Protein AF-0000000076656670 (afdb_homodimer)

Radius of gyration: 54.12 Å; Cα contacts (8 Å, |Δi|>4): 2626; chains: 2; bounding box: 106×154×127 Å

Solvent-accessible surface area (backbone atoms only — not comparable to full-atom values): 91288 Å² total; per-residue (Å²): 109,78,60,58,70,47,73,79,69,74,78,83,65,72,78,76,66,79,72,78,71,82,76,88,89,68,90,75,76,78,75,81,83,74,85,72,78,78,73,69,76,76,74,78,78,77,80,76,82,75,85,66,84,89,87,85,87,86,84,87,80,88,86,82,84,81,83,92,85,87,80,88,79,81,88,78,91,72,61,84,52,82,77,78,80,82,72,80,81,73,81,75,74,87,77,79,82,75,78,82,70,85,63,48,58,87,38,84,69,76,68,73,81,74,75,76,78,82,72,83,74,75,82,86,67,84,79,63,83,79,72,70,70,75,77,62,76,78,70,55,59,67,58,50,42,54,71,76,63,58,52,78,68,51,57,39,52,54,23,46,52,47,16,50,49,28,47,52,49,40,51,53,54,43,59,67,41,40,72,32,71,58,62,65,55,48,61,57,45,33,52,41,32,51,31,34,47,51,16,43,52,23,36,47,51,20,32,52,55,14,43,53,36,41,51,56,46,45,38,36,65,39,73,38,33,41,51,45,50,34,25,64,73,35,36,90,80,34,75,68,33,77,69,43,64,69,40,52,74,77,35,50,70,58,49,53,52,43,51,49,62,75,50,43,63,53,56,35,44,57,43,38,46,31,59,44,78,40,79,39,80,48,75,45,83,48,67,24,39,60,44,65,34,52,26,48,72,44,44,36,66,65,34,76,93,62,62,52,62,45,93,86,39,65,49,38,59,48,47,25,59,23,27,48,29,60,89,98,50,75,52,44,88,87,39,88,77,28,43,59,32,76,61,45,51,17,69,70,43,49,47,44,44,51,36,19,34,53,66,57,41,56,44,70,35,85,64,42,40,42,60,30,45,31,82,84,34,23,30,35,37,70,48,68,35,55,42,70,39,60,52,65,43,83,32,30,66,33,83,80,35,70,70,48,61,59,85,90,38,70,70,93,69,65,39,59,54,20,18,44,78,23,46,25,40,31,39,30,53,34,59,60,63,46,79,45,76,64,43,38,69,31,40,68,37,49,23,53,70,65,70,78,82,67,63,89,68,61,71,36,46,51,48,57,44,47,36,38,39,35,34,32,43,60,90,59,81,89,50,87,62,78,63,49,76,83,40,86,65,22,66,74,49,34,36,14,34,31,34,38,26,44,54,22,34,21,40,38,32,36,38,39,36,28,53,71,77,39,79,46,75,45,79,78,44,80,46,74,72,45,54,68,42,67,35,42,68,39,89,93,48,60,45,85,58,76,71,39,67,38,36,58,36,35,43,54,66,88,52,40,40,40,49,86,47,44,47,63,29,33,34,46,40,36,45,48,24,58,50,50,52,52,31,62,34,53,28,31,37,25,35,55,55,82,70,45,66,55,38,52,36,74,51,26,72,56,36,37,83,83,72,66,29,63,40,85,64,45,66,61,48,52,43,49,50,54,46,26,36,57,56,20,46,62,39,40,33,38,33,42,37,20,8,23,55,61,45,54,88,38,72,42,30,84,60,80,56,57,83,87,38,40,27,71,28,40,36,35,36,78,40,53,14,28,42,58,45,63,69,59,35,49,53,53,50,49,54,52,49,53,53,35,52,52,34,38,54,49,14,50,54,32,37,62,73,60,75,54,84,79,66,89,39,58,65,46,49,56,64,31,52,70,40,68,58,51,68,72,56,62,73,82,44,63,70,64,48,35,65,36,40,36,29,38,21,43,28,73,41,94,85,69,54,69,44,73,18,38,20,36,76,86,54,38,54,45,66,68,71,75,77,70,70,67,72,85,61,84,73,77,61,64,73,56,51,58,59,45,45,58,50,45,54,59,52,54,63,57,57,62,60,66,74,110,109,78,58,58,69,46,73,79,70,77,75,85,68,77,75,79,69,81,72,77,72,84,74,85,85,79,80,77,78,78,81,76,84,73,83,84,70,81,68,80,73,78,74,83,80,79,82,78,87,77,91,85,74,92,80,79,76,71,77,70,77,66,72,77,73,81,66,81,88,73,87,73,86,89,75,88,79,79,85,74,82,71,83,76,77,82,87,84,87,85,83,82,76,87,79,78,84,76,78,81,70,82,57,45,60,82,36,84,68,76,69,72,82,75,75,76,79,84,74,82,79,73,84,84,68,85,79,64,84,78,73,70,74,76,78,64,76,80,72,56,58,66,58,49,42,54,70,74,62,58,51,76,70,52,57,39,52,54,23,45,52,49,14,51,49,29,47,52,49,38,50,53,54,42,59,69,41,40,73,31,72,58,61,64,54,49,61,57,45,35,54,41,31,49,30,32,47,52,16,45,52,23,37,47,53,22,32,51,55,15,44,54,35,41,51,55,45,45,39,35,66,39,71,35,33,42,51,44,51,35,25,64,75,34,35,90,81,34,76,68,32,75,69,44,64,68,40,50,73,77,35,49,69,59,48,54,51,42,52,51,61,73,50,44,66,54,55,37,42,56,41,39,46,29,58,42,80,41,78,38,80,46,75,45,82,47,66,26,39,60,44,64,36,52,26,47,70,44,43,36,64,66,34,78,93,62,60,51,61,47,97,82,38,66,48,39,59,48,48,26,57,23,29,49,31,61,90,96,52,74,53,44,88,88,38,88,78,28,42,59,32,77,62,44,51,16,69,71,44,48,47,44,46,50,35,18,34,52,65,56,41,57,44,70,36,85,66,41,40,43,60,30,46,31,82,83,34,22,29,35,39,72,47,69,34,53,42,70,39,61,52,67,43,83,33,29,67,32,83,80,34,70,69,49,61,58,85,90,40,70,71,94,69,64,39,60,57,20,18,44,78,24,44,24,39,30,40,30,54,33,60,60,61,47,79,45,76,65,43,39,69,29,40,68,35,48,22,52,70,66,69,79,82,68,64,90,67,63,70,36,47,48,47,57,44,48,36,38,39,35,33,32,41,61,90,58,82,90,50,87,61,76,63,51,78,82,40,84,64,22,67,74,48,33,37,14,32,32,34,39,28,43,53,21,36,21,41,37,33,38,37,38,37,27,53,70,80,38,81,43,76,45,80,76,41,79,45,76,72,44,53,67,43,67,35,40,68,39,89,92,47,61,45,85,59,76,70,40,69,39,35,58,37,35,43,56,65,87,52,42,40,42,49,85,47,46,47,63,29,34,35,46,40,37,45,48,24,56,50,49,54,54,32,63,36,52,29,32,37,25,35,54,57,84,69,46,66,55,39,54,35,73,51,26,71,55,36,36,79,84,71,66,30,65,39,84,66,46,66,58,49,50,41,49,51,53,47,26,37,57,54,20,46,65,39,40,34,39,33,42,37,19,8,24,53,62,46,54,89,40,73,41,32,84,62,81,57,59,83,88,38,40,28,74,28,40,35,36,35,76,41,53,15,28,40,58,45,62,68,58,35,48,53,53,50,50,55,52,48,52,53,33,51,52,35,38,52,50,15,51,52,31,35,62,73,60,77,49,86,77,65,90,40,56,65,46,50,56,62,31,51,68,40,67,57,52,70,71,59,62,72,78,44,62,70,64,48,34,64,36,40,37,29,38,22,42,28,72,39,95,84,68,54,70,42,69,18,40,20,36,77,87,55,38,54,46,66,69,70,75,78,70,72,67,72,85,60,84,73,76,62,64,72,57,50,57,58,43,44,57,50,44,52,57,50,52,62,55,54,62,62,64,75,110

Sequence (1608 aa):
MELRDYPDHDPSSQHAQSNWEPTSPSIARKPIGSVKNTSPYTSPDYSTSSFAQRATHQPYLQRQTTTDTAYYGASTPLGIWEPAYPHTPGTGRPQNYREDSNASLLMASELPRNSPPDVPQGPPGMPGPPGVPPNGPPRNRLINWWIHEWKPSWSMYVLVFSGIAFAVGHHFYYRGLHGQLANDQQGKFRYGALLAFLSKACFLNAVVLAFRQRVLMMIRRKMLTLSTLDSLFAASEDLTALLNWEAWVNAKFAMALTIFIWTSPLIVIFTSYTLTVVPQRKEEITRCQNVRTLNFTHEETVYWRDPVRVDGYFESSVSLWNSTAPAGETPDKNKPEEFDYFTASSRQFNTIALKTAYTQQAIMRPKAPAEICGKGWNCSYTIEFVGPGYKCTDLASGVKAKVKKLGDAECPFDTSVLAPMGNLTYYAMLDRGDYENPQMVAEAGGRPKAKPPYPRNFAAFRTEPILWFGYADVEDRTKPQPDKPQEGDWFKAYTPTIFGCEHYQTKYKVQFNHSGGVQYHDVQERKFLKKVIDTTFIPDKKDPDKRLKDRTLATPEDNYVFPNDTKNYRLTAAYHAVGSQLRAILNGTTTMPNFNVNSEILQTRLLDRLNYLPVANFPLEVQKFYEEILISFLSDPQMSAVSWAADPSKYSGRFDSGPDLDYPCVRWQNRNCFFYNYAQLWAVYALSMGITILAVASGVNAMEEDAMMRSLSFSAILAATRASSLDKLRWEREADVKSSKIGFGIVSDRTGERTYSFGVEGDVRQEKAMATGRSPGLSVMNWGDRAARRMSYAMVNRRDRQENMELRDYPDHDPSSQHAQSNWEPTSPSIARKPIGSVKNTSPYTSPDYSTSSFAQRATHQPYLQRQTTTDTAYYGASTPLGIWEPAYPHTPGTGRPQNYREDSNASLLMASELPRNSPPDVPQGPPGMPGPPGVPPNGPPRNRLINWWIHEWKPSWSMYVLVFSGIAFAVGHHFYYRGLHGQLANDQQGKFRYGALLAFLSKACFLNAVVLAFRQRVLMMIRRKMLTLSTLDSLFAASEDLTALLNWEAWVNAKFAMALTIFIWTSPLIVIFTSYTLTVVPQRKEEITRCQNVRTLNFTHEETVYWRDPVRVDGYFESSVSLWNSTAPAGETPDKNKPEEFDYFTASSRQFNTIALKTAYTQQAIMRPKAPAEICGKGWNCSYTIEFVGPGYKCTDLASGVKAKVKKLGDAECPFDTSVLAPMGNLTYYAMLDRGDYENPQMVAEAGGRPKAKPPYPRNFAAFRTEPILWFGYADVEDRTKPQPDKPQEGDWFKAYTPTIFGCEHYQTKYKVQFNHSGGVQYHDVQERKFLKKVIDTTFIPDKKDPDKRLKDRTLATPEDNYVFPNDTKNYRLTAAYHAVGSQLRAILNGTTTMPNFNVNSEILQTRLLDRLNYLPVANFPLEVQKFYEEILISFLSDPQMSAVSWAADPSKYSGRFDSGPDLDYPCVRWQNRNCFFYNYAQLWAVYALSMGITILAVASGVNAMEEDAMMRSLSFSAILAATRASSLDKLRWEREADVKSSKIGFGIVSDRTGERTYSFGVEGDVRQEKAMATGRSPGLSVMNWGDRAARRMSYAMVNRRDRQEN

Foldseek 3Di:
DPFDFPPQPDPPPPPPPPPVPPPDDDPDPDDPDDDDPCPVPPPPPPPPPDPDDDDDDDDDDDDDDDDDDDDDDDDDDPPPVPDDDPDDDPPDDDPDPPDPDDLCVVPPPPPDPPPPDDPPDDDDPDCPDPPPPPPPDPPPVVVVCCVPPDAPLVLLVVLLVQLVVLLVVLLVLQVVQAPPFCPPVVVSLVVSLVSLVSSLVSLLVSLVLLLVLLLQLLLLADWDFLLLNVLSVCLLPDVCSLVDPVCCVSPVVSSVSSVCSVCSVVSSVQQSPLKDKDKDKDKDWDWWWPAKDFELLLLLDADPVDFDDDPRHTFDEQFDKFWQDPPPDQFDLVDPQTFIFTFATDPVLLVLLLVCFQVQFFDAAPCVQCRTQNVQKKWKDKFKYKAKFKDKDWFFKFDPTDGHDDVPHDDPDDQCCAPQNHFFQKAKDFQVLHADRLQFSDGRRNHHPDDDPDDPCHRKAADHTKIKIKHWDFDDPVDADDQAHPDDCRRVGTMITIMIIFMFTWMWMKMWIQDPNDIDMDTDDIDGDGGLQPWYWDRVDFQPDVSGPSRTHTPPRVRIGHCSSVSSNSSSSRNSNLSVSLCQQAHFTFGGRPGDTPGNSVSHPQADPNHRHGDPPNRVVSRVSSVSSVSNVSNALSHSRMAQRQDRVHRSPDDIDDPSRIRTMMMIHIGMGMRRDSVSNVVSVVVSSVSSVVSSVSSVVSCVVVVGDQDPDPVRLVVQAPACQCVPDPVVDVVVSSRWTKHWAWAQHPVRDTHTHIHTPPRHDRDHDPCPVPDVPVCVPDVPVVVVVVVVVVVVVVPPVPPD/DPFDFPPQPDPPDPPPPPPPPPDDDDPDPDDPDDDDPPPPPDDPDPDPDDDDDDDDDPPDPDPPPPDDDDDDDDDDDDDDPPPDDDDDDDDDDDPDPPPPDDLCVLPPPPPPCPPPDDPDDPDDPDCPPPPDPPPDPPPPPVVVCCVPPDAPLVLLVVLLVQLVVLLVVLLVLQVVQAPPFCPPVVVSLVVSLVSLVSSLVSLLVSLVLLLVLLLQLLLLADWDFLQLVVLSVCLLPDVCSLVDPSCCVSPVVSSVSSVCSVCSVVSSVQQSPLKDKDKDKDKDWDWWWPAKDFELLLLLDADPVDFDDDPRHTFDEQFDKFWQDPPPDQFDLVDPQTFIFTFATDPVLLVLLVVCFQVQFFDAAPCVQCRTQNPQKKWKDKFKYKAKFKDKDWFFKFDPTDGHADVPHDDPDDQCCAPQNHFFQKAKDFQVLHADRLQFSDGRRNHHPDDDPDPPCHRKAADHTKIKIKHWDFDDPVDADDQAHPDDCRRVGTMITIMIIFMFTWMWMKMWIQDPNDIDMDTDDIDGDGGLQPWYWDRVDFQPDVSGPSRTHTPPRVRMGDCSSVSSNSSSSRNSNLSVSLCQQAHFTFGGRPGDTDGNSVSHPQADPNHRHGDPPNRVVSRVSSVSSVSNVSNALSHSRMAQRQDRVHRSPDDIDDPSRIRTMMMIHIGIGMRRDSVSSVVSVVVSSVSSVVSSVSSVVSCVVVVGSQDPDPVRLVVQAPACQCVVQPVVDVVVSSRWIKHWAWAQHPVRDTHTHIHTPPRHDRPHPPCPVDDPPVCPPDVPVVVVVVVVVVVVVVVVVPPD

Secondary structure (DSSP, 8-state):
----------S------------------------------------------------------------------------------------------SGGGGS---------------------------------HHHHHHHHH--HHHHHHHHHHHHHHHHHHHHHHHHHHTTSB--SHHHHHHHHHHHHHHHHHHHHHHHHHHHHHHHHHHHHHS-EEHHHHHHHHHTTT-GGGGG-HHHHHH-HHHHHHHHHHHHTHHHHHHHHTTEEEEEEEEEEEEEESS-EEE-GGGGGT-BTTB--EETTEE-B-SEEEEESSPTT-PPPTT-TT--EEEEEE-HHHHHHHHHHHHHTSPPPPTTHHHHHH-TT-EEEEEEEEEEEEEEEEEEEESTTPPPPPBTTB--SS-GGGBTTTSSEEEEEE--TTPPPSSSSSB-TTS-BSSPSSPPTTTT-B-----EEEEEEE-S-TTS----STTSTTHHHH-EEEEEEEEEEEEEEEEEEEEETTEEEEEEEEEEEEEESS--EEEEEEE-S-TT-SS-EEEE-GGG-B-TTSHHHHHHHHHHHHHHHHHHHHH-EEEETTTTEEEEGGGGSTTEETTTTEEPSSHHHHHHHHHHHHHHHGGG-TTBTTEEESS-TTSB--SSPPPGGG-EEEEEEEEEEEEEE-HHHHHHHHHHHHHHHHHHHHHHHHHHHHHSS-----HHHHHHHT--GGGGGS-TTSHHHHHTSEEEEEEEE-TTS-EEEEEEETTTEE--------S------STHHHHHHHHHHHHHHHHHGGGT-/-----------------------------------------------------------------------------------------------------SGGGSS---------------------------------HHHHHHHHH--HHHHHHHHHHHHHHHHHHHHHHHHHHTTSB--SHHHHHHHHHHHHHHHHHHHHHHHHHHHHHHHHHHHHHS-EEHHHHHHHHHTTT-GGGGG-HHHHHH-HHHHHHHHHHHHTHHHHHHHHTTEEEEEEEEEEEEEESS-EEE-GGGGGT-BTTB--EETTEE-B-SEEEEESSPTT-PPPTT-TT--EEEEEE-HHHHHHHHHHHHHTSPPPPTTHHHHHH-TT-EEEEEEEEEEEEEEEEEEEESTTPPPPPBTTB--SS-GGGBTTTSSEEEEEE--TTPPPSSSSSB-TTS-BSSPSSPPTTTT-B-----EEEEEEE-S-TTSPPP-STTSTTHHHH-EEEEEEEEEEEEEEEEEEEEETTEEEEEEEEEEEEEESS--EEEEEEE-S-TT-SS-EEEE-GGG-B-TTSHHHHHHHHHHHHHHHHHHHHH-EEEETTTTEEEEGGGGSTTEETTTTEEPSSHHHHHHHHHHHHHHHGGG-TTBTTEEESS-TTSB--SSPPPGGG-EEEEEEEEEEEEEE-HHHHHHHHHHHHHHHHHHHHHHHHHHHHHSS----SHHHHHHHT--GGGGGS-TT-HHHHHTSEEEEEEEE-TTS-EEEEEEETTTEE--------S------STHHHHHHHHHHHHHHHHHGGGT-

Organism: Fusarium proliferatum (strain ET1) (NCBI:txid1227346)

pLDDT: mean 74.68, std 28.55, range [14.88, 98.62]

Structure (mmCIF, N/CA/C/O backbone):
data_AF-0000000076656670-model_v1
#
loop_
_entity.id
_entity.type
_entity.pdbx_description
1 polymer 'Uncharacterized protein'
#
loop_
_atom_site.group_PDB
_atom_site.id
_atom_site.type_symbol
_atom_site.label_atom_id
_atom_site.label_alt_id
_atom_site.label_comp_id
_atom_site.label_asym_id
_atom_site.label_entity_id
_atom_site.label_seq_id
_atom_site.pdbx_PDB_ins_code
_atom_site.Cartn_x
_atom_site.Cartn_y
_atom_site.Cartn_z
_atom_site.occupancy
_atom_site.B_iso_or_equiv
_atom_site.auth_seq_id
_atom_site.auth_comp_id
_atom_site.auth_asym_id
_atom_site.auth_atom_id
_atom_site.pdbx_PDB_model_num
ATOM 1 N N . MET A 1 1 ? 18.719 -28.766 -4.355 1 19.25 1 MET A N 1
ATOM 2 C CA . MET A 1 1 ? 18.688 -29.438 -5.652 1 19.25 1 MET A CA 1
ATOM 3 C C . MET A 1 1 ? 17.484 -30.375 -5.75 1 19.25 1 MET A C 1
ATOM 5 O O . MET A 1 1 ? 17.297 -31.234 -4.891 1 19.25 1 MET A O 1
ATOM 9 N N . GLU A 1 2 ? 16.391 -29.734 -6.098 1 25.73 2 GLU A N 1
ATOM 10 C CA . GLU A 1 2 ? 15.156 -30.5 -6.156 1 25.73 2 GLU A CA 1
ATOM 11 C C . GLU A 1 2 ? 15.258 -31.625 -7.176 1 25.73 2 GLU A C 1
ATOM 13 O O . GLU A 1 2 ? 15.453 -31.391 -8.367 1 25.73 2 GLU A O 1
ATOM 18 N N . LEU A 1 3 ? 15.93 -32.688 -6.809 1 25.88 3 LEU A N 1
ATOM 19 C CA . LEU A 1 3 ? 16.078 -33.812 -7.73 1 25.88 3 LEU A CA 1
ATOM 20 C C . LEU A 1 3 ? 14.711 -34.312 -8.188 1 25.88 3 LEU A C 1
ATOM 22 O O . LEU A 1 3 ? 13.82 -34.562 -7.367 1 25.88 3 LEU A O 1
ATOM 26 N N . ARG A 1 4 ? 14.398 -33.938 -9.375 1 29.66 4 ARG A N 1
ATOM 27 C CA . ARG A 1 4 ? 13.172 -34.406 -10.023 1 29.66 4 ARG A CA 1
ATOM 28 C C . ARG A 1 4 ? 13.266 -35.875 -10.383 1 29.66 4 ARG A C 1
ATOM 30 O O . ARG A 1 4 ? 14.25 -36.312 -10.969 1 29.66 4 ARG A O 1
ATOM 37 N N . ASP A 1 5 ? 12.797 -36.688 -9.648 1 28.72 5 ASP A N 1
ATOM 38 C CA . ASP A 1 5 ? 12.703 -38.094 -10 1 28.72 5 ASP A CA 1
ATOM 39 C C . ASP A 1 5 ? 12 -38.281 -11.344 1 28.72 5 ASP A C 1
ATOM 41 O O . ASP A 1 5 ? 10.922 -37.75 -11.562 1 28.72 5 ASP A O 1
ATOM 45 N N . TYR A 1 6 ? 12.836 -38.406 -12.5 1 27.19 6 TYR A N 1
ATOM 46 C CA . TYR A 1 6 ? 12.281 -38.656 -13.828 1 27.19 6 TYR A CA 1
ATOM 47 C C . TYR A 1 6 ? 11.594 -40.031 -13.883 1 27.19 6 TYR A C 1
ATOM 49 O O . TYR A 1 6 ? 12.188 -41.031 -13.516 1 27.19 6 TYR A O 1
ATOM 57 N N . PRO A 1 7 ? 10.414 -40.156 -13.75 1 29.44 7 PRO A N 1
ATOM 58 C CA . PRO A 1 7 ? 9.82 -41.469 -13.922 1 29.44 7 PRO A CA 1
ATOM 59 C C . PRO A 1 7 ? 10.328 -42.188 -15.18 1 29.44 7 PRO A C 1
ATOM 61 O O . PRO A 1 7 ? 10.734 -41.531 -16.141 1 29.44 7 PRO A O 1
ATOM 64 N N . ASP A 1 8 ? 10.953 -43.375 -15.094 1 26.06 8 ASP A N 1
ATOM 65 C CA . ASP A 1 8 ? 11.398 -44.219 -16.172 1 26.06 8 ASP A CA 1
ATOM 66 C C . ASP A 1 8 ? 10.352 -44.312 -17.281 1 26.06 8 ASP A C 1
ATOM 68 O O . ASP A 1 8 ? 9.25 -44.844 -17.062 1 26.06 8 ASP A O 1
ATOM 72 N N . HIS A 1 9 ? 10.25 -43.406 -18.188 1 25.41 9 HIS A N 1
ATOM 73 C CA . HIS A 1 9 ? 9.43 -43.562 -19.375 1 25.41 9 HIS A CA 1
ATOM 74 C C . HIS A 1 9 ? 9.859 -44.812 -20.188 1 25.41 9 HIS A C 1
ATOM 76 O O . HIS A 1 9 ? 11.055 -45.031 -20.375 1 25.41 9 HIS A O 1
ATOM 82 N N . ASP A 1 10 ? 9.219 -45.938 -20.078 1 26.64 10 ASP A N 1
ATOM 83 C CA . ASP A 1 10 ? 9.375 -46.938 -21.141 1 26.64 10 ASP A CA 1
ATOM 84 C C . ASP A 1 10 ? 9.508 -46.25 -22.5 1 26.64 10 ASP A C 1
ATOM 86 O O . ASP A 1 10 ? 8.859 -45.219 -22.766 1 26.64 10 ASP A O 1
ATOM 90 N N . PRO A 1 11 ? 10.523 -46.594 -23.344 1 24.27 11 PRO A N 1
ATOM 91 C CA . PRO A 1 11 ? 10.969 -46.031 -24.609 1 24.27 11 PRO A CA 1
ATOM 92 C C . PRO A 1 11 ? 9.844 -45.875 -25.625 1 24.27 11 PRO A C 1
ATOM 94 O O . PRO A 1 11 ? 10.062 -45.375 -26.734 1 24.27 11 PRO A O 1
ATOM 97 N N . SER A 1 12 ? 8.953 -46.844 -25.672 1 24.73 12 SER A N 1
ATOM 98 C CA . SER A 1 12 ? 8.211 -46.906 -26.922 1 24.73 12 SER A CA 1
ATOM 99 C C . SER A 1 12 ? 7.395 -45.625 -27.141 1 24.73 12 SER A C 1
ATOM 101 O O . SER A 1 12 ? 6.164 -45.656 -27.078 1 24.73 12 SER A O 1
ATOM 103 N N . SER A 1 13 ? 7.828 -44.594 -26.547 1 22.73 13 SER A N 1
ATOM 104 C CA . SER A 1 13 ? 7.082 -43.375 -26.703 1 22.73 13 SER A CA 1
ATOM 105 C C . SER A 1 13 ? 7.012 -42.938 -28.156 1 22.73 13 SER A C 1
ATOM 107 O O . SER A 1 13 ? 8.039 -42.688 -28.797 1 22.73 13 SER A O 1
ATOM 109 N N . GLN A 1 14 ? 5.949 -43.531 -28.844 1 22.34 14 GLN A N 1
ATOM 110 C CA . GLN A 1 14 ? 5.547 -43.062 -30.156 1 22.34 14 GLN A CA 1
ATOM 111 C C . GLN A 1 14 ? 5.578 -41.531 -30.219 1 22.34 14 GLN A C 1
ATOM 113 O O . GLN A 1 14 ? 5.34 -40.844 -29.203 1 22.34 14 GLN A O 1
ATOM 118 N N . HIS A 1 15 ? 6.297 -41 -31.125 1 21.22 15 HIS A N 1
ATOM 119 C CA . HIS A 1 15 ? 6.348 -39.625 -31.625 1 21.22 15 HIS A CA 1
ATOM 120 C C . HIS A 1 15 ? 4.945 -39.062 -31.797 1 21.22 15 HIS A C 1
ATOM 122 O O . HIS A 1 15 ? 4.188 -39.531 -32.656 1 21.22 15 HIS A O 1
ATOM 128 N N . ALA A 1 16 ? 4.266 -38.844 -30.734 1 24.59 16 ALA A N 1
ATOM 129 C CA . ALA A 1 16 ? 2.988 -38.156 -30.922 1 24.59 16 ALA A CA 1
ATOM 130 C C . ALA A 1 16 ? 3.127 -37 -31.922 1 24.59 16 ALA A C 1
ATOM 132 O O . ALA A 1 16 ? 3.779 -36 -31.641 1 24.59 16 ALA A O 1
ATOM 133 N N . GLN A 1 17 ? 3.219 -37.375 -33.156 1 19.83 17 GLN A N 1
ATOM 134 C CA . GLN A 1 17 ? 2.984 -36.375 -34.188 1 19.83 17 GLN A CA 1
ATOM 135 C C . GLN A 1 17 ? 1.703 -35.594 -33.938 1 19.83 17 GLN A C 1
ATOM 137 O O . GLN A 1 17 ? 0.662 -36.156 -33.625 1 19.83 17 GLN A O 1
ATOM 142 N N . SER A 1 18 ? 1.858 -34.469 -33.531 1 21.72 18 SER A N 1
ATOM 143 C CA . SER A 1 18 ? 0.857 -33.406 -33.375 1 21.72 18 SER A CA 1
ATOM 144 C C . SER A 1 18 ? -0.097 -33.375 -34.562 1 21.72 18 SER A C 1
ATOM 146 O O . SER A 1 18 ? 0.208 -32.781 -35.594 1 21.72 18 SER A O 1
ATOM 148 N N . ASN A 1 19 ? -0.489 -34.656 -35 1 19.77 19 ASN A N 1
ATOM 149 C CA . ASN A 1 19 ? -1.417 -34.438 -36.094 1 19.77 19 ASN A CA 1
ATOM 150 C C . ASN A 1 19 ? -2.643 -33.656 -35.656 1 19.77 19 ASN A C 1
ATOM 152 O O . ASN A 1 19 ? -3.383 -34.094 -34.75 1 19.77 19 ASN A O 1
ATOM 156 N N . TRP A 1 20 ? -2.561 -32.375 -35.781 1 20 20 TRP A N 1
ATOM 157 C CA . TRP A 1 20 ? -3.572 -31.312 -35.688 1 20 20 TRP A CA 1
ATOM 158 C C . TRP A 1 20 ? -4.77 -31.656 -36.562 1 20 20 TRP A C 1
ATOM 160 O O . TRP A 1 20 ? -4.703 -31.531 -37.812 1 20 20 TRP A O 1
ATOM 170 N N . GLU A 1 21 ? -5.25 -32.906 -36.438 1 19.36 21 GLU A N 1
ATOM 171 C CA . GLU A 1 21 ? -6.32 -33.031 -37.406 1 19.36 21 GLU A CA 1
ATOM 172 C C . GLU A 1 21 ? -7.445 -32.031 -37.125 1 19.36 21 GLU A C 1
ATOM 174 O O . GLU A 1 21 ? -7.836 -31.844 -35.969 1 19.36 21 GLU A O 1
ATOM 179 N N . PRO A 1 22 ? -7.957 -31.219 -38.188 1 20.09 22 PRO A N 1
ATOM 180 C CA . PRO A 1 22 ? -8.938 -30.125 -38.344 1 20.09 22 PRO A CA 1
ATOM 181 C C . PRO A 1 22 ? -10.359 -30.562 -38.031 1 20.09 22 PRO A C 1
ATOM 183 O O . PRO A 1 22 ? -10.883 -31.5 -38.625 1 20.09 22 PRO A O 1
ATOM 186 N N . THR A 1 23 ? -10.633 -30.953 -36.875 1 19.12 23 THR A N 1
ATOM 187 C CA . THR A 1 23 ? -11.992 -31.438 -36.656 1 19.12 23 THR A CA 1
ATOM 188 C C . THR A 1 23 ? -13.008 -30.453 -37.219 1 19.12 23 THR A C 1
ATOM 190 O O . THR A 1 23 ? -12.797 -29.234 -37.188 1 19.12 23 THR A O 1
ATOM 193 N N . SER A 1 24 ? -14.125 -30.984 -37.844 1 17.5 24 SER A N 1
ATOM 194 C CA . SER A 1 24 ? -15.133 -30.562 -38.812 1 17.5 24 SER A CA 1
ATOM 195 C C . SER A 1 24 ? -16 -29.438 -38.25 1 17.5 24 SER A C 1
ATOM 197 O O . SER A 1 24 ? -16.094 -29.25 -37.031 1 17.5 24 SER A O 1
ATOM 199 N N . PRO A 1 25 ? -17 -28.812 -39.219 1 18.19 25 PRO A N 1
ATOM 200 C CA . PRO A 1 25 ? -17.547 -27.516 -39.656 1 18.19 25 PRO A CA 1
ATOM 201 C C . PRO A 1 25 ? -18.625 -26.984 -38.719 1 18.19 25 PRO A C 1
ATOM 203 O O . PRO A 1 25 ? -18.391 -26.016 -38 1 18.19 25 PRO A O 1
ATOM 206 N N . SER A 1 26 ? -20.016 -26.891 -39.25 1 17.75 26 SER A N 1
ATOM 207 C CA . SER A 1 26 ? -20.797 -25.797 -39.781 1 17.75 26 SER A CA 1
ATOM 208 C C . SER A 1 26 ? -22 -25.484 -38.906 1 17.75 26 SER A C 1
ATOM 210 O O . SER A 1 26 ? -22.859 -24.672 -39.281 1 17.75 26 SER A O 1
ATOM 212 N N . ILE A 1 27 ? -22.172 -25.828 -37.656 1 17.86 27 ILE A N 1
ATOM 213 C CA . ILE A 1 27 ? -23.625 -25.797 -37.469 1 17.86 27 ILE A CA 1
ATOM 214 C C . ILE A 1 27 ? -24.125 -24.375 -37.688 1 17.86 27 ILE A C 1
ATOM 216 O O . ILE A 1 27 ? -23.609 -23.422 -37.094 1 17.86 27 ILE A O 1
ATOM 220 N N . ALA A 1 28 ? -24.984 -24.094 -38.75 1 17.61 28 ALA A N 1
ATOM 221 C CA . ALA A 1 28 ? -25.625 -22.984 -39.438 1 17.61 28 ALA A CA 1
ATOM 222 C C . ALA A 1 28 ? -26.594 -22.234 -38.531 1 17.61 28 ALA A C 1
ATOM 224 O O . ALA A 1 28 ? -27.609 -22.766 -38.094 1 17.61 28 ALA A O 1
ATOM 225 N N . ARG A 1 29 ? -26.062 -21.609 -37.469 1 18.08 29 ARG A N 1
ATOM 226 C CA . ARG A 1 29 ? -27.062 -20.891 -36.688 1 18.08 29 ARG A CA 1
ATOM 227 C C . ARG A 1 29 ? -27.828 -19.891 -37.531 1 18.08 29 ARG A C 1
ATOM 229 O O . ARG A 1 29 ? -27.234 -19.219 -38.375 1 18.08 29 ARG A O 1
ATOM 236 N N . LYS A 1 30 ? -29.109 -20.141 -37.75 1 18.5 30 LYS A N 1
ATOM 237 C CA . LYS A 1 30 ? -30.047 -19.375 -38.562 1 18.5 30 LYS A CA 1
ATOM 238 C C . LYS A 1 30 ? -30.031 -17.906 -38.156 1 18.5 30 LYS A C 1
ATOM 240 O O . LYS A 1 30 ? -29.781 -17.562 -37 1 18.5 30 LYS A O 1
ATOM 245 N N . PRO A 1 31 ? -30.172 -16.891 -39.188 1 17.5 31 PRO A N 1
ATOM 246 C CA . PRO A 1 31 ? -30 -15.453 -39.438 1 17.5 31 PRO A CA 1
ATOM 247 C C . PRO A 1 31 ? -31.016 -14.609 -38.656 1 17.5 31 PRO A C 1
ATOM 249 O O . PRO A 1 31 ? -31.062 -13.391 -38.812 1 17.5 31 PRO A O 1
ATOM 252 N N . ILE A 1 32 ? -31.312 -14.797 -37.375 1 19.05 32 ILE A N 1
ATOM 253 C CA . ILE A 1 32 ? -32.531 -14.039 -37.094 1 19.05 32 ILE A CA 1
ATOM 254 C C . ILE A 1 32 ? -32.312 -12.57 -37.469 1 19.05 32 ILE A C 1
ATOM 256 O O . ILE A 1 32 ? -31.203 -12.039 -37.312 1 19.05 32 ILE A O 1
ATOM 260 N N . GLY A 1 33 ? -33.312 -11.844 -38.031 1 17.58 33 GLY A N 1
ATOM 261 C CA . GLY A 1 33 ? -33.625 -10.617 -38.75 1 17.58 33 GLY A CA 1
ATOM 262 C C . GLY A 1 33 ? -33.188 -9.367 -38.031 1 17.58 33 GLY A C 1
ATOM 263 O O . GLY A 1 33 ? -32.938 -9.398 -36.812 1 17.58 33 GLY A O 1
ATOM 264 N N . SER A 1 34 ? -32.844 -8.211 -38.781 1 18.02 34 SER A N 1
ATOM 265 C CA . SER A 1 34 ? -32.094 -6.957 -38.906 1 18.02 34 SER A CA 1
ATOM 266 C C . SER A 1 34 ? -32.781 -5.836 -38.125 1 18.02 34 SER A C 1
ATOM 268 O O . SER A 1 34 ? -32.344 -4.676 -38.219 1 18.02 34 SER A O 1
ATOM 270 N N . VAL A 1 35 ? -33.594 -6.008 -37.094 1 19.98 35 VAL A N 1
ATOM 271 C CA . VAL A 1 35 ? -34.344 -4.762 -37.094 1 19.98 35 VAL A CA 1
ATOM 272 C C . VAL A 1 35 ? -33.406 -3.586 -36.812 1 19.98 35 VAL A C 1
ATOM 274 O O . VAL A 1 35 ? -32.469 -3.699 -36.031 1 19.98 35 VAL A O 1
ATOM 277 N N . LYS A 1 36 ? -33.5 -2.385 -37.531 1 19.06 36 LYS A N 1
ATOM 278 C CA . LYS A 1 36 ? -32.812 -1.171 -37.969 1 19.06 36 LYS A CA 1
ATOM 279 C C . LYS A 1 36 ? -32.656 -0.189 -36.812 1 19.06 36 LYS A C 1
ATOM 281 O O . LYS A 1 36 ? -32.094 0.896 -36.969 1 19.06 36 LYS A O 1
ATOM 286 N N . ASN A 1 37 ? -32.938 -0.5 -35.531 1 19.28 37 ASN A N 1
ATOM 287 C CA . ASN A 1 37 ? -33.312 0.759 -34.906 1 19.28 37 ASN A CA 1
ATOM 288 C C . ASN A 1 37 ? -32.156 1.729 -34.812 1 19.28 37 ASN A C 1
ATOM 290 O O . ASN A 1 37 ? -31 1.309 -34.688 1 19.28 37 ASN A O 1
ATOM 294 N N . THR A 1 38 ? -32.281 2.975 -35.219 1 19.11 38 THR A N 1
ATOM 295 C CA . THR A 1 38 ? -31.562 4.207 -35.531 1 19.11 38 THR A CA 1
ATOM 296 C C . THR A 1 38 ? -30.828 4.73 -34.312 1 19.11 38 THR A C 1
ATOM 298 O O . THR A 1 38 ? -31.453 5.07 -33.281 1 19.11 38 THR A O 1
ATOM 301 N N . SER A 1 39 ? -29.703 4.043 -34 1 18.09 39 SER A N 1
ATOM 302 C CA . SER A 1 39 ? -28.953 4.328 -32.781 1 18.09 39 SER A CA 1
ATOM 303 C C . SER A 1 39 ? -28.453 5.77 -32.781 1 18.09 39 SER A C 1
ATOM 305 O O . SER A 1 39 ? -27.578 6.137 -33.562 1 18.09 39 SER A O 1
ATOM 307 N N . PRO A 1 40 ? -29.25 6.703 -32.625 1 19.41 40 PRO A N 1
ATOM 308 C CA . PRO A 1 40 ? -28.734 8.039 -32.938 1 19.41 40 PRO A CA 1
ATOM 309 C C . PRO A 1 40 ? -27.547 8.438 -32.094 1 19.41 40 PRO A C 1
ATOM 311 O O . PRO A 1 40 ? -27.094 9.586 -32.125 1 19.41 40 PRO A O 1
ATOM 314 N N . TYR A 1 41 ? -27.016 7.473 -31.281 1 18.42 41 TYR A N 1
ATOM 315 C CA . TYR A 1 41 ? -26.391 8.148 -30.156 1 18.42 41 TYR A CA 1
ATOM 316 C C . TYR A 1 41 ? -25.141 8.898 -30.578 1 18.42 41 TYR A C 1
ATOM 318 O O . TYR A 1 41 ? -24.266 8.32 -31.234 1 18.42 41 TYR A O 1
ATOM 326 N N . THR A 1 42 ? -25.141 10.156 -30.828 1 18.41 42 THR A N 1
ATOM 327 C CA . THR A 1 42 ? -24.125 11.102 -31.25 1 18.41 42 THR A CA 1
ATOM 328 C C . THR A 1 42 ? -22.906 11.023 -30.344 1 18.41 42 THR A C 1
ATOM 330 O O . THR A 1 42 ? -23.031 10.922 -29.125 1 18.41 42 THR A O 1
ATOM 333 N N . SER A 1 43 ? -21.781 10.359 -30.781 1 18.52 43 SER A N 1
ATOM 334 C CA . SER A 1 43 ? -20.453 10.078 -30.25 1 18.52 43 SER A CA 1
ATOM 335 C C . SER A 1 43 ? -19.766 11.352 -29.766 1 18.52 43 SER A C 1
ATOM 337 O O . SER A 1 43 ? -19.5 12.266 -30.562 1 18.52 43 SER A O 1
ATOM 339 N N . PRO A 1 44 ? -20.125 11.852 -28.625 1 18.78 44 PRO A N 1
ATOM 340 C CA . PRO A 1 44 ? -19.469 13.148 -28.453 1 18.78 44 PRO A CA 1
ATOM 341 C C . PRO A 1 44 ? -17.938 13.055 -28.531 1 18.78 44 PRO A C 1
ATOM 343 O O . PRO A 1 44 ? -17.375 11.992 -28.25 1 18.78 44 PRO A O 1
ATOM 346 N N . ASP A 1 45 ? -17.219 13.836 -29.281 1 17.75 45 ASP A N 1
ATOM 347 C CA . ASP A 1 45 ? -15.898 14.07 -29.844 1 17.75 45 ASP A CA 1
ATOM 348 C C . ASP A 1 45 ? -14.852 14.211 -28.734 1 17.75 45 ASP A C 1
ATOM 350 O O . ASP A 1 45 ? -14.805 15.234 -28.047 1 17.75 45 ASP A O 1
ATOM 354 N N . TYR A 1 46 ? -14.742 13.266 -27.797 1 18.48 46 TYR A N 1
ATOM 355 C CA . TYR A 1 46 ? -13.844 13.68 -26.719 1 18.48 46 TYR A CA 1
ATOM 356 C C . TYR A 1 46 ? -12.422 13.844 -27.234 1 18.48 46 TYR A C 1
ATOM 358 O O . TYR A 1 46 ? -11.891 12.961 -27.906 1 18.48 46 TYR A O 1
ATOM 366 N N . SER A 1 47 ? -11.891 15.062 -27.422 1 18.03 47 SER A N 1
ATOM 367 C CA . SER A 1 47 ? -10.633 15.594 -27.938 1 18.03 47 SER A CA 1
ATOM 368 C C . SER A 1 47 ? -9.445 15.031 -27.156 1 18.03 47 SER A C 1
ATOM 370 O O . SER A 1 47 ? -9.406 15.094 -25.938 1 18.03 47 SER A O 1
ATOM 372 N N . THR A 1 48 ? -8.812 14.008 -27.594 1 17.7 48 THR A N 1
ATOM 373 C CA . THR A 1 48 ? -7.652 13.273 -27.109 1 17.7 48 THR A CA 1
ATOM 374 C C . THR A 1 48 ? -6.422 14.172 -27.062 1 17.7 48 THR A C 1
ATOM 376 O O . THR A 1 48 ? -5.676 14.258 -28.047 1 17.7 48 THR A O 1
ATOM 379 N N . SER A 1 49 ? -6.398 15.32 -26.344 1 17.92 49 SER A N 1
ATOM 380 C CA . SER A 1 49 ? -5.219 16.156 -26.562 1 17.92 49 SER A CA 1
ATOM 381 C C . SER A 1 49 ? -3.939 15.406 -26.203 1 17.92 49 SER A C 1
ATOM 383 O O . SER A 1 49 ? -3.832 14.836 -25.109 1 17.92 49 SER A O 1
ATOM 385 N N . SER A 1 50 ? -3.125 14.969 -27.141 1 16.97 50 SER A N 1
ATOM 386 C CA . SER A 1 50 ? -1.835 14.289 -27.203 1 16.97 50 SER A CA 1
ATOM 387 C C . SER A 1 50 ? -0.736 15.133 -26.562 1 16.97 50 SER A C 1
ATOM 389 O O . SER A 1 50 ? -0.466 16.25 -27 1 16.97 50 SER A O 1
ATOM 391 N N . PHE A 1 51 ? -0.46 15.102 -25.234 1 18.3 51 PHE A N 1
ATOM 392 C CA . PHE A 1 51 ? 0.628 15.922 -24.719 1 18.3 51 PHE A CA 1
ATOM 393 C C . PHE A 1 51 ? 1.975 15.414 -25.219 1 18.3 51 PHE A C 1
ATOM 395 O O . PHE A 1 51 ? 2.723 14.789 -24.469 1 18.3 51 PHE A O 1
ATOM 402 N N . ALA A 1 52 ? 2.174 15.062 -26.375 1 15.37 52 ALA A N 1
ATOM 403 C CA . ALA A 1 52 ? 3.436 14.445 -26.766 1 15.37 52 ALA A CA 1
ATOM 404 C C . ALA A 1 52 ? 4.609 15.391 -26.531 1 15.37 52 ALA A C 1
ATOM 406 O O . ALA A 1 52 ? 5.73 14.945 -26.281 1 15.37 52 ALA A O 1
ATOM 407 N N . GLN A 1 53 ? 4.609 16.703 -26.938 1 15.85 53 GLN A N 1
ATOM 408 C CA . GLN A 1 53 ? 5.656 16.984 -27.922 1 15.85 53 GLN A CA 1
ATOM 409 C C . GLN A 1 53 ? 7.043 16.766 -27.328 1 15.85 53 GLN A C 1
ATOM 411 O O . GLN A 1 53 ? 7.195 16.719 -26.094 1 15.85 53 GLN A O 1
ATOM 416 N N . ARG A 1 54 ? 8.062 17.75 -27.812 1 15.7 54 ARG A N 1
ATOM 417 C CA . ARG A 1 54 ? 9.344 17.766 -28.5 1 15.7 54 ARG A CA 1
ATOM 418 C C . ARG A 1 54 ? 10.508 17.688 -27.516 1 15.7 54 ARG A C 1
ATOM 420 O O . ARG A 1 54 ? 10.375 18.125 -26.375 1 15.7 54 ARG A O 1
ATOM 427 N N . ALA A 1 55 ? 11.734 17.328 -28.094 1 17.31 55 ALA A N 1
ATOM 428 C CA . ALA A 1 55 ? 13.094 16.859 -27.844 1 17.31 55 ALA A CA 1
ATOM 429 C C . ALA A 1 55 ? 13.938 17.969 -27.203 1 17.31 55 ALA A C 1
ATOM 431 O O . ALA A 1 55 ? 14.625 17.734 -26.203 1 17.31 55 ALA A O 1
ATOM 432 N N . THR A 1 56 ? 14.359 19.094 -28.078 1 15.84 56 THR A N 1
ATOM 433 C CA . THR A 1 56 ? 15.719 19.156 -28.594 1 15.84 56 THR A CA 1
ATOM 434 C C . THR A 1 56 ? 16.672 19.766 -27.562 1 15.84 56 THR A C 1
ATOM 436 O O . THR A 1 56 ? 17.719 19.203 -27.266 1 15.84 56 THR A O 1
ATOM 439 N N . HIS A 1 57 ? 17.094 21.156 -27.875 1 16.38 57 HIS A N 1
ATOM 440 C CA . HIS A 1 57 ? 18.375 21.766 -28.188 1 16.38 57 HIS A CA 1
ATOM 441 C C . HIS A 1 57 ? 19.172 22.094 -26.938 1 16.38 57 HIS A C 1
ATOM 443 O O . HIS A 1 57 ? 18.594 22.469 -25.906 1 16.38 57 HIS A O 1
ATOM 449 N N . GLN A 1 58 ? 20.5 21.984 -27.109 1 16.78 58 GLN A N 1
ATOM 450 C CA . GLN A 1 58 ? 21.781 21.781 -26.453 1 16.78 58 GLN A CA 1
ATOM 451 C C . GLN A 1 58 ? 22.203 23.016 -25.672 1 16.78 58 GLN A C 1
ATOM 453 O O . GLN A 1 58 ? 21.594 24.078 -25.812 1 16.78 58 GLN A O 1
ATOM 458 N N . PRO A 1 59 ? 23.594 23.375 -25.938 1 16.95 59 PRO A N 1
ATOM 459 C CA . PRO A 1 59 ? 24.797 23.703 -25.172 1 16.95 59 PRO A CA 1
ATOM 460 C C . PRO A 1 59 ? 24.984 25.203 -24.984 1 16.95 59 PRO A C 1
ATOM 462 O O . PRO A 1 59 ? 25.375 25.641 -23.891 1 16.95 59 PRO A O 1
ATOM 465 N N . TYR A 1 60 ? 25.047 26.016 -26.156 1 16.19 60 TYR A N 1
ATOM 466 C CA . TYR A 1 60 ? 26.328 26.656 -26.5 1 16.19 60 TYR A CA 1
ATOM 467 C C . TYR A 1 60 ? 26.672 27.734 -25.484 1 16.19 60 TYR A C 1
ATOM 469 O O . TYR A 1 60 ? 25.797 28.297 -24.828 1 16.19 60 TYR A O 1
ATOM 477 N N . LEU A 1 61 ? 28.031 28.25 -25.719 1 16.05 61 LEU A N 1
ATOM 478 C CA . LEU A 1 61 ? 29.25 28.844 -25.156 1 16.05 61 LEU A CA 1
ATOM 479 C C . LEU A 1 61 ? 29.125 30.359 -25.062 1 16.05 61 LEU A C 1
ATOM 481 O O . LEU A 1 61 ? 29.547 30.953 -24.062 1 16.05 61 LEU A O 1
ATOM 485 N N . GLN A 1 62 ? 28.875 31.031 -26.25 1 15.3 62 GLN A N 1
ATOM 486 C CA . GLN A 1 62 ? 29.922 31.984 -26.625 1 15.3 62 GLN A CA 1
ATOM 487 C C . GLN A 1 62 ? 30.109 33.031 -25.531 1 15.3 62 GLN A C 1
ATOM 489 O O . GLN A 1 62 ? 29.219 33.25 -24.703 1 15.3 62 GLN A O 1
ATOM 494 N N . ARG A 1 63 ? 30.75 34.156 -26.141 1 15.73 63 ARG A N 1
ATOM 495 C CA . ARG A 1 63 ? 31.859 35.125 -26.047 1 15.73 63 ARG A CA 1
ATOM 496 C C . ARG A 1 63 ? 31.516 36.281 -25.156 1 15.73 63 ARG A C 1
ATOM 498 O O . ARG A 1 63 ? 30.328 36.594 -24.969 1 15.73 63 ARG A O 1
ATOM 505 N N . GLN A 1 64 ? 32.594 37.25 -24.906 1 15.69 64 GLN A N 1
ATOM 506 C CA . GLN A 1 64 ? 33.125 38.156 -23.906 1 15.69 64 GLN A CA 1
ATOM 507 C C . GLN A 1 64 ? 32.438 39.531 -23.984 1 15.69 64 GLN A C 1
ATOM 509 O O . GLN A 1 64 ? 32.125 40.125 -22.953 1 15.69 64 GLN A O 1
ATOM 514 N N . THR A 1 65 ? 32.156 39.969 -25.219 1 15.3 65 THR A N 1
ATOM 515 C CA . THR A 1 65 ? 32.75 41.281 -25.5 1 15.3 65 THR A CA 1
ATOM 516 C C . THR A 1 65 ? 32.156 42.344 -24.594 1 15.3 65 THR A C 1
ATOM 518 O O . THR A 1 65 ? 30.969 42.312 -24.281 1 15.3 65 THR A O 1
ATOM 521 N N . THR A 1 66 ? 33 43.5 -24.25 1 15.98 66 THR A N 1
ATOM 522 C CA . THR A 1 66 ? 33.344 44.562 -23.328 1 15.98 66 THR A CA 1
ATOM 523 C C . THR A 1 66 ? 32.469 45.781 -23.562 1 15.98 66 THR A C 1
ATOM 525 O O . THR A 1 66 ? 32.25 46.562 -22.641 1 15.98 66 THR A O 1
ATOM 528 N N . THR A 1 67 ? 31.891 45.969 -24.75 1 14.95 67 THR A N 1
ATOM 529 C CA . THR A 1 67 ? 32.219 47.312 -25.266 1 14.95 67 THR A CA 1
ATOM 530 C C . THR A 1 67 ? 31.656 48.375 -24.359 1 14.95 67 THR A C 1
ATOM 532 O O . THR A 1 67 ? 30.719 48.125 -23.594 1 14.95 67 THR A O 1
ATOM 535 N N . ASP A 1 68 ? 31.844 49.781 -24.828 1 15.55 68 ASP A N 1
ATOM 536 C CA . ASP A 1 68 ? 32.312 51.156 -24.562 1 15.55 68 ASP A CA 1
ATOM 537 C C . ASP A 1 68 ? 31.188 52 -24 1 15.55 68 ASP A C 1
ATOM 539 O O . ASP A 1 68 ? 30 51.656 -24.109 1 15.55 68 ASP A O 1
ATOM 543 N N . THR A 1 69 ? 31.484 53.5 -23.641 1 15.66 69 THR A N 1
ATOM 544 C CA . THR A 1 69 ? 31.5 54.594 -22.672 1 15.66 69 THR A CA 1
ATOM 545 C C . THR A 1 69 ? 30.281 55.5 -22.859 1 15.66 69 THR A C 1
ATOM 547 O O . THR A 1 69 ? 29.688 55.969 -21.891 1 15.66 69 THR A O 1
ATOM 550 N N . ALA A 1 70 ? 29.75 55.812 -24.078 1 15.75 70 ALA A N 1
ATOM 551 C CA . ALA A 1 70 ? 29.75 57.25 -24.422 1 15.75 70 ALA A CA 1
ATOM 552 C C . ALA A 1 70 ? 28.531 57.938 -23.812 1 15.75 70 ALA A C 1
ATOM 554 O O . ALA A 1 70 ? 27.453 57.375 -23.719 1 15.75 70 ALA A O 1
ATOM 555 N N . TYR A 1 71 ? 28.672 59.312 -23.266 1 15.4 71 TYR A N 1
ATOM 556 C CA . TYR A 1 71 ? 28.312 60.438 -22.391 1 15.4 71 TYR A CA 1
ATOM 557 C C . TYR A 1 71 ? 27.094 61.156 -22.922 1 15.4 71 TYR A C 1
ATOM 559 O O . TYR A 1 71 ? 26.375 61.812 -22.156 1 15.4 71 TYR A O 1
ATOM 567 N N . TYR A 1 72 ? 26.594 60.969 -24.188 1 15.38 72 TYR A N 1
ATOM 568 C CA . TYR A 1 72 ? 26.391 62.25 -24.844 1 15.38 72 TYR A CA 1
ATOM 569 C C . TYR A 1 72 ? 25.234 63.031 -24.219 1 15.38 72 TYR A C 1
ATOM 571 O O . TYR A 1 72 ? 24.312 62.406 -23.672 1 15.38 72 TYR A O 1
ATOM 579 N N . GLY A 1 73 ? 25.156 64.438 -24.297 1 15.57 73 GLY A N 1
ATOM 580 C CA . GLY A 1 73 ? 25 65.812 -23.797 1 15.57 73 GLY A CA 1
ATOM 581 C C . GLY A 1 73 ? 23.594 66.312 -23.953 1 15.57 73 GLY A C 1
ATOM 582 O O . GLY A 1 73 ? 23.062 67 -23.062 1 15.57 73 GLY A O 1
ATOM 583 N N . ALA A 1 74 ? 22.828 66.125 -25.094 1 15.13 74 ALA A N 1
ATOM 584 C CA . ALA A 1 74 ? 22.547 67.438 -25.609 1 15.13 74 ALA A CA 1
ATOM 585 C C . ALA A 1 74 ? 21.422 68.125 -24.828 1 15.13 74 ALA A C 1
ATOM 587 O O . ALA A 1 74 ? 21.609 69.188 -24.266 1 15.13 74 ALA A O 1
ATOM 588 N N . SER A 1 75 ? 20.156 68.438 -25.531 1 16.12 75 SER A N 1
ATOM 589 C CA . SER A 1 75 ? 19.703 69.75 -25.891 1 16.12 75 SER A CA 1
ATOM 590 C C . SER A 1 75 ? 18.75 70.312 -24.828 1 16.12 75 SER A C 1
ATOM 592 O O . SER A 1 75 ? 18.188 69.562 -24.031 1 16.12 75 SER A O 1
ATOM 594 N N . THR A 1 76 ? 18.234 71.562 -25.062 1 16.28 76 THR A N 1
ATOM 595 C CA . THR A 1 76 ? 18.172 72.875 -24.469 1 16.28 76 THR A CA 1
ATOM 596 C C . THR A 1 76 ? 16.891 73.062 -23.656 1 16.28 76 THR A C 1
ATOM 598 O O . THR A 1 76 ? 16.922 73.438 -22.484 1 16.28 76 THR A O 1
ATOM 601 N N . PRO A 1 77 ? 15.625 73.375 -24.281 1 17.66 77 PRO A N 1
ATOM 602 C CA . PRO A 1 77 ? 15.164 74.75 -24.078 1 17.66 77 PRO A CA 1
ATOM 603 C C . PRO A 1 77 ? 14.078 74.875 -23.016 1 17.66 77 PRO A C 1
ATOM 605 O O . PRO A 1 77 ? 13 74.312 -23.172 1 17.66 77 PRO A O 1
ATOM 608 N N . LEU A 1 78 ? 14.406 74.625 -21.766 1 17.84 78 LEU A N 1
ATOM 609 C CA . LEU A 1 78 ? 13.711 74.562 -20.484 1 17.84 78 LEU A CA 1
ATOM 610 C C . LEU A 1 78 ? 12.75 75.75 -20.297 1 17.84 78 LEU A C 1
ATOM 612 O O . LEU A 1 78 ? 11.742 75.625 -19.594 1 17.84 78 LEU A O 1
ATOM 616 N N . GLY A 1 79 ? 13.109 76.875 -20.906 1 18.69 79 GLY A N 1
ATOM 617 C CA . GLY A 1 79 ? 13.102 78 -19.984 1 18.69 79 GLY A CA 1
ATOM 618 C C . GLY A 1 79 ? 11.711 78.562 -19.719 1 18.69 79 GLY A C 1
ATOM 619 O O . GLY A 1 79 ? 11.562 79.688 -19.188 1 18.69 79 GLY A O 1
ATOM 620 N N . ILE A 1 80 ? 10.641 77.812 -19.875 1 18.69 80 ILE A N 1
ATOM 621 C CA . ILE A 1 80 ? 9.57 78.75 -20.203 1 18.69 80 ILE A CA 1
ATOM 622 C C . ILE A 1 80 ? 9.391 79.75 -19.047 1 18.69 80 ILE A C 1
ATOM 624 O O . ILE A 1 80 ? 8.672 79.5 -18.094 1 18.69 80 ILE A O 1
ATOM 628 N N . TRP A 1 81 ? 10.703 80.062 -18.438 1 19.06 81 TRP A N 1
ATOM 629 C CA . TRP A 1 81 ? 10.562 80.875 -17.219 1 19.06 81 TRP A CA 1
ATOM 630 C C . TRP A 1 81 ? 9.938 82.25 -17.5 1 19.06 81 TRP A C 1
ATOM 632 O O . TRP A 1 81 ? 9.797 83.062 -16.609 1 19.06 81 TRP A O 1
ATOM 642 N N . GLU A 1 82 ? 9 82.375 -18.344 1 17.88 82 GLU A N 1
ATOM 643 C CA . GLU A 1 82 ? 9.039 83.812 -18.625 1 17.88 82 GLU A CA 1
ATOM 644 C C . GLU A 1 82 ? 9.07 84.625 -17.328 1 17.88 82 GLU A C 1
ATOM 646 O O . GLU A 1 82 ? 8.32 84.375 -16.391 1 17.88 82 GLU A O 1
ATOM 651 N N . PRO A 1 83 ? 10.125 85.625 -17.094 1 17.05 83 PRO A N 1
ATOM 652 C CA . PRO A 1 83 ? 10.742 86.375 -16.016 1 17.05 83 PRO A CA 1
ATOM 653 C C . PRO A 1 83 ? 9.789 87.375 -15.398 1 17.05 83 PRO A C 1
ATOM 655 O O . PRO A 1 83 ? 10.039 87.938 -14.305 1 17.05 83 PRO A O 1
ATOM 658 N N . ALA A 1 84 ? 8.656 87.75 -15.984 1 17.78 84 ALA A N 1
ATOM 659 C CA . ALA A 1 84 ? 8.766 89.188 -16.031 1 17.78 84 ALA A CA 1
ATOM 660 C C . ALA A 1 84 ? 8.914 89.75 -14.641 1 17.78 84 ALA A C 1
ATOM 662 O O . ALA A 1 84 ? 8.625 89.125 -13.641 1 17.78 84 ALA A O 1
ATOM 663 N N . TYR A 1 85 ? 8.852 91.188 -14.578 1 17.48 85 TYR A N 1
ATOM 664 C CA . TYR A 1 85 ? 9.438 92.438 -14.047 1 17.48 85 TYR A CA 1
ATOM 665 C C . TYR A 1 85 ? 8.875 92.75 -12.664 1 17.48 85 TYR A C 1
ATOM 667 O O . TYR A 1 85 ? 7.656 92.812 -12.484 1 17.48 85 TYR A O 1
ATOM 675 N N . PRO A 1 86 ? 9.688 92.312 -11.672 1 19.39 86 PRO A N 1
ATOM 676 C CA . PRO A 1 86 ? 9.422 92.438 -10.242 1 19.39 86 PRO A CA 1
ATOM 677 C C . PRO A 1 86 ? 9.023 93.875 -9.859 1 19.39 86 PRO A C 1
ATOM 679 O O . PRO A 1 86 ? 9.781 94.812 -10.094 1 19.39 86 PRO A O 1
ATOM 682 N N . HIS A 1 87 ? 7.816 94.25 -10.156 1 19.08 87 HIS A N 1
ATOM 683 C CA . HIS A 1 87 ? 7.531 95.688 -9.922 1 19.08 87 HIS A CA 1
ATOM 684 C C . HIS A 1 87 ? 8.062 96.125 -8.562 1 19.08 87 HIS A C 1
ATOM 686 O O . HIS A 1 87 ? 8.32 95.312 -7.688 1 19.08 87 HIS A O 1
ATOM 692 N N . THR A 1 88 ? 7.992 97.375 -8.375 1 19.5 88 THR A N 1
ATOM 693 C CA . THR A 1 88 ? 8.648 98.5 -7.66 1 19.5 88 THR A CA 1
ATOM 694 C C . THR A 1 88 ? 8.453 98.375 -6.152 1 19.5 88 THR A C 1
ATOM 696 O O . THR A 1 88 ? 7.344 98.062 -5.688 1 19.5 88 THR A O 1
ATOM 699 N N . PRO A 1 89 ? 9.625 98.125 -5.457 1 20.25 89 PRO A N 1
ATOM 700 C CA . PRO A 1 89 ? 9.938 97.75 -4.066 1 20.25 89 PRO A CA 1
ATOM 701 C C . PRO A 1 89 ? 9.391 98.812 -3.072 1 20.25 89 PRO A C 1
ATOM 703 O O . PRO A 1 89 ? 9.734 100 -3.146 1 20.25 89 PRO A O 1
ATOM 706 N N . GLY A 1 90 ? 8.055 98.812 -2.875 1 19.66 90 GLY A N 1
ATOM 707 C CA . GLY A 1 90 ? 7.555 99.875 -2.012 1 19.66 90 GLY A CA 1
ATOM 708 C C . GLY A 1 90 ? 8.297 99.938 -0.692 1 19.66 90 GLY A C 1
ATOM 709 O O . GLY A 1 90 ? 8.984 99 -0.29 1 19.66 90 GLY A O 1
ATOM 710 N N . THR A 1 91 ? 8.758 101.125 -0.245 1 20.27 91 THR A N 1
ATOM 711 C CA . THR A 1 91 ? 9.625 101.75 0.756 1 20.27 91 THR A CA 1
ATOM 712 C C . THR A 1 91 ? 9.234 101.312 2.16 1 20.27 91 THR A C 1
ATOM 714 O O . THR A 1 91 ? 8.18 101.688 2.666 1 20.27 91 THR A O 1
ATOM 717 N N . GLY A 1 92 ? 9.352 99.938 2.389 1 18.64 92 GLY A N 1
ATOM 718 C CA . GLY A 1 92 ? 8.82 99.5 3.656 1 18.64 92 GLY A CA 1
ATOM 719 C C . GLY A 1 92 ? 9.414 100.188 4.855 1 18.64 92 GLY A C 1
ATOM 720 O O . GLY A 1 92 ? 10.547 100.688 4.793 1 18.64 92 GLY A O 1
ATOM 721 N N . ARG A 1 93 ? 8.617 100.75 5.734 1 22.72 93 ARG A N 1
ATOM 722 C CA . ARG A 1 93 ? 8.742 101.625 6.914 1 22.72 93 ARG A CA 1
ATOM 723 C C . ARG A 1 93 ? 9.562 100.938 8 1 22.72 93 ARG A C 1
ATOM 725 O O . ARG A 1 93 ? 9.547 99.688 8.102 1 22.72 93 ARG A O 1
ATOM 732 N N . PRO A 1 94 ? 10.547 101.562 8.648 1 20.3 94 PRO A N 1
ATOM 733 C CA . PRO A 1 94 ? 11.586 101.188 9.617 1 20.3 94 PRO A CA 1
ATOM 734 C C . PRO A 1 94 ? 11.039 100.438 10.82 1 20.3 94 PRO A C 1
ATOM 736 O O . PRO A 1 94 ? 10.078 100.875 11.445 1 20.3 94 PRO A O 1
ATOM 739 N N . GLN A 1 95 ? 10.93 99.062 10.719 1 18.88 95 GLN A N 1
ATOM 740 C CA . GLN A 1 95 ? 10.305 98.25 11.75 1 18.88 95 GLN A CA 1
ATOM 741 C C . GLN A 1 95 ? 11.031 98.375 13.086 1 18.88 95 GLN A C 1
ATOM 743 O O . GLN A 1 95 ? 12.258 98.375 13.141 1 18.88 95 GLN A O 1
ATOM 748 N N . ASN A 1 96 ? 10.43 99.062 14.102 1 20.25 96 ASN A N 1
ATOM 749 C CA . ASN A 1 96 ? 10.805 99.375 15.469 1 20.25 96 ASN A CA 1
ATOM 750 C C . ASN A 1 96 ? 11.227 98.125 16.25 1 20.25 96 ASN A C 1
ATOM 752 O O . ASN A 1 96 ? 10.609 97.062 16.125 1 20.25 96 ASN A O 1
ATOM 756 N N . TYR A 1 97 ? 12.516 98 16.641 1 20.97 97 TYR A N 1
ATOM 757 C CA . TYR A 1 97 ? 13.305 97 17.344 1 20.97 97 TYR A CA 1
ATOM 758 C C . TYR A 1 97 ? 12.672 96.625 18.672 1 20.97 97 TYR A C 1
ATOM 760 O O . TYR A 1 97 ? 12.602 97.438 19.578 1 20.97 97 TYR A O 1
ATOM 768 N N . ARG A 1 98 ? 11.586 95.875 18.703 1 22.53 98 ARG A N 1
ATOM 769 C CA . ARG A 1 98 ? 10.906 95.5 19.953 1 22.53 98 ARG A CA 1
ATOM 770 C C . ARG A 1 98 ? 11.82 94.688 20.859 1 22.53 98 ARG A C 1
ATOM 772 O O . ARG A 1 98 ? 12.445 93.688 20.422 1 22.53 98 ARG A O 1
ATOM 779 N N . GLU A 1 99 ? 12.438 95.375 21.891 1 21.38 99 GLU A N 1
ATOM 780 C CA . GLU A 1 99 ? 13.281 94.875 22.984 1 21.38 99 GLU A CA 1
ATOM 781 C C . GLU A 1 99 ? 12.672 93.625 23.625 1 21.38 99 GLU A C 1
ATOM 783 O O . GLU A 1 99 ? 11.5 93.625 24.016 1 21.38 99 GLU A O 1
ATOM 788 N N . ASP A 1 100 ? 13.156 92.438 23.25 1 23.7 100 ASP A N 1
ATOM 789 C CA . ASP A 1 100 ? 12.773 91.125 23.625 1 23.7 100 ASP A CA 1
ATOM 790 C C . ASP A 1 100 ? 12.859 90.875 25.141 1 23.7 100 ASP A C 1
ATOM 792 O O . ASP A 1 100 ? 13.93 91.062 25.734 1 23.7 100 ASP A O 1
ATOM 796 N N . SER A 1 101 ? 11.828 91.375 25.891 1 21.69 101 SER A N 1
ATOM 797 C CA . SER A 1 101 ? 11.656 91.312 27.344 1 21.69 101 SER A CA 1
ATOM 798 C C . SER A 1 101 ? 11.953 89.938 27.891 1 21.69 101 SER A C 1
ATOM 800 O O . SER A 1 101 ? 11.992 88.938 27.141 1 21.69 101 SER A O 1
ATOM 802 N N . ASN A 1 102 ? 11.852 89.688 29.359 1 21.83 102 ASN A N 1
ATOM 803 C CA . ASN A 1 102 ? 12.305 88.75 30.391 1 21.83 102 ASN A CA 1
ATOM 804 C C . ASN A 1 102 ? 11.617 87.375 30.25 1 21.83 102 ASN A C 1
ATOM 806 O O . ASN A 1 102 ? 11.641 86.562 31.188 1 21.83 102 ASN A O 1
ATOM 810 N N . ALA A 1 103 ? 10.789 87.188 29.203 1 26.14 103 ALA A N 1
ATOM 811 C CA . ALA A 1 103 ? 10.062 85.938 29.188 1 26.14 103 ALA A CA 1
ATOM 812 C C . ALA A 1 103 ? 11.023 84.75 29.078 1 26.14 103 ALA A C 1
ATOM 814 O O . ALA A 1 103 ? 10.617 83.625 28.734 1 26.14 103 ALA A O 1
ATOM 815 N N . SER A 1 104 ? 12.297 85 29.375 1 27.92 104 SER A N 1
ATOM 816 C CA . SER A 1 104 ? 13.273 83.938 29.094 1 27.92 104 SER A CA 1
ATOM 817 C C . SER A 1 104 ? 12.977 82.688 29.891 1 27.92 104 SER A C 1
ATOM 819 O O . SER A 1 104 ? 13.703 81.688 29.781 1 27.92 104 SER A O 1
ATOM 821 N N . LEU A 1 105 ? 12.141 82.812 30.953 1 26.03 105 LEU A N 1
ATOM 822 C CA . LEU A 1 105 ? 12.188 81.688 31.875 1 26.03 105 LEU A CA 1
ATOM 823 C C . LEU A 1 105 ? 11.461 80.438 31.281 1 26.03 105 LEU A C 1
ATOM 825 O O . LEU A 1 105 ? 11.516 79.375 31.844 1 26.03 105 LEU A O 1
ATOM 829 N N . LEU A 1 106 ? 10.344 80.75 30.594 1 27.75 106 LEU A N 1
ATOM 830 C CA . LEU A 1 106 ? 9.859 79.5 29.969 1 27.75 106 LEU A CA 1
ATOM 831 C C . LEU A 1 106 ? 10.906 78.938 29.016 1 27.75 106 LEU A C 1
ATOM 833 O O . LEU A 1 106 ? 10.641 77.938 28.312 1 27.75 106 LEU A O 1
ATOM 837 N N . MET A 1 107 ? 11.938 79.875 28.641 1 29.09 107 MET A N 1
ATOM 838 C CA . MET A 1 107 ? 13.016 79.5 27.75 1 29.09 107 MET A CA 1
ATOM 839 C C . MET A 1 107 ? 14.047 78.625 28.469 1 29.09 107 MET A C 1
ATOM 841 O O . MET A 1 107 ? 14.383 78.938 29.625 1 29.09 107 MET A O 1
ATOM 845 N N . ALA A 1 108 ? 14.18 77.438 28.25 1 29.61 108 ALA A N 1
ATOM 846 C CA . ALA A 1 108 ? 15.328 76.75 28.781 1 29.61 108 ALA A CA 1
ATOM 847 C C . ALA A 1 108 ? 16.594 77.562 28.688 1 29.61 108 ALA A C 1
ATOM 849 O O . ALA A 1 108 ? 16.969 78 27.609 1 29.61 108 ALA A O 1
ATOM 850 N N . SER A 1 109 ? 16.812 78.625 29.703 1 28.11 109 SER A N 1
ATOM 851 C CA . SER A 1 109 ? 17.859 79.625 29.859 1 28.11 109 SER A CA 1
ATOM 852 C C . SER A 1 109 ? 19.219 79.062 29.406 1 28.11 109 SER A C 1
ATOM 854 O O . SER A 1 109 ? 19.734 78.125 29.984 1 28.11 109 SER A O 1
ATOM 856 N N . GLU A 1 110 ? 19.469 78.938 28.141 1 28.67 110 GLU A N 1
ATOM 857 C CA . GLU A 1 110 ? 20.906 78.938 27.859 1 28.67 110 GLU A CA 1
ATOM 858 C C . GLU A 1 110 ? 21.625 80.188 28.344 1 28.67 110 GLU A C 1
ATOM 860 O O . GLU A 1 110 ? 21.547 81.188 27.703 1 28.67 110 GLU A O 1
ATOM 865 N N . LEU A 1 111 ? 21.5 80.562 29.688 1 26.69 111 LEU A N 1
ATOM 866 C CA . LEU A 1 111 ? 22.219 81.75 30.125 1 26.69 111 LEU A CA 1
ATOM 867 C C . LEU A 1 111 ? 23.688 81.688 29.75 1 26.69 111 LEU A C 1
ATOM 869 O O . LEU A 1 111 ? 24.359 80.688 30.031 1 26.69 111 LEU A O 1
ATOM 873 N N . PRO A 1 112 ? 24.094 82.375 28.75 1 24.83 112 PRO A N 1
ATOM 874 C CA . PRO A 1 112 ? 25.547 82.5 28.688 1 24.83 112 PRO A CA 1
ATOM 875 C C . PRO A 1 112 ? 26.156 83.062 29.969 1 24.83 112 PRO A C 1
ATOM 877 O O . PRO A 1 112 ? 25.531 83.938 30.625 1 24.83 112 PRO A O 1
ATOM 880 N N . ARG A 1 113 ? 26.922 82.25 30.688 1 29.91 113 ARG A N 1
ATOM 881 C CA . ARG A 1 113 ? 27.703 82.625 31.875 1 29.91 113 ARG A CA 1
ATOM 882 C C . ARG A 1 113 ? 28.328 84 31.734 1 29.91 113 ARG A C 1
ATOM 884 O O . ARG A 1 113 ? 29.312 84.188 31.031 1 29.91 113 ARG A O 1
ATOM 891 N N . ASN A 1 114 ? 27.656 85.125 31.422 1 23.89 114 ASN A N 1
ATOM 892 C CA . ASN A 1 114 ? 28.516 86.312 31.547 1 23.89 114 ASN A CA 1
ATOM 893 C C . ASN A 1 114 ? 29.062 86.438 32.969 1 23.89 114 ASN A C 1
ATOM 895 O O . ASN A 1 114 ? 28.312 86.438 33.938 1 23.89 114 ASN A O 1
ATOM 899 N N . SER A 1 115 ? 30.328 86 33.219 1 25.41 115 SER A N 1
ATOM 900 C CA . SER A 1 115 ? 31.188 86.062 34.406 1 25.41 115 SER A CA 1
ATOM 901 C C . SER A 1 115 ? 31.234 87.5 34.969 1 25.41 115 SER A C 1
ATOM 903 O O . SER A 1 115 ? 31.438 88.438 34.219 1 25.41 115 SER A O 1
ATOM 905 N N . PRO A 1 116 ? 30.391 87.812 36 1 26.92 116 PRO A N 1
ATOM 906 C CA . PRO A 1 116 ? 30.547 89.125 36.625 1 26.92 116 PRO A CA 1
ATOM 907 C C . PRO A 1 116 ? 32.031 89.5 36.812 1 26.92 116 PRO A C 1
ATOM 909 O O . PRO A 1 116 ? 32.906 88.625 36.875 1 26.92 116 PRO A O 1
ATOM 912 N N . PRO A 1 117 ? 32.406 90.75 36.344 1 25.22 117 PRO A N 1
ATOM 913 C CA . PRO A 1 117 ? 33.812 91.125 36.469 1 25.22 117 PRO A CA 1
ATOM 914 C C . PRO A 1 117 ? 34.344 90.938 37.875 1 25.22 117 PRO A C 1
ATOM 916 O O . PRO A 1 117 ? 33.562 90.875 38.844 1 25.22 117 PRO A O 1
ATOM 919 N N . ASP A 1 118 ? 35.688 90.688 38.094 1 25.45 118 ASP A N 1
ATOM 920 C CA . ASP A 1 118 ? 36.625 90.375 39.125 1 25.45 118 ASP A CA 1
ATOM 921 C C . ASP A 1 118 ? 36.625 91.375 40.25 1 25.45 118 ASP A C 1
ATOM 923 O O . ASP A 1 118 ? 36.906 92.562 40 1 25.45 118 ASP A O 1
ATOM 927 N N . VAL A 1 119 ? 35.531 91.562 41.031 1 27.06 119 VAL A N 1
ATOM 928 C CA . VAL A 1 119 ? 35.75 92.438 42.188 1 27.06 119 VAL A CA 1
ATOM 929 C C . VAL A 1 119 ? 37.094 92.125 42.844 1 27.06 119 VAL A C 1
ATOM 931 O O . VAL A 1 119 ? 37.469 90.938 42.969 1 27.06 119 VAL A O 1
ATOM 934 N N . PRO A 1 120 ? 37.969 93.125 42.969 1 26.58 120 PRO A N 1
ATOM 935 C CA . PRO A 1 120 ? 39.375 93 43.406 1 26.58 120 PRO A CA 1
ATOM 936 C C . PRO A 1 120 ? 39.5 92.312 44.781 1 26.58 120 PRO A C 1
ATOM 938 O O . PRO A 1 120 ? 38.781 92.75 45.719 1 26.58 120 PRO A O 1
ATOM 941 N N . GLN A 1 121 ? 39.656 91 44.844 1 25.28 121 GLN A N 1
ATOM 942 C CA . GLN A 1 121 ? 39.906 90.188 46.031 1 25.28 121 GLN A CA 1
ATOM 943 C C . GLN A 1 121 ? 41.062 90.75 46.844 1 25.28 121 GLN A C 1
ATOM 945 O O . GLN A 1 121 ? 42.031 91.25 46.281 1 25.28 121 GLN A O 1
ATOM 950 N N . GLY A 1 122 ? 40.781 91.375 48.094 1 27.58 122 GLY A N 1
ATOM 951 C CA . GLY A 1 122 ? 41.719 91.875 49.062 1 27.58 122 GLY A CA 1
ATOM 952 C C . GLY A 1 122 ? 42.969 91 49.188 1 27.58 122 GLY A C 1
ATOM 953 O O . GLY A 1 122 ? 43.094 90 48.5 1 27.58 122 GLY A O 1
ATOM 954 N N . PRO A 1 123 ? 43.906 91.312 50.156 1 29.05 123 PRO A N 1
ATOM 955 C CA . PRO A 1 123 ? 45.344 91 50.188 1 29.05 123 PRO A CA 1
ATOM 956 C C . PRO A 1 123 ? 45.625 89.5 50.156 1 29.05 123 PRO A C 1
ATOM 958 O O . PRO A 1 123 ? 44.75 88.688 50.5 1 29.05 123 PRO A O 1
ATOM 961 N N . PRO A 1 124 ? 46.812 89 49.531 1 28.77 124 PRO A N 1
ATOM 962 C CA . PRO A 1 124 ? 47.312 87.688 49.125 1 28.77 124 PRO A CA 1
ATOM 963 C C . PRO A 1 124 ? 47.531 86.688 50.281 1 28.77 124 PRO A C 1
ATOM 965 O O . PRO A 1 124 ? 48.469 86.875 51.062 1 28.77 124 PRO A O 1
ATOM 968 N N . GLY A 1 125 ? 46.688 86.625 51.312 1 26.55 125 GLY A N 1
ATOM 969 C CA . GLY A 1 125 ? 47.25 85.812 52.375 1 26.55 125 GLY A CA 1
ATOM 970 C C . GLY A 1 125 ? 47.812 84.5 51.875 1 26.55 125 GLY A C 1
ATOM 971 O O . GLY A 1 125 ? 47.594 84.062 50.75 1 26.55 125 GLY A O 1
ATOM 972 N N . MET A 1 126 ? 48.656 83.625 52.781 1 29.31 126 MET A N 1
ATOM 973 C CA . MET A 1 126 ? 49.625 82.562 52.5 1 29.31 126 MET A CA 1
ATOM 974 C C . MET A 1 126 ? 48.969 81.438 51.75 1 29.31 126 MET A C 1
ATOM 976 O O . MET A 1 126 ? 47.844 81 52.094 1 29.31 126 MET A O 1
ATOM 980 N N . PRO A 1 127 ? 49.344 81.125 50.469 1 29.45 127 PRO A N 1
ATOM 981 C CA . PRO A 1 127 ? 48.688 80.312 49.469 1 29.45 127 PRO A CA 1
ATOM 982 C C . PRO A 1 127 ? 48.469 78.812 49.906 1 29.45 127 PRO A C 1
ATOM 984 O O . PRO A 1 127 ? 49.469 78.125 50.125 1 29.45 127 PRO A O 1
ATOM 987 N N . GLY A 1 128 ? 47.906 78.5 51.094 1 28.86 128 GLY A N 1
ATOM 988 C CA . GLY A 1 128 ? 48 77.125 51.438 1 28.86 128 GLY A CA 1
ATOM 989 C C . GLY A 1 128 ? 47.625 76.188 50.312 1 28.86 128 GLY A C 1
ATOM 990 O O . GLY A 1 128 ? 47.031 76.625 49.312 1 28.86 128 GLY A O 1
ATOM 991 N N . PRO A 1 129 ? 48.281 74.938 50.219 1 31.16 129 PRO A N 1
ATOM 992 C CA . PRO A 1 129 ? 48.25 74.062 49.031 1 31.16 129 PRO A CA 1
ATOM 993 C C . PRO A 1 129 ? 46.812 73.875 48.5 1 31.16 129 PRO A C 1
ATOM 995 O O . PRO A 1 129 ? 45.844 73.875 49.281 1 31.16 129 PRO A O 1
ATOM 998 N N . PRO A 1 130 ? 46.5 74.375 47.25 1 31.03 130 PRO A N 1
ATOM 999 C CA . PRO A 1 130 ? 45.188 74.375 46.594 1 31.03 130 PRO A CA 1
ATOM 1000 C C . PRO A 1 130 ? 44.5 73 46.656 1 31.03 130 PRO A C 1
ATOM 1002 O O . PRO A 1 130 ? 45.062 72 46.219 1 31.03 130 PRO A O 1
ATOM 1005 N N . GLY A 1 131 ? 44.031 72.625 47.812 1 28.66 131 GLY A N 1
ATOM 1006 C CA . GLY A 1 131 ? 43.344 71.312 47.875 1 28.66 131 GLY A CA 1
ATOM 1007 C C . GLY A 1 131 ? 42.438 71.062 46.688 1 28.66 131 GLY A C 1
ATOM 1008 O O . GLY A 1 131 ? 41.75 72 46.219 1 28.66 131 GLY A O 1
ATOM 1009 N N . VAL A 1 132 ? 42.969 70.188 45.781 1 32.62 132 VAL A N 1
ATOM 1010 C CA . VAL A 1 132 ? 42.344 69.688 44.531 1 32.62 132 VAL A CA 1
ATOM 1011 C C . VAL A 1 132 ? 40.875 69.438 44.812 1 32.62 132 VAL A C 1
ATOM 1013 O O . VAL A 1 132 ? 40.531 68.812 45.781 1 32.62 132 VAL A O 1
ATOM 1016 N N . PRO A 1 133 ? 40.062 70.438 44.438 1 34.25 133 PRO A N 1
ATOM 1017 C CA . PRO A 1 133 ? 38.656 70.125 44.594 1 34.25 133 PRO A CA 1
ATOM 1018 C C . PRO A 1 133 ? 38.312 68.688 44.188 1 34.25 133 PRO A C 1
ATOM 1020 O O . PRO A 1 133 ? 38.969 68.125 43.312 1 34.25 133 PRO A O 1
ATOM 1023 N N . PRO A 1 134 ? 38.062 67.812 45.188 1 33.12 134 PRO A N 1
ATOM 1024 C CA . PRO A 1 134 ? 37.812 66.438 44.844 1 33.12 134 PRO A CA 1
ATOM 1025 C C . PRO A 1 134 ? 37.031 66.25 43.531 1 33.12 134 PRO A C 1
ATOM 1027 O O . PRO A 1 134 ? 36.219 67.125 43.188 1 33.12 134 PRO A O 1
ATOM 1030 N N . ASN A 1 135 ? 37.781 65.688 42.469 1 31.98 135 ASN A N 1
ATOM 1031 C CA . ASN A 1 135 ? 37.219 65.25 41.219 1 31.98 135 ASN A CA 1
ATOM 1032 C C . ASN A 1 135 ? 35.844 64.625 41.375 1 31.98 135 ASN A C 1
ATOM 1034 O O . ASN A 1 135 ? 35.719 63.594 42.062 1 31.98 135 ASN A O 1
ATOM 1038 N N . GLY A 1 136 ? 34.906 65.375 41.719 1 35.69 136 GLY A N 1
ATOM 1039 C CA . GLY A 1 136 ? 33.594 64.688 41.75 1 35.69 136 GLY A CA 1
ATOM 1040 C C . GLY A 1 136 ? 33.406 63.688 40.625 1 35.69 136 GLY A C 1
ATOM 1041 O O . GLY A 1 136 ? 34.188 63.656 39.688 1 35.69 136 GLY A O 1
ATOM 1042 N N . PRO A 1 137 ? 33.062 62.469 41 1 41.41 137 PRO A N 1
ATOM 1043 C CA . PRO A 1 137 ? 33 61.375 40.031 1 41.41 137 PRO A CA 1
ATOM 1044 C C . PRO A 1 137 ? 32.531 61.875 38.656 1 41.41 137 PRO A C 1
ATOM 1046 O O . PRO A 1 137 ? 31.828 62.875 38.562 1 41.41 137 PRO A O 1
ATOM 1049 N N . PRO A 1 138 ? 33.375 61.656 37.562 1 40.06 138 PRO A N 1
ATOM 1050 C CA . PRO A 1 138 ? 33.031 62.031 36.188 1 40.06 138 PRO A CA 1
ATOM 1051 C C . PRO A 1 138 ? 31.562 61.812 35.875 1 40.06 138 PRO A C 1
ATOM 1053 O O . PRO A 1 138 ? 31.062 60.688 36.062 1 40.06 138 PRO A O 1
ATOM 1056 N N . ARG A 1 139 ? 30.781 62.781 36.156 1 46.22 139 ARG A N 1
ATOM 1057 C CA . ARG A 1 139 ? 29.406 62.656 35.688 1 46.22 139 ARG A CA 1
ATOM 1058 C C . ARG A 1 139 ? 29.328 62.031 34.312 1 46.22 139 ARG A C 1
ATOM 1060 O O . ARG A 1 139 ? 30.078 62.438 33.406 1 46.22 139 ARG A O 1
ATOM 1067 N N . ASN A 1 140 ? 29.016 60.75 34.219 1 48.25 140 ASN A N 1
ATOM 1068 C CA . ASN A 1 140 ? 28.891 60 32.969 1 48.25 140 ASN A CA 1
ATOM 1069 C C . ASN A 1 140 ? 28.422 60.906 31.812 1 48.25 140 ASN A C 1
ATOM 1071 O O . ASN A 1 140 ? 27.406 61.594 31.922 1 48.25 140 ASN A O 1
ATOM 1075 N N . ARG A 1 141 ? 29.188 61.344 30.938 1 52.91 141 ARG A N 1
ATOM 1076 C CA . ARG A 1 141 ? 29.031 62.156 29.719 1 52.91 141 ARG A CA 1
ATOM 1077 C C . ARG A 1 141 ? 27.688 61.844 29.047 1 52.91 141 ARG A C 1
ATOM 1079 O O . ARG A 1 141 ? 27.062 62.75 28.5 1 52.91 141 ARG A O 1
ATOM 1086 N N . LEU A 1 142 ? 27.531 60.594 29.031 1 56.44 142 LEU A N 1
ATOM 1087 C CA . LEU A 1 142 ? 26.312 60.219 28.344 1 56.44 142 LEU A CA 1
ATOM 1088 C C . LEU A 1 142 ? 25.078 60.75 29.078 1 56.44 142 LEU A C 1
ATOM 1090 O O . LEU A 1 142 ? 24.141 61.219 28.438 1 56.44 142 LEU A O 1
ATOM 1094 N N . ILE A 1 143 ? 25.125 60.625 30.328 1 56.97 143 ILE A N 1
ATOM 1095 C CA . ILE A 1 143 ? 24.016 61.125 31.125 1 56.97 143 ILE A CA 1
ATOM 1096 C C . ILE A 1 143 ? 23.984 62.656 31.031 1 56.97 143 ILE A C 1
ATOM 1098 O O . ILE A 1 143 ? 22.906 63.25 30.922 1 56.97 143 ILE A O 1
ATOM 1102 N N . ASN A 1 144 ? 25.188 63.281 31.141 1 54.94 144 ASN A N 1
ATOM 1103 C CA . ASN A 1 144 ? 25.234 64.75 31 1 54.94 144 ASN A CA 1
ATOM 1104 C C . ASN A 1 144 ? 24.766 65.188 29.609 1 54.94 144 ASN A C 1
ATOM 1106 O O . ASN A 1 144 ? 24.062 66.188 29.484 1 54.94 144 ASN A O 1
ATOM 1110 N N . TRP A 1 145 ? 25.203 64.5 28.609 1 57.03 145 TRP A N 1
ATOM 1111 C CA . TRP A 1 145 ? 24.734 64.812 27.266 1 57.03 145 TRP A CA 1
ATOM 1112 C C . TRP A 1 145 ? 23.219 64.688 27.172 1 57.03 145 TRP A C 1
ATOM 1114 O O . TRP A 1 145 ? 22.531 65.5 26.562 1 57.03 145 TRP A O 1
ATOM 1124 N N . TRP A 1 146 ? 22.719 63.562 27.734 1 56.41 146 TRP A N 1
ATOM 1125 C CA . TRP A 1 146 ? 21.281 63.281 27.734 1 56.41 146 TRP A CA 1
ATOM 1126 C C . TRP A 1 146 ? 20.516 64.375 28.453 1 56.41 146 TRP A C 1
ATOM 1128 O O . TRP A 1 146 ? 19.453 64.812 28.016 1 56.41 146 TRP A O 1
ATOM 1138 N N . ILE A 1 147 ? 21.078 64.938 29.516 1 53.94 147 ILE A N 1
ATOM 1139 C CA . ILE A 1 147 ? 20.391 65.938 30.344 1 53.94 147 ILE A CA 1
ATOM 1140 C C . ILE A 1 147 ? 20.516 67.312 29.672 1 53.94 147 ILE A C 1
ATOM 1142 O O . ILE A 1 147 ? 19.562 68.062 29.672 1 53.94 147 ILE A O 1
ATOM 1146 N N . HIS A 1 148 ? 21.688 67.625 29.109 1 54.44 148 HIS A N 1
ATOM 1147 C CA . HIS A 1 148 ? 21.891 69 28.703 1 54.44 148 HIS A CA 1
ATOM 1148 C C . HIS A 1 148 ? 21.656 69.125 27.203 1 54.44 148 HIS A C 1
ATOM 1150 O O . HIS A 1 148 ? 21.281 70.25 26.75 1 54.44 148 HIS A O 1
ATOM 1156 N N . GLU A 1 149 ? 21.828 68.062 26.438 1 56.56 149 GLU A N 1
ATOM 1157 C CA . GLU A 1 149 ? 21.828 68.25 25 1 56.56 149 GLU A CA 1
ATOM 1158 C C . GLU A 1 149 ? 20.625 67.562 24.359 1 56.56 149 GLU A C 1
ATOM 1160 O O . GLU A 1 149 ? 20.359 67.75 23.172 1 56.56 149 GLU A O 1
ATOM 1165 N N . TRP A 1 150 ? 19.859 66.875 25.062 1 61.72 150 TRP A N 1
ATOM 1166 C CA . TRP A 1 150 ? 18.781 66.062 24.453 1 61.72 150 TRP A CA 1
ATOM 1167 C C . TRP A 1 150 ? 17.594 67 24.125 1 61.72 150 TRP A C 1
ATOM 1169 O O . TRP A 1 150 ? 17 67.625 25.016 1 61.72 150 TRP A O 1
ATOM 1179 N N . LYS A 1 151 ? 17.516 67.25 22.812 1 63.41 151 LYS A N 1
ATOM 1180 C CA . LYS A 1 151 ? 16.344 68 22.359 1 63.41 151 LYS A CA 1
ATOM 1181 C C . LYS A 1 151 ? 15.109 67.062 22.312 1 63.41 151 LYS A C 1
ATOM 1183 O O . LYS A 1 151 ? 15.203 65.875 21.969 1 63.41 151 LYS A O 1
ATOM 1188 N N . PRO A 1 152 ? 14.047 67.5 22.844 1 68.19 152 PRO A N 1
ATOM 1189 C CA . PRO A 1 152 ? 12.812 66.688 22.875 1 68.19 152 PRO A CA 1
ATOM 1190 C C . PRO A 1 152 ? 12.422 66.188 21.484 1 68.19 152 PRO A C 1
ATOM 1192 O O . PRO A 1 152 ? 11.789 65.125 21.375 1 68.19 152 PRO A O 1
ATOM 1195 N N . SER A 1 153 ? 12.82 66.812 20.406 1 78.12 153 SER A N 1
ATOM 1196 C CA . SER A 1 153 ? 12.508 66.375 19.062 1 78.12 153 SER A CA 1
ATOM 1197 C C . SER A 1 153 ? 13.219 65.062 18.766 1 78.12 153 SER A C 1
ATOM 1199 O O . SER A 1 153 ? 12.742 64.25 17.969 1 78.12 153 SER A O 1
ATOM 1201 N N . TRP A 1 154 ? 14.312 64.812 19.438 1 83.56 154 TRP A N 1
ATOM 1202 C CA . TRP A 1 154 ? 15.094 63.625 19.203 1 83.56 154 TRP A CA 1
ATOM 1203 C C . TRP A 1 154 ? 14.359 62.406 19.734 1 83.56 154 TRP A C 1
ATOM 1205 O O . TRP A 1 154 ? 14.523 61.281 19.203 1 83.56 154 TRP A O 1
ATOM 1215 N N . SER A 1 155 ? 13.562 62.562 20.719 1 83.94 155 SER A N 1
ATOM 1216 C CA . SER A 1 155 ? 12.812 61.438 21.25 1 83.94 155 SER A CA 1
ATOM 1217 C C . SER A 1 155 ? 11.828 60.906 20.219 1 83.94 155 SER A C 1
ATOM 1219 O O . SER A 1 155 ? 11.617 59.688 20.125 1 83.94 155 SER A O 1
ATOM 1221 N N . MET A 1 156 ? 11.305 61.719 19.359 1 89.88 156 MET A N 1
ATOM 1222 C CA . MET A 1 156 ? 10.367 61.281 18.328 1 89.88 156 MET A CA 1
ATOM 1223 C C . MET A 1 156 ? 11.094 60.5 17.234 1 89.88 156 MET A C 1
ATOM 1225 O O . MET A 1 156 ? 10.609 59.469 16.781 1 89.88 156 MET A O 1
ATOM 1229 N N . TYR A 1 157 ? 12.32 61.031 16.906 1 91.94 157 TYR A N 1
ATOM 1230 C CA . TYR A 1 157 ? 13.078 60.344 15.859 1 91.94 157 TYR A CA 1
ATOM 1231 C C . TYR A 1 157 ? 13.57 58.969 16.344 1 91.94 157 TYR A C 1
ATOM 1233 O O . TYR A 1 157 ? 13.516 58 15.594 1 91.94 157 TYR A O 1
ATOM 1241 N N . VAL A 1 158 ? 14.039 58.938 17.531 1 92.25 158 VAL A N 1
ATOM 1242 C CA . VAL A 1 158 ? 14.547 57.688 18.078 1 92.25 158 VAL A CA 1
ATOM 1243 C C . VAL A 1 158 ? 13.414 56.656 18.156 1 92.25 158 VAL A C 1
ATOM 1245 O O . VAL A 1 158 ? 13.625 55.469 17.875 1 92.25 158 VAL A O 1
ATOM 1248 N N . LEU A 1 159 ? 12.25 57.062 18.453 1 93.88 159 LEU A N 1
ATOM 1249 C CA . LEU A 1 159 ? 11.102 56.156 18.531 1 93.88 159 LEU A CA 1
ATOM 1250 C C . LEU A 1 159 ? 10.719 55.625 17.156 1 93.88 159 LEU A C 1
ATOM 1252 O O . LEU A 1 159 ? 10.414 54.438 17 1 93.88 159 LEU A O 1
ATOM 1256 N N . VAL A 1 160 ? 10.773 56.5 16.172 1 95.38 160 VAL A N 1
ATOM 1257 C CA . VAL A 1 160 ? 10.445 56.062 14.812 1 95.38 160 VAL A CA 1
ATOM 1258 C C . VAL A 1 160 ? 11.484 55.062 14.328 1 95.38 160 VAL A C 1
ATOM 1260 O O . VAL A 1 160 ? 11.133 54 13.781 1 95.38 160 VAL A O 1
ATOM 1263 N N . PHE A 1 161 ? 12.719 55.344 14.594 1 95.94 161 PHE A N 1
ATOM 1264 C CA . PHE A 1 161 ? 13.781 54.438 14.148 1 95.94 161 PHE A CA 1
ATOM 1265 C C . PHE A 1 161 ? 13.711 53.094 14.891 1 95.94 161 PHE A C 1
ATOM 1267 O O . PHE A 1 161 ? 13.953 52.062 14.305 1 95.94 161 PHE A O 1
ATOM 1274 N N . SER A 1 162 ? 13.391 53.156 16.125 1 95.94 162 SER A N 1
ATOM 1275 C CA . SER A 1 162 ? 13.234 51.938 16.891 1 95.94 162 SER A CA 1
ATOM 1276 C C . SER A 1 162 ? 12.055 51.094 16.391 1 95.94 162 SER A C 1
ATOM 1278 O O . SER A 1 162 ? 12.125 49.875 16.328 1 95.94 162 SER A O 1
ATOM 1280 N N . GLY A 1 163 ? 10.984 51.781 16.125 1 96.69 163 GLY A N 1
ATOM 1281 C CA . GLY A 1 163 ? 9.836 51.062 15.555 1 96.69 163 GLY A CA 1
ATOM 1282 C C . GLY A 1 163 ? 10.148 50.375 14.25 1 96.69 163 GLY A C 1
ATOM 1283 O O . GLY A 1 163 ? 9.742 49.219 14.047 1 96.69 163 GLY A O 1
ATOM 1284 N N . ILE A 1 164 ? 10.859 51.031 13.43 1 96.88 164 ILE A N 1
ATOM 1285 C CA . ILE A 1 164 ? 11.266 50.438 12.156 1 96.88 164 ILE A CA 1
ATOM 1286 C C . ILE A 1 164 ? 12.219 49.281 12.406 1 96.88 164 ILE A C 1
ATOM 1288 O O . ILE A 1 164 ? 12.117 48.25 11.75 1 96.88 164 ILE A O 1
ATOM 1292 N N . ALA A 1 165 ? 13.102 49.469 13.336 1 97.38 165 ALA A N 1
ATOM 1293 C CA . ALA A 1 165 ? 14.047 48.406 13.664 1 97.38 165 ALA A CA 1
ATOM 1294 C C . ALA A 1 165 ? 13.32 47.125 14.148 1 97.38 165 ALA A C 1
ATOM 1296 O O . ALA A 1 165 ? 13.68 46.031 13.773 1 97.38 165 ALA A O 1
ATOM 1297 N N . PHE A 1 166 ? 12.32 47.25 14.938 1 97.75 166 PHE A N 1
ATOM 1298 C CA . PHE A 1 166 ? 11.555 46.125 15.414 1 97.75 166 PHE A CA 1
ATOM 1299 C C . PHE A 1 166 ? 10.742 45.5 14.289 1 97.75 166 PHE A C 1
ATOM 1301 O O . PHE A 1 166 ? 10.562 44.281 14.25 1 97.75 166 PHE A O 1
ATOM 1308 N N . ALA A 1 167 ? 10.258 46.312 13.445 1 97.5 167 ALA A N 1
ATOM 1309 C CA . ALA A 1 167 ? 9.531 45.781 12.289 1 97.5 167 ALA A CA 1
ATOM 1310 C C . ALA A 1 167 ? 10.445 44.969 11.398 1 97.5 167 ALA A C 1
ATOM 1312 O O . ALA A 1 167 ? 10.055 43.875 10.93 1 97.5 167 ALA A O 1
ATOM 1313 N N . VAL A 1 168 ? 11.625 45.438 11.172 1 97.38 168 VAL A N 1
ATOM 1314 C CA . VAL A 1 168 ? 12.602 44.719 10.375 1 97.38 168 VAL A CA 1
ATOM 1315 C C . VAL A 1 168 ? 13.016 43.438 11.109 1 97.38 168 VAL A C 1
ATOM 1317 O O . VAL A 1 168 ? 13.18 42.406 10.492 1 97.38 168 VAL A O 1
ATOM 1320 N N . GLY A 1 169 ? 13.211 43.594 12.398 1 97.12 169 GLY A N 1
ATOM 1321 C CA . GLY A 1 169 ? 13.477 42.406 13.195 1 97.12 169 GLY A CA 1
ATOM 1322 C C . GLY A 1 169 ? 12.375 41.375 13.109 1 97.12 169 GLY A C 1
ATOM 1323 O O . GLY A 1 169 ? 12.648 40.156 13.055 1 97.12 169 GLY A O 1
ATOM 1324 N N . HIS A 1 170 ? 11.195 41.812 13.125 1 97.5 170 HIS A N 1
ATOM 1325 C CA . HIS A 1 170 ? 10.039 40.938 12.969 1 97.5 170 HIS A CA 1
ATOM 1326 C C . HIS A 1 170 ? 10.078 40.219 11.625 1 97.5 170 HIS A C 1
ATOM 1328 O O . HIS A 1 170 ? 9.82 39 11.562 1 97.5 170 HIS A O 1
ATOM 1334 N N . HIS A 1 171 ? 10.367 40.875 10.562 1 97 171 HIS A N 1
ATOM 1335 C CA . HIS A 1 171 ? 10.484 40.312 9.227 1 97 171 HIS A CA 1
ATOM 1336 C C . HIS A 1 171 ? 11.555 39.219 9.18 1 97 171 HIS A C 1
ATOM 1338 O O . HIS A 1 171 ? 11.297 38.125 8.695 1 97 171 HIS A O 1
ATOM 1344 N N . PHE A 1 172 ? 12.672 39.5 9.758 1 97.31 172 PHE A N 1
ATOM 1345 C CA . PHE A 1 172 ? 13.766 38.531 9.68 1 97.31 172 PHE A CA 1
ATOM 1346 C C . PHE A 1 172 ? 13.492 37.344 10.586 1 97.31 172 PHE A C 1
ATOM 1348 O O . PHE A 1 172 ? 13.875 36.219 10.258 1 97.31 172 PHE A O 1
ATOM 1355 N N . TYR A 1 173 ? 12.852 37.562 11.625 1 96.94 173 TYR A N 1
ATOM 1356 C CA . TYR A 1 173 ? 12.477 36.469 12.492 1 96.94 173 TYR A CA 1
ATOM 1357 C C . TYR A 1 173 ? 11.523 35.5 11.773 1 96.94 173 TYR A C 1
ATOM 1359 O O . TYR A 1 173 ? 11.742 34.281 11.773 1 96.94 173 TYR A O 1
ATOM 1367 N N . TYR A 1 174 ? 10.492 36 11.117 1 97.5 174 TYR A N 1
ATOM 1368 C CA . TYR A 1 174 ? 9.516 35.156 10.406 1 97.5 174 TYR A CA 1
ATOM 1369 C C . TYR A 1 174 ? 10.133 34.562 9.164 1 97.5 174 TYR A C 1
ATOM 1371 O O . TYR A 1 174 ? 9.805 33.406 8.805 1 97.5 174 TYR A O 1
ATOM 1379 N N . ARG A 1 175 ? 10.992 35.281 8.547 1 96 175 ARG A N 1
ATOM 1380 C CA . ARG A 1 175 ? 11.672 34.719 7.379 1 96 175 ARG A CA 1
ATOM 1381 C C . ARG A 1 175 ? 12.539 33.531 7.766 1 96 175 ARG A C 1
ATOM 1383 O O . ARG A 1 175 ? 12.633 32.562 7.012 1 96 175 ARG A O 1
ATOM 1390 N N . GLY A 1 176 ? 13.117 33.594 8.875 1 95.19 176 GLY A N 1
ATOM 1391 C CA . GLY A 1 176 ? 13.906 32.5 9.375 1 95.19 176 GLY A CA 1
ATOM 1392 C C . GLY A 1 176 ? 13.07 31.266 9.719 1 95.19 176 GLY A C 1
ATOM 1393 O O . GLY A 1 176 ? 13.547 30.141 9.625 1 95.19 176 GLY A O 1
ATOM 1394 N N . LEU A 1 177 ? 11.836 31.453 10.078 1 95.88 177 LEU A N 1
ATOM 1395 C CA . LEU A 1 177 ? 10.953 30.359 10.477 1 95.88 177 LEU A CA 1
ATOM 1396 C C . LEU A 1 177 ? 10.25 29.766 9.266 1 95.88 177 LEU A C 1
ATOM 1398 O O . LEU A 1 177 ? 9.766 28.625 9.32 1 95.88 177 LEU A O 1
ATOM 1402 N N . HIS A 1 178 ? 10.266 30.516 8.211 1 94.19 178 HIS A N 1
ATOM 1403 C CA . HIS A 1 178 ? 9.594 30.047 7.004 1 94.19 178 HIS A CA 1
ATOM 1404 C C . HIS A 1 178 ? 10.203 28.734 6.512 1 94.19 178 HIS A C 1
ATOM 1406 O O . HIS A 1 178 ? 11.414 28.641 6.312 1 94.19 178 HIS A O 1
ATOM 1412 N N . GLY A 1 179 ? 9.359 27.719 6.43 1 90.69 179 GLY A N 1
ATOM 1413 C CA . GLY A 1 179 ? 9.805 26.422 5.922 1 90.69 179 GLY A CA 1
ATOM 1414 C C . GLY A 1 179 ? 10.305 25.5 7.012 1 90.69 179 GLY A C 1
ATOM 1415 O O . GLY A 1 179 ? 10.531 24.312 6.77 1 90.69 179 GLY A O 1
ATOM 1416 N N . GLN A 1 180 ? 10.367 26.016 8.188 1 91.56 180 GLN A N 1
ATOM 1417 C CA . GLN A 1 180 ? 10.812 25.188 9.305 1 91.56 180 GLN A CA 1
ATOM 1418 C C . GLN A 1 180 ? 9.648 24.406 9.906 1 91.56 180 GLN A C 1
ATOM 1420 O O . GLN A 1 180 ? 8.484 24.781 9.742 1 91.56 180 GLN A O 1
ATOM 1425 N N . LEU A 1 181 ? 10.055 23.344 10.617 1 90.5 181 LEU A N 1
ATOM 1426 C CA . LEU A 1 181 ? 9.047 22.531 11.281 1 90.5 181 LEU A CA 1
ATOM 1427 C C . LEU A 1 181 ? 8.297 23.344 12.336 1 90.5 181 LEU A C 1
ATOM 1429 O O . LEU A 1 181 ? 8.898 24.141 13.062 1 90.5 181 LEU A O 1
ATOM 1433 N N . ALA A 1 182 ? 6.984 23.141 12.266 1 92.19 182 ALA A N 1
ATOM 1434 C CA . ALA A 1 182 ? 6.137 23.906 13.18 1 92.19 182 ALA A CA 1
ATOM 1435 C C . ALA A 1 182 ? 6.176 23.312 14.586 1 92.19 182 ALA A C 1
ATOM 1437 O O . ALA A 1 182 ? 5.141 22.922 15.133 1 92.19 182 ALA A O 1
ATOM 1438 N N . ASN A 1 183 ? 7.348 23.344 15.148 1 90 183 ASN A N 1
ATOM 1439 C CA . ASN A 1 183 ? 7.504 22.953 16.547 1 90 183 ASN A CA 1
ATOM 1440 C C . ASN A 1 183 ? 7.363 24.156 17.484 1 90 183 ASN A C 1
ATOM 1442 O O . ASN A 1 183 ? 7.625 25.281 17.094 1 90 183 ASN A O 1
ATOM 1446 N N . ASP A 1 184 ? 6.871 23.953 18.656 1 91.94 184 ASP A N 1
ATOM 1447 C CA . ASP A 1 184 ? 6.711 25.031 19.641 1 91.94 184 ASP A CA 1
ATOM 1448 C C . ASP A 1 184 ? 5.977 26.234 19.016 1 91.94 184 ASP A C 1
ATOM 1450 O O . ASP A 1 184 ? 6.477 27.359 19.062 1 91.94 184 ASP A O 1
ATOM 1454 N N . GLN A 1 185 ? 4.855 26.016 18.484 1 92.81 185 GLN A N 1
ATOM 1455 C CA . GLN A 1 185 ? 4.078 27.031 17.781 1 92.81 185 GLN A CA 1
ATOM 1456 C C . GLN A 1 185 ? 3.775 28.219 18.703 1 92.81 185 GLN A C 1
ATOM 1458 O O . GLN A 1 185 ? 3.969 29.375 18.328 1 92.81 185 GLN A O 1
ATOM 1463 N N . GLN A 1 186 ? 3.398 27.875 19.922 1 92.06 186 GLN A N 1
ATOM 1464 C CA . GLN A 1 186 ? 3 28.938 20.844 1 92.06 186 GLN A CA 1
ATOM 1465 C C . GLN A 1 186 ? 4.156 29.875 21.125 1 92.06 186 GLN A C 1
ATOM 1467 O O . GLN A 1 186 ? 3.998 31.109 21.062 1 92.06 186 GLN A O 1
ATOM 1472 N N . GLY A 1 187 ? 5.281 29.25 21.422 1 93.19 187 GLY A N 1
ATOM 1473 C CA . GLY A 1 187 ? 6.441 30.078 21.719 1 93.19 187 GLY A CA 1
ATOM 1474 C C . GLY A 1 187 ? 6.875 30.938 20.562 1 93.19 187 GLY A C 1
ATOM 1475 O O . GLY A 1 187 ? 7.145 32.125 20.734 1 93.19 187 GLY A O 1
ATOM 1476 N N . LYS A 1 188 ? 6.91 30.531 19.453 1 95.38 188 LYS A N 1
ATOM 1477 C CA . LYS A 1 188 ? 7.371 31.25 18.281 1 95.38 188 LYS A CA 1
ATOM 1478 C C . LYS A 1 188 ? 6.375 32.344 17.875 1 95.38 188 LYS A C 1
ATOM 1480 O O . LYS A 1 188 ? 6.77 33.438 17.469 1 95.38 188 LYS A O 1
ATOM 1485 N N . PHE A 1 189 ? 5.078 32.031 18.031 1 94.44 189 PHE A N 1
ATOM 1486 C CA . PHE A 1 189 ? 4.062 33.031 17.75 1 94.44 189 PHE A CA 1
ATOM 1487 C C . PHE A 1 189 ? 4.145 34.188 18.766 1 94.44 189 PHE A C 1
ATOM 1489 O O . PHE A 1 189 ? 4.008 35.344 18.391 1 94.44 189 PHE A O 1
ATOM 1496 N N . ARG A 1 190 ? 4.359 33.781 19.984 1 94.94 190 ARG A N 1
ATOM 1497 C CA . ARG A 1 190 ? 4.43 34.781 21.047 1 94.94 190 ARG A CA 1
ATOM 1498 C C . ARG A 1 190 ? 5.633 35.719 20.844 1 94.94 190 ARG A C 1
ATOM 1500 O O . ARG A 1 190 ? 5.551 36.906 21.094 1 94.94 190 ARG A O 1
ATOM 1507 N N . TYR A 1 191 ? 6.703 35.188 20.422 1 95.75 191 TYR A N 1
ATOM 1508 C CA . TYR A 1 191 ? 7.871 36.031 20.141 1 95.75 191 TYR A CA 1
ATOM 1509 C C . TYR A 1 191 ? 7.598 36.969 18.984 1 95.75 191 TYR A C 1
ATOM 1511 O O . TYR A 1 191 ? 8.023 38.125 19 1 95.75 191 TYR A O 1
ATOM 1519 N N . GLY A 1 192 ? 6.973 36.5 17.984 1 95.06 192 GLY A N 1
ATOM 1520 C CA . GLY A 1 192 ? 6.57 37.375 16.906 1 95.06 192 GLY A CA 1
ATOM 1521 C C . GLY A 1 192 ? 5.621 38.469 17.344 1 95.06 192 GLY A C 1
ATOM 1522 O O . GLY A 1 192 ? 5.758 39.625 16.938 1 95.06 192 GLY A O 1
ATOM 1523 N N . ALA A 1 193 ? 4.703 38.062 18.172 1 95.12 193 ALA A N 1
ATOM 1524 C CA . ALA A 1 193 ? 3.762 39.062 18.719 1 95.12 193 ALA A CA 1
ATOM 1525 C C . ALA A 1 193 ? 4.488 40.094 19.547 1 95.12 193 ALA A C 1
ATOM 1527 O O . ALA A 1 193 ? 4.133 41.281 19.516 1 95.12 193 ALA A O 1
ATOM 1528 N N . LEU A 1 194 ? 5.473 39.688 20.312 1 95.69 194 LEU A N 1
ATOM 1529 C CA . LEU A 1 194 ? 6.258 40.625 21.109 1 95.69 194 LEU A CA 1
ATOM 1530 C C . LEU A 1 194 ? 6.938 41.656 20.234 1 95.69 194 LEU A C 1
ATOM 1532 O O . LEU A 1 194 ? 6.93 42.844 20.562 1 95.69 194 LEU A O 1
ATOM 1536 N N . LEU A 1 195 ? 7.465 41.25 19.188 1 96.5 195 LEU A N 1
ATOM 1537 C CA . LEU A 1 195 ? 8.109 42.188 18.266 1 96.5 195 LEU A CA 1
ATOM 1538 C C . LEU A 1 195 ? 7.098 43.156 17.656 1 96.5 195 LEU A C 1
ATOM 1540 O O . LEU A 1 195 ? 7.391 44.344 17.484 1 96.5 195 LEU A O 1
ATOM 1544 N N . ALA A 1 196 ? 6 42.625 17.344 1 96.56 196 ALA A N 1
ATOM 1545 C CA . ALA A 1 196 ? 4.941 43.469 16.812 1 96.56 196 ALA A CA 1
ATOM 1546 C C . ALA A 1 196 ? 4.492 44.5 17.844 1 96.56 196 ALA A C 1
ATOM 1548 O O . ALA A 1 196 ? 4.266 45.656 17.5 1 96.56 196 ALA A O 1
ATOM 1549 N N . PHE A 1 197 ? 4.379 44.062 19.062 1 96 197 PHE A N 1
ATOM 1550 C CA . PHE A 1 197 ? 3.969 44.969 20.141 1 96 197 PHE A CA 1
ATOM 1551 C C . PHE A 1 197 ? 5.016 46.062 20.359 1 96 197 PHE A C 1
ATOM 1553 O O . PHE A 1 197 ? 4.672 47.219 20.594 1 96 197 PHE A O 1
ATOM 1560 N N . LEU A 1 198 ? 6.207 45.75 20.312 1 95.69 198 LEU A N 1
ATOM 1561 C CA . LEU A 1 198 ? 7.281 46.719 20.5 1 95.69 198 LEU A CA 1
ATOM 1562 C C . LEU A 1 198 ? 7.309 47.719 19.359 1 95.69 198 LEU A C 1
ATOM 1564 O O . LEU A 1 198 ? 7.5 48.906 19.578 1 95.69 198 LEU A O 1
ATOM 1568 N N . SER A 1 199 ? 7.133 47.25 18.188 1 96.69 199 SER A N 1
ATOM 1569 C CA . SER A 1 199 ? 7.066 48.156 17.047 1 96.69 199 SER A CA 1
ATOM 1570 C C . SER A 1 199 ? 5.883 49.094 17.172 1 96.69 199 SER A C 1
ATOM 1572 O O . SER A 1 199 ? 6.039 50.312 17.016 1 96.69 199 SER A O 1
ATOM 1574 N N . LYS A 1 200 ? 4.797 48.594 17.484 1 95.25 200 LYS A N 1
ATOM 1575 C CA . LYS A 1 200 ? 3.598 49.406 17.656 1 95.25 200 LYS A CA 1
ATOM 1576 C C . LYS A 1 200 ? 3.787 50.438 18.75 1 95.25 200 LYS A C 1
ATOM 1578 O O . LYS A 1 200 ? 3.396 51.594 18.609 1 95.25 200 LYS A O 1
ATOM 1583 N N . ALA A 1 201 ? 4.332 49.969 19.875 1 92.81 201 ALA A N 1
ATOM 1584 C CA . ALA A 1 201 ? 4.539 50.844 21.016 1 92.81 201 ALA A CA 1
ATOM 1585 C C . ALA A 1 201 ? 5.434 52.031 20.641 1 92.81 201 ALA A C 1
ATOM 1587 O O . ALA A 1 201 ? 5.176 53.156 21.031 1 92.81 201 ALA A O 1
ATOM 1588 N N . CYS A 1 202 ? 6.383 51.812 19.859 1 94.44 202 CYS A N 1
ATOM 1589 C CA . CYS A 1 202 ? 7.281 52.875 19.422 1 94.44 202 CYS A CA 1
ATOM 1590 C C . CYS A 1 202 ? 6.57 53.812 18.469 1 94.44 202 CYS A C 1
ATOM 1592 O O . CYS A 1 202 ? 6.656 55.031 18.625 1 94.44 202 CYS A O 1
ATOM 1594 N N . PHE A 1 203 ? 5.887 53.312 17.547 1 95.62 203 PHE A N 1
ATOM 1595 C CA . PHE A 1 203 ? 5.145 54.156 16.609 1 95.62 203 PHE A CA 1
ATOM 1596 C C . PHE A 1 203 ? 4.086 54.969 17.344 1 95.62 203 PHE A C 1
ATOM 1598 O O . PHE A 1 203 ? 3.943 56.188 17.094 1 95.62 203 PHE A O 1
ATOM 1605 N N . LEU A 1 204 ? 3.418 54.281 18.25 1 93.06 204 LEU A N 1
ATOM 1606 C CA . LEU A 1 204 ? 2.354 54.969 19 1 93.06 204 LEU A CA 1
ATOM 1607 C C . LEU A 1 204 ? 2.912 56.094 19.844 1 93.06 204 LEU A C 1
ATOM 1609 O O . LEU A 1 204 ? 2.361 57.188 19.844 1 93.06 204 LEU A O 1
ATOM 1613 N N . ASN A 1 205 ? 3.949 55.812 20.562 1 90.94 205 ASN A N 1
ATOM 1614 C CA . ASN A 1 205 ? 4.543 56.844 21.406 1 90.94 205 ASN A CA 1
ATOM 1615 C C . ASN A 1 205 ? 5.082 58 20.594 1 90.94 205 ASN A C 1
ATOM 1617 O O . ASN A 1 205 ? 5.031 59.156 21.031 1 90.94 205 ASN A O 1
ATOM 1621 N N . ALA A 1 206 ? 5.602 57.719 19.453 1 92.38 206 ALA A N 1
ATOM 1622 C CA . ALA A 1 206 ? 6.051 58.781 18.562 1 92.38 206 ALA A CA 1
ATOM 1623 C C . ALA A 1 206 ? 4.883 59.656 18.125 1 92.38 206 ALA A C 1
ATOM 1625 O O . ALA A 1 206 ? 4.984 60.906 18.125 1 92.38 206 ALA A O 1
ATOM 1626 N N . VAL A 1 207 ? 3.811 59.062 17.828 1 92.44 207 VAL A N 1
ATOM 1627 C CA . VAL A 1 207 ? 2.633 59.781 17.359 1 92.44 207 VAL A CA 1
ATOM 1628 C C . VAL A 1 207 ? 2.031 60.594 18.516 1 92.44 207 VAL A C 1
ATOM 1630 O O . VAL A 1 207 ? 1.573 61.719 18.312 1 92.44 207 VAL A O 1
ATOM 1633 N N . VAL A 1 208 ? 2.002 59.969 19.703 1 89 208 VAL A N 1
ATOM 1634 C CA . VAL A 1 208 ? 1.455 60.688 20.875 1 89 208 VAL A CA 1
ATOM 1635 C C . VAL A 1 208 ? 2.293 61.938 21.172 1 89 208 VAL A C 1
ATOM 1637 O O . VAL A 1 208 ? 1.748 63 21.453 1 89 208 VAL A O 1
ATOM 1640 N N . LEU A 1 209 ? 3.604 61.844 21.109 1 86.94 209 LEU A N 1
ATOM 1641 C CA . LEU A 1 209 ? 4.473 63 21.328 1 86.94 209 LEU A CA 1
ATOM 1642 C C . LEU A 1 209 ? 4.242 64.062 20.25 1 86.94 209 LEU A C 1
ATOM 1644 O O . LEU A 1 209 ? 4.203 65.25 20.562 1 86.94 209 LEU A O 1
ATOM 1648 N N . ALA A 1 210 ? 4.125 63.594 19.062 1 89.25 210 ALA A N 1
ATOM 1649 C CA . ALA A 1 210 ? 3.852 64.5 17.969 1 89.25 210 ALA A CA 1
ATOM 1650 C C . ALA A 1 210 ? 2.488 65.188 18.141 1 89.25 210 ALA A C 1
ATOM 1652 O O . ALA A 1 210 ? 2.332 66.375 17.875 1 89.25 210 ALA A O 1
ATOM 1653 N N . PHE A 1 211 ? 1.539 64.438 18.578 1 89.44 211 PHE A N 1
ATOM 1654 C CA . PHE A 1 211 ? 0.19 64.938 18.828 1 89.44 211 PHE A CA 1
ATOM 1655 C C . PHE A 1 211 ? 0.204 66 19.891 1 89.44 211 PHE A C 1
ATOM 1657 O O . PHE A 1 211 ? -0.443 67.062 19.734 1 89.44 211 PHE A O 1
ATOM 1664 N N . ARG A 1 212 ? 0.897 65.812 20.953 1 85.38 212 ARG A N 1
ATOM 1665 C CA . ARG A 1 212 ? 0.983 66.812 22.016 1 85.38 212 ARG A CA 1
ATOM 1666 C C . ARG A 1 212 ? 1.583 68.125 21.516 1 85.38 212 ARG A C 1
ATOM 1668 O O . ARG A 1 212 ? 1.117 69.188 21.875 1 85.38 212 ARG A O 1
ATOM 1675 N N . GLN A 1 213 ? 2.533 68 20.688 1 85.38 213 GLN A N 1
ATOM 1676 C CA . GLN A 1 213 ? 3.156 69.188 20.141 1 85.38 213 GLN A CA 1
ATOM 1677 C C . GLN A 1 213 ? 2.201 69.938 19.219 1 85.38 213 GLN A C 1
ATOM 1679 O O . GLN A 1 213 ? 2.156 71.188 19.219 1 85.38 213 GLN A O 1
ATOM 1684 N N . ARG A 1 214 ? 1.467 69.25 18.547 1 86.06 214 ARG A N 1
ATOM 1685 C CA . ARG A 1 214 ? 0.514 69.812 17.625 1 86.06 214 ARG A CA 1
ATOM 1686 C C . ARG A 1 214 ? -0.608 70.562 18.391 1 86.06 214 ARG A C 1
ATOM 1688 O O . ARG A 1 214 ? -1.086 71.625 17.969 1 86.06 214 ARG A O 1
ATOM 1695 N N . VAL A 1 215 ? -1.055 69.938 19.422 1 84.88 215 VAL A N 1
ATOM 1696 C CA . VAL A 1 215 ? -2.123 70.5 20.234 1 84.88 215 VAL A CA 1
ATOM 1697 C C . VAL A 1 215 ? -1.637 71.812 20.875 1 84.88 215 VAL A C 1
ATOM 1699 O O . VAL A 1 215 ? -2.365 72.812 20.906 1 84.88 215 VAL A O 1
ATOM 1702 N N . LEU A 1 216 ? -0.434 71.812 21.344 1 82.12 216 LEU A N 1
ATOM 1703 C CA . LEU A 1 216 ? 0.131 73 21.969 1 82.12 216 LEU A CA 1
ATOM 1704 C C . LEU A 1 216 ? 0.267 74.125 20.953 1 82.12 216 LEU A C 1
ATOM 1706 O O . LEU A 1 216 ? 0.047 75.312 21.297 1 82.12 216 LEU A O 1
ATOM 1710 N N . MET A 1 217 ? 0.599 73.812 19.797 1 83.06 217 MET A N 1
ATOM 1711 C CA . MET A 1 217 ? 0.692 74.812 18.75 1 83.06 217 MET A CA 1
ATOM 1712 C C . MET A 1 217 ? -0.682 75.375 18.422 1 83.06 217 MET A C 1
ATOM 1714 O O . MET A 1 217 ? -0.819 76.562 18.219 1 83.06 217 MET A O 1
ATOM 1718 N N . MET A 1 218 ? -1.651 74.625 18.453 1 82.94 218 MET A N 1
ATOM 1719 C CA . MET A 1 218 ? -3.004 75.062 18.109 1 82.94 218 MET A CA 1
ATOM 1720 C C . MET A 1 218 ? -3.557 76 19.188 1 82.94 218 MET A C 1
ATOM 1722 O O . MET A 1 218 ? -4.254 76.938 18.859 1 82.94 218 MET A O 1
ATOM 1726 N N . ILE A 1 219 ? -3.27 75.688 20.438 1 81 219 ILE A N 1
ATOM 1727 C CA . ILE A 1 219 ? -3.771 76.5 21.531 1 81 219 ILE A CA 1
ATOM 1728 C C . ILE A 1 219 ? -3.137 77.875 21.5 1 81 219 ILE A C 1
ATOM 1730 O O . ILE A 1 219 ? -3.725 78.875 21.969 1 81 219 ILE A O 1
ATOM 1734 N N . ARG A 1 220 ? -2.07 78.062 20.906 1 81.56 220 ARG A N 1
ATOM 1735 C CA . ARG A 1 220 ? -1.385 79.312 20.797 1 81.56 220 ARG A CA 1
ATOM 1736 C C . ARG A 1 220 ? -1.947 80.125 19.641 1 81.56 220 ARG A C 1
ATOM 1738 O O . ARG A 1 220 ? -1.814 81.375 19.625 1 81.56 220 ARG A O 1
ATOM 1745 N N . ARG A 1 221 ? -2.586 79.5 18.797 1 79.25 221 ARG A N 1
ATOM 1746 C CA . ARG A 1 221 ? -3.031 80.188 17.594 1 79.25 221 ARG A CA 1
ATOM 1747 C C . ARG A 1 221 ? -4.527 80.5 17.656 1 79.25 221 ARG A C 1
ATOM 1749 O O . ARG A 1 221 ? -5.004 81.438 17.062 1 79.25 221 ARG A O 1
ATOM 1756 N N . LYS A 1 222 ? -5.168 79.562 18.266 1 82.75 222 LYS A N 1
ATOM 1757 C CA . LYS A 1 222 ? -6.621 79.688 18.266 1 82.75 222 LYS A CA 1
ATOM 1758 C C . LYS A 1 222 ? -7.18 79.75 19.672 1 82.75 222 LYS A C 1
ATOM 1760 O O . LYS A 1 222 ? -6.641 79.062 20.562 1 82.75 222 LYS A O 1
ATOM 1765 N N . MET A 1 223 ? -8.195 80.5 19.844 1 86.31 223 MET A N 1
ATOM 1766 C CA . MET A 1 223 ? -8.945 80.5 21.094 1 86.31 223 MET A CA 1
ATOM 1767 C C . MET A 1 223 ? -9.992 79.375 21.094 1 86.31 223 MET A C 1
ATOM 1769 O O . MET A 1 223 ? -10.766 79.25 20.141 1 86.31 223 MET A O 1
ATOM 1773 N N . LEU A 1 224 ? -9.828 78.5 22.062 1 87.56 224 LEU A N 1
ATOM 1774 C CA . LEU A 1 224 ? -10.734 77.375 22.141 1 87.56 224 LEU A CA 1
ATOM 1775 C C . LEU A 1 224 ? -11.531 77.375 23.438 1 87.56 224 LEU A C 1
ATOM 1777 O O . LEU A 1 224 ? -11.133 78.062 24.406 1 87.56 224 LEU A O 1
ATOM 1781 N N . THR A 1 225 ? -12.641 76.75 23.359 1 87.88 225 THR A N 1
ATOM 1782 C CA . THR A 1 225 ? -13.438 76.625 24.578 1 87.88 225 THR A CA 1
ATOM 1783 C C . THR A 1 225 ? -12.734 75.75 25.594 1 87.88 225 THR A C 1
ATOM 1785 O O . THR A 1 225 ? -11.93 74.875 25.234 1 87.88 225 THR A O 1
ATOM 1788 N N . LEU A 1 226 ? -13 76 26.812 1 86 226 LEU A N 1
ATOM 1789 C CA . LEU A 1 226 ? -12.383 75.188 27.875 1 86 226 LEU A CA 1
ATOM 1790 C C . LEU A 1 226 ? -12.742 73.75 27.719 1 86 226 LEU A C 1
ATOM 1792 O O . LEU A 1 226 ? -11.922 72.875 28.031 1 86 226 LEU A O 1
ATOM 1796 N N . SER A 1 227 ? -13.938 73.375 27.281 1 83.88 227 SER A N 1
ATOM 1797 C CA . SER A 1 227 ? -14.336 72 27.031 1 83.88 227 SER A CA 1
ATOM 1798 C C . SER A 1 227 ? -13.516 71.375 25.922 1 83.88 227 SER A C 1
ATOM 1800 O O . SER A 1 227 ? -13.164 70.188 25.984 1 83.88 227 SER A O 1
ATOM 1802 N N . THR A 1 228 ? -13.266 72.062 24.891 1 87.31 228 THR A N 1
ATOM 1803 C CA . THR A 1 228 ? -12.453 71.625 23.781 1 87.31 228 THR A CA 1
ATOM 1804 C C . THR A 1 228 ? -11.008 71.375 24.219 1 87.31 228 THR A C 1
ATOM 1806 O O . THR A 1 228 ? -10.359 70.438 23.781 1 87.31 228 THR A O 1
ATOM 1809 N N . LEU A 1 229 ? -10.562 72.25 25.078 1 84.75 229 LEU A N 1
ATOM 1810 C CA . LEU A 1 229 ? -9.211 72.062 25.594 1 84.75 229 LEU A CA 1
ATOM 1811 C C . LEU A 1 229 ? -9.117 70.812 26.469 1 84.75 229 LEU A C 1
ATOM 1813 O O . LEU A 1 229 ? -8.133 70.062 26.391 1 84.75 229 LEU A O 1
ATOM 1817 N N . ASP A 1 230 ? -10.102 70.625 27.25 1 83.94 230 ASP A N 1
ATOM 1818 C CA . ASP A 1 230 ? -10.148 69.375 28.047 1 83.94 230 ASP A CA 1
ATOM 1819 C C . ASP A 1 230 ? -10.125 68.125 27.156 1 83.94 230 ASP A C 1
ATOM 1821 O O . ASP A 1 230 ? -9.43 67.188 27.453 1 83.94 230 ASP A O 1
ATOM 1825 N N . SER A 1 231 ? -10.836 68.188 26.094 1 84.06 231 SER A N 1
ATOM 1826 C CA . SER A 1 231 ? -10.914 67.062 25.188 1 84.06 231 SER A CA 1
ATOM 1827 C C . SER A 1 231 ? -9.594 66.875 24.453 1 84.06 231 SER A C 1
ATOM 1829 O O . SER A 1 231 ? -9.148 65.75 24.297 1 84.06 231 SER A O 1
ATOM 1831 N N . LEU A 1 232 ? -8.977 67.812 24 1 85.12 232 LEU A N 1
ATOM 1832 C CA . LEU A 1 232 ? -7.727 67.688 23.266 1 85.12 232 LEU A CA 1
ATOM 1833 C C . LEU A 1 232 ? -6.602 67.188 24.156 1 85.12 232 LEU A C 1
ATOM 1835 O O . LEU A 1 232 ? -5.785 66.375 23.734 1 85.12 232 LEU A O 1
ATOM 1839 N N . PHE A 1 233 ? -6.625 67.625 25.391 1 80.62 233 PHE A N 1
ATOM 1840 C CA . PHE A 1 233 ? -5.582 67.188 26.312 1 80.62 233 PHE A CA 1
ATOM 1841 C C . PHE A 1 233 ? -5.828 65.75 26.75 1 80.62 233 PHE A C 1
ATOM 1843 O O . PHE A 1 233 ? -4.887 65.062 27.094 1 80.62 233 PHE A O 1
ATOM 1850 N N . ALA A 1 234 ? -7.055 65.375 26.719 1 79.19 234 ALA A N 1
ATOM 1851 C CA . ALA A 1 234 ? -7.395 64 27.156 1 79.19 234 ALA A CA 1
ATOM 1852 C C . ALA A 1 234 ? -7.547 63.062 25.969 1 79.19 234 ALA A C 1
ATOM 1854 O O . ALA A 1 234 ? -7.844 61.875 26.141 1 79.19 234 ALA A O 1
ATOM 1855 N N . ALA A 1 235 ? -7.402 63.469 24.781 1 82.5 235 ALA A N 1
ATOM 1856 C CA . ALA A 1 235 ? -7.723 62.75 23.562 1 82.5 235 ALA A CA 1
ATOM 1857 C C . ALA A 1 235 ? -6.945 61.438 23.516 1 82.5 235 ALA A C 1
ATOM 1859 O O . ALA A 1 235 ? -7.434 60.438 22.969 1 82.5 235 ALA A O 1
ATOM 1860 N N . SER A 1 236 ? -5.75 61.281 24.062 1 78.62 236 SER A N 1
ATOM 1861 C CA . SER A 1 236 ? -4.945 60.062 24 1 78.62 236 SER A CA 1
ATOM 1862 C C . SER A 1 236 ? -5.422 59.031 25.047 1 78.62 236 SER A C 1
ATOM 1864 O O . SER A 1 236 ? -5.152 57.844 24.906 1 78.62 236 SER A O 1
ATOM 1866 N N . GLU A 1 237 ? -6.23 59.469 26.031 1 75.06 237 GLU A N 1
ATOM 1867 C CA . GLU A 1 237 ? -6.594 58.594 27.125 1 75.06 237 GLU A CA 1
ATOM 1868 C C . GLU A 1 237 ? -8.102 58.344 27.172 1 75.06 237 GLU A C 1
ATOM 1870 O O . GLU A 1 237 ? -8.562 57.375 27.75 1 75.06 237 GLU A O 1
ATOM 1875 N N . ASP A 1 238 ? -8.766 59.312 26.641 1 77.56 238 ASP A N 1
ATOM 1876 C CA . ASP A 1 238 ? -10.219 59.219 26.703 1 77.56 238 ASP A CA 1
ATOM 1877 C C . ASP A 1 238 ? -10.828 59.219 25.297 1 77.56 238 ASP A C 1
ATOM 1879 O O . ASP A 1 238 ? -10.719 60.188 24.562 1 77.56 238 ASP A O 1
ATOM 1883 N N . LEU A 1 239 ? -11.531 58.156 25.047 1 78.75 239 LEU A N 1
ATOM 1884 C CA . LEU A 1 239 ? -12.125 57.969 23.734 1 78.75 239 LEU A CA 1
ATOM 1885 C C . LEU A 1 239 ? -13.258 58.938 23.5 1 78.75 239 LEU A C 1
ATOM 1887 O O . LEU A 1 239 ? -13.539 59.312 22.344 1 78.75 239 LEU A O 1
ATOM 1891 N N . THR A 1 240 ? -13.812 59.469 24.562 1 77 240 THR A N 1
ATOM 1892 C CA . THR A 1 240 ? -14.953 60.375 24.422 1 77 240 THR A CA 1
ATOM 1893 C C . THR A 1 240 ? -14.516 61.719 23.875 1 77 240 THR A C 1
ATOM 1895 O O . THR A 1 240 ? -15.344 62.5 23.406 1 77 240 THR A O 1
ATOM 1898 N N . ALA A 1 241 ? -13.242 61.938 23.938 1 80.88 241 ALA A N 1
ATOM 1899 C CA . ALA A 1 241 ? -12.703 63.156 23.375 1 80.88 241 ALA A CA 1
ATOM 1900 C C . ALA A 1 241 ? -12.992 63.25 21.875 1 80.88 241 ALA A C 1
ATOM 1902 O O . ALA A 1 241 ? -13.047 64.375 21.328 1 80.88 241 ALA A O 1
ATOM 1903 N N . LEU A 1 242 ? -13.266 62.094 21.25 1 84.31 242 LEU A N 1
ATOM 1904 C CA . LEU A 1 242 ? -13.508 62.062 19.812 1 84.31 242 LEU A CA 1
ATOM 1905 C C . LEU A 1 242 ? -14.914 62.562 19.484 1 84.31 242 LEU A C 1
ATOM 1907 O O . LEU A 1 242 ? -15.211 62.875 18.328 1 84.31 242 LEU A O 1
ATOM 1911 N N . LEU A 1 243 ? -15.688 62.781 20.5 1 83.56 243 LEU A N 1
ATOM 1912 C CA . LEU A 1 243 ? -17.062 63.188 20.266 1 83.56 243 LEU A CA 1
ATOM 1913 C C . LEU A 1 243 ? -17.188 64.688 20.297 1 83.56 243 LEU A C 1
ATOM 1915 O O . LEU A 1 243 ? -18.266 65.25 20.047 1 83.56 243 LEU A O 1
ATOM 1919 N N . ASN A 1 244 ? -16.125 65.5 20.641 1 86.44 244 ASN A N 1
ATOM 1920 C CA . ASN A 1 244 ? -16.156 66.938 20.672 1 86.44 244 ASN A CA 1
ATOM 1921 C C . ASN A 1 244 ? -16.125 67.562 19.266 1 86.44 244 ASN A C 1
ATOM 1923 O O . ASN A 1 244 ? -15.109 67.5 18.578 1 86.44 244 ASN A O 1
ATOM 1927 N N . TRP A 1 245 ? -17.234 68.188 18.828 1 86.56 245 TRP A N 1
ATOM 1928 C CA . TRP A 1 245 ? -17.406 68.688 17.469 1 86.56 245 TRP A CA 1
ATOM 1929 C C . TRP A 1 245 ? -16.516 69.875 17.203 1 86.56 245 TRP A C 1
ATOM 1931 O O . TRP A 1 245 ? -15.961 70 16.109 1 86.56 245 TRP A O 1
ATOM 1941 N N . GLU A 1 246 ? -16.359 70.75 18.234 1 87.56 246 GLU A N 1
ATOM 1942 C CA . GLU A 1 246 ? -15.492 71.938 18.047 1 87.56 246 GLU A CA 1
ATOM 1943 C C . GLU A 1 246 ? -14.047 71.5 17.781 1 87.56 246 GLU A C 1
ATOM 1945 O O . GLU A 1 246 ? -13.344 72.125 17.016 1 87.56 246 GLU A O 1
ATOM 1950 N N . ALA A 1 247 ? -13.719 70.438 18.391 1 87.31 247 ALA A N 1
ATOM 1951 C CA . ALA A 1 247 ? -12.359 69.938 18.188 1 87.31 247 ALA A CA 1
ATOM 1952 C C . ALA A 1 247 ? -12.164 69.438 16.75 1 87.31 247 ALA A C 1
ATOM 1954 O O . ALA A 1 247 ? -11.102 69.625 16.172 1 87.31 247 ALA A O 1
ATOM 1955 N N . TRP A 1 248 ? -13.156 68.875 16.094 1 88.75 248 TRP A N 1
ATOM 1956 C CA . TRP A 1 248 ? -13.078 68.375 14.734 1 88.75 248 TRP A CA 1
ATOM 1957 C C . TRP A 1 248 ? -12.984 69.5 13.734 1 88.75 248 TRP A C 1
ATOM 1959 O O . TRP A 1 248 ? -12.352 69.375 12.688 1 88.75 248 TRP A O 1
ATOM 1969 N N . VAL A 1 249 ? -13.586 70.562 14.094 1 86.75 249 VAL A N 1
ATOM 1970 C CA . VAL A 1 249 ? -13.633 71.688 13.164 1 86.75 249 VAL A CA 1
ATOM 1971 C C . VAL A 1 249 ? -12.328 72.5 13.25 1 86.75 249 VAL A C 1
ATOM 1973 O O . VAL A 1 249 ? -11.789 72.938 12.227 1 86.75 249 VAL A O 1
ATOM 1976 N N . ASN A 1 250 ? -11.797 72.625 14.453 1 84.56 250 ASN A N 1
ATOM 1977 C CA . ASN A 1 250 ? -10.656 73.5 14.648 1 84.56 250 ASN A CA 1
ATOM 1978 C C . ASN A 1 250 ? -9.344 72.75 14.617 1 84.56 250 ASN A C 1
ATOM 1980 O O . ASN A 1 250 ? -8.289 73.312 14.352 1 84.56 250 ASN A O 1
ATOM 1984 N N . ALA A 1 251 ? -9.391 71.438 14.906 1 87.75 251 ALA A N 1
ATOM 1985 C CA . ALA A 1 251 ? -8.172 70.625 14.984 1 87.75 251 ALA A CA 1
ATOM 1986 C C . ALA A 1 251 ? -8.328 69.312 14.242 1 87.75 251 ALA A C 1
ATOM 1988 O O . ALA A 1 251 ? -8.133 68.25 14.812 1 87.75 251 ALA A O 1
ATOM 1989 N N . LYS A 1 252 ? -8.508 69.312 12.906 1 87 252 LYS A N 1
ATOM 1990 C CA . LYS A 1 252 ? -8.781 68.125 12.094 1 87 252 LYS A CA 1
ATOM 1991 C C . LYS A 1 252 ? -7.598 67.188 12.094 1 87 252 LYS A C 1
ATOM 1993 O O . LYS A 1 252 ? -7.777 66 12.211 1 87 252 LYS A O 1
ATOM 1998 N N . PHE A 1 253 ? -6.414 67.688 11.914 1 87.88 253 PHE A N 1
ATOM 1999 C CA . PHE A 1 253 ? -5.23 66.812 11.867 1 87.88 253 PHE A CA 1
ATOM 2000 C C . PHE A 1 253 ? -4.992 66.125 13.211 1 87.88 253 PHE A C 1
ATOM 2002 O O . PHE A 1 253 ? -4.637 65 13.273 1 87.88 253 PHE A O 1
ATOM 2009 N N . ALA A 1 254 ? -5.207 66.875 14.273 1 87.5 254 ALA A N 1
ATOM 2010 C CA . ALA A 1 254 ? -5.051 66.25 15.609 1 87.5 254 ALA A CA 1
ATOM 2011 C C . ALA A 1 254 ? -6.086 65.188 15.859 1 87.5 254 ALA A C 1
ATOM 2013 O O . ALA A 1 254 ? -5.781 64.188 16.484 1 87.5 254 ALA A O 1
ATOM 2014 N N . MET A 1 255 ? -7.211 65.375 15.32 1 89.62 255 MET A N 1
ATOM 2015 C CA . MET A 1 255 ? -8.258 64.375 15.492 1 89.62 255 MET A CA 1
ATOM 2016 C C . MET A 1 255 ? -7.953 63.125 14.664 1 89.62 255 MET A C 1
ATOM 2018 O O . MET A 1 255 ? -8.258 62 15.086 1 89.62 255 MET A O 1
ATOM 2022 N N . ALA A 1 256 ? -7.43 63.281 13.516 1 90.75 256 ALA A N 1
ATOM 2023 C CA . ALA A 1 256 ? -7.012 62.125 12.719 1 90.75 256 ALA A CA 1
ATOM 2024 C C . ALA A 1 256 ? -5.93 61.344 13.43 1 90.75 256 ALA A C 1
ATOM 2026 O O . ALA A 1 256 ? -5.934 60.094 13.383 1 90.75 256 ALA A O 1
ATOM 2027 N N . LEU A 1 257 ? -5.031 62 14.055 1 90.81 257 LEU A N 1
ATOM 2028 C CA . LEU A 1 257 ? -3.98 61.312 14.805 1 90.81 257 LEU A CA 1
ATOM 2029 C C . LEU A 1 257 ? -4.562 60.562 15.992 1 90.81 257 LEU A C 1
ATOM 2031 O O . LEU A 1 257 ? -4.066 59.5 16.344 1 90.81 257 LEU A O 1
ATOM 2035 N N . THR A 1 258 ? -5.621 61.156 16.547 1 90.75 258 THR A N 1
ATOM 2036 C CA . THR A 1 258 ? -6.289 60.469 17.641 1 90.75 258 THR A CA 1
ATOM 2037 C C . THR A 1 258 ? -6.91 59.156 17.172 1 90.75 258 THR A C 1
ATOM 2039 O O . THR A 1 258 ? -6.902 58.156 17.906 1 90.75 258 THR A O 1
ATOM 2042 N N . ILE A 1 259 ? -7.414 59.125 16.047 1 90.81 259 ILE A N 1
ATOM 2043 C CA . ILE A 1 259 ? -7.961 57.875 15.492 1 90.81 259 ILE A CA 1
ATOM 2044 C C . ILE A 1 259 ? -6.855 56.844 15.359 1 90.81 259 ILE A C 1
ATOM 2046 O O . ILE A 1 259 ? -7.059 55.656 15.672 1 90.81 259 ILE A O 1
ATOM 2050 N N . PHE A 1 260 ? -5.734 57.25 14.859 1 91.38 260 PHE A N 1
ATOM 2051 C CA . PHE A 1 260 ? -4.602 56.344 14.719 1 91.38 260 PHE A CA 1
ATOM 2052 C C . PHE A 1 260 ? -4.176 55.812 16.078 1 91.38 260 PHE A C 1
ATOM 2054 O O . PHE A 1 260 ? -3.824 54.625 16.203 1 91.38 260 PHE A O 1
ATOM 2061 N N . ILE A 1 261 ? -4.238 56.625 17.062 1 90.44 261 ILE A N 1
ATOM 2062 C CA . ILE A 1 261 ? -3.832 56.219 18.406 1 90.44 261 ILE A CA 1
ATOM 2063 C C . ILE A 1 261 ? -4.758 55.094 18.906 1 90.44 261 ILE A C 1
ATOM 2065 O O . ILE A 1 261 ? -4.293 54.062 19.406 1 90.44 261 ILE A O 1
ATOM 2069 N N . TRP A 1 262 ? -5.984 55.188 18.625 1 90.12 262 TRP A N 1
ATOM 2070 C CA . TRP A 1 262 ? -6.941 54.219 19.156 1 90.12 262 TRP A CA 1
ATOM 2071 C C . TRP A 1 262 ? -7.027 53 18.25 1 90.12 262 TRP A C 1
ATOM 2073 O O . TRP A 1 262 ? -7.48 51.938 18.688 1 90.12 262 TRP A O 1
ATOM 2083 N N . THR A 1 263 ? -6.562 53 17.016 1 91.75 263 THR A N 1
ATOM 2084 C CA . THR A 1 263 ? -6.59 51.844 16.109 1 91.75 263 THR A CA 1
ATOM 2085 C C . THR A 1 263 ? -5.211 51.188 16.031 1 91.75 263 THR A C 1
ATOM 2087 O O . THR A 1 263 ? -5.004 50.281 15.25 1 91.75 263 THR A O 1
ATOM 2090 N N . SER A 1 264 ? -4.336 51.594 16.812 1 92.12 264 SER A N 1
ATOM 2091 C CA . SER A 1 264 ? -2.965 51.125 16.766 1 92.12 264 SER A CA 1
ATOM 2092 C C . SER A 1 264 ? -2.906 49.625 17.062 1 92.12 264 SER A C 1
ATOM 2094 O O . SER A 1 264 ? -1.99 48.938 16.625 1 92.12 264 SER A O 1
ATOM 2096 N N . PRO A 1 265 ? -3.852 49.062 17.859 1 92.94 265 PRO A N 1
ATOM 2097 C CA . PRO A 1 265 ? -3.809 47.625 18.094 1 92.94 265 PRO A CA 1
ATOM 2098 C C . PRO A 1 265 ? -3.959 46.812 16.812 1 92.94 265 PRO A C 1
ATOM 2100 O O . PRO A 1 265 ? -3.547 45.625 16.766 1 92.94 265 PRO A O 1
ATOM 2103 N N . LEU A 1 266 ? -4.516 47.375 15.828 1 93.81 266 LEU A N 1
ATOM 2104 C CA . LEU A 1 266 ? -4.691 46.688 14.555 1 93.81 266 LEU A CA 1
ATOM 2105 C C . LEU A 1 266 ? -3.342 46.344 13.93 1 93.81 266 LEU A C 1
ATOM 2107 O O . LEU A 1 266 ? -3.232 45.406 13.156 1 93.81 266 LEU A O 1
ATOM 2111 N N . ILE A 1 267 ? -2.344 47.125 14.297 1 94.94 267 ILE A N 1
ATOM 2112 C CA . ILE A 1 267 ? -1.006 46.844 13.789 1 94.94 267 ILE A CA 1
ATOM 2113 C C . ILE A 1 267 ? -0.541 45.469 14.297 1 94.94 267 ILE A C 1
ATOM 2115 O O . ILE A 1 267 ? -0.059 44.656 13.516 1 94.94 267 ILE A O 1
ATOM 2119 N N . VAL A 1 268 ? -0.774 45.188 15.523 1 94.88 268 VAL A N 1
ATOM 2120 C CA . VAL A 1 268 ? -0.34 43.938 16.125 1 94.88 268 VAL A CA 1
ATOM 2121 C C . VAL A 1 268 ? -1.221 42.781 15.625 1 94.88 268 VAL A C 1
ATOM 2123 O O . VAL A 1 268 ? -0.724 41.688 15.32 1 94.88 268 VAL A O 1
ATOM 2126 N N . ILE A 1 269 ? -2.492 43 15.469 1 94.75 269 ILE A N 1
ATOM 2127 C CA . ILE A 1 269 ? -3.443 41.969 15.078 1 94.75 269 ILE A CA 1
ATOM 2128 C C . ILE A 1 269 ? -3.141 41.469 13.664 1 94.75 269 ILE A C 1
ATOM 2130 O O . ILE A 1 269 ? -3.168 40.281 13.383 1 94.75 269 ILE A O 1
ATOM 2134 N N . PHE A 1 270 ? -2.758 42.375 12.812 1 94.94 270 PHE A N 1
ATOM 2135 C CA . PHE A 1 270 ? -2.566 42 11.414 1 94.94 270 PHE A CA 1
ATOM 2136 C C . PHE A 1 270 ? -1.141 41.531 11.18 1 94.94 270 PHE A C 1
ATOM 2138 O O . PHE A 1 270 ? -0.899 40.688 10.305 1 94.94 270 PHE A O 1
ATOM 2145 N N . THR A 1 271 ? -0.218 41.906 11.914 1 94.75 271 THR A N 1
ATOM 2146 C CA . THR A 1 271 ? 1.17 41.562 11.641 1 94.75 271 THR A CA 1
ATOM 2147 C C . THR A 1 271 ? 1.554 40.25 12.344 1 94.75 271 THR A C 1
ATOM 2149 O O . THR A 1 271 ? 2.332 39.469 11.812 1 94.75 271 THR A O 1
ATOM 2152 N N . SER A 1 272 ? 1.021 40.031 13.484 1 93.19 272 SER A N 1
ATOM 2153 C CA . SER A 1 272 ? 1.445 38.906 14.273 1 93.19 272 SER A CA 1
ATOM 2154 C C . SER A 1 272 ? 0.966 37.594 13.656 1 93.19 272 SER A C 1
ATOM 2156 O O . SER A 1 272 ? 1.59 36.531 13.844 1 93.19 272 SER A O 1
ATOM 2158 N N . TYR A 1 273 ? -0.087 37.656 12.891 1 93.62 273 TYR A N 1
ATOM 2159 C CA . TYR A 1 273 ? -0.675 36.406 12.383 1 93.62 273 TYR A CA 1
ATOM 2160 C C . TYR A 1 273 ? -0.385 36.25 10.898 1 93.62 273 TYR A C 1
ATOM 2162 O O . TYR A 1 273 ? -1.197 35.688 10.164 1 93.62 273 TYR A O 1
ATOM 2170 N N . THR A 1 274 ? 0.737 36.656 10.461 1 94.88 274 THR A N 1
ATOM 2171 C CA . THR A 1 274 ? 1.188 36.438 9.086 1 94.88 274 THR A CA 1
ATOM 2172 C C . THR A 1 274 ? 1.991 35.156 8.992 1 94.88 274 THR A C 1
ATOM 2174 O O . THR A 1 274 ? 2.359 34.719 7.891 1 94.88 274 THR A O 1
ATOM 2177 N N . LEU A 1 275 ? 2.184 34.562 10.086 1 94.19 275 LEU A N 1
ATOM 2178 C CA . LEU A 1 275 ? 2.801 33.25 10.156 1 94.19 275 LEU A CA 1
ATOM 2179 C C . LEU A 1 275 ? 1.749 32.156 10.375 1 94.19 275 LEU A C 1
ATOM 2181 O O . LEU A 1 275 ? 0.969 32.25 11.328 1 94.19 275 LEU A O 1
ATOM 2185 N N . THR A 1 276 ? 1.673 31.219 9.477 1 93.06 276 THR A N 1
ATOM 2186 C CA . THR A 1 276 ? 0.697 30.141 9.586 1 93.06 276 THR A CA 1
ATOM 2187 C C . THR A 1 276 ? 1.382 28.781 9.492 1 93.06 276 THR A C 1
ATOM 2189 O O . THR A 1 276 ? 2.598 28.703 9.297 1 93.06 276 THR A O 1
ATOM 2192 N N . VAL A 1 277 ? 0.592 27.781 9.766 1 93.25 277 VAL A N 1
ATOM 2193 C CA . VAL A 1 277 ? 1.105 26.406 9.695 1 93.25 277 VAL A CA 1
ATOM 2194 C C . VAL A 1 277 ? 0.448 25.672 8.539 1 93.25 277 VAL A C 1
ATOM 2196 O O . VAL A 1 277 ? -0.781 25.625 8.438 1 93.25 277 VAL A O 1
ATOM 2199 N N . VAL A 1 278 ? 1.32 25.156 7.625 1 90.19 278 VAL A N 1
ATOM 2200 C CA . VAL A 1 278 ? 0.821 24.438 6.457 1 90.19 278 VAL A CA 1
ATOM 2201 C C . VAL A 1 278 ? 1.597 23.141 6.277 1 90.19 278 VAL A C 1
ATOM 2203 O O . VAL A 1 278 ? 2.777 23.062 6.629 1 90.19 278 VAL A O 1
ATOM 2206 N N . PRO A 1 279 ? 0.862 22.203 5.758 1 88.06 279 PRO A N 1
ATOM 2207 C CA . PRO A 1 279 ? 1.598 20.984 5.422 1 88.06 279 PRO A CA 1
ATOM 2208 C C . PRO A 1 279 ? 2.498 21.156 4.199 1 88.06 279 PRO A C 1
ATOM 2210 O O . PRO A 1 279 ? 2.057 21.688 3.172 1 88.06 279 PRO A O 1
ATOM 2213 N N . GLN A 1 280 ? 3.734 20.797 4.371 1 87.19 280 GLN A N 1
ATOM 2214 C CA . GLN A 1 280 ? 4.688 20.906 3.273 1 87.19 280 GLN A CA 1
ATOM 2215 C C . GLN A 1 280 ? 5.566 19.672 3.172 1 87.19 280 GLN A C 1
ATOM 2217 O O . GLN A 1 280 ? 5.844 19.016 4.18 1 87.19 280 GLN A O 1
ATOM 2222 N N . ARG A 1 281 ? 5.949 19.453 1.879 1 87.12 281 ARG A N 1
ATOM 2223 C CA . ARG A 1 281 ? 6.844 18.328 1.605 1 87.12 281 ARG A CA 1
ATOM 2224 C C . ARG A 1 281 ? 8.289 18.688 1.947 1 87.12 281 ARG A C 1
ATOM 2226 O O . ARG A 1 281 ? 8.836 19.656 1.411 1 87.12 281 ARG A O 1
ATOM 2233 N N . LYS A 1 282 ? 8.805 18.047 2.912 1 86.62 282 LYS A N 1
ATOM 2234 C CA . LYS A 1 282 ? 10.219 18.203 3.252 1 86.62 282 LYS A CA 1
ATOM 2235 C C . LYS A 1 282 ? 11.062 17.094 2.629 1 86.62 282 LYS A C 1
ATOM 2237 O O . LYS A 1 282 ? 10.797 15.906 2.846 1 86.62 282 LYS A O 1
ATOM 2242 N N . GLU A 1 283 ? 12.094 17.5 1.802 1 89.94 283 GLU A N 1
ATOM 2243 C CA . GLU A 1 283 ? 12.953 16.547 1.11 1 89.94 283 GLU A CA 1
ATOM 2244 C C . GLU A 1 283 ? 14.375 16.578 1.667 1 89.94 283 GLU A C 1
ATOM 2246 O O . GLU A 1 283 ? 14.891 17.641 2.006 1 89.94 283 GLU A O 1
ATOM 2251 N N . GLU A 1 284 ? 14.93 15.484 1.893 1 89.69 284 GLU A N 1
ATOM 2252 C CA . GLU A 1 284 ? 16.312 15.336 2.355 1 89.69 284 GLU A CA 1
ATOM 2253 C C . GLU A 1 284 ? 17.094 14.375 1.47 1 89.69 284 GLU A C 1
ATOM 2255 O O . GLU A 1 284 ? 16.594 13.289 1.136 1 89.69 284 GLU A O 1
ATOM 2260 N N . ILE A 1 285 ? 18.25 14.766 0.981 1 92.62 285 ILE A N 1
ATOM 2261 C CA . ILE A 1 285 ? 19.172 13.875 0.279 1 92.62 285 ILE A CA 1
ATOM 2262 C C . ILE A 1 285 ? 20.016 13.102 1.29 1 92.62 285 ILE A C 1
ATOM 2264 O O . ILE A 1 285 ? 20.797 13.703 2.039 1 92.62 285 ILE A O 1
ATOM 2268 N N . THR A 1 286 ? 19.812 11.883 1.396 1 93.75 286 THR A N 1
ATOM 2269 C CA . THR A 1 286 ? 20.484 11.078 2.412 1 93.75 286 THR A CA 1
ATOM 2270 C C . THR A 1 286 ? 20.859 9.711 1.856 1 93.75 286 THR A C 1
ATOM 2272 O O . THR A 1 286 ? 21.031 9.547 0.645 1 93.75 286 THR A O 1
ATOM 2275 N N . ARG A 1 287 ? 21.203 8.82 2.756 1 95 287 ARG A N 1
ATOM 2276 C CA . ARG A 1 287 ? 21.469 7.418 2.438 1 95 287 ARG A CA 1
ATOM 2277 C C . ARG A 1 287 ? 20.453 6.5 3.119 1 95 287 ARG A C 1
ATOM 2279 O O . ARG A 1 287 ? 20.062 6.742 4.262 1 95 287 ARG A O 1
ATOM 2286 N N . CYS A 1 288 ? 19.953 5.586 2.352 1 95.69 288 CYS A N 1
ATOM 2287 C CA . CYS A 1 288 ? 18.922 4.684 2.857 1 95.69 288 CYS A CA 1
ATOM 2288 C C . CYS A 1 288 ? 19.484 3.289 3.096 1 95.69 288 CYS A C 1
ATOM 2290 O O . CYS A 1 288 ? 20.406 2.855 2.389 1 95.69 288 CYS A O 1
ATOM 2292 N N . GLN A 1 289 ? 18.875 2.684 4.059 1 94.62 289 GLN A N 1
ATOM 2293 C CA . GLN A 1 289 ? 19.281 1.33 4.422 1 94.62 289 GLN A CA 1
ATOM 2294 C C . GLN A 1 289 ? 18.516 0.289 3.615 1 94.62 289 GLN A C 1
ATOM 2296 O O . GLN A 1 289 ? 17.422 0.572 3.098 1 94.62 289 GLN A O 1
ATOM 2301 N N . ASN A 1 290 ? 19.109 -0.927 3.434 1 95.62 290 ASN A N 1
ATOM 2302 C CA . ASN A 1 290 ? 18.453 -2.139 2.941 1 95.62 290 ASN A CA 1
ATOM 2303 C C . ASN A 1 290 ? 18.078 -2.012 1.469 1 95.62 290 ASN A C 1
ATOM 2305 O O . ASN A 1 290 ? 17.062 -2.572 1.032 1 95.62 290 ASN A O 1
ATOM 2309 N N . VAL A 1 291 ? 18.797 -1.153 0.752 1 96.94 291 VAL A N 1
ATOM 2310 C CA . VAL A 1 291 ? 18.562 -1.067 -0.686 1 96.94 291 VAL A CA 1
ATOM 2311 C C . VAL A 1 291 ? 19.25 -2.23 -1.392 1 96.94 291 VAL A C 1
ATOM 2313 O O . VAL A 1 291 ? 20.453 -2.453 -1.2 1 96.94 291 VAL A O 1
ATOM 2316 N N . ARG A 1 292 ? 18.469 -2.904 -2.133 1 97.06 292 ARG A N 1
ATOM 2317 C CA . ARG A 1 292 ? 19 -4.09 -2.809 1 97.06 292 ARG A CA 1
ATOM 2318 C C . ARG A 1 292 ? 19 -3.9 -4.32 1 97.06 292 ARG A C 1
ATOM 2320 O O . ARG A 1 292 ? 18.328 -3 -4.84 1 97.06 292 ARG A O 1
ATOM 2327 N N . THR A 1 293 ? 19.812 -4.668 -5.004 1 97.62 293 THR A N 1
ATOM 2328 C CA . THR A 1 293 ? 19.922 -4.727 -6.457 1 97.62 293 THR A CA 1
ATOM 2329 C C . THR A 1 293 ? 20.047 -6.172 -6.93 1 97.62 293 THR A C 1
ATOM 2331 O O . THR A 1 293 ? 19.859 -7.109 -6.148 1 97.62 293 THR A O 1
ATOM 2334 N N . LEU A 1 294 ? 20.156 -6.324 -8.219 1 98.25 294 LEU A N 1
ATOM 2335 C CA . LEU A 1 294 ? 20.344 -7.656 -8.781 1 98.25 294 LEU A CA 1
ATOM 2336 C C . LEU A 1 294 ? 21.766 -7.836 -9.297 1 98.25 294 LEU A C 1
ATOM 2338 O O . LEU A 1 294 ? 22.359 -6.906 -9.852 1 98.25 294 LEU A O 1
ATOM 2342 N N . ASN A 1 295 ? 22.344 -8.953 -9.023 1 98.19 295 ASN A N 1
ATOM 2343 C CA . ASN A 1 295 ? 23.625 -9.367 -9.57 1 98.19 295 ASN A CA 1
ATOM 2344 C C . ASN A 1 295 ? 23.625 -10.852 -9.945 1 98.19 295 ASN A C 1
ATOM 2346 O O . ASN A 1 295 ? 23.953 -11.703 -9.125 1 98.19 295 ASN A O 1
ATOM 2350 N N . PHE A 1 296 ? 23.484 -11.125 -11.172 1 98.06 296 PHE A N 1
ATOM 2351 C CA . PHE A 1 296 ? 23.344 -12.5 -11.648 1 98.06 296 PHE A CA 1
ATOM 2352 C C . PHE A 1 296 ? 24.703 -13.195 -11.719 1 98.06 296 PHE A C 1
ATOM 2354 O O . PHE A 1 296 ? 24.766 -14.406 -11.922 1 98.06 296 PHE A O 1
ATOM 2361 N N . THR A 1 297 ? 25.781 -12.484 -11.484 1 96.75 297 THR A N 1
ATOM 2362 C CA . THR A 1 297 ? 27.094 -13.102 -11.492 1 96.75 297 THR A CA 1
ATOM 2363 C C . THR A 1 297 ? 27.234 -14.094 -10.336 1 96.75 297 THR A C 1
ATOM 2365 O O . THR A 1 297 ? 28.062 -15.008 -10.391 1 96.75 297 THR A O 1
ATOM 2368 N N . HIS A 1 298 ? 26.438 -13.914 -9.352 1 96.62 298 HIS A N 1
ATOM 2369 C CA . HIS A 1 298 ? 26.422 -14.859 -8.242 1 96.62 298 HIS A CA 1
ATOM 2370 C C . HIS A 1 298 ? 26.047 -16.266 -8.711 1 96.62 298 HIS A C 1
ATOM 2372 O O . HIS A 1 298 ? 26.438 -17.25 -8.102 1 96.62 298 HIS A O 1
ATOM 2378 N N . GLU A 1 299 ? 25.281 -16.375 -9.75 1 96.75 299 GLU A N 1
ATOM 2379 C CA . GLU A 1 299 ? 24.812 -17.656 -10.273 1 96.75 299 GLU A CA 1
ATOM 2380 C C . GLU A 1 299 ? 25.969 -18.469 -10.836 1 96.75 299 GLU A C 1
ATOM 2382 O O . GLU A 1 299 ? 25.859 -19.688 -10.992 1 96.75 299 GLU A O 1
ATOM 2387 N N . GLU A 1 300 ? 27.109 -17.844 -11.078 1 95.62 300 GLU A N 1
ATOM 2388 C CA . GLU A 1 300 ? 28.281 -18.547 -11.602 1 95.62 300 GLU A CA 1
ATOM 2389 C C . GLU A 1 300 ? 28.875 -19.484 -10.555 1 95.62 300 GLU A C 1
ATOM 2391 O O . GLU A 1 300 ? 29.484 -20.5 -10.906 1 95.62 300 GLU A O 1
ATOM 2396 N N . THR A 1 301 ? 28.594 -19.141 -9.305 1 91.81 301 THR A N 1
ATOM 2397 C CA . THR A 1 301 ? 29.344 -19.859 -8.281 1 91.81 301 THR A CA 1
ATOM 2398 C C . THR A 1 301 ? 28.406 -20.516 -7.285 1 91.81 301 THR A C 1
ATOM 2400 O O . THR A 1 301 ? 28.812 -21.438 -6.562 1 91.81 301 THR A O 1
ATOM 2403 N N . VAL A 1 302 ? 27.25 -20.094 -7.246 1 88.12 302 VAL A N 1
ATOM 2404 C CA . VAL A 1 302 ? 26.328 -20.672 -6.281 1 88.12 302 VAL A CA 1
ATOM 2405 C C . VAL A 1 302 ? 26.156 -22.172 -6.562 1 88.12 302 VAL A C 1
ATOM 2407 O O . VAL A 1 302 ? 25.984 -22.578 -7.715 1 88.12 302 VAL A O 1
ATOM 2410 N N . TYR A 1 303 ? 26.375 -22.922 -5.484 1 81.31 303 TYR A N 1
ATOM 2411 C CA . TYR A 1 303 ? 26.438 -24.375 -5.641 1 81.31 303 TYR A CA 1
ATOM 2412 C C . TYR A 1 303 ? 25.625 -25.078 -4.551 1 81.31 303 TYR A C 1
ATOM 2414 O O . TYR A 1 303 ? 25.859 -24.844 -3.359 1 81.31 303 TYR A O 1
ATOM 2422 N N . TRP A 1 304 ? 24.734 -25.953 -4.918 1 76.94 304 TRP A N 1
ATOM 2423 C CA . TRP A 1 304 ? 23.812 -26.562 -3.961 1 76.94 304 TRP A CA 1
ATOM 2424 C C . TRP A 1 304 ? 24.547 -27.547 -3.055 1 76.94 304 TRP A C 1
ATOM 2426 O O . TRP A 1 304 ? 24.094 -27.828 -1.941 1 76.94 304 TRP A O 1
ATOM 2436 N N . ARG A 1 305 ? 25.641 -28.156 -3.643 1 77 305 ARG A N 1
ATOM 2437 C CA . ARG A 1 305 ? 26.375 -29.094 -2.816 1 77 305 ARG A CA 1
ATOM 2438 C C . ARG A 1 305 ? 27.203 -28.359 -1.765 1 77 305 ARG A C 1
ATOM 2440 O O . ARG A 1 305 ? 27.594 -28.953 -0.75 1 77 305 ARG A O 1
ATOM 2447 N N . ASP A 1 306 ? 27.547 -27.125 -2.047 1 79.56 306 ASP A N 1
ATOM 2448 C CA . ASP A 1 306 ? 28.188 -26.203 -1.107 1 79.56 306 ASP A CA 1
ATOM 2449 C C . ASP A 1 306 ? 27.406 -24.891 -1.005 1 79.56 306 ASP A C 1
ATOM 2451 O O . ASP A 1 306 ? 27.844 -23.859 -1.509 1 79.56 306 ASP A O 1
ATOM 2455 N N . PRO A 1 307 ? 26.312 -25.062 -0.294 1 81.5 307 PRO A N 1
ATOM 2456 C CA . PRO A 1 307 ? 25.375 -23.938 -0.315 1 81.5 307 PRO A CA 1
ATOM 2457 C C . PRO A 1 307 ? 25.891 -22.719 0.457 1 81.5 307 PRO A C 1
ATOM 2459 O O . PRO A 1 307 ? 26.562 -22.875 1.485 1 81.5 307 PRO A O 1
ATOM 2462 N N . VAL A 1 308 ? 25.672 -21.625 -0.149 1 86.38 308 VAL A N 1
ATOM 2463 C CA . VAL A 1 308 ? 25.984 -20.359 0.515 1 86.38 308 VAL A CA 1
ATOM 2464 C C . VAL A 1 308 ? 24.891 -20.016 1.516 1 86.38 308 VAL A C 1
ATOM 2466 O O . VAL A 1 308 ? 23.703 -20.141 1.21 1 86.38 308 VAL A O 1
ATOM 2469 N N . ARG A 1 309 ? 25.359 -19.75 2.727 1 84.81 309 ARG A N 1
ATOM 2470 C CA . ARG A 1 309 ? 24.422 -19.344 3.77 1 84.81 309 ARG A CA 1
ATOM 2471 C C . ARG A 1 309 ? 24.672 -17.922 4.227 1 84.81 309 ARG A C 1
ATOM 2473 O O . ARG A 1 309 ? 25.828 -17.531 4.434 1 84.81 309 ARG A O 1
ATOM 2480 N N . VAL A 1 310 ? 23.703 -17.172 4.234 1 87.75 310 VAL A N 1
ATOM 2481 C CA . VAL A 1 310 ? 23.75 -15.82 4.797 1 87.75 310 VAL A CA 1
ATOM 2482 C C . VAL A 1 310 ? 22.891 -15.742 6.051 1 87.75 310 VAL A C 1
ATOM 2484 O O . VAL A 1 310 ? 21.672 -15.945 5.984 1 87.75 310 VAL A O 1
ATOM 2487 N N . ASP A 1 311 ? 23.5 -15.539 7.172 1 81 311 ASP A N 1
ATOM 2488 C CA . ASP A 1 311 ? 22.828 -15.461 8.461 1 81 311 ASP A CA 1
ATOM 2489 C C . ASP A 1 311 ? 22 -16.719 8.727 1 81 311 ASP A C 1
ATOM 2491 O O . ASP A 1 311 ? 20.844 -16.625 9.141 1 81 311 ASP A O 1
ATOM 2495 N N . GLY A 1 312 ? 22.484 -17.797 8.281 1 75.75 312 GLY A N 1
ATOM 2496 C CA . GLY A 1 312 ? 21.859 -19.078 8.586 1 75.75 312 GLY A CA 1
ATOM 2497 C C . GLY A 1 312 ? 20.875 -19.531 7.527 1 75.75 312 GLY A C 1
ATOM 2498 O O . GLY A 1 312 ? 20.406 -20.672 7.566 1 75.75 312 GLY A O 1
ATOM 2499 N N . TYR A 1 313 ? 20.594 -18.688 6.57 1 82.06 313 TYR A N 1
ATOM 2500 C CA . TYR A 1 313 ? 19.625 -19.031 5.535 1 82.06 313 TYR A CA 1
ATOM 2501 C C . TYR A 1 313 ? 20.312 -19.359 4.219 1 82.06 313 TYR A C 1
ATOM 2503 O O . TYR A 1 313 ? 21.281 -18.688 3.844 1 82.06 313 TYR A O 1
ATOM 2511 N N . PHE A 1 314 ? 19.781 -20.312 3.562 1 81.19 314 PHE A N 1
ATOM 2512 C CA . PHE A 1 314 ? 20.359 -20.719 2.291 1 81.19 314 PHE A CA 1
ATOM 2513 C C . PHE A 1 314 ? 19.984 -19.75 1.178 1 81.19 314 PHE A C 1
ATOM 2515 O O . PHE A 1 314 ? 18.828 -19.312 1.102 1 81.19 314 PHE A O 1
ATOM 2522 N N . GLU A 1 315 ? 20.953 -19.484 0.385 1 88.56 315 GLU A N 1
ATOM 2523 C CA . GLU A 1 315 ? 20.672 -18.75 -0.847 1 88.56 315 GLU A CA 1
ATOM 2524 C C . GLU A 1 315 ? 20.203 -19.688 -1.951 1 88.56 315 GLU A C 1
ATOM 2526 O O . GLU A 1 315 ? 20.719 -20.812 -2.084 1 88.56 315 GLU A O 1
ATOM 2531 N N . SER A 1 316 ? 19.172 -19.25 -2.648 1 87.69 316 SER A N 1
ATOM 2532 C CA . SER A 1 316 ? 18.578 -20.109 -3.662 1 87.69 316 SER A CA 1
ATOM 2533 C C . SER A 1 316 ? 18.969 -19.672 -5.066 1 87.69 316 SER A C 1
ATOM 2535 O O . SER A 1 316 ? 18.984 -18.469 -5.367 1 87.69 316 SER A O 1
ATOM 2537 N N . SER A 1 317 ? 19.281 -20.609 -5.887 1 93.06 317 SER A N 1
ATOM 2538 C CA . SER A 1 317 ? 19.609 -20.359 -7.289 1 93.06 317 SER A CA 1
ATOM 2539 C C . SER A 1 317 ? 18.344 -20.297 -8.141 1 93.06 317 SER A C 1
ATOM 2541 O O . SER A 1 317 ? 17.297 -20.812 -7.738 1 93.06 317 SER A O 1
ATOM 2543 N N . VAL A 1 318 ? 18.469 -19.688 -9.273 1 94.81 318 VAL A N 1
ATOM 2544 C CA . VAL A 1 318 ? 17.375 -19.594 -10.227 1 94.81 318 VAL A CA 1
ATOM 2545 C C . VAL A 1 318 ? 17.234 -20.906 -11 1 94.81 318 VAL A C 1
ATOM 2547 O O . VAL A 1 318 ? 16.172 -21.203 -11.539 1 94.81 318 VAL A O 1
ATOM 2550 N N . SER A 1 319 ? 18.297 -21.703 -10.961 1 94.19 319 SER A N 1
ATOM 2551 C CA . SER A 1 319 ? 18.359 -22.875 -11.812 1 94.19 319 SER A CA 1
ATOM 2552 C C . SER A 1 319 ? 18.297 -24.156 -10.977 1 94.19 319 SER A C 1
ATOM 2554 O O . SER A 1 319 ? 18.75 -24.172 -9.836 1 94.19 319 SER A O 1
ATOM 2556 N N . LEU A 1 320 ? 17.75 -25.125 -11.586 1 88.75 320 LEU A N 1
ATOM 2557 C CA . LEU A 1 320 ? 17.781 -26.5 -11.078 1 88.75 320 LEU A CA 1
ATOM 2558 C C . LEU A 1 320 ? 18.75 -27.359 -11.898 1 88.75 320 LEU A C 1
ATOM 2560 O O . LEU A 1 320 ? 18.812 -27.219 -13.125 1 88.75 320 LEU A O 1
ATOM 2564 N N . TRP A 1 321 ? 19.406 -28.328 -11.219 1 89.38 321 TRP A N 1
ATOM 2565 C CA . TRP A 1 321 ? 20.516 -29.016 -11.891 1 89.38 321 TRP A CA 1
ATOM 2566 C C . TRP A 1 321 ? 20.312 -30.531 -11.852 1 89.38 321 TRP A C 1
ATOM 2568 O O . TRP A 1 321 ? 19.797 -31.062 -10.867 1 89.38 321 TRP A O 1
ATOM 2578 N N . ASN A 1 322 ? 20.719 -31.125 -12.984 1 89.44 322 ASN A N 1
ATOM 2579 C CA . ASN A 1 322 ? 20.984 -32.562 -13.062 1 89.44 322 ASN A CA 1
ATOM 2580 C C . ASN A 1 322 ? 22.469 -32.844 -13.031 1 89.44 322 ASN A C 1
ATOM 2582 O O . ASN A 1 322 ? 23.297 -31.938 -13.172 1 89.44 322 ASN A O 1
ATOM 2586 N N . SER A 1 323 ? 22.812 -34.125 -12.758 1 89.06 323 SER A N 1
ATOM 2587 C CA . SER A 1 323 ? 24.219 -34.469 -12.711 1 89.06 323 SER A CA 1
ATOM 2588 C C . SER A 1 323 ? 24.484 -35.812 -13.406 1 89.06 323 SER A C 1
ATOM 2590 O O . SER A 1 323 ? 23.672 -36.719 -13.32 1 89.06 323 SER A O 1
ATOM 2592 N N . THR A 1 324 ? 25.625 -35.875 -14.078 1 92 324 THR A N 1
ATOM 2593 C CA . THR A 1 324 ? 26.047 -37.125 -14.672 1 92 324 THR A CA 1
ATOM 2594 C C . THR A 1 324 ? 26.891 -37.938 -13.68 1 92 324 THR A C 1
ATOM 2596 O O . THR A 1 324 ? 27.203 -39.094 -13.93 1 92 324 THR A O 1
ATOM 2599 N N . ALA A 1 325 ? 27.203 -37.312 -12.594 1 88.06 325 ALA A N 1
ATOM 2600 C CA . ALA A 1 325 ? 27.984 -38 -11.562 1 88.06 325 ALA A CA 1
ATOM 2601 C C . ALA A 1 325 ? 27.109 -38.969 -10.797 1 88.06 325 ALA A C 1
ATOM 2603 O O . ALA A 1 325 ? 25.891 -38.844 -10.758 1 88.06 325 ALA A O 1
ATOM 2604 N N . PRO A 1 326 ? 27.797 -40.031 -10.266 1 82.69 326 PRO A N 1
ATOM 2605 C CA . PRO A 1 326 ? 27.031 -40.969 -9.445 1 82.69 326 PRO A CA 1
ATOM 2606 C C . PRO A 1 326 ? 26.328 -40.25 -8.281 1 82.69 326 PRO A C 1
ATOM 2608 O O . PRO A 1 326 ? 26.766 -39.219 -7.82 1 82.69 326 PRO A O 1
ATOM 2611 N N . ALA A 1 327 ? 25.188 -40.938 -7.902 1 73.56 327 ALA A N 1
ATOM 2612 C CA . ALA A 1 327 ? 24.328 -40.344 -6.875 1 73.56 327 ALA A CA 1
ATOM 2613 C C . ALA A 1 327 ? 25.125 -40 -5.625 1 73.56 327 ALA A C 1
ATOM 2615 O O . ALA A 1 327 ? 25.875 -40.812 -5.109 1 73.56 327 ALA A O 1
ATOM 2616 N N . GLY A 1 328 ? 25.016 -38.812 -5.148 1 67.88 328 GLY A N 1
ATOM 2617 C CA . GLY A 1 328 ? 25.641 -38.406 -3.904 1 67.88 328 GLY A CA 1
ATOM 2618 C C . GLY A 1 328 ? 27.062 -37.938 -4.082 1 67.88 328 GLY A C 1
ATOM 2619 O O . GLY A 1 328 ? 27.688 -37.438 -3.137 1 67.88 328 GLY A O 1
ATOM 2620 N N . GLU A 1 329 ? 27.641 -38.062 -5.328 1 77.81 329 GLU A N 1
ATOM 2621 C CA . GLU A 1 329 ? 29.047 -37.688 -5.543 1 77.81 329 GLU A CA 1
ATOM 2622 C C . GLU A 1 329 ? 29.156 -36.375 -6.309 1 77.81 329 GLU A C 1
ATOM 2624 O O . GLU A 1 329 ? 28.234 -36 -7.043 1 77.81 329 GLU A O 1
ATOM 2629 N N . THR A 1 330 ? 30.172 -35.594 -5.977 1 83.19 330 THR A N 1
ATOM 2630 C CA . THR A 1 330 ? 30.5 -34.406 -6.738 1 83.19 330 THR A CA 1
ATOM 2631 C C . THR A 1 330 ? 31.219 -34.781 -8.039 1 83.19 330 THR A C 1
ATOM 2633 O O . THR A 1 330 ? 32.062 -35.656 -8.055 1 83.19 330 THR A O 1
ATOM 2636 N N . PRO A 1 331 ? 30.781 -34.094 -9.039 1 87.75 331 PRO A N 1
ATOM 2637 C CA . PRO A 1 331 ? 31.469 -34.375 -10.305 1 87.75 331 PRO A CA 1
ATOM 2638 C C . PRO A 1 331 ? 32.969 -34.219 -10.203 1 87.75 331 PRO A C 1
ATOM 2640 O O . PRO A 1 331 ? 33.469 -33.25 -9.594 1 87.75 331 PRO A O 1
ATOM 2643 N N . ASP A 1 332 ? 33.625 -35.219 -10.695 1 86.5 332 ASP A N 1
ATOM 2644 C CA . ASP A 1 332 ? 35.094 -35.219 -10.719 1 86.5 332 ASP A CA 1
ATOM 2645 C C . ASP A 1 332 ? 35.625 -34.344 -11.852 1 86.5 332 ASP A C 1
ATOM 2647 O O . ASP A 1 332 ? 35.375 -34.594 -13.023 1 86.5 332 ASP A O 1
ATOM 2651 N N . LYS A 1 333 ? 36.406 -33.312 -11.523 1 82.12 333 LYS A N 1
ATOM 2652 C CA . LYS A 1 333 ? 36.938 -32.375 -12.508 1 82.12 333 LYS A CA 1
ATOM 2653 C C . LYS A 1 333 ? 37.875 -33.094 -13.492 1 82.12 333 LYS A C 1
ATOM 2655 O O . LYS A 1 333 ? 38.062 -32.625 -14.617 1 82.12 333 LYS A O 1
ATOM 2660 N N . ASN A 1 334 ? 38.344 -34.25 -13.094 1 84.94 334 ASN A N 1
ATOM 2661 C CA . ASN A 1 334 ? 39.281 -35 -13.938 1 84.94 334 ASN A CA 1
ATOM 2662 C C . ASN A 1 334 ? 38.562 -35.938 -14.898 1 84.94 334 ASN A C 1
ATOM 2664 O O . ASN A 1 334 ? 39.188 -36.5 -15.789 1 84.94 334 ASN A O 1
ATOM 2668 N N . LYS A 1 335 ? 37.312 -36.094 -14.75 1 87.88 335 LYS A N 1
ATOM 2669 C CA . LYS A 1 335 ? 36.5 -36.875 -15.648 1 87.88 335 LYS A CA 1
ATOM 2670 C C . LYS A 1 335 ? 35.562 -36 -16.469 1 87.88 335 LYS A C 1
ATOM 2672 O O . LYS A 1 335 ? 34.531 -35.531 -15.961 1 87.88 335 LYS A O 1
ATOM 2677 N N . PRO A 1 336 ? 35.875 -35.812 -17.688 1 86.5 336 PRO A N 1
ATOM 2678 C CA . PRO A 1 336 ? 35.094 -34.906 -18.516 1 86.5 336 PRO A CA 1
ATOM 2679 C C . PRO A 1 336 ? 33.625 -35.344 -18.641 1 86.5 336 PRO A C 1
ATOM 2681 O O . PRO A 1 336 ? 32.781 -34.531 -18.984 1 86.5 336 PRO A O 1
ATOM 2684 N N . GLU A 1 337 ? 33.312 -36.594 -18.344 1 89.56 337 GLU A N 1
ATOM 2685 C CA . GLU A 1 337 ? 31.953 -37.125 -18.484 1 89.56 337 GLU A CA 1
ATOM 2686 C C . GLU A 1 337 ? 31.109 -36.781 -17.266 1 89.56 337 GLU A C 1
ATOM 2688 O O . GLU A 1 337 ? 29.891 -36.969 -17.281 1 89.56 337 GLU A O 1
ATOM 2693 N N . GLU A 1 338 ? 31.75 -36.312 -16.25 1 92.06 338 GLU A N 1
ATOM 2694 C CA . GLU A 1 338 ? 31.016 -35.969 -15.039 1 92.06 338 GLU A CA 1
ATOM 2695 C C . GLU A 1 338 ? 30.828 -34.469 -14.898 1 92.06 338 GLU A C 1
ATOM 2697 O O . GLU A 1 338 ? 31.797 -33.75 -14.75 1 92.06 338 GLU A O 1
ATOM 2702 N N . PHE A 1 339 ? 29.656 -34.031 -14.992 1 92.56 339 PHE A N 1
ATOM 2703 C CA . PHE A 1 339 ? 29.328 -32.625 -14.875 1 92.56 339 PHE A CA 1
ATOM 2704 C C . PHE A 1 339 ? 27.891 -32.406 -14.445 1 92.56 339 PHE A C 1
ATOM 2706 O O . PHE A 1 339 ? 27.062 -33.344 -14.547 1 92.56 339 PHE A O 1
ATOM 2713 N N . ASP A 1 340 ? 27.578 -31.297 -13.914 1 91.5 340 ASP A N 1
ATOM 2714 C CA . ASP A 1 340 ? 26.219 -30.844 -13.641 1 91.5 340 ASP A CA 1
ATOM 2715 C C . ASP A 1 340 ? 25.625 -30.125 -14.852 1 91.5 340 ASP A C 1
ATOM 2717 O O . ASP A 1 340 ? 26.328 -29.391 -15.539 1 91.5 340 ASP A O 1
ATOM 2721 N N . TYR A 1 341 ? 24.375 -30.375 -15.133 1 93.44 341 TYR A N 1
ATOM 2722 C CA . TYR A 1 341 ? 23.797 -29.703 -16.281 1 93.44 341 TYR A CA 1
ATOM 2723 C C . TYR A 1 341 ? 22.375 -29.219 -15.969 1 93.44 341 TYR A C 1
ATOM 2725 O O . TYR A 1 341 ? 21.734 -29.734 -15.047 1 93.44 341 TYR A O 1
ATOM 2733 N N . PHE A 1 342 ? 21.938 -28.297 -16.734 1 93.81 342 PHE A N 1
ATOM 2734 C CA . PHE A 1 342 ? 20.688 -27.578 -16.516 1 93.81 342 PHE A CA 1
ATOM 2735 C C . PHE A 1 342 ? 19.484 -28.5 -16.734 1 93.81 342 PHE A C 1
ATOM 2737 O O . PHE A 1 342 ? 19.484 -29.297 -17.672 1 93.81 342 PHE A O 1
ATOM 2744 N N . THR A 1 343 ? 18.484 -28.391 -15.898 1 90.06 343 THR A N 1
ATOM 2745 C CA . THR A 1 343 ? 17.25 -29.141 -16.078 1 90.06 343 THR A CA 1
ATOM 2746 C C . THR A 1 343 ? 16.047 -28.203 -16.188 1 90.06 343 THR A C 1
ATOM 2748 O O . THR A 1 343 ? 15.273 -28.266 -17.141 1 90.06 343 THR A O 1
ATOM 2751 N N . ALA A 1 344 ? 15.914 -27.328 -15.156 1 91.62 344 ALA A N 1
ATOM 2752 C CA . ALA A 1 344 ? 14.758 -26.438 -15.133 1 91.62 344 ALA A CA 1
ATOM 2753 C C . ALA A 1 344 ? 15.016 -25.234 -14.219 1 91.62 344 ALA A C 1
ATOM 2755 O O . ALA A 1 344 ? 16.078 -25.141 -13.609 1 91.62 344 ALA A O 1
ATOM 2756 N N . SER A 1 345 ? 14.078 -24.297 -14.32 1 92.75 345 SER A N 1
ATOM 2757 C CA . SER A 1 345 ? 14.125 -23.203 -13.367 1 92.75 345 SER A CA 1
ATOM 2758 C C . SER A 1 345 ? 13.766 -23.672 -11.961 1 92.75 345 SER A C 1
ATOM 2760 O O . SER A 1 345 ? 13.023 -24.641 -11.797 1 92.75 345 SER A O 1
ATOM 2762 N N . SER A 1 346 ? 14.289 -23.016 -10.984 1 88.75 346 SER A N 1
ATOM 2763 C CA . SER A 1 346 ? 14.031 -23.391 -9.594 1 88.75 346 SER A CA 1
ATOM 2764 C C . SER A 1 346 ? 12.586 -23.078 -9.203 1 88.75 346 SER A C 1
ATOM 2766 O O . SER A 1 346 ? 11.945 -22.203 -9.789 1 88.75 346 SER A O 1
ATOM 2768 N N . ARG A 1 347 ? 12.102 -23.828 -8.273 1 79.62 347 ARG A N 1
ATOM 2769 C CA . ARG A 1 347 ? 10.742 -23.625 -7.793 1 79.62 347 ARG A CA 1
ATOM 2770 C C . ARG A 1 347 ? 10.594 -22.266 -7.125 1 79.62 347 ARG A C 1
ATOM 2772 O O . ARG A 1 347 ? 9.531 -21.641 -7.215 1 79.62 347 ARG A O 1
ATOM 2779 N N . GLN A 1 348 ? 11.633 -21.875 -6.457 1 83.12 348 GLN A N 1
ATOM 2780 C CA . GLN A 1 348 ? 11.609 -20.562 -5.801 1 83.12 348 GLN A CA 1
ATOM 2781 C C . GLN A 1 348 ? 11.422 -19.438 -6.812 1 83.12 348 GLN A C 1
ATOM 2783 O O . GLN A 1 348 ? 10.602 -18.547 -6.605 1 83.12 348 GLN A O 1
ATOM 2788 N N . PHE A 1 349 ? 12.164 -19.594 -7.844 1 92.19 349 PHE A N 1
ATOM 2789 C CA . PHE A 1 349 ? 12.031 -18.562 -8.875 1 92.19 349 PHE A CA 1
ATOM 2790 C C . PHE A 1 349 ? 10.672 -18.672 -9.562 1 92.19 349 PHE A C 1
ATOM 2792 O O . PHE A 1 349 ? 10.055 -17.656 -9.883 1 92.19 349 PHE A O 1
ATOM 2799 N N . ASN A 1 350 ? 10.242 -19.875 -9.82 1 89.12 350 ASN A N 1
ATOM 2800 C CA . ASN A 1 350 ? 8.938 -20.062 -10.453 1 89.12 350 ASN A CA 1
ATOM 2801 C C . ASN A 1 350 ? 7.836 -19.359 -9.664 1 89.12 350 ASN A C 1
ATOM 2803 O O . ASN A 1 350 ? 6.93 -18.766 -10.25 1 89.12 350 ASN A O 1
ATOM 2807 N N . THR A 1 351 ? 7.984 -19.422 -8.422 1 83.31 351 THR A N 1
ATOM 2808 C CA . THR A 1 351 ? 7.004 -18.781 -7.562 1 83.31 351 THR A CA 1
ATOM 2809 C C . THR A 1 351 ? 7.035 -17.266 -7.75 1 83.31 351 THR A C 1
ATOM 2811 O O . THR A 1 351 ? 5.988 -16.609 -7.812 1 83.31 351 THR A O 1
ATOM 2814 N N . ILE A 1 352 ? 8.188 -16.734 -7.879 1 90.44 352 ILE A N 1
ATOM 2815 C CA . ILE A 1 352 ? 8.344 -15.297 -8.07 1 90.44 352 ILE A CA 1
ATOM 2816 C C . ILE A 1 352 ? 7.73 -14.891 -9.406 1 90.44 352 ILE A C 1
ATOM 2818 O O . ILE A 1 352 ? 6.984 -13.914 -9.484 1 90.44 352 ILE A O 1
ATOM 2822 N N . ALA A 1 353 ? 8.031 -15.641 -10.422 1 92.69 353 ALA A N 1
ATOM 2823 C CA . ALA A 1 353 ? 7.547 -15.328 -11.758 1 92.69 353 ALA A CA 1
ATOM 2824 C C . ALA A 1 353 ? 6.027 -15.422 -11.828 1 92.69 353 ALA A C 1
ATOM 2826 O O . ALA A 1 353 ? 5.367 -14.531 -12.367 1 92.69 353 ALA A O 1
ATOM 2827 N N . LEU A 1 354 ? 5.52 -16.422 -11.25 1 85.94 354 LEU A N 1
ATOM 2828 C CA . LEU A 1 354 ? 4.074 -16.609 -11.273 1 85.94 354 LEU A CA 1
ATOM 2829 C C . LEU A 1 354 ? 3.369 -15.578 -10.406 1 85.94 354 LEU A C 1
ATOM 2831 O O . LEU A 1 354 ? 2.303 -15.078 -10.773 1 85.94 354 LEU A O 1
ATOM 2835 N N . LYS A 1 355 ? 4.008 -15.289 -9.312 1 84.56 355 LYS A N 1
ATOM 2836 C CA . LYS A 1 355 ? 3.459 -14.227 -8.469 1 84.56 355 LYS A CA 1
ATOM 2837 C C . LYS A 1 355 ? 3.377 -12.906 -9.234 1 84.56 355 LYS A C 1
ATOM 2839 O O . LYS A 1 355 ? 2.398 -12.172 -9.109 1 84.56 355 LYS A O 1
ATOM 2844 N N . THR A 1 356 ? 4.344 -12.641 -9.945 1 90.62 356 THR A N 1
ATOM 2845 C CA . THR A 1 356 ? 4.387 -11.414 -10.734 1 90.62 356 THR A CA 1
ATOM 2846 C C . THR A 1 356 ? 3.275 -11.398 -11.773 1 90.62 356 THR A C 1
ATOM 2848 O O . THR A 1 356 ? 2.604 -10.383 -11.961 1 90.62 356 THR A O 1
ATOM 2851 N N . ALA A 1 357 ? 3.115 -12.531 -12.43 1 88.94 357 ALA A N 1
ATOM 2852 C CA . ALA A 1 357 ? 2.082 -12.648 -13.453 1 88.94 357 ALA A CA 1
ATOM 2853 C C . ALA A 1 357 ? 0.69 -12.461 -12.852 1 88.94 357 ALA A C 1
ATOM 2855 O O . ALA A 1 357 ? -0.132 -11.719 -13.398 1 88.94 357 ALA A O 1
ATOM 2856 N N . TYR A 1 358 ? 0.535 -12.969 -11.719 1 79.31 358 TYR A N 1
ATOM 2857 C CA . TYR A 1 358 ? -0.796 -12.992 -11.117 1 79.31 358 TYR A CA 1
ATOM 2858 C C . TYR A 1 358 ? -1.123 -11.648 -10.469 1 79.31 358 TYR A C 1
ATOM 2860 O O . TYR A 1 358 ? -2.275 -11.211 -10.484 1 79.31 358 TYR A O 1
ATOM 2868 N N . THR A 1 359 ? -0.111 -11.023 -9.922 1 79.25 359 THR A N 1
ATOM 2869 C CA . THR A 1 359 ? -0.327 -9.734 -9.281 1 79.25 359 THR A CA 1
ATOM 2870 C C . THR A 1 359 ? -0.334 -8.609 -10.312 1 79.25 359 THR A C 1
ATOM 2872 O O . THR A 1 359 ? -0.765 -7.492 -10.023 1 79.25 359 THR A O 1
ATOM 2875 N N . GLN A 1 360 ? 0.119 -8.93 -11.484 1 81.81 360 GLN A N 1
ATOM 2876 C CA . GLN A 1 360 ? 0.111 -8.016 -12.625 1 81.81 360 GLN A CA 1
ATOM 2877 C C . GLN A 1 360 ? 0.961 -6.781 -12.352 1 81.81 360 GLN A C 1
ATOM 2879 O O . GLN A 1 360 ? 0.627 -5.68 -12.797 1 81.81 360 GLN A O 1
ATOM 2884 N N . GLN A 1 361 ? 1.874 -6.941 -11.445 1 85.69 361 GLN A N 1
ATOM 2885 C CA . GLN A 1 361 ? 2.881 -5.934 -11.125 1 85.69 361 GLN A CA 1
ATOM 2886 C C . GLN A 1 361 ? 4.078 -6.559 -10.414 1 85.69 361 GLN A C 1
ATOM 2888 O O . GLN A 1 361 ? 4.023 -7.719 -10 1 85.69 361 GLN A O 1
ATOM 2893 N N . ALA A 1 362 ? 5.125 -5.75 -10.406 1 91.81 362 ALA A N 1
ATOM 2894 C CA . ALA A 1 362 ? 6.285 -6.242 -9.664 1 91.81 362 ALA A CA 1
ATOM 2895 C C . ALA A 1 362 ? 5.953 -6.438 -8.188 1 91.81 362 ALA A C 1
ATOM 2897 O O . ALA A 1 362 ? 5.254 -5.621 -7.59 1 91.81 362 ALA A O 1
ATOM 2898 N N . ILE A 1 363 ? 6.527 -7.484 -7.707 1 89 363 ILE A N 1
ATOM 2899 C CA . ILE A 1 363 ? 6.238 -7.832 -6.32 1 89 363 ILE A CA 1
ATOM 2900 C C . ILE A 1 363 ? 7.148 -7.043 -5.387 1 89 363 ILE A C 1
ATOM 2902 O O . ILE A 1 363 ? 8.367 -6.984 -5.602 1 89 363 ILE A O 1
ATOM 2906 N N . MET A 1 364 ? 6.477 -6.449 -4.383 1 87.94 364 MET A N 1
ATOM 2907 C CA . MET A 1 364 ? 7.23 -5.719 -3.365 1 87.94 364 MET A CA 1
ATOM 2908 C C . MET A 1 364 ? 7.516 -6.605 -2.16 1 87.94 364 MET A C 1
ATOM 2910 O O . MET A 1 364 ? 6.672 -7.41 -1.759 1 87.94 364 MET A O 1
ATOM 2914 N N . ARG A 1 365 ? 8.672 -6.48 -1.663 1 87.38 365 ARG A N 1
ATOM 2915 C CA . ARG A 1 365 ? 8.961 -7.145 -0.396 1 87.38 365 ARG A CA 1
ATOM 2916 C C . ARG A 1 365 ? 8.109 -6.562 0.732 1 87.38 365 ARG A C 1
ATOM 2918 O O . ARG A 1 365 ? 7.945 -5.344 0.823 1 87.38 365 ARG A O 1
ATOM 2925 N N . PRO A 1 366 ? 7.633 -7.438 1.564 1 77.69 366 PRO A N 1
ATOM 2926 C CA . PRO A 1 366 ? 6.824 -6.91 2.666 1 77.69 366 PRO A CA 1
ATOM 2927 C C . PRO A 1 366 ? 7.594 -5.938 3.553 1 77.69 366 PRO A C 1
ATOM 2929 O O . PRO A 1 366 ? 8.766 -6.176 3.871 1 77.69 366 PRO A O 1
ATOM 2932 N N . LYS A 1 367 ? 7.094 -4.746 3.91 1 82.56 367 LYS A N 1
ATOM 2933 C CA . LYS A 1 367 ? 7.609 -3.717 4.805 1 82.56 367 LYS A CA 1
ATOM 2934 C C . LYS A 1 367 ? 8.828 -3.025 4.203 1 82.56 367 LYS A C 1
ATOM 2936 O O . LYS A 1 367 ? 9.578 -2.344 4.906 1 82.56 367 LYS A O 1
ATOM 2941 N N . ALA A 1 368 ? 9.062 -3.285 2.914 1 89.62 368 ALA A N 1
ATOM 2942 C CA . ALA A 1 368 ? 10.242 -2.719 2.266 1 89.62 368 ALA A CA 1
ATOM 2943 C C . ALA A 1 368 ? 10.242 -1.196 2.357 1 89.62 368 ALA A C 1
ATOM 2945 O O . ALA A 1 368 ? 11.25 -0.589 2.717 1 89.62 368 ALA A O 1
ATOM 2946 N N . PRO A 1 369 ? 9.141 -0.563 2.131 1 90.25 369 PRO A N 1
ATOM 2947 C CA . PRO A 1 369 ? 9.18 0.9 2.188 1 90.25 369 PRO A CA 1
ATOM 2948 C C . PRO A 1 369 ? 9.578 1.427 3.564 1 90.25 369 PRO A C 1
ATOM 2950 O O . PRO A 1 369 ? 10.375 2.361 3.662 1 90.25 369 PRO A O 1
ATOM 2953 N N . ALA A 1 370 ? 9.109 0.86 4.629 1 90 370 ALA A N 1
ATOM 2954 C CA . ALA A 1 370 ? 9.438 1.292 5.984 1 90 370 ALA A CA 1
ATOM 2955 C C . ALA A 1 370 ? 10.891 0.979 6.32 1 90 370 ALA A C 1
ATOM 2957 O O . ALA A 1 370 ? 11.555 1.753 7.016 1 90 370 ALA A O 1
ATOM 2958 N N . GLU A 1 371 ? 11.375 -0.126 5.816 1 92.69 371 GLU A N 1
ATOM 2959 C CA . GLU A 1 371 ? 12.742 -0.554 6.113 1 92.69 371 GLU A CA 1
ATOM 2960 C C . GLU A 1 371 ? 13.758 0.262 5.32 1 92.69 371 GLU A C 1
ATOM 2962 O O . GLU A 1 371 ? 14.875 0.501 5.793 1 92.69 371 GLU A O 1
ATOM 2967 N N . ILE A 1 372 ? 13.398 0.649 4.137 1 95.5 372 ILE A N 1
ATOM 2968 C CA . ILE A 1 372 ? 14.336 1.359 3.273 1 95.5 372 ILE A CA 1
ATOM 2969 C C . ILE A 1 372 ? 14.25 2.859 3.543 1 95.5 372 ILE A C 1
ATOM 2971 O O . ILE A 1 372 ? 15.266 3.52 3.752 1 95.5 372 ILE A O 1
ATOM 2975 N N . CYS A 1 373 ? 13.078 3.406 3.604 1 94.12 373 CYS A N 1
ATOM 2976 C CA . CYS A 1 373 ? 12.883 4.848 3.719 1 94.12 373 CYS A CA 1
ATOM 2977 C C . CYS A 1 373 ? 12.805 5.273 5.18 1 94.12 373 CYS A C 1
ATOM 2979 O O . CYS A 1 373 ? 13.047 6.438 5.504 1 94.12 373 CYS A O 1
ATOM 2981 N N . GLY A 1 374 ? 12.484 4.398 6.039 1 89.75 374 GLY A N 1
ATOM 2982 C CA . GLY A 1 374 ? 12.141 4.738 7.41 1 89.75 374 GLY A CA 1
ATOM 2983 C C . GLY A 1 374 ? 10.648 4.906 7.629 1 89.75 374 GLY A C 1
ATOM 2984 O O . GLY A 1 374 ? 9.93 5.328 6.723 1 89.75 374 GLY A O 1
ATOM 2985 N N . LYS A 1 375 ? 10.203 4.598 8.812 1 85.69 375 LYS A N 1
ATOM 2986 C CA . LYS A 1 375 ? 8.773 4.668 9.125 1 85.69 375 LYS A CA 1
ATOM 2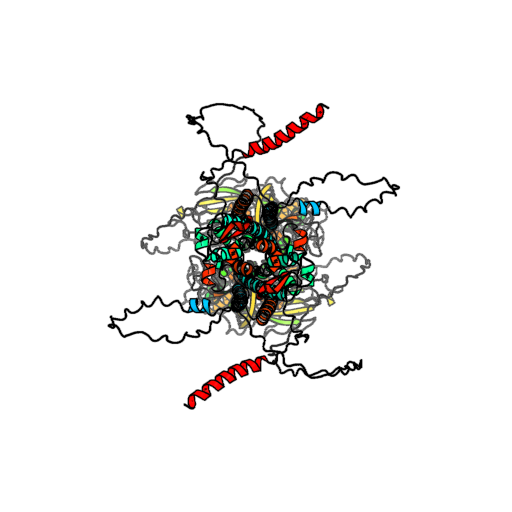987 C C . LYS A 1 375 ? 8.234 6.078 8.898 1 85.69 375 LYS A C 1
ATOM 2989 O O . LYS A 1 375 ? 8.781 7.051 9.422 1 85.69 375 LYS A O 1
ATOM 2994 N N . GLY A 1 376 ? 7.316 6.242 8.055 1 82.88 376 GLY A N 1
ATOM 2995 C CA . GLY A 1 376 ? 6.664 7.516 7.805 1 82.88 376 GLY A CA 1
ATOM 2996 C C . GLY A 1 376 ? 7.309 8.312 6.684 1 82.88 376 GLY A C 1
ATOM 2997 O O . GLY A 1 376 ? 6.82 9.383 6.316 1 82.88 376 GLY A O 1
ATOM 2998 N N . TRP A 1 377 ? 8.344 7.785 6.18 1 90.44 377 TRP A N 1
ATOM 2999 C CA . TRP A 1 377 ? 9.055 8.477 5.109 1 90.44 377 TRP A CA 1
ATOM 3000 C C . TRP A 1 377 ? 8.805 7.801 3.764 1 90.44 377 TRP A C 1
ATOM 3002 O O . TRP A 1 377 ? 8.586 6.59 3.705 1 90.44 377 TRP A O 1
ATOM 3012 N N . ASN A 1 378 ? 8.758 8.594 2.719 1 93.06 378 ASN A N 1
ATOM 3013 C CA . ASN A 1 378 ? 8.859 8.133 1.335 1 93.06 378 ASN A CA 1
ATOM 3014 C C . ASN A 1 378 ? 10.281 8.281 0.803 1 93.06 378 ASN A C 1
ATOM 3016 O O . ASN A 1 378 ? 11.078 9.047 1.345 1 93.06 378 ASN A O 1
ATOM 3020 N N . CYS A 1 379 ? 10.594 7.559 -0.17 1 96.06 379 CYS A N 1
ATOM 3021 C CA . CYS A 1 379 ? 11.938 7.715 -0.706 1 96.06 379 CYS A CA 1
ATOM 3022 C C . CYS A 1 379 ? 12 7.273 -2.164 1 96.06 379 CYS A C 1
ATOM 3024 O O . CYS A 1 379 ? 11.078 6.629 -2.66 1 96.06 379 CYS A O 1
ATOM 3026 N N . SER A 1 380 ? 13.055 7.707 -2.811 1 96.44 380 SER A N 1
ATOM 3027 C CA . SER A 1 380 ? 13.352 7.316 -4.184 1 96.44 380 SER A CA 1
ATOM 3028 C C . SER A 1 380 ? 14.844 7.07 -4.375 1 96.44 380 SER A C 1
ATOM 3030 O O . SER A 1 380 ? 15.672 7.719 -3.74 1 96.44 380 SER A O 1
ATOM 3032 N N . TYR A 1 381 ? 15.172 6.164 -5.137 1 97.31 381 TYR A N 1
ATOM 3033 C CA . TYR A 1 381 ? 16.562 5.848 -5.465 1 97.31 381 TYR A CA 1
ATOM 3034 C C . TYR A 1 381 ? 16.656 5.16 -6.82 1 97.31 381 TYR A C 1
ATOM 3036 O O . TYR A 1 381 ? 15.641 4.738 -7.383 1 97.31 381 TYR A O 1
ATOM 3044 N N . THR A 1 382 ? 17.844 5.109 -7.367 1 97.56 382 THR A N 1
ATOM 3045 C CA . THR A 1 382 ? 18.094 4.48 -8.664 1 97.56 382 THR A CA 1
ATOM 3046 C C . THR A 1 382 ? 19.156 3.393 -8.539 1 97.56 382 THR A C 1
ATOM 3048 O O . THR A 1 382 ? 20.203 3.607 -7.926 1 97.56 382 THR A O 1
ATOM 3051 N N . ILE A 1 383 ? 18.859 2.287 -9.062 1 97.62 383 ILE A N 1
ATOM 3052 C CA . ILE A 1 383 ? 19.828 1.208 -9.047 1 97.62 383 ILE A CA 1
ATOM 3053 C C . ILE A 1 383 ? 20.203 0.819 -10.477 1 97.62 383 ILE A C 1
ATOM 3055 O O . ILE A 1 383 ? 19.438 1.091 -11.414 1 97.62 383 ILE A O 1
ATOM 3059 N N . GLU A 1 384 ? 21.391 0.183 -10.594 1 97.12 384 GLU A N 1
ATOM 3060 C CA . GLU A 1 384 ? 21.875 -0.351 -11.859 1 97.12 384 GLU A CA 1
ATOM 3061 C C . GLU A 1 384 ? 22.312 -1.808 -11.719 1 97.12 384 GLU A C 1
ATOM 3063 O O . GLU A 1 384 ? 22.875 -2.195 -10.695 1 97.12 384 GLU A O 1
ATOM 3068 N N . PHE A 1 385 ? 21.984 -2.586 -12.695 1 98.12 385 PHE A N 1
ATOM 3069 C CA . PHE A 1 385 ? 22.422 -3.977 -12.68 1 98.12 385 PHE A CA 1
ATOM 3070 C C . PHE A 1 385 ? 22.422 -4.559 -14.086 1 98.12 385 PHE A C 1
ATOM 3072 O O . PHE A 1 385 ? 21.875 -3.955 -15.016 1 98.12 385 PHE A O 1
ATOM 3079 N N . VAL A 1 386 ? 23.078 -5.68 -14.234 1 98.19 386 VAL A N 1
ATOM 3080 C CA . VAL A 1 386 ? 23.109 -6.43 -15.484 1 98.19 386 VAL A CA 1
ATOM 3081 C C . VAL A 1 386 ? 22.297 -7.719 -15.336 1 98.19 386 VAL A C 1
ATOM 3083 O O . VAL A 1 386 ? 22.5 -8.469 -14.383 1 98.19 386 VAL A O 1
ATOM 3086 N N . GLY A 1 387 ? 21.359 -7.91 -16.172 1 98 387 GLY A N 1
ATOM 3087 C CA . GLY A 1 387 ? 20.516 -9.094 -16.172 1 98 387 GLY A CA 1
ATOM 3088 C C . GLY A 1 387 ? 19.984 -9.453 -17.547 1 98 387 GLY A C 1
ATOM 3089 O O . GLY A 1 387 ? 20.406 -8.875 -18.547 1 98 387 GLY A O 1
ATOM 3090 N N . PRO A 1 388 ? 19.188 -10.508 -17.594 1 98.38 388 PRO A N 1
ATOM 3091 C CA . PRO A 1 388 ? 18.641 -10.891 -18.891 1 98.38 388 PRO A CA 1
ATOM 3092 C C . PRO A 1 388 ? 17.531 -9.938 -19.359 1 98.38 388 PRO A C 1
ATOM 3094 O O . PRO A 1 388 ? 16.906 -9.266 -18.547 1 98.38 388 PRO A O 1
ATOM 3097 N N . GLY A 1 389 ? 17.391 -9.805 -20.656 1 98.12 389 GLY A N 1
ATOM 3098 C CA . GLY A 1 389 ? 16.375 -8.961 -21.25 1 98.12 389 GLY A CA 1
ATOM 3099 C C . GLY A 1 389 ? 16.016 -9.367 -22.672 1 98.12 389 GLY A C 1
ATOM 3100 O O . GLY A 1 389 ? 16.828 -10 -23.359 1 98.12 389 GLY A O 1
ATOM 3101 N N . TYR A 1 390 ? 14.82 -9.094 -23.031 1 98.31 390 TYR A N 1
ATOM 3102 C CA . TYR A 1 390 ? 14.391 -9.375 -24.391 1 98.31 390 TYR A CA 1
ATOM 3103 C C . TYR A 1 390 ? 14.336 -8.102 -25.234 1 98.31 390 TYR A C 1
ATOM 3105 O O . TYR A 1 390 ? 13.836 -7.07 -24.766 1 98.31 390 TYR A O 1
ATOM 3113 N N . LYS A 1 391 ? 14.867 -8.164 -26.375 1 97.56 391 LYS A N 1
ATOM 3114 C CA . LYS A 1 391 ? 14.75 -7.113 -27.375 1 97.56 391 LYS A CA 1
ATOM 3115 C C . LYS A 1 391 ? 13.75 -7.496 -28.453 1 97.56 391 LYS A C 1
ATOM 3117 O O . LYS A 1 391 ? 13.969 -8.453 -29.203 1 97.56 391 LYS A O 1
ATOM 3122 N N . CYS A 1 392 ? 12.648 -6.762 -28.516 1 98 392 CYS A N 1
ATOM 3123 C CA . CYS A 1 392 ? 11.578 -7.102 -29.438 1 98 392 CYS A CA 1
ATOM 3124 C C . CYS A 1 392 ? 11.641 -6.215 -30.688 1 98 392 CYS A C 1
ATOM 3126 O O . CYS A 1 392 ? 11.945 -5.023 -30.578 1 98 392 CYS A O 1
ATOM 3128 N N . THR A 1 393 ? 11.398 -6.812 -31.859 1 97.44 393 THR A N 1
ATOM 3129 C CA . THR A 1 393 ? 11.43 -6.121 -33.156 1 97.44 393 THR A CA 1
ATOM 3130 C C . THR A 1 393 ? 10.172 -6.422 -33.969 1 97.44 393 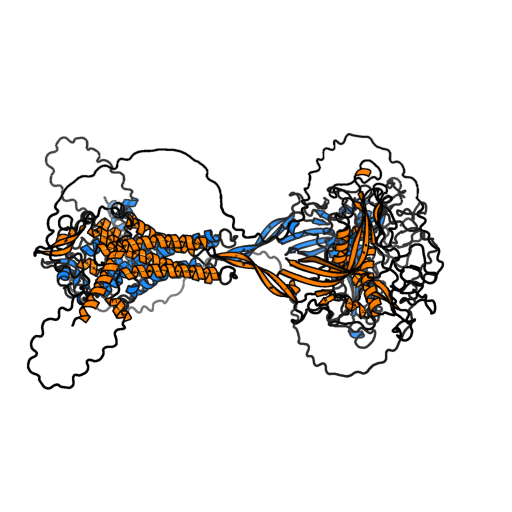THR A C 1
ATOM 3132 O O . THR A 1 393 ? 9.773 -7.578 -34.094 1 97.44 393 THR A O 1
ATOM 3135 N N . ASP A 1 394 ? 9.578 -5.367 -34.469 1 97.12 394 ASP A N 1
ATOM 3136 C CA . ASP A 1 394 ? 8.414 -5.539 -35.344 1 97.12 394 ASP A CA 1
ATOM 3137 C C . ASP A 1 394 ? 8.812 -6.145 -36.688 1 97.12 394 ASP A C 1
ATOM 3139 O O . ASP A 1 394 ? 9.766 -5.695 -37.312 1 97.12 394 ASP A O 1
ATOM 3143 N N . LEU A 1 395 ? 8.039 -7.102 -37.125 1 98.31 395 LEU A N 1
ATOM 3144 C CA . LEU A 1 395 ? 8.438 -7.84 -38.312 1 98.31 395 LEU A CA 1
ATOM 3145 C C . LEU A 1 395 ? 7.395 -7.684 -39.406 1 98.31 395 LEU A C 1
ATOM 3147 O O . LEU A 1 395 ? 7.719 -7.793 -40.594 1 98.31 395 LEU A O 1
ATOM 3151 N N . ALA A 1 396 ? 6.117 -7.574 -39 1 98 396 ALA A N 1
ATOM 3152 C CA . ALA A 1 396 ? 5.047 -7.422 -40 1 98 396 ALA A CA 1
ATOM 3153 C C . ALA A 1 396 ? 3.803 -6.805 -39.344 1 98 396 ALA A C 1
ATOM 3155 O O . ALA A 1 396 ? 3.518 -7.039 -38.188 1 98 396 ALA A O 1
ATOM 3156 N N . SER A 1 397 ? 3.145 -5.977 -40.125 1 96.75 397 SER A N 1
ATOM 3157 C CA . SER A 1 397 ? 1.853 -5.426 -39.75 1 96.75 397 SER A CA 1
ATOM 3158 C C . SER A 1 397 ? 0.95 -5.223 -40.938 1 96.75 397 SER A C 1
ATOM 3160 O O . SER A 1 397 ? 1.353 -4.594 -41.938 1 96.75 397 SER A O 1
ATOM 3162 N N . GLY A 1 398 ? -0.192 -5.816 -40.875 1 95.75 398 GLY A N 1
ATOM 3163 C CA . GLY A 1 398 ? -1.129 -5.672 -42 1 95.75 398 GLY A CA 1
ATOM 3164 C C . GLY A 1 398 ? -1.514 -6.996 -42.625 1 95.75 398 GLY A C 1
ATOM 3165 O O . GLY A 1 398 ? -0.787 -7.984 -42.5 1 95.75 398 GLY A O 1
ATOM 3166 N N . VAL A 1 399 ? -2.592 -6.977 -43.312 1 94.56 399 VAL A N 1
ATOM 3167 C CA . VAL A 1 399 ? -3.078 -8.164 -44 1 94.56 399 VAL A CA 1
ATOM 3168 C C . VAL A 1 399 ? -2.145 -8.5 -45.156 1 94.56 399 VAL A C 1
ATOM 3170 O O . VAL A 1 399 ? -1.798 -7.633 -45.969 1 94.56 399 VAL A O 1
ATOM 3173 N N . LYS A 1 400 ? -1.627 -9.703 -45.25 1 91.69 400 LYS A N 1
ATOM 3174 C CA . LYS A 1 400 ? -0.762 -10.242 -46.312 1 91.69 400 LYS A CA 1
ATOM 3175 C C . LYS A 1 400 ? 0.609 -9.578 -46.281 1 91.69 400 LYS A C 1
ATOM 3177 O O . LYS A 1 400 ? 1.329 -9.594 -47.281 1 91.69 400 LYS A O 1
ATOM 3182 N N . ALA A 1 401 ? 0.895 -8.969 -45.188 1 96.31 401 ALA A N 1
ATOM 3183 C CA . ALA A 1 401 ? 2.221 -8.375 -45.062 1 96.31 401 ALA A CA 1
ATOM 3184 C C . ALA A 1 401 ? 3.303 -9.445 -45 1 96.31 401 ALA A C 1
ATOM 3186 O O . ALA A 1 401 ? 3.113 -10.492 -44.375 1 96.31 401 ALA A O 1
ATOM 3187 N N . LYS A 1 402 ? 4.375 -9.18 -45.656 1 95.94 402 LYS A N 1
ATOM 3188 C CA . LYS A 1 402 ? 5.508 -10.109 -45.625 1 95.94 402 LYS A CA 1
ATOM 3189 C C . LYS A 1 402 ? 6.242 -10.008 -44.281 1 95.94 402 LYS A C 1
ATOM 3191 O O . LYS A 1 402 ? 6.504 -8.906 -43.781 1 95.94 402 LYS A O 1
ATOM 3196 N N . VAL A 1 403 ? 6.52 -11.086 -43.75 1 97.56 403 VAL A N 1
ATOM 3197 C CA . VAL A 1 403 ? 7.184 -11.141 -42.438 1 97.56 403 VAL A CA 1
ATOM 3198 C C . VAL A 1 403 ? 8.695 -11.016 -42.625 1 97.56 403 VAL A C 1
ATOM 3200 O O . VAL A 1 403 ? 9.305 -11.836 -43.312 1 97.56 403 VAL A O 1
ATOM 3203 N N . LYS A 1 404 ? 9.312 -10.047 -42.094 1 97.06 404 LYS A N 1
ATOM 3204 C CA . LYS A 1 404 ? 10.758 -9.836 -42.125 1 97.06 404 LYS A CA 1
ATOM 3205 C C . LYS A 1 404 ? 11.492 -10.867 -41.281 1 97.06 404 LYS A C 1
ATOM 3207 O O . LYS A 1 404 ? 10.93 -11.406 -40.344 1 97.06 404 LYS A O 1
ATOM 3212 N N . LYS A 1 405 ? 12.672 -11.125 -41.688 1 95.62 405 LYS A N 1
ATOM 3213 C CA . LYS A 1 405 ? 13.523 -12 -40.875 1 95.62 405 LYS A CA 1
ATOM 3214 C C . LYS A 1 405 ? 14.055 -11.273 -39.656 1 95.62 405 LYS A C 1
ATOM 3216 O O . LYS A 1 405 ? 14.141 -10.047 -39.625 1 95.62 405 LYS A O 1
ATOM 3221 N N . LEU A 1 406 ? 14.234 -12.008 -38.719 1 96.25 406 LEU A N 1
ATOM 3222 C CA . LEU A 1 406 ? 14.938 -11.516 -37.531 1 96.25 406 LEU A CA 1
ATOM 3223 C C . LEU A 1 406 ? 16.359 -12.047 -37.5 1 96.25 406 LEU A C 1
ATOM 3225 O O . LEU A 1 406 ? 16.609 -13.172 -37.062 1 96.25 406 LEU A O 1
ATOM 3229 N N . GLY A 1 407 ? 17.266 -11.141 -37.906 1 90.75 407 GLY A N 1
ATOM 3230 C CA . GLY A 1 407 ? 18.562 -11.703 -38.219 1 90.75 407 GLY A CA 1
ATOM 3231 C C . GLY A 1 407 ? 18.531 -12.758 -39.312 1 90.75 407 GLY A C 1
ATOM 3232 O O . GLY A 1 407 ? 18.078 -12.5 -40.406 1 90.75 407 GLY A O 1
ATOM 3233 N N . ASP A 1 408 ? 18.891 -14 -38.938 1 91 408 ASP A N 1
ATOM 3234 C CA . ASP A 1 408 ? 18.859 -15.102 -39.875 1 91 408 ASP A CA 1
ATOM 3235 C C . ASP A 1 408 ? 17.688 -16.047 -39.594 1 91 408 ASP A C 1
ATOM 3237 O O . ASP A 1 408 ? 17.484 -17.016 -40.344 1 91 408 ASP A O 1
ATOM 3241 N N . ALA A 1 409 ? 16.953 -15.695 -38.656 1 95.12 409 ALA A N 1
ATOM 3242 C CA . ALA A 1 409 ? 15.836 -16.562 -38.25 1 95.12 409 ALA A CA 1
ATOM 3243 C C . ALA A 1 409 ? 14.555 -16.156 -38.969 1 95.12 409 ALA A C 1
ATOM 3245 O O . ALA A 1 409 ? 14.289 -14.961 -39.188 1 95.12 409 ALA A O 1
ATOM 3246 N N . GLU A 1 410 ? 13.836 -17.125 -39.344 1 95.12 410 GLU A N 1
ATOM 3247 C CA . GLU A 1 410 ? 12.555 -16.906 -40.031 1 95.12 410 GLU A CA 1
ATOM 3248 C C . GLU A 1 410 ? 11.391 -17.266 -39.094 1 95.12 410 GLU A C 1
ATOM 3250 O O . GLU A 1 410 ? 11.438 -18.266 -38.406 1 95.12 410 GLU A O 1
ATOM 3255 N N . CYS A 1 411 ? 10.43 -16.453 -39.156 1 96.94 411 CYS A N 1
ATOM 3256 C CA . CYS A 1 411 ? 9.234 -16.703 -38.344 1 96.94 411 CYS A CA 1
ATOM 3257 C C . CYS A 1 411 ? 8.492 -17.938 -38.875 1 96.94 411 CYS A C 1
ATOM 3259 O O . CYS A 1 411 ? 8.328 -18.109 -40.062 1 96.94 411 CYS A O 1
ATOM 3261 N N . PRO A 1 412 ? 8.023 -18.781 -38 1 96.25 412 PRO A N 1
ATOM 3262 C CA . PRO A 1 412 ? 7.418 -20.062 -38.406 1 96.25 412 PRO A CA 1
ATOM 3263 C C . PRO A 1 412 ? 5.98 -19.891 -38.906 1 96.25 412 PRO A C 1
ATOM 3265 O O . PRO A 1 412 ? 5.379 -20.859 -39.406 1 96.25 412 PRO A O 1
ATOM 3268 N N . PHE A 1 413 ? 5.383 -18.766 -38.812 1 96.69 413 PHE A N 1
ATOM 3269 C CA . PHE A 1 413 ? 4.027 -18.531 -39.281 1 96.69 413 PHE A CA 1
ATOM 3270 C C . PHE A 1 413 ? 3.918 -17.156 -39.938 1 96.69 413 PHE A C 1
ATOM 3272 O O . PHE A 1 413 ? 4.824 -16.328 -39.812 1 96.69 413 PHE A O 1
ATOM 3279 N N . ASP A 1 414 ? 2.875 -16.969 -40.625 1 96.19 414 ASP A N 1
ATOM 3280 C CA . ASP A 1 414 ? 2.67 -15.695 -41.344 1 96.19 414 ASP A CA 1
ATOM 3281 C C . ASP A 1 414 ? 1.357 -15.047 -40.906 1 96.19 414 ASP A C 1
ATOM 3283 O O . ASP A 1 414 ? 0.702 -15.508 -39.969 1 96.19 414 ASP A O 1
ATOM 3287 N N . THR A 1 415 ? 1.048 -13.961 -41.5 1 97.06 415 THR A N 1
ATOM 3288 C CA . THR A 1 415 ? -0.099 -13.172 -41.094 1 97.06 415 THR A CA 1
ATOM 3289 C C . THR A 1 415 ? -1.406 -13.859 -41.469 1 97.06 415 THR A C 1
ATOM 3291 O O . THR A 1 415 ? -2.473 -13.508 -40.969 1 97.06 415 THR A O 1
ATOM 3294 N N . SER A 1 416 ? -1.415 -14.828 -42.312 1 95.5 416 SER A N 1
ATOM 3295 C CA . SER A 1 416 ? -2.621 -15.477 -42.844 1 95.5 416 SER A CA 1
ATOM 3296 C C . SER A 1 416 ? -3.318 -16.281 -41.75 1 95.5 416 SER A C 1
ATOM 3298 O O . SER A 1 416 ? -4.52 -16.547 -41.844 1 95.5 416 SER A O 1
ATOM 3300 N N . VAL A 1 417 ? -2.574 -16.672 -40.719 1 96.25 417 VAL A N 1
ATOM 3301 C CA . VAL A 1 417 ? -3.148 -17.5 -39.656 1 96.25 417 VAL A CA 1
ATOM 3302 C C . VAL A 1 417 ? -3.855 -16.609 -38.625 1 96.25 417 VAL A C 1
ATOM 3304 O O . VAL A 1 417 ? -4.68 -17.094 -37.844 1 96.25 417 VAL A O 1
ATOM 3307 N N . LEU A 1 418 ? -3.588 -15.344 -38.75 1 97.62 418 LEU A N 1
ATOM 3308 C CA . LEU A 1 418 ? -4.145 -14.398 -37.781 1 97.62 418 LEU A CA 1
ATOM 3309 C C . LEU A 1 418 ? -5.406 -13.75 -38.312 1 97.62 418 LEU A C 1
ATOM 3311 O O . LEU A 1 418 ? -5.602 -13.688 -39.531 1 97.62 418 LEU A O 1
ATOM 3315 N N . ALA A 1 419 ? -6.273 -13.352 -37.438 1 96.62 419 ALA A N 1
ATOM 3316 C CA . ALA A 1 419 ? -7.418 -12.547 -37.844 1 96.62 419 ALA A CA 1
ATOM 3317 C C . ALA A 1 419 ? -6.961 -11.273 -38.562 1 96.62 419 ALA A C 1
ATOM 3319 O O . ALA A 1 419 ? -6.004 -10.625 -38.125 1 96.62 419 ALA A O 1
ATOM 3320 N N . PRO A 1 420 ? -7.586 -11.039 -39.719 1 95.5 420 PRO A N 1
ATOM 3321 C CA . PRO A 1 420 ? -8.93 -11.461 -40.125 1 95.5 420 PRO A CA 1
ATOM 3322 C C . PRO A 1 420 ? -8.922 -12.617 -41.125 1 95.5 420 PRO A C 1
ATOM 3324 O O . PRO A 1 420 ? -9.969 -13.195 -41.406 1 95.5 420 PRO A O 1
ATOM 3327 N N . MET A 1 421 ? -7.809 -12.898 -41.688 1 95 421 MET A N 1
ATOM 3328 C CA . MET A 1 421 ? -7.77 -13.984 -42.688 1 95 421 MET A CA 1
ATOM 3329 C C . MET A 1 421 ? -7.863 -15.344 -42 1 95 421 MET A C 1
ATOM 3331 O O . MET A 1 421 ? -8.484 -16.266 -42.5 1 95 421 MET A O 1
ATOM 3335 N N . GLY A 1 422 ? -7.172 -15.398 -40.812 1 94.94 422 GLY A N 1
ATOM 3336 C CA . GLY A 1 422 ? -7.293 -16.562 -39.969 1 94.94 422 GLY A CA 1
ATOM 3337 C C . GLY A 1 422 ? -8.18 -16.328 -38.75 1 94.94 422 GLY A C 1
ATOM 3338 O O . GLY A 1 422 ? -8.852 -15.305 -38.656 1 94.94 422 GLY A O 1
ATOM 3339 N N . ASN A 1 423 ? -8.172 -17.312 -37.844 1 94.12 423 ASN A N 1
ATOM 3340 C CA . ASN A 1 423 ? -9.062 -17.203 -36.688 1 94.12 423 ASN A CA 1
ATOM 3341 C C . ASN A 1 423 ? -8.289 -17.016 -35.406 1 94.12 423 ASN A C 1
ATOM 3343 O O . ASN A 1 423 ? -8.875 -17.016 -34.312 1 94.12 423 ASN A O 1
ATOM 3347 N N . LEU A 1 424 ? -6.977 -16.859 -35.469 1 96.56 424 LEU A N 1
ATOM 3348 C CA . LEU A 1 424 ? -6.172 -16.641 -34.281 1 96.56 424 LEU A CA 1
ATOM 3349 C C . LEU A 1 424 ? -6.059 -15.141 -33.969 1 96.56 424 LEU A C 1
ATOM 3351 O O . LEU A 1 424 ? -5.762 -14.344 -34.875 1 96.56 424 LEU A O 1
ATOM 3355 N N . THR A 1 425 ? -6.352 -14.734 -32.781 1 96.81 425 THR A N 1
ATOM 3356 C CA . THR A 1 425 ? -6.176 -13.344 -32.375 1 96.81 425 THR A CA 1
ATOM 3357 C C . THR A 1 425 ? -4.906 -13.18 -31.547 1 96.81 425 THR A C 1
ATOM 3359 O O . THR A 1 425 ? -4.441 -12.055 -31.328 1 96.81 425 THR A O 1
ATOM 3362 N N . TYR A 1 426 ? -4.406 -14.25 -31.078 1 97.62 426 TYR A N 1
ATOM 3363 C CA . TYR A 1 426 ? -3.141 -14.344 -30.359 1 97.62 426 TYR A CA 1
ATOM 3364 C C . TYR A 1 426 ? -2.43 -15.648 -30.688 1 97.62 426 TYR A C 1
ATOM 3366 O O . TYR A 1 426 ? -3.045 -16.719 -30.656 1 97.62 426 TYR A O 1
ATOM 3374 N N . TYR A 1 427 ? -1.229 -15.562 -31.047 1 98.31 427 TYR A N 1
ATOM 3375 C CA . TYR A 1 427 ? -0.409 -16.719 -31.375 1 98.31 427 TYR A CA 1
ATOM 3376 C C . TYR A 1 427 ? 1.031 -16.516 -30.906 1 98.31 427 TYR A C 1
ATOM 3378 O O . TYR A 1 427 ? 1.764 -15.711 -31.484 1 98.31 427 TYR A O 1
ATOM 3386 N N . ALA A 1 428 ? 1.397 -17.281 -29.922 1 98.5 428 ALA A N 1
ATOM 3387 C CA . ALA A 1 428 ? 2.758 -17.219 -29.391 1 98.5 428 ALA A CA 1
ATOM 3388 C C . ALA A 1 428 ? 3.461 -18.562 -29.516 1 98.5 428 ALA A C 1
ATOM 3390 O O . ALA A 1 428 ? 2.979 -19.562 -28.984 1 98.5 428 ALA A O 1
ATOM 3391 N N . MET A 1 429 ? 4.461 -18.625 -30.25 1 97.75 429 MET A N 1
ATOM 3392 C CA . MET A 1 429 ? 5.355 -19.781 -30.344 1 97.75 429 MET A CA 1
ATOM 3393 C C . MET A 1 429 ? 6.719 -19.469 -29.734 1 97.75 429 MET A C 1
ATOM 3395 O O . MET A 1 429 ? 7.586 -18.906 -30.406 1 97.75 429 MET A O 1
ATOM 3399 N N . LEU A 1 430 ? 6.867 -19.938 -28.594 1 98 430 LEU A N 1
ATOM 3400 C CA . LEU A 1 430 ? 7.98 -19.375 -27.828 1 98 430 LEU A CA 1
ATOM 3401 C C . LEU A 1 430 ? 8.953 -20.484 -27.422 1 98 430 LEU A C 1
ATOM 3403 O O . LEU A 1 430 ? 9.906 -20.219 -26.672 1 98 430 LEU A O 1
ATOM 3407 N N . ASP A 1 431 ? 8.812 -21.719 -27.859 1 93.44 431 ASP A N 1
ATOM 3408 C CA . ASP A 1 431 ? 9.617 -22.812 -27.328 1 93.44 431 ASP A CA 1
ATOM 3409 C C . ASP A 1 431 ? 10.344 -23.547 -28.453 1 93.44 431 ASP A C 1
ATOM 3411 O O . ASP A 1 431 ? 10.836 -24.656 -28.266 1 93.44 431 ASP A O 1
ATOM 3415 N N . ARG A 1 432 ? 10.398 -22.922 -29.625 1 93.88 432 ARG A N 1
ATOM 3416 C CA . ARG A 1 432 ? 11.086 -23.578 -30.719 1 93.88 432 ARG A CA 1
ATOM 3417 C C . ARG A 1 432 ? 12.578 -23.734 -30.422 1 93.88 432 ARG A C 1
ATOM 3419 O O . ARG A 1 432 ? 13.25 -22.75 -30.078 1 93.88 432 ARG A O 1
ATOM 3426 N N . GLY A 1 433 ? 13.016 -24.953 -30.531 1 92.69 433 GLY A N 1
ATOM 3427 C CA . GLY A 1 433 ? 14.43 -25.219 -30.297 1 92.69 433 GLY A CA 1
ATOM 3428 C C . GLY A 1 433 ? 14.773 -25.375 -28.828 1 92.69 433 GLY A C 1
ATOM 3429 O O . GLY A 1 433 ? 15.953 -25.453 -28.469 1 92.69 433 GLY A O 1
ATOM 3430 N N . ASP A 1 434 ? 13.789 -25.375 -27.969 1 93.69 434 ASP A N 1
ATOM 3431 C CA . ASP A 1 434 ? 14.031 -25.484 -26.531 1 93.69 434 ASP A CA 1
ATOM 3432 C C . ASP A 1 434 ? 14.469 -26.906 -26.156 1 93.69 434 ASP A C 1
ATOM 3434 O O . ASP A 1 434 ? 14.523 -27.797 -27.016 1 93.69 434 ASP A O 1
ATOM 3438 N N . TYR A 1 435 ? 14.82 -27.078 -24.969 1 92.44 435 TYR A N 1
ATOM 3439 C CA . TYR A 1 435 ? 15.43 -28.328 -24.516 1 92.44 435 TYR A CA 1
ATOM 3440 C C . TYR A 1 435 ? 14.398 -29.203 -23.812 1 92.44 435 TYR A C 1
ATOM 3442 O O . TYR A 1 435 ? 13.492 -28.688 -23.141 1 92.44 435 TYR A O 1
ATOM 3450 N N . GLU A 1 436 ? 14.547 -30.5 -23.984 1 90.12 436 GLU A N 1
ATOM 3451 C CA . GLU A 1 436 ? 13.672 -31.453 -23.297 1 90.12 436 GLU A CA 1
ATOM 3452 C C . GLU A 1 436 ? 14.172 -31.75 -21.891 1 90.12 436 GLU A C 1
ATOM 3454 O O . GLU A 1 436 ? 15.359 -31.609 -21.609 1 90.12 436 GLU A O 1
ATOM 3459 N N . ASN A 1 437 ? 13.336 -32.031 -21.031 1 85.88 437 ASN A N 1
ATOM 3460 C CA . ASN A 1 437 ? 13.648 -32.406 -19.656 1 85.88 437 ASN A CA 1
ATOM 3461 C C . ASN A 1 437 ? 13.062 -33.781 -19.297 1 85.88 437 ASN A C 1
ATOM 3463 O O . ASN A 1 437 ? 11.844 -33.906 -19.172 1 85.88 437 ASN A O 1
ATOM 3467 N N . PRO A 1 438 ? 13.836 -34.844 -19.188 1 87.31 438 PRO A N 1
ATOM 3468 C CA . PRO A 1 438 ? 15.289 -34.812 -19.344 1 87.31 438 PRO A CA 1
ATOM 3469 C C . PRO A 1 438 ? 15.719 -34.875 -20.812 1 87.31 438 PRO A C 1
ATOM 3471 O O . PRO A 1 438 ? 14.938 -35.25 -21.672 1 87.31 438 PRO A O 1
ATOM 3474 N N . GLN A 1 439 ? 16.969 -34.469 -21.031 1 91 439 GLN A N 1
ATOM 3475 C CA . GLN A 1 439 ? 17.484 -34.406 -22.391 1 91 439 GLN A CA 1
ATOM 3476 C C . GLN A 1 439 ? 17.781 -35.812 -22.922 1 91 439 GLN A C 1
ATOM 3478 O O . GLN A 1 439 ? 17.859 -36 -24.141 1 91 439 GLN A O 1
ATOM 3483 N N . MET A 1 440 ? 18.094 -36.719 -22.016 1 93.06 440 MET A N 1
ATOM 3484 C CA . MET A 1 440 ? 18.281 -38.125 -22.297 1 93.06 440 MET A CA 1
ATOM 3485 C C . MET A 1 440 ? 17.5 -39 -21.312 1 93.06 440 MET A C 1
ATOM 3487 O O . MET A 1 440 ? 17.078 -38.5 -20.25 1 93.06 440 MET A O 1
ATOM 3491 N N . VAL A 1 441 ? 17.281 -40.25 -21.719 1 92.38 441 VAL A N 1
ATOM 3492 C CA . VAL A 1 441 ? 16.688 -41.156 -20.75 1 92.38 441 VAL A CA 1
ATOM 3493 C C . VAL A 1 441 ? 17.609 -41.25 -19.531 1 92.38 441 VAL A C 1
ATOM 3495 O O . VAL A 1 441 ? 18.781 -41.594 -19.656 1 92.38 441 VAL A O 1
ATOM 3498 N N . ALA A 1 442 ? 17.062 -40.844 -18.406 1 89.19 442 ALA A N 1
ATOM 3499 C CA . ALA A 1 442 ? 17.938 -40.688 -17.25 1 89.19 442 ALA A CA 1
ATOM 3500 C C . ALA A 1 442 ? 17.297 -41.281 -15.992 1 89.19 442 ALA A C 1
ATOM 3502 O O . ALA A 1 442 ? 16.094 -41.5 -15.961 1 89.19 442 ALA A O 1
ATOM 3503 N N . GLU A 1 443 ? 18.062 -41.594 -15.039 1 84.56 443 GLU A N 1
ATOM 3504 C CA . GLU A 1 443 ? 17.641 -41.969 -13.695 1 84.56 443 GLU A CA 1
ATOM 3505 C C . GLU A 1 443 ? 17.344 -40.75 -12.844 1 84.56 443 GLU A C 1
ATOM 3507 O O . GLU A 1 443 ? 17.438 -39.625 -13.312 1 84.56 443 GLU A O 1
ATOM 3512 N N . ALA A 1 444 ? 16.953 -41.156 -11.578 1 75.19 444 ALA A N 1
ATOM 3513 C CA . ALA A 1 444 ? 16.719 -40.062 -10.641 1 75.19 444 ALA A CA 1
ATOM 3514 C C . ALA A 1 444 ? 17.969 -39.219 -10.445 1 75.19 444 ALA A C 1
ATOM 3516 O O . ALA A 1 444 ? 19.078 -39.75 -10.328 1 75.19 444 ALA A O 1
ATOM 3517 N N . GLY A 1 445 ? 17.859 -37.969 -10.602 1 78.62 445 GLY A N 1
ATOM 3518 C CA . GLY A 1 445 ? 18.984 -37.062 -10.508 1 78.62 445 GLY A CA 1
ATOM 3519 C C . GLY A 1 445 ? 19.516 -36.625 -11.852 1 78.62 445 GLY A C 1
ATOM 3520 O O . GLY A 1 445 ? 20.391 -35.781 -11.93 1 78.62 445 GLY A O 1
ATOM 3521 N N . GLY A 1 446 ? 19.062 -37.219 -12.891 1 86.12 446 GLY A N 1
ATOM 3522 C CA . GLY A 1 446 ? 19.359 -36.75 -14.242 1 86.12 446 GLY A CA 1
ATOM 3523 C C . GLY A 1 446 ? 20.531 -37.5 -14.875 1 86.12 446 GLY A C 1
ATOM 3524 O O . GLY A 1 446 ? 20.984 -37.156 -15.969 1 86.12 446 GLY A O 1
ATOM 3525 N N . ARG A 1 447 ? 21.062 -38.531 -14.195 1 89.62 447 ARG A N 1
ATOM 3526 C CA . ARG A 1 447 ? 22.156 -39.312 -14.781 1 89.62 447 ARG A CA 1
ATOM 3527 C C . ARG A 1 447 ? 21.656 -40.188 -15.922 1 89.62 447 ARG A C 1
ATOM 3529 O O . ARG A 1 447 ? 20.781 -41 -15.734 1 89.62 447 ARG A O 1
ATOM 3536 N N . PRO A 1 448 ? 22.297 -40 -17.078 1 92.69 448 PRO A N 1
ATOM 3537 C CA . PRO A 1 448 ? 21.828 -40.781 -18.203 1 92.69 448 PRO A CA 1
ATOM 3538 C C . PRO A 1 448 ? 22.016 -42.281 -17.969 1 92.69 448 PRO A C 1
ATOM 3540 O O . PRO A 1 448 ? 23.016 -42.719 -17.391 1 92.69 448 PRO A O 1
ATOM 3543 N N . LYS A 1 449 ? 21.094 -43.094 -18.406 1 92.5 449 LYS A N 1
ATOM 3544 C CA . LYS A 1 449 ? 21.188 -44.531 -18.312 1 92.5 449 LYS A CA 1
ATOM 3545 C C . LYS A 1 449 ? 22.25 -45.094 -19.266 1 92.5 449 LYS A C 1
ATOM 3547 O O . LYS A 1 449 ? 22.875 -46.094 -18.984 1 92.5 449 LYS A O 1
ATOM 3552 N N . ALA A 1 450 ? 22.391 -44.375 -20.344 1 92.06 450 ALA A N 1
ATOM 3553 C CA . ALA A 1 450 ? 23.406 -44.75 -21.312 1 92.06 450 ALA A CA 1
ATOM 3554 C C . ALA A 1 450 ? 24.812 -44.5 -20.766 1 92.06 450 ALA A C 1
ATOM 3556 O O . ALA A 1 450 ? 25.031 -43.562 -20.016 1 92.06 450 ALA A O 1
ATOM 3557 N N . LYS A 1 451 ? 25.656 -45.406 -21.078 1 88.44 451 LYS A N 1
ATOM 3558 C CA . LYS A 1 451 ? 27.031 -45.25 -20.625 1 88.44 451 LYS A CA 1
ATOM 3559 C C . LYS A 1 451 ? 27.781 -44.25 -21.469 1 88.44 451 LYS A C 1
ATOM 3561 O O . LYS A 1 451 ? 27.469 -44.031 -22.656 1 88.44 451 LYS A O 1
ATOM 3566 N N . PRO A 1 452 ? 28.797 -43.531 -20.875 1 89.5 452 PRO A N 1
ATOM 3567 C CA . PRO A 1 452 ? 29.625 -42.625 -21.656 1 89.5 452 PRO A CA 1
ATOM 3568 C C . PRO A 1 452 ? 30.359 -43.344 -22.781 1 89.5 452 PRO A C 1
ATOM 3570 O O . PRO A 1 452 ? 30.547 -44.562 -22.734 1 89.5 452 PRO A O 1
ATOM 3573 N N . PRO A 1 453 ? 30.906 -42.719 -23.734 1 91 453 PRO A N 1
ATOM 3574 C CA . PRO A 1 453 ? 30.844 -41.281 -23.922 1 91 453 PRO A CA 1
ATOM 3575 C C . PRO A 1 453 ? 29.438 -40.781 -24.312 1 91 453 PRO A C 1
ATOM 3577 O O . PRO A 1 453 ? 28.766 -41.406 -25.141 1 91 453 PRO A O 1
ATOM 3580 N N . TYR A 1 454 ? 29.016 -39.656 -23.781 1 93.75 454 TYR A N 1
ATOM 3581 C CA . TYR A 1 454 ? 27.719 -39.062 -24.094 1 93.75 454 TYR A CA 1
ATOM 3582 C C . TYR A 1 454 ? 27.75 -38.344 -25.438 1 93.75 454 TYR A C 1
ATOM 3584 O O . TYR A 1 454 ? 28.828 -38.062 -25.969 1 93.75 454 TYR A O 1
ATOM 3592 N N . PRO A 1 455 ? 26.531 -38.156 -25.969 1 94.44 455 PRO A N 1
ATOM 3593 C CA . PRO A 1 455 ? 26.516 -37.375 -27.203 1 94.44 455 PRO A CA 1
ATOM 3594 C C . PRO A 1 455 ? 27.25 -36.031 -27.078 1 94.44 455 PRO A C 1
ATOM 3596 O O . PRO A 1 455 ? 27.203 -35.406 -26.031 1 94.44 455 PRO A O 1
ATOM 3599 N N . ARG A 1 456 ? 27.859 -35.656 -28.125 1 91.5 456 ARG A N 1
ATOM 3600 C CA . ARG A 1 456 ? 28.703 -34.469 -28.156 1 91.5 456 ARG A CA 1
ATOM 3601 C C . ARG A 1 456 ? 27.953 -33.25 -27.656 1 91.5 456 ARG A C 1
ATOM 3603 O O . ARG A 1 456 ? 28.5 -32.406 -26.922 1 91.5 456 ARG A O 1
ATOM 3610 N N . ASN A 1 457 ? 26.719 -33.125 -28.062 1 93.56 457 ASN A N 1
ATOM 3611 C CA . ASN A 1 457 ? 25.969 -31.922 -27.75 1 93.56 457 ASN A CA 1
ATOM 3612 C C . ASN A 1 457 ? 25.094 -32.094 -26.516 1 93.56 457 ASN A C 1
ATOM 3614 O O . ASN A 1 457 ? 24.25 -31.25 -26.234 1 93.56 457 ASN A O 1
ATOM 3618 N N . PHE A 1 458 ? 25.281 -33.219 -25.797 1 94.19 458 PHE A N 1
ATOM 3619 C CA . PHE A 1 458 ? 24.531 -33.438 -24.578 1 94.19 458 PHE A CA 1
ATOM 3620 C C . PHE A 1 458 ? 24.797 -32.344 -23.547 1 94.19 458 PHE A C 1
ATOM 3622 O O . PHE A 1 458 ? 25.938 -31.969 -23.328 1 94.19 458 PHE A O 1
ATOM 3629 N N . ALA A 1 459 ? 23.688 -31.781 -23.047 1 94.5 459 ALA A N 1
ATOM 3630 C CA . ALA A 1 459 ? 23.719 -30.844 -21.922 1 94.5 459 ALA A CA 1
ATOM 3631 C C . ALA A 1 459 ? 24.156 -29.453 -22.391 1 94.5 459 ALA A C 1
ATOM 3633 O O . ALA A 1 459 ? 24.078 -28.484 -21.625 1 94.5 459 ALA A O 1
ATOM 3634 N N . ALA A 1 460 ? 24.578 -29.281 -23.656 1 95.75 460 ALA A N 1
ATOM 3635 C CA . ALA A 1 460 ? 25.047 -27.984 -24.141 1 95.75 460 ALA A CA 1
ATOM 3636 C C . ALA A 1 460 ? 23.859 -27.062 -24.422 1 95.75 460 ALA A C 1
ATOM 3638 O O . ALA A 1 460 ? 22.812 -27.5 -24.875 1 95.75 460 ALA A O 1
ATOM 3639 N N . PHE A 1 461 ? 24.094 -25.844 -24.078 1 97.38 461 PHE A N 1
ATOM 3640 C CA . PHE A 1 461 ? 23.172 -24.828 -24.594 1 97.38 461 PHE A CA 1
ATOM 3641 C C . PHE A 1 461 ? 23.484 -24.5 -26.047 1 97.38 461 PHE A C 1
ATOM 3643 O O . PHE A 1 461 ? 24.484 -23.844 -26.344 1 97.38 461 PHE A O 1
ATOM 3650 N N . ARG A 1 462 ? 22.594 -24.906 -26.859 1 96.69 462 ARG A N 1
ATOM 3651 C CA . ARG A 1 462 ? 22.828 -24.812 -28.297 1 96.69 462 ARG A CA 1
ATOM 3652 C C . ARG A 1 462 ? 22.125 -23.609 -28.891 1 96.69 462 ARG A C 1
ATOM 3654 O O . ARG A 1 462 ? 22.594 -23.047 -29.891 1 96.69 462 ARG A O 1
ATOM 3661 N N . THR A 1 463 ? 20.969 -23.25 -28.312 1 95.62 463 THR A N 1
ATOM 3662 C CA . THR A 1 463 ? 20.219 -22.109 -28.828 1 95.62 463 THR A CA 1
ATOM 3663 C C . THR A 1 463 ? 19.328 -21.516 -27.734 1 95.62 463 THR A C 1
ATOM 3665 O O . THR A 1 463 ? 19.109 -22.141 -26.703 1 95.62 463 THR A O 1
ATOM 3668 N N . GLU A 1 464 ? 19.047 -20.281 -27.906 1 96.56 464 GLU A N 1
ATOM 3669 C CA . GLU A 1 464 ? 18 -19.609 -27.125 1 96.56 464 GLU A CA 1
ATOM 3670 C C . GLU A 1 464 ? 16.75 -19.359 -27.969 1 96.56 464 GLU A C 1
ATOM 3672 O O . GLU A 1 464 ? 16.844 -18.75 -29.031 1 96.56 464 GLU A O 1
ATOM 3677 N N . PRO A 1 465 ? 15.617 -19.859 -27.5 1 97 465 PRO A N 1
ATOM 3678 C CA . PRO A 1 465 ? 14.406 -19.672 -28.297 1 97 465 PRO A CA 1
ATOM 3679 C C . PRO A 1 465 ? 14.07 -18.203 -28.547 1 97 465 PRO A C 1
ATOM 3681 O O . PRO A 1 465 ? 14.133 -17.391 -27.625 1 97 465 PRO A O 1
ATOM 3684 N N . ILE A 1 466 ? 13.773 -17.938 -29.766 1 97.62 466 ILE A N 1
ATOM 3685 C CA . ILE A 1 466 ? 13.219 -16.641 -30.125 1 97.62 466 ILE A CA 1
ATOM 3686 C C . ILE A 1 466 ? 11.727 -16.609 -29.797 1 97.62 466 ILE A C 1
ATOM 3688 O O . ILE A 1 466 ? 11.016 -17.578 -30.031 1 97.62 466 ILE A O 1
ATOM 3692 N N . LEU A 1 467 ? 11.297 -15.492 -29.25 1 98.5 467 LEU A N 1
ATOM 3693 C CA . LEU A 1 467 ? 9.867 -15.352 -28.984 1 98.5 467 LEU A CA 1
ATOM 3694 C C . LEU A 1 467 ? 9.133 -14.836 -30.219 1 98.5 467 LEU A C 1
ATOM 3696 O O . LEU A 1 467 ? 9.242 -13.656 -30.562 1 98.5 467 LEU A O 1
ATOM 3700 N N . TRP A 1 468 ? 8.391 -15.711 -30.828 1 98.56 468 TRP A N 1
ATOM 3701 C CA . TRP A 1 468 ? 7.582 -15.312 -31.969 1 98.56 468 TRP A CA 1
ATOM 3702 C C . TRP A 1 468 ? 6.145 -15.023 -31.547 1 98.56 468 TRP A C 1
ATOM 3704 O O . TRP A 1 468 ? 5.445 -15.914 -31.062 1 98.56 468 TRP A O 1
ATOM 3714 N N . PHE A 1 469 ? 5.758 -13.766 -31.75 1 98.62 469 PHE A N 1
ATOM 3715 C CA . PHE A 1 469 ? 4.402 -13.367 -31.375 1 98.62 469 PHE A CA 1
ATOM 3716 C C . PHE A 1 469 ? 3.621 -12.922 -32.594 1 98.62 469 PHE A C 1
ATOM 3718 O O . PHE A 1 469 ? 4.152 -12.203 -33.469 1 98.62 469 PHE A O 1
ATOM 3725 N N . GLY A 1 470 ? 2.445 -13.406 -32.719 1 98.56 470 GLY A N 1
ATOM 3726 C CA . GLY A 1 470 ? 1.43 -12.891 -33.625 1 98.56 470 GLY A CA 1
ATOM 3727 C C . GLY A 1 470 ? 0.134 -12.531 -32.938 1 98.56 470 GLY A C 1
ATOM 3728 O O . GLY A 1 470 ? -0.296 -13.234 -32 1 98.56 470 GLY A O 1
ATOM 3729 N N . TYR A 1 471 ? -0.411 -11.375 -33.281 1 98.06 471 TYR A N 1
ATOM 3730 C CA . TYR A 1 471 ? -1.682 -11.008 -32.656 1 98.06 471 TYR A CA 1
ATOM 3731 C C . TYR A 1 471 ? -2.494 -10.102 -33.562 1 98.06 471 TYR A C 1
ATOM 3733 O O . TYR A 1 471 ? -1.955 -9.523 -34.531 1 98.06 471 TYR A O 1
ATOM 3741 N N . ALA A 1 472 ? -3.748 -10.078 -33.344 1 96.81 472 ALA A N 1
ATOM 3742 C CA . ALA A 1 472 ? -4.652 -9.211 -34.094 1 96.81 472 ALA A CA 1
ATOM 3743 C C . ALA A 1 472 ? -4.863 -7.883 -33.344 1 96.81 472 ALA A C 1
ATOM 3745 O O . ALA A 1 472 ? -5.461 -7.852 -32.281 1 96.81 472 ALA A O 1
ATOM 3746 N N . ASP A 1 473 ? -4.375 -6.828 -33.969 1 95.75 473 ASP A N 1
ATOM 3747 C CA . ASP A 1 473 ? -4.531 -5.5 -33.375 1 95.75 473 ASP A CA 1
ATOM 3748 C C . ASP A 1 473 ? -5.852 -4.863 -33.812 1 95.75 473 ASP A C 1
ATOM 3750 O O . ASP A 1 473 ? -6.438 -5.258 -34.812 1 95.75 473 ASP A O 1
ATOM 3754 N N . VAL A 1 474 ? -6.344 -3.994 -32.969 1 95.69 474 VAL A N 1
ATOM 3755 C CA . VAL A 1 474 ? -7.594 -3.307 -33.25 1 95.69 474 VAL A CA 1
ATOM 3756 C C . VAL A 1 474 ? -7.43 -1.807 -33.031 1 95.69 474 VAL A C 1
ATOM 3758 O O . VAL A 1 474 ? -6.496 -1.375 -32.344 1 95.69 474 VAL A O 1
ATOM 3761 N N . GLU A 1 475 ? -8.32 -1.081 -33.594 1 90.75 475 GLU A N 1
ATOM 3762 C CA . GLU A 1 475 ? -8.242 0.372 -33.5 1 90.75 475 GLU A CA 1
ATOM 3763 C C . GLU A 1 475 ? -8.672 0.848 -32.125 1 90.75 475 GLU A C 1
ATOM 3765 O O . GLU A 1 475 ? -8.023 1.722 -31.531 1 90.75 475 GLU A O 1
ATOM 3770 N N . ASP A 1 476 ? -9.742 0.268 -31.641 1 90.25 476 ASP A N 1
ATOM 3771 C CA . ASP A 1 476 ? -10.258 0.673 -30.344 1 90.25 476 ASP A CA 1
ATOM 3772 C C . ASP A 1 476 ? -10.484 -0.538 -29.438 1 90.25 476 ASP A C 1
ATOM 3774 O O . ASP A 1 476 ? -11.469 -1.258 -29.578 1 90.25 476 ASP A O 1
ATOM 3778 N N . ARG A 1 477 ? -9.695 -0.653 -28.453 1 89.81 477 ARG A N 1
ATOM 3779 C CA . ARG A 1 477 ? -9.727 -1.814 -27.578 1 89.81 477 ARG A CA 1
ATOM 3780 C C . ARG A 1 477 ? -10.805 -1.664 -26.5 1 89.81 477 ARG A C 1
ATOM 3782 O O . ARG A 1 477 ? -11.18 -2.641 -25.859 1 89.81 477 ARG A O 1
ATOM 3789 N N . THR A 1 478 ? -11.336 -0.523 -26.375 1 85.5 478 THR A N 1
ATOM 3790 C CA . THR A 1 478 ? -12.32 -0.266 -25.328 1 85.5 478 THR A CA 1
ATOM 3791 C C . THR A 1 478 ? -13.719 -0.675 -25.781 1 85.5 478 THR A C 1
ATOM 3793 O O . THR A 1 478 ? -14.656 -0.707 -24.984 1 85.5 478 THR A O 1
ATOM 3796 N N . LYS A 1 479 ? -13.859 -1.041 -27 1 87.5 479 LYS A N 1
ATOM 3797 C CA . LYS A 1 479 ? -15.148 -1.456 -27.547 1 87.5 479 LYS A CA 1
ATOM 3798 C C . LYS A 1 479 ? -15.156 -2.947 -27.875 1 87.5 479 LYS A C 1
ATOM 3800 O O . LYS A 1 479 ? -14.109 -3.521 -28.188 1 87.5 479 LYS A O 1
ATOM 3805 N N . PRO A 1 480 ? -16.344 -3.539 -27.75 1 87.06 480 PRO A N 1
ATOM 3806 C CA . PRO A 1 480 ? -16.422 -4.938 -28.172 1 87.06 480 PRO A CA 1
ATOM 3807 C C . PRO A 1 480 ? -16.125 -5.121 -29.656 1 87.06 480 PRO A C 1
ATOM 3809 O O . PRO A 1 480 ? -16.547 -4.297 -30.484 1 87.06 480 PRO A O 1
ATOM 3812 N N . GLN A 1 481 ? -15.406 -6.137 -29.984 1 90.31 481 GLN A N 1
ATOM 3813 C CA . GLN A 1 481 ? -15.023 -6.453 -31.359 1 90.31 481 GLN A CA 1
ATOM 3814 C C . GLN A 1 481 ? -15.844 -7.617 -31.906 1 90.31 481 GLN A C 1
ATOM 3816 O O . GLN A 1 481 ? -16.422 -8.391 -31.125 1 90.31 481 GLN A O 1
ATOM 3821 N N . PRO A 1 482 ? -15.914 -7.652 -33.25 1 89.81 482 PRO A N 1
ATOM 3822 C CA . PRO A 1 482 ? -16.656 -8.781 -33.812 1 89.81 482 PRO A CA 1
ATOM 3823 C C . PRO A 1 482 ? -16.125 -10.133 -33.344 1 89.81 482 PRO A C 1
ATOM 3825 O O . PRO A 1 482 ? -14.914 -10.367 -33.344 1 89.81 482 PRO A O 1
ATOM 3828 N N . ASP A 1 483 ? -17 -10.992 -32.906 1 84.44 483 ASP A N 1
ATOM 3829 C CA . ASP A 1 483 ? -16.578 -12.242 -32.281 1 84.44 483 ASP A CA 1
ATOM 3830 C C . ASP A 1 483 ? -16.859 -13.438 -33.219 1 84.44 483 ASP A C 1
ATOM 3832 O O . ASP A 1 483 ? -16.562 -14.578 -32.844 1 84.44 483 ASP A O 1
ATOM 3836 N N . LYS A 1 484 ? -17.438 -13.211 -34.375 1 86.62 484 LYS A N 1
ATOM 3837 C CA . LYS A 1 484 ? -17.688 -14.273 -35.344 1 86.62 484 LYS A CA 1
ATOM 3838 C C . LYS A 1 484 ? -16.766 -14.141 -36.562 1 86.62 484 LYS A C 1
ATOM 3840 O O . LYS A 1 484 ? -16.859 -13.18 -37.312 1 86.62 484 LYS A O 1
ATOM 3845 N N . PRO A 1 485 ? -15.953 -15.133 -36.719 1 90.38 485 PRO A N 1
ATOM 3846 C CA . PRO A 1 485 ? -14.969 -15.047 -37.812 1 90.38 485 PRO A CA 1
ATOM 3847 C C . PRO A 1 485 ? -15.617 -14.922 -39.188 1 90.38 485 PRO A C 1
ATOM 3849 O O . PRO A 1 485 ? -16.641 -15.562 -39.438 1 90.38 485 PRO A O 1
ATOM 3852 N N . GLN A 1 486 ? -15.117 -14.078 -40.094 1 85.44 486 GLN A N 1
ATOM 3853 C CA . GLN A 1 486 ? -15.398 -13.922 -41.5 1 85.44 486 GLN A CA 1
ATOM 3854 C C . GLN A 1 486 ? -16.828 -13.445 -41.75 1 85.44 486 GLN A C 1
ATOM 3856 O O . GLN A 1 486 ? -17.422 -13.734 -42.781 1 85.44 486 GLN A O 1
ATOM 3861 N N . GLU A 1 487 ? -17.328 -12.891 -40.75 1 87.06 487 GLU A N 1
ATOM 3862 C CA . GLU A 1 487 ? -18.672 -12.328 -40.906 1 87.06 487 GLU A CA 1
ATOM 3863 C C . GLU A 1 487 ? -18.688 -10.836 -40.594 1 87.06 487 GLU A C 1
ATOM 3865 O O . GLU A 1 487 ? -18 -10.398 -39.656 1 87.06 487 GLU A O 1
ATOM 3870 N N . GLY A 1 488 ? -19.328 -10.156 -41.438 1 84.62 488 GLY A N 1
ATOM 3871 C CA . GLY A 1 488 ? -19.609 -8.758 -41.156 1 84.62 488 GLY A CA 1
ATOM 3872 C C . GLY A 1 488 ? -18.359 -7.902 -41.062 1 84.62 488 GLY A C 1
ATOM 3873 O O . GLY A 1 488 ? -17.531 -7.914 -42 1 84.62 488 GLY A O 1
ATOM 3874 N N . ASP A 1 489 ? -18.203 -7.211 -39.906 1 89.62 489 ASP A N 1
ATOM 3875 C CA . ASP A 1 489 ? -17.156 -6.223 -39.688 1 89.62 489 ASP A CA 1
ATOM 3876 C C . ASP A 1 489 ? -15.844 -6.891 -39.281 1 89.62 489 ASP A C 1
ATOM 3878 O O . ASP A 1 489 ? -14.875 -6.211 -38.938 1 89.62 489 ASP A O 1
ATOM 3882 N N . TRP A 1 490 ? -15.781 -8.172 -39.375 1 93.44 490 TRP A N 1
ATOM 3883 C CA . TRP A 1 490 ? -14.609 -8.953 -38.969 1 93.44 490 TRP A CA 1
ATOM 3884 C C . TRP A 1 490 ? -13.391 -8.555 -39.781 1 93.44 490 TRP A C 1
ATOM 3886 O O . TRP A 1 490 ? -12.305 -8.336 -39.25 1 93.44 490 TRP A O 1
ATOM 3896 N N . PHE A 1 491 ? -13.586 -8.328 -41.094 1 91.88 491 PHE A N 1
ATOM 3897 C CA . PHE A 1 491 ? -12.469 -8.086 -42 1 91.88 491 PHE A CA 1
ATOM 3898 C C . PHE A 1 491 ? -11.906 -6.684 -41.812 1 91.88 491 PHE A C 1
ATOM 3900 O O . PHE A 1 491 ? -10.734 -6.438 -42.094 1 91.88 491 PHE A O 1
ATOM 3907 N N . LYS A 1 492 ? -12.656 -5.84 -41.188 1 91.62 492 LYS A N 1
ATOM 3908 C CA . LYS A 1 492 ? -12.227 -4.457 -41 1 91.62 492 LYS A CA 1
ATOM 3909 C C . LYS A 1 492 ? -11.703 -4.242 -39.594 1 91.62 492 LYS A C 1
ATOM 3911 O O . LYS A 1 492 ? -10.906 -3.326 -39.344 1 91.62 492 LYS A O 1
ATOM 3916 N N . ALA A 1 493 ? -12.023 -5.051 -38.719 1 94.38 493 ALA A N 1
ATOM 3917 C CA . ALA A 1 493 ? -11.789 -4.789 -37.312 1 94.38 493 ALA A CA 1
ATOM 3918 C C . ALA A 1 493 ? -10.359 -5.168 -36.906 1 94.38 493 ALA A C 1
ATOM 3920 O O . ALA A 1 493 ? -9.766 -4.531 -36.031 1 94.38 493 ALA A O 1
ATOM 3921 N N . TYR A 1 494 ? -9.852 -6.156 -37.594 1 96.38 494 TYR A N 1
ATOM 3922 C CA . TYR A 1 494 ? -8.609 -6.738 -37.094 1 96.38 494 TYR A CA 1
ATOM 3923 C C . TYR A 1 494 ? -7.457 -6.457 -38.062 1 96.38 494 TYR A C 1
ATOM 3925 O O . TYR A 1 494 ? -7.633 -6.492 -39.281 1 96.38 494 TYR A O 1
ATOM 3933 N N . THR A 1 495 ? -6.285 -6.102 -37.531 1 97 495 THR A N 1
ATOM 3934 C CA . THR A 1 495 ? -5.023 -5.945 -38.25 1 97 495 THR A CA 1
ATOM 3935 C C . THR A 1 495 ? -3.977 -6.922 -37.719 1 97 495 THR A C 1
ATOM 3937 O O . THR A 1 495 ? -3.467 -6.754 -36.594 1 97 495 THR A O 1
ATOM 3940 N N . PRO A 1 496 ? -3.633 -7.93 -38.5 1 97.69 496 PRO A N 1
ATOM 3941 C CA . PRO A 1 496 ? -2.631 -8.891 -38.031 1 97.69 496 PRO A CA 1
ATOM 3942 C C . PRO A 1 496 ? -1.244 -8.273 -37.875 1 97.69 496 PRO A C 1
ATOM 3944 O O . PRO A 1 496 ? -0.789 -7.547 -38.781 1 97.69 496 PRO A O 1
ATOM 3947 N N . THR A 1 497 ? -0.575 -8.516 -36.781 1 98.06 497 THR A N 1
ATOM 3948 C CA . THR A 1 497 ? 0.748 -7.988 -36.469 1 98.06 497 THR A CA 1
ATOM 3949 C C . THR A 1 497 ? 1.65 -9.086 -35.906 1 98.06 497 THR A C 1
ATOM 3951 O O . THR A 1 497 ? 1.2 -9.93 -35.125 1 98.06 497 THR A O 1
ATOM 3954 N N . ILE A 1 498 ? 2.904 -9.148 -36.375 1 98.56 498 ILE A N 1
ATOM 3955 C CA . ILE A 1 498 ? 3.879 -10.141 -35.938 1 98.56 498 ILE A CA 1
ATOM 3956 C C . ILE A 1 498 ? 5.148 -9.445 -35.469 1 98.56 498 ILE A C 1
ATOM 3958 O O . ILE A 1 498 ? 5.617 -8.492 -36.094 1 98.56 498 ILE A O 1
ATOM 3962 N N . PHE A 1 499 ? 5.684 -9.805 -34.344 1 98.38 499 PHE A N 1
ATOM 3963 C CA . PHE A 1 499 ? 6.98 -9.336 -33.875 1 98.38 499 PHE A CA 1
ATOM 3964 C C . PHE A 1 499 ? 7.773 -10.469 -33.25 1 98.38 499 PHE A C 1
ATOM 3966 O O . PHE A 1 499 ? 7.219 -11.531 -32.938 1 98.38 499 PHE A O 1
ATOM 3973 N N . GLY A 1 500 ? 9.039 -10.352 -33.188 1 98.38 500 GLY A N 1
ATOM 3974 C CA . GLY A 1 500 ? 9.945 -11.312 -32.562 1 98.38 500 GLY A CA 1
ATOM 3975 C C . GLY A 1 500 ? 10.859 -10.688 -31.531 1 98.38 500 GLY A C 1
ATOM 3976 O O . GLY A 1 500 ? 11.195 -9.508 -31.625 1 98.38 500 GLY A O 1
ATOM 3977 N N . CYS A 1 501 ? 11.203 -11.461 -30.484 1 98.44 501 CYS A N 1
ATOM 3978 C CA . CYS A 1 501 ? 12.062 -10.977 -29.406 1 98.44 501 CYS A CA 1
ATOM 3979 C C . CYS A 1 501 ? 13.266 -11.891 -29.219 1 98.44 501 CYS A C 1
ATOM 3981 O O . CYS A 1 501 ? 13.125 -13.117 -29.188 1 98.44 501 CYS A O 1
ATOM 3983 N N . GLU A 1 502 ? 14.43 -11.312 -29.141 1 97.88 502 GLU A N 1
ATOM 3984 C CA . GLU A 1 502 ? 15.664 -12.047 -28.875 1 97.88 502 GLU A CA 1
ATOM 3985 C C . GLU A 1 502 ? 16.125 -11.82 -27.438 1 97.88 502 GLU A C 1
ATOM 3987 O O . GLU A 1 502 ? 15.922 -10.742 -26.875 1 97.88 502 GLU A O 1
ATOM 3992 N N . HIS A 1 503 ? 16.75 -12.836 -26.922 1 98.12 503 HIS A N 1
ATOM 3993 C CA . HIS A 1 503 ? 17.188 -12.82 -25.516 1 98.12 503 HIS A CA 1
ATOM 3994 C C . HIS A 1 503 ? 18.594 -12.273 -25.391 1 98.12 503 HIS A C 1
ATOM 3996 O O . HIS A 1 503 ? 19.531 -12.805 -25.984 1 98.12 503 HIS A O 1
ATOM 4002 N N . TYR A 1 504 ? 18.781 -11.195 -24.562 1 98.25 504 TYR A N 1
ATOM 4003 C CA . TYR A 1 504 ? 20.062 -10.492 -24.422 1 98.25 504 TYR A CA 1
ATOM 4004 C C . TYR A 1 504 ? 20.453 -10.367 -22.969 1 98.25 504 TYR A C 1
ATOM 4006 O O . TYR A 1 504 ? 19.609 -10.414 -22.078 1 98.25 504 TYR A O 1
ATOM 4014 N N . GLN A 1 505 ? 21.797 -10.352 -22.781 1 98.19 505 GLN A N 1
ATOM 4015 C CA . GLN A 1 505 ? 22.312 -9.734 -21.562 1 98.19 505 GLN A CA 1
ATOM 4016 C C . GLN A 1 505 ? 22.172 -8.211 -21.609 1 98.19 505 GLN A C 1
ATOM 4018 O O . GLN A 1 505 ? 22.609 -7.578 -22.578 1 98.19 505 GLN A O 1
ATOM 4023 N N . THR A 1 506 ? 21.531 -7.645 -20.625 1 98.44 506 THR A N 1
ATOM 4024 C CA . THR A 1 506 ? 21.125 -6.246 -20.688 1 98.44 506 THR A CA 1
ATOM 4025 C C . THR A 1 506 ? 21.516 -5.5 -19.422 1 98.44 506 THR A C 1
ATOM 4027 O O . THR A 1 506 ? 21.391 -6.027 -18.312 1 98.44 506 THR A O 1
ATOM 4030 N N . LYS A 1 507 ? 22.047 -4.352 -19.609 1 98.38 507 LYS A N 1
ATOM 4031 C CA . LYS A 1 507 ? 22.312 -3.453 -18.484 1 98.38 507 LYS A CA 1
ATOM 4032 C C . LYS A 1 507 ? 21.094 -2.559 -18.219 1 98.38 507 LYS A C 1
ATOM 4034 O O . LYS A 1 507 ? 20.625 -1.854 -19.109 1 98.38 507 LYS A O 1
ATOM 4039 N N . TYR A 1 508 ? 20.609 -2.604 -17.016 1 98.25 508 TYR A N 1
ATOM 4040 C CA . TYR A 1 508 ? 19.406 -1.871 -16.641 1 98.25 508 TYR A CA 1
ATOM 4041 C C . TYR A 1 508 ? 19.734 -0.731 -15.68 1 98.25 508 TYR A C 1
ATOM 4043 O O . TYR A 1 508 ? 20.625 -0.858 -14.836 1 98.25 508 TYR A O 1
ATOM 4051 N N . LYS A 1 509 ? 19.062 0.345 -15.875 1 98.19 509 LYS A N 1
ATOM 4052 C CA . LYS A 1 509 ? 18.938 1.413 -14.891 1 98.19 509 LYS A CA 1
ATOM 4053 C C . LYS A 1 509 ? 17.484 1.595 -14.461 1 98.19 509 LYS A C 1
ATOM 4055 O O . LYS A 1 509 ? 16.641 1.943 -15.273 1 98.19 509 LYS A O 1
ATOM 4060 N N . VAL A 1 510 ? 17.219 1.376 -13.164 1 98 510 VAL A N 1
ATOM 4061 C CA . VAL A 1 510 ? 15.836 1.355 -12.703 1 98 510 VAL A CA 1
ATOM 4062 C C . VAL A 1 510 ? 15.664 2.344 -11.555 1 98 510 VAL A C 1
ATOM 4064 O O . VAL A 1 510 ? 16.438 2.334 -10.594 1 98 510 VAL A O 1
ATOM 4067 N N . GLN A 1 511 ? 14.672 3.156 -11.648 1 97.75 511 GLN A N 1
ATOM 4068 C CA . GLN A 1 511 ? 14.312 4.086 -10.586 1 97.75 511 GLN A CA 1
ATOM 4069 C C . GLN A 1 511 ? 13.188 3.523 -9.727 1 97.75 511 GLN A C 1
ATOM 4071 O O . GLN A 1 511 ? 12.164 3.07 -10.242 1 97.75 511 GLN A O 1
ATOM 4076 N N . PHE A 1 512 ? 13.406 3.537 -8.414 1 97.19 512 PHE A N 1
ATOM 4077 C CA . PHE A 1 512 ? 12.406 3.086 -7.457 1 97.19 512 PHE A CA 1
ATOM 4078 C C . PHE A 1 512 ? 11.805 4.266 -6.699 1 97.19 512 PHE A C 1
ATOM 4080 O O . PHE A 1 512 ? 12.516 5.215 -6.359 1 97.19 512 PHE A O 1
ATOM 4087 N N . ASN A 1 513 ? 10.523 4.18 -6.555 1 95 513 ASN A N 1
ATOM 4088 C CA . ASN A 1 513 ? 9.781 5.141 -5.746 1 95 513 ASN A CA 1
ATOM 4089 C C . ASN A 1 513 ? 8.875 4.441 -4.73 1 95 513 ASN A C 1
ATOM 4091 O O . ASN A 1 513 ? 8.023 3.641 -5.105 1 95 513 ASN A O 1
ATOM 4095 N N . HIS A 1 514 ? 9.148 4.688 -3.49 1 93.06 514 HIS A N 1
ATOM 4096 C CA . HIS A 1 514 ? 8.289 4.203 -2.418 1 93.06 514 HIS A CA 1
ATOM 4097 C C . HIS A 1 514 ? 7.43 5.328 -1.853 1 93.06 514 HIS A C 1
ATOM 4099 O O . HIS A 1 514 ? 7.93 6.195 -1.137 1 93.06 514 HIS A O 1
ATOM 4105 N N . SER A 1 515 ? 6.168 5.301 -2.188 1 86.44 515 SER A N 1
ATOM 4106 C CA . SER A 1 515 ? 5.254 6.344 -1.733 1 86.44 515 SER A CA 1
ATOM 4107 C C . SER A 1 515 ? 3.998 5.746 -1.107 1 86.44 515 SER A C 1
ATOM 4109 O O . SER A 1 515 ? 3.348 4.887 -1.709 1 86.44 515 SER A O 1
ATOM 4111 N N . GLY A 1 516 ? 3.637 6.188 0.065 1 77.31 516 GLY A N 1
ATOM 4112 C CA . GLY A 1 516 ? 2.43 5.707 0.718 1 77.31 516 GLY A CA 1
ATOM 4113 C C . GLY A 1 516 ? 2.465 4.223 1.018 1 77.31 516 GLY A C 1
ATOM 4114 O O . GLY A 1 516 ? 1.457 3.529 0.869 1 77.31 516 GLY A O 1
ATOM 4115 N N . GLY A 1 517 ? 3.604 3.746 1.194 1 78.81 517 GLY A N 1
ATOM 4116 C CA . GLY A 1 517 ? 3.734 2.34 1.544 1 78.81 517 GLY A CA 1
ATOM 4117 C C . GLY A 1 517 ? 3.74 1.423 0.337 1 78.81 517 GLY A C 1
ATOM 4118 O O . GLY A 1 517 ? 3.797 0.199 0.48 1 78.81 517 GLY A O 1
ATOM 4119 N N . VAL A 1 518 ? 3.676 1.952 -0.812 1 81.19 518 VAL A N 1
ATOM 4120 C CA . VAL A 1 518 ? 3.635 1.148 -2.029 1 81.19 518 VAL A CA 1
ATOM 4121 C C . VAL A 1 518 ? 4.887 1.408 -2.861 1 81.19 518 VAL A C 1
ATOM 4123 O O . VAL A 1 518 ? 5.426 2.518 -2.855 1 81.19 518 VAL A O 1
ATOM 4126 N N . GLN A 1 519 ? 5.297 0.379 -3.557 1 90.19 519 GLN A N 1
ATOM 4127 C CA . GLN A 1 519 ? 6.5 0.451 -4.379 1 90.19 519 GLN A CA 1
ATOM 4128 C C . GLN A 1 519 ? 6.148 0.631 -5.852 1 90.19 519 GLN A C 1
ATOM 4130 O O . GLN A 1 519 ? 5.27 -0.059 -6.375 1 90.19 519 GLN A O 1
ATOM 4135 N N . TYR A 1 520 ? 6.828 1.606 -6.469 1 89.75 520 TYR A N 1
ATOM 4136 C CA . TYR A 1 520 ? 6.781 1.802 -7.914 1 89.75 520 TYR A CA 1
ATOM 4137 C C . TYR A 1 520 ? 8.18 1.759 -8.516 1 89.75 520 TYR A C 1
ATOM 4139 O O . TYR A 1 520 ? 9.164 2.041 -7.832 1 89.75 520 TYR A O 1
ATOM 4147 N N . HIS A 1 521 ? 8.18 1.274 -9.742 1 95.44 521 HIS A N 1
ATOM 4148 C CA . HIS A 1 521 ? 9.477 1.278 -10.422 1 95.44 521 HIS A CA 1
ATOM 4149 C C . HIS A 1 521 ? 9.336 1.734 -11.867 1 95.44 521 HIS A C 1
ATOM 4151 O O . HIS A 1 521 ? 8.266 1.606 -12.469 1 95.44 521 HIS A O 1
ATOM 4157 N N . ASP A 1 522 ? 10.414 2.342 -12.336 1 95.06 522 ASP A N 1
ATOM 4158 C CA . ASP A 1 522 ? 10.5 2.779 -13.727 1 95.06 522 ASP A CA 1
ATOM 4159 C C . ASP A 1 522 ? 11.859 2.443 -14.32 1 95.06 522 ASP A C 1
ATOM 4161 O O . ASP A 1 522 ? 12.898 2.875 -13.812 1 95.06 522 ASP A O 1
ATOM 4165 N N . VAL A 1 523 ? 11.805 1.688 -15.406 1 96.69 523 VAL A N 1
ATOM 4166 C CA . VAL A 1 523 ? 13.047 1.37 -16.109 1 96.69 523 VAL A CA 1
ATOM 4167 C C . VAL A 1 523 ? 13.445 2.539 -17 1 96.69 523 VAL A C 1
ATOM 4169 O O . VAL A 1 523 ? 12.812 2.791 -18.031 1 96.69 523 VAL A O 1
ATOM 4172 N N . GLN A 1 524 ? 14.578 3.143 -16.688 1 95.38 524 GLN A N 1
ATOM 4173 C CA . GLN A 1 524 ? 15 4.355 -17.391 1 95.38 524 GLN A CA 1
ATOM 4174 C C . GLN A 1 524 ? 15.852 4.023 -18.609 1 95.38 524 GLN A C 1
ATOM 4176 O O . GLN A 1 524 ? 15.805 4.73 -19.609 1 95.38 524 GLN A O 1
ATOM 4181 N N . GLU A 1 525 ? 16.641 2.99 -18.406 1 96.06 525 GLU A N 1
ATOM 4182 C CA . GLU A 1 525 ? 17.562 2.646 -19.484 1 96.06 525 GLU A CA 1
ATOM 4183 C C . GLU A 1 525 ? 17.688 1.135 -19.641 1 96.06 525 GLU A C 1
ATOM 4185 O O . GLU A 1 525 ? 17.703 0.398 -18.656 1 96.06 525 GLU A O 1
ATOM 4190 N N . ARG A 1 526 ? 17.734 0.699 -20.953 1 95.94 526 ARG A N 1
ATOM 4191 C CA . ARG A 1 526 ? 18.016 -0.668 -21.375 1 95.94 526 ARG A CA 1
ATOM 4192 C C . ARG A 1 526 ? 19.141 -0.702 -22.391 1 95.94 526 ARG A C 1
ATOM 4194 O O . ARG A 1 526 ? 18.953 -0.334 -23.562 1 95.94 526 ARG A O 1
ATOM 4201 N N . LYS A 1 527 ? 20.25 -1.117 -21.953 1 97.69 527 LYS A N 1
ATOM 4202 C CA . LYS A 1 527 ? 21.359 -1.279 -22.906 1 97.69 527 LYS A CA 1
ATOM 4203 C C . LYS A 1 527 ? 21.609 -2.754 -23.203 1 97.69 527 LYS A C 1
ATOM 4205 O O . LYS A 1 527 ? 22.172 -3.471 -22.359 1 97.69 527 LYS A O 1
ATOM 4210 N N . PHE A 1 528 ? 21.281 -3.18 -24.375 1 97.75 528 PHE A N 1
ATOM 4211 C CA . PHE A 1 528 ? 21.484 -4.566 -24.766 1 97.75 528 PHE A CA 1
ATOM 4212 C C . PHE A 1 528 ? 22.953 -4.82 -25.094 1 97.75 528 PHE A C 1
ATOM 4214 O O . PHE A 1 528 ? 23.516 -4.191 -26 1 97.75 528 PHE A O 1
ATOM 4221 N N . LEU A 1 529 ? 23.578 -5.68 -24.422 1 97.19 529 LEU A N 1
ATOM 4222 C CA . LEU A 1 529 ? 25 -5.914 -24.531 1 97.19 529 LEU A CA 1
ATOM 4223 C C . LEU A 1 529 ? 25.297 -7.035 -25.531 1 97.19 529 LEU A C 1
ATOM 4225 O O . LEU A 1 529 ? 25.812 -6.781 -26.609 1 97.19 529 LEU A O 1
ATOM 4229 N N . LYS A 1 530 ? 24.938 -8.258 -25.172 1 96.75 530 LYS A N 1
ATOM 4230 C CA . LYS A 1 530 ? 25.141 -9.422 -26.031 1 96.75 530 LYS A CA 1
ATOM 4231 C C . LYS A 1 530 ? 24.016 -10.43 -25.891 1 96.75 530 LYS A C 1
ATOM 4233 O O . LYS A 1 530 ? 23.328 -10.453 -24.859 1 96.75 530 LYS A O 1
ATOM 4238 N N . LYS A 1 531 ? 23.859 -11.234 -26.953 1 97.19 531 LYS A N 1
ATOM 4239 C CA . LYS A 1 531 ? 22.859 -12.289 -26.891 1 97.19 531 LYS A CA 1
ATOM 4240 C C . LYS A 1 531 ? 23.234 -13.352 -25.875 1 97.19 531 LYS A C 1
ATOM 4242 O O . LYS A 1 531 ? 24.406 -13.672 -25.688 1 97.19 531 LYS A O 1
ATOM 4247 N N . VAL A 1 532 ? 22.281 -13.883 -25.172 1 97.62 532 VAL A N 1
ATOM 4248 C CA . VAL A 1 532 ? 22.531 -14.914 -24.188 1 97.62 532 VAL A CA 1
ATOM 4249 C C . VAL A 1 532 ? 23.219 -16.109 -24.844 1 97.62 532 VAL A C 1
ATOM 4251 O O . VAL A 1 532 ? 24.203 -16.641 -24.312 1 97.62 532 VAL A O 1
ATOM 4254 N N . ILE A 1 533 ? 22.656 -16.578 -25.891 1 97.25 533 ILE A N 1
ATOM 4255 C CA . ILE A 1 533 ? 23.297 -17.547 -26.781 1 97.25 533 ILE A CA 1
ATOM 4256 C C . ILE A 1 533 ? 23.25 -17.016 -28.219 1 97.25 533 ILE A C 1
ATOM 4258 O O . ILE A 1 533 ? 22.172 -16.875 -28.797 1 97.25 533 ILE A O 1
ATOM 4262 N N . ASP A 1 534 ? 24.391 -16.766 -28.766 1 95.25 534 ASP A N 1
ATOM 4263 C CA . ASP A 1 534 ? 24.453 -16.141 -30.078 1 95.25 534 ASP A CA 1
ATOM 4264 C C . ASP A 1 534 ? 24.484 -17.203 -31.188 1 95.25 534 ASP A C 1
ATOM 4266 O O . ASP A 1 534 ? 25.5 -17.391 -31.844 1 95.25 534 ASP A O 1
ATOM 4270 N N . THR A 1 535 ? 23.391 -17.859 -31.328 1 96.81 535 THR A N 1
ATOM 4271 C CA . THR A 1 535 ? 23.219 -18.844 -32.375 1 96.81 535 THR A CA 1
ATOM 4272 C C . THR A 1 535 ? 21.859 -18.688 -33.062 1 96.81 535 THR A C 1
ATOM 4274 O O . THR A 1 535 ? 21 -17.938 -32.562 1 96.81 535 THR A O 1
ATOM 4277 N N . THR A 1 536 ? 21.75 -19.266 -34.188 1 94.94 536 THR A N 1
ATOM 4278 C CA . THR A 1 536 ? 20.469 -19.312 -34.906 1 94.94 536 THR A CA 1
ATOM 4279 C C . THR A 1 536 ? 19.969 -20.75 -35.031 1 94.94 536 THR A C 1
ATOM 4281 O O . THR A 1 536 ? 20.656 -21.609 -35.562 1 94.94 536 THR A O 1
ATOM 4284 N N . PHE A 1 537 ? 18.828 -21.016 -34.562 1 95.44 537 PHE A N 1
ATOM 4285 C CA . PHE A 1 537 ? 18.203 -22.328 -34.594 1 95.44 537 PHE A CA 1
ATOM 4286 C C . PHE A 1 537 ? 17.969 -22.766 -36.062 1 95.44 537 PHE A C 1
ATOM 4288 O O . PHE A 1 537 ? 17.531 -21.969 -36.875 1 95.44 537 PHE A O 1
ATOM 4295 N N . ILE A 1 538 ? 18.266 -24 -36.375 1 94 538 ILE A N 1
ATOM 4296 C CA . ILE A 1 538 ? 18.016 -24.594 -37.688 1 94 538 ILE A CA 1
ATOM 4297 C C . ILE A 1 538 ? 16.859 -25.578 -37.594 1 94 538 ILE A C 1
ATOM 4299 O O . ILE A 1 538 ? 17.047 -26.75 -37.25 1 94 538 ILE A O 1
ATOM 4303 N N . PRO A 1 539 ? 15.648 -25.203 -37.969 1 91.19 539 PRO A N 1
ATOM 4304 C CA . PRO A 1 539 ? 14.461 -26.016 -37.75 1 91.19 539 PRO A CA 1
ATOM 4305 C C . PRO A 1 539 ? 14.461 -27.312 -38.594 1 91.19 539 PRO A C 1
ATOM 4307 O O . PRO A 1 539 ? 13.883 -28.312 -38.156 1 91.19 539 PRO A O 1
ATOM 4310 N N . ASP A 1 540 ? 15.109 -27.438 -39.75 1 88.06 540 ASP A N 1
ATOM 4311 C CA . ASP A 1 540 ? 14.992 -28.562 -40.688 1 88.06 540 ASP A CA 1
ATOM 4312 C C . ASP A 1 540 ? 16.078 -29.609 -40.406 1 88.06 540 ASP A C 1
ATOM 4314 O O . ASP A 1 540 ? 16.094 -30.672 -41.062 1 88.06 540 ASP A O 1
ATOM 4318 N N . LYS A 1 541 ? 16.953 -29.312 -39.5 1 91.5 541 LYS A N 1
ATOM 4319 C CA . LYS A 1 541 ? 18.031 -30.25 -39.219 1 91.5 541 LYS A CA 1
ATOM 4320 C C . LYS A 1 541 ? 17.984 -30.688 -37.75 1 91.5 541 LYS A C 1
ATOM 4322 O O . LYS A 1 541 ? 17.719 -29.875 -36.844 1 91.5 541 LYS A O 1
ATOM 4327 N N . LYS A 1 542 ? 18.188 -31.969 -37.594 1 93.31 542 LYS A N 1
ATOM 4328 C CA . LYS A 1 542 ? 18.219 -32.531 -36.25 1 93.31 542 LYS A CA 1
ATOM 4329 C C . LYS A 1 542 ? 19.578 -33.156 -35.938 1 93.31 542 LYS A C 1
ATOM 4331 O O . LYS A 1 542 ? 20.281 -33.594 -36.844 1 93.31 542 LYS A O 1
ATOM 4336 N N . ASP A 1 543 ? 19.922 -33.031 -34.719 1 93.38 543 ASP A N 1
ATOM 4337 C CA . ASP A 1 543 ? 21.156 -33.688 -34.281 1 93.38 543 ASP A CA 1
ATOM 4338 C C . ASP A 1 543 ? 21.172 -35.156 -34.656 1 93.38 543 ASP A C 1
ATOM 4340 O O . ASP A 1 543 ? 20.172 -35.875 -34.438 1 93.38 543 ASP A O 1
ATOM 4344 N N . PRO A 1 544 ? 22.234 -35.719 -35.188 1 91.12 544 PRO A N 1
ATOM 4345 C CA . PRO A 1 544 ? 22.266 -37.094 -35.688 1 91.12 544 PRO A CA 1
ATOM 4346 C C . PRO A 1 544 ? 22.234 -38.125 -34.562 1 91.12 544 PRO A C 1
ATOM 4348 O O . PRO A 1 544 ? 21.875 -39.281 -34.781 1 91.12 544 PRO A O 1
ATOM 4351 N N . ASP A 1 545 ? 22.656 -37.781 -33.312 1 93.44 545 ASP A N 1
ATOM 4352 C CA . ASP A 1 545 ? 22.625 -38.688 -32.219 1 93.44 545 ASP A CA 1
ATOM 4353 C C . ASP A 1 545 ? 21.219 -38.844 -31.625 1 93.44 545 ASP A C 1
ATOM 4355 O O . ASP A 1 545 ? 20.75 -37.938 -30.922 1 93.44 545 ASP A O 1
ATOM 4359 N N . LYS A 1 546 ? 20.578 -39.938 -31.734 1 91.5 546 LYS A N 1
ATOM 4360 C CA . LYS A 1 546 ? 19.172 -40.156 -31.391 1 91.5 546 LYS A CA 1
ATOM 4361 C C . LYS A 1 546 ? 19.016 -40.375 -29.891 1 91.5 546 LYS A C 1
ATOM 4363 O O . LYS A 1 546 ? 17.891 -40.438 -29.391 1 91.5 546 LYS A O 1
ATOM 4368 N N . ARG A 1 547 ? 20.125 -40.5 -29.172 1 92.5 547 ARG A N 1
ATOM 4369 C CA . ARG A 1 547 ? 20.016 -40.656 -27.719 1 92.5 547 ARG A CA 1
ATOM 4370 C C . ARG A 1 547 ? 19.531 -39.375 -27.062 1 92.5 547 ARG A C 1
ATOM 4372 O O . ARG A 1 547 ? 19.062 -39.375 -25.938 1 92.5 547 ARG A O 1
ATOM 4379 N N . LEU A 1 548 ? 19.734 -38.281 -27.844 1 93.38 548 LEU A N 1
ATOM 4380 C CA . LEU A 1 548 ? 19.234 -37 -27.391 1 93.38 548 LEU A CA 1
ATOM 4381 C C . LEU A 1 548 ? 17.75 -36.844 -27.703 1 93.38 548 LEU A C 1
ATOM 4383 O O . LEU A 1 548 ? 17.328 -37 -28.859 1 93.38 548 LEU A O 1
ATOM 4387 N N . LYS A 1 549 ? 16.953 -36.5 -26.75 1 91.12 549 LYS A N 1
ATOM 4388 C CA . LYS A 1 549 ? 15.523 -36.312 -26.953 1 91.12 549 LYS A CA 1
ATOM 4389 C C . LYS A 1 549 ? 15.242 -35 -27.688 1 91.12 549 LYS A C 1
ATOM 4391 O O . LYS A 1 549 ? 14.312 -34.906 -28.484 1 91.12 549 LYS A O 1
ATOM 4396 N N . ASP A 1 550 ? 15.922 -33.812 -27.391 1 88.19 550 ASP A N 1
ATOM 4397 C CA . ASP A 1 550 ? 15.711 -32.5 -28 1 88.19 550 ASP A CA 1
ATOM 4398 C C . ASP A 1 550 ? 16.594 -32.344 -29.234 1 88.19 550 ASP A C 1
ATOM 4400 O O . ASP A 1 550 ? 16.75 -31.219 -29.734 1 88.19 550 ASP A O 1
ATOM 4404 N N . ARG A 1 551 ? 16.969 -33.094 -30.016 1 92.44 551 ARG A N 1
ATOM 4405 C CA . ARG A 1 551 ? 17.859 -33.156 -31.172 1 92.44 551 ARG A CA 1
ATOM 4406 C C . ARG A 1 551 ? 17.922 -31.797 -31.875 1 92.44 551 ARG A C 1
ATOM 4408 O O . ARG A 1 551 ? 17.797 -31.719 -33.094 1 92.44 551 ARG A O 1
ATOM 4415 N N . THR A 1 552 ? 18.016 -30.656 -31.156 1 93.12 552 THR A N 1
ATOM 4416 C CA . THR A 1 552 ? 18.078 -29.281 -31.656 1 93.12 552 THR A CA 1
ATOM 4417 C C . THR A 1 552 ? 19.469 -28.953 -32.188 1 93.12 552 THR A C 1
ATOM 4419 O O . THR A 1 552 ? 20.469 -29.297 -31.547 1 93.12 552 THR A O 1
ATOM 4422 N N . LEU A 1 553 ? 19.516 -28.328 -33.344 1 95 553 LEU A N 1
ATOM 4423 C CA . LEU A 1 553 ? 20.766 -27.859 -33.906 1 95 553 LEU A CA 1
ATOM 4424 C C . LEU A 1 553 ? 20.703 -26.359 -34.219 1 95 553 LEU A C 1
ATOM 4426 O O . LEU A 1 553 ? 19.641 -25.844 -34.562 1 95 553 LEU A O 1
ATOM 4430 N N . ALA A 1 554 ? 21.812 -25.734 -33.969 1 96.25 554 ALA A N 1
ATOM 4431 C CA . ALA A 1 554 ? 21.938 -24.297 -34.219 1 96.25 554 ALA A CA 1
ATOM 4432 C C . ALA A 1 554 ? 23.312 -23.969 -34.781 1 96.25 554 ALA A C 1
ATOM 4434 O O . ALA A 1 554 ? 24.219 -24.781 -34.719 1 96.25 554 ALA A O 1
ATOM 4435 N N . THR A 1 555 ? 23.391 -22.859 -35.406 1 95 555 THR A N 1
ATOM 4436 C CA . THR A 1 555 ? 24.656 -22.406 -35.969 1 95 555 THR A CA 1
ATOM 4437 C C . THR A 1 555 ? 24.969 -20.984 -35.531 1 95 555 THR A C 1
ATOM 4439 O O . THR A 1 555 ? 24.062 -20.172 -35.375 1 95 555 THR A O 1
ATOM 4442 N N . PRO A 1 556 ? 26.203 -20.641 -35.281 1 95.56 556 PRO A N 1
ATOM 4443 C CA . PRO A 1 556 ? 27.375 -21.516 -35.344 1 95.56 556 PRO A CA 1
ATOM 4444 C C . PRO A 1 556 ? 27.547 -22.391 -34.125 1 95.56 556 PRO A C 1
ATOM 4446 O O . PRO A 1 556 ? 27.25 -21.953 -33 1 95.56 556 PRO A O 1
ATOM 4449 N N . GLU A 1 557 ? 28.141 -23.484 -34.219 1 94.81 557 GLU A N 1
ATOM 4450 C CA . GLU A 1 557 ? 28.312 -24.438 -33.125 1 94.81 557 GLU A CA 1
ATOM 4451 C C . GLU A 1 557 ? 29.375 -23.938 -32.125 1 94.81 557 GLU A C 1
ATOM 4453 O O . GLU A 1 557 ? 29.375 -24.344 -30.969 1 94.81 557 GLU A O 1
ATOM 4458 N N . ASP A 1 558 ? 30.281 -23.078 -32.625 1 94.19 558 ASP A N 1
ATOM 4459 C CA . ASP A 1 558 ? 31.344 -22.531 -31.766 1 94.19 558 ASP A CA 1
ATOM 4460 C C . ASP A 1 558 ? 30.766 -21.719 -30.609 1 94.19 558 ASP A C 1
ATOM 4462 O O . ASP A 1 558 ? 31.438 -21.484 -29.609 1 94.19 558 ASP A O 1
ATOM 4466 N N . ASN A 1 559 ? 29.516 -21.312 -30.766 1 96.62 559 ASN A N 1
ATOM 4467 C CA . ASN A 1 559 ? 28.922 -20.438 -29.766 1 96.62 559 ASN A CA 1
ATOM 4468 C C . ASN A 1 559 ? 28.078 -21.25 -28.766 1 96.62 559 ASN A C 1
ATOM 4470 O O . ASN A 1 559 ? 27.422 -20.672 -27.906 1 96.62 559 ASN A O 1
ATOM 4474 N N . TYR A 1 560 ? 28.156 -22.594 -28.891 1 97.12 560 TYR A N 1
ATOM 4475 C CA . TYR A 1 560 ? 27.5 -23.422 -27.891 1 97.12 560 TYR A CA 1
ATOM 4476 C C . TYR A 1 560 ? 28.156 -23.25 -26.516 1 97.12 560 TYR A C 1
ATOM 4478 O O . TYR A 1 560 ? 29.344 -22.953 -26.438 1 97.12 560 TYR A O 1
ATOM 4486 N N . VAL A 1 561 ? 27.391 -23.359 -25.5 1 97.38 561 VAL A N 1
ATOM 4487 C CA . VAL A 1 561 ? 27.922 -23.266 -24.156 1 97.38 561 VAL A CA 1
ATOM 4488 C C . VAL A 1 561 ? 27.875 -24.641 -23.484 1 97.38 561 VAL A C 1
ATOM 4490 O O . VAL A 1 561 ? 26.797 -25.172 -23.219 1 97.38 561 VAL A O 1
ATOM 4493 N N . PHE A 1 562 ? 29 -25.172 -23.203 1 96.06 562 PHE A N 1
ATOM 4494 C CA . PHE A 1 562 ? 29.094 -26.531 -22.656 1 96.06 562 PHE A CA 1
ATOM 4495 C C . PHE A 1 562 ? 29.25 -26.484 -21.141 1 96.06 562 PHE A C 1
ATOM 4497 O O . PHE A 1 562 ? 29.719 -25.5 -20.578 1 96.06 562 PHE A O 1
ATOM 4504 N N . PRO A 1 563 ? 28.844 -27.562 -20.484 1 94.38 563 PRO A N 1
ATOM 4505 C CA . PRO A 1 563 ? 28.875 -27.594 -19.016 1 94.38 563 PRO A CA 1
ATOM 4506 C C . PRO A 1 563 ? 30.297 -27.531 -18.453 1 94.38 563 PRO A C 1
ATOM 4508 O O . PRO A 1 563 ? 30.5 -27.141 -17.297 1 94.38 563 PRO A O 1
ATOM 4511 N N . ASN A 1 564 ? 31.266 -27.859 -19.219 1 89.94 564 ASN A N 1
ATOM 4512 C CA . ASN A 1 564 ? 32.656 -27.844 -18.75 1 89.94 564 ASN A CA 1
ATOM 4513 C C . ASN A 1 564 ? 33.156 -26.422 -18.531 1 89.94 564 ASN A C 1
ATOM 4515 O O . ASN A 1 564 ? 34.094 -26.203 -17.781 1 89.94 564 ASN A O 1
ATOM 4519 N N . ASP A 1 565 ? 32.562 -25.5 -19.281 1 91.94 565 ASP A N 1
ATOM 4520 C CA . ASP A 1 565 ? 32.719 -24.094 -18.953 1 91.94 565 ASP A CA 1
ATOM 4521 C C . ASP A 1 565 ? 31.766 -23.672 -17.844 1 91.94 565 ASP A C 1
ATOM 4523 O O . ASP A 1 565 ? 30.781 -22.953 -18.094 1 91.94 565 ASP A O 1
ATOM 4527 N N . THR A 1 566 ? 32.094 -24.109 -16.703 1 92.44 566 THR A N 1
ATOM 4528 C CA . THR A 1 566 ? 31.172 -24.172 -15.578 1 92.44 566 THR A CA 1
ATOM 4529 C C . THR A 1 566 ? 30.594 -22.797 -15.273 1 92.44 566 THR A C 1
ATOM 4531 O O . THR A 1 566 ? 29.375 -22.641 -15.18 1 92.44 566 THR A O 1
ATOM 4534 N N . LYS A 1 567 ? 31.422 -21.703 -15.094 1 94.56 567 LYS A N 1
ATOM 4535 C CA . LYS A 1 567 ? 30.953 -20.375 -14.719 1 94.56 567 LYS A CA 1
ATOM 4536 C C . LYS A 1 567 ? 30.031 -19.797 -15.789 1 94.56 567 LYS A C 1
ATOM 4538 O O . LYS A 1 567 ? 28.922 -19.328 -15.492 1 94.56 567 LYS A O 1
ATOM 4543 N N . ASN A 1 568 ? 30.5 -19.891 -17.031 1 96.19 568 ASN A N 1
ATOM 4544 C CA . ASN A 1 568 ? 29.703 -19.375 -18.141 1 96.19 568 ASN A CA 1
ATOM 4545 C C . ASN A 1 568 ? 28.422 -20.188 -18.312 1 96.19 568 ASN A C 1
ATOM 4547 O O . ASN A 1 568 ? 27.375 -19.609 -18.625 1 96.19 568 ASN A O 1
ATOM 4551 N N . TYR A 1 569 ? 28.547 -21.469 -18.141 1 96.81 569 TYR A N 1
ATOM 4552 C CA . TYR A 1 569 ? 27.391 -22.359 -18.281 1 96.81 569 TYR A CA 1
ATOM 4553 C C . TYR A 1 569 ? 26.328 -22.031 -17.234 1 96.81 569 TYR A C 1
ATOM 4555 O O . TYR A 1 569 ? 25.141 -21.969 -17.547 1 96.81 569 TYR A O 1
ATOM 4563 N N . ARG A 1 570 ? 26.734 -21.812 -16.062 1 96.62 570 ARG A N 1
ATOM 4564 C CA . ARG A 1 570 ? 25.812 -21.547 -14.969 1 96.62 570 ARG A CA 1
ATOM 4565 C C . ARG A 1 570 ? 25.125 -20.188 -15.148 1 96.62 570 ARG A C 1
ATOM 4567 O O . ARG A 1 570 ? 23.938 -20.047 -14.859 1 96.62 570 ARG A O 1
ATOM 4574 N N . LEU A 1 571 ? 25.859 -19.25 -15.594 1 97.5 571 LEU A N 1
ATOM 4575 C CA . LEU A 1 571 ? 25.25 -17.938 -15.859 1 97.5 571 LEU A CA 1
ATOM 4576 C C . LEU A 1 571 ? 24.25 -18.031 -17 1 97.5 571 LEU A C 1
ATOM 4578 O O . LEU A 1 571 ? 23.156 -17.469 -16.922 1 97.5 571 LEU A O 1
ATOM 4582 N N . THR A 1 572 ? 24.625 -18.734 -18.047 1 98 572 THR A N 1
ATOM 4583 C CA . THR A 1 572 ? 23.734 -18.922 -19.172 1 98 572 THR A CA 1
ATOM 4584 C C . THR A 1 572 ? 22.469 -19.656 -18.734 1 98 572 THR A C 1
ATOM 4586 O O . THR A 1 572 ? 21.359 -19.312 -19.172 1 98 572 THR A O 1
ATOM 4589 N N . ALA A 1 573 ? 22.672 -20.625 -17.859 1 97.44 573 ALA A N 1
ATOM 4590 C CA . ALA A 1 573 ? 21.547 -21.391 -17.328 1 97.44 573 ALA A CA 1
ATOM 4591 C C . ALA A 1 573 ? 20.594 -20.469 -16.562 1 97.44 573 ALA A C 1
ATOM 4593 O O . ALA A 1 573 ? 19.359 -20.609 -16.672 1 97.44 573 ALA A O 1
ATOM 4594 N N . ALA A 1 574 ? 21.141 -19.578 -15.828 1 97.88 574 ALA A N 1
ATOM 4595 C CA . ALA A 1 574 ? 20.312 -18.641 -15.062 1 97.88 574 ALA A CA 1
ATOM 4596 C C . ALA A 1 574 ? 19.484 -17.766 -15.984 1 97.88 574 ALA A C 1
ATOM 4598 O O . ALA A 1 574 ? 18.281 -17.609 -15.773 1 97.88 574 ALA A O 1
ATOM 4599 N N . TYR A 1 575 ? 20.094 -17.203 -17.016 1 98.44 575 TYR A N 1
ATOM 4600 C CA . TYR A 1 575 ? 19.359 -16.375 -17.969 1 98.44 575 TYR A CA 1
ATOM 4601 C C . TYR A 1 575 ? 18.297 -17.188 -18.688 1 98.44 575 TYR A C 1
ATOM 4603 O O . TYR A 1 575 ? 17.172 -16.719 -18.859 1 98.44 575 TYR A O 1
ATOM 4611 N N . HIS A 1 576 ? 18.703 -18.359 -19.062 1 97.88 576 HIS A N 1
ATOM 4612 C CA . HIS A 1 576 ? 17.75 -19.234 -19.75 1 97.88 576 HIS A CA 1
ATOM 4613 C C . HIS A 1 576 ? 16.578 -19.578 -18.859 1 97.88 576 HIS A C 1
ATOM 4615 O O . HIS A 1 576 ? 15.438 -19.641 -19.312 1 97.88 576 HIS A O 1
ATOM 4621 N N . ALA A 1 577 ? 16.875 -19.844 -17.625 1 97.25 577 ALA A N 1
ATOM 4622 C CA . ALA A 1 577 ? 15.82 -20.188 -16.656 1 97.25 577 ALA A CA 1
ATOM 4623 C C . ALA A 1 577 ? 14.812 -19.062 -16.516 1 97.25 577 ALA A C 1
ATOM 4625 O O . ALA A 1 577 ? 13.602 -19.297 -16.516 1 97.25 577 ALA A O 1
ATOM 4626 N N . VAL A 1 578 ? 15.266 -17.859 -16.453 1 97.75 578 VAL A N 1
ATOM 4627 C CA . VAL A 1 578 ? 14.367 -16.719 -16.328 1 97.75 578 VAL A CA 1
ATOM 4628 C C . VAL A 1 578 ? 13.508 -16.594 -17.594 1 97.75 578 VAL A C 1
ATOM 4630 O O . VAL A 1 578 ? 12.297 -16.406 -17.5 1 97.75 578 VAL A O 1
ATOM 4633 N N . GLY A 1 579 ? 14.141 -16.75 -18.688 1 97.75 579 GLY A N 1
ATOM 4634 C CA . GLY A 1 579 ? 13.406 -16.688 -19.938 1 97.75 579 GLY A CA 1
ATOM 4635 C C . GLY A 1 579 ? 12.414 -17.812 -20.109 1 97.75 579 GLY A C 1
ATOM 4636 O O . GLY A 1 579 ? 11.344 -17.609 -20.688 1 97.75 579 GLY A O 1
ATOM 4637 N N . SER A 1 580 ? 12.758 -18.969 -19.625 1 96.75 580 SER A N 1
ATOM 4638 C CA . SER A 1 580 ? 11.898 -20.141 -19.781 1 96.75 580 SER A CA 1
ATOM 4639 C C . SER A 1 580 ? 10.562 -19.938 -19.078 1 96.75 580 SER A C 1
ATOM 4641 O O . SER A 1 580 ? 9.523 -20.406 -19.562 1 96.75 580 SER A O 1
ATOM 4643 N N . GLN A 1 581 ? 10.594 -19.281 -18 1 94.62 581 GLN A N 1
ATOM 4644 C CA . GLN A 1 581 ? 9.344 -19.062 -17.281 1 94.62 581 GLN A CA 1
ATOM 4645 C C . GLN A 1 581 ? 8.461 -18.062 -18.031 1 94.62 581 GLN A C 1
ATOM 4647 O O . GLN A 1 581 ? 7.238 -18.188 -18.031 1 94.62 581 GLN A O 1
ATOM 4652 N N . LEU A 1 582 ? 9.078 -17.094 -18.562 1 96.38 582 LEU A N 1
ATOM 4653 C CA . LEU A 1 582 ? 8.312 -16.172 -19.391 1 96.38 582 LEU A CA 1
ATOM 4654 C C . LEU A 1 582 ? 7.633 -16.906 -20.547 1 96.38 582 LEU A C 1
ATOM 4656 O O . LEU A 1 582 ? 6.453 -16.688 -20.828 1 96.38 582 LEU A O 1
ATOM 4660 N N . ARG A 1 583 ? 8.375 -17.734 -21.172 1 97.44 583 ARG A N 1
ATOM 4661 C CA . ARG A 1 583 ? 7.852 -18.5 -22.297 1 97.44 583 ARG A CA 1
ATOM 4662 C C . ARG A 1 583 ? 6.711 -19.422 -21.859 1 97.44 583 ARG A C 1
ATOM 4664 O O . ARG A 1 583 ? 5.703 -19.531 -22.547 1 97.44 583 ARG A O 1
ATOM 4671 N N . ALA A 1 584 ? 6.879 -19.984 -20.719 1 94.12 584 ALA A N 1
ATOM 4672 C CA . ALA A 1 584 ? 5.84 -20.875 -20.203 1 94.12 584 ALA A CA 1
ATOM 4673 C C . ALA A 1 584 ? 4.539 -20.109 -19.953 1 94.12 584 ALA A C 1
ATOM 4675 O O . ALA A 1 584 ? 3.451 -20.641 -20.188 1 94.12 584 ALA A O 1
ATOM 4676 N N . ILE A 1 585 ? 4.629 -18.938 -19.594 1 93.81 585 ILE A N 1
ATOM 4677 C CA . ILE A 1 585 ? 3.459 -18.141 -19.25 1 93.81 585 ILE A CA 1
ATOM 4678 C C . ILE A 1 585 ? 2.783 -17.625 -20.516 1 93.81 585 ILE A C 1
ATOM 4680 O O . ILE A 1 585 ? 1.555 -17.625 -20.609 1 93.81 585 ILE A O 1
ATOM 4684 N N . LEU A 1 586 ? 3.566 -17.266 -21.469 1 97.06 586 LEU A N 1
ATOM 4685 C CA . LEU A 1 586 ? 3.01 -16.516 -22.594 1 97.06 586 LEU A CA 1
ATOM 4686 C C . LEU A 1 586 ? 2.742 -17.438 -23.781 1 97.06 586 LEU A C 1
ATOM 4688 O O . LEU A 1 586 ? 2 -17.078 -24.703 1 97.06 586 LEU A O 1
ATOM 4692 N N . ASN A 1 587 ? 3.295 -18.609 -23.797 1 97.12 587 ASN A N 1
ATOM 4693 C CA . ASN A 1 587 ? 3.125 -19.516 -24.922 1 97.12 587 ASN A CA 1
ATOM 4694 C C . ASN A 1 587 ? 1.669 -19.938 -25.078 1 97.12 587 ASN A C 1
ATOM 4696 O O . ASN A 1 587 ? 0.961 -20.125 -24.078 1 97.12 587 ASN A O 1
ATOM 4700 N N . GLY A 1 588 ? 1.191 -19.938 -26.391 1 95.25 588 GLY A N 1
ATOM 4701 C CA . GLY A 1 588 ? -0.155 -20.438 -26.609 1 95.25 588 GLY A CA 1
ATOM 4702 C C . GLY A 1 588 ? -0.917 -19.672 -27.672 1 95.25 588 GLY A C 1
ATOM 4703 O O . GLY A 1 588 ? -0.314 -19.047 -28.547 1 95.25 588 GLY A O 1
ATOM 4704 N N . THR A 1 589 ? -2.277 -19.859 -27.656 1 94.75 589 THR A N 1
ATOM 4705 C CA . THR A 1 589 ? -3.113 -19.266 -28.688 1 94.75 589 THR A CA 1
ATOM 4706 C C . THR A 1 589 ? -4.449 -18.812 -28.109 1 94.75 589 THR A C 1
ATOM 4708 O O . THR A 1 589 ? -4.832 -19.219 -27.016 1 94.75 589 THR A O 1
ATOM 4711 N N . THR A 1 590 ? -4.969 -17.859 -28.781 1 92.94 590 THR A N 1
ATOM 4712 C CA . THR A 1 590 ? -6.379 -17.516 -28.656 1 92.94 590 THR A CA 1
ATOM 4713 C C . THR A 1 590 ? -7.113 -17.703 -29.969 1 92.94 590 THR A C 1
ATOM 4715 O O . THR A 1 590 ? -6.762 -17.094 -30.984 1 92.94 590 THR A O 1
ATOM 4718 N N . THR A 1 591 ? -8.133 -18.547 -29.969 1 89.25 591 THR A N 1
ATOM 4719 C CA . THR A 1 591 ? -8.836 -18.891 -31.203 1 89.25 591 THR A CA 1
ATOM 4720 C C . THR A 1 591 ? -10.289 -18.406 -31.141 1 89.25 591 THR A C 1
ATOM 4722 O O . THR A 1 591 ? -10.945 -18.531 -30.109 1 89.25 591 THR A O 1
ATOM 4725 N N . MET A 1 592 ? -10.656 -17.812 -32.344 1 89 592 MET A N 1
ATOM 4726 C CA . MET A 1 592 ? -12.039 -17.391 -32.5 1 89 592 MET A CA 1
ATOM 4727 C C . MET A 1 592 ? -12.82 -18.422 -33.344 1 89 592 MET A C 1
ATOM 4729 O O . MET A 1 592 ? -12.234 -19.125 -34.156 1 89 592 MET A O 1
ATOM 4733 N N . PRO A 1 593 ? -14.102 -18.719 -33.125 1 81.69 593 PRO A N 1
ATOM 4734 C CA . PRO A 1 593 ? -14.977 -17.953 -32.219 1 81.69 593 PRO A CA 1
ATOM 4735 C C . PRO A 1 593 ? -14.922 -18.438 -30.781 1 81.69 593 PRO A C 1
ATOM 4737 O O . PRO A 1 593 ? -14.211 -19.391 -30.484 1 81.69 593 PRO A O 1
ATOM 4740 N N . ASN A 1 594 ? -15.484 -17.781 -29.844 1 69.06 594 ASN A N 1
ATOM 4741 C CA . ASN A 1 594 ? -15.719 -18.141 -28.453 1 69.06 594 ASN A CA 1
ATOM 4742 C C . ASN A 1 594 ? -14.508 -17.828 -27.578 1 69.06 594 ASN A C 1
ATOM 4744 O O . ASN A 1 594 ? -14.406 -18.312 -26.453 1 69.06 594 ASN A O 1
ATOM 4748 N N . PHE A 1 595 ? -13.609 -17.172 -28.078 1 78.25 595 PHE A N 1
ATOM 4749 C CA . PHE A 1 595 ? -12.469 -16.688 -27.312 1 78.25 595 PHE A CA 1
ATOM 4750 C C . PHE A 1 595 ? -11.766 -17.828 -26.594 1 78.25 595 PHE A C 1
ATOM 4752 O O . PHE A 1 595 ? -11.539 -17.75 -25.375 1 78.25 595 PHE A O 1
ATOM 4759 N N . ASN A 1 596 ? -11.391 -18.875 -27.266 1 75.94 596 ASN A N 1
ATOM 4760 C CA . ASN A 1 596 ? -10.688 -20.016 -26.672 1 75.94 596 ASN A CA 1
ATOM 4761 C C . ASN A 1 596 ? -9.227 -19.672 -26.406 1 75.94 596 ASN A C 1
ATOM 4763 O O . ASN A 1 596 ? -8.391 -19.75 -27.297 1 75.94 596 ASN A O 1
ATOM 4767 N N . VAL A 1 597 ? -8.961 -19.391 -25.188 1 81 597 VAL A N 1
ATOM 4768 C CA . VAL A 1 597 ? -7.602 -19.016 -24.797 1 81 597 VAL A CA 1
ATOM 4769 C C . VAL A 1 597 ? -6.863 -20.234 -24.25 1 81 597 VAL A C 1
ATOM 4771 O O . VAL A 1 597 ? -7.234 -20.781 -23.203 1 81 597 VAL A O 1
ATOM 4774 N N . ASN A 1 598 ? -5.883 -20.672 -24.938 1 82.19 598 ASN A N 1
ATOM 4775 C CA . ASN A 1 598 ? -4.992 -21.75 -24.516 1 82.19 598 ASN A CA 1
ATOM 4776 C C . ASN A 1 598 ? -3.615 -21.219 -24.125 1 82.19 598 ASN A C 1
ATOM 4778 O O . ASN A 1 598 ? -2.625 -21.5 -24.812 1 82.19 598 ASN A O 1
ATOM 4782 N N . SER A 1 599 ? -3.553 -20.438 -23.172 1 87.81 599 SER A N 1
ATOM 4783 C CA . SER A 1 599 ? -2.334 -19.781 -22.703 1 87.81 599 SER A CA 1
ATOM 4784 C C . SER A 1 599 ? -2.512 -19.234 -21.297 1 87.81 599 SER A C 1
ATOM 4786 O O . SER A 1 599 ? -3.619 -18.859 -20.906 1 87.81 599 SER A O 1
ATOM 4788 N N . GLU A 1 600 ? -1.455 -19.234 -20.547 1 86.44 600 GLU A N 1
ATOM 4789 C CA . GLU A 1 600 ? -1.503 -18.672 -19.203 1 86.44 600 GLU A CA 1
ATOM 4790 C C . GLU A 1 600 ? -1.433 -17.141 -19.234 1 86.44 600 GLU A C 1
ATOM 4792 O O . GLU A 1 600 ? -1.441 -16.5 -18.188 1 86.44 600 GLU A O 1
ATOM 4797 N N . ILE A 1 601 ? -1.449 -16.594 -20.438 1 91.81 601 ILE A N 1
ATOM 4798 C CA . ILE A 1 601 ? -1.421 -15.148 -20.578 1 91.81 601 ILE A CA 1
ATOM 4799 C C . ILE A 1 601 ? -2.678 -14.547 -19.953 1 91.81 601 ILE A C 1
ATOM 4801 O O . ILE A 1 601 ? -2.693 -13.367 -19.578 1 91.81 601 ILE A O 1
ATOM 4805 N N . LEU A 1 602 ? -3.674 -15.352 -19.859 1 82.31 602 LEU A N 1
ATOM 4806 C CA . LEU A 1 602 ? -4.949 -14.93 -19.281 1 82.31 602 LEU A CA 1
ATOM 4807 C C . LEU A 1 602 ? -4.77 -14.445 -17.844 1 82.31 602 LEU A C 1
ATOM 4809 O O . LEU A 1 602 ? -5.57 -13.648 -17.344 1 82.31 602 LEU A O 1
ATOM 4813 N N . GLN A 1 603 ? -3.689 -14.898 -17.297 1 78.88 603 GLN A N 1
ATOM 4814 C CA . GLN A 1 603 ? -3.455 -14.594 -15.891 1 78.88 603 GLN A CA 1
ATOM 4815 C C . GLN A 1 603 ? -2.59 -13.344 -15.742 1 78.88 603 GLN A C 1
ATOM 4817 O O . GLN A 1 603 ? -2.344 -12.891 -14.625 1 78.88 603 GLN A O 1
ATOM 4822 N N . THR A 1 604 ? -2.225 -12.789 -16.828 1 89.56 604 THR A N 1
ATOM 4823 C CA . THR A 1 604 ? -1.356 -11.617 -16.812 1 89.56 604 THR A CA 1
ATOM 4824 C C . THR A 1 604 ? -2.131 -10.367 -17.203 1 89.56 604 THR A C 1
ATOM 4826 O O . THR A 1 604 ? -3.303 -10.445 -17.578 1 89.56 604 THR A O 1
ATOM 4829 N N . ARG A 1 605 ? -1.528 -9.266 -17.016 1 89.5 605 ARG A N 1
ATOM 4830 C CA . ARG A 1 605 ? -2.135 -8 -17.438 1 89.5 605 ARG A CA 1
ATOM 4831 C C . ARG A 1 605 ? -2.006 -7.793 -18.938 1 89.5 605 ARG A C 1
ATOM 4833 O O . ARG A 1 605 ? -2.496 -6.801 -19.469 1 89.5 605 ARG A O 1
ATOM 4840 N N . LEU A 1 606 ? -1.384 -8.727 -19.594 1 95.75 606 LEU A N 1
ATOM 4841 C CA . LEU A 1 606 ? -1.039 -8.539 -21 1 95.75 606 LEU A CA 1
ATOM 4842 C C . LEU A 1 606 ? -2.238 -8.82 -21.906 1 95.75 606 LEU A C 1
ATOM 4844 O O . LEU A 1 606 ? -2.219 -8.5 -23.094 1 95.75 606 LEU A O 1
ATOM 4848 N N . LEU A 1 607 ? -3.252 -9.406 -21.328 1 91.75 607 LEU A N 1
ATOM 4849 C CA . LEU A 1 607 ? -4.453 -9.711 -22.094 1 91.75 607 LEU A CA 1
ATOM 4850 C C . LEU A 1 607 ? -5.672 -9.008 -21.5 1 91.75 607 LEU A C 1
ATOM 4852 O O . LEU A 1 607 ? -5.949 -9.133 -20.312 1 91.75 607 LEU A O 1
ATOM 4856 N N . ASP A 1 608 ? -6.316 -8.305 -22.391 1 86.12 608 ASP A N 1
ATOM 4857 C CA . ASP A 1 608 ? -7.547 -7.637 -21.953 1 86.12 608 ASP A CA 1
ATOM 4858 C C . ASP A 1 608 ? -8.727 -8.609 -21.969 1 86.12 608 ASP A C 1
ATOM 4860 O O . ASP A 1 608 ? -8.906 -9.367 -22.922 1 86.12 608 ASP A O 1
ATOM 4864 N N . ARG A 1 609 ? -9.594 -8.508 -21.031 1 79.25 609 ARG A N 1
ATOM 4865 C CA . ARG A 1 609 ? -10.633 -9.516 -20.859 1 79.25 609 ARG A CA 1
ATOM 4866 C C . ARG A 1 609 ? -11.898 -9.133 -21.625 1 79.25 609 ARG A C 1
ATOM 4868 O O . ARG A 1 609 ? -12.805 -9.953 -21.781 1 79.25 609 ARG A O 1
ATOM 4875 N N . LEU A 1 610 ? -11.961 -7.941 -22.172 1 83 610 LEU A N 1
ATOM 4876 C CA . LEU A 1 610 ? -13.141 -7.535 -22.922 1 83 610 LEU A CA 1
ATOM 4877 C C . LEU A 1 610 ? -13.25 -8.32 -24.219 1 83 610 LEU A C 1
ATOM 4879 O O . LEU A 1 610 ? -14.305 -8.883 -24.531 1 83 610 LEU A O 1
ATOM 4883 N N . ASN A 1 611 ? -12.148 -8.297 -24.953 1 86.62 611 ASN A N 1
ATOM 4884 C CA . ASN A 1 611 ? -12.117 -8.969 -26.25 1 86.62 611 ASN A CA 1
ATOM 4885 C C . ASN A 1 611 ? -11.062 -10.07 -26.266 1 86.62 611 ASN A C 1
ATOM 4887 O O . ASN A 1 611 ? -10.828 -10.688 -27.312 1 86.62 611 ASN A O 1
ATOM 4891 N N . TYR A 1 612 ? -10.391 -10.273 -25.078 1 86.94 612 TYR A N 1
ATOM 4892 C CA . TYR A 1 612 ? -9.32 -11.258 -24.953 1 86.94 612 TYR A CA 1
ATOM 4893 C C . TYR A 1 612 ? -8.227 -11 -25.984 1 86.94 612 TYR A C 1
ATOM 4895 O O . TYR A 1 612 ? -7.781 -11.922 -26.672 1 86.94 612 TYR A O 1
ATOM 4903 N N . LEU A 1 613 ? -7.93 -9.727 -26.172 1 94.5 613 LEU A N 1
ATOM 4904 C CA . LEU A 1 613 ? -6.855 -9.273 -27.062 1 94.5 613 LEU A CA 1
ATOM 4905 C C . LEU A 1 613 ? -5.668 -8.766 -26.25 1 94.5 613 LEU A C 1
ATOM 4907 O O . LEU A 1 613 ? -5.836 -8.305 -25.109 1 94.5 613 LEU A O 1
ATOM 4911 N N . PRO A 1 614 ? -4.496 -8.969 -26.844 1 95.94 614 PRO A N 1
ATOM 4912 C CA . PRO A 1 614 ? -3.338 -8.367 -26.172 1 95.94 614 PRO A CA 1
ATOM 4913 C C . PRO A 1 614 ? -3.484 -6.863 -25.984 1 95.94 614 PRO A C 1
ATOM 4915 O O . PRO A 1 614 ? -4.152 -6.195 -26.766 1 95.94 614 PRO A O 1
ATOM 4918 N N . VAL A 1 615 ? -2.871 -6.336 -25.031 1 95.62 615 VAL A N 1
ATOM 4919 C CA . VAL A 1 615 ? -2.967 -4.926 -24.672 1 95.62 615 VAL A CA 1
ATOM 4920 C C . VAL A 1 615 ? -2.279 -4.074 -25.75 1 95.62 615 VAL A C 1
ATOM 4922 O O . VAL A 1 615 ? -1.572 -4.598 -26.609 1 95.62 615 VAL A O 1
ATOM 4925 N N . ALA A 1 616 ? -2.553 -2.732 -25.625 1 94.81 616 ALA A N 1
ATOM 4926 C CA . ALA A 1 616 ? -1.916 -1.806 -26.547 1 94.81 616 ALA A CA 1
ATOM 4927 C C . ALA A 1 616 ? -0.402 -1.791 -26.359 1 94.81 616 ALA A C 1
ATOM 4929 O O . ALA A 1 616 ? 0.093 -2.01 -25.25 1 94.81 616 ALA A O 1
ATOM 4930 N N . ASN A 1 617 ? 0.365 -1.568 -27.484 1 95.06 617 ASN A N 1
ATOM 4931 C CA . ASN A 1 617 ? 1.823 -1.568 -27.438 1 95.06 617 ASN A CA 1
ATOM 4932 C C . ASN A 1 617 ? 2.365 -2.883 -26.891 1 95.06 617 ASN A C 1
ATOM 4934 O O . ASN A 1 617 ? 3.189 -2.881 -25.969 1 95.06 617 ASN A O 1
ATOM 4938 N N . PHE A 1 618 ? 1.848 -3.938 -27.422 1 97.12 618 PHE A N 1
ATOM 4939 C CA . PHE A 1 618 ? 2.059 -5.281 -26.891 1 97.12 618 PHE A CA 1
ATOM 4940 C C . PHE A 1 618 ? 3.545 -5.609 -26.828 1 97.12 618 PHE A C 1
ATOM 4942 O O . PHE A 1 618 ? 4.023 -6.148 -25.828 1 97.12 618 PHE A O 1
ATOM 4949 N N . PRO A 1 619 ? 4.418 -5.328 -27.828 1 97.38 619 PRO A N 1
ATOM 4950 C CA . PRO A 1 619 ? 5.844 -5.66 -27.75 1 97.38 619 PRO A CA 1
ATOM 4951 C C . PRO A 1 619 ? 6.527 -5 -26.547 1 97.38 619 PRO A C 1
ATOM 4953 O O . PRO A 1 619 ? 7.297 -5.652 -25.844 1 97.38 619 PRO A O 1
ATOM 4956 N N . LEU A 1 620 ? 6.23 -3.801 -26.375 1 96.19 620 LEU A N 1
ATOM 4957 C CA . LEU A 1 620 ? 6.824 -3.092 -25.234 1 96.19 620 LEU A CA 1
ATOM 4958 C C . LEU A 1 620 ? 6.305 -3.65 -23.922 1 96.19 620 LEU A C 1
ATOM 4960 O O . LEU A 1 620 ? 7.059 -3.75 -22.938 1 96.19 620 LEU A O 1
ATOM 4964 N N . GLU A 1 621 ? 5.016 -3.977 -23.891 1 97 621 GLU A N 1
ATOM 4965 C CA . GLU A 1 621 ? 4.418 -4.496 -22.672 1 97 621 GLU A CA 1
ATOM 4966 C C . GLU A 1 621 ? 4.98 -5.871 -22.312 1 97 621 GLU A C 1
ATOM 4968 O O . GLU A 1 621 ? 5.113 -6.215 -21.141 1 97 621 GLU A O 1
ATOM 4973 N N . VAL A 1 622 ? 5.344 -6.602 -23.312 1 97.75 622 VAL A N 1
ATOM 4974 C CA . VAL A 1 622 ? 5.98 -7.895 -23.062 1 97.75 622 VAL A CA 1
ATOM 4975 C C . VAL A 1 622 ? 7.344 -7.684 -22.406 1 97.75 622 VAL A C 1
ATOM 4977 O O . VAL A 1 622 ? 7.695 -8.375 -21.453 1 97.75 622 VAL A O 1
ATOM 4980 N N . GLN A 1 623 ? 8.078 -6.758 -22.938 1 97.12 623 GLN A N 1
ATOM 4981 C CA . GLN A 1 623 ? 9.375 -6.438 -22.359 1 97.12 623 GLN A CA 1
ATOM 4982 C C . GLN A 1 623 ? 9.234 -5.953 -20.922 1 97.12 623 GLN A C 1
ATOM 4984 O O . GLN A 1 623 ? 9.992 -6.371 -20.047 1 97.12 623 GLN A O 1
ATOM 4989 N N . LYS A 1 624 ? 8.281 -5.137 -20.734 1 96.25 624 LYS A N 1
ATOM 4990 C CA . LYS A 1 624 ? 8.047 -4.605 -19.391 1 96.25 624 LYS A CA 1
ATOM 4991 C C . LYS A 1 624 ? 7.633 -5.711 -18.422 1 96.25 624 LYS A C 1
ATOM 4993 O O . LYS A 1 624 ? 8 -5.688 -17.25 1 96.25 624 LYS A O 1
ATOM 4998 N N . PHE A 1 625 ? 6.844 -6.574 -18.922 1 96.75 625 PHE A N 1
ATOM 4999 C CA . PHE A 1 625 ? 6.414 -7.695 -18.094 1 96.75 625 PHE A CA 1
ATOM 5000 C C . PHE A 1 625 ? 7.609 -8.531 -17.656 1 96.75 625 PHE A C 1
ATOM 5002 O O . PHE A 1 625 ? 7.695 -8.938 -16.5 1 96.75 625 PHE A O 1
ATOM 5009 N N . TYR A 1 626 ? 8.508 -8.789 -18.578 1 97.88 626 TYR A N 1
ATOM 5010 C CA . TYR A 1 626 ? 9.734 -9.508 -18.25 1 97.88 626 TYR A CA 1
ATOM 5011 C C . TYR A 1 626 ? 10.539 -8.766 -17.188 1 97.88 626 TYR A C 1
ATOM 5013 O O . TYR A 1 626 ? 11.086 -9.383 -16.281 1 97.88 626 TYR A O 1
ATOM 5021 N N . GLU A 1 627 ? 10.609 -7.52 -17.328 1 97.62 627 GLU A N 1
ATOM 5022 C CA . GLU A 1 627 ? 11.328 -6.688 -16.375 1 97.62 627 GLU A CA 1
ATOM 5023 C C . GLU A 1 627 ? 10.648 -6.699 -15.008 1 97.62 627 GLU A C 1
ATOM 5025 O O . GLU A 1 627 ? 11.32 -6.633 -13.969 1 97.62 627 GLU A O 1
ATOM 5030 N N . GLU A 1 628 ? 9.352 -6.754 -15.008 1 96.69 628 GLU A N 1
ATOM 5031 C CA . GLU A 1 628 ? 8.625 -6.887 -13.75 1 96.69 628 GLU A CA 1
ATOM 5032 C C . GLU A 1 628 ? 9.008 -8.18 -13.031 1 96.69 628 GLU A C 1
ATOM 5034 O O . GLU A 1 628 ? 9.109 -8.203 -11.805 1 96.69 628 GLU A O 1
ATOM 5039 N N . ILE A 1 629 ? 9.211 -9.172 -13.789 1 96.75 629 ILE A N 1
ATOM 5040 C CA . ILE A 1 629 ? 9.664 -10.43 -13.203 1 96.75 629 ILE A CA 1
ATOM 5041 C C . ILE A 1 629 ? 11.062 -10.25 -12.617 1 96.75 629 ILE A C 1
ATOM 5043 O O . ILE A 1 629 ? 11.336 -10.711 -11.508 1 96.75 629 ILE A O 1
ATOM 5047 N N . LEU A 1 630 ? 11.906 -9.555 -13.328 1 97.81 630 LEU A N 1
ATOM 5048 C CA . LEU A 1 630 ? 13.258 -9.297 -12.836 1 97.81 630 LEU A CA 1
ATOM 5049 C C . LEU A 1 630 ? 13.227 -8.5 -11.547 1 97.81 630 LEU A C 1
ATOM 5051 O O . LEU A 1 630 ? 13.891 -8.859 -10.57 1 97.81 630 LEU A O 1
ATOM 5055 N N . ILE A 1 631 ? 12.453 -7.48 -11.531 1 97.12 631 ILE A N 1
ATOM 5056 C CA . ILE A 1 631 ? 12.375 -6.613 -10.367 1 97.12 631 ILE A CA 1
ATOM 5057 C C . ILE A 1 631 ? 11.781 -7.383 -9.188 1 97.12 631 ILE A C 1
ATOM 5059 O O . ILE A 1 631 ? 12.133 -7.141 -8.031 1 97.12 631 ILE A O 1
ATOM 5063 N N . SER A 1 632 ? 10.969 -8.336 -9.484 1 95.88 632 SER A N 1
ATOM 5064 C CA . SER A 1 632 ? 10.297 -9.109 -8.445 1 95.88 632 SER A CA 1
ATOM 5065 C C . SER A 1 632 ? 11.281 -10.016 -7.711 1 95.88 632 SER A C 1
ATOM 5067 O O . SER A 1 632 ? 10.977 -10.531 -6.629 1 95.88 632 SER A O 1
ATOM 5069 N N . PHE A 1 633 ? 12.469 -10.227 -8.273 1 96.5 633 PHE A N 1
ATOM 5070 C CA . PHE A 1 633 ? 13.516 -10.945 -7.555 1 96.5 633 PHE A CA 1
ATOM 5071 C C . PHE A 1 633 ? 13.797 -10.289 -6.207 1 96.5 633 PHE A C 1
ATOM 5073 O O . PHE A 1 633 ? 14.109 -10.977 -5.23 1 96.5 633 PHE A O 1
ATOM 5080 N N . LEU A 1 634 ? 13.609 -9.008 -6.168 1 95.62 634 LEU A N 1
ATOM 5081 C CA . LEU A 1 634 ? 13.953 -8.234 -4.98 1 95.62 634 LEU A CA 1
ATOM 5082 C C . LEU A 1 634 ? 12.992 -8.539 -3.836 1 95.62 634 LEU A C 1
ATOM 5084 O O . LEU A 1 634 ? 13.273 -8.211 -2.682 1 95.62 634 LEU A O 1
ATOM 5088 N N . SER A 1 635 ? 11.906 -9.117 -4.164 1 91.38 635 SER A N 1
ATOM 5089 C CA . SER A 1 635 ? 10.938 -9.461 -3.135 1 91.38 635 SER A CA 1
ATOM 5090 C C . SER A 1 635 ? 11.422 -10.633 -2.289 1 91.38 635 SER A C 1
ATOM 5092 O O . SER A 1 635 ? 10.922 -10.859 -1.184 1 91.38 635 SER A O 1
ATOM 5094 N N . ASP A 1 636 ? 12.359 -11.391 -2.82 1 90.5 636 ASP A N 1
ATOM 5095 C CA . ASP A 1 636 ? 12.93 -12.523 -2.104 1 90.5 636 ASP A CA 1
ATOM 5096 C C . ASP A 1 636 ? 14.438 -12.383 -1.953 1 90.5 636 ASP A C 1
ATOM 5098 O O . ASP A 1 636 ? 15.203 -12.898 -2.77 1 90.5 636 ASP A O 1
ATOM 5102 N N . PRO A 1 637 ? 14.828 -11.883 -0.851 1 92.19 637 PRO A N 1
ATOM 5103 C CA . PRO A 1 637 ? 16.25 -11.602 -0.659 1 92.19 637 PRO A CA 1
ATOM 5104 C C . PRO A 1 637 ? 17.109 -12.867 -0.602 1 92.19 637 PRO A C 1
ATOM 5106 O O . PRO A 1 637 ? 18.328 -12.797 -0.667 1 92.19 637 PRO A O 1
ATOM 5109 N N . GLN A 1 638 ? 16.531 -14.023 -0.535 1 89.75 638 GLN A N 1
ATOM 5110 C CA . GLN A 1 638 ? 17.281 -15.266 -0.448 1 89.75 638 GLN A CA 1
ATOM 5111 C C . GLN A 1 638 ? 17.672 -15.766 -1.835 1 89.75 638 GLN A C 1
ATOM 5113 O O . GLN A 1 638 ? 18.453 -16.719 -1.96 1 89.75 638 GLN A O 1
ATOM 5118 N N . MET A 1 639 ? 17.141 -15.148 -2.834 1 93.88 639 MET A N 1
ATOM 5119 C CA . MET A 1 639 ? 17.609 -15.492 -4.172 1 93.88 639 MET A CA 1
ATOM 5120 C C . MET A 1 639 ? 19.062 -15.078 -4.367 1 93.88 639 MET A C 1
ATOM 5122 O O . MET A 1 639 ? 19.453 -13.969 -3.986 1 93.88 639 MET A O 1
ATOM 5126 N N . SER A 1 640 ? 19.828 -15.891 -4.977 1 95.31 640 SER A N 1
ATOM 5127 C CA . SER A 1 640 ? 21.25 -15.641 -5.137 1 95.31 640 SER A CA 1
ATOM 5128 C C . SER A 1 640 ? 21.516 -14.398 -5.984 1 95.31 640 SER A C 1
ATOM 5130 O O . SER A 1 640 ? 22.516 -13.719 -5.805 1 95.31 640 SER A O 1
ATOM 5132 N N . ALA A 1 641 ? 20.578 -14.102 -6.852 1 97.06 641 ALA A N 1
ATOM 5133 C CA . ALA A 1 641 ? 20.75 -12.969 -7.754 1 97.06 641 ALA A CA 1
ATOM 5134 C C . ALA A 1 641 ? 20.531 -11.648 -7.02 1 97.06 641 ALA A C 1
ATOM 5136 O O . ALA A 1 641 ? 20.875 -10.578 -7.535 1 97.06 641 ALA A O 1
ATOM 5137 N N . VAL A 1 642 ? 20 -11.656 -5.82 1 97.19 642 VAL A N 1
ATOM 5138 C CA . VAL A 1 642 ? 19.719 -10.438 -5.07 1 97.19 642 VAL A CA 1
ATOM 5139 C C . VAL A 1 642 ? 20.922 -10.062 -4.215 1 97.19 642 VAL A C 1
ATOM 5141 O O . VAL A 1 642 ? 21.453 -10.891 -3.471 1 97.19 642 VAL A O 1
ATOM 5144 N N . SER A 1 643 ? 21.359 -8.82 -4.391 1 96.94 643 SER A N 1
ATOM 5145 C CA . SER A 1 643 ? 22.547 -8.312 -3.691 1 96.94 643 SER A CA 1
ATOM 5146 C C . SER A 1 643 ? 22.297 -6.914 -3.135 1 96.94 643 SER A C 1
ATOM 5148 O O . SER A 1 643 ? 21.25 -6.305 -3.418 1 96.94 643 SER A O 1
ATOM 5150 N N . TRP A 1 644 ? 23.281 -6.539 -2.322 1 96.94 644 TRP A N 1
ATOM 5151 C CA . TRP A 1 644 ? 23.203 -5.164 -1.833 1 96.94 644 TRP A CA 1
ATOM 5152 C C . TRP A 1 644 ? 23.531 -4.172 -2.945 1 96.94 644 TRP A C 1
ATOM 5154 O O . TRP A 1 644 ? 24.453 -4.398 -3.736 1 96.94 644 TRP A O 1
ATOM 5164 N N . ALA A 1 645 ? 22.812 -3.113 -3.045 1 97.44 645 ALA A N 1
ATOM 5165 C CA . ALA A 1 645 ? 23.062 -2.107 -4.074 1 97.44 645 ALA A CA 1
ATOM 5166 C C . ALA A 1 645 ? 24.391 -1.406 -3.842 1 97.44 645 ALA A C 1
ATOM 5168 O O . ALA A 1 645 ? 25.109 -1.076 -4.793 1 97.44 645 ALA A O 1
ATOM 5169 N N . ALA A 1 646 ? 24.734 -1.171 -2.604 1 96.25 646 ALA A N 1
ATOM 5170 C CA . ALA A 1 646 ? 25.984 -0.49 -2.26 1 96.25 646 ALA A CA 1
ATOM 5171 C C . ALA A 1 646 ? 27.188 -1.353 -2.605 1 96.25 646 ALA A C 1
ATOM 5173 O O . ALA A 1 646 ? 28.266 -0.831 -2.939 1 96.25 646 ALA A O 1
ATOM 5174 N N . ASP A 1 647 ? 27.047 -2.643 -2.486 1 96.19 647 ASP A N 1
ATOM 5175 C CA . ASP A 1 647 ? 28.062 -3.615 -2.838 1 96.19 647 ASP A CA 1
ATOM 5176 C C . ASP A 1 647 ? 27.453 -4.863 -3.469 1 96.19 647 ASP A C 1
ATOM 5178 O O . ASP A 1 647 ? 27.266 -5.875 -2.793 1 96.19 647 ASP A O 1
ATOM 5182 N N . PRO A 1 648 ? 27.359 -4.871 -4.727 1 96.19 648 PRO A N 1
ATOM 5183 C CA . PRO A 1 648 ? 26.641 -5.949 -5.41 1 96.19 648 PRO A CA 1
ATOM 5184 C C . PRO A 1 648 ? 27.375 -7.289 -5.332 1 96.19 648 PRO A C 1
ATOM 5186 O O . PRO A 1 648 ? 26.812 -8.32 -5.711 1 96.19 648 PRO A O 1
ATOM 5189 N N . SER A 1 649 ? 28.562 -7.305 -4.832 1 94.88 649 SER A N 1
ATOM 5190 C CA . SER A 1 649 ? 29.297 -8.562 -4.719 1 94.88 649 SER A CA 1
ATOM 5191 C C . SER A 1 649 ? 28.828 -9.367 -3.516 1 94.88 649 SER A C 1
ATOM 5193 O O . SER A 1 649 ? 29.078 -10.57 -3.436 1 94.88 649 SER A O 1
ATOM 5195 N N . LYS A 1 650 ? 28.125 -8.742 -2.654 1 94.19 650 LYS A N 1
ATOM 5196 C CA . LYS A 1 650 ? 27.672 -9.414 -1.438 1 94.19 650 LYS A CA 1
ATOM 5197 C C . LYS A 1 650 ? 26.203 -9.812 -1.537 1 94.19 650 LYS A C 1
ATOM 5199 O O . LYS A 1 650 ? 25.375 -9.031 -1.996 1 94.19 650 LYS A O 1
ATOM 5204 N N . TYR A 1 651 ? 25.969 -11.039 -1.115 1 94.62 651 TYR A N 1
ATOM 5205 C CA . TYR A 1 651 ? 24.578 -11.484 -0.987 1 94.62 651 TYR A CA 1
ATOM 5206 C C . TYR A 1 651 ? 23.828 -10.648 0.044 1 94.62 651 TYR A C 1
ATOM 5208 O O . TYR A 1 651 ? 24.391 -10.289 1.086 1 94.62 651 TYR A O 1
ATOM 5216 N N . SER A 1 652 ? 22.609 -10.281 -0.195 1 92.25 652 SER A N 1
ATOM 5217 C CA . SER A 1 652 ? 21.875 -9.422 0.721 1 92.25 652 SER A CA 1
ATOM 5218 C C . SER A 1 652 ? 21.297 -10.219 1.881 1 92.25 652 SER A C 1
ATOM 5220 O O . SER A 1 652 ? 21.312 -9.758 3.025 1 92.25 652 SER A O 1
ATOM 5222 N N . GLY A 1 653 ? 20.797 -11.461 1.578 1 88 653 GLY A N 1
ATOM 5223 C CA . GLY A 1 653 ? 20.141 -12.219 2.625 1 88 653 GLY A CA 1
ATOM 5224 C C . GLY A 1 653 ? 18.844 -11.578 3.1 1 88 653 GLY A C 1
ATOM 5225 O O . GLY A 1 653 ? 18.422 -10.555 2.561 1 88 653 GLY A O 1
ATOM 5226 N N . ARG A 1 654 ? 18.281 -12.102 4.215 1 84.75 654 ARG A N 1
ATOM 5227 C CA . ARG A 1 654 ? 16.953 -11.711 4.668 1 84.75 654 ARG A CA 1
ATOM 5228 C C . ARG A 1 654 ? 17.031 -10.578 5.684 1 84.75 654 ARG A C 1
ATOM 5230 O O . ARG A 1 654 ? 16.047 -9.867 5.898 1 84.75 654 ARG A O 1
ATOM 5237 N N . PHE A 1 655 ? 18.25 -10.344 6.215 1 82.31 655 PHE A N 1
ATOM 5238 C CA . PHE A 1 655 ? 18.312 -9.422 7.344 1 82.31 655 PHE A CA 1
ATOM 5239 C C . PHE A 1 655 ? 18.766 -8.039 6.891 1 82.31 655 PHE A C 1
ATOM 5241 O O . PHE A 1 655 ? 19.141 -7.852 5.73 1 82.31 655 PHE A O 1
ATOM 5248 N N . ASP A 1 656 ? 18.719 -7.082 7.809 1 87.88 656 ASP A N 1
ATOM 5249 C CA . ASP A 1 656 ? 19 -5.676 7.535 1 87.88 656 ASP A CA 1
ATOM 5250 C C . ASP A 1 656 ? 20.484 -5.445 7.289 1 87.88 656 ASP A C 1
ATOM 5252 O O . ASP A 1 656 ? 21.328 -6.152 7.848 1 87.88 656 ASP A O 1
ATOM 5256 N N . SER A 1 657 ? 20.656 -4.473 6.473 1 88.75 657 SER A N 1
ATOM 5257 C CA . SER A 1 657 ? 22.031 -4.105 6.164 1 88.75 657 SER A CA 1
ATOM 5258 C C . SER A 1 657 ? 22.672 -3.322 7.312 1 88.75 657 SER A C 1
ATOM 5260 O O . SER A 1 657 ? 21.969 -2.666 8.086 1 88.75 657 SER A O 1
ATOM 5262 N N . GLY A 1 658 ? 23.984 -3.488 7.395 1 86.38 658 GLY A N 1
ATOM 5263 C CA . GLY A 1 658 ? 24.734 -2.605 8.281 1 86.38 658 GLY A CA 1
ATOM 5264 C C . GLY A 1 658 ? 24.859 -1.193 7.75 1 86.38 658 GLY A C 1
ATOM 5265 O O . GLY A 1 658 ? 24.547 -0.933 6.586 1 86.38 658 GLY A O 1
ATOM 5266 N N . PRO A 1 659 ? 25.297 -0.265 8.516 1 88.5 659 PRO A N 1
ATOM 5267 C CA . PRO A 1 659 ? 25.422 1.134 8.102 1 88.5 659 PRO A CA 1
ATOM 5268 C C . PRO A 1 659 ? 26.422 1.316 6.953 1 88.5 659 PRO A C 1
ATOM 5270 O O . PRO A 1 659 ? 26.297 2.271 6.18 1 88.5 659 PRO A O 1
ATOM 5273 N N . ASP A 1 660 ? 27.25 0.408 6.762 1 91 660 ASP A N 1
ATOM 5274 C CA . ASP A 1 660 ? 28.25 0.503 5.703 1 91 660 ASP A CA 1
ATOM 5275 C C . ASP A 1 660 ? 27.641 0.229 4.336 1 91 660 ASP A C 1
ATOM 5277 O O . ASP A 1 660 ? 28.219 0.564 3.303 1 91 660 ASP A O 1
ATOM 5281 N N . LEU A 1 661 ? 26.453 -0.247 4.387 1 94.5 661 LEU A N 1
ATOM 5282 C CA . LEU A 1 661 ? 25.812 -0.626 3.133 1 94.5 661 LEU A CA 1
ATOM 5283 C C . LEU A 1 661 ? 24.641 0.305 2.816 1 94.5 661 LEU A C 1
ATOM 5285 O O . LEU A 1 661 ? 23.766 -0.042 2.025 1 94.5 661 LEU A O 1
ATOM 5289 N N . ASP A 1 662 ? 24.734 1.481 3.359 1 95.19 662 ASP A N 1
ATOM 5290 C CA . ASP A 1 662 ? 23.719 2.479 3.037 1 95.19 662 ASP A CA 1
ATOM 5291 C C . ASP A 1 662 ? 23.859 2.969 1.599 1 95.19 662 ASP A C 1
ATOM 5293 O O . ASP A 1 662 ? 24.984 3.104 1.096 1 95.19 662 ASP A O 1
ATOM 5297 N N . TYR A 1 663 ? 22.797 3.273 0.968 1 97.06 663 TYR A N 1
ATOM 5298 C CA . TYR A 1 663 ? 22.766 3.646 -0.442 1 97.06 663 TYR A CA 1
ATOM 5299 C C . TYR A 1 663 ? 22.156 5.027 -0.629 1 97.06 663 TYR A C 1
ATOM 5301 O O . TYR A 1 663 ? 21.203 5.391 0.067 1 97.06 663 TYR A O 1
ATOM 5309 N N . PRO A 1 664 ? 22.688 5.812 -1.544 1 95.88 664 PRO A N 1
ATOM 5310 C CA . PRO A 1 664 ? 22.156 7.164 -1.743 1 95.88 664 PRO A CA 1
ATOM 5311 C C . PRO A 1 664 ? 20.672 7.16 -2.141 1 95.88 664 PRO A C 1
ATOM 5313 O O . PRO A 1 664 ? 20.266 6.375 -3.002 1 95.88 664 PRO A O 1
ATOM 5316 N N . CYS A 1 665 ? 19.875 7.973 -1.505 1 96.94 665 CYS A N 1
ATOM 5317 C CA . CYS A 1 665 ? 18.453 8.086 -1.811 1 96.94 665 CYS A CA 1
ATOM 5318 C C . CYS A 1 665 ? 17.922 9.461 -1.429 1 96.94 665 CYS A C 1
ATOM 5320 O O . CYS A 1 665 ? 18.625 10.25 -0.798 1 96.94 665 CYS A O 1
ATOM 5322 N N . VAL A 1 666 ? 16.812 9.789 -2.006 1 96.19 666 VAL A N 1
ATOM 5323 C CA . VAL A 1 666 ? 16.094 11.008 -1.646 1 96.19 666 VAL A CA 1
ATOM 5324 C C . VAL A 1 666 ? 14.859 10.648 -0.825 1 96.19 666 VAL A C 1
ATOM 5326 O O . VAL A 1 666 ? 14.016 9.867 -1.271 1 96.19 666 VAL A O 1
ATOM 5329 N N . ARG A 1 667 ? 14.797 11.148 0.376 1 94.62 667 ARG A N 1
ATOM 5330 C CA . ARG A 1 667 ? 13.648 10.883 1.233 1 94.62 667 ARG A CA 1
ATOM 5331 C C . ARG A 1 667 ? 12.805 12.141 1.427 1 94.62 667 ARG A C 1
ATOM 5333 O O . ARG A 1 667 ? 13.328 13.25 1.397 1 94.62 667 ARG A O 1
ATOM 5340 N N . TRP A 1 668 ? 11.477 11.984 1.519 1 93.38 668 TRP A N 1
ATOM 5341 C CA . TRP A 1 668 ? 10.602 13.133 1.754 1 93.38 668 TRP A CA 1
ATOM 5342 C C . TRP A 1 668 ? 9.406 12.742 2.617 1 93.38 668 TRP A C 1
ATOM 5344 O O . TRP A 1 668 ? 9.07 11.562 2.723 1 93.38 668 TRP A O 1
ATOM 5354 N N . GLN A 1 669 ? 8.859 13.586 3.361 1 89.25 669 GLN A N 1
ATOM 5355 C CA . GLN A 1 669 ? 7.672 13.422 4.191 1 89.25 669 GLN A CA 1
ATOM 5356 C C . GLN A 1 669 ? 6.859 14.719 4.25 1 89.25 669 GLN A C 1
ATOM 5358 O O . GLN A 1 669 ? 7.391 15.797 3.996 1 89.25 669 GLN A O 1
ATOM 5363 N N . ASN A 1 670 ? 5.609 14.602 4.426 1 83.81 670 ASN A N 1
ATOM 5364 C CA . ASN A 1 670 ? 4.754 15.766 4.637 1 83.81 670 ASN A CA 1
ATOM 5365 C C . ASN A 1 670 ? 4.652 16.125 6.117 1 83.81 670 ASN A C 1
ATOM 5367 O O . ASN A 1 670 ? 4.23 15.305 6.93 1 83.81 670 ASN A O 1
ATOM 5371 N N . ARG A 1 671 ? 5.16 17.266 6.43 1 85.62 671 ARG A N 1
ATOM 5372 C CA . ARG A 1 671 ? 5.105 17.75 7.801 1 85.62 671 ARG A CA 1
ATOM 5373 C C . ARG A 1 671 ? 4.555 19.172 7.859 1 85.62 671 ARG A C 1
ATOM 5375 O O . ARG A 1 671 ? 4.555 19.891 6.852 1 85.62 671 ARG A O 1
ATOM 5382 N N . ASN A 1 672 ? 4.09 19.516 9.039 1 89.62 672 ASN A N 1
ATOM 5383 C CA . ASN A 1 672 ? 3.617 20.875 9.25 1 89.62 672 ASN A CA 1
ATOM 5384 C C . ASN A 1 672 ? 4.777 21.859 9.391 1 89.62 672 ASN A C 1
ATOM 5386 O O . ASN A 1 672 ? 5.633 21.688 10.266 1 89.62 672 ASN A O 1
ATOM 5390 N N . CYS A 1 673 ? 4.734 22.812 8.531 1 92.06 673 CYS A N 1
ATOM 5391 C CA . CYS A 1 673 ? 5.766 23.844 8.547 1 92.06 673 CYS A CA 1
ATOM 5392 C C . CYS A 1 673 ? 5.148 25.234 8.633 1 92.06 673 CYS A C 1
ATOM 5394 O O . CYS A 1 673 ? 3.963 25.406 8.336 1 92.06 673 CYS A O 1
ATOM 5396 N N . PHE A 1 674 ? 5.977 26.141 9.133 1 94.75 674 PHE A N 1
ATOM 5397 C CA . PHE A 1 674 ? 5.531 27.531 9.188 1 94.75 674 PHE A CA 1
ATOM 5398 C C . PHE A 1 674 ? 5.52 28.156 7.797 1 94.75 674 PHE A C 1
ATOM 5400 O O . PHE A 1 674 ? 6.414 27.891 6.988 1 94.75 674 PHE A O 1
ATOM 5407 N N . PHE A 1 675 ? 4.543 28.922 7.52 1 94.56 675 PHE A N 1
ATOM 5408 C CA . PHE A 1 675 ? 4.438 29.688 6.285 1 94.56 675 PHE A CA 1
ATOM 5409 C C . PHE A 1 675 ? 4.312 31.172 6.586 1 94.56 675 PHE A C 1
ATOM 5411 O O . PHE A 1 675 ? 3.393 31.594 7.289 1 94.56 675 PHE A O 1
ATOM 5418 N N . TYR A 1 676 ? 5.297 31.906 6.047 1 95.81 676 TYR A N 1
ATOM 5419 C CA . TYR A 1 676 ? 5.383 33.344 6.285 1 95.81 676 TYR A CA 1
ATOM 5420 C C . TYR A 1 676 ? 4.859 34.125 5.09 1 95.81 676 TYR A C 1
ATOM 5422 O O . TYR A 1 676 ? 5.418 34.031 3.992 1 95.81 676 TYR A O 1
ATOM 5430 N N . ASN A 1 677 ? 3.77 34.906 5.352 1 95.19 677 ASN A N 1
ATOM 5431 C CA . ASN A 1 677 ? 3.242 35.844 4.355 1 95.19 677 ASN A CA 1
ATOM 5432 C C . ASN A 1 677 ? 3.896 37.219 4.465 1 95.19 677 ASN A C 1
ATOM 5434 O O . ASN A 1 677 ? 3.375 38.094 5.141 1 95.19 677 ASN A O 1
ATOM 5438 N N . TYR A 1 678 ? 4.949 37.531 3.717 1 94.88 678 TYR A N 1
ATOM 5439 C CA . TYR A 1 678 ? 5.754 38.719 3.854 1 94.88 678 TYR A CA 1
ATOM 5440 C C . TYR A 1 678 ? 5.027 39.938 3.277 1 94.88 678 TYR A C 1
ATOM 5442 O O . TYR A 1 678 ? 5.188 41.062 3.77 1 94.88 678 TYR A O 1
ATOM 5450 N N . ALA A 1 679 ? 4.188 39.719 2.289 1 95.19 679 ALA A N 1
ATOM 5451 C CA . ALA A 1 679 ? 3.482 40.844 1.658 1 95.19 679 ALA A CA 1
ATOM 5452 C C . ALA A 1 679 ? 2.496 41.5 2.627 1 95.19 679 ALA A C 1
ATOM 5454 O O . ALA A 1 679 ? 2.389 42.719 2.688 1 95.19 679 ALA A O 1
ATOM 5455 N N . GLN A 1 680 ? 1.876 40.75 3.379 1 94.94 680 GLN A N 1
ATOM 5456 C CA . GLN A 1 680 ? 0.89 41.281 4.316 1 94.94 680 GLN A CA 1
ATOM 5457 C C . GLN A 1 680 ? 1.567 42 5.484 1 94.94 680 GLN A C 1
ATOM 5459 O O . GLN A 1 680 ? 1.077 43.031 5.965 1 94.94 680 GLN A O 1
ATOM 5464 N N . LEU A 1 681 ? 2.652 41.406 6.023 1 96.44 681 LEU A N 1
ATOM 5465 C CA . LEU A 1 681 ? 3.375 42.031 7.125 1 96.44 681 LEU A CA 1
ATOM 5466 C C . LEU A 1 681 ? 3.865 43.406 6.738 1 96.44 681 LEU A C 1
ATOM 5468 O O . LEU A 1 681 ? 3.639 44.375 7.465 1 96.44 681 LEU A O 1
ATOM 5472 N N . TRP A 1 682 ? 4.426 43.562 5.562 1 95.81 682 TRP A N 1
ATOM 5473 C CA . TRP A 1 682 ? 5.02 44.812 5.148 1 95.81 682 TRP A CA 1
ATOM 5474 C C . TRP A 1 682 ? 3.945 45.812 4.715 1 95.81 682 TRP A C 1
ATOM 5476 O O . TRP A 1 682 ? 4.125 47.031 4.836 1 95.81 682 TRP A O 1
ATOM 5486 N N . ALA A 1 683 ? 2.822 45.344 4.258 1 96.56 683 ALA A N 1
ATOM 5487 C CA . ALA A 1 683 ? 1.723 46.25 3.949 1 96.56 683 ALA A CA 1
ATOM 5488 C C . ALA A 1 683 ? 1.269 47 5.195 1 96.56 683 ALA A C 1
ATOM 5490 O O . ALA A 1 683 ? 1.063 48.219 5.148 1 96.56 683 ALA A O 1
ATOM 5491 N N . VAL A 1 684 ? 1.153 46.281 6.305 1 96.06 684 VAL A N 1
ATOM 5492 C CA . VAL A 1 684 ? 0.681 46.906 7.547 1 96.06 684 VAL A CA 1
ATOM 5493 C C . VAL A 1 684 ? 1.765 47.812 8.117 1 96.06 684 VAL A C 1
ATOM 5495 O O . VAL A 1 684 ? 1.479 48.938 8.539 1 96.06 684 VAL A O 1
ATOM 5498 N N . TYR A 1 685 ? 3.027 47.406 8.07 1 96.81 685 TYR A N 1
ATOM 5499 C CA . TYR A 1 685 ? 4.109 48.219 8.609 1 96.81 685 TYR A CA 1
ATOM 5500 C C . TYR A 1 685 ? 4.352 49.438 7.738 1 96.81 685 TYR A C 1
ATOM 5502 O O . TYR A 1 685 ? 4.66 50.531 8.25 1 96.81 685 TYR A O 1
ATOM 5510 N N . ALA A 1 686 ? 4.164 49.312 6.449 1 96.31 686 ALA A N 1
ATOM 5511 C CA . ALA A 1 686 ? 4.344 50.438 5.559 1 96.31 686 ALA A CA 1
ATOM 5512 C C . ALA A 1 686 ? 3.297 51.531 5.828 1 96.31 686 ALA A C 1
ATOM 5514 O O . ALA A 1 686 ? 3.617 52.719 5.871 1 96.31 686 ALA A O 1
ATOM 5515 N N . LEU A 1 687 ? 2.109 51.125 6.02 1 95.5 687 LEU A N 1
ATOM 5516 C CA . LEU A 1 687 ? 1.044 52.062 6.348 1 95.5 687 LEU A CA 1
ATOM 5517 C C . LEU A 1 687 ? 1.311 52.75 7.688 1 95.5 687 LEU A C 1
ATOM 5519 O O . LEU A 1 687 ? 1.151 53.938 7.816 1 95.5 687 LEU A O 1
ATOM 5523 N N . SER A 1 688 ? 1.731 51.938 8.656 1 95.5 688 SER A N 1
ATOM 5524 C CA . SER A 1 688 ? 1.999 52.469 9.992 1 95.5 688 SER A CA 1
ATOM 5525 C C . SER A 1 688 ? 3.201 53.406 9.977 1 95.5 688 SER A C 1
ATOM 5527 O O . SER A 1 688 ? 3.186 54.469 10.625 1 95.5 688 SER A O 1
ATOM 5529 N N . MET A 1 689 ? 4.184 53.094 9.273 1 95.75 689 MET A N 1
ATOM 5530 C CA . MET A 1 689 ? 5.367 53.969 9.133 1 95.75 689 MET A CA 1
ATOM 5531 C C . MET A 1 689 ? 5.02 55.25 8.422 1 95.75 689 MET A C 1
ATOM 5533 O O . MET A 1 689 ? 5.453 56.344 8.836 1 95.75 689 MET A O 1
ATOM 5537 N N . GLY A 1 690 ? 4.242 55.156 7.395 1 95.19 690 GLY A N 1
ATOM 5538 C CA . GLY A 1 690 ? 3.836 56.375 6.66 1 95.19 690 GLY A CA 1
ATOM 5539 C C . GLY A 1 690 ? 3.074 57.344 7.516 1 95.19 690 GLY A C 1
ATOM 5540 O O . GLY A 1 690 ? 3.391 58.562 7.52 1 95.19 690 GLY A O 1
ATOM 5541 N N . ILE A 1 691 ? 2.143 56.844 8.336 1 94.88 691 ILE A N 1
ATOM 5542 C CA . ILE A 1 691 ? 1.344 57.688 9.211 1 94.88 691 ILE A CA 1
ATOM 5543 C C . ILE A 1 691 ? 2.23 58.281 10.297 1 94.88 691 ILE A C 1
ATOM 5545 O O . ILE A 1 691 ? 2.111 59.469 10.625 1 94.88 691 ILE A O 1
ATOM 5549 N N . THR A 1 692 ? 3.125 57.469 10.852 1 95.56 692 THR A N 1
ATOM 5550 C CA . THR A 1 692 ? 4 57.906 11.93 1 95.56 692 THR A CA 1
ATOM 5551 C C . THR A 1 692 ? 4.969 59 11.43 1 95.56 692 THR A C 1
ATOM 5553 O O . THR A 1 692 ? 5.207 60 12.109 1 95.56 692 THR A O 1
ATOM 5556 N N . ILE A 1 693 ? 5.488 58.844 10.266 1 94.88 693 ILE A N 1
ATOM 5557 C CA . ILE A 1 693 ? 6.418 59.812 9.695 1 94.88 693 ILE A CA 1
ATOM 5558 C C . ILE A 1 693 ? 5.691 61.125 9.422 1 94.88 693 ILE A C 1
ATOM 5560 O O . ILE A 1 693 ? 6.215 62.188 9.695 1 94.88 693 ILE A O 1
ATOM 5564 N N . LEU A 1 694 ? 4.504 61.031 8.992 1 94.38 694 LEU A N 1
ATOM 5565 C CA . LEU A 1 694 ? 3.701 62.219 8.758 1 94.38 694 LEU A CA 1
ATOM 5566 C C . LEU A 1 694 ? 3.383 62.938 10.062 1 94.38 694 LEU A C 1
ATOM 5568 O O . LEU A 1 694 ? 3.414 64.188 10.133 1 94.38 694 LEU A O 1
ATOM 5572 N N . ALA A 1 695 ? 3.072 62.125 11.078 1 94.12 695 ALA A N 1
ATOM 5573 C CA . ALA A 1 695 ? 2.775 62.688 12.398 1 94.12 695 ALA A CA 1
ATOM 5574 C C . ALA A 1 695 ? 4.004 63.375 12.992 1 94.12 695 ALA A C 1
ATOM 5576 O O . ALA A 1 695 ? 3.92 64.5 13.492 1 94.12 695 ALA A O 1
ATOM 5577 N N . VAL A 1 696 ? 5.121 62.719 12.945 1 93.19 696 VAL A N 1
ATOM 5578 C CA . VAL A 1 696 ? 6.359 63.25 13.508 1 93.19 696 VAL A CA 1
ATOM 5579 C C . VAL A 1 696 ? 6.793 64.5 12.719 1 93.19 696 VAL A C 1
ATOM 5581 O O . VAL A 1 696 ? 7.262 65.5 13.305 1 93.19 696 VAL A O 1
ATOM 5584 N N . ALA A 1 697 ? 6.625 64.5 11.414 1 91.69 697 ALA A N 1
ATOM 5585 C CA . ALA A 1 697 ? 6.938 65.688 10.602 1 91.69 697 ALA A CA 1
ATOM 5586 C C . ALA A 1 697 ? 6.078 66.875 11.008 1 91.69 697 ALA A C 1
ATOM 5588 O O . ALA A 1 697 ? 6.574 68 11.109 1 91.69 697 ALA A O 1
ATOM 5589 N N . SER A 1 698 ? 4.891 66.625 11.289 1 90.12 698 SER A N 1
ATOM 5590 C CA . SER A 1 698 ? 3.982 67.688 11.727 1 90.12 698 SER A CA 1
ATOM 5591 C C . SER A 1 698 ? 4.348 68.188 13.117 1 90.12 698 SER A C 1
ATOM 5593 O O . SER A 1 698 ? 4.25 69.375 13.398 1 90.12 698 SER A O 1
ATOM 5595 N N . GLY A 1 699 ? 4.727 67.188 13.961 1 87.75 699 GLY A N 1
ATOM 5596 C CA . GLY A 1 699 ? 5.148 67.562 15.305 1 87.75 699 GLY A CA 1
ATOM 5597 C C . GLY A 1 699 ? 6.422 68.375 15.32 1 87.75 699 GLY A C 1
ATOM 5598 O O . GLY A 1 699 ? 6.523 69.375 16.047 1 87.75 699 GLY A O 1
ATOM 5599 N N . VAL A 1 700 ? 7.32 68.062 14.531 1 86.81 700 VAL A N 1
ATOM 5600 C CA . VAL A 1 700 ? 8.586 68.75 14.445 1 86.81 700 VAL A CA 1
ATOM 5601 C C . VAL A 1 700 ? 8.344 70.125 13.859 1 86.81 700 VAL A C 1
ATOM 5603 O O . VAL A 1 700 ? 8.953 71.125 14.305 1 86.81 700 VAL A O 1
ATOM 5606 N N . ASN A 1 701 ? 7.48 70.312 12.93 1 86 701 ASN A N 1
ATOM 5607 C CA . ASN A 1 701 ? 7.125 71.625 12.383 1 86 701 ASN A CA 1
ATOM 5608 C C . ASN A 1 701 ? 6.473 72.5 13.43 1 86 701 ASN A C 1
ATOM 5610 O O . ASN A 1 701 ? 6.707 73.688 13.461 1 86 701 ASN A O 1
ATOM 5614 N N . ALA A 1 702 ? 5.707 71.875 14.258 1 83.88 702 ALA A N 1
ATOM 5615 C CA . ALA A 1 702 ? 5.078 72.625 15.344 1 83.88 702 ALA A CA 1
ATOM 5616 C C . ALA A 1 702 ? 6.113 73.125 16.359 1 83.88 702 ALA A C 1
ATOM 5618 O O . ALA A 1 702 ? 5.996 74.188 16.906 1 83.88 702 ALA A O 1
ATOM 5619 N N . MET A 1 703 ? 7.09 72.375 16.594 1 82.12 703 MET A N 1
ATOM 5620 C CA . MET A 1 703 ? 8.141 72.688 17.547 1 82.12 703 MET A CA 1
ATOM 5621 C C . MET A 1 703 ? 9.016 73.812 16.984 1 82.12 703 MET A C 1
ATOM 5623 O O . MET A 1 703 ? 9.469 74.688 17.734 1 82.12 703 MET A O 1
ATOM 5627 N N . GLU A 1 704 ? 9.258 73.875 15.797 1 77.12 704 GLU A N 1
ATOM 5628 C CA . GLU A 1 704 ? 10.094 74.875 15.188 1 77.12 704 GLU A CA 1
ATOM 5629 C C . GLU A 1 704 ? 9.375 76.25 15.164 1 77.12 704 GLU A C 1
ATOM 5631 O O . GLU A 1 704 ? 10.008 77.25 15.328 1 77.12 704 GLU A O 1
ATOM 5636 N N . GLU A 1 705 ? 8.203 76.188 15.016 1 71.25 705 GLU A N 1
ATOM 5637 C CA . GLU A 1 705 ? 7.453 77.438 15.016 1 71.25 705 GLU A CA 1
ATOM 5638 C C . GLU A 1 705 ? 7.383 78.062 16.422 1 71.25 705 GLU A C 1
ATOM 5640 O O . GLU A 1 705 ? 7.391 79.25 16.578 1 71.25 705 GLU A O 1
ATOM 5645 N N . ASP A 1 706 ? 7.207 77.188 17.422 1 60.31 706 ASP A N 1
ATOM 5646 C CA . ASP A 1 706 ? 7.008 77.688 18.781 1 60.31 706 ASP A CA 1
ATOM 5647 C C . ASP A 1 706 ? 8.344 77.875 19.5 1 60.31 706 ASP A C 1
ATOM 5649 O O . ASP A 1 706 ? 8.375 78.375 20.641 1 60.31 706 ASP A O 1
ATOM 5653 N N . ALA A 1 707 ? 9.5 77.938 18.875 1 50.31 707 ALA A N 1
ATOM 5654 C CA . ALA A 1 707 ? 10.875 78.125 19.328 1 50.31 707 ALA A CA 1
ATOM 5655 C C . ALA A 1 707 ? 11.203 77.188 20.484 1 50.31 707 ALA A C 1
ATOM 5657 O O . ALA A 1 707 ? 12.367 77.062 20.859 1 50.31 707 ALA A O 1
ATOM 5658 N N . MET A 1 708 ? 10.219 76.75 21.547 1 48.88 708 MET A N 1
ATOM 5659 C CA . MET A 1 708 ? 10.602 75.875 22.656 1 48.88 708 MET A CA 1
ATOM 5660 C C . MET A 1 708 ? 9.609 74.688 22.828 1 48.88 708 MET A C 1
ATOM 5662 O O . MET A 1 708 ? 8.414 74.875 22.562 1 48.88 708 MET A O 1
ATOM 5666 N N . MET A 1 709 ? 10.117 73.438 22.938 1 52.62 709 MET A N 1
ATOM 5667 C CA . MET A 1 709 ? 9.289 72.312 23.25 1 52.62 709 MET A CA 1
ATOM 5668 C C . MET A 1 709 ? 8.602 72.438 24.609 1 52.62 709 MET A C 1
ATOM 5670 O O . MET A 1 709 ? 9.266 72.688 25.609 1 52.62 709 MET A O 1
ATOM 5674 N N . ARG A 1 710 ? 7.32 72.625 24.641 1 57.41 710 ARG A N 1
ATOM 5675 C CA . ARG A 1 710 ? 6.617 72.812 25.891 1 57.41 710 ARG A CA 1
ATOM 5676 C C . ARG A 1 710 ? 5.996 71.562 26.406 1 57.41 710 ARG A C 1
ATOM 5678 O O . ARG A 1 710 ? 5.707 70.625 25.625 1 57.41 710 ARG A O 1
ATOM 5685 N N . SER A 1 711 ? 6.309 71.188 27.719 1 63.03 711 SER A N 1
ATOM 5686 C CA . SER A 1 711 ? 5.812 69.938 28.375 1 63.03 711 SER A CA 1
ATOM 5687 C C . SER A 1 711 ? 4.426 70.188 28.969 1 63.03 711 SER A C 1
ATOM 5689 O O . SER A 1 711 ? 4.059 71.312 29.281 1 63.03 711 SER A O 1
ATOM 5691 N N . LEU A 1 712 ? 3.557 69.25 28.766 1 65.88 712 LEU A N 1
ATOM 5692 C CA . LEU A 1 712 ? 2.234 69.312 29.375 1 65.88 712 LEU A CA 1
ATOM 5693 C C . LEU A 1 712 ? 2.268 68.688 30.781 1 65.88 712 LEU A C 1
ATOM 5695 O O . LEU A 1 712 ? 1.275 68.125 31.234 1 65.88 712 LEU A O 1
ATOM 5699 N N . SER A 1 713 ? 3.453 68.875 31.359 1 73 713 SER A N 1
ATOM 5700 C CA . SER A 1 713 ? 3.562 68.375 32.719 1 73 713 SER A CA 1
ATOM 5701 C C . SER A 1 713 ? 2.781 69.25 33.688 1 73 713 SER A C 1
ATOM 5703 O O . SER A 1 713 ? 2.375 70.375 33.344 1 73 713 SER A O 1
ATOM 5705 N N . PHE A 1 714 ? 2.451 68.688 34.812 1 74.44 714 PHE A N 1
ATOM 5706 C CA . PHE A 1 714 ? 1.711 69.438 35.812 1 74.44 714 PHE A CA 1
ATOM 5707 C C . PHE A 1 714 ? 2.412 70.75 36.156 1 74.44 714 PHE A C 1
ATOM 5709 O O . PHE A 1 714 ? 1.768 71.75 36.281 1 74.44 714 PHE A O 1
ATOM 5716 N N . SER A 1 715 ? 3.699 70.625 36.312 1 76.38 715 SER A N 1
ATOM 5717 C CA . SER A 1 715 ? 4.461 71.875 36.656 1 76.38 715 SER A CA 1
ATOM 5718 C C . SER A 1 715 ? 4.371 72.875 35.562 1 76.38 715 SER A C 1
ATOM 5720 O O . SER A 1 715 ? 4.289 74.125 35.844 1 76.38 715 SER A O 1
ATOM 5722 N N . ALA A 1 716 ? 4.324 72.438 34.375 1 75.44 716 ALA A N 1
ATOM 5723 C CA . ALA A 1 716 ? 4.234 73.312 33.25 1 75.44 716 ALA A CA 1
ATOM 5724 C C . ALA A 1 716 ? 2.855 74 33.188 1 75.44 716 ALA A C 1
ATOM 5726 O O . ALA A 1 716 ? 2.736 75.188 32.906 1 75.44 716 ALA A O 1
ATOM 5727 N N . ILE A 1 717 ? 1.865 73.25 33.438 1 75.5 717 ILE A N 1
ATOM 5728 C CA . ILE A 1 717 ? 0.51 73.75 33.438 1 75.5 717 ILE A CA 1
ATOM 5729 C C . ILE A 1 717 ? 0.334 74.75 34.594 1 75.5 717 ILE A C 1
ATOM 5731 O O . ILE A 1 717 ? -0.301 75.812 34.438 1 75.5 717 ILE A O 1
ATOM 5735 N N . LEU A 1 718 ? 0.941 74.375 35.656 1 77 718 LEU A N 1
ATOM 5736 C CA . LEU A 1 718 ? 0.873 75.25 36.844 1 77 718 LEU A CA 1
ATOM 5737 C C . LEU A 1 718 ? 1.536 76.625 36.562 1 77 718 LEU A C 1
ATOM 5739 O O . LEU A 1 718 ? 1 77.625 36.906 1 77 718 LEU A O 1
ATOM 5743 N N . ALA A 1 719 ? 2.592 76.562 35.938 1 74.88 719 ALA A N 1
ATOM 5744 C CA . ALA A 1 719 ? 3.32 77.812 35.625 1 74.88 719 ALA A CA 1
ATOM 5745 C C . ALA A 1 719 ? 2.582 78.625 34.594 1 74.88 719 ALA A C 1
ATOM 5747 O O . ALA A 1 719 ? 2.613 79.875 34.625 1 74.88 719 ALA A O 1
ATOM 5748 N N . ALA A 1 720 ? 1.8 77.938 33.75 1 75.69 720 ALA A N 1
ATOM 5749 C CA . ALA A 1 720 ? 1.153 78.625 32.625 1 75.69 720 ALA A CA 1
ATOM 5750 C C . ALA A 1 720 ? -0.225 79.125 33.031 1 75.69 720 ALA A C 1
ATOM 5752 O O . ALA A 1 720 ? -0.89 79.812 32.219 1 75.69 720 ALA A O 1
ATOM 5753 N N . THR A 1 721 ? -0.688 78.938 34.219 1 76.06 721 THR A N 1
ATOM 5754 C CA . THR A 1 721 ? -2.029 79.375 34.625 1 76.06 721 THR A CA 1
ATOM 5755 C C . THR A 1 721 ? -1.972 80.375 35.75 1 76.06 721 THR A C 1
ATOM 5757 O O . THR A 1 721 ? -2.941 80.562 36.5 1 76.06 721 THR A O 1
ATOM 5760 N N . ARG A 1 722 ? -0.936 81.188 35.938 1 74.19 722 ARG A N 1
ATOM 5761 C CA . ARG A 1 722 ? -0.78 82.062 37.062 1 74.19 722 ARG A CA 1
ATOM 5762 C C . ARG A 1 722 ? -1.242 83.5 36.719 1 74.19 722 ARG A C 1
ATOM 5764 O O . ARG A 1 722 ? -1.315 84.375 37.594 1 74.19 722 ARG A O 1
ATOM 5771 N N . ALA A 1 723 ? -1.731 83.688 35.531 1 70.69 723 ALA A N 1
ATOM 5772 C CA . ALA A 1 723 ? -2.064 85.062 35.125 1 70.69 723 ALA A CA 1
ATOM 5773 C C . ALA A 1 723 ? -3.385 85.5 35.75 1 70.69 723 ALA A C 1
ATOM 5775 O O . ALA A 1 723 ? -4.293 84.688 35.938 1 70.69 723 ALA A O 1
ATOM 5776 N N . SER A 1 724 ? -3.525 86.75 36.188 1 69.44 724 SER A N 1
ATOM 5777 C CA . SER A 1 724 ? -4.668 87.312 36.875 1 69.44 724 SER A CA 1
ATOM 5778 C C . SER A 1 724 ? -5.906 87.375 35.969 1 69.44 724 SER A C 1
ATOM 5780 O O . SER A 1 724 ? -7.031 87.438 36.469 1 69.44 724 SER A O 1
ATOM 5782 N N . SER A 1 725 ? -5.719 87.188 34.75 1 75.38 725 SER A N 1
ATOM 5783 C CA . SER A 1 725 ? -6.848 87.188 33.812 1 75.38 725 SER A CA 1
ATOM 5784 C C . SER A 1 725 ? -7.785 86.062 34.062 1 75.38 725 SER A C 1
ATOM 5786 O O . SER A 1 725 ? -8.984 86.125 33.781 1 75.38 725 SER A O 1
ATOM 5788 N N . LEU A 1 726 ? -7.328 85.062 34.656 1 77.25 726 LEU A N 1
ATOM 5789 C CA . LEU A 1 726 ? -8.125 83.875 34.844 1 77.25 726 LEU A CA 1
ATOM 5790 C C . LEU A 1 726 ? -8.938 83.938 36.156 1 77.25 726 LEU A C 1
ATOM 5792 O O . LEU A 1 726 ? -9.836 83.125 36.375 1 77.25 726 LEU A O 1
ATOM 5796 N N . ASP A 1 727 ? -8.641 84.938 36.906 1 69 727 ASP A N 1
ATOM 5797 C CA . ASP A 1 727 ? -9.383 85.188 38.125 1 69 727 ASP A CA 1
ATOM 5798 C C . ASP A 1 727 ? -10.766 85.75 37.844 1 69 727 ASP A C 1
ATOM 5800 O O . ASP A 1 727 ? -11.656 85.688 38.719 1 69 727 ASP A O 1
ATOM 5804 N N . LYS A 1 728 ? -10.852 86.188 36.688 1 66.88 728 LYS A N 1
ATOM 5805 C CA . LYS A 1 728 ? -12.133 86.75 36.281 1 66.88 728 LYS A CA 1
ATOM 5806 C C . LYS A 1 728 ? -13.172 85.688 36.031 1 66.88 728 LYS A C 1
ATOM 5808 O O . LYS A 1 728 ? -14.375 86 36 1 66.88 728 LYS A O 1
ATOM 5813 N N . LEU A 1 729 ? -12.766 84.438 35.938 1 71.88 729 LEU A N 1
ATOM 5814 C CA . LEU A 1 729 ? -13.695 83.375 35.656 1 71.88 729 LEU A CA 1
ATOM 5815 C C . LEU A 1 729 ? -14.445 82.938 36.906 1 71.88 729 LEU A C 1
ATOM 5817 O O . LEU A 1 729 ? -13.844 82.75 37.969 1 71.88 729 LEU A O 1
ATOM 5821 N N . ARG A 1 730 ? -15.719 83.125 36.875 1 62.09 730 ARG A N 1
ATOM 5822 C CA . ARG A 1 730 ? -16.562 82.75 37.969 1 62.09 730 ARG A CA 1
ATOM 5823 C C . ARG A 1 730 ? -16.719 81.25 38.062 1 62.09 730 ARG A C 1
ATOM 5825 O O . ARG A 1 730 ? -17.562 80.688 37.344 1 62.09 730 ARG A O 1
ATOM 5832 N N . TRP A 1 731 ? -15.93 80.562 38.75 1 62.84 731 TRP A N 1
ATOM 5833 C CA . TRP A 1 731 ? -15.805 79.125 38.812 1 62.84 731 TRP A CA 1
ATOM 5834 C C . TRP A 1 731 ? -17.016 78.5 39.5 1 62.84 731 TRP A C 1
ATOM 5836 O O . TRP A 1 731 ? -17.172 77.312 39.5 1 62.84 731 TRP A O 1
ATOM 5846 N N . GLU A 1 732 ? -18.094 79.375 39.969 1 58.06 732 GLU A N 1
ATOM 5847 C CA . GLU A 1 732 ? -19.281 78.875 40.688 1 58.06 732 GLU A CA 1
ATOM 5848 C C . GLU A 1 732 ? -20.25 78.188 39.719 1 58.06 732 GLU A C 1
ATOM 5850 O O . GLU A 1 732 ? -21.016 77.312 40.094 1 58.06 732 GLU A O 1
ATOM 5855 N N . ARG A 1 733 ? -20.234 78.562 38.438 1 60.03 733 ARG A N 1
ATOM 5856 C CA . ARG A 1 733 ? -21.125 78 37.438 1 60.03 733 ARG A CA 1
ATOM 5857 C C . ARG A 1 733 ? -20.328 77.25 36.406 1 60.03 733 ARG A C 1
ATOM 5859 O O . ARG A 1 733 ? -19.812 77.812 35.438 1 60.03 733 ARG A O 1
ATOM 5866 N N . GLU A 1 734 ? -20.219 75.875 36.5 1 63.78 734 GLU A N 1
ATOM 5867 C CA . GLU A 1 734 ? -19.375 75 35.719 1 63.78 734 GLU A CA 1
ATOM 5868 C C . GLU A 1 734 ? -19.688 75.062 34.219 1 63.78 734 GLU A C 1
ATOM 5870 O O . GLU A 1 734 ? -18.781 75.125 33.406 1 63.78 734 GLU A O 1
ATOM 5875 N N . ALA A 1 735 ? -20.906 75.125 33.875 1 66.06 735 ALA A N 1
ATOM 5876 C CA . ALA A 1 735 ? -21.297 75.188 32.438 1 66.06 735 ALA A CA 1
ATOM 5877 C C . ALA A 1 735 ? -20.828 76.438 31.766 1 66.06 735 ALA A C 1
ATOM 5879 O O . ALA A 1 735 ? -20.391 76.438 30.625 1 66.06 735 ALA A O 1
ATOM 5880 N N . ASP A 1 736 ? -20.938 77.5 32.5 1 65.62 736 ASP A N 1
ATOM 5881 C CA . ASP A 1 736 ? -20.547 78.812 31.906 1 65.62 736 ASP A CA 1
ATOM 5882 C C . ASP A 1 736 ? -19.031 78.875 31.75 1 65.62 736 ASP A C 1
ATOM 5884 O O . ASP A 1 736 ? -18.547 79.438 30.75 1 65.62 736 ASP A O 1
ATOM 5888 N N . VAL A 1 737 ? -18.375 78.25 32.688 1 74.94 737 VAL A N 1
ATOM 5889 C CA . VAL A 1 737 ? -16.906 78.312 32.625 1 74.94 737 VAL A CA 1
ATOM 5890 C C . VAL A 1 737 ? -16.406 77.438 31.484 1 74.94 737 VAL A C 1
ATOM 5892 O O . VAL A 1 737 ? -15.453 77.812 30.797 1 74.94 737 VAL A O 1
ATOM 5895 N N . LYS A 1 738 ? -17.094 76.375 31.25 1 79 738 LYS A N 1
ATOM 5896 C CA . LYS A 1 738 ? -16.656 75.438 30.234 1 79 738 LYS A CA 1
ATOM 5897 C C . LYS A 1 738 ? -16.875 76 28.828 1 79 738 LYS A C 1
ATOM 5899 O O . LYS A 1 738 ? -16.219 75.562 27.875 1 79 738 LYS A O 1
ATOM 5904 N N . SER A 1 739 ? -17.734 76.938 28.688 1 81 739 SER A N 1
ATOM 5905 C CA . SER A 1 739 ? -18.016 77.562 27.391 1 81 739 SER A CA 1
ATOM 5906 C C . SER A 1 739 ? -17.172 78.812 27.156 1 81 739 SER A C 1
ATOM 5908 O O . SER A 1 739 ? -17.172 79.375 26.062 1 81 739 SER A O 1
ATOM 5910 N N . SER A 1 740 ? -16.328 79.062 28.125 1 84.06 740 SER A N 1
ATOM 5911 C CA . SER A 1 740 ? -15.477 80.25 27.969 1 84.06 740 SER A CA 1
ATOM 5912 C C . SER A 1 740 ? -14.266 79.938 27.094 1 84.06 740 SER A C 1
ATOM 5914 O O . SER A 1 740 ? -13.695 78.875 27.172 1 84.06 740 SER A O 1
ATOM 5916 N N . LYS A 1 741 ? -13.977 80.875 26.25 1 86.31 741 LYS A N 1
ATOM 5917 C CA . LYS A 1 741 ? -12.852 80.688 25.344 1 86.31 741 LYS A CA 1
ATOM 5918 C C . LYS A 1 741 ? -11.539 81.188 25.984 1 86.31 741 LYS A C 1
ATOM 5920 O O . LYS A 1 741 ? -11.469 82.25 26.547 1 86.31 741 LYS A O 1
ATOM 5925 N N . ILE A 1 742 ? -10.68 80.25 26 1 84.62 742 ILE A N 1
ATOM 5926 C CA . ILE A 1 742 ? -9.375 80.5 26.609 1 84.62 742 ILE A CA 1
ATOM 5927 C C . ILE A 1 742 ? -8.273 80.312 25.562 1 84.62 742 ILE A C 1
ATOM 5929 O O . ILE A 1 742 ? -8.406 79.5 24.641 1 84.62 742 ILE A O 1
ATOM 5933 N N . GLY A 1 743 ? -7.332 81.188 25.562 1 81.25 743 GLY A N 1
ATOM 5934 C CA . GLY A 1 743 ? -6.176 81.062 24.688 1 81.25 743 GLY A CA 1
ATOM 5935 C C . GLY A 1 743 ? -4.859 81.25 25.406 1 81.25 743 GLY A C 1
ATOM 5936 O O . GLY A 1 743 ? -4.84 81.625 26.578 1 81.25 743 GLY A O 1
ATOM 5937 N N . PHE A 1 744 ? -3.789 80.812 24.828 1 82.06 744 PHE A N 1
ATOM 5938 C CA . PHE A 1 744 ? -2.451 81 25.391 1 82.06 744 PHE A CA 1
ATOM 5939 C C . PHE A 1 744 ? -1.675 82.062 24.641 1 82.06 744 PHE A C 1
ATOM 5941 O O . PHE A 1 744 ? -1.635 82.062 23.406 1 82.06 744 PHE A O 1
ATOM 5948 N N . GLY A 1 745 ? -1.233 83.062 25.344 1 77.5 745 GLY A N 1
ATOM 5949 C CA . GLY A 1 745 ? -0.477 84.188 24.766 1 77.5 745 GLY A CA 1
ATOM 5950 C C . GLY A 1 745 ? 0.058 85.125 25.812 1 77.5 745 GLY A C 1
ATOM 5951 O O . GLY A 1 745 ? 0.333 84.75 26.938 1 77.5 745 GLY A O 1
ATOM 5952 N N . ILE A 1 746 ? 0.323 86.312 25.406 1 79 746 ILE A N 1
ATOM 5953 C CA . ILE A 1 746 ? 0.869 87.375 26.281 1 79 746 ILE A CA 1
ATOM 5954 C C . ILE A 1 746 ? -0.266 88.062 27.031 1 79 746 ILE A C 1
ATOM 5956 O O . ILE A 1 746 ? -1.203 88.562 26.422 1 79 746 ILE A O 1
ATOM 5960 N N . VAL A 1 747 ? -0.202 87.812 28.391 1 77.44 747 VAL A N 1
ATOM 5961 C CA . VAL A 1 747 ? -1.218 88.438 29.219 1 77.44 747 VAL A CA 1
ATOM 5962 C C . VAL A 1 747 ? -0.594 89.562 30 1 77.44 747 VAL A C 1
ATOM 5964 O O . VAL A 1 747 ? 0.532 89.5 30.5 1 77.44 747 VAL A O 1
ATOM 5967 N N . SER A 1 748 ? -1.184 90.875 29.891 1 64.94 748 SER A N 1
ATOM 5968 C CA . SER A 1 748 ? -0.704 92 30.594 1 64.94 748 SER A CA 1
ATOM 5969 C C . SER A 1 748 ? -1.156 92 32.062 1 64.94 748 SER A C 1
ATOM 5971 O O . SER A 1 748 ? -2.34 91.812 32.344 1 64.94 748 SER A O 1
ATOM 5973 N N . ASP A 1 749 ? -0.364 91.75 33.156 1 58.81 749 ASP A N 1
ATOM 5974 C CA . ASP A 1 749 ? -0.699 91.75 34.594 1 58.81 749 ASP A CA 1
ATOM 5975 C C . ASP A 1 749 ? -0.902 93.188 35.062 1 58.81 749 ASP A C 1
ATOM 5977 O O . ASP A 1 749 ? -0.5 94.125 34.375 1 58.81 749 ASP A O 1
ATOM 5981 N N . ARG A 1 750 ? -1.582 93.5 36.219 1 53.59 750 ARG A N 1
ATOM 5982 C CA . ARG A 1 750 ? -1.813 94.812 36.75 1 53.59 750 ARG A CA 1
ATOM 5983 C C . ARG A 1 750 ? -0.495 95.562 37.031 1 53.59 750 ARG A C 1
ATOM 5985 O O . ARG A 1 750 ? -0.466 96.75 37.125 1 53.59 750 ARG A O 1
ATOM 5992 N N . THR A 1 751 ? 0.412 94.812 37.281 1 51.56 751 THR A N 1
ATOM 5993 C CA . THR A 1 751 ? 1.645 95.5 37.594 1 51.56 751 THR A CA 1
ATOM 5994 C C . THR A 1 751 ? 2.443 95.812 36.344 1 51.56 751 THR A C 1
ATOM 5996 O O . THR A 1 751 ? 3.555 96.312 36.406 1 51.56 751 THR A O 1
ATOM 5999 N N . GLY A 1 752 ? 1.895 95.625 35.125 1 54.19 752 GLY A N 1
ATOM 6000 C CA . GLY A 1 752 ? 2.533 96 33.875 1 54.19 752 GLY A CA 1
ATOM 6001 C C . GLY A 1 752 ? 3.416 94.875 33.281 1 54.19 752 GLY A C 1
ATOM 6002 O O . GLY A 1 752 ? 4.023 95.062 32.219 1 54.19 752 GLY A O 1
ATOM 6003 N N . GLU A 1 753 ? 3.693 93.812 34.031 1 58.12 753 GLU A N 1
ATOM 6004 C CA . GLU A 1 753 ? 4.633 92.812 33.531 1 58.12 753 GLU A CA 1
ATOM 6005 C C . GLU A 1 753 ? 3.945 91.875 32.562 1 58.12 753 GLU A C 1
ATOM 6007 O O . GLU A 1 753 ? 2.828 91.438 32.812 1 58.12 753 GLU A O 1
ATOM 6012 N N . ARG A 1 754 ? 4.461 91.75 31.312 1 62.34 754 ARG A N 1
ATOM 6013 C CA . ARG A 1 754 ? 3.932 90.875 30.25 1 62.34 754 ARG A CA 1
ATOM 6014 C C . ARG A 1 754 ? 4.434 89.438 30.375 1 62.34 754 ARG A C 1
ATOM 6016 O O . ARG A 1 754 ? 5.641 89.188 30.359 1 62.34 754 ARG A O 1
ATOM 6023 N N . THR A 1 755 ? 3.648 88.375 30.859 1 69.19 755 THR A N 1
ATOM 6024 C CA . THR A 1 755 ? 4.051 87 30.984 1 69.19 755 THR A CA 1
ATOM 6025 C C . THR A 1 755 ? 3.182 86.125 30.094 1 69.19 755 THR A C 1
ATOM 6027 O O . THR A 1 755 ? 2.029 86.438 29.812 1 69.19 755 THR A O 1
ATOM 6030 N N . TYR A 1 756 ? 3.82 85.062 29.406 1 74.12 756 TYR A N 1
ATOM 6031 C CA . TYR A 1 756 ? 3.059 84.125 28.641 1 74.12 756 TYR A CA 1
ATOM 6032 C C . TYR A 1 756 ? 2.209 83.25 29.547 1 74.12 756 TYR A C 1
ATOM 6034 O O . TYR A 1 756 ? 2.727 82.625 30.5 1 74.12 756 TYR A O 1
ATOM 6042 N N . SER A 1 757 ? 0.953 83.312 29.516 1 79.31 757 SER A N 1
ATOM 6043 C CA . SER A 1 757 ? 0.029 82.562 30.344 1 79.31 757 SER A CA 1
ATOM 6044 C C . SER A 1 757 ? -1.305 82.312 29.641 1 79.31 757 SER A C 1
ATOM 6046 O O . SER A 1 757 ? -1.563 82.938 28.594 1 79.31 757 SER A O 1
ATOM 6048 N N . PHE A 1 758 ? -2.025 81.375 30.188 1 82 758 PHE A N 1
ATOM 6049 C CA . PHE A 1 758 ? -3.396 81.25 29.703 1 82 758 PHE A CA 1
ATOM 6050 C C . PHE A 1 758 ? -4.262 82.438 30.156 1 82 758 PHE A C 1
ATOM 6052 O O . PHE A 1 758 ? -4.059 82.938 31.234 1 82 758 PHE A O 1
ATOM 6059 N N . GLY A 1 759 ? -5.082 82.812 29.266 1 81.62 759 GLY A N 1
ATOM 6060 C CA . GLY A 1 759 ? -5.98 83.938 29.594 1 81.62 759 GLY A CA 1
ATOM 6061 C C . GLY A 1 759 ? -7.293 83.875 28.844 1 81.62 759 GLY A C 1
ATOM 6062 O O . GLY A 1 759 ? -7.445 83.062 27.906 1 81.62 759 GLY A O 1
ATOM 6063 N N . VAL A 1 760 ? -8.312 84.625 29.312 1 83 760 VAL A N 1
ATOM 6064 C CA . VAL A 1 760 ? -9.641 84.688 28.703 1 83 760 VAL A CA 1
ATOM 6065 C C . VAL A 1 760 ? -9.609 85.5 27.438 1 83 760 VAL A C 1
ATOM 6067 O O . VAL A 1 760 ? -8.68 86.312 27.234 1 83 760 VAL A O 1
ATOM 6070 N N . GLU A 1 761 ? -10.656 85.25 26.625 1 82.25 761 GLU A N 1
ATOM 6071 C CA . GLU A 1 761 ? -10.758 86 25.375 1 82.25 761 GLU A CA 1
ATOM 6072 C C . GLU A 1 761 ? -10.781 87.5 25.625 1 82.25 761 GLU A C 1
ATOM 6074 O O . GLU A 1 761 ? -11.523 88 26.469 1 82.25 761 GLU A O 1
ATOM 6079 N N . GLY A 1 762 ? -9.922 88.25 24.969 1 76.62 762 GLY A N 1
ATOM 6080 C CA . GLY A 1 762 ? -9.875 89.688 25.109 1 76.62 762 GLY A CA 1
ATOM 6081 C C . GLY A 1 762 ? -8.648 90.188 25.859 1 76.62 762 GLY A C 1
ATOM 6082 O O . GLY A 1 762 ? -8.211 91.312 25.672 1 76.62 762 GLY A O 1
ATOM 6083 N N . ASP A 1 763 ? -8.133 89.312 26.734 1 79.5 763 ASP A N 1
ATOM 6084 C CA . ASP A 1 763 ? -6.996 89.75 27.547 1 79.5 763 ASP A CA 1
ATOM 6085 C C . ASP A 1 763 ? -5.695 89.125 27.031 1 79.5 763 ASP A C 1
ATOM 6087 O O . ASP A 1 763 ? -4.617 89.438 27.547 1 79.5 763 ASP A O 1
ATOM 6091 N N . VAL A 1 764 ? -5.832 88.25 26.094 1 81.12 764 VAL A N 1
ATOM 6092 C CA . VAL A 1 764 ? -4.652 87.562 25.625 1 81.12 764 VAL A CA 1
ATOM 6093 C C . VAL A 1 764 ? -4.324 88 24.203 1 81.12 764 VAL A C 1
ATOM 6095 O O . VAL A 1 764 ? -5.215 88.062 23.344 1 81.12 764 VAL A O 1
ATOM 6098 N N . ARG A 1 765 ? -3.18 88.625 24.031 1 78.12 765 ARG A N 1
ATOM 6099 C CA . ARG A 1 765 ? -2.707 88.875 22.672 1 78.12 765 ARG A CA 1
ATOM 6100 C C . ARG A 1 765 ? -1.983 87.688 22.094 1 78.12 765 ARG A C 1
ATOM 6102 O O . ARG A 1 765 ? -0.9 87.312 22.562 1 78.12 765 ARG A O 1
ATOM 6109 N N . GLN A 1 766 ? -2.701 87 21.266 1 74.38 766 GLN A N 1
ATOM 6110 C CA . GLN A 1 766 ? -2.143 85.812 20.656 1 74.38 766 GLN A CA 1
ATOM 6111 C C . GLN A 1 766 ? -1.364 86.188 19.375 1 74.38 766 GLN A C 1
ATOM 6113 O O . GLN A 1 766 ? -1.675 87.125 18.703 1 74.38 766 GLN A O 1
ATOM 6118 N N . GLU A 1 767 ? -0.146 85.938 19.391 1 58.97 767 GLU A N 1
ATOM 6119 C CA . GLU A 1 767 ? 0.682 86.188 18.219 1 58.97 767 GLU A CA 1
ATOM 6120 C C . GLU A 1 767 ? 0.029 85.625 16.953 1 58.97 767 GLU A C 1
ATOM 6122 O O . GLU A 1 767 ? -0.479 84.5 16.922 1 58.97 767 GLU A O 1
ATOM 6127 N N . LYS A 1 768 ? -0.731 86.625 16.25 1 49.75 768 LYS A N 1
ATOM 6128 C CA . LYS A 1 768 ? -1.333 86.25 14.969 1 49.75 768 LYS A CA 1
ATOM 6129 C C . LYS A 1 768 ? -0.414 85.312 14.164 1 49.75 768 LYS A C 1
ATOM 6131 O O . LYS A 1 768 ? 0.811 85.438 14.281 1 49.75 768 LYS A O 1
ATOM 6136 N N . ALA A 1 769 ? -0.897 84.312 13.641 1 46.41 769 ALA A N 1
ATOM 6137 C CA . ALA A 1 769 ? -0.251 83.562 12.562 1 46.41 769 ALA A CA 1
ATOM 6138 C C . ALA A 1 769 ? 0.456 84.5 11.586 1 46.41 769 ALA A C 1
ATOM 6140 O O . ALA A 1 769 ? -0.136 85.5 11.109 1 46.41 769 ALA A O 1
ATOM 6141 N N . MET A 1 770 ? 1.706 84.812 11.703 1 34.66 770 MET A N 1
ATOM 6142 C CA . MET A 1 770 ? 2.207 85.438 10.469 1 34.66 770 MET A CA 1
ATOM 6143 C C . MET A 1 770 ? 1.557 84.812 9.25 1 34.66 770 MET A C 1
ATOM 6145 O O . MET A 1 770 ? 1.494 83.562 9.156 1 34.66 770 MET A O 1
ATOM 6149 N N . ALA A 1 771 ? 0.522 85.375 8.711 1 32.75 771 ALA A N 1
ATOM 6150 C CA . ALA A 1 771 ? -0.105 84.938 7.461 1 32.75 771 ALA A CA 1
ATOM 6151 C C . ALA A 1 771 ? 0.929 84.375 6.492 1 32.75 771 ALA A C 1
ATOM 6153 O O . ALA A 1 771 ? 1.586 85.125 5.77 1 32.75 771 ALA A O 1
ATOM 6154 N N . THR A 1 772 ? 1.891 83.562 6.801 1 31.03 772 THR A N 1
ATOM 6155 C CA . THR A 1 772 ? 2.434 82.875 5.605 1 31.03 772 THR A CA 1
ATOM 6156 C C . THR A 1 772 ? 1.335 82.188 4.828 1 31.03 772 THR A C 1
ATOM 6158 O O . THR A 1 772 ? 0.871 81.125 5.238 1 31.03 772 THR A O 1
ATOM 6161 N N . GLY A 1 773 ? 0.247 82.875 4.484 1 29.97 773 GLY A N 1
ATOM 6162 C CA . GLY A 1 773 ? -0.726 82.312 3.551 1 29.97 773 GLY A CA 1
ATOM 6163 C C . GLY A 1 773 ? -0.101 81.438 2.484 1 29.97 773 GLY A C 1
ATOM 6164 O O . GLY A 1 773 ? -0.74 81.125 1.478 1 29.97 773 GLY A O 1
ATOM 6165 N N . ARG A 1 774 ? 1.201 81.625 2.02 1 30.66 774 ARG A N 1
ATOM 6166 C CA . ARG A 1 774 ? 1.46 80.875 0.808 1 30.66 774 ARG A CA 1
ATOM 6167 C C . ARG A 1 774 ? 1.309 79.375 1.067 1 30.66 774 ARG A C 1
ATOM 6169 O O . ARG A 1 774 ? 1.53 78.938 2.186 1 30.66 774 ARG A O 1
ATOM 6176 N N . SER A 1 775 ? 0.568 78.688 0.234 1 27.3 775 SER A N 1
ATOM 6177 C CA . SER A 1 775 ? 0.465 77.25 0.149 1 27.3 775 SER A CA 1
ATOM 6178 C C . SER A 1 775 ? 1.79 76.562 0.499 1 27.3 775 SER A C 1
ATOM 6180 O O . SER A 1 775 ? 2.859 77.062 0.172 1 27.3 775 SER A O 1
ATOM 6182 N N . PRO A 1 776 ? 1.949 75.875 1.604 1 28.56 776 PRO A N 1
ATOM 6183 C CA . PRO A 1 776 ? 3.18 75.062 1.746 1 28.56 776 PRO A CA 1
ATOM 6184 C C . PRO A 1 776 ? 3.615 74.438 0.439 1 28.56 776 PRO A C 1
ATOM 6186 O O . PRO A 1 776 ? 3.016 73.438 0.013 1 28.56 776 PRO A O 1
ATOM 6189 N N . GLY A 1 777 ? 3.678 75.062 -0.757 1 26.92 777 GLY A N 1
ATOM 6190 C CA . GLY A 1 777 ? 4.52 74.5 -1.771 1 26.92 777 GLY A CA 1
ATOM 6191 C C . GLY A 1 777 ? 5.848 74 -1.224 1 26.92 777 GLY A C 1
ATOM 6192 O O . GLY A 1 777 ? 6.344 74.5 -0.222 1 26.92 777 GLY A O 1
ATOM 6193 N N . LEU A 1 778 ? 6.164 72.562 -1.372 1 27.98 778 LEU A N 1
ATOM 6194 C CA . LEU A 1 778 ? 7.41 71.938 -1.028 1 27.98 778 LEU A CA 1
ATOM 6195 C C . LEU A 1 778 ? 8.602 72.812 -1.255 1 27.98 778 LEU A C 1
ATOM 6197 O O . LEU A 1 778 ? 8.984 73.062 -2.398 1 27.98 778 LEU A O 1
ATOM 6201 N N . SER A 1 779 ? 8.594 74 -0.697 1 26.56 779 SER A N 1
ATOM 6202 C CA . SER A 1 779 ? 9.836 7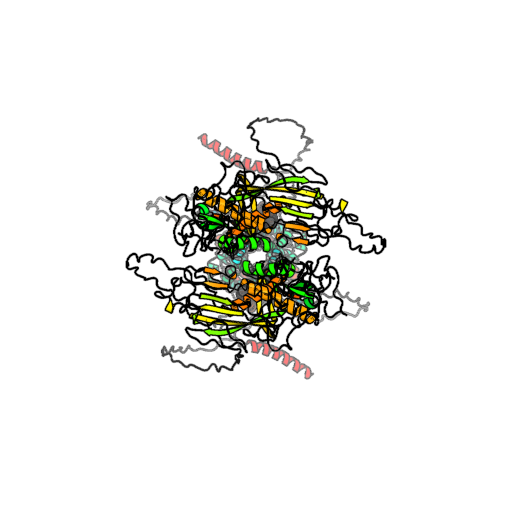4.75 -0.882 1 26.56 779 SER A CA 1
ATOM 6203 C C . SER A 1 779 ? 11.047 73.938 -0.49 1 26.56 779 SER A C 1
ATOM 6205 O O . SER A 1 779 ? 11.289 73.688 0.696 1 26.56 779 SER A O 1
ATOM 6207 N N . VAL A 1 780 ? 11.422 72.875 -1.255 1 28.5 780 VAL A N 1
ATOM 6208 C CA . VAL A 1 780 ? 12.68 72.125 -1.347 1 28.5 780 VAL A CA 1
ATOM 6209 C C . VAL A 1 780 ? 13.852 73.125 -1.306 1 28.5 780 VAL A C 1
ATOM 6211 O O . VAL A 1 780 ? 15.008 72.75 -1.445 1 28.5 780 VAL A O 1
ATOM 6214 N N . MET A 1 781 ? 13.594 74.438 -1.499 1 25.67 781 MET A N 1
ATOM 6215 C CA . MET A 1 781 ? 14.766 75.188 -1.905 1 25.67 781 MET A CA 1
ATOM 6216 C C . MET A 1 781 ? 15.789 75.25 -0.777 1 25.67 781 MET A C 1
ATOM 6218 O O . MET A 1 781 ? 16.984 75 -0.994 1 25.67 781 MET A O 1
ATOM 6222 N N . ASN A 1 782 ? 15.555 76.125 0.223 1 26.66 782 ASN A N 1
ATOM 6223 C CA . ASN A 1 782 ? 16.703 76.812 0.831 1 26.66 782 ASN A CA 1
ATOM 6224 C C . ASN A 1 782 ? 17.359 75.938 1.901 1 26.66 782 ASN A C 1
ATOM 6226 O O . ASN A 1 782 ? 18.078 76.438 2.764 1 26.66 782 ASN A O 1
ATOM 6230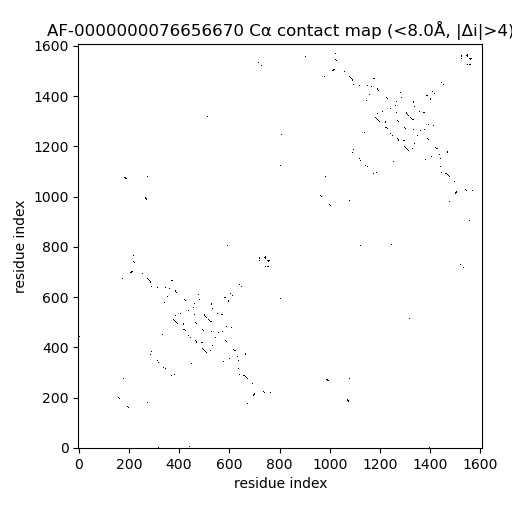 N N . TRP A 1 783 ? 17 74.75 2.057 1 29.19 783 TRP A N 1
ATOM 6231 C CA . TRP A 1 783 ? 17.797 73.938 3.004 1 29.19 783 TRP A CA 1
ATOM 6232 C C . TRP A 1 783 ? 19.281 74.062 2.656 1 29.19 783 TRP A C 1
ATOM 6234 O O . TRP A 1 783 ? 20.141 73.688 3.48 1 29.19 783 TRP A O 1
ATOM 6244 N N . GLY A 1 784 ? 19.562 74.375 1.423 1 28.88 784 GLY A N 1
ATOM 6245 C CA . GLY A 1 784 ? 20.953 74.438 1.027 1 28.88 784 GLY A CA 1
ATOM 6246 C C . GLY A 1 784 ? 21.672 75.625 1.665 1 28.88 784 GLY A C 1
ATOM 6247 O O . GLY A 1 784 ? 22.859 75.562 1.938 1 28.88 784 GLY A O 1
ATOM 6248 N N . ASP A 1 785 ? 20.969 76.75 1.74 1 29.62 785 ASP A N 1
ATOM 6249 C CA . ASP A 1 785 ? 21.75 77.938 2.064 1 29.62 785 ASP A CA 1
ATOM 6250 C C . ASP A 1 785 ? 22.109 77.938 3.547 1 29.62 785 ASP A C 1
ATOM 6252 O O . ASP A 1 785 ? 23.203 78.375 3.912 1 29.62 785 ASP A O 1
ATOM 6256 N N . ARG A 1 786 ? 21.219 77.562 4.422 1 31.77 786 ARG A N 1
ATOM 6257 C CA . ARG A 1 786 ? 21.688 77.75 5.797 1 31.77 786 ARG A CA 1
ATOM 6258 C C . ARG A 1 786 ? 22.75 76.688 6.137 1 31.77 786 ARG A C 1
ATOM 6260 O O . ARG A 1 786 ? 23.656 77 6.926 1 31.77 786 ARG A O 1
ATOM 6267 N N . ALA A 1 787 ? 22.641 75.5 5.582 1 29.84 787 ALA A N 1
ATOM 6268 C CA . ALA A 1 787 ? 23.812 74.688 5.77 1 29.84 787 ALA A CA 1
ATOM 6269 C C . ALA A 1 787 ? 25.047 75.312 5.121 1 29.84 787 ALA A C 1
ATOM 6271 O O . ALA A 1 787 ? 26.156 75.188 5.66 1 29.84 787 ALA A O 1
ATOM 6272 N N . ALA A 1 788 ? 24.812 76 4.059 1 31.55 788 ALA A N 1
ATOM 6273 C CA . ALA A 1 788 ? 25.938 76.688 3.439 1 31.55 788 ALA A CA 1
ATOM 6274 C C . ALA A 1 788 ? 26.406 77.875 4.297 1 31.55 788 ALA A C 1
ATOM 6276 O O . ALA A 1 788 ? 27.609 78.125 4.395 1 31.55 788 ALA A O 1
ATOM 6277 N N . ARG A 1 789 ? 25.5 78.562 4.898 1 33.34 789 ARG A N 1
ATOM 6278 C CA . ARG A 1 789 ? 26 79.688 5.688 1 33.34 789 ARG A CA 1
ATOM 6279 C C . ARG A 1 789 ? 26.688 79.25 6.953 1 33.34 789 ARG A C 1
ATOM 6281 O O . ARG A 1 789 ? 27.703 79.812 7.367 1 33.34 789 ARG A O 1
ATOM 6288 N N . ARG A 1 790 ? 26.094 78.188 7.609 1 32.38 790 ARG A N 1
ATOM 6289 C CA . ARG A 1 790 ? 26.875 77.75 8.742 1 32.38 790 ARG A CA 1
ATOM 6290 C C . ARG A 1 790 ? 28.203 77.125 8.281 1 32.38 790 ARG A C 1
ATOM 6292 O O . ARG A 1 790 ? 29.188 77.188 9.023 1 32.38 790 ARG A O 1
ATOM 6299 N N . MET A 1 791 ? 28.188 76.562 7.062 1 30.62 791 MET A N 1
ATOM 6300 C CA . MET A 1 791 ? 29.516 76.188 6.605 1 30.62 791 MET A CA 1
ATOM 6301 C C . MET A 1 791 ? 30.359 77.438 6.312 1 30.62 791 MET A C 1
ATOM 6303 O O . MET A 1 791 ? 31.594 77.375 6.391 1 30.62 791 MET A O 1
ATOM 6307 N N . SER A 1 792 ? 29.719 78.438 5.805 1 30.59 792 SER A N 1
ATOM 6308 C CA . SER A 1 792 ? 30.547 79.625 5.492 1 30.59 792 SER A CA 1
ATOM 6309 C C . SER A 1 792 ? 31.094 80.25 6.762 1 30.59 792 SER A C 1
ATOM 6311 O O . SER A 1 792 ? 32.219 80.75 6.77 1 30.59 792 SER A O 1
ATOM 6313 N N . TYR A 1 793 ? 30.219 80.375 7.777 1 29.16 793 TYR A N 1
ATOM 6314 C CA . TYR A 1 793 ? 30.828 81 8.93 1 29.16 793 TYR A CA 1
ATOM 6315 C C . TYR A 1 793 ? 31.938 80.188 9.508 1 29.16 793 TYR A C 1
ATOM 6317 O O . TYR A 1 793 ? 32.906 80.688 10.07 1 29.16 793 TYR A O 1
ATOM 6325 N N . ALA A 1 794 ? 31.75 78.812 9.469 1 29.83 794 ALA A N 1
ATOM 6326 C CA . ALA A 1 794 ? 32.906 78.062 9.945 1 29.83 794 ALA A CA 1
ATOM 6327 C C . ALA A 1 794 ? 34.125 78.312 9.062 1 29.83 794 ALA A C 1
ATOM 6329 O O . ALA A 1 794 ? 35.25 78.25 9.523 1 29.83 794 ALA A O 1
ATOM 6330 N N . MET A 1 795 ? 33.844 78.562 7.785 1 28.62 795 MET A N 1
ATOM 6331 C CA . MET A 1 795 ? 35.031 78.812 7 1 28.62 795 MET A CA 1
ATOM 6332 C C . MET A 1 795 ? 35.656 80.188 7.363 1 28.62 795 MET A C 1
ATOM 6334 O O . MET A 1 795 ? 36.844 80.375 7.203 1 28.62 795 MET A O 1
ATOM 6338 N N . VAL A 1 796 ? 34.812 81.188 7.617 1 28.73 796 VAL A N 1
ATOM 6339 C CA . VAL A 1 796 ? 35.469 82.438 7.812 1 28.73 796 VAL A CA 1
ATOM 6340 C C . VAL A 1 796 ? 36.312 82.438 9.086 1 28.73 796 VAL A C 1
ATOM 6342 O O . VAL A 1 796 ? 37.344 83.062 9.164 1 28.73 796 VAL A O 1
ATOM 6345 N N . ASN A 1 797 ? 35.875 81.75 10.117 1 27.06 797 ASN A N 1
ATOM 6346 C CA . ASN A 1 797 ? 36.719 81.875 11.305 1 27.06 797 ASN A CA 1
ATOM 6347 C C . ASN A 1 797 ? 38.062 81.188 11.133 1 27.06 797 ASN A C 1
ATOM 6349 O O . ASN A 1 797 ? 38.875 81.188 12.039 1 27.06 797 ASN A O 1
ATOM 6353 N N . ARG A 1 798 ? 38.125 80.25 10.266 1 26.92 798 ARG A N 1
ATOM 6354 C CA . ARG A 1 798 ? 39.469 79.688 10.18 1 26.92 798 ARG A CA 1
ATOM 6355 C C . ARG A 1 798 ? 40.469 80.688 9.578 1 26.92 798 ARG A C 1
ATOM 6357 O O . ARG A 1 798 ? 41.688 80.5 9.633 1 26.92 798 ARG A O 1
ATOM 6364 N N . ARG A 1 799 ? 39.844 81.5 8.703 1 27.81 799 ARG A N 1
ATOM 6365 C CA . ARG A 1 799 ? 40.938 82.25 8.062 1 27.81 799 ARG A CA 1
ATOM 6366 C C . ARG A 1 799 ? 41.656 83.125 9.07 1 27.81 799 ARG A C 1
ATOM 6368 O O . ARG A 1 799 ? 42.812 83.5 8.844 1 27.81 799 ARG A O 1
ATOM 6375 N N . ASP A 1 800 ? 40.969 83.688 9.953 1 26.97 800 ASP A N 1
ATOM 6376 C CA . ASP A 1 800 ? 41.688 84.75 10.617 1 26.97 800 ASP A CA 1
ATOM 6377 C C . ASP A 1 800 ? 42.812 84.188 11.477 1 26.97 800 ASP A C 1
ATOM 6379 O O . ASP A 1 800 ? 43.625 84.938 12.055 1 26.97 800 ASP A O 1
ATOM 6383 N N . ARG A 1 801 ? 42.812 82.938 11.906 1 28.91 801 ARG A N 1
ATOM 6384 C CA . ARG A 1 801 ? 43.875 82.688 12.875 1 28.91 801 ARG A CA 1
ATOM 6385 C C . ARG A 1 801 ? 45.25 82.688 12.195 1 28.91 801 ARG A C 1
ATOM 6387 O O . ARG A 1 801 ? 46.281 82.5 12.859 1 28.91 801 ARG A O 1
ATOM 6394 N N . GLN A 1 802 ? 45.219 82.438 10.859 1 25.3 802 GLN A N 1
ATOM 6395 C CA . GLN A 1 802 ? 46.625 82.312 10.484 1 25.3 802 GLN A CA 1
ATOM 6396 C C . GLN A 1 802 ? 47.375 83.625 10.547 1 25.3 802 GLN A C 1
ATOM 6398 O O . GLN A 1 802 ? 48.562 83.688 10.281 1 25.3 802 GLN A O 1
ATOM 6403 N N . GLU A 1 803 ? 46.688 84.75 10.43 1 26.62 803 GLU A N 1
ATOM 6404 C CA . GLU A 1 803 ? 47.625 85.875 10.312 1 26.62 803 GLU A CA 1
ATOM 6405 C C . GLU A 1 803 ? 48.375 86.125 11.625 1 26.62 803 GLU A C 1
ATOM 6407 O O . GLU A 1 803 ? 49.469 86.625 11.633 1 26.62 803 GLU A O 1
ATOM 6412 N N . ASN A 1 804 ? 47.875 85.938 12.828 1 22.8 804 ASN A N 1
ATOM 6413 C CA . ASN A 1 804 ? 48.938 86.25 13.789 1 22.8 804 ASN A CA 1
ATOM 6414 C C . ASN A 1 804 ? 49.906 85.062 13.945 1 22.8 804 ASN A C 1
ATOM 6416 O O . ASN A 1 804 ? 49.5 83.938 13.977 1 22.8 804 ASN A O 1
ATOM 6420 N N . MET B 1 1 ? -16.562 -22.5 -20.734 1 19.05 1 MET B N 1
ATOM 6421 C CA . MET B 1 1 ? -16.438 -23.938 -20.484 1 19.05 1 MET B CA 1
ATOM 6422 C C . MET B 1 1 ? -15.133 -24.469 -21.062 1 19.05 1 MET B C 1
ATOM 6424 O O . MET B 1 1 ? -14.852 -24.281 -22.25 1 19.05 1 MET B O 1
ATOM 6428 N N . GLU B 1 2 ? -14.117 -24.266 -20.25 1 25.45 2 GLU B N 1
ATOM 6429 C CA . GLU B 1 2 ? -12.797 -24.688 -20.719 1 25.45 2 GLU B CA 1
ATOM 6430 C C . GLU B 1 2 ? -12.766 -26.188 -21 1 25.45 2 GLU B C 1
ATOM 6432 O O . GLU B 1 2 ? -12.961 -27 -20.078 1 25.45 2 GLU B O 1
ATOM 6437 N N . LEU B 1 3 ? -13.359 -26.625 -22.094 1 25.75 3 LEU B N 1
ATOM 6438 C CA . LEU B 1 3 ? -13.391 -28.047 -22.422 1 25.75 3 LEU B CA 1
ATOM 6439 C C . LEU B 1 3 ? -11.984 -28.609 -22.469 1 25.75 3 LEU B C 1
ATOM 6441 O O . LEU B 1 3 ? -11.109 -28.062 -23.141 1 25.75 3 LEU B O 1
ATOM 6445 N N . ARG B 1 4 ? -11.633 -29.266 -21.406 1 29.48 4 ARG B N 1
ATOM 6446 C CA . ARG B 1 4 ? -10.359 -29.984 -21.328 1 29.48 4 ARG B CA 1
ATOM 6447 C C . ARG B 1 4 ? -10.344 -31.172 -22.266 1 29.48 4 ARG B C 1
ATOM 6449 O O . ARG B 1 4 ? -11.281 -31.969 -22.297 1 29.48 4 ARG B O 1
ATOM 6456 N N . ASP B 1 5 ? -9.836 -31.078 -23.359 1 28.88 5 ASP B N 1
ATOM 6457 C CA . ASP B 1 5 ? -9.656 -32.219 -24.266 1 28.88 5 ASP B CA 1
ATOM 6458 C C . ASP B 1 5 ? -8.914 -33.344 -23.578 1 28.88 5 ASP B C 1
ATOM 6460 O O . ASP B 1 5 ? -7.844 -33.125 -23 1 28.88 5 ASP B O 1
ATOM 6464 N N . TYR B 1 6 ? -9.695 -34.375 -22.969 1 27.2 6 TYR B N 1
ATOM 6465 C CA . TYR B 1 6 ? -9.102 -35.562 -22.359 1 27.2 6 TYR B CA 1
ATOM 6466 C C . TYR B 1 6 ? -8.367 -36.406 -23.391 1 27.2 6 TYR B C 1
ATOM 6468 O O . TYR B 1 6 ? -8.938 -36.781 -24.422 1 27.2 6 TYR B O 1
ATOM 6476 N N . PRO B 1 7 ? -7.164 -36.312 -23.578 1 29.2 7 PRO B N 1
ATOM 6477 C CA . PRO B 1 7 ? -6.527 -37.25 -24.516 1 29.2 7 PRO B CA 1
ATOM 6478 C C . PRO B 1 7 ? -6.965 -38.688 -24.328 1 29.2 7 PRO B C 1
ATOM 6480 O O . PRO B 1 7 ? -7.363 -39.094 -23.234 1 29.2 7 PRO B O 1
ATOM 6483 N N . ASP B 1 8 ? -7.531 -39.375 -25.312 1 25.62 8 ASP B N 1
ATOM 6484 C CA . ASP B 1 8 ? -7.938 -40.781 -25.359 1 25.62 8 ASP B CA 1
ATOM 6485 C C . ASP B 1 8 ? -6.855 -41.688 -24.781 1 25.62 8 ASP B C 1
ATOM 6487 O O . ASP B 1 8 ? -5.773 -41.812 -25.359 1 25.62 8 ASP B O 1
ATOM 6491 N N . HIS B 1 9 ? -6.656 -41.812 -23.516 1 25.22 9 HIS B N 1
ATOM 6492 C CA . HIS B 1 9 ? -5.805 -42.844 -22.922 1 25.22 9 HIS B CA 1
ATOM 6493 C C . HIS B 1 9 ? -6.277 -44.219 -23.312 1 25.22 9 HIS B C 1
ATOM 6495 O O . HIS B 1 9 ? -7.48 -44.5 -23.328 1 25.22 9 HIS B O 1
ATOM 6501 N N . ASP B 1 10 ? -5.664 -44.906 -24.281 1 25.77 10 ASP B N 1
ATOM 6502 C CA . ASP B 1 10 ? -5.844 -46.344 -24.406 1 25.77 10 ASP B CA 1
ATOM 6503 C C . ASP B 1 10 ? -5.922 -47 -23.016 1 25.77 10 ASP B C 1
ATOM 6505 O O . ASP B 1 10 ? -5.23 -46.594 -22.094 1 25.77 10 ASP B O 1
ATOM 6509 N N . PRO B 1 11 ? -6.863 -48 -22.766 1 23.55 11 PRO B N 1
ATOM 6510 C CA . PRO B 1 11 ? -7.328 -48.625 -21.531 1 23.55 11 PRO B CA 1
ATOM 6511 C C . PRO B 1 11 ? -6.215 -49.375 -20.797 1 23.55 11 PRO B C 1
ATOM 6513 O O . PRO B 1 11 ? -6.48 -50.094 -19.828 1 23.55 11 PRO B O 1
ATOM 6516 N N . SER B 1 12 ? -5.215 -49.969 -21.469 1 23.53 12 SER B N 1
ATOM 6517 C CA . SER B 1 12 ? -4.508 -51 -20.703 1 23.53 12 SER B CA 1
ATOM 6518 C C . SER B 1 12 ? -3.957 -50.438 -19.406 1 23.53 12 SER B C 1
ATOM 6520 O O . SER B 1 12 ? -3.168 -49.5 -19.406 1 23.53 12 SER B O 1
ATOM 6522 N N . SER B 1 13 ? -4.691 -50.656 -18.312 1 23.28 13 SER B N 1
ATOM 6523 C CA . SER B 1 13 ? -4.859 -50.25 -16.922 1 23.28 13 SER B CA 1
ATOM 6524 C C . SER B 1 13 ? -3.66 -50.656 -16.078 1 23.28 13 SER B C 1
ATOM 6526 O O . SER B 1 13 ? -3.74 -51.594 -15.297 1 23.28 13 SER B O 1
ATOM 6528 N N . GLN B 1 14 ? -2.406 -50.875 -16.609 1 21.73 14 GLN B N 1
ATOM 6529 C CA . GLN B 1 14 ? -1.612 -51.438 -15.539 1 21.73 14 GLN B CA 1
ATOM 6530 C C . GLN B 1 14 ? -1.688 -50.594 -14.273 1 21.73 14 GLN B C 1
ATOM 6532 O O . GLN B 1 14 ? -1.683 -49.375 -14.352 1 21.73 14 GLN B O 1
ATOM 6537 N N . HIS B 1 15 ? -2.316 -51.125 -13.203 1 20.92 15 HIS B N 1
ATOM 6538 C CA . HIS B 1 15 ? -2.367 -50.719 -11.805 1 20.92 15 HIS B CA 1
ATOM 6539 C C . HIS B 1 15 ? -0.979 -50.344 -11.289 1 20.92 15 HIS B C 1
ATOM 6541 O O . HIS B 1 15 ? -0.129 -51.219 -11.102 1 20.92 15 HIS B O 1
ATOM 6547 N N . ALA B 1 16 ? -0.385 -49.344 -11.805 1 24.8 16 ALA B N 1
ATOM 6548 C CA . ALA B 1 16 ? 0.908 -49 -11.227 1 24.8 16 ALA B CA 1
ATOM 6549 C C . ALA B 1 16 ? 0.838 -48.969 -9.695 1 24.8 16 ALA B C 1
ATOM 6551 O O . ALA B 1 16 ? 0.184 -48.125 -9.109 1 24.8 16 ALA B O 1
ATOM 6552 N N . GLN B 1 17 ? 0.858 -50.156 -9.07 1 20.03 17 GLN B N 1
ATOM 6553 C CA . GLN B 1 17 ? 1.144 -50.312 -7.648 1 20.03 17 GLN B CA 1
ATOM 6554 C C . GLN B 1 17 ? 2.398 -49.531 -7.254 1 20.03 17 GLN B C 1
ATOM 6556 O O . GLN B 1 17 ? 3.432 -49.625 -7.922 1 20.03 17 GLN B O 1
ATOM 6561 N N . SER B 1 18 ? 2.248 -48.5 -6.637 1 21.7 18 SER B N 1
ATOM 6562 C CA . SER B 1 18 ? 3.23 -47.656 -5.992 1 21.7 18 SER B CA 1
ATOM 6563 C C . SER B 1 18 ? 4.258 -48.469 -5.215 1 21.7 18 SER B C 1
ATOM 6565 O O . SER B 1 18 ? 4.012 -48.875 -4.078 1 21.7 18 SER B O 1
ATOM 6567 N N . ASN B 1 19 ? 4.742 -49.562 -5.891 1 20.3 19 ASN B N 1
ATOM 6568 C CA . ASN B 1 19 ? 5.734 -50.25 -5.047 1 20.3 19 ASN B CA 1
ATOM 6569 C C . ASN B 1 19 ? 6.891 -49.312 -4.711 1 20.3 19 ASN B C 1
ATOM 6571 O O . ASN B 1 19 ? 7.586 -48.812 -5.609 1 20.3 19 ASN B O 1
ATOM 6575 N N . TRP B 1 20 ? 6.84 -48.656 -3.6 1 20.16 20 TRP B N 1
ATOM 6576 C CA . TRP B 1 20 ? 7.805 -47.875 -2.846 1 20.16 20 TRP B CA 1
ATOM 6577 C C . TRP B 1 20 ? 9.086 -48.656 -2.6 1 20.16 20 TRP B C 1
ATOM 6579 O O . TRP B 1 20 ? 9.133 -49.5 -1.707 1 20.16 20 TRP B O 1
ATOM 6589 N N . GLU B 1 21 ? 9.578 -49.344 -3.654 1 19.8 21 GLU B N 1
ATOM 6590 C CA . GLU B 1 21 ? 10.703 -50.125 -3.162 1 19.8 21 GLU B CA 1
ATOM 6591 C C . GLU B 1 21 ? 11.812 -49.25 -2.621 1 19.8 21 GLU B C 1
ATOM 6593 O O . GLU B 1 21 ? 12.102 -48.188 -3.195 1 19.8 21 GLU B O 1
ATOM 6598 N N . PRO B 1 22 ? 12.445 -49.562 -1.366 1 20.69 22 PRO B N 1
ATOM 6599 C CA . PRO B 1 22 ? 13.422 -48.969 -0.456 1 20.69 22 PRO B CA 1
ATOM 6600 C C . PRO B 1 22 ? 14.82 -48.875 -1.072 1 20.69 22 PRO B C 1
ATOM 6602 O O . PRO B 1 22 ? 15.406 -49.906 -1.438 1 20.69 22 PRO B O 1
ATOM 6605 N N . THR B 1 23 ? 15.023 -48.156 -2.053 1 19.47 23 THR B N 1
ATOM 6606 C CA . THR B 1 23 ? 16.312 -48.188 -2.738 1 19.47 23 THR B CA 1
ATOM 6607 C C . THR B 1 23 ? 17.453 -48.125 -1.739 1 19.47 23 THR B C 1
ATOM 6609 O O . THR B 1 23 ? 17.266 -47.688 -0.602 1 19.47 23 THR B O 1
ATOM 6612 N N . SER B 1 24 ? 18.734 -48.25 -2.301 1 18.64 24 SER B N 1
ATOM 6613 C CA . SER B 1 24 ? 20.031 -48.75 -1.911 1 18.64 24 SER B CA 1
ATOM 6614 C C . SER B 1 24 ? 20.719 -47.844 -0.897 1 18.64 24 SER B C 1
ATOM 6616 O O . SER B 1 24 ? 20.375 -46.656 -0.804 1 18.64 24 SER B O 1
ATOM 6618 N N . PRO B 1 25 ? 21.797 -48.375 -0.179 1 19.02 25 PRO B N 1
ATOM 6619 C CA . PRO B 1 25 ? 22.547 -48.156 1.068 1 19.02 25 PRO B CA 1
ATOM 6620 C C . PRO B 1 25 ? 23.422 -46.906 1.02 1 19.02 25 PRO B C 1
ATO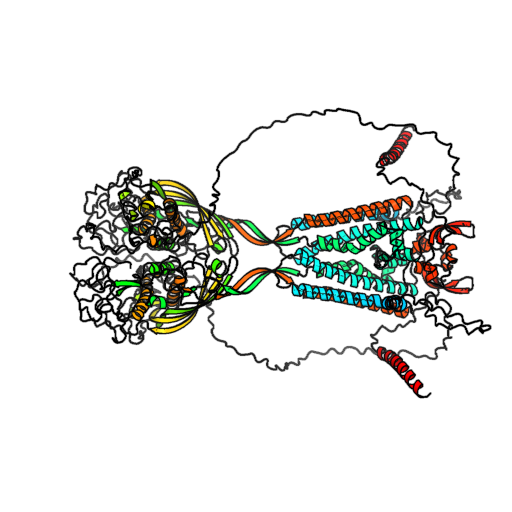M 6622 O O . PRO B 1 25 ? 23.812 -46.469 -0.063 1 19.02 25 PRO B O 1
ATOM 6625 N N . SER B 1 26 ? 23.406 -46.094 2.088 1 19.3 26 SER B N 1
ATOM 6626 C CA . SER B 1 26 ? 23.953 -44.844 2.604 1 19.3 26 SER B CA 1
ATOM 6627 C C . SER B 1 26 ? 25.484 -44.906 2.693 1 19.3 26 SER B C 1
ATOM 6629 O O . SER B 1 26 ? 26.031 -45.812 3.307 1 19.3 26 SER B O 1
ATOM 6631 N N . ILE B 1 27 ? 26.188 -44.75 1.575 1 18.88 27 ILE B N 1
ATOM 6632 C CA . ILE B 1 27 ? 27.641 -44.844 1.781 1 18.88 27 ILE B CA 1
ATOM 6633 C C . ILE B 1 27 ? 28.062 -43.906 2.922 1 18.88 27 ILE B C 1
ATOM 6635 O O . ILE B 1 27 ? 27.656 -42.75 2.967 1 18.88 27 ILE B O 1
ATOM 6639 N N . ALA B 1 28 ? 28.703 -44.438 3.984 1 17.97 28 ALA B N 1
ATOM 6640 C CA . ALA B 1 28 ? 29.125 -44.125 5.348 1 17.97 28 ALA B CA 1
ATOM 6641 C C . ALA B 1 28 ? 30.172 -43 5.352 1 17.97 28 ALA B C 1
ATOM 6643 O O . ALA B 1 28 ? 31.281 -43.188 4.84 1 17.97 28 ALA B O 1
ATOM 6644 N N . ARG B 1 29 ? 29.812 -41.781 4.977 1 18.59 29 ARG B N 1
ATOM 6645 C CA . ARG B 1 29 ? 30.859 -40.781 5.043 1 18.59 29 ARG B CA 1
ATOM 6646 C C . ARG B 1 29 ? 31.531 -40.75 6.418 1 18.59 29 ARG B C 1
ATOM 6648 O O . ARG B 1 29 ? 30.859 -40.938 7.438 1 18.59 29 ARG B O 1
ATOM 6655 N N . LYS B 1 30 ? 32.781 -41.125 6.508 1 18.97 30 LYS B N 1
ATOM 6656 C CA . LYS B 1 30 ? 33.625 -41.281 7.684 1 18.97 30 LYS B CA 1
ATOM 6657 C C . LYS B 1 30 ? 33.625 -40 8.531 1 18.97 30 LYS B C 1
ATOM 6659 O O . LYS B 1 30 ? 33.531 -38.906 8 1 18.97 30 LYS B O 1
ATOM 6664 N N . PRO B 1 31 ? 33.594 -40.125 9.984 1 18.27 31 PRO B N 1
ATOM 6665 C CA . PRO B 1 31 ? 33.344 -39.312 11.172 1 18.27 31 PRO B CA 1
ATOM 6666 C C . PRO B 1 31 ? 34.469 -38.281 11.414 1 18.27 31 PRO B C 1
ATOM 6668 O O . PRO B 1 31 ? 35.625 -38.656 11.641 1 18.27 31 PRO B O 1
ATOM 6671 N N . ILE B 1 32 ? 34.844 -37.406 10.516 1 19.8 32 ILE B N 1
ATOM 6672 C CA . ILE B 1 32 ? 36.031 -36.688 10.953 1 19.8 32 ILE B CA 1
ATOM 6673 C C . ILE B 1 32 ? 35.812 -36.125 12.352 1 19.8 32 ILE B C 1
ATOM 6675 O O . ILE B 1 32 ? 34.688 -35.781 12.719 1 19.8 32 ILE B O 1
ATOM 6679 N N . GLY B 1 33 ? 36.875 -35.969 13.227 1 18.19 33 GLY B N 1
ATOM 6680 C CA . GLY B 1 33 ? 37.156 -35.844 14.648 1 18.19 33 GLY B CA 1
ATOM 6681 C C . GLY B 1 33 ? 36.531 -34.625 15.273 1 18.19 33 GLY B C 1
ATOM 6682 O O . GLY B 1 33 ? 36.062 -33.719 14.57 1 18.19 33 GLY B O 1
ATOM 6683 N N . SER B 1 34 ? 36.469 -34.438 16.656 1 17.8 34 SER B N 1
ATOM 6684 C CA . SER B 1 34 ? 35.75 -34.062 17.859 1 17.8 34 SER B CA 1
ATOM 6685 C C . SER B 1 34 ? 35.938 -32.562 18.156 1 17.8 34 SER B C 1
ATOM 6687 O O . SER B 1 34 ? 35.406 -32.062 19.141 1 17.8 34 SER B O 1
ATOM 6689 N N . VAL B 1 35 ? 36.625 -31.703 17.406 1 21.45 35 VAL B N 1
ATOM 6690 C CA . VAL B 1 35 ? 37.156 -30.781 18.406 1 21.45 35 VAL B CA 1
ATOM 6691 C C . VAL B 1 35 ? 36 -30.047 19.109 1 21.45 35 VAL B C 1
ATOM 6693 O O . VAL B 1 35 ? 34.969 -29.781 18.5 1 21.45 35 VAL B O 1
ATOM 6696 N N . LYS B 1 36 ? 36.062 -29.703 20.484 1 19.33 36 LYS B N 1
ATOM 6697 C CA . LYS B 1 36 ? 35.25 -29.328 21.641 1 19.33 36 LYS B CA 1
ATOM 6698 C C . LYS B 1 36 ? 34.625 -27.938 21.469 1 19.33 36 LYS B C 1
ATOM 6700 O O . LYS B 1 36 ? 35.375 -26.953 21.391 1 19.33 36 LYS B O 1
ATOM 6705 N N . ASN B 1 37 ? 33.469 -27.828 20.75 1 18.36 37 ASN B N 1
ATOM 6706 C CA . ASN B 1 37 ? 32.781 -26.609 20.406 1 18.36 37 ASN B CA 1
ATOM 6707 C C . ASN B 1 37 ? 32.219 -25.922 21.641 1 18.36 37 ASN B C 1
ATOM 6709 O O . ASN B 1 37 ? 31.359 -26.469 22.328 1 18.36 37 ASN B O 1
ATOM 6713 N N . THR B 1 38 ? 32.906 -25.344 22.531 1 18.42 38 THR B N 1
ATOM 6714 C CA . THR B 1 38 ? 32.219 -24.891 23.734 1 18.42 38 THR B CA 1
ATOM 6715 C C . THR B 1 38 ? 31.016 -24.031 23.359 1 18.42 38 THR B C 1
ATOM 6717 O O . THR B 1 38 ? 31.094 -23.188 22.469 1 18.42 38 THR B O 1
ATOM 6720 N N . SER B 1 39 ? 29.797 -24.516 23.641 1 17.88 39 SER B N 1
ATOM 6721 C CA . SER B 1 39 ? 28.391 -24.281 23.297 1 17.88 39 SER B CA 1
ATOM 6722 C C . SER B 1 39 ? 27.938 -22.906 23.766 1 17.88 39 SER B C 1
ATOM 6724 O O . SER B 1 39 ? 26.734 -22.594 23.688 1 17.88 39 SER B O 1
ATOM 6726 N N . PRO B 1 40 ? 28.594 -21.953 24.203 1 19.03 40 PRO B N 1
ATOM 6727 C CA . PRO B 1 40 ? 27.875 -21.312 25.312 1 19.03 40 PRO B CA 1
ATOM 6728 C C . PRO B 1 40 ? 26.641 -20.531 24.844 1 19.03 40 PRO B C 1
ATOM 6730 O O . PRO B 1 40 ? 26.094 -19.75 25.609 1 19.03 40 PRO B O 1
ATOM 6733 N N . TYR B 1 41 ? 26.031 -20.844 23.781 1 17.78 41 TYR B N 1
ATOM 6734 C CA . TYR B 1 41 ? 25.188 -19.797 23.219 1 17.78 41 TYR B CA 1
ATOM 6735 C C . TYR B 1 41 ? 23.969 -19.547 24.078 1 17.78 41 TYR B C 1
ATOM 6737 O O . TYR B 1 41 ? 23.094 -20.422 24.203 1 17.78 41 TYR B O 1
ATOM 6745 N N . THR B 1 42 ? 23.859 -18.781 25.094 1 17.59 42 THR B N 1
ATOM 6746 C CA . THR B 1 42 ? 22.75 -18.578 26.016 1 17.59 42 THR B CA 1
ATOM 6747 C C . THR B 1 42 ? 21.516 -18.094 25.281 1 17.59 42 THR B C 1
ATOM 6749 O O . THR B 1 42 ? 21.625 -17.297 24.328 1 17.59 42 THR B O 1
ATOM 6752 N N . SER B 1 43 ? 20.375 -18.859 25.25 1 18.05 43 SER B N 1
ATOM 6753 C CA . SER B 1 43 ? 19.031 -18.875 24.672 1 18.05 43 SER B CA 1
ATOM 6754 C C . SER B 1 43 ? 18.219 -17.672 25.141 1 18.05 43 SER B C 1
ATOM 6756 O O . SER B 1 43 ? 17.422 -17.781 26.078 1 18.05 43 SER B O 1
ATOM 6758 N N . PRO B 1 44 ? 18.422 -16.438 24.75 1 18.08 44 PRO B N 1
ATOM 6759 C CA . PRO B 1 44 ? 17.672 -15.5 25.578 1 18.08 44 PRO B CA 1
ATOM 6760 C C . PRO B 1 44 ? 16.156 -15.68 25.453 1 18.08 44 PRO B C 1
ATOM 6762 O O . PRO B 1 44 ? 15.672 -16.109 24.406 1 18.08 44 PRO B O 1
ATOM 6765 N N . ASP B 1 45 ? 15.297 -15.75 26.562 1 17.52 45 ASP B N 1
ATOM 6766 C CA . ASP B 1 45 ? 13.977 -16.125 27.062 1 17.52 45 ASP B CA 1
ATOM 6767 C C . ASP B 1 45 ? 12.891 -15.219 26.484 1 17.52 45 ASP B C 1
ATOM 6769 O O . ASP B 1 45 ? 12.844 -14.023 26.781 1 17.52 45 ASP B O 1
ATOM 6773 N N . TYR B 1 46 ? 12.539 -15.242 25.234 1 18.22 46 TYR B N 1
ATOM 6774 C CA . TYR B 1 46 ? 11.516 -14.336 24.719 1 18.22 46 TYR B CA 1
ATOM 6775 C C . TYR B 1 46 ? 10.164 -14.617 25.375 1 18.22 46 TYR B C 1
ATOM 6777 O O . TYR B 1 46 ? 9.648 -15.734 25.281 1 18.22 46 TYR B O 1
ATOM 6785 N N . SER B 1 47 ? 9.664 -13.953 26.453 1 17.67 47 SER B N 1
ATOM 6786 C CA . SER B 1 47 ? 8.492 -14.125 27.312 1 17.67 47 SER B CA 1
ATOM 6787 C C . SER B 1 47 ? 7.203 -13.93 26.516 1 17.67 47 SER B C 1
ATOM 6789 O O . SER B 1 47 ? 7.012 -12.891 25.875 1 17.67 47 SER B O 1
ATOM 6791 N N . THR B 1 48 ? 6.539 -14.883 26.047 1 17.94 48 THR B N 1
ATOM 6792 C CA . THR B 1 48 ? 5.25 -15.023 25.375 1 17.94 48 THR B CA 1
ATOM 6793 C C . THR B 1 48 ? 4.105 -14.656 26.312 1 17.94 48 THR B C 1
ATOM 6795 O O . THR B 1 48 ? 3.762 -15.422 27.219 1 17.94 48 THR B O 1
ATOM 6798 N N . SER B 1 49 ? 3.873 -13.391 26.719 1 17.88 49 SER B N 1
ATOM 6799 C CA . SER B 1 49 ? 2.822 -13.156 27.703 1 17.88 49 SER B CA 1
ATOM 6800 C C . SER B 1 49 ? 1.452 -13.531 27.141 1 17.88 49 SER B C 1
ATOM 6802 O O . SER B 1 49 ? 1.073 -13.094 26.062 1 17.88 49 SER B O 1
ATOM 6804 N N . SER B 1 50 ? 0.773 -14.539 27.594 1 16.67 50 SER B N 1
ATOM 6805 C CA . SER B 1 50 ? -0.428 -15.352 27.406 1 16.67 50 SER B CA 1
ATOM 6806 C C . SER B 1 50 ? -1.688 -14.539 27.688 1 16.67 50 SER B C 1
ATOM 6808 O O . SER B 1 50 ? -2.727 -14.75 27.062 1 16.67 50 SER B O 1
ATOM 6810 N N . PHE B 1 51 ? -1.907 -13.938 28.828 1 16.59 51 PHE B N 1
ATOM 6811 C CA . PHE B 1 51 ? -3.025 -14.227 29.719 1 16.59 51 PHE B CA 1
ATOM 6812 C C . PHE B 1 51 ? -4.328 -13.672 29.141 1 16.59 51 PHE B C 1
ATOM 6814 O O . PHE B 1 51 ? -4.336 -12.617 28.516 1 16.59 51 PHE B O 1
ATOM 6821 N N . ALA B 1 52 ? -5.527 -14.422 29.359 1 17.14 52 ALA B N 1
ATOM 6822 C CA . ALA B 1 52 ? -6.938 -14.781 29.234 1 17.14 52 ALA B CA 1
ATOM 6823 C C . ALA B 1 52 ? -7.84 -13.617 29.625 1 17.14 52 ALA B C 1
ATOM 6825 O O . ALA B 1 52 ? -8.734 -13.234 28.875 1 17.14 52 ALA B O 1
ATOM 6826 N N . GLN B 1 53 ? -8.383 -13.656 30.938 1 16.16 53 GLN B N 1
ATOM 6827 C CA . GLN B 1 53 ? -9.742 -13.727 31.453 1 16.16 53 GLN B CA 1
ATOM 6828 C C . GLN B 1 53 ? -10.391 -12.352 31.484 1 16.16 53 GLN B C 1
ATOM 6830 O O . GLN B 1 53 ? -11.586 -12.211 31.219 1 16.16 53 GLN B O 1
ATOM 6835 N N . ARG B 1 54 ? -10.031 -11.469 32.406 1 16.91 54 ARG B N 1
ATOM 6836 C CA . ARG B 1 54 ? -11 -10.953 33.375 1 16.91 54 ARG B CA 1
ATOM 6837 C C . ARG B 1 54 ? -11.961 -9.969 32.719 1 16.91 54 ARG B C 1
ATOM 6839 O O . ARG B 1 54 ? -11.531 -9.086 31.969 1 16.91 54 ARG B O 1
ATOM 6846 N N . ALA B 1 55 ? -13.281 -10.281 32.781 1 17.56 55 ALA B N 1
ATOM 6847 C CA . ALA B 1 55 ? -14.688 -9.969 32.531 1 17.56 55 ALA B CA 1
ATOM 6848 C C . ALA B 1 55 ? -14.977 -8.5 32.844 1 17.56 55 ALA B C 1
ATOM 6850 O O . ALA B 1 55 ? -14.195 -7.824 33.5 1 17.56 55 ALA B O 1
ATOM 6851 N N . THR B 1 56 ? -16.328 -8.133 32.781 1 18 56 THR B N 1
ATOM 6852 C CA . THR B 1 56 ? -17.25 -7.023 32.594 1 18 56 THR B CA 1
ATOM 6853 C C . THR B 1 56 ? -17.266 -6.105 33.812 1 18 56 THR B C 1
ATOM 6855 O O . THR B 1 56 ? -17.781 -4.988 33.75 1 18 56 THR B O 1
ATOM 6858 N N . HIS B 1 57 ? -17.062 -6.707 34.969 1 18.69 57 HIS B N 1
ATOM 6859 C CA . HIS B 1 57 ? -17.922 -6.219 36.062 1 18.69 57 HIS B CA 1
ATOM 6860 C C . HIS B 1 57 ? -17.828 -4.699 36.188 1 18.69 57 HIS B C 1
ATOM 6862 O O . HIS B 1 57 ? -16.781 -4.109 35.906 1 18.69 57 HIS B O 1
ATOM 6868 N N . GLN B 1 58 ? -19.109 -4.109 36.094 1 18.5 58 GLN B N 1
ATOM 6869 C CA . GLN B 1 58 ? -19.703 -2.807 36.344 1 18.5 58 GLN B CA 1
ATOM 6870 C C . GLN B 1 58 ? -19.188 -2.207 37.656 1 18.5 58 GLN B C 1
ATOM 6872 O O . GLN B 1 58 ? -19.375 -2.777 38.719 1 18.5 58 GLN B O 1
ATOM 6877 N N . PRO B 1 59 ? -17.953 -1.854 37.594 1 18.45 59 PRO B N 1
ATOM 6878 C CA . PRO B 1 59 ? -17.578 -1.538 38.969 1 18.45 59 PRO B CA 1
ATOM 6879 C C . PRO B 1 59 ? -18.578 -0.612 39.656 1 18.45 59 PRO B C 1
ATOM 6881 O O . PRO B 1 59 ? -19.094 0.312 39.031 1 18.45 59 PRO B O 1
ATOM 6884 N N . TYR B 1 60 ? -19.5 -1.271 40.375 1 17.62 60 TYR B N 1
ATOM 6885 C CA . TYR B 1 60 ? -20.281 -0.611 41.438 1 17.62 60 TYR B CA 1
ATOM 6886 C C . TYR B 1 60 ? -19.484 0.503 42.094 1 17.62 60 TYR B C 1
ATOM 6888 O O . TYR B 1 60 ? -18.281 0.347 42.344 1 17.62 60 TYR B O 1
ATOM 6896 N N . LEU B 1 61 ? -19.969 1.645 41.688 1 17.83 61 LEU B N 1
ATOM 6897 C CA . LEU B 1 61 ? -19.609 2.924 42.312 1 17.83 61 LEU B CA 1
ATOM 6898 C C . LEU B 1 61 ? -19.609 2.826 43.812 1 17.83 61 LEU B C 1
ATOM 6900 O O . LEU B 1 61 ? -20.531 3.287 44.469 1 17.83 61 LEU B O 1
ATOM 6904 N N . GLN B 1 62 ? -19.375 1.549 44.188 1 15.55 62 GLN B N 1
ATOM 6905 C CA . GLN B 1 62 ? -19.719 1.597 45.594 1 15.55 62 GLN B CA 1
ATOM 6906 C C . GLN B 1 62 ? -19.203 2.885 46.25 1 15.55 62 GLN B C 1
ATOM 6908 O O . GLN B 1 62 ? -18.312 3.545 45.688 1 15.55 62 GLN B O 1
ATOM 6913 N N . ARG B 1 63 ? -19.766 3.049 47.438 1 17.61 63 ARG B N 1
ATOM 6914 C CA . ARG B 1 63 ? -19.922 3.938 48.562 1 17.61 63 ARG B CA 1
ATOM 6915 C C . ARG B 1 63 ? -18.578 4.203 49.25 1 17.61 63 ARG B C 1
ATOM 6917 O O . ARG B 1 63 ? -18.5 4.91 50.25 1 17.61 63 ARG B O 1
ATOM 6924 N N . GLN B 1 64 ? -17.438 3.969 48.594 1 14.98 64 GLN B N 1
ATOM 6925 C CA . GLN B 1 64 ? -16.438 3.693 49.625 1 14.98 64 GLN B CA 1
ATOM 6926 C C . GLN B 1 64 ? -16.359 4.836 50.625 1 14.98 64 GLN B C 1
ATOM 6928 O O . GLN B 1 64 ? -16.344 6.008 50.25 1 14.98 64 GLN B O 1
ATOM 6933 N N . THR B 1 65 ? -16.828 4.434 51.781 1 17.59 65 THR B N 1
ATOM 6934 C CA . THR B 1 65 ? -16.656 4.973 53.125 1 17.59 65 THR B CA 1
ATOM 6935 C C . THR B 1 65 ? -15.18 5.277 53.375 1 17.59 65 THR B C 1
ATOM 6937 O O . THR B 1 65 ? -14.344 4.371 53.406 1 17.59 65 THR B O 1
ATOM 6940 N N . THR B 1 66 ? -14.766 6.312 52.688 1 15.82 66 THR B N 1
ATOM 6941 C CA . THR B 1 66 ? -13.391 6.777 52.875 1 15.82 66 THR B CA 1
ATOM 6942 C C . THR B 1 66 ? -13.008 6.742 54.344 1 15.82 66 THR B C 1
ATOM 6944 O O . THR B 1 66 ? -13.5 7.547 55.125 1 15.82 66 THR B O 1
ATOM 6947 N N . THR B 1 67 ? -12.945 5.609 54.875 1 14.91 67 THR B N 1
ATOM 6948 C CA . THR B 1 67 ? -12.727 5.52 56.312 1 14.91 67 THR B CA 1
ATOM 6949 C C . THR B 1 67 ? -11.445 6.258 56.688 1 14.91 67 THR B C 1
ATOM 6951 O O . THR B 1 67 ? -11.43 6.977 57.719 1 14.91 67 THR B O 1
ATOM 6954 N N . ASP B 1 68 ? -10.375 5.719 56.5 1 14.88 68 ASP B N 1
ATOM 6955 C CA . ASP B 1 68 ? -9.664 5.281 57.688 1 14.88 68 ASP B CA 1
ATOM 6956 C C . ASP B 1 68 ? -8.953 6.453 58.375 1 14.88 68 ASP B C 1
ATOM 6958 O O . ASP B 1 68 ? -9.109 6.668 59.562 1 14.88 68 ASP B O 1
ATOM 6962 N N . THR B 1 69 ? -7.586 6.59 58.188 1 15.43 69 THR B N 1
ATOM 6963 C CA . THR B 1 69 ? -6.543 6.336 59.188 1 15.43 69 THR B CA 1
ATOM 6964 C C . THR B 1 69 ? -6.133 7.629 59.875 1 15.43 69 THR B C 1
ATOM 6966 O O . THR B 1 69 ? -6.121 8.695 59.25 1 15.43 69 THR B O 1
ATOM 6969 N N . ALA B 1 70 ? -5.785 7.539 61.25 1 16.22 70 ALA B N 1
ATOM 6970 C CA . ALA B 1 70 ? -5.516 8.219 62.5 1 16.22 70 ALA B CA 1
ATOM 6971 C C . ALA B 1 70 ? -4.113 8.812 62.5 1 16.22 70 ALA B C 1
ATOM 6973 O O . ALA B 1 70 ? -3.803 9.672 63.344 1 16.22 70 ALA B O 1
ATOM 6974 N N . TYR B 1 71 ? -3.189 8.547 61.781 1 15.05 71 TYR B N 1
ATOM 6975 C CA . TYR B 1 71 ? -2.025 8.523 62.656 1 15.05 71 TYR B CA 1
ATOM 6976 C C . TYR B 1 71 ? -1.827 9.875 63.344 1 15.05 71 TYR B C 1
ATOM 6978 O O . TYR B 1 71 ? -2.312 10.898 62.844 1 15.05 71 TYR B O 1
ATOM 6986 N N . TYR B 1 72 ? -0.625 10.055 64.125 1 15.58 72 TYR B N 1
ATOM 6987 C CA . TYR B 1 72 ? -0.001 10.32 65.438 1 15.58 72 TYR B CA 1
ATOM 6988 C C . TYR B 1 72 ? 0.625 11.703 65.438 1 15.58 72 TYR B C 1
ATOM 6990 O O . TYR B 1 72 ? 0.739 12.32 66.5 1 15.58 72 TYR B O 1
ATOM 6998 N N . GLY B 1 73 ? 1.22 12.156 64.438 1 15.69 73 GLY B N 1
ATOM 6999 C CA . GLY B 1 73 ? 2.422 12.742 65.062 1 15.69 73 GLY B CA 1
ATOM 7000 C C . GLY B 1 73 ? 2.131 13.82 66.062 1 15.69 73 GLY B C 1
ATOM 7001 O O . GLY B 1 73 ? 1.001 14.312 66.125 1 15.69 73 GLY B O 1
ATOM 7002 N N . ALA B 1 74 ? 3.236 14.438 66.625 1 16.06 74 ALA B N 1
ATOM 7003 C CA . ALA B 1 74 ? 3.895 14.828 67.875 1 16.06 74 ALA B CA 1
ATOM 7004 C C . ALA B 1 74 ? 3.451 16.219 68.312 1 16.06 74 ALA B C 1
ATOM 7006 O O . ALA B 1 74 ? 2.859 16.969 67.5 1 16.06 74 ALA B O 1
ATOM 7007 N N . SER B 1 75 ? 4.312 16.859 69.188 1 15.73 75 SER B N 1
ATOM 7008 C CA . SER B 1 75 ? 4.449 17.5 70.5 1 15.73 75 SER B CA 1
ATOM 7009 C C . SER B 1 75 ? 4.355 19.016 70.375 1 15.73 75 SER B C 1
ATOM 7011 O O . SER B 1 75 ? 3.736 19.672 71.188 1 15.73 75 SER B O 1
ATOM 7013 N N . THR B 1 76 ? 5.168 19.734 69.562 1 17.95 76 THR B N 1
ATOM 7014 C CA . THR B 1 76 ? 5.91 20.641 70.438 1 17.95 76 THR B CA 1
ATOM 7015 C C . THR B 1 76 ? 5.008 21.75 71 1 17.95 76 THR B C 1
ATOM 7017 O O . THR B 1 76 ? 4.059 22.156 70.312 1 17.95 76 THR B O 1
ATOM 7020 N N . PRO B 1 77 ? 5.133 22.312 72.25 1 17.27 77 PRO B N 1
ATOM 7021 C CA . PRO B 1 77 ? 4.535 23.047 73.375 1 17.27 77 PRO B CA 1
ATOM 7022 C C . PRO B 1 77 ? 4.426 24.547 73.062 1 17.27 77 PRO B C 1
ATOM 7024 O O . PRO B 1 77 ? 3.73 25.25 73.812 1 17.27 77 PRO B O 1
ATOM 7027 N N . LEU B 1 78 ? 5.121 25.062 72.125 1 16.73 78 LEU B N 1
ATOM 7028 C CA . LEU B 1 78 ? 5.797 26.281 72.562 1 16.73 78 LEU B CA 1
ATOM 7029 C C . LEU B 1 78 ? 4.793 27.297 73.062 1 16.73 78 LEU B C 1
ATOM 7031 O O . LEU B 1 78 ? 3.604 27.234 72.75 1 16.73 78 LEU B O 1
ATOM 7035 N N . GLY B 1 79 ? 5.195 28.609 73.312 1 18.16 79 GLY B N 1
ATOM 7036 C CA . GLY B 1 79 ? 5.258 29.625 74.375 1 18.16 79 GLY B CA 1
ATOM 7037 C C . GLY B 1 79 ? 4.043 30.531 74.375 1 18.16 79 GLY B C 1
ATOM 7038 O O . GLY B 1 79 ? 3.273 30.562 73.438 1 18.16 79 GLY B O 1
ATOM 7039 N N . ILE B 1 80 ? 3.758 31.047 75.5 1 17.8 80 ILE B N 1
ATOM 7040 C CA . ILE B 1 80 ? 2.859 31.688 76.438 1 17.8 80 ILE B CA 1
ATOM 7041 C C . ILE B 1 80 ? 2.66 33.156 76.062 1 17.8 80 ILE B C 1
ATOM 7043 O O . ILE B 1 80 ? 2.223 33.969 76.875 1 17.8 80 ILE B O 1
ATOM 7047 N N . TRP B 1 81 ? 2.713 33.469 74.75 1 18.31 81 TRP B N 1
ATOM 7048 C CA . TRP B 1 81 ? 2.959 34.906 74.625 1 18.31 81 TRP B CA 1
ATOM 7049 C C . TRP B 1 81 ? 1.833 35.688 75.312 1 18.31 81 TRP B C 1
ATOM 7051 O O . TRP B 1 81 ? 0.656 35.469 75 1 18.31 81 TRP B O 1
ATOM 7061 N N . GLU B 1 82 ? 2.096 36.219 76.5 1 18.31 82 GLU B N 1
ATOM 7062 C CA . GLU B 1 82 ? 1.313 36.938 77.5 1 18.31 82 GLU B CA 1
ATOM 7063 C C . GLU B 1 82 ? 0.813 38.25 76.938 1 18.31 82 GLU B C 1
ATOM 7065 O O . GLU B 1 82 ? 1.611 39.125 76.625 1 18.31 82 GLU B O 1
ATOM 7070 N N . PRO B 1 83 ? -0.179 38.281 76.125 1 17.58 83 PRO B N 1
ATOM 7071 C CA . PRO B 1 83 ? -0.557 39.594 75.562 1 17.58 83 PRO B CA 1
ATOM 7072 C C . PRO B 1 83 ? -0.87 40.594 76.688 1 17.58 83 PRO B C 1
ATOM 7074 O O . PRO B 1 83 ? -1.604 40.281 77.625 1 17.58 83 PRO B O 1
ATOM 7077 N N . ALA B 1 84 ? 0.061 41.5 76.875 1 17.8 84 ALA B N 1
ATOM 7078 C CA . ALA B 1 84 ? 0.104 42.562 77.875 1 17.8 84 ALA B CA 1
ATOM 7079 C C . ALA B 1 84 ? -1.119 43.469 77.75 1 17.8 84 ALA B C 1
ATOM 7081 O O . ALA B 1 84 ? -1.739 43.562 76.688 1 17.8 84 ALA B O 1
ATOM 7082 N N . TYR B 1 85 ? -1.49 44.188 78.875 1 18.09 85 TYR B N 1
ATOM 7083 C CA . TYR B 1 85 ? -2.604 44.812 79.562 1 18.09 85 TYR B CA 1
ATOM 7084 C C . TYR B 1 85 ? -2.836 46.219 79 1 18.09 85 TYR B C 1
ATOM 7086 O O . TYR B 1 85 ? -3.709 46.969 79.5 1 18.09 85 TYR B O 1
ATOM 7094 N N . PRO B 1 86 ? -2.781 46.438 77.625 1 17.64 86 PRO B N 1
ATOM 7095 C CA . PRO B 1 86 ? -2.598 47.906 77.5 1 17.64 86 PRO B CA 1
ATOM 7096 C C . PRO B 1 86 ? -3.637 48.688 78.312 1 17.64 86 PRO B C 1
ATOM 7098 O O . PRO B 1 86 ? -4.734 48.188 78.562 1 17.64 86 PRO B O 1
ATOM 7101 N N . HIS B 1 87 ? -3.27 49.969 78.688 1 18.23 87 HIS B N 1
ATOM 7102 C CA . HIS B 1 87 ? -3.547 51.062 79.625 1 18.23 87 HIS B CA 1
ATOM 7103 C C . HIS B 1 87 ? -4.844 51.781 79.25 1 18.23 87 HIS B C 1
ATOM 7105 O O . HIS B 1 87 ? -5.32 51.656 78.125 1 18.23 87 HIS B O 1
ATOM 7111 N N . THR B 1 88 ? -5.066 52.875 79.938 1 17.7 88 THR B N 1
ATOM 7112 C CA . THR B 1 88 ? -6.172 53.5 80.625 1 17.7 88 THR B CA 1
ATOM 7113 C C . THR B 1 88 ? -7.012 54.375 79.688 1 17.7 88 THR B C 1
ATOM 7115 O O . THR B 1 88 ? -8.234 54.25 79.625 1 17.7 88 THR B O 1
ATOM 7118 N N . PRO B 1 89 ? -6.785 55.812 79.562 1 19.88 89 PRO B N 1
ATOM 7119 C CA . PRO B 1 89 ? -7.684 56.812 80.188 1 19.88 89 PRO B CA 1
ATOM 7120 C C . PRO B 1 89 ? -8.719 57.312 79.188 1 19.88 89 PRO B C 1
ATOM 7122 O O . PRO B 1 89 ? -8.578 57.125 77.938 1 19.88 89 PRO B O 1
ATOM 7125 N N . GLY B 1 90 ? -9.516 58.469 79.5 1 18.39 90 GLY B N 1
ATOM 7126 C CA . GLY B 1 90 ? -10.883 58.969 79.625 1 18.39 90 GLY B CA 1
ATOM 7127 C C . GLY B 1 90 ? -11.336 59.719 78.375 1 18.39 90 GLY B C 1
ATOM 7128 O O . GLY B 1 90 ? -10.695 59.688 77.375 1 18.39 90 GLY B O 1
ATOM 7129 N N . THR B 1 91 ? -11.82 61.094 78.625 1 19.97 91 THR B N 1
ATOM 7130 C CA . THR B 1 91 ? -13.086 61.812 78.438 1 19.97 91 THR B CA 1
ATOM 7131 C C . THR B 1 91 ? -13.031 62.656 77.188 1 19.97 91 THR B C 1
ATOM 7133 O O . THR B 1 91 ? -12.297 63.656 77.125 1 19.97 91 THR B O 1
ATOM 7136 N N . GLY B 1 92 ? -13 62.188 76.062 1 19.02 92 GLY B N 1
ATOM 7137 C CA . GLY B 1 92 ? -12.695 63 74.875 1 19.02 92 GLY B CA 1
ATOM 7138 C C . GLY B 1 92 ? -13.711 64.125 74.625 1 19.02 92 GLY B C 1
ATOM 7139 O O . GLY B 1 92 ? -14.867 63.969 75.062 1 19.02 92 GLY B O 1
ATOM 7140 N N . ARG B 1 93 ? -13.266 65.438 74.562 1 22.84 93 ARG B N 1
ATOM 7141 C CA . ARG B 1 93 ? -13.828 66.75 74.438 1 22.84 93 ARG B CA 1
ATOM 7142 C C . ARG B 1 93 ? -14.703 66.875 73.188 1 22.84 93 ARG B C 1
ATOM 7144 O O . ARG B 1 93 ? -14.422 66.312 72.188 1 22.84 93 ARG B O 1
ATOM 7151 N N . PRO B 1 94 ? -15.898 67.562 73.312 1 21.39 94 PRO B N 1
ATOM 7152 C CA . PRO B 1 94 ? -17.047 67.75 72.438 1 21.39 94 PRO B CA 1
ATOM 7153 C C . PRO B 1 94 ? -16.688 68.438 71.125 1 21.39 94 PRO B C 1
ATOM 7155 O O . PRO B 1 94 ? -16.047 69.5 71.188 1 21.39 94 PRO B O 1
ATOM 7158 N N . GLN B 1 95 ? -16.219 67.75 70.125 1 19.06 95 GLN B N 1
ATOM 7159 C CA . GLN B 1 95 ? -15.695 68.312 68.875 1 19.06 95 GLN B CA 1
ATOM 7160 C C . GLN B 1 95 ? -16.734 69.25 68.188 1 19.06 95 GLN B C 1
ATOM 7162 O O . GLN B 1 95 ? -17.906 68.875 68.125 1 19.06 95 GLN B O 1
ATOM 7167 N N . ASN B 1 96 ? -16.5 70.625 68.188 1 19.95 96 ASN B N 1
ATOM 7168 C CA . ASN B 1 96 ? -17.172 71.75 67.625 1 19.95 96 ASN B CA 1
ATOM 7169 C C . ASN B 1 96 ? -17.516 71.562 66.188 1 19.95 96 ASN B C 1
ATOM 7171 O O . ASN B 1 96 ? -16.75 70.938 65.438 1 19.95 96 ASN B O 1
ATOM 7175 N N . TYR B 1 97 ? -18.828 71.625 65.812 1 21.11 97 TYR B N 1
ATOM 7176 C CA . TYR B 1 97 ? -19.594 71.438 64.562 1 21.11 97 TYR B CA 1
ATOM 7177 C C . TYR B 1 97 ? -19.094 72.375 63.469 1 21.11 97 TYR B C 1
ATOM 7179 O O . TYR B 1 97 ? -19.219 73.625 63.594 1 21.11 97 TYR B O 1
ATOM 7187 N N . ARG B 1 98 ? -17.891 72.188 62.875 1 22.22 98 ARG B N 1
ATOM 7188 C CA . ARG B 1 98 ? -17.312 73.062 61.875 1 22.22 98 ARG B CA 1
ATOM 7189 C C . ARG B 1 98 ? -18.219 73.125 60.625 1 22.22 98 ARG B C 1
ATOM 7191 O O . ARG B 1 98 ? -18.672 72.125 60.125 1 22.22 98 ARG B O 1
ATOM 7198 N N . GLU B 1 99 ? -19 74.312 60.562 1 21.67 99 GLU B N 1
ATOM 7199 C CA . GLU B 1 99 ? -19.875 74.75 59.469 1 21.67 99 GLU B CA 1
ATOM 7200 C C . GLU B 1 99 ? -19.172 74.625 58.125 1 21.67 99 GLU B C 1
ATOM 7202 O O . GLU B 1 99 ? -18.062 75.125 57.938 1 21.67 99 GLU B O 1
ATOM 7207 N N . ASP B 1 100 ? -19.406 73.562 57.406 1 23.52 100 ASP B N 1
ATOM 7208 C CA . ASP B 1 100 ? -18.859 73.125 56.125 1 23.52 100 ASP B CA 1
ATOM 7209 C C . ASP B 1 100 ? -19.047 74.188 55.062 1 23.52 100 ASP B C 1
ATOM 7211 O O . ASP B 1 100 ? -20.188 74.562 54.719 1 23.52 100 ASP B O 1
ATOM 7215 N N . SER B 1 101 ? -18.156 75.25 55.062 1 21.77 101 SER B N 1
ATOM 7216 C CA . SER B 1 101 ? -18.141 76.375 54.156 1 21.77 101 SER B CA 1
ATOM 7217 C C . SER B 1 101 ? -18.297 76 52.719 1 21.77 101 SER B C 1
ATOM 7219 O O . SER B 1 101 ? -18.141 74.812 52.375 1 21.77 101 SER B O 1
ATOM 7221 N N . ASN B 1 102 ? -18.016 77 51.625 1 22.16 102 ASN B N 1
ATOM 7222 C CA . ASN B 1 102 ? -18.391 77.312 50.25 1 22.16 102 ASN B CA 1
ATOM 7223 C C . ASN B 1 102 ? -17.688 76.375 49.25 1 22.16 102 ASN B C 1
ATOM 7225 O O . ASN B 1 102 ? -17.688 76.625 48.031 1 22.16 102 ASN B O 1
ATOM 7229 N N . ALA B 1 103 ? -16.719 75.562 49.719 1 26.02 103 ALA B N 1
ATOM 7230 C CA . ALA B 1 103 ? -16.016 74.812 48.656 1 26.02 103 ALA B CA 1
ATOM 7231 C C . ALA B 1 103 ? -16.953 73.875 47.906 1 26.02 103 ALA B C 1
ATOM 7233 O O . ALA B 1 103 ? -16.516 72.938 47.312 1 26.02 103 ALA B O 1
ATOM 7234 N N . SER B 1 104 ? -18.219 74.25 47.938 1 28.03 104 SER B N 1
ATOM 7235 C CA . SER B 1 104 ? -19.172 73.312 47.344 1 28.03 104 SER B CA 1
ATOM 7236 C C . SER B 1 104 ? -18.859 73.062 45.875 1 28.03 104 SER B C 1
ATOM 7238 O O . SER B 1 104 ? -19.531 72.312 45.219 1 28.03 104 SER B O 1
ATOM 7240 N N . LEU B 1 105 ? -18.062 74 45.25 1 26.48 105 LEU B N 1
ATOM 7241 C CA . LEU B 1 105 ? -18.078 73.938 43.812 1 26.48 105 LEU B CA 1
ATOM 7242 C C . LEU B 1 105 ? -17.25 72.688 43.344 1 26.48 105 LEU B C 1
ATOM 7244 O O . LEU B 1 105 ? -17.25 72.375 42.188 1 26.48 105 LEU B O 1
ATOM 7248 N N . LEU B 1 106 ? -16.141 72.5 44.062 1 28.66 106 LEU B N 1
ATOM 7249 C CA . LEU B 1 106 ? -15.562 71.188 43.656 1 28.66 106 LEU B CA 1
ATOM 7250 C C . LEU B 1 106 ? -16.562 70.062 43.875 1 28.66 106 LEU B C 1
ATOM 7252 O O . LEU B 1 106 ? -16.25 68.875 43.625 1 28.66 106 LEU B O 1
ATOM 7256 N N . MET B 1 107 ? -17.578 70.375 44.844 1 29.41 107 MET B N 1
ATOM 7257 C CA . MET B 1 107 ? -18.609 69.375 45.156 1 29.41 107 MET B CA 1
ATOM 7258 C C . MET B 1 107 ? -19.672 69.375 44.062 1 29.41 107 MET B C 1
ATOM 7260 O O . MET B 1 107 ? -20.078 70.438 43.562 1 29.41 107 MET B O 1
ATOM 7264 N N . ALA B 1 108 ? -19.781 68.438 43.25 1 29.86 108 ALA B N 1
ATOM 7265 C CA . ALA B 1 108 ? -20.953 68.312 42.406 1 29.86 108 ALA B CA 1
ATOM 7266 C C . ALA B 1 108 ? -22.219 68.75 43.156 1 29.86 108 ALA B C 1
ATOM 7268 O O . ALA B 1 108 ? -22.531 68.188 44.219 1 29.86 108 ALA B O 1
ATOM 7269 N N . SER B 1 109 ? -22.531 70.188 43.25 1 28.3 109 SER B N 1
ATOM 7270 C CA . SER B 1 109 ? -23.641 70.875 43.906 1 28.3 109 SER B CA 1
ATOM 7271 C C . SER B 1 109 ? -24.938 70.062 43.812 1 28.3 109 SER B C 1
ATOM 7273 O O . SER B 1 109 ? -25.406 69.75 42.688 1 28.3 109 SER B O 1
ATOM 7275 N N . GLU B 1 110 ? -25.125 69.062 44.625 1 28.19 110 GLU B N 1
ATOM 7276 C CA . GLU B 1 110 ? -26.531 68.75 44.781 1 28.19 110 GLU B CA 1
ATOM 7277 C C . GLU B 1 110 ? -27.328 69.938 45.281 1 28.19 110 GLU B C 1
ATOM 7279 O O . GLU B 1 110 ? -27.172 70.375 46.438 1 28.19 110 GLU B O 1
ATOM 7284 N N . LEU B 1 111 ? -27.406 71.125 44.469 1 26.62 111 LEU B N 1
ATOM 7285 C CA . LEU B 1 111 ? -28.234 72.25 44.875 1 26.62 111 LEU B CA 1
ATOM 7286 C C . LEU B 1 111 ? -29.609 71.812 45.312 1 26.62 111 LEU B C 1
ATOM 7288 O O . LEU B 1 111 ? -30.328 71.125 44.562 1 26.62 111 LEU B O 1
ATOM 7292 N N . PRO B 1 112 ? -29.812 71.562 46.562 1 25.22 112 PRO B N 1
ATOM 7293 C CA . PRO B 1 112 ? -31.25 71.5 46.844 1 25.22 112 PRO B CA 1
ATOM 7294 C C . PRO B 1 112 ? -32 72.75 46.438 1 25.22 112 PRO B C 1
ATOM 7296 O O . PRO B 1 112 ? -31.453 73.875 46.531 1 25.22 112 PRO B O 1
ATOM 7299 N N . ARG B 1 113 ? -32.844 72.688 45.438 1 29.86 113 ARG B N 1
ATOM 7300 C CA . ARG B 1 113 ? -33.781 73.688 44.906 1 29.86 113 ARG B CA 1
ATOM 7301 C C . ARG B 1 113 ? -34.375 74.5 46.062 1 29.86 113 ARG B C 1
ATOM 7303 O O . ARG B 1 113 ? -35.312 74.062 46.75 1 29.86 113 ARG B O 1
ATOM 7310 N N . ASN B 1 114 ? -33.688 75.125 47.031 1 24.08 114 ASN B N 1
ATOM 7311 C CA . ASN B 1 114 ? -34.562 75.938 47.875 1 24.08 114 ASN B CA 1
ATOM 7312 C C . ASN B 1 114 ? -35.188 77.062 47.031 1 24.08 114 ASN B C 1
ATOM 7314 O O . ASN B 1 114 ? -34.5 77.812 46.406 1 24.08 114 ASN B O 1
ATOM 7318 N N . SER B 1 115 ? -36.438 76.875 46.562 1 25.02 115 SER B N 1
ATOM 7319 C CA . SER B 1 115 ? -37.375 77.75 45.844 1 25.02 115 SER B CA 1
ATOM 7320 C C . SER B 1 115 ? -37.531 79.125 46.531 1 25.02 115 SER B C 1
ATOM 7322 O O . SER B 1 115 ? -37.75 79.125 47.75 1 25.02 115 SER B O 1
ATOM 7324 N N . PRO B 1 116 ? -36.781 80.188 46.094 1 26.62 116 PRO B N 1
ATOM 7325 C CA . PRO B 1 116 ? -37.062 81.5 46.656 1 26.62 116 PRO B CA 1
ATOM 7326 C C . PRO B 1 116 ? -38.531 81.75 46.875 1 26.62 116 PRO B C 1
ATOM 7328 O O . PRO B 1 116 ? -39.375 81.188 46.188 1 26.62 116 PRO B O 1
ATOM 7331 N N . PRO B 1 117 ? -38.938 82.25 48.094 1 25.2 117 PRO B N 1
ATOM 7332 C CA . PRO B 1 117 ? -40.344 82.5 48.375 1 25.2 117 PRO B CA 1
ATOM 7333 C C . PRO B 1 117 ? -41 83.375 47.344 1 25.2 117 PRO B C 1
ATOM 7335 O O . PRO B 1 117 ? -40.312 84.125 46.625 1 25.2 117 PRO B O 1
ATOM 7338 N N . ASP B 1 118 ? -42.375 83.25 47.031 1 25 118 ASP B N 1
ATOM 7339 C CA . ASP B 1 118 ? -43.406 83.75 46.125 1 25 118 ASP B CA 1
ATOM 7340 C C . ASP B 1 118 ? -43.562 85.25 46.219 1 25 118 ASP B C 1
ATOM 7342 O O . ASP B 1 118 ? -43.875 85.812 47.281 1 25 118 ASP B O 1
ATOM 7346 N N . VAL B 1 119 ? -42.594 86.062 45.719 1 26.52 119 VAL B N 1
ATOM 7347 C CA . VAL B 1 119 ? -42.906 87.5 45.625 1 26.52 119 VAL B CA 1
ATOM 7348 C C . VAL B 1 119 ? -44.312 87.688 45 1 26.52 119 VAL B C 1
ATOM 7350 O O . VAL B 1 119 ? -44.656 86.938 44.031 1 26.52 119 VAL B O 1
ATOM 7353 N N . PRO B 1 120 ? -45.25 88.375 45.688 1 25.62 120 PRO B N 1
ATOM 7354 C CA . PRO B 1 120 ? -46.656 88.562 45.312 1 25.62 120 PRO B CA 1
ATOM 7355 C C . PRO B 1 120 ? -46.844 89.125 43.906 1 25.62 120 PRO B C 1
ATOM 7357 O O . PRO B 1 120 ? -46.094 90 43.531 1 25.62 120 PRO B O 1
ATOM 7360 N N . GLN B 1 121 ? -47.312 88.312 42.938 1 24.83 121 GLN B N 1
ATOM 7361 C CA . GLN B 1 121 ? -47.688 88.5 41.531 1 24.83 121 GLN B CA 1
ATOM 7362 C C . GLN B 1 121 ? -48.688 89.688 41.406 1 24.83 121 GLN B C 1
ATOM 7364 O O . GLN B 1 121 ? -49.656 89.75 42.156 1 24.83 121 GLN B O 1
ATOM 7369 N N . GLY B 1 122 ? -48.219 91 41.094 1 27.03 122 GLY B N 1
ATOM 7370 C CA . GLY B 1 122 ? -49.125 92.062 40.781 1 27.03 122 GLY B CA 1
ATOM 7371 C C . GLY B 1 122 ? -50.312 91.625 39.969 1 27.03 122 GLY B C 1
ATOM 7372 O O . GLY B 1 122 ? -50.406 90.5 39.531 1 27.03 122 GLY B O 1
ATOM 7373 N N . PRO B 1 123 ? -51.281 92.562 39.656 1 28.52 123 PRO B N 1
ATOM 7374 C CA . PRO B 1 123 ? -52.688 92.312 39.281 1 28.52 123 PRO B CA 1
ATOM 7375 C C . PRO B 1 123 ? -52.812 91.562 37.969 1 28.52 123 PRO B C 1
ATOM 7377 O O . PRO B 1 123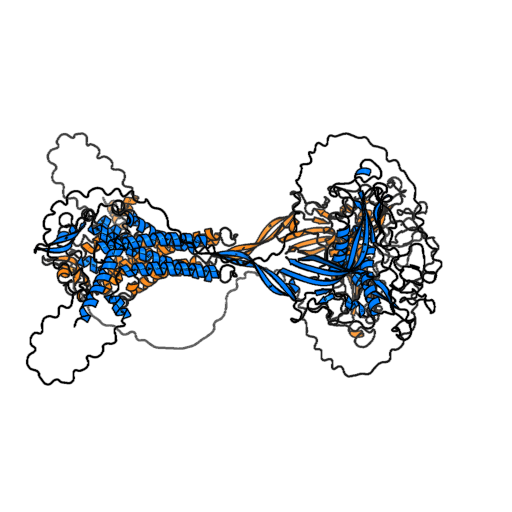 ? -51.844 91.5 37.188 1 28.52 123 PRO B O 1
ATOM 7380 N N . PRO B 1 124 ? -53.969 90.75 37.812 1 28.48 124 PRO B N 1
ATOM 7381 C CA . PRO B 1 124 ? -54.375 89.625 36.906 1 28.48 124 PRO B CA 1
ATOM 7382 C C . PRO B 1 124 ? -54.5 90.062 35.469 1 28.48 124 PRO B C 1
ATOM 7384 O O . PRO B 1 124 ? -55.406 90.812 35.094 1 28.48 124 PRO B O 1
ATOM 7387 N N . GLY B 1 125 ? -53.594 90.938 34.875 1 26.23 125 GLY B N 1
ATOM 7388 C CA . GLY B 1 125 ? -54.062 91.375 33.562 1 26.23 125 GLY B CA 1
ATOM 7389 C C . GLY B 1 125 ? -54.531 90.188 32.688 1 26.23 125 GLY B C 1
ATOM 7390 O O . GLY B 1 125 ? -54.312 89 33.031 1 26.23 125 GLY B O 1
ATOM 7391 N N . MET B 1 126 ? -55.281 90.438 31.5 1 30.06 126 MET B N 1
ATOM 7392 C CA . MET B 1 126 ? -56.156 89.625 30.688 1 30.06 126 MET B CA 1
ATOM 7393 C C . MET B 1 126 ? -55.438 88.438 30.141 1 30.06 126 MET B C 1
ATOM 7395 O O . MET B 1 126 ? -54.25 88.5 29.766 1 30.06 126 MET B O 1
ATOM 7399 N N . PRO B 1 127 ? -55.906 87.125 30.453 1 28.97 127 PRO B N 1
ATOM 7400 C CA . PRO B 1 127 ? -55.344 85.812 30.391 1 28.97 127 PRO B CA 1
ATOM 7401 C C . PRO B 1 127 ? -54.938 85.375 28.969 1 28.97 127 PRO B C 1
ATOM 7403 O O . PRO B 1 127 ? -55.812 85.188 28.109 1 28.97 127 PRO B O 1
ATOM 7406 N N . GLY B 1 128 ? -54.312 86.25 28.109 1 29.53 128 GLY B N 1
ATOM 7407 C CA . GLY B 1 128 ? -54.25 85.75 26.75 1 29.53 128 GLY B CA 1
ATOM 7408 C C . GLY B 1 128 ? -53.812 84.25 26.688 1 29.53 128 GLY B C 1
ATOM 7409 O O . GLY B 1 128 ? -53.281 83.75 27.672 1 29.53 128 GLY B O 1
ATOM 7410 N N . PRO B 1 129 ? -54.344 83.438 25.656 1 31.16 129 PRO B N 1
ATOM 7411 C CA . PRO B 1 129 ? -54.25 81.938 25.688 1 31.16 129 PRO B CA 1
ATOM 7412 C C . PRO B 1 129 ? -52.812 81.5 25.891 1 31.16 129 PRO B C 1
ATOM 7414 O O . PRO B 1 129 ? -51.844 82.188 25.531 1 31.16 129 PRO B O 1
ATOM 7417 N N . PRO B 1 130 ? -52.5 80.875 27.109 1 30.72 130 PRO B N 1
ATOM 7418 C CA . PRO B 1 130 ? -51.188 80.438 27.578 1 30.72 130 PRO B CA 1
ATOM 7419 C C . PRO B 1 130 ? -50.406 79.625 26.531 1 30.72 130 PRO B C 1
ATOM 7421 O O . PRO B 1 130 ? -50.906 78.562 26.047 1 30.72 130 PRO B O 1
ATOM 7424 N N . GLY B 1 131 ? -49.906 80.25 25.469 1 29.36 131 GLY B N 1
ATOM 7425 C CA . GLY B 1 131 ? -49.156 79.5 24.484 1 29.36 131 GLY B CA 1
ATOM 7426 C C . GLY B 1 131 ? -48.25 78.438 25.078 1 29.36 131 GLY B C 1
ATOM 7427 O O . GLY B 1 131 ? -47.625 78.688 26.125 1 29.36 131 GLY B O 1
ATOM 7428 N N . VAL B 1 132 ? -48.688 77.188 24.984 1 32.38 132 VAL B N 1
ATOM 7429 C CA . VAL B 1 132 ? -48.062 75.938 25.422 1 32.38 132 VAL B CA 1
ATOM 7430 C C . VAL B 1 132 ? -46.562 76 25.125 1 32.38 132 VAL B C 1
ATOM 7432 O O . VAL B 1 132 ? -46.156 76.312 24.016 1 32.38 132 VAL B O 1
ATOM 7435 N N . PRO B 1 133 ? -45.844 76.375 26.172 1 34.06 133 PRO B N 1
ATOM 7436 C CA . PRO B 1 133 ? -44.375 76.312 25.906 1 34.06 133 PRO B CA 1
ATOM 7437 C C . PRO B 1 133 ? -43.969 75.062 25.125 1 34.06 133 PRO B C 1
ATOM 7439 O O . PRO B 1 133 ? -44.531 74 25.297 1 34.06 133 PRO B O 1
ATOM 7442 N N . PRO B 1 134 ? -43.656 75.188 23.828 1 32.88 134 PRO B N 1
ATOM 7443 C CA . PRO B 1 134 ? -43.312 74 23.016 1 32.88 134 PRO B CA 1
ATOM 7444 C C . PRO B 1 134 ? -42.5 73 23.781 1 32.88 134 PRO B C 1
ATOM 7446 O O . PRO B 1 134 ? -41.75 73.312 24.688 1 32.88 134 PRO B O 1
ATOM 7449 N N . ASN B 1 135 ? -43.125 71.75 24 1 31.94 135 ASN B N 1
ATOM 7450 C CA . ASN B 1 135 ? -42.562 70.5 24.484 1 31.94 135 ASN B CA 1
ATOM 7451 C C . ASN B 1 135 ? -41.156 70.25 23.938 1 31.94 135 ASN B C 1
ATOM 7453 O O . ASN B 1 135 ? -40.969 70.125 22.734 1 31.94 135 ASN B O 1
ATOM 7457 N N . GLY B 1 136 ? -40.25 71 24.344 1 35.53 136 GLY B N 1
ATOM 7458 C CA . GLY B 1 136 ? -38.906 70.688 23.859 1 35.53 136 GLY B CA 1
ATOM 7459 C C . GLY B 1 136 ? -38.625 69.188 23.812 1 35.53 136 GLY B C 1
ATOM 7460 O O . GLY B 1 136 ? -39.375 68.438 24.391 1 35.53 136 GLY B O 1
ATOM 7461 N N . PRO B 1 137 ? -38.156 68.688 22.672 1 41.72 137 PRO B N 1
ATOM 7462 C CA . PRO B 1 137 ? -37.969 67.25 22.422 1 41.72 137 PRO B CA 1
ATOM 7463 C C . PRO B 1 137 ? -37.531 66.5 23.672 1 41.72 137 PRO B C 1
ATOM 7465 O O . PRO B 1 137 ? -36.875 67.125 24.562 1 41.72 137 PRO B O 1
ATOM 7468 N N . PRO B 1 138 ? -38.281 65.438 24.109 1 40.78 138 PRO B N 1
ATOM 7469 C CA . PRO B 1 138 ? -37.969 64.625 25.25 1 40.78 138 PRO B CA 1
ATOM 7470 C C . PRO B 1 138 ? -36.469 64.312 25.359 1 40.78 138 PRO B C 1
ATOM 7472 O O . PRO B 1 138 ? -35.875 63.812 24.406 1 40.78 138 PRO B O 1
ATOM 7475 N N . ARG B 1 139 ? -35.75 65.125 26.031 1 46.66 139 ARG B N 1
ATOM 7476 C CA . ARG B 1 139 ? -34.375 64.812 26.297 1 46.66 139 ARG B CA 1
ATOM 7477 C C . ARG B 1 139 ? -34.188 63.344 26.672 1 46.66 139 ARG B C 1
ATOM 7479 O O . ARG B 1 139 ? -34.969 62.812 27.484 1 46.66 139 ARG B O 1
ATOM 7486 N N . ASN B 1 140 ? -33.781 62.5 25.719 1 48.59 140 ASN B N 1
ATOM 7487 C CA . ASN B 1 140 ? -33.531 61.062 25.906 1 48.59 140 ASN B CA 1
ATOM 7488 C C . ASN B 1 140 ? -33.094 60.75 27.328 1 48.59 140 ASN B C 1
ATOM 7490 O O . ASN B 1 140 ? -32.125 61.312 27.828 1 48.59 140 ASN B O 1
ATOM 7494 N N . ARG B 1 141 ? -33.844 60.25 28.172 1 53.81 141 ARG B N 1
ATOM 7495 C CA . ARG B 1 141 ? -33.719 59.781 29.547 1 53.81 141 ARG B CA 1
ATOM 7496 C C . ARG B 1 141 ? -32.344 59.156 29.781 1 53.81 141 ARG B C 1
ATOM 7498 O O . ARG B 1 141 ? -31.781 59.281 30.875 1 53.81 141 ARG B O 1
ATOM 7505 N N . LEU B 1 142 ? -32.094 58.375 28.797 1 56.34 142 LEU B N 1
ATOM 7506 C CA . LEU B 1 142 ? -30.828 57.656 28.969 1 56.34 142 LEU B CA 1
ATOM 7507 C C . LEU B 1 142 ? -29.656 58.625 29 1 56.34 142 LEU B C 1
ATOM 7509 O O . LEU B 1 142 ? -28.734 58.469 29.797 1 56.34 142 LEU B O 1
ATOM 7513 N N . ILE B 1 143 ? -29.688 59.5 28.109 1 56.66 143 ILE B N 1
ATOM 7514 C CA . ILE B 1 143 ? -28.625 60.5 28.062 1 56.66 143 ILE B CA 1
ATOM 7515 C C . ILE B 1 143 ? -28.688 61.375 29.312 1 56.66 143 ILE B C 1
ATOM 7517 O O . ILE B 1 143 ? -27.656 61.719 29.906 1 56.66 143 ILE B O 1
ATOM 7521 N N . ASN B 1 144 ? -29.922 61.75 29.703 1 54.72 144 ASN B N 1
ATOM 7522 C CA . ASN B 1 144 ? -30.062 62.531 30.938 1 54.72 144 ASN B CA 1
ATOM 7523 C C . ASN B 1 144 ? -29.594 61.75 32.156 1 54.72 144 ASN B C 1
ATOM 7525 O O . ASN B 1 144 ? -28.938 62.281 33.031 1 54.72 144 ASN B O 1
ATOM 7529 N N . TRP B 1 145 ? -29.953 60.531 32.219 1 57.19 145 TRP B N 1
ATOM 7530 C CA . TRP B 1 145 ? -29.484 59.688 33.312 1 57.19 145 TRP B CA 1
ATOM 7531 C C . TRP B 1 145 ? -27.953 59.594 33.312 1 57.19 145 TRP B C 1
ATOM 7533 O O . TRP B 1 145 ? -27.312 59.688 34.375 1 57.19 145 TRP B O 1
ATOM 7543 N N . TRP B 1 146 ? -27.406 59.375 32.125 1 56.22 146 TRP B N 1
ATOM 7544 C CA . TRP B 1 146 ? -25.953 59.281 31.969 1 56.22 146 TRP B CA 1
ATOM 7545 C C . TRP B 1 146 ? -25.281 60.594 32.406 1 56.22 146 TRP B C 1
ATOM 7547 O O . TRP B 1 146 ? -24.234 60.562 33.062 1 56.22 146 TRP B O 1
ATOM 7557 N N . ILE B 1 147 ? -25.891 61.719 32.156 1 53.69 147 ILE B N 1
ATOM 7558 C CA . ILE B 1 147 ? -25.312 63.031 32.469 1 53.69 147 ILE B CA 1
ATOM 7559 C C . ILE B 1 147 ? -25.5 63.344 33.938 1 53.69 147 ILE B C 1
ATOM 7561 O O . ILE B 1 147 ? -24.594 63.875 34.594 1 53.69 147 ILE B O 1
ATOM 7565 N N . HIS B 1 148 ? -26.688 63 34.5 1 54.34 148 HIS B N 1
ATOM 7566 C CA . HIS B 1 148 ? -26.969 63.5 35.812 1 54.34 148 HIS B CA 1
ATOM 7567 C C . HIS B 1 148 ? -26.688 62.469 36.906 1 54.34 148 HIS B C 1
ATOM 7569 O O . HIS B 1 148 ? -26.375 62.812 38.031 1 54.34 148 HIS B O 1
ATOM 7575 N N . GLU B 1 149 ? -26.781 61.188 36.5 1 56.19 149 GLU B N 1
ATOM 7576 C CA . GLU B 1 149 ? -26.719 60.188 37.562 1 56.19 149 GLU B CA 1
ATOM 7577 C C . GLU B 1 149 ? -25.469 59.312 37.438 1 56.19 149 GLU B C 1
ATOM 7579 O O . GLU B 1 149 ? -25.172 58.5 38.312 1 56.19 149 GLU B O 1
ATOM 7584 N N . TRP B 1 150 ? -24.688 59.5 36.469 1 61.16 150 TRP B N 1
ATOM 7585 C CA . TRP B 1 150 ? -23.547 58.594 36.281 1 61.16 150 TRP B CA 1
ATOM 7586 C C . TRP B 1 150 ? -22.406 58.969 37.219 1 61.16 150 TRP B C 1
ATOM 7588 O O . TRP B 1 150 ? -21.875 60.094 37.156 1 61.16 150 TRP B O 1
ATOM 7598 N N . LYS B 1 151 ? -22.297 58.094 38.219 1 63 151 LYS B N 1
ATOM 7599 C CA . LYS B 1 151 ? -21.172 58.25 39.125 1 63 151 LYS B CA 1
ATOM 7600 C C . LYS B 1 151 ? -19.875 57.75 38.5 1 63 151 LYS B C 1
ATOM 7602 O O . LYS B 1 151 ? -19.891 56.75 37.781 1 63 151 LYS B O 1
ATOM 7607 N N . PRO B 1 152 ? -18.859 58.5 38.531 1 67.75 152 PRO B N 1
ATOM 7608 C CA . PRO B 1 152 ? -17.578 58.125 37.938 1 67.75 152 PRO B CA 1
ATOM 7609 C C . PRO B 1 152 ? -17.109 56.719 38.406 1 67.75 152 PRO B C 1
ATOM 7611 O O . PRO B 1 152 ? -16.422 56.031 37.656 1 67.75 152 PRO B O 1
ATOM 7614 N N . SER B 1 153 ? -17.531 56.25 39.562 1 77.75 153 SER B N 1
ATOM 7615 C CA . SER B 1 153 ? -17.156 54.938 40.031 1 77.75 153 SER B CA 1
ATOM 7616 C C . SER B 1 153 ? -17.781 53.844 39.156 1 77.75 153 SER B C 1
ATOM 7618 O O . SER B 1 153 ? -17.219 52.75 39.031 1 77.75 153 SER B O 1
ATOM 7620 N N . TRP B 1 154 ? -18.875 54.188 38.531 1 83.31 154 TRP B N 1
ATOM 7621 C CA . TRP B 1 154 ? -19.562 53.219 37.719 1 83.31 154 TRP B CA 1
ATOM 7622 C C . TRP B 1 154 ? -18.766 52.906 36.438 1 83.31 154 TRP B C 1
ATOM 7624 O O . TRP B 1 154 ? -18.844 51.812 35.906 1 83.31 154 TRP B O 1
ATOM 7634 N N . SER B 1 155 ? -17.984 53.844 36 1 83.69 155 SER B N 1
ATOM 7635 C CA . SER B 1 155 ? -17.188 53.594 34.812 1 83.69 155 SER B CA 1
ATOM 7636 C C . SER B 1 155 ? -16.141 52.531 35.062 1 83.69 155 SER B C 1
ATOM 7638 O O . SER B 1 155 ? -15.844 51.719 34.156 1 83.69 155 SER B O 1
ATOM 7640 N N . MET B 1 156 ? -15.648 52.406 36.25 1 89.81 156 MET B N 1
ATOM 7641 C CA . MET B 1 156 ? -14.656 51.375 36.562 1 89.81 156 MET B CA 1
ATOM 7642 C C . MET B 1 156 ? -15.289 50 36.625 1 89.81 156 MET B C 1
ATOM 7644 O O . MET B 1 156 ? -14.727 49.031 36.094 1 89.81 156 MET B O 1
ATOM 7648 N N . TYR B 1 157 ? -16.547 49.969 37.188 1 91.88 157 TYR B N 1
ATOM 7649 C CA . TYR B 1 157 ? -17.219 48.688 37.281 1 91.88 157 TYR B CA 1
ATOM 7650 C C . TYR B 1 157 ? -17.641 48.188 35.875 1 91.88 157 TYR B C 1
ATOM 7652 O O . TYR B 1 157 ? -17.5 47 35.594 1 91.88 157 TYR B O 1
ATOM 7660 N N . VAL B 1 158 ? -18.141 49.062 35.094 1 92.19 158 VAL B N 1
ATOM 7661 C CA . VAL B 1 158 ? -18.578 48.688 33.75 1 92.19 158 VAL B CA 1
ATOM 7662 C C . VAL B 1 158 ? -17.391 48.188 32.938 1 92.19 158 VAL B C 1
ATOM 7664 O O . VAL B 1 158 ? -17.516 47.219 32.188 1 92.19 158 VAL B O 1
ATOM 7667 N N . LEU B 1 159 ? -16.266 48.75 33.125 1 93.81 159 LEU B N 1
ATOM 7668 C CA . LEU B 1 159 ? -15.062 48.344 32.406 1 93.81 159 LEU B CA 1
ATOM 7669 C C . LEU B 1 159 ? -14.602 46.969 32.844 1 93.81 159 LEU B C 1
ATOM 7671 O O . LEU B 1 159 ? -14.211 46.125 32.031 1 93.81 159 LEU B O 1
ATOM 7675 N N . VAL B 1 160 ? -14.664 46.719 34.125 1 95.38 160 VAL B N 1
ATOM 7676 C CA . VAL B 1 160 ? -14.273 45.406 34.656 1 95.38 160 VAL B CA 1
ATOM 7677 C C . VAL B 1 160 ? -15.227 44.344 34.125 1 95.38 160 VAL B C 1
ATOM 7679 O O . VAL B 1 160 ? -14.789 43.281 33.656 1 95.38 160 VAL B O 1
ATOM 7682 N N . PHE B 1 161 ? -16.484 44.656 34.125 1 95.94 161 PHE B N 1
ATOM 7683 C CA . PHE B 1 161 ? -17.469 43.688 33.688 1 95.94 161 PHE B CA 1
ATOM 7684 C C . PHE B 1 161 ? -17.344 43.438 32.156 1 95.94 161 PHE B C 1
ATOM 7686 O O . PHE B 1 161 ? -17.5 42.312 31.688 1 95.94 161 PHE B O 1
ATOM 7693 N N . SER B 1 162 ? -17.078 44.469 31.453 1 96 162 SER B N 1
ATOM 7694 C CA . SER B 1 162 ? -16.859 44.312 30.016 1 96 162 SER B CA 1
ATOM 7695 C C . SER B 1 162 ? -15.617 43.5 29.719 1 96 162 SER B C 1
ATOM 7697 O O . SER B 1 162 ? -15.609 42.688 28.797 1 96 162 SER B O 1
ATOM 7699 N N . GLY B 1 163 ? -14.578 43.781 30.438 1 96.75 163 GLY B N 1
ATOM 7700 C CA . GLY B 1 163 ? -13.375 42.969 30.281 1 96.75 163 GLY B CA 1
ATOM 7701 C C . GLY B 1 163 ? -13.602 41.5 30.516 1 96.75 163 GLY B C 1
ATOM 7702 O O . GLY B 1 163 ? -13.109 40.656 29.766 1 96.75 163 GLY B O 1
ATOM 7703 N N . ILE B 1 164 ? -14.32 41.219 31.531 1 96.88 164 ILE B N 1
ATOM 7704 C CA . ILE B 1 164 ? -14.641 39.844 31.844 1 96.88 164 ILE B CA 1
ATOM 7705 C C . ILE B 1 164 ? -15.531 39.25 30.734 1 96.88 164 ILE B C 1
ATOM 7707 O O . ILE B 1 164 ? -15.344 38.094 30.328 1 96.88 164 ILE B O 1
ATOM 7711 N N . ALA B 1 165 ? -16.438 40.031 30.266 1 97.44 165 ALA B N 1
ATOM 7712 C CA . ALA B 1 165 ? -17.328 39.562 29.203 1 97.44 165 ALA B CA 1
ATOM 7713 C C . ALA B 1 165 ? -16.531 39.219 27.938 1 97.44 165 ALA B C 1
ATOM 7715 O O . ALA B 1 165 ? -16.812 38.219 27.281 1 97.44 165 ALA B O 1
ATOM 7716 N N . PHE B 1 166 ? -15.578 39.969 27.562 1 97.75 166 PHE B N 1
ATOM 7717 C CA . PHE B 1 166 ? -14.75 39.719 26.391 1 97.75 166 PHE B CA 1
ATOM 7718 C C . PHE B 1 166 ? -13.867 38.5 26.625 1 97.75 166 PHE B C 1
ATOM 7720 O O . PHE B 1 166 ? -13.609 37.719 25.688 1 97.75 166 PHE B O 1
ATOM 7727 N N . ALA B 1 167 ? -13.406 38.375 27.797 1 97.5 167 ALA B N 1
ATOM 7728 C CA . ALA B 1 167 ? -12.617 37.188 28.125 1 97.5 167 ALA B CA 1
ATOM 7729 C C . ALA B 1 167 ? -13.445 35.906 28 1 97.5 167 ALA B C 1
ATOM 7731 O O . ALA B 1 167 ? -12.969 34.906 27.453 1 97.5 167 ALA B O 1
ATOM 7732 N N . VAL B 1 168 ? -14.641 35.969 28.5 1 97.38 168 VAL B N 1
ATOM 7733 C CA . VAL B 1 168 ? -15.547 34.812 28.375 1 97.38 168 VAL B CA 1
ATOM 7734 C C . VAL B 1 168 ? -15.906 34.594 26.922 1 97.38 168 VAL B C 1
ATOM 7736 O O . VAL B 1 168 ? -15.977 33.438 26.469 1 97.38 168 VAL B O 1
ATOM 7739 N N . GLY B 1 169 ? -16.156 35.688 26.219 1 97.12 169 GLY B N 1
ATOM 7740 C CA . GLY B 1 169 ? -16.375 35.562 24.781 1 97.12 169 GLY B CA 1
ATOM 7741 C C . GLY B 1 169 ? -15.195 34.906 24.062 1 97.12 169 GLY B C 1
ATOM 7742 O O . GLY B 1 169 ? -15.391 34.125 23.141 1 97.12 169 GLY B O 1
ATOM 7743 N N . HIS B 1 170 ? -14.047 35.312 24.438 1 97.5 170 HIS B N 1
ATOM 7744 C CA . HIS B 1 170 ? -12.828 34.719 23.875 1 97.5 170 HIS B CA 1
ATOM 7745 C C . HIS B 1 170 ? -12.773 33.219 24.141 1 97.5 170 HIS B C 1
ATOM 7747 O O . HIS B 1 170 ? -12.445 32.438 23.234 1 97.5 170 HIS B O 1
ATOM 7753 N N . HIS B 1 171 ? -13.078 32.75 25.312 1 97 171 HIS B N 1
ATOM 7754 C CA . HIS B 1 171 ? -13.109 31.359 25.688 1 97 171 HIS B CA 1
ATOM 7755 C C . HIS B 1 171 ? -14.109 30.578 24.812 1 97 171 HIS B C 1
ATOM 7757 O O . HIS B 1 171 ? -13.773 29.531 24.266 1 97 171 HIS B O 1
ATOM 7763 N N . PHE B 1 172 ? -15.258 31.125 24.656 1 97.31 172 PHE B N 1
ATOM 7764 C CA . PHE B 1 172 ? -16.281 30.406 23.906 1 97.31 172 PHE B CA 1
ATOM 7765 C C . PHE B 1 172 ? -15.969 30.391 22.422 1 97.31 172 PHE B C 1
ATOM 7767 O O . PHE B 1 172 ? -16.266 29.422 21.719 1 97.31 172 PHE B O 1
ATOM 7774 N N . TYR B 1 173 ? -15.383 31.406 21.969 1 96.94 173 TYR B N 1
ATOM 7775 C CA . TYR B 1 173 ? -14.969 31.438 20.578 1 96.94 173 TYR B CA 1
ATOM 7776 C C . TYR B 1 173 ? -13.938 30.344 20.297 1 96.94 173 TYR B C 1
ATOM 7778 O O . TYR B 1 173 ? -14.078 29.578 19.328 1 96.94 173 TYR B O 1
ATOM 7786 N N . TYR B 1 174 ? -12.906 30.203 21.125 1 97.5 174 TYR B N 1
ATOM 7787 C CA . TYR B 1 174 ? -11.859 29.203 20.938 1 97.5 174 TYR B CA 1
ATOM 7788 C C . TYR B 1 174 ? -12.391 27.797 21.203 1 97.5 174 TYR B C 1
ATOM 7790 O O . TYR B 1 174 ? -11.984 26.844 20.547 1 97.5 174 TYR B O 1
ATOM 7798 N N . ARG B 1 175 ? -13.281 27.703 22.125 1 95.94 175 ARG B N 1
ATOM 7799 C CA . ARG B 1 175 ? -13.891 26.406 22.391 1 95.94 175 ARG B CA 1
ATOM 7800 C C . ARG B 1 175 ? -14.68 25.922 21.188 1 95.94 175 ARG B C 1
ATOM 7802 O O . ARG B 1 175 ? -14.695 24.719 20.891 1 95.94 175 ARG B O 1
ATOM 7809 N N . GLY B 1 176 ? -15.297 26.812 20.531 1 95.19 176 GLY B N 1
ATOM 7810 C CA . GLY B 1 176 ? -16.031 26.469 19.328 1 95.19 176 GLY B CA 1
ATOM 7811 C C . GLY B 1 176 ? -15.125 26.031 18.188 1 95.19 176 GLY B C 1
ATOM 7812 O O . GLY B 1 176 ? -15.523 25.234 17.344 1 95.19 176 GLY B O 1
ATOM 7813 N N . LEU B 1 177 ? -13.922 26.516 18.141 1 95.81 177 LEU B N 1
ATOM 7814 C CA . LEU B 1 177 ? -12.984 26.203 17.078 1 95.81 177 LEU B CA 1
ATOM 7815 C C . LEU B 1 177 ? -12.203 24.922 17.375 1 95.81 177 LEU B C 1
ATOM 7817 O O . LEU B 1 177 ? -11.641 24.312 16.469 1 95.81 177 LEU B O 1
ATOM 7821 N N . HIS B 1 178 ? -12.234 24.578 18.609 1 94.19 178 HIS B N 1
ATOM 7822 C CA . HIS B 1 178 ? -11.492 23.375 19.016 1 94.19 178 HIS B CA 1
ATOM 7823 C C . HIS B 1 178 ? -11.992 22.141 18.266 1 94.19 178 HIS B C 1
ATOM 7825 O O . HIS B 1 178 ? -13.188 21.844 18.281 1 94.19 178 HIS B O 1
ATOM 7831 N N . GLY B 1 179 ? -11.086 21.5 17.547 1 90.69 179 GLY B N 1
ATOM 7832 C CA . GLY B 1 179 ? -11.422 20.281 16.828 1 90.69 179 GLY B CA 1
ATOM 7833 C C . GLY B 1 179 ? -11.898 20.531 15.406 1 90.69 179 GLY B C 1
ATOM 7834 O O . GLY B 1 179 ? -12.047 19.594 14.617 1 90.69 179 GLY B O 1
ATOM 7835 N N . GLN B 1 180 ? -12.023 21.781 15.094 1 91.56 180 GLN B N 1
ATOM 7836 C CA . GLN B 1 180 ? -12.453 22.109 13.742 1 91.56 180 GLN B CA 1
ATOM 7837 C C . GLN B 1 180 ? -11.266 22.172 12.789 1 91.56 180 GLN B C 1
ATOM 7839 O O . GLN B 1 180 ? -10.125 22.359 13.219 1 91.56 180 GLN B O 1
ATOM 7844 N N . LEU B 1 181 ? -11.625 22.062 11.5 1 90.38 181 LEU B N 1
ATOM 7845 C CA . LEU B 1 181 ? -10.586 22.156 10.477 1 90.38 181 LEU B CA 1
ATOM 7846 C C . LEU B 1 181 ? -9.93 23.531 10.492 1 90.38 181 LEU B C 1
ATOM 7848 O O . LEU B 1 181 ? -10.602 24.547 10.641 1 90.38 181 LEU B O 1
ATOM 7852 N N . ALA B 1 182 ? -8.617 23.438 10.398 1 92.12 182 ALA B N 1
ATOM 7853 C CA . ALA B 1 182 ? -7.852 24.672 10.461 1 92.12 182 ALA B CA 1
ATOM 7854 C C . ALA B 1 182 ? -7.898 25.422 9.125 1 92.12 182 ALA B C 1
ATOM 7856 O O . ALA B 1 182 ? -6.859 25.656 8.508 1 92.12 182 ALA B O 1
ATOM 7857 N N . ASN B 1 183 ? -9.094 25.812 8.789 1 89.94 183 ASN B N 1
ATOM 7858 C CA . ASN B 1 183 ? -9.266 26.656 7.617 1 89.94 183 ASN B CA 1
ATOM 7859 C C . ASN B 1 183 ? -9.227 28.141 7.98 1 89.94 183 ASN B C 1
ATOM 7861 O O . ASN B 1 183 ? -9.547 28.516 9.109 1 89.94 183 ASN B O 1
ATOM 7865 N N . ASP B 1 184 ? -8.758 28.969 7.117 1 92 184 ASP B N 1
ATOM 7866 C CA . ASP B 1 184 ? -8.688 30.406 7.363 1 92 184 ASP B CA 1
ATOM 7867 C C . ASP B 1 184 ? -8.016 30.703 8.695 1 92 184 ASP B C 1
ATOM 7869 O O . ASP B 1 184 ? -8.586 31.391 9.547 1 92 184 ASP B O 1
ATOM 7873 N N . GLN B 1 185 ? -6.875 30.203 8.898 1 92.75 185 GLN B N 1
ATOM 7874 C CA . GLN B 1 185 ? -6.141 30.328 10.148 1 92.75 185 GLN B CA 1
ATOM 7875 C C . GLN B 1 185 ? -5.941 31.797 10.523 1 92.75 185 GLN B C 1
ATOM 7877 O O . GLN B 1 185 ? -6.191 32.188 11.664 1 92.75 185 GLN B O 1
ATOM 7882 N N . GLN B 1 186 ? -5.578 32.562 9.531 1 92 186 GLN B N 1
ATOM 7883 C CA . GLN B 1 186 ? -5.273 33.969 9.797 1 92 186 GLN B CA 1
ATOM 7884 C C . GLN B 1 186 ? -6.496 34.688 10.336 1 92 186 GLN B C 1
ATOM 7886 O O . GLN B 1 186 ? -6.414 35.406 11.344 1 92 186 GLN B O 1
ATOM 7891 N N . GLY B 1 187 ? -7.594 34.469 9.617 1 93.19 187 GLY B N 1
ATOM 7892 C CA . GLY B 1 187 ? -8.812 35.156 10.047 1 93.19 187 GLY B CA 1
ATOM 7893 C C . GLY B 1 187 ? -9.266 34.719 11.438 1 93.19 187 GLY B C 1
ATOM 7894 O O . GLY B 1 187 ? -9.617 35.594 12.266 1 93.19 187 GLY B O 1
ATOM 7895 N N . LYS B 1 188 ? -9.242 33.594 11.797 1 95.38 188 LYS B N 1
ATOM 7896 C CA . LYS B 1 188 ? -9.711 33.094 13.078 1 95.38 188 LYS B CA 1
ATOM 7897 C C . LYS B 1 188 ? -8.773 33.5 14.211 1 95.38 188 LYS B C 1
ATOM 7899 O O . LYS B 1 188 ? -9.219 33.844 15.312 1 95.38 188 LYS B O 1
ATOM 7904 N N . PHE B 1 189 ? -7.469 33.531 13.906 1 94.44 189 PHE B N 1
ATOM 7905 C CA . PHE B 1 189 ? -6.508 34 14.906 1 94.44 189 PHE B CA 1
ATOM 7906 C C . PHE B 1 189 ? -6.703 35.5 15.18 1 94.44 189 PHE B C 1
ATOM 7908 O O . PHE B 1 189 ? -6.633 35.938 16.328 1 94.44 189 PHE B O 1
ATOM 7915 N N . ARG B 1 190 ? -6.93 36.188 14.102 1 95 190 ARG B N 1
ATOM 7916 C CA . ARG B 1 190 ? -7.102 37.625 14.242 1 95 190 ARG B CA 1
ATOM 7917 C C . ARG B 1 190 ? -8.352 37.969 15.055 1 95 190 ARG B C 1
ATOM 7919 O O . ARG B 1 190 ? -8.352 38.906 15.852 1 95 190 ARG B O 1
ATOM 7926 N N . TYR B 1 191 ? -9.375 37.25 14.883 1 95.75 191 TYR B N 1
ATOM 7927 C CA . TYR B 1 191 ? -10.586 37.438 15.672 1 95.75 191 TYR B CA 1
ATOM 7928 C C . TYR B 1 191 ? -10.328 37.156 17.141 1 95.75 191 TYR B C 1
ATOM 7930 O O . TYR B 1 191 ? -10.836 37.844 18.016 1 95.75 191 TYR B O 1
ATOM 7938 N N . GLY B 1 192 ? -9.641 36.125 17.391 1 95.06 192 GLY B N 1
ATOM 7939 C CA . GLY B 1 192 ? -9.266 35.844 18.766 1 95.06 192 GLY B CA 1
ATOM 7940 C C . GLY B 1 192 ? -8.398 36.906 19.391 1 95.06 192 GLY B C 1
ATOM 7941 O O . GLY B 1 192 ? -8.602 37.281 20.547 1 95.06 192 GLY B O 1
ATOM 7942 N N . ALA B 1 193 ? -7.488 37.375 18.594 1 95.12 193 ALA B N 1
ATOM 7943 C CA . ALA B 1 193 ? -6.633 38.469 19.047 1 95.12 193 ALA B CA 1
ATOM 7944 C C . ALA B 1 193 ? -7.453 39.719 19.344 1 95.12 193 ALA B C 1
ATOM 7946 O O . ALA B 1 193 ? -7.176 40.438 20.297 1 95.12 193 ALA B O 1
ATOM 7947 N N . LEU B 1 194 ? -8.43 40 18.516 1 95.75 194 LEU B N 1
ATOM 7948 C CA . LEU B 1 194 ? -9.297 41.156 18.719 1 95.75 194 LEU B CA 1
ATOM 7949 C C . LEU B 1 194 ? -10.016 41.062 20.062 1 95.75 194 LEU B C 1
ATOM 7951 O O . LEU B 1 194 ? -10.094 42.031 20.797 1 95.75 194 LEU B O 1
ATOM 7955 N N . LEU B 1 195 ? -10.477 39.938 20.391 1 96.56 195 LEU B N 1
ATOM 7956 C CA . LEU B 1 195 ? -11.148 39.75 21.672 1 96.56 195 LEU B CA 1
ATOM 7957 C C . LEU B 1 195 ? -10.18 39.938 22.828 1 96.56 195 LEU B C 1
ATOM 7959 O O . LEU B 1 195 ? -10.539 40.5 23.859 1 96.56 195 LEU B O 1
ATOM 7963 N N . ALA B 1 196 ? -9.047 39.438 22.625 1 96.56 196 ALA B N 1
ATOM 7964 C CA . ALA B 1 196 ? -8.023 39.625 23.656 1 96.56 196 ALA B CA 1
ATOM 7965 C C . ALA B 1 196 ? -7.676 41.094 23.844 1 96.56 196 ALA B C 1
ATOM 7967 O O . ALA B 1 196 ? -7.512 41.531 24.984 1 96.56 196 ALA B O 1
ATOM 7968 N N . PHE B 1 197 ? -7.574 41.812 22.75 1 95.94 197 PHE B N 1
ATOM 7969 C CA . PHE B 1 197 ? -7.262 43.219 22.812 1 95.94 197 PHE B CA 1
ATOM 7970 C C . PHE B 1 197 ? -8.383 44 23.5 1 95.94 197 PHE B C 1
ATOM 7972 O O . PHE B 1 197 ? -8.125 44.906 24.281 1 95.94 197 PHE B O 1
ATOM 7979 N N . LEU B 1 198 ? -9.555 43.688 23.25 1 95.75 198 LEU B N 1
ATOM 7980 C CA . LEU B 1 198 ? -10.695 44.344 23.859 1 95.75 198 LEU B CA 1
ATOM 7981 C C . LEU B 1 198 ? -10.75 44.062 25.359 1 95.75 198 LEU B C 1
ATOM 7983 O O . LEU B 1 198 ? -11.031 44.969 26.156 1 95.75 198 LEU B O 1
ATOM 7987 N N . SER B 1 199 ? -10.5 42.875 25.703 1 96.75 199 SER B N 1
ATOM 7988 C CA . SER B 1 199 ? -10.461 42.531 27.109 1 96.75 199 SER B CA 1
ATOM 7989 C C . SER B 1 199 ? -9.344 43.281 27.828 1 96.75 199 SER B C 1
ATOM 7991 O O . SER B 1 199 ? -9.57 43.906 28.875 1 96.75 199 SER B O 1
ATOM 7993 N N . LYS B 1 200 ? -8.242 43.281 27.281 1 95.38 200 LYS B N 1
ATOM 7994 C CA . LYS B 1 200 ? -7.102 44 27.844 1 95.38 200 LYS B CA 1
ATOM 7995 C C . LYS B 1 200 ? -7.395 45.5 27.984 1 95.38 200 LYS B C 1
ATOM 7997 O O . LYS B 1 200 ? -7.078 46.094 29 1 95.38 200 LYS B O 1
ATOM 8002 N N . ALA B 1 201 ? -7.949 46.031 26.891 1 92.94 201 ALA B N 1
ATOM 8003 C CA . ALA B 1 201 ? -8.25 47.469 26.891 1 92.94 201 ALA B CA 1
ATOM 8004 C C . ALA B 1 201 ? -9.203 47.844 28.031 1 92.94 201 ALA B C 1
ATOM 8006 O O . ALA B 1 201 ? -9.031 48.844 28.688 1 92.94 201 ALA B O 1
ATOM 8007 N N . CYS B 1 202 ? -10.117 47.031 28.312 1 94.62 202 CYS B N 1
ATOM 8008 C CA . CYS B 1 202 ? -11.07 47.25 29.391 1 94.62 202 CYS B CA 1
ATOM 8009 C C . CYS B 1 202 ? -10.391 47.156 30.75 1 94.62 202 CYS B C 1
ATOM 8011 O O . CYS B 1 202 ? -10.555 48.031 31.609 1 94.62 202 CYS B O 1
ATOM 8013 N N . PHE B 1 203 ? -9.633 46.156 30.938 1 95.62 203 PHE B N 1
ATOM 8014 C CA . PHE B 1 203 ? -8.922 46 32.188 1 95.62 203 PHE B CA 1
ATOM 8015 C C . PHE B 1 203 ? -7.941 47.156 32.438 1 95.62 203 PHE B C 1
ATOM 8017 O O . PHE B 1 203 ? -7.867 47.688 33.531 1 95.62 203 PHE B O 1
ATOM 8024 N N . LEU B 1 204 ? -7.266 47.469 31.359 1 93.12 204 LEU B N 1
ATOM 8025 C CA . LEU B 1 204 ? -6.27 48.531 31.453 1 93.12 204 LEU B CA 1
ATOM 8026 C C . LEU B 1 204 ? -6.926 49.875 31.812 1 93.12 204 LEU B C 1
ATOM 8028 O O . LEU B 1 204 ? -6.449 50.594 32.688 1 93.12 204 LEU B O 1
ATOM 8032 N N . ASN B 1 205 ? -7.969 50.188 31.109 1 91.12 205 ASN B N 1
ATOM 8033 C CA . ASN B 1 205 ? -8.648 51.469 31.375 1 91.12 205 ASN B CA 1
ATOM 8034 C C . ASN B 1 205 ? -9.234 51.5 32.781 1 91.12 205 ASN B C 1
ATOM 8036 O O . ASN B 1 205 ? -9.273 52.562 33.406 1 91.12 205 ASN B O 1
ATOM 8040 N N . ALA B 1 206 ? -9.695 50.375 33.25 1 92.5 206 ALA B N 1
ATOM 8041 C CA . ALA B 1 206 ? -10.18 50.312 34.625 1 92.5 206 ALA B CA 1
ATOM 8042 C C . ALA B 1 206 ? -9.055 50.594 35.594 1 92.5 206 ALA B C 1
ATOM 8044 O O . ALA B 1 206 ? -9.234 51.312 36.562 1 92.5 206 ALA B O 1
ATOM 8045 N N . VAL B 1 207 ? -7.938 50.062 35.344 1 92.5 207 VAL B N 1
ATOM 8046 C CA . VAL B 1 207 ? -6.797 50.219 36.25 1 92.5 207 VAL B CA 1
ATOM 8047 C C . VAL B 1 207 ? -6.285 51.656 36.188 1 92.5 207 VAL B C 1
ATOM 8049 O O . VAL B 1 207 ? -5.895 52.219 37.219 1 92.5 207 VAL B O 1
ATOM 8052 N N . VAL B 1 208 ? -6.262 52.219 34.969 1 89.12 208 VAL B N 1
ATOM 8053 C CA . VAL B 1 208 ? -5.797 53.594 34.844 1 89.12 208 VAL B CA 1
ATOM 8054 C C . VAL B 1 208 ? -6.723 54.531 35.594 1 89.12 208 VAL B C 1
ATOM 8056 O O . VAL B 1 208 ? -6.258 55.438 36.281 1 89.12 208 VAL B O 1
ATOM 8059 N N . LEU B 1 209 ? -8.023 54.344 35.531 1 87 209 LEU B N 1
ATOM 8060 C CA . LEU B 1 209 ? -8.977 55.156 36.281 1 87 209 LEU B CA 1
ATOM 8061 C C . LEU B 1 209 ? -8.781 55 37.781 1 87 209 LEU B C 1
ATOM 8063 O O . LEU B 1 209 ? -8.828 55.969 38.531 1 87 209 LEU B O 1
ATOM 8067 N N . ALA B 1 210 ? -8.602 53.781 38.156 1 89.19 210 ALA B N 1
ATOM 8068 C CA . ALA B 1 210 ? -8.352 53.5 39.562 1 89.19 210 ALA B CA 1
ATOM 8069 C C . ALA B 1 210 ? -7.043 54.125 40.031 1 89.19 210 ALA B C 1
ATOM 8071 O O . ALA B 1 210 ? -6.961 54.656 41.125 1 89.19 210 ALA B O 1
ATOM 8072 N N . PHE B 1 211 ? -6.062 54.062 39.188 1 89.5 211 PHE B N 1
ATOM 8073 C CA . PHE B 1 211 ? -4.758 54.656 39.469 1 89.5 211 PHE B CA 1
ATOM 8074 C C . PHE B 1 211 ? -4.875 56.156 39.688 1 89.5 211 PHE B C 1
ATOM 8076 O O . PHE B 1 211 ? -4.297 56.719 40.625 1 89.5 211 PHE B O 1
ATOM 8083 N N . ARG B 1 212 ? -5.594 56.844 38.844 1 85.38 212 ARG B N 1
ATOM 8084 C CA . ARG B 1 212 ? -5.781 58.281 38.969 1 85.38 212 ARG B CA 1
ATOM 8085 C C . ARG B 1 212 ? -6.449 58.656 40.281 1 85.38 212 ARG B C 1
ATOM 8087 O O . ARG B 1 212 ? -6.066 59.625 40.938 1 85.38 212 ARG B O 1
ATOM 8094 N N . GLN B 1 213 ? -7.355 57.875 40.688 1 85.31 213 GLN B N 1
ATOM 8095 C CA . GLN B 1 213 ? -8.039 58.125 41.938 1 85.31 213 GLN B CA 1
ATOM 8096 C C . GLN B 1 213 ? -7.102 57.906 43.125 1 85.31 213 GLN B C 1
ATOM 8098 O O . GLN B 1 213 ? -7.141 58.688 44.094 1 85.31 213 GLN B O 1
ATOM 8103 N N . ARG B 1 214 ? -6.312 56.969 43 1 86 214 ARG B N 1
ATOM 8104 C CA . ARG B 1 214 ? -5.371 56.688 44.062 1 86 214 ARG B CA 1
ATOM 8105 C C . ARG B 1 214 ? -4.324 57.812 44.188 1 86 214 ARG B C 1
ATOM 8107 O O . ARG B 1 214 ? -3.908 58.156 45.312 1 86 214 ARG B O 1
ATOM 8114 N N . VAL B 1 215 ? -3.873 58.281 43.094 1 84.88 215 VAL B N 1
ATOM 8115 C CA . VAL B 1 215 ? -2.873 59.344 43.094 1 84.88 215 VAL B CA 1
ATOM 8116 C C . VAL B 1 215 ? -3.463 60.594 43.719 1 84.88 215 VAL B C 1
ATOM 8118 O O . VAL B 1 215 ? -2.803 61.281 44.5 1 84.88 215 VAL B O 1
ATOM 8121 N N . LEU B 1 216 ? -4.676 60.906 43.375 1 82.25 216 LEU B N 1
ATOM 8122 C CA . LEU B 1 216 ? -5.34 62.094 43.906 1 82.25 216 LEU B CA 1
ATOM 8123 C C . LEU B 1 216 ? -5.516 61.969 45.438 1 82.25 216 LEU B C 1
ATOM 8125 O O . LEU B 1 216 ? -5.387 62.969 46.156 1 82.25 216 LEU B O 1
ATOM 8129 N N . MET B 1 217 ? -5.789 60.844 45.844 1 83.12 217 MET B N 1
ATOM 8130 C CA . MET B 1 217 ? -5.918 60.625 47.281 1 83.12 217 MET B CA 1
ATOM 8131 C C . MET B 1 217 ? -4.574 60.812 48 1 83.12 217 MET B C 1
ATOM 8133 O O . MET B 1 217 ? -4.512 61.375 49.062 1 83.12 217 MET B O 1
ATOM 8137 N N . MET B 1 218 ? -3.562 60.406 47.406 1 83 218 MET B N 1
ATOM 8138 C CA . MET B 1 218 ? -2.232 60.5 48 1 83 218 MET B CA 1
ATOM 8139 C C . MET B 1 218 ? -1.772 61.938 48.094 1 83 218 MET B C 1
ATOM 8141 O O . MET B 1 218 ? -1.131 62.344 49.094 1 83 218 MET B O 1
ATOM 8145 N N . ILE B 1 219 ? -2.078 62.719 47.094 1 81.06 219 ILE B N 1
ATOM 8146 C CA . ILE B 1 219 ? -1.66 64.125 47.062 1 81.06 219 ILE B CA 1
ATOM 8147 C C . ILE B 1 219 ? -2.381 64.875 48.156 1 81.06 219 ILE B C 1
ATOM 8149 O O . ILE B 1 219 ? -1.868 65.875 48.656 1 81.06 219 ILE B O 1
ATOM 8153 N N . ARG B 1 220 ? -3.434 64.438 48.594 1 81.56 220 ARG B N 1
ATOM 8154 C CA . ARG B 1 220 ? -4.195 65.125 49.656 1 81.56 220 ARG B CA 1
ATOM 8155 C C . ARG B 1 220 ? -3.645 64.75 51.031 1 81.56 220 ARG B C 1
ATOM 8157 O O . ARG B 1 220 ? -3.852 65.5 52 1 81.56 220 ARG B O 1
ATOM 8164 N N . ARG B 1 221 ? -2.945 63.719 51.062 1 79.69 221 ARG B N 1
ATOM 8165 C CA . ARG B 1 221 ? -2.508 63.219 52.344 1 79.69 221 ARG B CA 1
ATOM 8166 C C . ARG B 1 221 ? -1.034 63.531 52.594 1 79.69 221 ARG B C 1
ATOM 8168 O O . ARG B 1 221 ? -0.605 63.719 53.719 1 79.69 221 ARG B O 1
ATOM 8175 N N . LYS B 1 222 ? -0.362 63.531 51.531 1 82.94 222 LYS B N 1
ATOM 8176 C CA . LYS B 1 222 ? 1.081 63.688 51.688 1 82.94 222 LYS B CA 1
ATOM 8177 C C . LYS B 1 222 ? 1.592 64.875 50.844 1 82.94 222 LYS B C 1
ATOM 8179 O O . LYS B 1 222 ? 1.072 65.125 49.75 1 82.94 222 LYS B O 1
ATOM 8184 N N . MET B 1 223 ? 2.545 65.562 51.375 1 86.38 223 MET B N 1
ATOM 8185 C CA . MET B 1 223 ? 3.25 66.562 50.625 1 86.38 223 MET B CA 1
ATOM 8186 C C . MET B 1 223 ? 4.367 65.938 49.781 1 86.38 223 MET B C 1
ATOM 8188 O O . MET B 1 223 ? 5.18 65.188 50.312 1 86.38 223 MET B O 1
ATOM 8192 N N . LEU B 1 224 ? 4.238 66.188 48.5 1 88 224 LEU B N 1
ATOM 8193 C CA . LEU B 1 224 ? 5.211 65.625 47.594 1 88 224 LEU B CA 1
ATOM 8194 C C . LEU B 1 224 ? 5.961 66.688 46.812 1 88 224 LEU B C 1
ATOM 8196 O O . LEU B 1 224 ? 5.488 67.812 46.75 1 88 224 LEU B O 1
ATOM 8200 N N . THR B 1 225 ? 7.117 66.312 46.406 1 88.06 225 THR B N 1
ATOM 8201 C CA . THR B 1 225 ? 7.879 67.25 45.594 1 88.06 225 THR B CA 1
ATOM 8202 C C . THR B 1 225 ? 7.207 67.5 44.25 1 88.06 225 THR B C 1
ATOM 8204 O O . THR B 1 225 ? 6.473 66.625 43.75 1 88.06 225 THR B O 1
ATOM 8207 N N . LEU B 1 226 ? 7.41 68.562 43.688 1 86.19 226 LEU B N 1
ATOM 8208 C CA . LEU B 1 226 ? 6.809 68.875 42.375 1 86.19 226 LEU B CA 1
ATOM 8209 C C . LEU B 1 226 ? 7.266 67.875 41.312 1 86.19 226 LEU B C 1
ATOM 8211 O O . LEU B 1 226 ? 6.496 67.562 40.438 1 86.19 226 LEU B O 1
ATOM 8215 N N . SER B 1 227 ? 8.492 67.438 41.375 1 84.12 227 SER B N 1
ATOM 8216 C CA . SER B 1 227 ? 8.992 66.438 40.438 1 84.12 227 SER B CA 1
ATOM 8217 C C . SER B 1 227 ? 8.25 65.062 40.594 1 84.12 227 SER B C 1
ATOM 8219 O O . SER B 1 227 ? 7.98 64.375 39.625 1 84.12 227 SER B O 1
ATOM 8221 N N . THR B 1 228 ? 7.996 64.688 41.781 1 87.5 228 THR B N 1
ATOM 8222 C CA . THR B 1 228 ? 7.254 63.469 42.062 1 87.5 228 THR B CA 1
ATOM 8223 C C . THR B 1 228 ? 5.812 63.594 41.562 1 87.5 228 THR B C 1
ATOM 8225 O O . THR B 1 228 ? 5.242 62.625 41.062 1 87.5 228 THR B O 1
ATOM 8228 N N . LEU B 1 229 ? 5.281 64.75 41.719 1 84.88 229 LEU B N 1
ATOM 8229 C CA . LEU B 1 229 ? 3.926 65 41.219 1 84.88 229 LEU B CA 1
ATOM 8230 C C . LEU B 1 229 ? 3.885 64.875 39.688 1 84.88 229 LEU B C 1
ATOM 8232 O O . LEU B 1 229 ? 2.949 64.312 39.125 1 84.88 229 LEU B O 1
ATOM 8236 N N . ASP B 1 230 ? 4.855 65.438 39.094 1 83.88 230 ASP B N 1
ATOM 8237 C CA . ASP B 1 230 ? 4.957 65.312 37.625 1 83.88 230 ASP B CA 1
ATOM 8238 C C . ASP B 1 230 ? 5.043 63.844 37.219 1 83.88 230 ASP B C 1
ATOM 8240 O O . ASP B 1 230 ? 4.402 63.438 36.219 1 83.88 230 ASP B O 1
ATOM 8244 N N . SER B 1 231 ? 5.773 63.094 37.938 1 84.25 231 SER B N 1
ATOM 8245 C CA . SER B 1 231 ? 5.957 61.688 37.594 1 84.25 231 SER B CA 1
ATOM 8246 C C . SER B 1 231 ? 4.676 60.906 37.844 1 84.25 231 SER B C 1
ATOM 8248 O O . SER B 1 231 ? 4.309 60.062 37.031 1 84.25 231 SER B O 1
ATOM 8250 N N . LEU B 1 232 ? 4.012 61.125 38.844 1 85.06 232 LEU B N 1
ATOM 8251 C CA . LEU B 1 232 ? 2.797 60.375 39.188 1 85.06 232 LEU B CA 1
ATOM 8252 C C . LEU B 1 232 ? 1.682 60.688 38.188 1 85.06 232 LEU B C 1
ATOM 8254 O O . LEU B 1 232 ? 0.93 59.812 37.781 1 85.06 232 LEU B O 1
ATOM 8258 N N . PHE B 1 233 ? 1.629 61.938 37.781 1 80.75 233 PHE B N 1
ATOM 8259 C CA . PHE B 1 233 ? 0.589 62.312 36.844 1 80.75 233 PHE B CA 1
ATOM 8260 C C . PHE B 1 233 ? 0.913 61.812 35.438 1 80.75 233 PHE B C 1
ATOM 8262 O O . PHE B 1 233 ? 0.01 61.562 34.625 1 80.75 233 PHE B O 1
ATOM 8269 N N . ALA B 1 234 ? 2.164 61.594 35.156 1 79.31 234 ALA B N 1
ATOM 8270 C CA . ALA B 1 234 ? 2.584 61.156 33.844 1 79.31 234 ALA B CA 1
ATOM 8271 C C . ALA B 1 234 ? 2.834 59.625 33.844 1 79.31 234 ALA B C 1
ATOM 8273 O O . ALA B 1 234 ? 3.201 59.062 32.812 1 79.31 234 ALA B O 1
ATOM 8274 N N . ALA B 1 235 ? 2.701 58.969 34.906 1 82.25 235 ALA B N 1
ATOM 8275 C CA . ALA B 1 235 ? 3.109 57.562 35.062 1 82.25 235 ALA B CA 1
ATOM 8276 C C . ALA B 1 235 ? 2.424 56.688 34.031 1 82.25 235 ALA B C 1
ATOM 8278 O O . ALA B 1 235 ? 2.996 55.688 33.594 1 82.25 235 ALA B O 1
ATOM 8279 N N . SER B 1 236 ? 1.225 56.906 33.562 1 78.81 236 SER B N 1
ATOM 8280 C CA . SER B 1 236 ? 0.506 56.094 32.594 1 78.81 236 SER B CA 1
ATOM 8281 C C . SER B 1 236 ? 1.012 56.281 31.172 1 78.81 236 SER B C 1
ATOM 8283 O O . SER B 1 236 ? 0.829 55.438 30.312 1 78.81 236 SER B O 1
ATOM 8285 N N . GLU B 1 237 ? 1.743 57.406 30.938 1 75.06 237 GLU B N 1
ATOM 8286 C CA . GLU B 1 237 ? 2.125 57.75 29.562 1 75.06 237 GLU B CA 1
ATOM 8287 C C . GLU B 1 237 ? 3.643 57.719 29.391 1 75.06 237 GLU B C 1
ATOM 8289 O O . GLU B 1 237 ? 4.148 57.594 28.281 1 75.06 237 GLU B O 1
ATOM 8294 N N . ASP B 1 238 ? 4.27 57.938 30.5 1 77.69 238 ASP B N 1
ATOM 8295 C CA . ASP B 1 238 ? 5.727 58.031 30.438 1 77.69 238 ASP B CA 1
ATOM 8296 C C . ASP B 1 238 ? 6.379 56.969 31.312 1 77.69 238 ASP B C 1
ATOM 8298 O O . ASP B 1 238 ? 6.238 57 32.531 1 77.69 238 ASP B O 1
ATOM 8302 N N . LEU B 1 239 ? 7.168 56.188 30.656 1 78.69 239 LEU B N 1
ATOM 8303 C CA . LEU B 1 239 ? 7.82 55.062 31.328 1 78.69 239 LEU B CA 1
ATOM 8304 C C . LEU B 1 239 ? 8.891 55.562 32.312 1 78.69 239 LEU B C 1
ATOM 8306 O O . LEU B 1 239 ? 9.188 54.906 33.281 1 78.69 239 LEU B O 1
ATOM 8310 N N . THR B 1 240 ? 9.367 56.75 32.094 1 77.19 240 THR B N 1
ATOM 8311 C CA . THR B 1 240 ? 10.445 57.281 32.906 1 77.19 240 THR B CA 1
ATOM 8312 C C . THR B 1 240 ? 9.938 57.656 34.312 1 77.19 240 THR B C 1
ATOM 8314 O O . THR B 1 240 ? 10.727 57.812 35.219 1 77.19 240 THR B O 1
ATOM 8317 N N . ALA B 1 241 ? 8.648 57.75 34.375 1 81.06 241 ALA B N 1
ATOM 8318 C CA . ALA B 1 241 ? 8.047 58.031 35.688 1 81.06 241 ALA B CA 1
ATOM 8319 C C . ALA B 1 241 ? 8.383 56.906 36.688 1 81.06 241 ALA B C 1
ATOM 8321 O O . ALA B 1 241 ? 8.375 57.156 37.906 1 81.06 241 ALA B O 1
ATOM 8322 N N . LEU B 1 242 ? 8.766 55.719 36.156 1 84.56 242 LEU B N 1
ATOM 8323 C CA . LEU B 1 242 ? 9.062 54.594 37.031 1 84.56 242 LEU B CA 1
ATOM 8324 C C . LEU B 1 242 ? 10.438 54.719 37.688 1 84.56 242 LEU B C 1
ATOM 8326 O O . LEU B 1 242 ? 10.758 54.031 38.656 1 84.56 242 LEU B O 1
ATOM 8330 N N . LEU B 1 243 ? 11.164 55.719 37.219 1 83.88 243 LEU B N 1
ATOM 8331 C CA . LEU B 1 243 ? 12.516 55.875 37.75 1 83.88 243 LEU B CA 1
ATOM 8332 C C . LEU B 1 243 ? 12.539 56.844 38.906 1 83.88 243 LEU B C 1
ATOM 8334 O O . LEU B 1 243 ? 13.586 57.031 39.531 1 83.88 243 LEU B O 1
ATOM 8338 N N . ASN B 1 244 ? 11.414 57.5 39.312 1 86.5 244 ASN B N 1
ATOM 8339 C CA . ASN B 1 244 ? 11.336 58.438 40.438 1 86.5 244 ASN B CA 1
ATOM 8340 C C . ASN B 1 244 ? 11.328 57.688 41.75 1 86.5 244 ASN B C 1
ATOM 8342 O O . ASN B 1 244 ? 10.336 57.031 42.125 1 86.5 244 ASN B O 1
ATOM 8346 N N . TRP B 1 245 ? 12.398 57.812 42.562 1 86.69 245 TRP B N 1
ATOM 8347 C CA . TRP B 1 245 ? 12.602 57.062 43.781 1 86.69 245 TRP B CA 1
ATOM 8348 C C . TRP B 1 245 ? 11.633 57.531 44.875 1 86.69 245 TRP B C 1
ATOM 8350 O O . TRP B 1 245 ? 11.109 56.719 45.656 1 86.69 245 TRP B O 1
ATOM 8360 N N . GLU B 1 246 ? 11.375 58.844 44.938 1 87.69 246 GLU B N 1
ATOM 8361 C CA . GLU B 1 246 ? 10.453 59.375 45.938 1 87.69 246 GLU B CA 1
ATOM 8362 C C . GLU B 1 246 ? 9.047 58.812 45.719 1 87.69 246 GLU B C 1
ATOM 8364 O O . GLU B 1 246 ? 8.328 58.562 46.688 1 87.69 246 GLU B O 1
ATOM 8369 N N . ALA B 1 247 ? 8.766 58.625 44.5 1 87.62 247 ALA B N 1
ATOM 8370 C CA . ALA B 1 247 ? 7.449 58.062 44.188 1 87.62 247 ALA B CA 1
ATOM 8371 C C . ALA B 1 247 ? 7.336 56.625 44.688 1 87.62 247 ALA B C 1
ATOM 8373 O O . ALA B 1 247 ? 6.281 56.219 45.188 1 87.62 247 ALA B O 1
ATOM 8374 N N . TRP B 1 248 ? 8.375 55.844 44.688 1 88.94 248 TRP B N 1
ATOM 8375 C CA . TRP B 1 248 ? 8.375 54.438 45.125 1 88.94 248 TRP B CA 1
ATOM 8376 C C . TRP B 1 248 ? 8.25 54.344 46.625 1 88.94 248 TRP B C 1
ATOM 8378 O O . TRP B 1 248 ? 7.652 53.406 47.156 1 88.94 248 TRP B O 1
ATOM 8388 N N . VAL B 1 249 ? 8.766 55.312 47.281 1 87.06 249 VAL B N 1
ATOM 8389 C CA . VAL B 1 249 ? 8.773 55.281 48.75 1 87.06 249 VAL B CA 1
ATOM 8390 C C . VAL B 1 249 ? 7.418 55.75 49.281 1 87.06 249 VAL B C 1
ATOM 8392 O O . VAL B 1 249 ? 6.887 55.156 50.219 1 87.06 249 VAL B O 1
ATOM 8395 N N . ASN B 1 250 ? 6.828 56.75 48.625 1 84.62 250 ASN B N 1
ATOM 8396 C CA . ASN B 1 250 ? 5.621 57.344 49.188 1 84.62 250 ASN B CA 1
ATOM 8397 C C . ASN B 1 250 ? 4.363 56.781 48.562 1 84.62 250 ASN B C 1
ATOM 8399 O O . ASN B 1 250 ? 3.277 56.844 49.125 1 84.62 250 ASN B O 1
ATOM 8403 N N . ALA B 1 251 ? 4.496 56.188 47.312 1 87.69 251 ALA B N 1
ATOM 8404 C CA . ALA B 1 251 ? 3.33 55.688 46.594 1 87.69 251 ALA B CA 1
ATOM 8405 C C . ALA B 1 251 ? 3.602 54.281 46.031 1 87.69 251 ALA B C 1
ATOM 8407 O O . ALA B 1 251 ? 3.463 54.062 44.812 1 87.69 251 ALA B O 1
ATOM 8408 N N . LYS B 1 252 ? 3.818 53.281 46.875 1 87.06 252 LYS B N 1
ATOM 8409 C CA . LYS B 1 252 ? 4.195 51.938 46.438 1 87.06 252 LYS B CA 1
ATOM 8410 C C . LYS B 1 252 ? 3.078 51.25 45.656 1 87.06 252 LYS B C 1
ATOM 8412 O O . LYS B 1 252 ? 3.332 50.625 44.625 1 87.06 252 LYS B O 1
ATOM 8417 N N . PHE B 1 253 ? 1.869 51.344 46.094 1 87.94 253 PHE B N 1
ATOM 8418 C CA . PHE B 1 253 ? 0.747 50.719 45.438 1 87.94 253 PHE B CA 1
ATOM 8419 C C . PHE B 1 253 ? 0.509 51.344 44.062 1 87.94 253 PHE B C 1
ATOM 8421 O O . PHE B 1 253 ? 0.23 50.625 43.094 1 87.94 253 PHE B O 1
ATOM 8428 N N . ALA B 1 254 ? 0.638 52.625 43.938 1 87.5 254 ALA B N 1
ATOM 8429 C CA . ALA B 1 254 ? 0.48 53.312 42.688 1 87.5 254 ALA B CA 1
ATOM 8430 C C . ALA B 1 254 ? 1.574 52.906 41.688 1 87.5 254 ALA B C 1
ATOM 8432 O O . ALA B 1 254 ? 1.319 52.75 40.5 1 87.5 254 ALA B O 1
ATOM 8433 N N . MET B 1 255 ? 2.707 52.688 42.219 1 89.62 255 MET B N 1
ATOM 8434 C CA . MET B 1 255 ? 3.811 52.281 41.344 1 89.62 255 MET B CA 1
ATOM 8435 C C . MET B 1 255 ? 3.623 50.844 40.875 1 89.62 255 MET B C 1
ATOM 8437 O O . MET B 1 255 ? 3.99 50.5 39.75 1 89.62 255 MET B O 1
ATOM 8441 N N . ALA B 1 256 ? 3.115 50 41.688 1 90.81 256 ALA B N 1
ATOM 8442 C CA . ALA B 1 256 ? 2.807 48.625 41.25 1 90.81 256 ALA B CA 1
ATOM 8443 C C . ALA B 1 256 ? 1.758 48.625 40.156 1 90.81 256 ALA B C 1
ATOM 8445 O O . ALA B 1 256 ? 1.843 47.844 39.219 1 90.81 256 ALA B O 1
ATOM 8446 N N . LEU B 1 257 ? 0.797 49.469 40.25 1 90.81 257 LEU B N 1
ATOM 8447 C CA . LEU B 1 257 ? -0.231 49.562 39.219 1 90.81 257 LEU B CA 1
ATOM 8448 C C . LEU B 1 257 ? 0.359 50.062 37.906 1 90.81 257 LEU B C 1
ATOM 8450 O O . LEU B 1 257 ? -0.078 49.688 36.844 1 90.81 257 LEU B O 1
ATOM 8454 N N . THR B 1 258 ? 1.359 50.938 38.094 1 90.75 258 THR B N 1
ATOM 8455 C CA . THR B 1 258 ? 2.031 51.438 36.875 1 90.75 258 THR B CA 1
ATOM 8456 C C . THR B 1 258 ? 2.754 50.312 36.156 1 90.75 258 THR B C 1
ATOM 8458 O O . THR B 1 258 ? 2.787 50.281 34.938 1 90.75 258 THR B O 1
ATOM 8461 N N . ILE B 1 259 ? 3.303 49.438 36.844 1 90.62 259 ILE B N 1
ATOM 8462 C CA . ILE B 1 259 ? 3.949 48.281 36.219 1 90.62 259 ILE B CA 1
ATOM 8463 C C . ILE B 1 259 ? 2.916 47.438 35.469 1 90.62 259 ILE B C 1
ATOM 8465 O O . ILE B 1 259 ? 3.184 47 34.344 1 90.62 259 ILE B O 1
ATOM 8469 N N . PHE B 1 260 ? 1.778 47.25 36.062 1 91.38 260 PHE B N 1
ATOM 8470 C CA . PHE B 1 260 ? 0.714 46.5 35.406 1 91.38 260 PHE B CA 1
ATOM 8471 C C . PHE B 1 260 ? 0.277 47.219 34.125 1 91.38 260 PHE B C 1
ATOM 8473 O O . PHE B 1 260 ? -0 46.562 33.094 1 91.38 260 PHE B O 1
ATOM 8480 N N . ILE B 1 261 ? 0.259 48.469 34.156 1 90.44 261 ILE B N 1
ATOM 8481 C CA . ILE B 1 261 ? -0.164 49.25 33 1 90.44 261 ILE B CA 1
ATOM 8482 C C . ILE B 1 261 ? 0.815 49.031 31.844 1 90.44 261 ILE B C 1
ATOM 8484 O O . ILE B 1 261 ? 0.403 48.75 30.703 1 90.44 261 ILE B O 1
ATOM 8488 N N . TRP B 1 262 ? 2.045 48.938 32.125 1 90.19 262 TRP B N 1
ATOM 8489 C CA . TRP B 1 262 ? 3.045 48.844 31.062 1 90.19 262 TRP B CA 1
ATOM 8490 C C . TRP B 1 262 ? 3.242 47.375 30.656 1 90.19 262 TRP B C 1
ATOM 8492 O O . TRP B 1 262 ? 3.736 47.094 29.562 1 90.19 262 TRP B O 1
ATOM 8502 N N . THR B 1 263 ? 2.824 46.375 31.406 1 91.75 263 THR B N 1
ATOM 8503 C CA . THR B 1 263 ? 2.951 44.969 31.062 1 91.75 263 THR B CA 1
ATOM 8504 C C . THR B 1 263 ? 1.626 44.406 30.547 1 91.75 263 THR B C 1
ATOM 8506 O O . THR B 1 263 ? 1.504 43.219 30.297 1 91.75 263 THR B O 1
ATOM 8509 N N . SER B 1 264 ? 0.7 45.219 30.359 1 92.06 264 SER B N 1
ATOM 8510 C CA . SER B 1 264 ? -0.633 44.781 29.953 1 92.06 264 SER B CA 1
ATOM 8511 C C . SER B 1 264 ? -0.602 44.094 28.594 1 92.06 264 SER B C 1
ATOM 8513 O O . SER B 1 264 ? -1.454 43.25 28.297 1 92.06 264 SER B O 1
ATOM 8515 N N . PRO B 1 265 ? 0.342 44.438 27.688 1 92.94 265 PRO B N 1
ATOM 8516 C CA . PRO B 1 265 ? 0.386 43.75 26.406 1 92.94 265 PRO B CA 1
ATOM 8517 C C . PRO B 1 265 ? 0.632 42.25 26.562 1 92.94 265 PRO B C 1
ATOM 8519 O O . PRO B 1 265 ? 0.297 41.469 25.672 1 92.94 265 PRO B O 1
ATOM 8522 N N . LEU B 1 266 ? 1.187 41.875 27.641 1 93.88 266 LEU B N 1
ATOM 8523 C CA . LEU B 1 266 ? 1.449 40.438 27.875 1 93.88 266 LEU B CA 1
ATOM 8524 C C . LEU B 1 266 ? 0.147 39.656 27.953 1 93.88 266 LEU B C 1
ATOM 8526 O O . LEU B 1 266 ? 0.126 38.469 27.688 1 93.88 266 LEU B O 1
ATOM 8530 N N . ILE B 1 267 ? -0.917 40.375 28.328 1 94.94 267 ILE B N 1
ATOM 8531 C CA . ILE B 1 267 ? -2.215 39.688 28.375 1 94.94 267 ILE B CA 1
ATOM 8532 C C . ILE B 1 267 ? -2.605 39.219 26.969 1 94.94 267 ILE B C 1
ATOM 8534 O O . ILE B 1 267 ? -2.996 38.062 26.781 1 94.94 267 ILE B O 1
ATOM 8538 N N . VAL B 1 268 ? -2.396 40.031 26 1 94.94 268 VAL B N 1
ATOM 8539 C CA . VAL B 1 268 ? -2.766 39.688 24.625 1 94.94 268 VAL B CA 1
ATOM 8540 C C . VAL B 1 268 ? -1.795 38.656 24.062 1 94.94 268 VAL B C 1
ATOM 8542 O O . VAL B 1 268 ? -2.207 37.719 23.391 1 94.94 268 VAL B O 1
ATOM 8545 N N . ILE B 1 269 ? -0.535 38.75 24.359 1 94.62 269 ILE B N 1
ATOM 8546 C CA . ILE B 1 269 ? 0.496 37.875 23.812 1 94.62 269 ILE B CA 1
ATOM 8547 C C . ILE B 1 269 ? 0.274 36.438 24.312 1 94.62 269 ILE B C 1
ATOM 8549 O O . ILE B 1 269 ? 0.391 35.5 23.531 1 94.62 269 ILE B O 1
ATOM 8553 N N . PHE B 1 270 ? -0.147 36.312 25.516 1 94.88 270 PHE B N 1
ATOM 8554 C CA . PHE B 1 270 ? -0.262 34.969 26.094 1 94.88 270 PHE B CA 1
ATOM 8555 C C . PHE B 1 270 ? -1.646 34.375 25.828 1 94.88 270 PHE B C 1
ATOM 8557 O O . PHE B 1 270 ? -1.804 33.156 25.719 1 94.88 270 PHE B O 1
ATOM 8564 N N . THR B 1 271 ? -2.609 35.156 25.625 1 94.75 271 THR B N 1
ATOM 8565 C CA . THR B 1 271 ? -3.959 34.625 25.469 1 94.75 271 THR B CA 1
ATOM 8566 C C . THR B 1 271 ? -4.281 34.344 24 1 94.75 271 THR B C 1
ATOM 8568 O O . THR B 1 271 ? -4.984 33.406 23.688 1 94.75 271 THR B O 1
ATOM 8571 N N . SER B 1 272 ? -3.771 35.156 23.141 1 92.88 272 SER B N 1
ATOM 8572 C CA . SER B 1 272 ? -4.152 35.031 21.734 1 92.88 272 SER B CA 1
ATOM 8573 C C . SER B 1 272 ? -3.57 33.781 21.109 1 92.88 272 SER B C 1
ATOM 8575 O O . SER B 1 272 ? -4.129 33.25 20.141 1 92.88 272 SER B O 1
ATOM 8577 N N . TYR B 1 273 ? -2.504 33.281 21.656 1 93.38 273 TYR B N 1
ATOM 8578 C CA . TYR B 1 273 ? -1.825 32.156 21.016 1 93.38 273 TYR B CA 1
ATOM 8579 C C . TYR B 1 273 ? -2.057 30.875 21.797 1 93.38 273 TYR B C 1
ATOM 8581 O O . TYR B 1 273 ? -1.193 29.984 21.812 1 93.38 273 TYR B O 1
ATOM 8589 N N . THR B 1 274 ? -3.186 30.719 22.359 1 94.81 274 THR B N 1
ATOM 8590 C CA . THR B 1 274 ? -3.58 29.469 23.016 1 94.81 274 THR B CA 1
ATOM 8591 C C . THR B 1 274 ? -4.297 28.547 22.031 1 94.81 274 THR B C 1
ATOM 8593 O O . THR B 1 274 ? -4.605 27.406 22.359 1 94.81 274 THR B O 1
ATOM 8596 N N . LEU B 1 275 ? -4.488 29.047 20.906 1 94.19 275 LEU B N 1
ATOM 8597 C CA . LEU B 1 275 ? -5.023 28.25 19.812 1 94.19 275 LEU B CA 1
ATOM 8598 C C . LEU B 1 275 ? -3.912 27.828 18.844 1 94.19 275 LEU B C 1
ATOM 8600 O O . LEU B 1 275 ? -3.172 28.672 18.344 1 94.19 275 LEU B O 1
ATOM 8604 N N . THR B 1 276 ? -3.738 26.562 18.656 1 93.06 276 THR B N 1
ATOM 8605 C CA . THR B 1 276 ? -2.699 26.047 17.781 1 93.06 276 THR B CA 1
ATOM 8606 C C . THR B 1 276 ? -3.293 25.094 16.75 1 93.06 276 THR B C 1
ATOM 8608 O O . THR B 1 276 ? -4.496 24.812 16.766 1 93.06 276 THR B O 1
ATOM 8611 N N . VAL B 1 277 ? -2.447 24.75 15.789 1 93.31 277 VAL B N 1
ATOM 8612 C CA . VAL B 1 277 ? -2.871 23.812 14.75 1 93.31 277 VAL B CA 1
ATOM 8613 C C . VAL B 1 277 ? -2.131 22.5 14.898 1 93.31 277 VAL B C 1
ATOM 8615 O O . VAL B 1 277 ? -0.898 22.469 14.961 1 93.31 277 VAL B O 1
ATOM 8618 N N . VAL B 1 278 ? -2.934 21.406 15.031 1 90.12 278 VAL B N 1
ATOM 8619 C CA . VAL B 1 278 ? -2.352 20.078 15.203 1 90.12 278 VAL B CA 1
ATOM 8620 C C . VAL B 1 278 ? -3.037 19.094 14.258 1 90.12 278 VAL B C 1
ATOM 8622 O O . VAL B 1 278 ? -4.223 19.234 13.953 1 90.12 278 VAL B O 1
ATOM 8625 N N . PRO B 1 279 ? -2.223 18.156 13.875 1 88 279 PRO B N 1
ATOM 8626 C CA . PRO B 1 279 ? -2.869 17.094 13.102 1 88 279 PRO B CA 1
ATOM 8627 C C . PRO B 1 279 ? -3.734 16.172 13.969 1 88 279 PRO B C 1
ATOM 8629 O O . PRO B 1 279 ? -3.289 15.711 15.023 1 88 279 PRO B O 1
ATOM 8632 N N . GLN B 1 280 ? -4.957 16.016 13.539 1 87.31 280 GLN B N 1
ATOM 8633 C CA . GLN B 1 280 ? -5.875 15.164 14.281 1 87.31 280 GLN B CA 1
ATOM 8634 C C . GLN B 1 280 ? -6.668 14.258 13.336 1 87.31 280 GLN B C 1
ATOM 8636 O O . GLN B 1 280 ? -6.934 14.625 12.195 1 87.31 280 GLN B O 1
ATOM 8641 N N . ARG B 1 281 ? -6.98 13.086 13.961 1 87.31 281 ARG B N 1
ATOM 8642 C CA . ARG B 1 281 ? -7.789 12.117 13.219 1 87.31 281 ARG B CA 1
ATOM 8643 C C . ARG B 1 281 ? -9.258 12.508 13.242 1 87.31 281 ARG B C 1
ATOM 8645 O O . ARG B 1 281 ? -9.859 12.648 14.312 1 87.31 281 ARG B O 1
ATOM 8652 N N . LYS B 1 282 ? -9.766 12.844 12.117 1 86.75 282 LYS B N 1
ATOM 8653 C CA . LYS B 1 282 ? -11.195 13.117 11.984 1 86.75 282 LYS B CA 1
ATOM 8654 C C . LYS B 1 282 ? -11.945 11.891 11.469 1 86.75 282 LYS B C 1
ATOM 8656 O O . LYS B 1 282 ? -11.609 11.344 10.414 1 86.75 282 LYS B O 1
ATOM 8661 N N . GLU B 1 283 ? -12.984 11.422 12.258 1 90.06 283 GLU B N 1
ATOM 8662 C CA . GLU B 1 283 ? -13.766 10.242 11.906 1 90.06 283 GLU B CA 1
ATOM 8663 C C . GLU B 1 283 ? -15.203 10.609 11.555 1 90.06 283 GLU B C 1
ATOM 8665 O O . GLU B 1 283 ? -15.789 11.5 12.172 1 90.06 283 GLU B O 1
ATOM 8670 N N . GLU B 1 284 ? -15.688 10.086 10.531 1 89.88 284 GLU B N 1
ATOM 8671 C CA . GLU B 1 284 ? -17.062 10.273 10.086 1 89.88 284 GLU B CA 1
ATOM 8672 C C . GLU B 1 284 ? -17.75 8.938 9.852 1 89.88 284 GLU B C 1
ATOM 8674 O O . GLU B 1 284 ? -17.188 8.039 9.227 1 89.88 284 GLU B O 1
ATOM 8679 N N . ILE B 1 285 ? -18.922 8.734 10.414 1 92.69 285 ILE B N 1
ATOM 8680 C CA . ILE B 1 285 ? -19.75 7.57 10.117 1 92.69 285 ILE B CA 1
ATOM 8681 C C . ILE B 1 285 ? -20.594 7.84 8.867 1 92.69 285 ILE B C 1
ATOM 8683 O O . ILE B 1 285 ? -21.438 8.742 8.859 1 92.69 285 ILE B O 1
ATOM 8687 N N . THR B 1 286 ? -20.312 7.195 7.84 1 93.81 286 THR B N 1
ATOM 8688 C CA . THR B 1 286 ? -20.969 7.461 6.562 1 93.81 286 THR B CA 1
ATOM 8689 C C . THR B 1 286 ? -21.234 6.156 5.812 1 93.81 286 THR B C 1
ATOM 8691 O O . THR B 1 286 ? -21.344 5.094 6.422 1 93.81 286 THR B O 1
ATOM 8694 N N . ARG B 1 287 ? -21.547 6.301 4.555 1 95 287 ARG B N 1
ATOM 8695 C CA . ARG B 1 287 ? -21.719 5.176 3.641 1 95 287 ARG B CA 1
ATOM 8696 C C . ARG B 1 287 ? -20.672 5.211 2.531 1 95 287 ARG B C 1
ATOM 8698 O O . ARG B 1 287 ? -20.328 6.281 2.029 1 95 287 ARG B O 1
ATOM 8705 N N . CYS B 1 288 ? -20.094 4.078 2.305 1 95.75 288 CYS B N 1
ATOM 8706 C CA . CYS B 1 288 ? -19.016 3.988 1.32 1 95.75 288 CYS B CA 1
ATOM 8707 C C . CYS B 1 288 ? -19.5 3.283 0.057 1 95.75 288 CYS B C 1
ATOM 8709 O O . CYS B 1 288 ? -20.359 2.408 0.12 1 95.75 288 CYS B O 1
ATOM 8711 N N . GLN B 1 289 ? -18.859 3.693 -1.002 1 94.62 289 GLN B N 1
ATOM 8712 C CA . GLN B 1 289 ? -19.188 3.119 -2.303 1 94.62 289 GLN B CA 1
ATOM 8713 C C . GLN B 1 289 ? -18.328 1.894 -2.598 1 94.62 289 GLN B C 1
ATOM 8715 O O . GLN B 1 289 ? -17.25 1.732 -2.023 1 94.62 289 GLN B O 1
ATOM 8720 N N . ASN B 1 290 ? -18.844 0.969 -3.463 1 95.75 290 ASN B N 1
ATOM 8721 C CA . ASN B 1 290 ? -18.109 -0.121 -4.086 1 95.75 290 ASN B CA 1
ATOM 8722 C C . ASN B 1 290 ? -17.688 -1.176 -3.064 1 95.75 290 ASN B C 1
ATOM 8724 O O . ASN B 1 290 ? -16.625 -1.795 -3.197 1 95.75 290 ASN B O 1
ATOM 8728 N N . VAL B 1 291 ? -18.438 -1.257 -1.972 1 97 291 VAL B N 1
ATOM 8729 C CA . VAL B 1 291 ? -18.172 -2.32 -1.01 1 97 291 VAL B CA 1
ATOM 8730 C C . VAL B 1 291 ? -18.766 -3.635 -1.512 1 97 291 VAL B C 1
ATOM 8732 O O . VAL B 1 291 ? -19.953 -3.697 -1.844 1 97 291 VAL B O 1
ATOM 8735 N N . ARG B 1 292 ? -17.922 -4.586 -1.566 1 97.06 292 ARG B N 1
ATOM 8736 C CA . ARG B 1 292 ? -18.344 -5.879 -2.1 1 97.06 292 ARG B CA 1
ATOM 8737 C C . ARG B 1 292 ? -18.312 -6.953 -1.018 1 97.06 292 ARG B C 1
ATOM 8739 O O . ARG B 1 292 ? -17.703 -6.766 0.036 1 97.06 292 ARG B O 1
ATOM 8746 N N . THR B 1 293 ? -19.047 -8.016 -1.229 1 97.62 293 THR B N 1
ATOM 8747 C CA . THR B 1 293 ? -19.109 -9.203 -0.383 1 97.62 293 THR B CA 1
ATOM 8748 C C . THR B 1 293 ? -19.141 -10.469 -1.23 1 97.62 293 THR B C 1
ATOM 8750 O O . THR B 1 293 ? -18.891 -10.422 -2.438 1 97.62 293 THR B O 1
ATOM 8753 N N . LEU B 1 294 ? -19.203 -11.578 -0.563 1 98.31 294 LEU B N 1
ATOM 8754 C CA . LEU B 1 294 ? -19.297 -12.852 -1.267 1 98.31 294 LEU B CA 1
ATOM 8755 C C . LEU B 1 294 ? -20.688 -13.453 -1.135 1 98.31 294 LEU B C 1
ATOM 8757 O O . LEU B 1 294 ? -21.312 -13.352 -0.078 1 98.31 294 LEU B O 1
ATOM 8761 N N . ASN B 1 295 ? -21.188 -13.977 -2.195 1 98.19 295 ASN B N 1
ATOM 8762 C CA . ASN B 1 295 ? -22.438 -14.742 -2.229 1 98.19 295 ASN B CA 1
ATOM 8763 C C . ASN B 1 295 ? -22.328 -15.945 -3.16 1 98.19 295 ASN B C 1
ATOM 8765 O O . ASN B 1 295 ? -22.625 -15.844 -4.352 1 98.19 295 ASN B O 1
ATOM 8769 N N . PHE B 1 296 ? -22.156 -17.062 -2.615 1 98.06 296 PHE B N 1
ATOM 8770 C CA . PHE B 1 296 ? -21.906 -18.266 -3.398 1 98.06 296 PHE B CA 1
ATOM 8771 C C . PHE B 1 296 ? -23.219 -18.828 -3.945 1 98.06 296 PHE B C 1
ATOM 8773 O O . PHE B 1 296 ? -23.203 -19.734 -4.777 1 98.06 296 PHE B O 1
ATOM 8780 N N . THR B 1 297 ? -24.328 -18.297 -3.568 1 96.75 297 THR B N 1
ATOM 8781 C CA . THR B 1 297 ? -25.609 -18.766 -4.098 1 96.75 297 THR B CA 1
ATOM 8782 C C . THR B 1 297 ? -25.719 -18.469 -5.59 1 96.75 297 THR B C 1
ATOM 8784 O O . THR B 1 297 ? -26.484 -19.125 -6.305 1 96.75 297 THR B O 1
ATOM 8787 N N . HIS B 1 298 ? -24.969 -17.531 -6.043 1 96.69 298 HIS B N 1
ATOM 8788 C CA . HIS B 1 298 ? -24.922 -17.234 -7.473 1 96.69 298 HIS B CA 1
ATOM 8789 C C . HIS B 1 298 ? -24.438 -18.453 -8.266 1 96.69 298 HIS B C 1
ATOM 8791 O O . HIS B 1 298 ? -24.781 -18.609 -9.438 1 96.69 298 HIS B O 1
ATOM 8797 N N . GLU B 1 299 ? -23.641 -19.281 -7.672 1 96.81 299 GLU B N 1
ATOM 8798 C CA . GLU B 1 299 ? -23.078 -20.453 -8.344 1 96.81 299 GLU B CA 1
ATOM 8799 C C . GLU B 1 299 ? -24.172 -21.484 -8.672 1 96.81 299 GLU B C 1
ATOM 8801 O O . GLU B 1 299 ? -23.969 -22.344 -9.531 1 96.81 299 GLU B O 1
ATOM 8806 N N . GLU B 1 300 ? -25.328 -21.359 -8.07 1 95.62 300 GLU B N 1
ATOM 8807 C CA . GLU B 1 300 ? -26.438 -22.266 -8.336 1 95.62 300 GLU B CA 1
ATOM 8808 C C . GLU B 1 300 ? -27 -22.062 -9.742 1 95.62 300 GLU B C 1
ATOM 8810 O O . GLU B 1 300 ? -27.531 -23 -10.344 1 95.62 300 GLU B O 1
ATOM 8815 N N . THR B 1 301 ? -26.797 -20.844 -10.227 1 91.94 301 THR B N 1
ATOM 8816 C CA . THR B 1 301 ? -27.531 -20.531 -11.445 1 91.94 301 THR B CA 1
ATOM 8817 C C . THR B 1 301 ? -26.578 -20.094 -12.555 1 91.94 301 THR B C 1
ATOM 8819 O O . THR B 1 301 ? -26.938 -20.109 -13.734 1 91.94 301 THR B O 1
ATOM 8822 N N . VAL B 1 302 ? -25.438 -19.734 -12.195 1 88.31 302 VAL B N 1
ATOM 8823 C CA . VAL B 1 302 ? -24.516 -19.281 -13.227 1 88.31 302 VAL B CA 1
ATOM 8824 C C . VAL B 1 302 ? -24.25 -20.406 -14.219 1 88.31 302 VAL B C 1
ATOM 8826 O O . VAL B 1 302 ? -24.016 -21.547 -13.82 1 88.31 302 VAL B O 1
ATOM 8829 N N . TYR B 1 303 ? -24.438 -20.016 -15.484 1 81.75 303 TYR B N 1
ATOM 8830 C CA . TYR B 1 303 ? -24.406 -21.031 -16.531 1 81.75 303 TYR B CA 1
ATOM 8831 C C . TYR B 1 303 ? -23.594 -20.562 -17.734 1 81.75 303 TYR B C 1
ATOM 8833 O O . TYR B 1 303 ? -23.859 -19.5 -18.281 1 81.75 303 TYR B O 1
ATOM 8841 N N . TRP B 1 304 ? -22.641 -21.359 -18.172 1 76.94 304 TRP B N 1
ATOM 8842 C CA . TRP B 1 304 ? -21.703 -20.922 -19.203 1 76.94 304 TRP B CA 1
ATOM 8843 C C . TRP B 1 304 ? -22.391 -20.859 -20.562 1 76.94 304 TRP B C 1
ATOM 8845 O O . TRP B 1 304 ? -21.953 -20.125 -21.453 1 76.94 304 TRP B O 1
ATOM 8855 N N . ARG B 1 305 ? -23.438 -21.766 -20.719 1 77.12 305 ARG B N 1
ATOM 8856 C CA . ARG B 1 305 ? -24.141 -21.734 -22 1 77.12 305 ARG B CA 1
ATOM 8857 C C . ARG B 1 305 ? -25.031 -20.5 -22.094 1 77.12 305 ARG B C 1
ATOM 8859 O O . ARG B 1 305 ? -25.422 -20.094 -23.203 1 77.12 305 ARG B O 1
ATOM 8866 N N . ASP B 1 306 ? -25.438 -19.969 -20.969 1 79.5 306 ASP B N 1
ATOM 8867 C CA . ASP B 1 306 ? -26.156 -18.703 -20.844 1 79.5 306 ASP B CA 1
ATOM 8868 C C . ASP B 1 306 ? -25.469 -17.766 -19.844 1 79.5 306 ASP B C 1
ATOM 8870 O O . ASP B 1 306 ? -25.953 -17.562 -18.734 1 79.5 306 ASP B O 1
ATOM 8874 N N . PRO B 1 307 ? -24.375 -17.234 -20.391 1 81.25 307 PRO B N 1
ATOM 8875 C CA . PRO B 1 307 ? -23.516 -16.5 -19.453 1 81.25 307 PRO B CA 1
ATOM 8876 C C . PRO B 1 307 ? -24.125 -15.188 -19 1 81.25 307 PRO B C 1
ATOM 8878 O O . PRO B 1 307 ? -24.812 -14.516 -19.766 1 81.25 307 PRO B O 1
ATOM 8881 N N . VAL B 1 308 ? -23.953 -14.984 -17.75 1 86.38 308 VAL B N 1
ATOM 8882 C CA . VAL B 1 308 ? -24.375 -13.703 -17.188 1 86.38 308 VAL B CA 1
ATOM 8883 C C . VAL B 1 308 ? -23.328 -12.641 -17.5 1 86.38 308 VAL B C 1
ATOM 8885 O O . VAL B 1 308 ? -22.125 -12.883 -17.375 1 86.38 308 VAL B O 1
ATOM 8888 N N . ARG B 1 309 ? -23.844 -11.539 -18.047 1 84.88 309 ARG B N 1
ATOM 8889 C CA . ARG B 1 309 ? -22.969 -10.422 -18.344 1 84.88 309 ARG B CA 1
ATOM 8890 C C . ARG B 1 309 ? -23.328 -9.195 -17.516 1 84.88 309 ARG B C 1
ATOM 8892 O O . ARG B 1 309 ? -24.5 -8.859 -17.375 1 84.88 309 ARG B O 1
ATOM 8899 N N . VAL B 1 310 ? -22.391 -8.672 -16.891 1 87.75 310 VAL B N 1
ATOM 8900 C CA . VAL B 1 310 ? -22.547 -7.406 -16.188 1 87.75 310 VAL B CA 1
ATOM 8901 C C . VAL B 1 310 ? -21.719 -6.32 -16.875 1 87.75 310 VAL B C 1
ATOM 8903 O O . VAL B 1 310 ? -20.5 -6.422 -16.953 1 87.75 310 VAL B O 1
ATOM 8906 N N . ASP B 1 311 ? -22.375 -5.34 -17.422 1 80.94 311 ASP B N 1
ATOM 8907 C CA . ASP B 1 311 ? -21.75 -4.234 -18.141 1 80.94 311 ASP B CA 1
ATOM 8908 C C . ASP B 1 311 ? -20.844 -4.746 -19.266 1 80.94 311 ASP B C 1
ATOM 8910 O O . ASP B 1 311 ? -19.719 -4.297 -19.406 1 80.94 311 ASP B O 1
ATOM 8914 N N . GLY B 1 312 ? -21.25 -5.793 -19.844 1 76.06 312 GLY B N 1
ATOM 8915 C CA . GLY B 1 312 ? -20.562 -6.297 -21.016 1 76.06 312 GLY B CA 1
ATOM 8916 C C . GLY B 1 312 ? -19.531 -7.352 -20.703 1 76.06 312 GLY B C 1
ATOM 8917 O O . GLY B 1 312 ? -18.984 -7.992 -21.594 1 76.06 312 GLY B O 1
ATOM 8918 N N . TYR B 1 313 ? -19.266 -7.574 -19.422 1 82.38 313 TYR B N 1
ATOM 8919 C CA . TYR B 1 313 ? -18.25 -8.539 -19.031 1 82.38 313 TYR B CA 1
ATOM 8920 C C . TYR B 1 313 ? -18.875 -9.82 -18.5 1 82.38 313 TYR B C 1
ATOM 8922 O O . TYR B 1 313 ? -19.875 -9.773 -17.781 1 82.38 313 TYR B O 1
ATOM 8930 N N . PHE B 1 314 ? -18.266 -10.883 -18.812 1 81 314 PHE B N 1
ATOM 8931 C CA . PHE B 1 314 ? -18.781 -12.18 -18.391 1 81 314 PHE B CA 1
ATOM 8932 C C . PHE B 1 314 ? -18.422 -12.445 -16.922 1 81 314 PHE B C 1
ATOM 8934 O O . PHE B 1 314 ? -17.312 -12.156 -16.484 1 81 314 PHE B O 1
ATOM 8941 N N . GLU B 1 315 ? -19.391 -12.961 -16.25 1 88.56 315 GLU B N 1
ATOM 8942 C CA . GLU B 1 315 ? -19.125 -13.461 -14.906 1 88.56 315 GLU B CA 1
ATOM 8943 C C . GLU B 1 315 ? -18.562 -14.883 -14.953 1 88.56 315 GLU B C 1
ATOM 8945 O O . GLU B 1 315 ? -19 -15.703 -15.766 1 88.56 315 GLU B O 1
ATOM 8950 N N . SER B 1 316 ? -17.562 -15.102 -14.133 1 87.81 316 SER B N 1
ATOM 8951 C CA . SER B 1 316 ? -16.875 -16.391 -14.164 1 87.81 316 SER B CA 1
ATOM 8952 C C . SER B 1 316 ? -17.266 -17.25 -12.961 1 87.81 316 SER B C 1
ATOM 8954 O O . SER B 1 316 ? -17.344 -16.75 -11.836 1 87.81 316 SER B O 1
ATOM 8956 N N . SER B 1 317 ? -17.5 -18.5 -13.203 1 93.06 317 SER B N 1
ATOM 8957 C CA . SER B 1 317 ? -17.781 -19.453 -12.148 1 93.06 317 SER B CA 1
ATOM 8958 C C . SER B 1 317 ? -16.5 -20.016 -11.539 1 93.06 317 SER B C 1
ATOM 8960 O O . SER B 1 317 ? -15.438 -19.953 -12.164 1 93.06 317 SER B O 1
ATOM 8962 N N . VAL B 1 318 ? -16.641 -20.531 -10.352 1 95 318 VAL B N 1
ATOM 8963 C CA . VAL B 1 318 ? -15.516 -21.156 -9.656 1 95 318 VAL B CA 1
ATOM 8964 C C . VAL B 1 318 ? -15.281 -22.562 -10.195 1 95 318 VAL B C 1
ATOM 8966 O O . VAL B 1 318 ? -14.188 -23.109 -10.062 1 95 318 VAL B O 1
ATOM 8969 N N . SER B 1 319 ? -16.266 -23.078 -10.891 1 94.38 319 SER B N 1
ATOM 8970 C CA . SER B 1 319 ? -16.234 -24.484 -11.305 1 94.38 319 SER B CA 1
ATOM 8971 C C . SER B 1 319 ? -16.125 -24.609 -12.82 1 94.38 319 SER B C 1
ATOM 8973 O O . SER B 1 319 ? -16.609 -23.75 -13.562 1 94.38 319 SER B O 1
ATOM 8975 N N . LEU B 1 320 ? -15.484 -25.656 -13.188 1 88.75 320 LEU B N 1
ATOM 8976 C CA . LEU B 1 320 ? -15.445 -26.094 -14.578 1 88.75 320 LEU B CA 1
ATOM 8977 C C . LEU B 1 320 ? -16.312 -27.328 -14.773 1 88.75 320 LEU B C 1
ATOM 8979 O O . LEU B 1 320 ? -16.359 -28.203 -13.914 1 88.75 320 LEU B O 1
ATOM 8983 N N . TRP B 1 321 ? -16.953 -27.438 -15.977 1 89.5 321 TRP B N 1
ATOM 8984 C CA . TRP B 1 321 ? -17.984 -28.453 -16.141 1 89.5 321 TRP B CA 1
ATOM 8985 C C . TRP B 1 321 ? -17.703 -29.328 -17.344 1 89.5 321 TRP B C 1
ATOM 8987 O O . TRP B 1 321 ? -17.172 -28.859 -18.359 1 89.5 321 TRP B O 1
ATOM 8997 N N . ASN B 1 322 ? -18.031 -30.609 -17.125 1 89.56 322 ASN B N 1
ATOM 8998 C CA . ASN B 1 322 ? -18.203 -31.578 -18.219 1 89.56 322 ASN B CA 1
ATOM 8999 C C . ASN B 1 322 ? -19.688 -31.828 -18.516 1 89.56 322 ASN B C 1
ATOM 9001 O O . ASN B 1 322 ? -20.562 -31.422 -17.734 1 89.56 322 ASN B O 1
ATOM 9005 N N . SER B 1 323 ? -19.953 -32.406 -19.672 1 89.06 323 SER B N 1
ATOM 9006 C CA . SER B 1 323 ? -21.344 -32.688 -20.031 1 89.06 323 SER B CA 1
ATOM 9007 C C . SER B 1 323 ? -21.516 -34.062 -20.656 1 89.06 323 SER B C 1
ATOM 9009 O O . SER B 1 323 ? -20.641 -34.5 -21.406 1 89.06 323 SER B O 1
ATOM 9011 N N . THR B 1 324 ? -22.609 -34.719 -20.328 1 92.06 324 THR B N 1
ATOM 9012 C CA . THR B 1 324 ? -22.938 -35.969 -20.969 1 92.06 324 THR B CA 1
ATOM 9013 C C . THR B 1 324 ? -23.766 -35.75 -22.234 1 92.06 324 THR B C 1
ATOM 9015 O O . THR B 1 324 ? -24 -36.688 -23.016 1 92.06 324 THR B O 1
ATOM 9018 N N . ALA B 1 325 ? -24.156 -34.531 -22.406 1 88.19 325 ALA B N 1
ATOM 9019 C CA . ALA B 1 325 ? -24.906 -34.188 -23.609 1 88.19 325 ALA B CA 1
ATOM 9020 C C . ALA B 1 325 ? -24 -34.125 -24.828 1 88.19 325 ALA B C 1
ATOM 9022 O O . ALA B 1 325 ? -22.797 -33.938 -24.703 1 88.19 325 ALA B O 1
ATOM 9023 N N . PRO B 1 326 ? -24.641 -34.375 -26 1 82.88 326 PRO B N 1
ATOM 9024 C CA . PRO B 1 326 ? -23.828 -34.25 -27.219 1 82.88 326 PRO B CA 1
ATOM 9025 C C . PRO B 1 326 ? -23.203 -32.875 -27.359 1 82.88 326 PRO B C 1
ATOM 9027 O O . PRO B 1 326 ? -23.734 -31.891 -26.828 1 82.88 326 PRO B O 1
ATOM 9030 N N . ALA B 1 327 ? -22.031 -32.906 -28.078 1 73.5 327 ALA B N 1
ATOM 9031 C CA . ALA B 1 327 ? -21.234 -31.688 -28.219 1 73.5 327 ALA B CA 1
ATOM 9032 C C . ALA B 1 327 ? -22.094 -30.547 -28.734 1 73.5 327 ALA B C 1
ATOM 9034 O O . ALA B 1 327 ? -22.797 -30.688 -29.734 1 73.5 327 ALA B O 1
ATOM 9035 N N . GLY B 1 328 ? -22.078 -29.438 -28.094 1 67.81 328 GLY B N 1
ATOM 9036 C CA . GLY B 1 328 ? -22.75 -28.234 -28.547 1 67.81 328 GLY B CA 1
ATOM 9037 C C . GLY B 1 328 ? -24.203 -28.156 -28.109 1 67.81 328 GLY B C 1
ATOM 9038 O O . GLY B 1 328 ? -24.875 -27.156 -28.328 1 67.81 328 GLY B O 1
ATOM 9039 N N . GLU B 1 329 ? -24.75 -29.266 -27.469 1 77.94 329 GLU B N 1
ATOM 9040 C CA . GLU B 1 329 ? -26.156 -29.297 -27.109 1 77.94 329 GLU B CA 1
ATOM 9041 C C . GLU B 1 329 ? -26.344 -29.094 -25.609 1 77.94 329 GLU B C 1
ATOM 9043 O O . GLU B 1 329 ? -25.438 -29.375 -24.812 1 77.94 329 GLU B O 1
ATOM 9048 N N . THR B 1 330 ? -27.438 -28.453 -25.25 1 83.56 330 THR B N 1
ATOM 9049 C CA . THR B 1 330 ? -27.828 -28.328 -23.844 1 83.56 330 THR B CA 1
ATOM 9050 C C . THR B 1 330 ? -28.469 -29.625 -23.359 1 83.56 330 THR B C 1
ATOM 9052 O O . THR B 1 330 ? -29.266 -30.234 -24.062 1 83.56 330 THR B O 1
ATOM 9055 N N . PRO B 1 331 ? -28.047 -29.953 -22.188 1 87.94 331 PRO B N 1
ATOM 9056 C CA . PRO B 1 331 ? -28.672 -31.172 -21.656 1 87.94 331 PRO B CA 1
ATOM 9057 C C . PRO B 1 331 ? -30.188 -31.094 -21.625 1 87.94 331 PRO B C 1
ATOM 9059 O O . PRO B 1 331 ? -30.75 -30.047 -21.25 1 87.94 331 PRO B O 1
ATOM 9062 N N . ASP B 1 332 ? -30.75 -32.156 -22.141 1 86.81 332 ASP B N 1
ATOM 9063 C CA . ASP B 1 332 ? -32.219 -32.281 -22.156 1 86.81 332 ASP B CA 1
ATOM 9064 C C . ASP B 1 332 ? -32.75 -32.656 -20.781 1 86.81 332 ASP B C 1
ATOM 9066 O O . ASP B 1 332 ? -32.438 -33.719 -20.266 1 86.81 332 ASP B O 1
ATOM 9070 N N . LYS B 1 333 ? -33.625 -31.828 -20.219 1 82.25 333 LYS B N 1
ATOM 9071 C CA . LYS B 1 333 ? -34.156 -32.062 -18.891 1 82.25 333 LYS B CA 1
ATOM 9072 C C . LYS B 1 333 ? -35.031 -33.312 -18.859 1 82.25 333 LYS B C 1
ATOM 9074 O O . LYS B 1 333 ? -35.219 -33.938 -17.797 1 82.25 333 LYS B O 1
ATOM 9079 N N . ASN B 1 334 ? -35.469 -33.75 -20.062 1 85.31 334 ASN B N 1
ATOM 9080 C CA . ASN B 1 334 ? -36.312 -34.906 -20.141 1 85.31 334 ASN B CA 1
ATOM 9081 C C . ASN B 1 334 ? -35.5 -36.188 -20.266 1 85.31 334 ASN B C 1
ATOM 9083 O O . ASN B 1 334 ? -36.062 -37.312 -20.203 1 85.31 334 ASN B O 1
ATOM 9087 N N . LYS B 1 335 ? -34.25 -36.094 -20.438 1 88.25 335 LYS B N 1
ATOM 9088 C CA . LYS B 1 335 ? -33.344 -37.25 -20.484 1 88.25 335 LYS B CA 1
ATOM 9089 C C . LYS B 1 335 ? -32.469 -37.281 -19.25 1 88.25 335 LYS B C 1
ATOM 9091 O O . LYS B 1 335 ? -31.484 -36.531 -19.156 1 88.25 335 LYS B O 1
ATOM 9096 N N . PRO B 1 336 ? -32.75 -38.156 -18.375 1 86.75 336 PRO B N 1
ATOM 9097 C CA . PRO B 1 336 ? -32 -38.188 -17.125 1 86.75 336 PRO B CA 1
ATOM 9098 C C . PRO B 1 336 ? -30.5 -38.469 -17.328 1 86.75 336 PRO B C 1
ATOM 9100 O O . PRO B 1 336 ? -29.688 -38.188 -16.453 1 86.75 336 PRO B O 1
ATOM 9103 N N . GLU B 1 337 ? -30.109 -38.969 -18.5 1 89.88 337 GLU B N 1
ATOM 9104 C CA . GLU B 1 337 ? -28.719 -39.312 -18.766 1 89.88 337 GLU B CA 1
ATOM 9105 C C . GLU B 1 337 ? -27.938 -38.125 -19.25 1 89.88 337 GLU B C 1
ATOM 9107 O O . GLU B 1 337 ? -26.703 -38.156 -19.359 1 89.88 337 GLU B O 1
ATOM 9112 N N . GLU B 1 338 ? -28.641 -37.062 -19.5 1 92.12 338 GLU B N 1
ATOM 9113 C CA . GLU B 1 338 ? -27.969 -35.875 -19.969 1 92.12 338 GLU B CA 1
ATOM 9114 C C . GLU B 1 338 ? -27.875 -34.812 -18.859 1 92.12 338 GLU B C 1
ATOM 9116 O O . GLU B 1 338 ? -28.891 -34.312 -18.391 1 92.12 338 GLU B O 1
ATOM 9121 N N . PHE B 1 339 ? -26.719 -34.531 -18.422 1 92.81 339 PHE B N 1
ATOM 9122 C CA . PHE B 1 339 ? -26.5 -33.562 -17.375 1 92.81 339 PHE B CA 1
ATOM 9123 C C . PHE B 1 339 ? -25.078 -33 -17.453 1 92.81 339 PHE B C 1
ATOM 9125 O O . PHE B 1 339 ? -24.203 -33.594 -18.094 1 92.81 339 PHE B O 1
ATOM 9132 N N . ASP B 1 340 ? -24.859 -31.875 -16.875 1 91.62 340 ASP B N 1
ATOM 9133 C CA . ASP B 1 340 ? -23.531 -31.312 -16.641 1 91.62 340 ASP B CA 1
ATOM 9134 C C . ASP B 1 340 ? -22.938 -31.781 -15.312 1 91.62 340 ASP B C 1
ATOM 9136 O O . ASP B 1 340 ? -23.672 -31.906 -14.328 1 91.62 340 ASP B O 1
ATOM 9140 N N . TYR B 1 341 ? -21.672 -32.062 -15.305 1 93.44 341 TYR B N 1
ATOM 9141 C CA . TYR B 1 341 ? -21.094 -32.531 -14.039 1 93.44 341 TYR B CA 1
ATOM 9142 C C . TYR B 1 341 ? -19.719 -31.891 -13.82 1 93.44 341 TYR B C 1
ATOM 9144 O O . TYR B 1 341 ? -19.078 -31.438 -14.766 1 93.44 341 TYR B O 1
ATOM 9152 N N . PHE B 1 342 ? -19.312 -31.922 -12.57 1 93.94 342 PHE B N 1
ATOM 9153 C CA . PHE B 1 342 ? -18.125 -31.234 -12.102 1 93.94 342 PHE B CA 1
ATOM 9154 C C . PHE B 1 342 ? -16.859 -31.906 -12.656 1 93.94 342 PHE B C 1
ATOM 9156 O O . PHE B 1 342 ? -16.781 -33.125 -12.703 1 93.94 342 PHE B O 1
ATOM 9163 N N . THR B 1 343 ? -15.883 -31.094 -13.078 1 90 343 THR B N 1
ATOM 9164 C CA . THR B 1 343 ? -14.594 -31.625 -13.523 1 90 343 THR B CA 1
ATOM 9165 C C . THR B 1 343 ? -13.461 -31.047 -12.672 1 90 343 THR B C 1
ATOM 9167 O O . THR B 1 343 ? -12.656 -31.797 -12.117 1 90 343 THR B O 1
ATOM 9170 N N . ALA B 1 344 ? -13.43 -29.688 -12.641 1 91.69 344 ALA B N 1
ATOM 9171 C CA . ALA B 1 344 ? -12.336 -29.047 -11.906 1 91.69 344 ALA B CA 1
ATOM 9172 C C . ALA B 1 344 ? -12.695 -27.609 -11.539 1 91.69 344 ALA B C 1
ATOM 9174 O O . ALA B 1 344 ? -13.781 -27.141 -11.867 1 91.69 344 ALA B O 1
ATOM 9175 N N . SER B 1 345 ? -11.812 -27.062 -10.711 1 92.88 345 SER B N 1
ATOM 9176 C CA . SER B 1 345 ? -11.945 -25.641 -10.438 1 92.88 345 SER B CA 1
ATOM 9177 C C . SER B 1 345 ? -11.594 -24.797 -11.664 1 92.88 345 SER B C 1
ATOM 9179 O O . SER B 1 345 ? -10.805 -25.219 -12.508 1 92.88 345 SER B O 1
ATOM 9181 N N . SER B 1 346 ? -12.195 -23.656 -11.766 1 88.88 346 SER B N 1
ATOM 9182 C CA . SER B 1 346 ? -11.961 -22.781 -12.914 1 88.88 346 SER B CA 1
ATOM 9183 C C . SER B 1 346 ? -10.547 -22.203 -12.875 1 88.88 346 SER B C 1
ATOM 9185 O O . SER B 1 346 ? -9.953 -22.078 -11.805 1 88.88 346 SER B O 1
ATOM 9187 N N . ARG B 1 347 ? -10.047 -21.891 -14.008 1 79.75 347 ARG B N 1
ATOM 9188 C CA . ARG B 1 347 ? -8.719 -21.297 -14.102 1 79.75 347 ARG B CA 1
ATOM 9189 C C . ARG B 1 347 ? -8.68 -19.922 -13.438 1 79.75 347 ARG B C 1
ATOM 9191 O O . ARG B 1 347 ? -7.66 -19.547 -12.852 1 79.75 347 ARG B O 1
ATOM 9198 N N . GLN B 1 348 ? -9.758 -19.219 -13.57 1 83.31 348 GLN B N 1
ATOM 9199 C CA . GLN B 1 348 ? -9.844 -17.891 -12.953 1 83.31 348 GLN B CA 1
ATOM 9200 C C . GLN B 1 348 ? -9.703 -17.984 -11.438 1 83.31 348 GLN B C 1
ATOM 9202 O O . GLN B 1 348 ? -8.945 -17.219 -10.836 1 83.31 348 GLN B O 1
ATOM 9207 N N . PHE B 1 349 ? -10.398 -18.938 -10.945 1 92.31 349 PHE B N 1
ATOM 9208 C CA . PHE B 1 349 ? -10.297 -19.125 -9.5 1 92.31 349 PHE B CA 1
ATOM 9209 C C . PHE B 1 349 ? -8.914 -19.641 -9.117 1 92.31 349 PHE B C 1
ATOM 9211 O O . PHE B 1 349 ? -8.352 -19.219 -8.102 1 92.31 349 PHE B O 1
ATOM 9218 N N . ASN B 1 350 ? -8.406 -20.547 -9.883 1 89.25 350 ASN B N 1
ATOM 9219 C CA . ASN B 1 350 ? -7.07 -21.078 -9.594 1 89.25 350 ASN B CA 1
ATOM 9220 C C . ASN B 1 350 ? -6.039 -19.953 -9.5 1 89.25 350 ASN B C 1
ATOM 9222 O O . ASN B 1 350 ? -5.16 -20 -8.633 1 89.25 350 ASN B O 1
ATOM 9226 N N . THR B 1 351 ? -6.223 -19.031 -10.328 1 83.5 351 THR B N 1
ATOM 9227 C CA . THR B 1 351 ? -5.309 -17.891 -10.312 1 83.5 351 THR B CA 1
ATOM 9228 C C . THR B 1 351 ? -5.434 -17.109 -9.008 1 83.5 351 THR B C 1
ATOM 9230 O O . THR B 1 351 ? -4.426 -16.703 -8.422 1 83.5 351 THR B O 1
ATOM 9233 N N . ILE B 1 352 ? -6.613 -16.969 -8.547 1 90.56 352 ILE B N 1
ATOM 9234 C CA . ILE B 1 352 ? -6.852 -16.25 -7.305 1 90.56 352 ILE B CA 1
ATOM 9235 C C . ILE B 1 352 ? -6.227 -17.016 -6.141 1 90.56 352 ILE B C 1
ATOM 9237 O O . ILE B 1 352 ? -5.543 -16.422 -5.301 1 90.56 352 ILE B O 1
ATOM 9241 N N . ALA B 1 353 ? -6.449 -18.281 -6.117 1 92.75 353 ALA B N 1
ATOM 9242 C CA . ALA B 1 353 ? -5.941 -19.109 -5.027 1 92.75 353 ALA B CA 1
ATOM 9243 C C . ALA B 1 353 ? -4.418 -19.125 -5.012 1 92.75 353 ALA B C 1
ATOM 9245 O O . ALA B 1 353 ? -3.799 -18.969 -3.957 1 92.75 353 ALA B O 1
ATOM 9246 N N . LEU B 1 354 ? -3.867 -19.25 -6.141 1 86.19 354 LEU B N 1
ATOM 9247 C CA . LEU B 1 354 ? -2.412 -19.312 -6.234 1 86.19 354 LEU B CA 1
ATOM 9248 C C . LEU B 1 354 ? -1.802 -17.938 -5.93 1 86.19 354 LEU B C 1
ATOM 9250 O O . LEU B 1 354 ? -0.758 -17.859 -5.281 1 86.19 354 LEU B O 1
ATOM 9254 N N . LYS B 1 355 ? -2.486 -16.938 -6.402 1 84.69 355 LYS B N 1
ATOM 9255 C CA . LYS B 1 355 ? -2.031 -15.594 -6.07 1 84.69 355 LYS B CA 1
ATOM 9256 C C . LYS B 1 355 ? -2.01 -15.375 -4.559 1 84.69 355 LYS B C 1
ATOM 9258 O O . LYS B 1 355 ? -1.079 -14.773 -4.023 1 84.69 355 LYS B O 1
ATOM 9263 N N . THR B 1 356 ? -2.967 -15.828 -3.936 1 90.88 356 THR B N 1
ATOM 9264 C CA . THR B 1 356 ? -3.062 -15.695 -2.486 1 90.88 356 THR B CA 1
ATOM 9265 C C . THR B 1 356 ? -1.924 -16.438 -1.799 1 90.88 356 THR B C 1
ATOM 9267 O O . THR B 1 356 ? -1.308 -15.922 -0.866 1 90.88 356 THR B O 1
ATOM 9270 N N . ALA B 1 357 ? -1.678 -17.641 -2.275 1 89.06 357 ALA B N 1
ATOM 9271 C CA . ALA B 1 357 ? -0.611 -18.453 -1.705 1 89.06 357 ALA B CA 1
ATOM 9272 C C . ALA B 1 357 ? 0.749 -17.797 -1.881 1 89.06 357 ALA B C 1
ATOM 9274 O O . ALA B 1 357 ? 1.534 -17.703 -0.933 1 89.06 357 ALA B O 1
ATOM 9275 N N . TYR B 1 358 ? 0.907 -17.203 -2.988 1 79.62 358 TYR B N 1
ATOM 9276 C CA . TYR B 1 358 ? 2.221 -16.656 -3.326 1 79.62 358 TYR B CA 1
ATOM 9277 C C . TYR B 1 358 ? 2.443 -15.305 -2.662 1 79.62 358 TYR B C 1
ATOM 9279 O O . TYR B 1 358 ? 3.566 -14.977 -2.27 1 79.62 358 TYR B O 1
ATOM 9287 N N . THR B 1 359 ? 1.377 -14.555 -2.529 1 79.44 359 THR B N 1
ATOM 9288 C CA . THR B 1 359 ? 1.493 -13.242 -1.903 1 79.44 359 THR B CA 1
ATOM 9289 C C . THR B 1 359 ? 1.453 -13.359 -0.382 1 79.44 359 THR B C 1
ATOM 9291 O O . THR B 1 359 ? 1.799 -12.414 0.33 1 79.44 359 THR B O 1
ATOM 9294 N N . GLN B 1 360 ? 1.061 -14.516 0.079 1 82.25 360 GLN B N 1
ATOM 9295 C CA . GLN B 1 360 ? 1.042 -14.852 1.498 1 82.25 360 GLN B CA 1
ATOM 9296 C C . GLN B 1 360 ? 0.106 -13.922 2.27 1 82.25 360 GLN B C 1
ATOM 9298 O O . GLN B 1 360 ? 0.385 -13.562 3.416 1 82.25 360 GLN B O 1
ATOM 9303 N N . GLN B 1 361 ? -0.826 -13.375 1.549 1 86.19 361 GLN B N 1
ATOM 9304 C CA . GLN B 1 361 ? -1.903 -12.562 2.109 1 86.19 361 GLN B CA 1
ATOM 9305 C C . GLN B 1 361 ? -3.076 -12.461 1.14 1 86.19 361 GLN B C 1
ATOM 9307 O O . GLN B 1 361 ? -2.955 -12.836 -0.031 1 86.19 361 GLN B O 1
ATOM 9312 N N . ALA B 1 362 ? -4.184 -12.016 1.748 1 92 362 ALA B N 1
ATOM 9313 C CA . ALA B 1 362 ? -5.328 -11.812 0.868 1 92 362 ALA B CA 1
ATOM 9314 C C . ALA B 1 362 ? -5.027 -10.742 -0.183 1 92 362 ALA B C 1
ATOM 9316 O O . ALA B 1 362 ? -4.406 -9.727 0.118 1 92 362 ALA B O 1
ATOM 9317 N N . ILE B 1 363 ? -5.547 -11.039 -1.334 1 89.31 363 ILE B N 1
ATOM 9318 C CA . ILE B 1 363 ? -5.27 -10.141 -2.451 1 89.31 363 ILE B CA 1
ATOM 9319 C C . ILE B 1 363 ? -6.262 -8.984 -2.438 1 89.31 363 ILE B C 1
ATOM 9321 O O . ILE B 1 363 ? -7.469 -9.195 -2.297 1 89.31 363 ILE B O 1
ATOM 9325 N N . MET B 1 364 ? -5.66 -7.785 -2.572 1 88.25 364 MET B N 1
ATOM 9326 C CA . MET B 1 364 ? -6.484 -6.586 -2.65 1 88.25 364 MET B CA 1
ATOM 9327 C C . MET B 1 364 ? -6.75 -6.203 -4.102 1 88.25 364 MET B C 1
ATOM 9329 O O . MET B 1 364 ? -5.871 -6.328 -4.953 1 88.25 364 MET B O 1
ATOM 9333 N N . ARG B 1 365 ? -7.926 -5.797 -4.34 1 87.75 365 ARG B N 1
ATOM 9334 C CA . ARG B 1 365 ? -8.211 -5.227 -5.652 1 87.75 365 ARG B CA 1
ATOM 9335 C C . ARG B 1 365 ? -7.438 -3.93 -5.867 1 87.75 365 ARG B C 1
ATOM 9337 O O . ARG B 1 365 ? -7.352 -3.098 -4.961 1 87.75 365 ARG B O 1
ATOM 9344 N N . PRO B 1 366 ? -6.934 -3.789 -7.051 1 77.88 366 PRO B N 1
ATOM 9345 C CA . PRO B 1 366 ? -6.195 -2.547 -7.289 1 77.88 366 PRO B CA 1
ATOM 9346 C C . PRO B 1 366 ? -7.055 -1.301 -7.098 1 77.88 366 PRO B C 1
ATOM 9348 O O . PRO B 1 366 ? -8.211 -1.274 -7.52 1 77.88 366 PRO B O 1
ATOM 9351 N N . LYS B 1 367 ? -6.637 -0.25 -6.371 1 82.88 367 LYS B N 1
ATOM 9352 C CA . LYS B 1 367 ? -7.246 1.055 -6.129 1 82.88 367 LYS B CA 1
ATOM 9353 C C . LYS B 1 367 ? -8.492 0.928 -5.254 1 82.88 367 LYS B C 1
ATOM 9355 O O . LYS B 1 367 ? -9.297 1.854 -5.18 1 82.88 367 LYS B O 1
ATOM 9360 N N . ALA B 1 368 ? -8.672 -0.265 -4.672 1 89.88 368 ALA B N 1
ATOM 9361 C CA . ALA B 1 368 ? -9.867 -0.503 -3.865 1 89.88 368 ALA B CA 1
ATOM 9362 C C . ALA B 1 368 ? -9.961 0.503 -2.723 1 89.88 368 ALA B C 1
ATOM 9364 O O . ALA B 1 368 ? -11.023 1.097 -2.5 1 89.88 368 ALA B O 1
ATOM 9365 N N . PRO B 1 369 ? -8.898 0.783 -2.045 1 90.5 369 PRO B N 1
ATOM 9366 C CA . PRO B 1 369 ? -9.031 1.724 -0.931 1 90.5 369 PRO B CA 1
ATOM 9367 C C . PRO B 1 369 ? -9.508 3.104 -1.377 1 90.5 369 PRO B C 1
ATOM 9369 O O . PRO B 1 369 ? -10.367 3.703 -0.73 1 90.5 369 PRO B O 1
ATOM 9372 N N . ALA B 1 370 ? -9.031 3.627 -2.463 1 90.25 370 ALA B N 1
ATOM 9373 C CA . ALA B 1 370 ? -9.43 4.941 -2.967 1 90.25 370 ALA B CA 1
ATOM 9374 C C . ALA B 1 370 ? -10.867 4.922 -3.471 1 90.25 370 ALA B C 1
ATOM 9376 O O . ALA B 1 370 ? -11.602 5.902 -3.311 1 90.25 370 ALA B O 1
ATOM 9377 N N . GLU B 1 371 ? -11.273 3.822 -4.051 1 92.94 371 GLU B N 1
ATOM 9378 C CA . GLU B 1 371 ? -12.609 3.705 -4.613 1 92.94 371 GLU B CA 1
ATOM 9379 C C . GLU B 1 371 ? -13.656 3.523 -3.516 1 92.94 371 GLU B C 1
ATOM 9381 O O . GLU B 1 371 ? -14.797 3.973 -3.656 1 92.94 371 GLU B O 1
ATOM 9386 N N . ILE B 1 372 ? -13.289 2.846 -2.471 1 95.62 372 ILE B N 1
ATOM 9387 C CA . ILE B 1 372 ? -14.242 2.547 -1.407 1 95.62 372 ILE B CA 1
ATOM 9388 C C . ILE B 1 372 ? -14.258 3.689 -0.394 1 95.62 372 ILE B C 1
ATOM 9390 O O . ILE B 1 372 ? -15.32 4.203 -0.044 1 95.62 372 ILE B O 1
ATOM 9394 N N . CYS B 1 373 ? -13.125 4.148 0.041 1 94.25 373 CYS B N 1
ATOM 9395 C CA . CYS B 1 373 ? -13.023 5.141 1.107 1 94.25 373 CYS B CA 1
ATOM 9396 C C . CYS B 1 373 ? -13.016 6.555 0.539 1 94.25 373 CYS B C 1
ATOM 9398 O O . CYS B 1 373 ? -13.344 7.512 1.242 1 94.25 373 CYS B O 1
ATOM 9400 N N . GLY B 1 374 ? -12.656 6.707 -0.662 1 89.81 374 GLY B N 1
ATOM 9401 C CA . GLY B 1 374 ? -12.375 8.016 -1.233 1 89.81 374 GLY B CA 1
ATOM 9402 C C . GLY B 1 374 ? -10.898 8.383 -1.193 1 89.81 374 GLY B C 1
ATOM 9403 O O . GLY B 1 374 ? -10.18 7.961 -0.288 1 89.81 374 GLY B O 1
ATOM 9404 N N . LYS B 1 375 ? -10.477 9.156 -2.143 1 85.88 375 LYS B N 1
ATOM 9405 C CA . LYS B 1 375 ? -9.07 9.531 -2.232 1 85.88 375 LYS B CA 1
ATOM 9406 C C . LYS B 1 375 ? -8.609 10.25 -0.965 1 85.88 375 LYS B C 1
ATOM 9408 O O . LYS B 1 375 ? -9.234 11.227 -0.536 1 85.88 375 LYS B O 1
ATOM 9413 N N . GLY B 1 376 ? -7.688 9.75 -0.284 1 83 376 GLY B N 1
ATOM 9414 C CA . GLY B 1 376 ? -7.109 10.383 0.893 1 83 376 GLY B CA 1
ATOM 9415 C C . GLY B 1 376 ? -7.77 9.945 2.188 1 83 376 GLY B C 1
ATOM 9416 O O . GLY B 1 376 ? -7.352 10.352 3.271 1 83 376 GLY B O 1
ATOM 9417 N N . TRP B 1 377 ? -8.75 9.148 2.053 1 90.62 377 TRP B N 1
ATOM 9418 C CA . TRP B 1 377 ? -9.469 8.688 3.236 1 90.62 377 TRP B CA 1
ATOM 9419 C C . TRP B 1 377 ? -9.141 7.23 3.541 1 90.62 377 TRP B C 1
ATOM 9421 O O . TRP B 1 377 ? -8.836 6.453 2.633 1 90.62 377 TRP B O 1
ATOM 9431 N N . ASN B 1 378 ? -9.117 6.895 4.809 1 93.12 378 ASN B N 1
ATOM 9432 C CA . ASN B 1 378 ? -9.148 5.523 5.301 1 93.12 378 ASN B CA 1
ATOM 9433 C C . ASN B 1 378 ? -10.562 5.102 5.699 1 93.12 378 ASN B C 1
ATOM 9435 O O . ASN B 1 378 ? -11.422 5.953 5.945 1 93.12 378 ASN B O 1
ATOM 9439 N N . CYS B 1 379 ? -10.797 3.877 5.719 1 96.12 379 CYS B N 1
ATOM 9440 C CA . CYS B 1 379 ? -12.133 3.467 6.125 1 96.12 379 CYS B CA 1
ATOM 9441 C C . CYS B 1 379 ? -12.125 2.045 6.672 1 96.12 379 CYS B C 1
ATOM 9443 O O . CYS B 1 379 ? -11.141 1.315 6.504 1 96.12 379 CYS B O 1
ATOM 9445 N N . SER B 1 380 ? -13.188 1.743 7.383 1 96.5 380 SER B N 1
ATOM 9446 C CA . SER B 1 380 ? -13.422 0.404 7.914 1 96.5 380 SER B CA 1
ATOM 9447 C C . SER B 1 380 ? -14.883 0.007 7.789 1 96.5 380 SER B C 1
ATOM 9449 O O . SER B 1 380 ? -15.773 0.856 7.891 1 96.5 380 SER B O 1
ATOM 9451 N N . TYR B 1 381 ? -15.133 -1.167 7.52 1 97.38 381 TYR B N 1
ATOM 9452 C CA . TYR B 1 381 ? -16.484 -1.706 7.43 1 97.38 381 TYR B CA 1
ATOM 9453 C C . TYR B 1 381 ? -16.5 -3.201 7.723 1 97.38 381 TYR B C 1
ATOM 9455 O O . TYR B 1 381 ? -15.438 -3.84 7.77 1 97.38 381 TYR B O 1
ATOM 9463 N N . THR B 1 382 ? -17.656 -3.748 7.992 1 97.56 382 THR B N 1
ATOM 9464 C CA . THR B 1 382 ? -17.828 -5.164 8.289 1 97.56 382 THR B CA 1
ATOM 9465 C C . THR B 1 382 ? -18.828 -5.801 7.32 1 97.56 382 THR B C 1
ATOM 9467 O O . THR B 1 382 ? -19.906 -5.258 7.086 1 97.56 382 THR B O 1
ATOM 9470 N N . ILE B 1 383 ? -18.438 -6.879 6.781 1 97.62 383 ILE B N 1
ATOM 9471 C CA . ILE B 1 383 ? -19.344 -7.59 5.887 1 97.62 383 ILE B CA 1
ATOM 9472 C C . ILE B 1 383 ? -19.641 -8.977 6.453 1 97.62 383 ILE B C 1
ATOM 9474 O O . ILE B 1 383 ? -18.875 -9.5 7.27 1 97.62 383 ILE B O 1
ATOM 9478 N N . GLU B 1 384 ? -20.797 -9.539 6 1 97.12 384 GLU B N 1
ATOM 9479 C CA . GLU B 1 384 ? -21.203 -10.898 6.348 1 97.12 384 GLU B CA 1
ATOM 9480 C C . GLU B 1 384 ? -21.547 -11.703 5.098 1 97.12 384 GLU B C 1
ATOM 9482 O O . GLU B 1 384 ? -22.125 -11.172 4.145 1 97.12 384 GLU B O 1
ATOM 9487 N N . PHE B 1 385 ? -21.141 -12.914 5.09 1 98.12 385 PHE B N 1
ATOM 9488 C CA . PHE B 1 385 ? -21.484 -13.781 3.973 1 98.12 385 PHE B CA 1
ATOM 9489 C C . PHE B 1 385 ? -21.406 -15.25 4.387 1 98.12 385 PHE B C 1
ATOM 9491 O O . PHE B 1 385 ? -20.875 -15.57 5.445 1 98.12 385 PHE B O 1
ATOM 9498 N N . VAL B 1 386 ? -21.984 -16.094 3.572 1 98.19 386 VAL B N 1
ATOM 9499 C CA . VAL B 1 386 ? -21.922 -17.547 3.754 1 98.19 386 VAL B CA 1
ATOM 9500 C C . VAL B 1 386 ? -21.031 -18.172 2.676 1 98.19 386 VAL B C 1
ATOM 9502 O O . VAL B 1 386 ? -21.203 -17.891 1.487 1 98.19 386 VAL B O 1
ATOM 9505 N N . GLY B 1 387 ? -20.062 -18.891 3.068 1 98.06 387 GLY B N 1
ATOM 9506 C CA . GLY B 1 387 ? -19.141 -19.562 2.17 1 98.06 387 GLY B CA 1
ATOM 9507 C C . GLY B 1 387 ? -18.562 -20.828 2.75 1 98.06 387 GLY B C 1
ATOM 9508 O O . GLY B 1 387 ? -19 -21.281 3.811 1 98.06 387 GLY B O 1
ATOM 9509 N N . PRO B 1 388 ? -17.703 -21.453 1.97 1 98.44 388 PRO B N 1
ATOM 9510 C CA . PRO B 1 388 ? -17.078 -22.672 2.492 1 98.44 388 PRO B CA 1
ATOM 9511 C C . PRO B 1 388 ? -16.031 -22.391 3.562 1 98.44 388 PRO B C 1
ATOM 9513 O O . PRO B 1 388 ? -15.461 -21.297 3.6 1 98.44 388 PRO B O 1
ATOM 9516 N N . GLY B 1 389 ? -15.859 -23.312 4.477 1 98.19 389 GLY B N 1
ATOM 9517 C CA . GLY B 1 389 ? -14.875 -23.203 5.543 1 98.19 389 GLY B CA 1
ATOM 9518 C C . GLY B 1 389 ? -14.469 -24.562 6.113 1 98.19 389 GLY B C 1
ATOM 9519 O O . GLY B 1 389 ? -15.211 -25.531 6.012 1 98.19 389 GLY B O 1
ATOM 9520 N N . TYR B 1 390 ? -13.273 -24.594 6.598 1 98.31 390 TYR B N 1
ATOM 9521 C CA . TYR B 1 390 ? -12.789 -25.812 7.23 1 98.31 390 TYR B CA 1
ATOM 9522 C C . TYR B 1 390 ? -12.797 -25.688 8.75 1 98.31 390 TYR B C 1
ATOM 9524 O O . TYR B 1 390 ? -12.383 -24.656 9.289 1 98.31 390 TYR B O 1
ATOM 9532 N N . LYS B 1 391 ? -13.305 -26.656 9.383 1 97.62 391 LYS B N 1
ATOM 9533 C CA . LYS B 1 391 ? -13.227 -26.797 10.828 1 97.62 391 LYS B CA 1
ATOM 9534 C C . LYS B 1 391 ? -12.164 -27.828 11.227 1 97.62 391 LYS B C 1
ATOM 9536 O O . LYS B 1 391 ? -12.297 -29.016 10.93 1 97.62 391 LYS B O 1
ATOM 9541 N N . CYS B 1 392 ? -11.109 -27.344 11.883 1 98 392 CYS B N 1
ATOM 9542 C CA . CYS B 1 392 ? -9.992 -28.203 12.227 1 98 392 CYS B CA 1
ATOM 9543 C C . CYS B 1 392 ? -10.07 -28.641 13.68 1 98 392 CYS B C 1
ATOM 9545 O O . CYS B 1 392 ? -10.453 -27.859 14.547 1 98 392 CYS B O 1
ATOM 9547 N N . THR B 1 393 ? -9.75 -29.922 13.945 1 97.44 393 THR B N 1
ATOM 9548 C CA . THR B 1 393 ? -9.789 -30.516 15.273 1 97.44 393 THR B CA 1
ATOM 9549 C C . THR B 1 393 ? -8.492 -31.25 15.578 1 97.44 393 THR B C 1
ATOM 9551 O O . THR B 1 393 ? -8.016 -32.031 14.766 1 97.44 393 THR B O 1
ATOM 9554 N N . ASP B 1 394 ? -7.953 -30.969 16.75 1 97.12 394 ASP B N 1
ATOM 9555 C CA . ASP B 1 394 ? -6.754 -31.688 17.188 1 97.12 394 ASP B CA 1
ATOM 9556 C C . ASP B 1 394 ? -7.066 -33.125 17.531 1 97.12 394 ASP B C 1
ATOM 9558 O O . ASP B 1 394 ? -8.023 -33.406 18.25 1 97.12 394 ASP B O 1
ATOM 9562 N N . LEU B 1 395 ? -6.215 -34.031 17.078 1 98.31 395 LEU B N 1
ATOM 9563 C CA . LEU B 1 395 ? -6.527 -35.438 17.219 1 98.31 395 LEU B CA 1
ATOM 9564 C C . LEU B 1 395 ? -5.465 -36.156 18.062 1 98.31 395 LEU B C 1
ATOM 9566 O O . LEU B 1 395 ? -5.75 -37.156 18.688 1 98.31 395 LEU B O 1
ATOM 9570 N N . ALA B 1 396 ? -4.219 -35.656 17.938 1 98 396 ALA B N 1
ATOM 9571 C CA . ALA B 1 396 ? -3.137 -36.281 18.688 1 98 396 ALA B CA 1
ATOM 9572 C C . ALA B 1 396 ? -1.948 -35.344 18.828 1 98 396 ALA B C 1
ATOM 9574 O O . ALA B 1 396 ? -1.685 -34.531 17.922 1 98 396 ALA B O 1
ATOM 9575 N N . SER B 1 397 ? -1.319 -35.375 19.969 1 96.81 397 SER B N 1
ATOM 9576 C CA . SER B 1 397 ? -0.074 -34.656 20.203 1 96.81 397 SER B CA 1
ATOM 9577 C C . SER B 1 397 ? 0.849 -35.438 21.141 1 96.81 397 SER B C 1
ATOM 9579 O O . SER B 1 397 ? 0.438 -35.844 22.219 1 96.81 397 SER B O 1
ATOM 9581 N N . GLY B 1 398 ? 2.037 -35.688 20.656 1 95.81 398 GLY B N 1
ATOM 9582 C CA . GLY B 1 398 ? 2.994 -36.406 21.484 1 95.81 398 GLY B CA 1
ATOM 9583 C C . GLY B 1 398 ? 3.475 -37.688 20.844 1 95.81 398 GLY B C 1
ATOM 9584 O O . GLY B 1 398 ? 2.807 -38.25 19.969 1 95.81 398 GLY B O 1
ATOM 9585 N N . VAL B 1 399 ? 4.566 -38.156 21.328 1 94.62 399 VAL B N 1
ATOM 9586 C CA . VAL B 1 399 ? 5.141 -39.406 20.844 1 94.62 399 VAL B CA 1
ATOM 9587 C C . VAL B 1 399 ? 4.262 -40.562 21.266 1 94.62 399 VAL B C 1
ATOM 9589 O O . VAL B 1 399 ? 3.871 -40.688 22.422 1 94.62 399 VAL B O 1
ATOM 9592 N N . LYS B 1 400 ? 3.82 -41.438 20.359 1 91.88 400 LYS B N 1
ATOM 9593 C CA . LYS B 1 400 ? 3.021 -42.625 20.547 1 91.88 400 LYS B CA 1
ATOM 9594 C C . LYS B 1 400 ? 1.611 -42.281 21.016 1 91.88 400 LYS B C 1
ATOM 9596 O O . LYS B 1 400 ? 0.919 -43.125 21.594 1 91.88 400 LYS B O 1
ATOM 9601 N N . ALA B 1 401 ? 1.271 -41.062 20.844 1 96.38 401 ALA B N 1
ATOM 9602 C CA . ALA B 1 401 ? -0.095 -40.688 21.172 1 96.38 401 ALA B CA 1
ATOM 9603 C C . ALA B 1 401 ? -1.106 -41.344 20.25 1 96.38 401 ALA B C 1
ATOM 9605 O O . ALA B 1 401 ? -0.868 -41.5 19.047 1 96.38 401 ALA B O 1
ATOM 9606 N N . LYS B 1 402 ? -2.174 -41.781 20.828 1 95.94 402 LYS B N 1
ATOM 9607 C CA . LYS B 1 402 ? -3.24 -42.406 20.031 1 95.94 402 LYS B CA 1
ATOM 9608 C C . LYS B 1 402 ? -4.023 -41.344 19.266 1 95.94 402 LYS B C 1
ATOM 9610 O O . LYS B 1 402 ? -4.375 -40.281 19.828 1 95.94 402 LYS B O 1
ATOM 9615 N N . VAL B 1 403 ? -4.246 -41.594 18.078 1 97.56 403 VAL B N 1
ATOM 9616 C CA . VAL B 1 403 ? -4.949 -40.656 17.219 1 97.56 403 VAL B CA 1
ATOM 9617 C C . VAL B 1 403 ? -6.457 -40.812 17.391 1 97.56 403 VAL B C 1
ATOM 9619 O O . VAL B 1 403 ? -6.996 -41.906 17.156 1 97.56 403 VAL B O 1
ATOM 9622 N N . LYS B 1 404 ? -7.148 -39.812 17.781 1 97.12 404 LYS B N 1
ATOM 9623 C CA . LYS B 1 404 ? -8.602 -39.812 17.938 1 97.12 404 LYS B CA 1
ATOM 9624 C C . LYS B 1 404 ? -9.297 -39.844 16.578 1 97.12 404 LYS B C 1
ATOM 9626 O O . LYS B 1 404 ? -8.727 -39.375 15.578 1 97.12 404 LYS B O 1
ATOM 9631 N N . LYS B 1 405 ? -10.453 -40.375 16.578 1 95.62 405 LYS B N 1
ATOM 9632 C CA . LYS B 1 405 ? -11.266 -40.344 15.367 1 95.62 405 LYS B CA 1
ATOM 9633 C C . LYS B 1 405 ? -11.883 -38.938 15.156 1 95.62 405 LYS B C 1
ATOM 9635 O O . LYS B 1 405 ? -12.062 -38.188 16.109 1 95.62 405 LYS B O 1
ATOM 9640 N N . LEU B 1 406 ? -12.039 -38.688 14.008 1 96.31 406 LEU B N 1
ATOM 9641 C CA . LEU B 1 406 ? -12.805 -37.5 13.641 1 96.31 406 LEU B CA 1
ATOM 9642 C C . LEU B 1 406 ? -14.195 -37.875 13.156 1 96.31 406 LEU B C 1
ATOM 9644 O O . LEU B 1 406 ? -14.375 -38.25 11.992 1 96.31 406 LEU B O 1
ATOM 9648 N N . GLY B 1 407 ? -15.125 -37.719 14.086 1 90.69 407 GLY B N 1
ATOM 9649 C CA . GLY B 1 407 ? -16.391 -38.375 13.789 1 90.69 407 GLY B CA 1
ATOM 9650 C C . GLY B 1 407 ? -16.25 -39.875 13.625 1 90.69 407 GLY B C 1
ATOM 9651 O O . GLY B 1 407 ? -15.773 -40.562 14.531 1 90.69 407 GLY B O 1
ATOM 9652 N N . ASP B 1 408 ? -16.547 -40.375 12.422 1 91.12 408 ASP B N 1
ATOM 9653 C CA . ASP B 1 408 ? -16.422 -41.812 12.141 1 91.12 408 ASP B CA 1
ATOM 9654 C C . ASP B 1 408 ? -15.203 -42.094 11.266 1 91.12 408 ASP B C 1
ATOM 9656 O O . ASP B 1 408 ? -14.906 -43.25 10.961 1 91.12 408 ASP B O 1
ATOM 9660 N N . ALA B 1 409 ? -14.508 -41.062 10.969 1 95.25 409 ALA B N 1
ATOM 9661 C CA . ALA B 1 409 ? -13.352 -41.219 10.094 1 95.25 409 ALA B CA 1
ATOM 9662 C C . ALA B 1 409 ? -12.078 -41.469 10.898 1 95.25 409 ALA B C 1
ATOM 9664 O O . ALA B 1 409 ? -11.891 -40.875 11.961 1 95.25 409 ALA B O 1
ATOM 9665 N N . GLU B 1 410 ? -11.289 -42.312 10.383 1 95.12 410 GLU B N 1
ATOM 9666 C CA . GLU B 1 410 ? -10.008 -42.625 11.016 1 95.12 410 GLU B CA 1
ATOM 9667 C C . GLU B 1 410 ? -8.852 -42.031 10.211 1 95.12 410 GLU B C 1
ATOM 9669 O O . GLU B 1 410 ? -8.852 -42.094 8.977 1 95.12 410 GLU B O 1
ATOM 9674 N N . CYS B 1 411 ? -7.941 -41.5 10.914 1 96.94 411 CYS B N 1
ATOM 9675 C CA . CYS B 1 411 ? -6.758 -40.969 10.258 1 96.94 411 CYS B CA 1
ATOM 9676 C C . CYS B 1 411 ? -5.926 -42.094 9.633 1 96.94 411 CYS B C 1
ATOM 9678 O O . CYS B 1 411 ? -5.691 -43.125 10.258 1 96.94 411 CYS B O 1
ATOM 9680 N N . PRO B 1 412 ? -5.426 -41.906 8.453 1 96.25 412 PRO B N 1
ATOM 9681 C CA . PRO B 1 412 ? -4.73 -42.969 7.727 1 96.25 412 PRO B CA 1
ATOM 9682 C C . PRO B 1 412 ? -3.293 -43.156 8.203 1 96.25 412 PRO B C 1
ATOM 9684 O O . PRO B 1 412 ? -2.613 -44.094 7.766 1 96.25 412 PRO B O 1
ATOM 9687 N N . PHE B 1 413 ? -2.77 -42.344 9.039 1 96.69 413 PHE B N 1
ATOM 9688 C CA . PHE B 1 413 ? -1.417 -42.5 9.562 1 96.69 413 PHE B CA 1
ATOM 9689 C C . PHE B 1 413 ? -1.376 -42.156 11.047 1 96.69 413 PHE B C 1
ATOM 9691 O O . PHE B 1 413 ? -2.338 -41.625 11.594 1 96.69 413 PHE B O 1
ATOM 9698 N N . ASP B 1 414 ? -0.32 -42.531 11.664 1 96.25 414 ASP B N 1
ATOM 9699 C CA . ASP B 1 414 ? -0.176 -42.281 13.094 1 96.25 414 ASP B CA 1
ATOM 9700 C C . ASP B 1 414 ? 1.081 -41.469 13.391 1 96.25 414 ASP B C 1
ATOM 9702 O O . ASP B 1 414 ? 1.736 -40.969 12.469 1 96.25 414 ASP B O 1
ATOM 9706 N N . THR B 1 415 ? 1.33 -41.25 14.625 1 97.19 415 THR B N 1
ATOM 9707 C CA . THR B 1 415 ? 2.414 -40.344 15.016 1 97.19 415 THR B CA 1
ATOM 9708 C C . THR B 1 415 ? 3.771 -41 14.758 1 97.19 415 THR B C 1
ATOM 9710 O O . THR B 1 415 ? 4.797 -40.312 14.758 1 97.19 415 THR B O 1
ATOM 9713 N N . SER B 1 416 ? 3.873 -42.281 14.523 1 95.56 416 SER B N 1
ATOM 9714 C CA . SER B 1 416 ? 5.129 -43 14.367 1 95.56 416 SER B CA 1
ATOM 9715 C C . SER B 1 416 ? 5.848 -42.594 13.086 1 95.56 416 SER B C 1
ATOM 9717 O O . SER B 1 416 ? 7.062 -42.75 12.969 1 95.56 416 SER B O 1
ATOM 9719 N N . VAL B 1 417 ? 5.105 -42.062 12.117 1 96.31 417 VAL B N 1
ATOM 9720 C CA . VAL B 1 417 ? 5.699 -41.719 10.836 1 96.31 417 VAL B CA 1
ATOM 9721 C C . VAL B 1 417 ? 6.32 -40.312 10.93 1 96.31 417 VAL B C 1
ATOM 9723 O O . VAL B 1 417 ? 7.133 -39.938 10.086 1 96.31 417 VAL B O 1
ATOM 9726 N N . LEU B 1 418 ? 5.977 -39.625 11.977 1 97.69 418 LEU B N 1
ATOM 9727 C CA . LEU B 1 418 ? 6.441 -38.25 12.141 1 97.69 418 LEU B CA 1
ATOM 9728 C C . LEU B 1 418 ? 7.676 -38.219 13.031 1 97.69 418 LEU B C 1
ATOM 9730 O O . LEU B 1 418 ? 7.898 -39.125 13.844 1 97.69 418 LEU B O 1
ATOM 9734 N N . ALA B 1 419 ? 8.5 -37.219 12.812 1 96.75 419 ALA B N 1
ATOM 9735 C CA . ALA B 1 419 ? 9.602 -36.969 13.742 1 96.75 419 ALA B CA 1
ATOM 9736 C C . ALA B 1 419 ? 9.078 -36.781 15.164 1 96.75 419 ALA B C 1
ATOM 9738 O O . ALA B 1 419 ? 8.07 -36.094 15.375 1 96.75 419 ALA B O 1
ATOM 9739 N N . PRO B 1 420 ? 9.719 -37.5 16.094 1 95.69 420 PRO B N 1
ATOM 9740 C CA . PRO B 1 420 ? 11.102 -38 16.062 1 95.69 420 PRO B CA 1
ATOM 9741 C C . PRO B 1 420 ? 11.195 -39.469 15.766 1 95.69 420 PRO B C 1
ATOM 9743 O O . PRO B 1 420 ? 12.289 -40 15.523 1 95.69 420 PRO B O 1
ATOM 9746 N N . MET B 1 421 ? 10.117 -40.188 15.859 1 95.12 421 MET B N 1
ATOM 9747 C CA . MET B 1 421 ? 10.18 -41.625 15.617 1 95.12 421 MET B CA 1
ATOM 9748 C C . MET B 1 421 ? 10.336 -41.906 14.125 1 95.12 421 MET B C 1
ATOM 9750 O O . MET B 1 421 ? 11.023 -42.875 13.742 1 95.12 421 MET B O 1
ATOM 9754 N N . GLY B 1 422 ? 9.617 -41.062 13.336 1 95.06 422 GLY B N 1
ATOM 9755 C CA . GLY B 1 422 ? 9.789 -41.125 11.891 1 95.06 422 GLY B CA 1
ATOM 9756 C C . GLY B 1 422 ? 10.609 -39.969 11.352 1 95.06 422 GLY B C 1
ATOM 9757 O O . GLY B 1 422 ? 11.203 -39.188 12.125 1 95.06 422 GLY B O 1
ATOM 9758 N N . ASN B 1 423 ? 10.625 -39.844 10.016 1 94.25 423 ASN B N 1
ATOM 9759 C CA . ASN B 1 423 ? 11.477 -38.812 9.422 1 94.25 423 ASN B CA 1
ATOM 9760 C C . ASN B 1 423 ? 10.648 -37.75 8.742 1 94.25 423 ASN B C 1
ATOM 9762 O O . ASN B 1 423 ? 11.195 -36.844 8.094 1 94.25 423 ASN B O 1
ATOM 9766 N N . LEU B 1 424 ? 9.336 -37.781 8.883 1 96.62 424 LEU B N 1
ATOM 9767 C CA . LEU B 1 424 ? 8.484 -36.75 8.289 1 96.62 424 LEU B CA 1
ATOM 9768 C C . LEU B 1 424 ? 8.266 -35.594 9.273 1 96.62 424 LEU B C 1
ATOM 9770 O O . LEU B 1 424 ? 7.945 -35.844 10.438 1 96.62 424 LEU B O 1
ATOM 9774 N N . THR B 1 425 ? 8.5 -34.406 8.859 1 96.88 425 THR B N 1
ATOM 9775 C CA . THR B 1 425 ? 8.219 -33.25 9.695 1 96.88 425 THR B CA 1
ATOM 9776 C C . THR B 1 425 ? 6.918 -32.562 9.273 1 96.88 425 THR B C 1
ATOM 9778 O O . THR B 1 425 ? 6.379 -31.734 10 1 96.88 425 THR B O 1
ATOM 9781 N N . TYR B 1 426 ? 6.48 -32.906 8.125 1 97.69 426 TYR B N 1
ATOM 9782 C CA . TYR B 1 426 ? 5.199 -32.469 7.57 1 97.69 426 TYR B CA 1
ATOM 9783 C C . TYR B 1 426 ? 4.586 -33.562 6.719 1 97.69 426 TYR B C 1
ATOM 9785 O O . TYR B 1 426 ? 5.266 -34.188 5.883 1 97.69 426 TYR B O 1
ATOM 9793 N N . TYR B 1 427 ? 3.395 -33.875 6.973 1 98.31 427 TYR B N 1
ATOM 9794 C CA . TYR B 1 427 ? 2.658 -34.906 6.234 1 98.31 427 TYR B CA 1
ATOM 9795 C C . TYR B 1 427 ? 1.196 -34.5 6.066 1 98.31 427 TYR B C 1
ATOM 9797 O O . TYR B 1 427 ? 0.433 -34.5 7.035 1 98.31 427 TYR B O 1
ATOM 9805 N N . ALA B 1 428 ? 0.837 -34.219 4.836 1 98.56 428 ALA B N 1
ATOM 9806 C CA . ALA B 1 428 ? -0.541 -33.844 4.52 1 98.56 428 ALA B CA 1
ATOM 9807 C C . ALA B 1 428 ? -1.15 -34.812 3.512 1 98.56 428 ALA B C 1
ATOM 9809 O O . ALA B 1 428 ? -0.622 -35 2.41 1 98.56 428 ALA B O 1
ATOM 9810 N N . MET B 1 429 ? -2.123 -35.5 3.877 1 97.81 429 MET B N 1
ATOM 9811 C CA . MET B 1 429 ? -2.938 -36.344 3.004 1 97.81 429 MET B CA 1
ATOM 9812 C C . MET B 1 429 ? -4.336 -35.75 2.838 1 97.81 429 MET B C 1
ATOM 9814 O O . MET B 1 429 ? -5.211 -35.969 3.674 1 97.81 429 MET B O 1
ATOM 9818 N N . LEU B 1 430 ? -4.484 -35.156 1.757 1 98 430 LEU B N 1
ATOM 9819 C CA . LEU B 1 430 ? -5.652 -34.281 1.686 1 98 430 LEU B CA 1
ATOM 9820 C C . LEU B 1 430 ? -6.566 -34.688 0.535 1 98 430 LEU B C 1
ATOM 9822 O O . LEU B 1 430 ? -7.551 -34 0.247 1 98 430 LEU B O 1
ATOM 9826 N N . ASP B 1 431 ? -6.32 -35.781 -0.162 1 93.44 431 ASP B N 1
ATOM 9827 C CA . ASP B 1 431 ? -7.074 -36.094 -1.374 1 93.44 431 ASP B CA 1
ATOM 9828 C C . ASP B 1 431 ? -7.719 -37.5 -1.279 1 93.44 431 ASP B C 1
ATOM 9830 O O . ASP B 1 431 ? -8.141 -38.062 -2.291 1 93.44 431 ASP B O 1
ATOM 9834 N N . ARG B 1 432 ? -7.785 -38 -0.081 1 93.81 432 ARG B N 1
ATOM 9835 C CA . ARG B 1 432 ? -8.398 -39.344 0.053 1 93.81 432 ARG B CA 1
ATOM 9836 C C . ARG B 1 432 ? -9.883 -39.281 -0.302 1 93.81 432 ARG B C 1
ATOM 9838 O O . ARG B 1 432 ? -10.625 -38.469 0.232 1 93.81 432 ARG B O 1
ATOM 9845 N N . GLY B 1 433 ? -10.227 -40.125 -1.199 1 92.75 433 GLY B N 1
ATOM 9846 C CA . GLY B 1 433 ? -11.625 -40.219 -1.606 1 92.75 433 GLY B CA 1
ATOM 9847 C C . GLY B 1 433 ? -12.008 -39.156 -2.635 1 92.75 433 GLY B C 1
ATOM 9848 O O . GLY B 1 433 ? -13.188 -39 -2.961 1 92.75 433 GLY B O 1
ATOM 9849 N N . ASP B 1 434 ? -11.055 -38.438 -3.145 1 93.69 434 ASP B N 1
ATOM 9850 C CA . ASP B 1 434 ? -11.336 -37.375 -4.125 1 93.69 434 ASP B CA 1
ATOM 9851 C C . ASP B 1 434 ? -11.695 -37.969 -5.48 1 93.69 434 ASP B C 1
ATOM 9853 O O . ASP B 1 434 ? -11.656 -39.219 -5.652 1 93.69 434 ASP B O 1
ATOM 9857 N N . TYR B 1 435 ? -12.062 -37.188 -6.352 1 92.56 435 TYR B N 1
ATOM 9858 C CA . TYR B 1 435 ? -12.602 -37.625 -7.637 1 92.56 435 TYR B CA 1
ATOM 9859 C C . TYR B 1 435 ? -11.539 -37.531 -8.727 1 92.56 435 TYR B C 1
ATOM 9861 O O . TYR B 1 435 ? -10.688 -36.656 -8.711 1 92.56 435 TYR B O 1
ATOM 9869 N N . GLU B 1 436 ? -11.602 -38.469 -9.656 1 90.19 436 GLU B N 1
ATOM 9870 C CA . GLU B 1 436 ? -10.688 -38.469 -10.797 1 90.19 436 GLU B CA 1
ATOM 9871 C C . GLU B 1 436 ? -11.203 -37.562 -11.914 1 90.19 436 GLU B C 1
ATOM 9873 O O . GLU B 1 436 ? -12.414 -37.344 -12.023 1 90.19 436 GLU B O 1
ATOM 9878 N N . ASN B 1 437 ? -10.383 -37 -12.633 1 85.81 437 ASN B N 1
ATOM 9879 C CA . ASN B 1 437 ? -10.711 -36.188 -13.789 1 85.81 437 ASN B CA 1
ATOM 9880 C C . ASN B 1 437 ? -10.039 -36.688 -15.062 1 85.81 437 ASN B C 1
ATOM 9882 O O . ASN B 1 437 ? -8.82 -36.594 -15.211 1 85.81 437 ASN B O 1
ATOM 9886 N N . PRO B 1 438 ? -10.758 -37.344 -15.992 1 87.44 438 PRO B N 1
ATOM 9887 C CA . PRO B 1 438 ? -12.203 -37.531 -15.922 1 87.44 438 PRO B CA 1
ATOM 9888 C C . PRO B 1 438 ? -12.586 -38.75 -15.07 1 87.44 438 PRO B C 1
ATOM 9890 O O . PRO B 1 438 ? -11.75 -39.625 -14.812 1 87.44 438 PRO B O 1
ATOM 9893 N N . GLN B 1 439 ? -13.844 -38.75 -14.664 1 91 439 GLN B N 1
ATOM 9894 C CA . GLN B 1 439 ? -14.328 -39.812 -13.789 1 91 439 GLN B CA 1
ATOM 9895 C C . GLN B 1 439 ? -14.539 -41.125 -14.57 1 91 439 GLN B C 1
ATOM 9897 O O . GLN B 1 439 ? -14.57 -42.188 -13.984 1 91 439 GLN B O 1
ATOM 9902 N N . MET B 1 440 ? -14.797 -41 -15.859 1 93.06 440 MET B N 1
ATOM 9903 C CA . MET B 1 440 ? -14.891 -42.094 -16.812 1 93.06 440 MET B CA 1
ATOM 9904 C C . MET B 1 440 ? -14.086 -41.781 -18.078 1 93.06 440 MET B C 1
ATOM 9906 O O . MET B 1 440 ? -13.742 -40.625 -18.328 1 93.06 440 MET B O 1
ATOM 9910 N N . VAL B 1 441 ? -13.766 -42.844 -18.797 1 92.38 441 VAL B N 1
ATOM 9911 C CA . VAL B 1 441 ? -13.156 -42.594 -20.094 1 92.38 441 VAL B CA 1
ATOM 9912 C C . VAL B 1 441 ? -14.102 -41.781 -20.953 1 92.38 441 VAL B C 1
ATOM 9914 O O . VAL B 1 441 ? -15.25 -42.156 -21.172 1 92.38 441 VAL B O 1
ATOM 9917 N N . ALA B 1 442 ? -13.617 -40.594 -21.312 1 89.06 442 ALA B N 1
ATOM 9918 C CA . ALA B 1 442 ? -14.539 -39.656 -21.938 1 89.06 442 ALA B CA 1
ATOM 9919 C C . ALA B 1 442 ? -13.898 -39 -23.156 1 89.06 442 ALA B C 1
ATOM 9921 O O . ALA B 1 442 ? -12.672 -39.031 -23.312 1 89.06 442 ALA B O 1
ATOM 9922 N N . GLU B 1 443 ? -14.672 -38.469 -24.016 1 84.44 443 GLU B N 1
ATOM 9923 C CA . GLU B 1 443 ? -14.258 -37.625 -25.125 1 84.44 443 GLU B CA 1
ATOM 9924 C C . GLU B 1 443 ? -14.062 -36.188 -24.672 1 84.44 443 GLU B C 1
ATOM 9926 O O . GLU B 1 443 ? -14.227 -35.875 -23.5 1 84.44 443 GLU B O 1
ATOM 9931 N N . ALA B 1 444 ? -13.688 -35.406 -25.766 1 74.94 444 ALA B N 1
ATOM 9932 C CA . ALA B 1 444 ? -13.555 -34 -25.469 1 74.94 444 ALA B CA 1
ATOM 9933 C C . ALA B 1 444 ? -14.867 -33.406 -24.969 1 74.94 444 ALA B C 1
ATOM 9935 O O . ALA B 1 444 ? -15.938 -33.719 -25.5 1 74.94 444 ALA B O 1
ATOM 9936 N N . GLY B 1 445 ? -14.828 -32.75 -23.891 1 78.56 445 GLY B N 1
ATOM 9937 C CA . GLY B 1 445 ? -16.016 -32.219 -23.281 1 78.56 445 GLY B CA 1
ATOM 9938 C C . GLY B 1 445 ? -16.531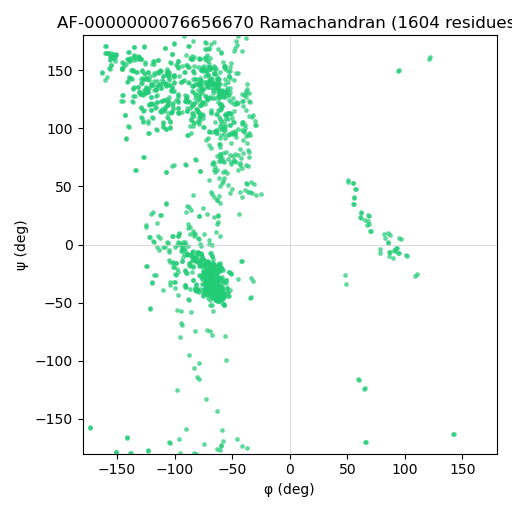 -33.031 -22.109 1 78.56 445 GLY B C 1
ATOM 9939 O O . GLY B 1 445 ? -17.469 -32.625 -21.422 1 78.56 445 GLY B O 1
ATOM 9940 N N . GLY B 1 446 ? -16 -34.156 -21.922 1 86.06 446 GLY B N 1
ATOM 9941 C CA . GLY B 1 446 ? -16.281 -34.969 -20.75 1 86.06 446 GLY B CA 1
ATOM 9942 C C . GLY B 1 446 ? -17.375 -36 -20.969 1 86.06 446 GLY B C 1
ATOM 9943 O O . GLY B 1 446 ? -17.812 -36.688 -20.031 1 86.06 446 GLY B O 1
ATOM 9944 N N . ARG B 1 447 ? -17.875 -36.125 -22.219 1 89.62 447 ARG B N 1
ATOM 9945 C CA . ARG B 1 447 ? -18.906 -37.125 -22.484 1 89.62 447 ARG B CA 1
ATOM 9946 C C . ARG B 1 447 ? -18.312 -38.531 -22.453 1 89.62 447 ARG B C 1
ATOM 9948 O O . ARG B 1 447 ? -17.391 -38.844 -23.219 1 89.62 447 ARG B O 1
ATOM 9955 N N . PRO B 1 448 ? -18.938 -39.375 -21.625 1 92.62 448 PRO B N 1
ATOM 9956 C CA . PRO B 1 448 ? -18.391 -40.719 -21.547 1 92.62 448 PRO B CA 1
ATOM 9957 C C . PRO B 1 448 ? -18.469 -41.469 -22.859 1 92.62 448 PRO B C 1
ATOM 9959 O O . PRO B 1 448 ? -19.469 -41.344 -23.594 1 92.62 448 PRO B O 1
ATOM 9962 N N . LYS B 1 449 ? -17.5 -42.25 -23.188 1 92.56 449 LYS B N 1
ATOM 9963 C CA . LYS B 1 449 ? -17.5 -43.062 -24.391 1 92.56 449 LYS B CA 1
ATOM 9964 C C . LYS B 1 449 ? -18.484 -44.219 -24.266 1 92.56 449 LYS B C 1
ATOM 9966 O O . LYS B 1 449 ? -19.062 -44.688 -25.25 1 92.56 449 LYS B O 1
ATOM 9971 N N . ALA B 1 450 ? -18.656 -44.656 -23.047 1 92.12 450 ALA B N 1
ATOM 9972 C CA . ALA B 1 450 ? -19.609 -45.719 -22.781 1 92.12 450 ALA B CA 1
ATOM 9973 C C . ALA B 1 450 ? -21.047 -45.219 -22.984 1 92.12 450 ALA B C 1
ATOM 9975 O O . ALA B 1 450 ? -21.359 -44.062 -22.688 1 92.12 450 ALA B O 1
ATOM 9976 N N . LYS B 1 451 ? -21.812 -46.062 -23.5 1 88.44 451 LYS B N 1
ATOM 9977 C CA . LYS B 1 451 ? -23.219 -45.719 -23.719 1 88.44 451 LYS B CA 1
ATOM 9978 C C . LYS B 1 451 ? -24 -45.781 -22.422 1 88.44 451 LYS B C 1
ATOM 9980 O O . LYS B 1 451 ? -23.672 -46.562 -21.516 1 88.44 451 LYS B O 1
ATOM 9985 N N . PRO B 1 452 ? -25.078 -44.938 -22.281 1 89.62 452 PRO B N 1
ATOM 9986 C CA . PRO B 1 452 ? -25.953 -45.062 -21.109 1 89.62 452 PRO B CA 1
ATOM 9987 C C . PRO B 1 452 ? -26.609 -46.438 -21 1 89.62 452 PRO B C 1
ATOM 9989 O O . PRO B 1 452 ? -26.703 -47.156 -22 1 89.62 452 PRO B O 1
ATOM 9992 N N . PRO B 1 453 ? -27.141 -46.812 -19.938 1 91.06 453 PRO B N 1
ATOM 9993 C CA . PRO B 1 453 ? -27.156 -46.094 -18.672 1 91.06 453 PRO B CA 1
ATOM 9994 C C . PRO B 1 453 ? -25.781 -46 -18.016 1 91.06 453 PRO B C 1
ATOM 9996 O O . PRO B 1 453 ? -25.062 -47 -17.969 1 91.06 453 PRO B O 1
ATOM 9999 N N . TYR B 1 454 ? -25.453 -44.875 -17.438 1 93.88 454 TYR B N 1
ATOM 10000 C CA . TYR B 1 454 ? -24.188 -44.656 -16.734 1 93.88 454 TYR B CA 1
ATOM 10001 C C . TYR B 1 454 ? -24.219 -45.281 -15.344 1 93.88 454 TYR B C 1
ATOM 10003 O O . TYR B 1 454 ? -25.297 -45.562 -14.82 1 93.88 454 TYR B O 1
ATOM 10011 N N . PRO B 1 455 ? -23.016 -45.5 -14.82 1 94.5 455 PRO B N 1
ATOM 10012 C CA . PRO B 1 455 ? -23 -46 -13.445 1 94.5 455 PRO B CA 1
ATOM 10013 C C . PRO B 1 455 ? -23.828 -45.125 -12.492 1 94.5 455 PRO B C 1
ATOM 10015 O O . PRO B 1 455 ? -23.844 -43.906 -12.633 1 94.5 455 PRO B O 1
ATOM 10018 N N . ARG B 1 456 ? -24.422 -45.75 -11.57 1 91.62 456 ARG B N 1
ATOM 10019 C CA . ARG B 1 456 ? -25.344 -45.094 -10.648 1 91.62 456 ARG B CA 1
ATOM 10020 C C . ARG B 1 456 ? -24.688 -43.906 -9.961 1 91.62 456 ARG B C 1
ATOM 10022 O O . ARG B 1 456 ? -25.297 -42.875 -9.781 1 91.62 456 ARG B O 1
ATOM 10029 N N . ASN B 1 457 ? -23.453 -44.094 -9.594 1 93.69 457 ASN B N 1
ATOM 10030 C CA . ASN B 1 457 ? -22.781 -43.062 -8.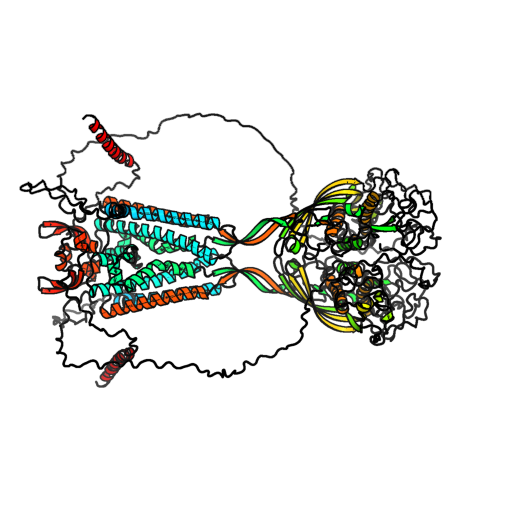805 1 93.69 457 ASN B CA 1
ATOM 10031 C C . ASN B 1 457 ? -21.938 -42.125 -9.68 1 93.69 457 ASN B C 1
ATOM 10033 O O . ASN B 1 457 ? -21.156 -41.344 -9.164 1 93.69 457 ASN B O 1
ATOM 10037 N N . PHE B 1 458 ? -22.094 -42.25 -11.008 1 94.25 458 PHE B N 1
ATOM 10038 C CA . PHE B 1 458 ? -21.344 -41.406 -11.93 1 94.25 458 PHE B CA 1
ATOM 10039 C C . PHE B 1 458 ? -21.719 -39.938 -11.711 1 94.25 458 PHE B C 1
ATOM 10041 O O . PHE B 1 458 ? -22.891 -39.594 -11.578 1 94.25 458 PHE B O 1
ATOM 10048 N N . ALA B 1 459 ? -20.688 -39.125 -11.523 1 94.56 459 ALA B N 1
ATOM 10049 C CA . ALA B 1 459 ? -20.797 -37.656 -11.469 1 94.56 459 ALA B CA 1
ATOM 10050 C C . ALA B 1 459 ? -21.328 -37.219 -10.117 1 94.56 459 ALA B C 1
ATOM 10052 O O . ALA B 1 459 ? -21.359 -36 -9.828 1 94.56 459 ALA B O 1
ATOM 10053 N N . ALA B 1 460 ? -21.703 -38.125 -9.211 1 95.81 460 ALA B N 1
ATOM 10054 C CA . ALA B 1 460 ? -22.234 -37.75 -7.906 1 95.81 460 ALA B CA 1
ATOM 10055 C C . ALA B 1 460 ? -21.109 -37.312 -6.961 1 95.81 460 ALA B C 1
ATOM 10057 O O . ALA B 1 460 ? -20.016 -37.875 -6.992 1 95.81 460 ALA B O 1
ATOM 10058 N N . PHE B 1 461 ? -21.422 -36.312 -6.219 1 97.38 461 PHE B N 1
ATOM 10059 C CA . PHE B 1 461 ? -20.562 -36.031 -5.082 1 97.38 461 PHE B CA 1
ATOM 10060 C C . PHE B 1 461 ? -20.844 -37 -3.934 1 97.38 461 PHE B C 1
ATOM 10062 O O . PHE B 1 461 ? -21.875 -36.906 -3.275 1 97.38 461 PHE B O 1
ATOM 10069 N N . ARG B 1 462 ? -19.891 -37.812 -3.738 1 96.69 462 ARG B N 1
ATOM 10070 C CA . ARG B 1 462 ? -20.094 -38.906 -2.793 1 96.69 462 ARG B CA 1
ATOM 10071 C C . ARG B 1 462 ? -19.453 -38.594 -1.446 1 96.69 462 ARG B C 1
ATOM 10073 O O . ARG B 1 462 ? -19.922 -39.062 -0.404 1 96.69 462 ARG B O 1
ATOM 10080 N N . THR B 1 463 ? -18.328 -37.844 -1.483 1 95.75 463 THR B N 1
ATOM 10081 C CA . THR B 1 463 ? -17.656 -37.5 -0.245 1 95.75 463 THR B CA 1
ATOM 10082 C C . THR B 1 463 ? -16.828 -36.219 -0.42 1 95.75 463 THR B C 1
ATOM 10084 O O . THR B 1 463 ? -16.609 -35.781 -1.545 1 95.75 463 THR B O 1
ATOM 10087 N N . GLU B 1 464 ? -16.625 -35.562 0.654 1 96.62 464 GLU B N 1
ATOM 10088 C CA . GLU B 1 464 ? -15.656 -34.5 0.735 1 96.62 464 GLU B CA 1
ATOM 10089 C C . GLU B 1 464 ? -14.406 -34.906 1.501 1 96.62 464 GLU B C 1
ATOM 10091 O O . GLU B 1 464 ? -14.5 -35.375 2.637 1 96.62 464 GLU B O 1
ATOM 10096 N N . PRO B 1 465 ? -13.242 -34.781 0.85 1 97 465 PRO B N 1
ATOM 10097 C CA . PRO B 1 465 ? -12.023 -35.219 1.521 1 97 465 PRO B CA 1
ATOM 10098 C C . PRO B 1 465 ? -11.773 -34.5 2.844 1 97 465 PRO B C 1
ATOM 10100 O O . PRO B 1 465 ? -11.922 -33.281 2.918 1 97 465 PRO B O 1
ATOM 10103 N N . ILE B 1 466 ? -11.469 -35.281 3.826 1 97.62 466 ILE B N 1
ATOM 10104 C CA . ILE B 1 466 ? -10.984 -34.719 5.086 1 97.62 466 ILE B CA 1
ATOM 10105 C C . ILE B 1 466 ? -9.508 -34.344 4.957 1 97.62 466 ILE B C 1
ATOM 10107 O O . ILE B 1 466 ? -8.727 -35.094 4.348 1 97.62 466 ILE B O 1
ATOM 10111 N N . LEU B 1 467 ? -9.156 -33.219 5.512 1 98.5 467 LEU B N 1
ATOM 10112 C CA . LEU B 1 467 ? -7.754 -32.812 5.504 1 98.5 467 LEU B CA 1
ATOM 10113 C C . LEU B 1 467 ? -7.016 -33.438 6.695 1 98.5 467 LEU B C 1
ATOM 10115 O O . LEU B 1 467 ? -7.203 -33 7.832 1 98.5 467 LEU B O 1
ATOM 10119 N N . TRP B 1 468 ? -6.207 -34.406 6.402 1 98.56 468 TRP B N 1
ATOM 10120 C CA . TRP B 1 468 ? -5.387 -35 7.449 1 98.56 468 TRP B CA 1
ATOM 10121 C C . TRP B 1 468 ? -3.986 -34.406 7.461 1 98.56 468 TRP B C 1
ATOM 10123 O O . TRP B 1 468 ? -3.242 -34.531 6.484 1 98.56 468 TRP B O 1
ATOM 10133 N N . PHE B 1 469 ? -3.67 -33.75 8.586 1 98.62 469 PHE B N 1
ATOM 10134 C CA . PHE B 1 469 ? -2.355 -33.125 8.719 1 98.62 469 PHE B CA 1
ATOM 10135 C C . PHE B 1 469 ? -1.566 -33.781 9.852 1 98.62 469 PHE B C 1
ATOM 10137 O O . PHE B 1 469 ? -2.115 -34.031 10.922 1 98.62 469 PHE B O 1
ATOM 10144 N N . GLY B 1 470 ? -0.352 -34.094 9.586 1 98.56 470 GLY B N 1
ATOM 10145 C CA . GLY B 1 470 ? 0.654 -34.438 10.578 1 98.56 470 GLY B CA 1
ATOM 10146 C C . GLY B 1 470 ? 1.903 -33.562 10.469 1 98.56 470 GLY B C 1
ATOM 10147 O O . GLY B 1 470 ? 2.352 -33.25 9.367 1 98.56 470 GLY B O 1
ATOM 10148 N N . TYR B 1 471 ? 2.385 -33.094 11.617 1 98.06 471 TYR B N 1
ATOM 10149 C CA . TYR B 1 471 ? 3.611 -32.312 11.562 1 98.06 471 TYR B CA 1
ATOM 10150 C C . TYR B 1 471 ? 4.391 -32.438 12.867 1 98.06 471 TYR B C 1
ATOM 10152 O O . TYR B 1 471 ? 3.844 -32.844 13.891 1 98.06 471 TYR B O 1
ATOM 10160 N N . ALA B 1 472 ? 5.629 -32.125 12.789 1 96.88 472 ALA B N 1
ATOM 10161 C CA . ALA B 1 472 ? 6.496 -32.125 13.961 1 96.88 472 ALA B CA 1
ATOM 10162 C C . ALA B 1 472 ? 6.602 -30.719 14.555 1 96.88 472 ALA B C 1
ATOM 10164 O O . ALA B 1 472 ? 7.18 -29.828 13.938 1 96.88 472 ALA B O 1
ATOM 10165 N N . ASP B 1 473 ? 6.062 -30.594 15.75 1 95.88 473 ASP B N 1
ATOM 10166 C CA . ASP B 1 473 ? 6.117 -29.312 16.438 1 95.88 473 ASP B CA 1
ATOM 10167 C C . ASP B 1 473 ? 7.402 -29.172 17.25 1 95.88 473 ASP B C 1
ATOM 10169 O O . ASP B 1 473 ? 8.039 -30.172 17.594 1 95.88 473 ASP B O 1
ATOM 10173 N N . VAL B 1 474 ? 7.816 -27.938 17.438 1 95.75 474 VAL B N 1
ATOM 10174 C CA . VAL B 1 474 ? 9.031 -27.672 18.203 1 95.75 474 VAL B CA 1
ATOM 10175 C C . VAL B 1 474 ? 8.766 -26.594 19.234 1 95.75 474 VAL B C 1
ATOM 10177 O O . VAL B 1 474 ? 7.793 -25.844 19.109 1 95.75 474 VAL B O 1
ATOM 10180 N N . GLU B 1 475 ? 9.625 -26.531 20.172 1 90.81 475 GLU B N 1
ATOM 10181 C CA . GLU B 1 475 ? 9.453 -25.562 21.25 1 90.81 475 GLU B CA 1
ATOM 10182 C C . GLU B 1 475 ? 9.812 -24.141 20.781 1 90.81 475 GLU B C 1
ATOM 10184 O O . GLU B 1 475 ? 9.086 -23.188 21.062 1 90.81 475 GLU B O 1
ATOM 10189 N N . ASP B 1 476 ? 10.914 -24.062 20.078 1 90.38 476 ASP B N 1
ATOM 10190 C CA . ASP B 1 476 ? 11.367 -22.766 19.609 1 90.38 476 ASP B CA 1
ATOM 10191 C C . ASP B 1 476 ? 11.641 -22.781 18.109 1 90.38 476 ASP B C 1
ATOM 10193 O O . ASP B 1 476 ? 12.672 -23.281 17.656 1 90.38 476 ASP B O 1
ATOM 10197 N N . ARG B 1 477 ? 10.828 -22.141 17.391 1 89.69 477 ARG B N 1
ATOM 10198 C CA . ARG B 1 477 ? 10.906 -22.156 15.93 1 89.69 477 ARG B CA 1
ATOM 10199 C C . ARG B 1 477 ? 11.945 -21.156 15.422 1 89.69 477 ARG B C 1
ATOM 10201 O O . ARG B 1 477 ? 12.359 -21.219 14.266 1 89.69 477 ARG B O 1
ATOM 10208 N N . THR B 1 478 ? 12.391 -20.312 16.25 1 85.5 478 THR B N 1
ATOM 10209 C CA . THR B 1 478 ? 13.32 -19.266 15.836 1 85.5 478 THR B CA 1
ATOM 10210 C C . THR B 1 478 ? 14.758 -19.781 15.836 1 85.5 478 THR B C 1
ATOM 10212 O O . THR B 1 478 ? 15.664 -19.109 15.352 1 85.5 478 THR B O 1
ATOM 10215 N N . LYS B 1 479 ? 14.953 -20.969 16.297 1 87.38 479 LYS B N 1
ATOM 10216 C CA . LYS B 1 479 ? 16.281 -21.562 16.344 1 87.38 479 LYS B CA 1
ATOM 10217 C C . LYS B 1 479 ? 16.391 -22.734 15.375 1 87.38 479 LYS B C 1
ATOM 10219 O O . LYS B 1 479 ? 15.398 -23.406 15.094 1 87.38 479 LYS B O 1
ATOM 10224 N N . PRO B 1 480 ? 17.609 -22.938 14.867 1 86.94 480 PRO B N 1
ATOM 10225 C CA . PRO B 1 480 ? 17.797 -24.125 14.039 1 86.94 480 PRO B CA 1
ATOM 10226 C C . PRO B 1 480 ? 17.562 -25.422 14.812 1 86.94 480 PRO B C 1
ATOM 10228 O O . PRO B 1 480 ? 17.938 -25.531 15.977 1 86.94 480 PRO B O 1
ATOM 10231 N N . GLN B 1 481 ? 16.906 -26.344 14.188 1 90.38 481 GLN B N 1
ATOM 10232 C CA . GLN B 1 481 ? 16.594 -27.641 14.773 1 90.38 481 GLN B CA 1
ATOM 10233 C C . GLN B 1 481 ? 17.5 -28.734 14.227 1 90.38 481 GLN B C 1
ATOM 10235 O O . GLN B 1 481 ? 18.109 -28.578 13.164 1 90.38 481 GLN B O 1
ATOM 10240 N N . PRO B 1 482 ? 17.625 -29.797 15.023 1 90 482 PRO B N 1
ATOM 10241 C CA . PRO B 1 482 ? 18.438 -30.891 14.516 1 90 482 PRO B CA 1
ATOM 10242 C C . PRO B 1 482 ? 17.984 -31.375 13.148 1 90 482 PRO B C 1
ATOM 10244 O O . PRO B 1 482 ? 16.797 -31.609 12.93 1 90 482 PRO B O 1
ATOM 10247 N N . ASP B 1 483 ? 18.906 -31.547 12.242 1 84.56 483 ASP B N 1
ATOM 10248 C CA . ASP B 1 483 ? 18.547 -31.844 10.867 1 84.56 483 ASP B CA 1
ATOM 10249 C C . ASP B 1 483 ? 18.922 -33.281 10.508 1 84.56 483 ASP B C 1
ATOM 10251 O O . ASP B 1 483 ? 18.703 -33.719 9.375 1 84.56 483 ASP B O 1
ATOM 10255 N N . LYS B 1 484 ? 19.531 -34.031 11.43 1 86.75 484 LYS B N 1
ATOM 10256 C CA . LYS B 1 484 ? 19.875 -35.438 11.203 1 86.75 484 LYS B CA 1
ATOM 10257 C C . LYS B 1 484 ? 18.969 -36.344 12.016 1 86.75 484 LYS B C 1
ATOM 10259 O O . LYS B 1 484 ? 19.031 -36.375 13.25 1 86.75 484 LYS B O 1
ATOM 10264 N N . PRO B 1 485 ? 18.234 -37.156 11.312 1 90.5 485 PRO B N 1
ATOM 10265 C CA . PRO B 1 485 ? 17.266 -38 12.016 1 90.5 485 PRO B CA 1
ATOM 10266 C C . PRO B 1 485 ? 17.953 -38.969 12.984 1 90.5 485 PRO B C 1
ATOM 10268 O O . PRO B 1 485 ? 19.016 -39.5 12.68 1 90.5 485 PRO B O 1
ATOM 10271 N N . GLN B 1 486 ? 17.438 -39.188 14.172 1 85.62 486 GLN B N 1
ATOM 10272 C CA . GLN B 1 486 ? 17.734 -40.219 15.18 1 85.62 486 GLN B CA 1
ATOM 10273 C C . GLN B 1 486 ? 19.141 -40 15.75 1 85.62 486 GLN B C 1
ATOM 10275 O O . GLN B 1 486 ? 19.781 -40.969 16.172 1 85.62 486 GLN B O 1
ATOM 10280 N N . GLU B 1 487 ? 19.578 -38.875 15.602 1 87.31 487 GLU B N 1
ATOM 10281 C CA . GLU B 1 487 ? 20.891 -38.562 16.188 1 87.31 487 GLU B CA 1
ATOM 10282 C C . GLU B 1 487 ? 20.797 -37.375 17.141 1 87.31 487 GLU B C 1
ATOM 10284 O O . GLU B 1 487 ? 20.078 -36.406 16.891 1 87.31 487 GLU B O 1
ATOM 10289 N N . GLY B 1 488 ? 21.406 -37.594 18.25 1 84.81 488 GLY B N 1
ATOM 10290 C CA . GLY B 1 488 ? 21.594 -36.5 19.188 1 84.81 488 GLY B CA 1
ATOM 10291 C C . GLY B 1 488 ? 20.297 -35.969 19.75 1 84.81 488 GLY B C 1
ATOM 10292 O O . GLY B 1 488 ? 19.484 -36.75 20.281 1 84.81 488 GLY B O 1
ATOM 10293 N N . ASP B 1 489 ? 20.078 -34.625 19.562 1 89.75 489 ASP B N 1
ATOM 10294 C CA . ASP B 1 489 ? 18.953 -33.906 20.172 1 89.75 489 ASP B CA 1
ATOM 10295 C C . ASP B 1 489 ? 17.688 -34.094 19.344 1 89.75 489 ASP B C 1
ATOM 10297 O O . ASP B 1 489 ? 16.656 -33.469 19.641 1 89.75 489 ASP B O 1
ATOM 10301 N N . TRP B 1 490 ? 17.703 -34.938 18.391 1 93.56 490 TRP B N 1
ATOM 10302 C CA . TRP B 1 490 ? 16.562 -35.188 17.5 1 93.56 490 TRP B CA 1
ATOM 10303 C C . TRP B 1 490 ? 15.352 -35.656 18.281 1 93.56 490 TRP B C 1
ATOM 10305 O O . TRP B 1 490 ? 14.242 -35.156 18.094 1 93.56 490 TRP B O 1
ATOM 10315 N N . PHE B 1 491 ? 15.562 -36.531 19.281 1 92 491 PHE B N 1
ATOM 10316 C CA . PHE B 1 491 ? 14.461 -37.188 19.984 1 92 491 PHE B CA 1
ATOM 10317 C C . PHE B 1 491 ? 13.805 -36.188 20.953 1 92 491 PHE B C 1
ATOM 10319 O O . PHE B 1 491 ? 12.617 -36.312 21.266 1 92 491 PHE B O 1
ATOM 10326 N N . LYS B 1 492 ? 14.477 -35.156 21.25 1 91.69 492 LYS B N 1
ATOM 10327 C CA . LYS B 1 492 ? 13.953 -34.156 22.203 1 91.69 492 LYS B CA 1
ATOM 10328 C C . LYS B 1 492 ? 13.375 -32.938 21.484 1 91.69 492 LYS B C 1
ATOM 10330 O O . LYS B 1 492 ? 12.516 -32.25 22.031 1 91.69 492 LYS B O 1
ATOM 10335 N N . ALA B 1 493 ? 13.719 -32.75 20.328 1 94.5 493 ALA B N 1
ATOM 10336 C CA . ALA B 1 493 ? 13.43 -31.5 19.656 1 94.5 493 ALA B CA 1
ATOM 10337 C C . ALA B 1 493 ? 12.016 -31.5 19.062 1 94.5 493 ALA B C 1
ATOM 10339 O O . ALA B 1 493 ? 11.359 -30.469 19 1 94.5 493 ALA B O 1
ATOM 10340 N N . TYR B 1 494 ? 11.594 -32.688 18.703 1 96.44 494 TYR B N 1
ATOM 10341 C CA . TYR B 1 494 ? 10.375 -32.75 17.891 1 96.44 494 TYR B CA 1
ATOM 10342 C C . TYR B 1 494 ? 9.234 -33.375 18.672 1 96.44 494 TYR B C 1
ATOM 10344 O O . TYR B 1 494 ? 9.445 -34.375 19.391 1 96.44 494 TYR B O 1
ATOM 10352 N N . THR B 1 495 ? 8.023 -32.812 18.562 1 97.06 495 THR B N 1
ATOM 10353 C CA . THR B 1 495 ? 6.773 -33.375 19.094 1 97.06 495 THR B CA 1
ATOM 10354 C C . THR B 1 495 ? 5.777 -33.625 17.969 1 97.06 495 THR B C 1
ATOM 10356 O O . THR B 1 495 ? 5.223 -32.688 17.391 1 97.06 495 THR B O 1
ATOM 10359 N N . PRO B 1 496 ? 5.52 -34.875 17.656 1 97.75 496 PRO B N 1
ATOM 10360 C CA . PRO B 1 496 ? 4.57 -35.156 16.578 1 97.75 496 PRO B CA 1
ATOM 10361 C C . PRO B 1 496 ? 3.141 -34.75 16.922 1 97.75 496 PRO B C 1
ATOM 10363 O O . PRO B 1 496 ? 2.666 -35.031 18.031 1 97.75 496 PRO B O 1
ATOM 10366 N N . THR B 1 497 ? 2.459 -34.094 16.031 1 98.06 497 THR B N 1
ATOM 10367 C CA . THR B 1 497 ? 1.096 -33.594 16.203 1 98.06 497 THR B CA 1
ATOM 10368 C C . THR B 1 497 ? 0.25 -33.875 14.969 1 98.06 497 THR B C 1
ATOM 10370 O O . THR B 1 497 ? 0.731 -33.75 13.844 1 98.06 497 THR B O 1
ATOM 10373 N N . ILE B 1 498 ? -0.988 -34.375 15.18 1 98.56 498 ILE B N 1
ATOM 10374 C CA . ILE B 1 498 ? -1.908 -34.719 14.094 1 98.56 498 ILE B CA 1
ATOM 10375 C C . ILE B 1 498 ? -3.234 -33.969 14.312 1 98.56 498 ILE B C 1
ATOM 10377 O O . ILE B 1 498 ? -3.748 -33.938 15.43 1 98.56 498 ILE B O 1
ATOM 10381 N N . PHE B 1 499 ? -3.781 -33.344 13.312 1 98.38 499 PHE B N 1
ATOM 10382 C CA . PHE B 1 499 ? -5.121 -32.781 13.359 1 98.38 499 PHE B CA 1
ATOM 10383 C C . PHE B 1 499 ? -5.855 -33.031 12.047 1 98.38 499 PHE B C 1
ATOM 10385 O O . PHE B 1 499 ? -5.242 -33.406 11.047 1 98.38 499 PHE B O 1
ATOM 10392 N N . GLY B 1 500 ? -7.129 -33 12.055 1 98.38 500 GLY B N 1
ATOM 10393 C CA . GLY B 1 500 ? -7.992 -33.156 10.898 1 98.38 500 GLY B CA 1
ATOM 10394 C C . GLY B 1 500 ? -8.969 -32.031 10.711 1 98.38 500 GLY B C 1
ATOM 10395 O O . GLY B 1 500 ? -9.383 -31.391 11.688 1 98.38 500 GLY B O 1
ATOM 10396 N N . CYS B 1 501 ? -9.297 -31.688 9.453 1 98.44 501 CYS B N 1
ATOM 10397 C CA . CYS B 1 501 ? -10.219 -30.609 9.148 1 98.44 501 CYS B CA 1
ATOM 10398 C C . CYS B 1 501 ? -11.367 -31.094 8.273 1 98.44 501 CYS B C 1
ATOM 10400 O O . CYS B 1 501 ? -11.148 -31.812 7.293 1 98.44 501 CYS B O 1
ATOM 10402 N N . GLU B 1 502 ? -12.555 -30.734 8.625 1 97.94 502 GLU B N 1
ATOM 10403 C CA . GLU B 1 502 ? -13.75 -31.047 7.848 1 97.94 502 GLU B CA 1
ATOM 10404 C C . GLU B 1 502 ? -14.273 -29.812 7.129 1 97.94 502 GLU B C 1
ATOM 10406 O O . GLU B 1 502 ? -14.156 -28.688 7.637 1 97.94 502 GLU B O 1
ATOM 10411 N N . HIS B 1 503 ? -14.844 -30.062 5.988 1 98.12 503 HIS B N 1
ATOM 10412 C CA . HIS B 1 503 ? -15.312 -28.984 5.125 1 98.12 503 HIS B CA 1
ATOM 10413 C C . HIS B 1 503 ? -16.766 -28.641 5.422 1 98.12 503 HIS B C 1
ATOM 10415 O O . HIS B 1 503 ? -17.641 -29.5 5.34 1 98.12 503 HIS B O 1
ATOM 10421 N N . TYR B 1 504 ? -17.047 -27.328 5.754 1 98.25 504 TYR B N 1
ATOM 10422 C CA . TYR B 1 504 ? -18.359 -26.875 6.184 1 98.25 504 TYR B CA 1
ATOM 10423 C C . TYR B 1 504 ? -18.812 -25.672 5.367 1 98.25 504 TYR B C 1
ATOM 10425 O O . TYR B 1 504 ? -17.984 -24.938 4.816 1 98.25 504 TYR B O 1
ATOM 10433 N N . GLN B 1 505 ? -20.172 -25.594 5.219 1 98.19 505 GLN B N 1
ATOM 10434 C CA . GLN B 1 505 ? -20.75 -24.297 4.941 1 98.19 505 GLN B CA 1
ATOM 10435 C C . GLN B 1 505 ? -20.703 -23.391 6.176 1 98.19 505 GLN B C 1
ATOM 10437 O O . GLN B 1 505 ? -21.156 -23.781 7.254 1 98.19 505 GLN B O 1
ATOM 10442 N N . THR B 1 506 ? -20.141 -22.219 6.016 1 98.44 506 THR B N 1
ATOM 10443 C CA . THR B 1 506 ? -19.812 -21.391 7.172 1 98.44 506 THR B CA 1
ATOM 10444 C C . THR B 1 506 ? -20.297 -19.969 6.965 1 98.44 506 THR B C 1
ATOM 10446 O O . THR B 1 506 ? -20.156 -19.406 5.871 1 98.44 506 THR B O 1
ATOM 10449 N N . LYS B 1 507 ? -20.891 -19.438 7.969 1 98.38 507 LYS B N 1
ATOM 10450 C CA . LYS B 1 507 ? -21.25 -18.016 7.977 1 98.38 507 LYS B CA 1
ATOM 10451 C C . LYS B 1 507 ? -20.109 -17.172 8.547 1 98.38 507 LYS B C 1
ATOM 10453 O O . LYS B 1 507 ? -19.656 -17.406 9.672 1 98.38 507 LYS B O 1
ATOM 10458 N N . TYR B 1 508 ? -19.641 -16.234 7.781 1 98.31 508 TYR B N 1
ATOM 10459 C CA . TYR B 1 508 ? -18.5 -15.414 8.164 1 98.31 508 TYR B CA 1
ATOM 10460 C C . TYR B 1 508 ? -18.922 -13.984 8.461 1 98.31 508 TYR B C 1
ATOM 10462 O O . TYR B 1 508 ? -19.828 -13.453 7.812 1 98.31 508 TYR B O 1
ATOM 10470 N N . LYS B 1 509 ? -18.328 -13.438 9.453 1 98.19 509 LYS B N 1
ATOM 10471 C CA . LYS B 1 509 ? -18.297 -11.992 9.688 1 98.19 509 LYS B CA 1
ATOM 10472 C C . LYS B 1 509 ? -16.875 -11.453 9.609 1 98.19 509 LYS B C 1
ATOM 10474 O O . LYS B 1 509 ? -16.016 -11.828 10.414 1 98.19 509 LYS B O 1
ATOM 10479 N N . VAL B 1 510 ? -16.625 -10.555 8.656 1 98.06 510 VAL B N 1
ATOM 10480 C CA . VAL B 1 510 ? -15.258 -10.117 8.398 1 98.06 510 VAL B CA 1
ATOM 10481 C C . VAL B 1 510 ? -15.18 -8.594 8.469 1 98.06 510 VAL B C 1
ATOM 10483 O O . VAL B 1 510 ? -15.977 -7.895 7.84 1 98.06 510 VAL B O 1
ATOM 10486 N N . GLN B 1 511 ? -14.25 -8.109 9.195 1 97.75 511 GLN B N 1
ATOM 10487 C CA . GLN B 1 511 ? -13.984 -6.68 9.273 1 97.75 511 GLN B CA 1
ATOM 10488 C C . GLN B 1 511 ? -12.844 -6.277 8.336 1 97.75 511 GLN B C 1
ATOM 10490 O O . GLN B 1 511 ? -11.781 -6.898 8.336 1 97.75 511 GLN B O 1
ATOM 10495 N N . PHE B 1 512 ? -13.109 -5.258 7.539 1 97.25 512 PHE B N 1
ATOM 10496 C CA . PHE B 1 512 ? -12.109 -4.723 6.629 1 97.25 512 PHE B CA 1
ATOM 10497 C C . PHE B 1 512 ? -11.609 -3.363 7.109 1 97.25 512 PHE B C 1
ATOM 10499 O O . PHE B 1 512 ? -12.391 -2.557 7.621 1 97.25 512 PHE B O 1
ATOM 10506 N N . ASN B 1 513 ? -10.32 -3.223 6.988 1 95.19 513 ASN B N 1
ATOM 10507 C CA . ASN B 1 513 ? -9.672 -1.951 7.273 1 95.19 513 ASN B CA 1
ATOM 10508 C C . ASN B 1 513 ? -8.75 -1.526 6.129 1 95.19 513 ASN B C 1
ATOM 10510 O O . ASN B 1 513 ? -7.828 -2.26 5.762 1 95.19 513 ASN B O 1
ATOM 10514 N N . HIS B 1 514 ? -9.078 -0.415 5.559 1 93.12 514 HIS B N 1
ATOM 10515 C CA . HIS B 1 514 ? -8.219 0.185 4.547 1 93.12 514 HIS B CA 1
ATOM 10516 C C . HIS B 1 514 ? -7.441 1.372 5.113 1 93.12 514 HIS B C 1
ATOM 10518 O O . HIS B 1 514 ? -8.016 2.438 5.348 1 93.12 514 HIS B O 1
ATOM 10524 N N . SER B 1 515 ? -6.184 1.171 5.34 1 86.62 515 SER B N 1
ATOM 10525 C CA . SER B 1 515 ? -5.348 2.221 5.914 1 86.62 515 SER B CA 1
ATOM 10526 C C . SER B 1 515 ? -4.078 2.428 5.094 1 86.62 515 SER B C 1
ATOM 10528 O O . SER B 1 515 ? -3.355 1.472 4.809 1 86.62 515 SER B O 1
ATOM 10530 N N . GLY B 1 516 ? -3.779 3.648 4.734 1 77.44 516 GLY B N 1
ATOM 10531 C CA . GLY B 1 516 ? -2.566 3.945 3.99 1 77.44 516 GLY B CA 1
ATOM 10532 C C . GLY B 1 516 ? -2.521 3.273 2.631 1 77.44 516 GLY B C 1
ATOM 10533 O O . GLY B 1 516 ? -1.466 2.805 2.199 1 77.44 516 GLY B O 1
ATOM 10534 N N . GLY B 1 517 ? -3.643 3.037 2.119 1 79 517 GLY B N 1
ATOM 10535 C CA . GLY B 1 517 ? -3.693 2.443 0.791 1 79 517 GLY B CA 1
ATOM 10536 C C . GLY B 1 517 ? -3.602 0.93 0.81 1 79 517 GLY B C 1
ATOM 10537 O O . GLY B 1 517 ? -3.596 0.29 -0.244 1 79 517 GLY B O 1
ATOM 10538 N N . VAL B 1 518 ? -3.523 0.358 1.938 1 81.75 518 VAL B N 1
ATOM 10539 C CA . VAL B 1 518 ? -3.393 -1.09 2.057 1 81.75 518 VAL B CA 1
ATOM 10540 C C . VAL B 1 518 ? -4.633 -1.668 2.73 1 81.75 518 VAL B C 1
ATOM 10542 O O . VAL B 1 518 ? -5.246 -1.018 3.582 1 81.75 518 VAL B O 1
ATOM 10545 N N . GLN B 1 519 ? -4.953 -2.867 2.328 1 90.31 519 GLN B N 1
ATOM 10546 C CA . GLN B 1 519 ? -6.133 -3.551 2.85 1 90.31 519 GLN B CA 1
ATOM 10547 C C . GLN B 1 519 ? -5.75 -4.57 3.918 1 90.31 519 GLN B C 1
ATOM 10549 O O . GLN B 1 519 ? -4.812 -5.352 3.729 1 90.31 519 GLN B O 1
ATOM 10554 N N . TYR B 1 520 ? -6.488 -4.496 5.039 1 89.88 520 TYR B N 1
ATOM 10555 C CA . TYR B 1 520 ? -6.414 -5.504 6.094 1 89.88 520 TYR B CA 1
ATOM 10556 C C . TYR B 1 520 ? -7.785 -6.102 6.375 1 89.88 520 TYR B C 1
ATOM 10558 O O . TYR B 1 520 ? -8.812 -5.457 6.133 1 89.88 520 TYR B O 1
ATOM 10566 N N . HIS B 1 521 ? -7.707 -7.359 6.758 1 95.56 521 HIS B N 1
ATOM 10567 C CA . HIS B 1 521 ? -8.977 -7.973 7.133 1 95.56 521 HIS B CA 1
ATOM 10568 C C . HIS B 1 521 ? -8.828 -8.828 8.391 1 95.56 521 HIS B C 1
ATOM 10570 O O . HIS B 1 521 ? -7.73 -9.305 8.695 1 95.56 521 HIS B O 1
ATOM 10576 N N . ASP B 1 522 ? -9.93 -8.898 9.125 1 95.25 522 ASP B N 1
ATOM 10577 C CA . ASP B 1 522 ? -10 -9.727 10.32 1 95.25 522 ASP B CA 1
ATOM 10578 C C . ASP B 1 522 ? -11.32 -10.484 10.383 1 95.25 522 ASP B C 1
ATOM 10580 O O . ASP B 1 522 ? -12.398 -9.883 10.375 1 95.25 522 ASP B O 1
ATOM 10584 N N . VAL B 1 523 ? -11.18 -11.805 10.469 1 96.81 523 VAL B N 1
ATOM 10585 C CA . VAL B 1 523 ? -12.383 -12.617 10.609 1 96.81 523 VAL B CA 1
ATOM 10586 C C . VAL B 1 523 ? -12.836 -12.625 12.07 1 96.81 523 VAL B C 1
ATOM 10588 O O . VAL B 1 523 ? -12.195 -13.242 12.922 1 96.81 523 VAL B O 1
ATOM 10591 N N . GLN B 1 524 ? -14.016 -12.078 12.312 1 95.5 524 GLN B N 1
ATOM 10592 C CA . GLN B 1 524 ? -14.492 -11.898 13.68 1 95.5 524 GLN B CA 1
ATOM 10593 C C . GLN B 1 524 ? -15.289 -13.117 14.141 1 95.5 524 GLN B C 1
ATOM 10595 O O . GLN B 1 524 ? -15.258 -13.469 15.328 1 95.5 524 GLN B O 1
ATOM 10600 N N . GLU B 1 525 ? -16.016 -13.633 13.172 1 96.25 525 GLU B N 1
ATOM 10601 C CA . GLU B 1 525 ? -16.875 -14.75 13.547 1 96.25 525 GLU B CA 1
ATOM 10602 C C . GLU B 1 525 ? -16.891 -15.82 12.453 1 96.25 525 GLU B C 1
ATOM 10604 O O . GLU B 1 525 ? -16.891 -15.492 11.266 1 96.25 525 GLU B O 1
ATOM 10609 N N . ARG B 1 526 ? -16.891 -17.109 12.914 1 96.06 526 ARG B N 1
ATOM 10610 C CA . ARG B 1 526 ? -17.078 -18.312 12.094 1 96.06 526 ARG B CA 1
ATOM 10611 C C . ARG B 1 526 ? -18.172 -19.188 12.656 1 96.06 526 ARG B C 1
ATOM 10613 O O . ARG B 1 526 ? -18 -19.844 13.688 1 96.06 526 ARG B O 1
ATOM 10620 N N . LYS B 1 527 ? -19.266 -19.188 12.016 1 97.75 527 LYS B N 1
ATOM 10621 C CA . LYS B 1 527 ? -20.312 -20.109 12.43 1 97.75 527 LYS B CA 1
ATOM 10622 C C . LYS B 1 527 ? -20.469 -21.266 11.445 1 97.75 527 LYS B C 1
ATOM 10624 O O . LYS B 1 527 ? -20.984 -21.078 10.344 1 97.75 527 LYS B O 1
ATOM 10629 N N . PHE B 1 528 ? -20.078 -22.422 11.859 1 97.75 528 PHE B N 1
ATOM 10630 C CA . PHE B 1 528 ? -20.172 -23.594 11.008 1 97.75 528 PHE B CA 1
ATOM 10631 C C . PHE B 1 528 ? -21.609 -24.109 10.969 1 97.75 528 PHE B C 1
ATOM 10633 O O . PHE B 1 528 ? -22.188 -24.469 12 1 97.75 528 PHE B O 1
ATOM 10640 N N . LEU B 1 529 ? -22.188 -24.156 9.844 1 97.31 529 LEU B N 1
ATOM 10641 C CA . LEU B 1 529 ? -23.609 -24.469 9.688 1 97.31 529 LEU B CA 1
ATOM 10642 C C . LEU B 1 529 ? -23.797 -25.953 9.406 1 97.31 529 LEU B C 1
ATOM 10644 O O . LEU B 1 529 ? -24.312 -26.688 10.25 1 97.31 529 LEU B O 1
ATOM 10648 N N . LYS B 1 530 ? -23.359 -26.422 8.242 1 96.75 530 LYS B N 1
ATOM 10649 C CA . LYS B 1 530 ? -23.453 -27.812 7.855 1 96.75 530 LYS B CA 1
ATOM 10650 C C . LYS B 1 530 ? -22.266 -28.25 7.008 1 96.75 530 LYS B C 1
ATOM 10652 O O . LYS B 1 530 ? -21.609 -27.422 6.375 1 96.75 530 LYS B O 1
ATOM 10657 N N . LYS B 1 531 ? -22.047 -29.578 7.027 1 97.19 531 LYS B N 1
ATOM 10658 C CA . LYS B 1 531 ? -20.969 -30.109 6.195 1 97.19 531 LYS B CA 1
ATOM 10659 C C . LYS B 1 531 ? -21.312 -29.984 4.711 1 97.19 531 LYS B C 1
ATOM 10661 O O . LYS B 1 531 ? -22.469 -30.109 4.32 1 97.19 531 LYS B O 1
ATOM 10666 N N . VAL B 1 532 ? -20.359 -29.703 3.9 1 97.69 532 VAL B N 1
ATOM 10667 C CA . VAL B 1 532 ? -20.578 -29.562 2.465 1 97.69 532 VAL B CA 1
ATOM 10668 C C . VAL B 1 532 ? -21.156 -30.859 1.909 1 97.69 532 VAL B C 1
ATOM 10670 O O . VAL B 1 532 ? -22.125 -30.828 1.144 1 97.69 532 VAL B O 1
ATOM 10673 N N . ILE B 1 533 ? -20.547 -31.938 2.213 1 97.19 533 ILE B N 1
ATOM 10674 C CA . ILE B 1 533 ? -21.078 -33.281 1.991 1 97.19 533 ILE B CA 1
ATOM 10675 C C . ILE B 1 533 ? -21.031 -34.094 3.289 1 97.19 533 ILE B C 1
ATOM 10677 O O . ILE B 1 533 ? -19.938 -34.375 3.797 1 97.19 533 ILE B O 1
ATOM 10681 N N . ASP B 1 534 ? -22.172 -34.438 3.793 1 95.38 534 ASP B N 1
ATOM 10682 C CA . ASP B 1 534 ? -22.234 -35.094 5.09 1 95.38 534 ASP B CA 1
ATOM 10683 C C . ASP B 1 534 ? -22.156 -36.594 4.934 1 95.38 534 ASP B C 1
ATOM 10685 O O . ASP B 1 534 ? -23.141 -37.312 5.156 1 95.38 534 ASP B O 1
ATOM 10689 N N . THR B 1 535 ? -21.031 -37.031 4.535 1 96.88 535 THR B N 1
ATOM 10690 C CA . THR B 1 535 ? -20.75 -38.469 4.406 1 96.88 535 THR B CA 1
ATOM 10691 C C . THR B 1 535 ? -19.391 -38.812 4.988 1 96.88 535 THR B C 1
ATOM 10693 O O . THR B 1 535 ? -18.594 -37.906 5.312 1 96.88 535 THR B O 1
ATOM 10696 N N . THR B 1 536 ? -19.203 -40.062 5.246 1 95.06 536 THR B N 1
ATOM 10697 C CA . THR B 1 536 ? -17.922 -40.562 5.703 1 95.06 536 THR B CA 1
ATOM 10698 C C . THR B 1 536 ? -17.312 -41.531 4.668 1 95.06 536 THR B C 1
ATOM 10700 O O . THR B 1 536 ? -17.938 -42.5 4.293 1 95.06 536 THR B O 1
ATOM 10703 N N . PHE B 1 537 ? -16.172 -41.25 4.215 1 95.62 537 PHE B N 1
ATOM 10704 C CA . PHE B 1 537 ? -15.453 -42.062 3.23 1 95.62 537 PHE B CA 1
ATOM 10705 C C . PHE B 1 537 ? -15.148 -43.438 3.775 1 95.62 537 PHE B C 1
ATOM 10707 O O . PHE B 1 537 ? -14.75 -43.594 4.934 1 95.62 537 PHE B O 1
ATOM 10714 N N . ILE B 1 538 ? -15.352 -44.469 2.977 1 94 538 ILE B N 1
ATOM 10715 C CA . ILE B 1 538 ? -15.031 -45.844 3.33 1 94 538 ILE B CA 1
ATOM 10716 C C . ILE B 1 538 ? -13.805 -46.312 2.545 1 94 538 ILE B C 1
ATOM 10718 O O . ILE B 1 538 ? -13.93 -46.781 1.404 1 94 538 ILE B O 1
ATOM 10722 N N . PRO B 1 539 ? -12.617 -46.312 3.119 1 91.31 539 PRO B N 1
ATOM 10723 C CA . PRO B 1 539 ? -11.383 -46.562 2.369 1 91.31 539 PRO B CA 1
ATOM 10724 C C . PRO B 1 539 ? -11.273 -48 1.879 1 91.31 539 PRO B C 1
ATOM 10726 O O . PRO B 1 539 ? -10.641 -48.25 0.856 1 91.31 539 PRO B O 1
ATOM 10729 N N . ASP B 1 540 ? -11.875 -49.031 2.463 1 87.94 540 ASP B N 1
ATOM 10730 C CA . ASP B 1 540 ? -11.656 -50.469 2.17 1 87.94 540 ASP B CA 1
ATOM 10731 C C . ASP B 1 540 ? -12.672 -50.969 1.149 1 87.94 540 ASP B C 1
ATOM 10733 O O . ASP B 1 540 ? -12.594 -52.125 0.712 1 87.94 540 ASP B O 1
ATOM 10737 N N . LYS B 1 541 ? -13.586 -50.125 0.775 1 91.5 541 LYS B N 1
ATOM 10738 C CA . LYS B 1 541 ? -14.602 -50.531 -0.186 1 91.5 541 LYS B CA 1
ATOM 10739 C C . LYS B 1 541 ? -14.578 -49.656 -1.434 1 91.5 541 LYS B C 1
ATOM 10741 O O . LYS B 1 541 ? -14.383 -48.438 -1.341 1 91.5 541 LYS B O 1
ATOM 10746 N N . LYS B 1 542 ? -14.719 -50.344 -2.547 1 93.38 542 LYS B N 1
ATOM 10747 C CA . LYS B 1 542 ? -14.766 -49.625 -3.828 1 93.38 542 LYS B CA 1
ATOM 10748 C C . LYS B 1 542 ? -16.109 -49.844 -4.523 1 93.38 542 LYS B C 1
ATOM 10750 O O . LYS B 1 542 ? -16.75 -50.875 -4.348 1 93.38 542 LYS B O 1
ATOM 10755 N N . ASP B 1 543 ? -16.484 -48.844 -5.215 1 93.38 543 ASP B N 1
ATOM 10756 C CA . ASP B 1 543 ? -17.688 -48.969 -6.027 1 93.38 543 ASP B CA 1
ATOM 10757 C C . ASP B 1 543 ? -17.578 -50.188 -6.969 1 93.38 543 ASP B C 1
ATOM 10759 O O . ASP B 1 543 ? -16.562 -50.375 -7.617 1 93.38 543 ASP B O 1
ATOM 10763 N N . PRO B 1 544 ? -18.594 -51 -7.086 1 91.19 544 PRO B N 1
ATOM 10764 C CA . PRO B 1 544 ? -18.531 -52.25 -7.879 1 91.19 544 PRO B CA 1
ATOM 10765 C C . PRO B 1 544 ? -18.469 -51.969 -9.383 1 91.19 544 PRO B C 1
ATOM 10767 O O . PRO B 1 544 ? -18.031 -52.844 -10.148 1 91.19 544 PRO B O 1
ATOM 10770 N N . ASP B 1 545 ? -18.953 -50.812 -9.867 1 93.56 545 ASP B N 1
ATOM 10771 C CA . ASP B 1 545 ? -18.906 -50.531 -11.289 1 93.56 545 ASP B CA 1
ATOM 10772 C C . ASP B 1 545 ? -17.516 -50.062 -11.711 1 93.56 545 ASP B C 1
ATOM 10774 O O . ASP B 1 545 ? -17.125 -48.938 -11.43 1 93.56 545 ASP B O 1
ATOM 10778 N N . LYS B 1 546 ? -16.797 -50.75 -12.477 1 91.69 546 LYS B N 1
ATOM 10779 C CA . LYS B 1 546 ? -15.398 -50.562 -12.836 1 91.69 546 LYS B CA 1
ATOM 10780 C C . LYS B 1 546 ? -15.258 -49.5 -13.93 1 91.69 546 LYS B C 1
ATOM 10782 O O . LYS B 1 546 ? -14.148 -49.062 -14.25 1 91.69 546 LYS B O 1
ATOM 10787 N N . ARG B 1 547 ? -16.375 -49.094 -14.508 1 92.62 547 ARG B N 1
ATOM 10788 C CA . ARG B 1 547 ? -16.312 -48.031 -15.516 1 92.62 547 ARG B CA 1
ATOM 10789 C C . ARG B 1 547 ? -15.938 -46.688 -14.883 1 92.62 547 ARG B C 1
ATOM 10791 O O . ARG B 1 547 ? -15.5 -45.781 -15.578 1 92.62 547 ARG B O 1
ATOM 10798 N N . LEU B 1 548 ? -16.172 -46.625 -13.562 1 93.38 548 LEU B N 1
ATOM 10799 C CA . LEU B 1 548 ? -15.766 -45.438 -12.805 1 93.38 548 LEU B CA 1
ATOM 10800 C C . LEU B 1 548 ? -14.281 -45.531 -12.453 1 93.38 548 LEU B C 1
ATOM 10802 O O . LEU B 1 548 ? -13.82 -46.5 -11.883 1 93.38 548 LEU B O 1
ATOM 10806 N N . LYS B 1 549 ? -13.547 -44.5 -12.734 1 91.19 549 LYS B N 1
ATOM 10807 C CA . LYS B 1 549 ? -12.117 -44.469 -12.414 1 91.19 549 LYS B CA 1
ATOM 10808 C C . LYS B 1 549 ? -11.898 -44.188 -10.93 1 91.19 549 LYS B C 1
ATOM 10810 O O . LYS B 1 549 ? -10.953 -44.719 -10.336 1 91.19 549 LYS B O 1
ATOM 10815 N N . ASP B 1 550 ? -12.648 -43.312 -10.195 1 88.25 550 ASP B N 1
ATOM 10816 C CA . ASP B 1 550 ? -12.492 -42.969 -8.781 1 88.25 550 ASP B CA 1
ATOM 10817 C C . ASP B 1 550 ? -13.336 -43.906 -7.898 1 88.25 550 ASP B C 1
ATOM 10819 O O . ASP B 1 550 ? -13.5 -43.656 -6.703 1 88.25 550 ASP B O 1
ATOM 10823 N N . ARG B 1 551 ? -13.688 -45 -8.047 1 92.5 551 ARG B N 1
ATOM 10824 C CA . ARG B 1 551 ? -14.539 -46 -7.398 1 92.5 551 ARG B CA 1
ATOM 10825 C C . ARG B 1 551 ? -14.656 -45.719 -5.902 1 92.5 551 ARG B C 1
ATOM 10827 O O . ARG B 1 551 ? -14.508 -46.625 -5.086 1 92.5 551 ARG B O 1
ATOM 10834 N N . THR B 1 552 ? -14.844 -44.469 -5.453 1 93.12 552 THR B N 1
ATOM 10835 C CA . THR B 1 552 ? -14.969 -44 -4.07 1 93.12 552 THR B CA 1
ATOM 10836 C C . THR B 1 552 ? -16.359 -44.312 -3.527 1 93.12 552 THR B C 1
ATOM 10838 O O . THR B 1 552 ? -17.359 -44.094 -4.211 1 93.12 552 THR B O 1
ATOM 10841 N N . LEU B 1 553 ? -16.406 -44.844 -2.312 1 95 553 LEU B N 1
ATOM 10842 C CA . LEU B 1 553 ? -17.672 -45.062 -1.628 1 95 553 LEU B CA 1
ATOM 10843 C C . LEU B 1 553 ? -17.703 -44.375 -0.272 1 95 553 LEU B C 1
ATOM 10845 O O . LEU B 1 553 ? -16.656 -44.25 0.388 1 95 553 LEU B O 1
ATOM 10849 N N . ALA B 1 554 ? -18.844 -43.875 0.035 1 96.19 554 ALA B N 1
ATOM 10850 C CA . ALA B 1 554 ? -19.062 -43.188 1.321 1 96.19 554 ALA B CA 1
ATOM 10851 C C . ALA B 1 554 ? -20.438 -43.531 1.886 1 96.19 554 ALA B C 1
ATOM 10853 O O . ALA B 1 554 ? -21.297 -44.031 1.175 1 96.19 554 ALA B O 1
ATOM 10854 N N . THR B 1 555 ? -20.562 -43.344 3.113 1 95 555 THR B N 1
ATOM 10855 C CA . THR B 1 555 ? -21.844 -43.594 3.785 1 95 555 THR B CA 1
ATOM 10856 C C . THR B 1 555 ? -22.25 -42.406 4.629 1 95 555 THR B C 1
ATOM 10858 O O . THR B 1 555 ? -21.406 -41.688 5.191 1 95 555 THR B O 1
ATOM 10861 N N . PRO B 1 556 ? -23.516 -42.062 4.688 1 95.56 556 PRO B N 1
ATOM 10862 C CA . PRO B 1 556 ? -24.625 -42.75 4.016 1 95.56 556 PRO B CA 1
ATOM 10863 C C . PRO B 1 556 ? -24.797 -42.312 2.562 1 95.56 556 PRO B C 1
ATOM 10865 O O . PRO B 1 556 ? -24.547 -41.156 2.232 1 95.56 556 PRO B O 1
ATOM 10868 N N . GLU B 1 557 ? -25.312 -43.094 1.753 1 94.75 557 GLU B N 1
ATOM 10869 C CA . GLU B 1 557 ? -25.453 -42.844 0.327 1 94.75 557 GLU B CA 1
ATOM 10870 C C . GLU B 1 557 ? -26.578 -41.812 0.07 1 94.75 557 GLU B C 1
ATOM 10872 O O . GLU B 1 557 ? -26.594 -41.156 -0.968 1 94.75 557 GLU B O 1
ATOM 10877 N N . ASP B 1 558 ? -27.5 -41.719 1.012 1 94.12 558 ASP B N 1
ATOM 10878 C CA . ASP B 1 558 ? -28.625 -40.781 0.879 1 94.12 558 ASP B CA 1
ATOM 10879 C C . ASP B 1 558 ? -28.141 -39.344 0.836 1 94.12 558 ASP B C 1
ATOM 10881 O O . ASP B 1 558 ? -28.859 -38.469 0.376 1 94.12 558 ASP B O 1
ATOM 10885 N N . ASN B 1 559 ? -26.922 -39.156 1.288 1 96.62 559 ASN B N 1
ATOM 10886 C CA . ASN B 1 559 ? -26.406 -37.781 1.365 1 96.62 559 ASN B CA 1
ATOM 10887 C C . ASN B 1 559 ? -25.562 -37.438 0.146 1 96.62 559 ASN B C 1
ATOM 10889 O O . ASN B 1 559 ? -24.953 -36.344 0.087 1 96.62 559 ASN B O 1
ATOM 10893 N N . TYR B 1 560 ? -25.547 -38.344 -0.832 1 97.12 560 TYR B N 1
ATOM 10894 C CA . TYR B 1 560 ? -24.875 -38.031 -2.086 1 97.12 560 TYR B CA 1
ATOM 10895 C C . TYR B 1 560 ? -25.578 -36.906 -2.809 1 97.12 560 TYR B C 1
ATOM 10897 O O . TYR B 1 560 ? -26.781 -36.719 -2.67 1 97.12 560 TYR B O 1
ATOM 10905 N N . VAL B 1 561 ? -24.844 -36.094 -3.496 1 97.38 561 VAL B N 1
ATOM 10906 C CA . VAL B 1 561 ? -25.422 -35.031 -4.281 1 97.38 561 VAL B CA 1
ATOM 10907 C C . VAL B 1 561 ? -25.297 -35.344 -5.77 1 97.38 561 VAL B C 1
ATOM 10909 O O . VAL B 1 561 ? -24.188 -35.375 -6.316 1 97.38 561 VAL B O 1
ATOM 10912 N N . PHE B 1 562 ? -26.391 -35.5 -6.406 1 96.12 562 PHE B N 1
ATOM 10913 C CA . PHE B 1 562 ? -26.422 -35.938 -7.805 1 96.12 562 PHE B CA 1
ATOM 10914 C C . PHE B 1 562 ? -26.609 -34.719 -8.719 1 96.12 562 PHE B C 1
ATOM 10916 O O . PHE B 1 562 ? -27.156 -33.688 -8.297 1 96.12 562 PHE B O 1
ATOM 10923 N N . PRO B 1 563 ? -26.156 -34.812 -9.953 1 94.44 563 PRO B N 1
ATOM 10924 C CA . PRO B 1 563 ? -26.234 -33.688 -10.883 1 94.44 563 PRO B CA 1
ATOM 10925 C C . PRO B 1 563 ? -27.672 -33.312 -11.227 1 94.44 563 PRO B C 1
ATOM 10927 O O . PRO B 1 563 ? -27.922 -32.188 -11.648 1 94.44 563 PRO B O 1
ATOM 10930 N N . ASN B 1 564 ? -28.594 -34.188 -11.047 1 90.06 564 ASN B N 1
ATOM 10931 C CA . ASN B 1 564 ? -29.984 -33.875 -11.367 1 90.06 564 ASN B CA 1
ATOM 10932 C C . ASN B 1 564 ? -30.578 -32.875 -10.398 1 90.06 564 ASN B C 1
ATOM 10934 O O . ASN B 1 564 ? -31.547 -32.188 -10.727 1 90.06 564 ASN B O 1
ATOM 10938 N N . ASP B 1 565 ? -30.031 -32.844 -9.195 1 92.12 565 ASP B N 1
ATOM 10939 C CA . ASP B 1 565 ? -30.297 -31.719 -8.297 1 92.12 565 ASP B CA 1
ATOM 10940 C C . ASP B 1 565 ? -29.391 -30.531 -8.625 1 92.12 565 ASP B C 1
ATOM 10942 O O . ASP B 1 565 ? -28.453 -30.234 -7.879 1 92.12 565 ASP B O 1
ATOM 10946 N N . THR B 1 566 ? -29.734 -29.938 -9.68 1 92.62 566 THR B N 1
ATOM 10947 C CA . THR B 1 566 ? -28.828 -29.031 -10.398 1 92.62 566 THR B CA 1
ATOM 10948 C C . THR B 1 566 ? -28.359 -27.906 -9.484 1 92.62 566 THR B C 1
ATOM 10950 O O . THR B 1 566 ? -27.156 -27.672 -9.367 1 92.62 566 THR B O 1
ATOM 10953 N N . LYS B 1 567 ? -29.266 -27.156 -8.766 1 94.69 567 LYS B N 1
ATOM 10954 C CA . LYS B 1 567 ? -28.891 -26.016 -7.941 1 94.69 567 LYS B CA 1
ATOM 10955 C C . LYS B 1 567 ? -27.969 -26.438 -6.793 1 94.69 567 LYS B C 1
ATOM 10957 O O . LYS B 1 567 ? -26.922 -25.844 -6.582 1 94.69 567 LYS B O 1
ATOM 10962 N N . ASN B 1 568 ? -28.406 -27.484 -6.121 1 96.25 568 ASN B N 1
ATOM 10963 C CA . ASN B 1 568 ? -27.609 -27.984 -5.008 1 96.25 568 ASN B CA 1
ATOM 10964 C C . ASN B 1 568 ? -26.266 -28.547 -5.484 1 96.25 568 ASN B C 1
ATOM 10966 O O . ASN B 1 568 ? -25.25 -28.375 -4.816 1 96.25 568 ASN B O 1
ATOM 10970 N N . TYR B 1 569 ? -26.312 -29.234 -6.602 1 96.94 569 TYR B N 1
ATOM 10971 C CA . TYR B 1 569 ? -25.109 -29.812 -7.18 1 96.94 569 TYR B CA 1
ATOM 10972 C C . TYR B 1 569 ? -24.094 -28.719 -7.539 1 96.94 569 TYR B C 1
ATOM 10974 O O . TYR B 1 569 ? -22.906 -28.859 -7.25 1 96.94 569 TYR B O 1
ATOM 10982 N N . ARG B 1 570 ? -24.547 -27.688 -8.102 1 96.75 570 ARG B N 1
ATOM 10983 C CA . ARG B 1 570 ? -23.656 -26.609 -8.539 1 96.75 570 ARG B CA 1
ATOM 10984 C C . ARG B 1 570 ? -23.062 -25.875 -7.34 1 96.75 570 ARG B C 1
ATOM 10986 O O . ARG B 1 570 ? -21.906 -25.484 -7.363 1 96.75 570 ARG B O 1
ATOM 10993 N N . LEU B 1 571 ? -23.844 -25.688 -6.348 1 97.56 571 LEU B N 1
ATOM 10994 C CA . LEU B 1 571 ? -23.328 -25.062 -5.141 1 97.56 571 LEU B CA 1
ATOM 10995 C C . LEU B 1 571 ? -22.281 -25.953 -4.473 1 97.56 571 LEU B C 1
ATOM 10997 O O . LEU B 1 571 ? -21.219 -25.469 -4.047 1 97.56 571 LEU B O 1
ATOM 11001 N N . THR B 1 572 ? -22.578 -27.219 -4.375 1 98.06 572 THR B N 1
ATOM 11002 C CA . THR B 1 572 ? -21.641 -28.172 -3.803 1 98.06 572 THR B CA 1
ATOM 11003 C C . THR B 1 572 ? -20.344 -28.203 -4.605 1 98.06 572 THR B C 1
ATOM 11005 O O . THR B 1 572 ? -19.25 -28.25 -4.031 1 98.06 572 THR B O 1
ATOM 11008 N N . ALA B 1 573 ? -20.516 -28.125 -5.93 1 97.56 573 ALA B N 1
ATOM 11009 C CA . ALA B 1 573 ? -19.344 -28.094 -6.812 1 97.56 573 ALA B CA 1
ATOM 11010 C C . ALA B 1 573 ? -18.484 -26.875 -6.535 1 97.56 573 ALA B C 1
ATOM 11012 O O . ALA B 1 573 ? -17.25 -26.969 -6.531 1 97.56 573 ALA B O 1
ATOM 11013 N N . ALA B 1 574 ? -19.125 -25.781 -6.301 1 98 574 ALA B N 1
ATOM 11014 C CA . ALA B 1 574 ? -18.375 -24.562 -6.02 1 98 574 ALA B CA 1
ATOM 11015 C C . ALA B 1 574 ? -17.578 -24.688 -4.73 1 98 574 ALA B C 1
ATOM 11017 O O . ALA B 1 574 ? -16.391 -24.359 -4.695 1 98 574 ALA B O 1
ATOM 11018 N N . TYR B 1 575 ? -18.188 -25.188 -3.686 1 98.44 575 TYR B N 1
ATOM 11019 C CA . TYR B 1 575 ? -17.484 -25.375 -2.42 1 98.44 575 TYR B CA 1
ATOM 11020 C C . TYR B 1 575 ? -16.359 -26.375 -2.57 1 98.44 575 TYR B C 1
ATOM 11022 O O . TYR B 1 575 ? -15.25 -26.156 -2.072 1 98.44 575 TYR B O 1
ATOM 11030 N N . HIS B 1 576 ? -16.656 -27.422 -3.26 1 97.94 576 HIS B N 1
ATOM 11031 C CA . HIS B 1 576 ? -15.648 -28.438 -3.494 1 97.94 576 HIS B CA 1
ATOM 11032 C C . HIS B 1 576 ? -14.477 -27.875 -4.289 1 97.94 576 HIS B C 1
ATOM 11034 O O . HIS B 1 576 ? -13.32 -28.203 -4.012 1 97.94 576 HIS B O 1
ATOM 11040 N N . ALA B 1 577 ? -14.781 -27.078 -5.273 1 97.38 577 ALA B N 1
ATOM 11041 C CA . ALA B 1 577 ? -13.742 -26.484 -6.105 1 97.38 577 ALA B CA 1
ATOM 11042 C C . ALA B 1 577 ? -12.812 -25.609 -5.27 1 97.38 577 ALA B C 1
ATOM 11044 O O . ALA B 1 577 ? -11.586 -25.672 -5.418 1 97.38 577 ALA B O 1
ATOM 11045 N N . VAL B 1 578 ? -13.344 -24.844 -4.379 1 97.81 578 VAL B N 1
ATOM 11046 C CA . VAL B 1 578 ? -12.516 -24 -3.533 1 97.81 578 VAL B CA 1
ATOM 11047 C C . VAL B 1 578 ? -11.641 -24.859 -2.629 1 97.81 578 VAL B C 1
ATOM 11049 O O . VAL B 1 578 ? -10.438 -24.609 -2.498 1 97.81 578 VAL B O 1
ATOM 11052 N N . GLY B 1 579 ? -12.227 -25.844 -2.094 1 97.75 579 GLY B N 1
ATOM 11053 C CA . GLY B 1 579 ? -11.469 -26.75 -1.246 1 97.75 579 GLY B CA 1
ATOM 11054 C C . GLY B 1 579 ? -10.398 -27.516 -1.998 1 97.75 579 GLY B C 1
ATOM 11055 O O . GLY B 1 579 ? -9.328 -27.797 -1.454 1 97.75 579 GLY B O 1
ATOM 11056 N N . SER B 1 580 ? -10.672 -27.875 -3.213 1 96.81 580 SER B N 1
ATOM 11057 C CA . SER B 1 580 ? -9.734 -28.656 -4.008 1 96.81 580 SER B CA 1
ATOM 11058 C C . SER B 1 580 ? -8.438 -27.906 -4.25 1 96.81 580 SER B C 1
ATOM 11060 O O . SER B 1 580 ? -7.355 -28.5 -4.281 1 96.81 580 SER B O 1
ATOM 11062 N N . GLN B 1 581 ? -8.547 -26.656 -4.414 1 94.69 581 GLN B N 1
ATOM 11063 C CA . GLN B 1 581 ? -7.332 -25.875 -4.629 1 94.69 581 GLN B CA 1
ATOM 11064 C C . GLN B 1 581 ? -6.496 -25.797 -3.352 1 94.69 581 GLN B C 1
ATOM 11066 O O . GLN B 1 581 ? -5.266 -25.812 -3.408 1 94.69 581 GLN B O 1
ATOM 11071 N N . LEU B 1 582 ? -7.16 -25.656 -2.277 1 96.38 582 LEU B N 1
ATOM 11072 C CA . LEU B 1 582 ? -6.43 -25.703 -1.017 1 96.38 582 LEU B CA 1
ATOM 11073 C C . LEU B 1 582 ? -5.672 -27.016 -0.865 1 96.38 582 LEU B C 1
ATOM 11075 O O . LEU B 1 582 ? -4.5 -27.016 -0.479 1 96.38 582 LEU B O 1
ATOM 11079 N N . ARG B 1 583 ? -6.332 -28.047 -1.151 1 97.5 583 ARG B N 1
ATOM 11080 C CA . ARG B 1 583 ? -5.73 -29.375 -1.041 1 97.5 583 ARG B CA 1
ATOM 11081 C C . ARG B 1 583 ? -4.547 -29.516 -1.994 1 97.5 583 ARG B C 1
ATOM 11083 O O . ARG B 1 583 ? -3.514 -30.078 -1.626 1 97.5 583 ARG B O 1
ATOM 11090 N N . ALA B 1 584 ? -4.711 -29 -3.139 1 94.19 584 ALA B N 1
ATOM 11091 C CA . ALA B 1 584 ? -3.635 -29.078 -4.125 1 94.19 584 ALA B CA 1
ATOM 11092 C C . ALA B 1 584 ? -2.395 -28.328 -3.641 1 94.19 584 ALA B C 1
ATOM 11094 O O . ALA B 1 584 ? -1.267 -28.781 -3.877 1 94.19 584 ALA B O 1
ATOM 11095 N N . ILE B 1 585 ? -2.57 -27.328 -2.949 1 93.88 585 ILE B N 1
ATOM 11096 C CA . ILE B 1 585 ? -1.464 -26.484 -2.504 1 93.88 585 ILE B CA 1
ATOM 11097 C C . ILE B 1 585 ? -0.788 -27.125 -1.291 1 93.88 585 ILE B C 1
ATOM 11099 O O . ILE B 1 585 ? 0.442 -27.125 -1.19 1 93.88 585 ILE B O 1
ATOM 11103 N N . LEU B 1 586 ? -1.57 -27.703 -0.437 1 97.06 586 LEU B N 1
ATOM 11104 C CA . LEU B 1 586 ? -1.029 -28.094 0.86 1 97.06 586 LEU B CA 1
ATOM 11105 C C . LEU B 1 586 ? -0.668 -29.578 0.875 1 97.06 586 LEU B C 1
ATOM 11107 O O . LEU B 1 586 ? 0.078 -30.031 1.747 1 97.06 586 LEU B O 1
ATOM 11111 N N . ASN B 1 587 ? -1.14 -30.328 -0.055 1 97.19 587 ASN B N 1
ATOM 11112 C CA . ASN B 1 587 ? -0.876 -31.766 -0.068 1 97.19 587 ASN B CA 1
ATOM 11113 C C . ASN B 1 587 ? 0.608 -32.062 -0.262 1 97.19 587 ASN B C 1
ATOM 11115 O O . ASN B 1 587 ? 1.294 -31.344 -1.003 1 97.19 587 ASN B O 1
ATOM 11119 N N . GLY B 1 588 ? 1.123 -33.062 0.575 1 95.25 588 GLY B N 1
ATOM 11120 C CA . GLY B 1 588 ? 2.508 -33.469 0.362 1 95.25 588 GLY B CA 1
ATOM 11121 C C . GLY B 1 588 ? 3.246 -33.75 1.651 1 95.25 588 GLY B C 1
ATOM 11122 O O . GLY B 1 588 ? 2.627 -34.094 2.66 1 95.25 588 GLY B O 1
ATOM 11123 N N . THR B 1 589 ? 4.621 -33.781 1.53 1 94.94 589 THR B N 1
ATOM 11124 C CA . THR B 1 589 ? 5.441 -34.188 2.668 1 94.94 589 THR B CA 1
ATOM 11125 C C . THR B 1 589 ? 6.727 -33.344 2.717 1 94.94 589 THR B C 1
ATOM 11127 O O . THR B 1 589 ? 7.109 -32.719 1.727 1 94.94 589 THR B O 1
ATOM 11130 N N . THR B 1 590 ? 7.219 -33.281 3.904 1 93.06 590 THR B N 1
ATOM 11131 C CA . THR B 1 590 ? 8.602 -32.875 4.137 1 93.06 590 THR B CA 1
ATOM 11132 C C . THR B 1 590 ? 9.383 -33.969 4.832 1 93.06 590 THR B C 1
ATOM 11134 O O . THR B 1 590 ? 9.016 -34.406 5.922 1 93.06 590 THR B O 1
ATOM 11137 N N . THR B 1 591 ? 10.445 -34.438 4.199 1 89.31 591 THR B N 1
ATOM 11138 C CA . THR B 1 591 ? 11.203 -35.562 4.711 1 89.31 591 THR B CA 1
ATOM 11139 C C . THR B 1 591 ? 12.617 -35.125 5.102 1 89.31 591 THR B C 1
ATOM 11141 O O . THR B 1 591 ? 13.258 -34.344 4.391 1 89.31 591 THR B O 1
ATOM 11144 N N . MET B 1 592 ? 12.984 -35.688 6.312 1 89.25 592 MET B N 1
ATOM 11145 C CA . MET B 1 592 ? 14.344 -35.469 6.797 1 89.25 592 MET B CA 1
ATOM 11146 C C . MET B 1 592 ? 15.203 -36.688 6.527 1 89.25 592 MET B C 1
ATOM 11148 O O . MET B 1 592 ? 14.695 -37.812 6.461 1 89.25 592 MET B O 1
ATOM 11152 N N . PRO B 1 593 ? 16.5 -36.656 6.191 1 82.19 593 PRO B N 1
ATOM 11153 C CA . PRO B 1 593 ? 17.297 -35.406 6.273 1 82.19 593 PRO B CA 1
ATOM 11154 C C . PRO B 1 593 ? 17.234 -34.594 5 1 82.19 593 PRO B C 1
ATOM 11156 O O . PRO B 1 593 ? 16.594 -35 4.023 1 82.19 593 PRO B O 1
ATOM 11159 N N . ASN B 1 594 ? 17.719 -33.406 4.941 1 69.19 594 ASN B N 1
ATOM 11160 C CA . ASN B 1 594 ? 17.938 -32.531 3.799 1 69.19 594 ASN B CA 1
ATOM 11161 C C . ASN B 1 594 ? 16.688 -31.703 3.475 1 69.19 594 ASN B C 1
ATOM 11163 O O . ASN B 1 594 ? 16.578 -31.125 2.396 1 69.19 594 ASN B O 1
ATOM 11167 N N . PHE B 1 595 ? 15.758 -31.766 4.277 1 78.25 595 PHE B N 1
ATOM 11168 C CA . PHE B 1 595 ? 14.562 -30.938 4.16 1 78.25 595 PHE B CA 1
ATOM 11169 C C . PHE B 1 595 ? 13.914 -31.109 2.791 1 78.25 595 PHE B C 1
ATOM 11171 O O . PHE B 1 595 ? 13.641 -30.125 2.102 1 78.25 595 PHE B O 1
ATOM 11178 N N . ASN B 1 596 ? 13.633 -32.312 2.365 1 76.06 596 ASN B N 1
ATOM 11179 C CA . ASN B 1 596 ? 12.984 -32.594 1.086 1 76.06 596 ASN B CA 1
ATOM 11180 C C . ASN B 1 596 ? 11.5 -32.25 1.132 1 76.06 596 ASN B C 1
ATOM 11182 O O . ASN B 1 596 ? 10.695 -33.062 1.623 1 76.06 596 ASN B O 1
ATOM 11186 N N . VAL B 1 597 ? 11.18 -31.141 0.59 1 81.06 597 VAL B N 1
ATOM 11187 C CA . VAL B 1 597 ? 9.789 -30.703 0.602 1 81.06 597 VAL B CA 1
ATOM 11188 C C . VAL B 1 597 ? 9.117 -31.062 -0.719 1 81.06 597 VAL B C 1
ATOM 11190 O O . VAL B 1 597 ? 9.484 -30.547 -1.775 1 81.06 597 VAL B O 1
ATOM 11193 N N . ASN B 1 598 ? 8.18 -31.938 -0.671 1 82.44 598 ASN B N 1
ATOM 11194 C CA . ASN B 1 598 ? 7.348 -32.312 -1.812 1 82.44 598 ASN B CA 1
ATOM 11195 C C . ASN B 1 598 ? 5.93 -31.766 -1.675 1 82.44 598 ASN B C 1
ATOM 11197 O O . ASN B 1 598 ? 4.977 -32.531 -1.524 1 82.44 598 ASN B O 1
ATOM 11201 N N . SER B 1 599 ? 5.781 -30.547 -1.648 1 87.69 599 SER B N 1
ATOM 11202 C CA . SER B 1 599 ? 4.512 -29.844 -1.464 1 87.69 599 SER B CA 1
ATOM 11203 C C . SER B 1 599 ? 4.613 -28.391 -1.894 1 87.69 599 SER B C 1
ATOM 11205 O O . SER B 1 599 ? 5.684 -27.781 -1.81 1 87.69 599 SER B O 1
ATOM 11207 N N . GLU B 1 600 ? 3.539 -27.859 -2.379 1 86.56 600 GLU B N 1
ATOM 11208 C CA . GLU B 1 600 ? 3.516 -26.453 -2.771 1 86.56 600 GLU B CA 1
ATOM 11209 C C . GLU B 1 600 ? 3.346 -25.547 -1.559 1 86.56 600 GLU B C 1
ATOM 11211 O O . GLU B 1 600 ? 3.281 -24.312 -1.698 1 86.56 600 GLU B O 1
ATOM 11216 N N . ILE B 1 601 ? 3.367 -26.156 -0.382 1 91.94 601 ILE B N 1
ATOM 11217 C CA . ILE B 1 601 ? 3.25 -25.375 0.842 1 91.94 601 ILE B CA 1
ATOM 11218 C C . ILE B 1 601 ? 4.449 -24.438 0.968 1 91.94 601 ILE B C 1
ATOM 11220 O O . ILE B 1 601 ? 4.379 -23.422 1.67 1 91.94 601 ILE B O 1
ATOM 11224 N N . LEU B 1 602 ? 5.496 -24.797 0.315 1 82.5 602 LEU B N 1
ATOM 11225 C CA . LEU B 1 602 ? 6.727 -24 0.346 1 82.5 602 LEU B CA 1
ATOM 11226 C C . LEU B 1 602 ? 6.48 -22.594 -0.169 1 82.5 602 LEU B C 1
ATOM 11228 O O . LEU B 1 602 ? 7.207 -21.656 0.187 1 82.5 602 LEU B O 1
ATOM 11232 N N . GLN B 1 603 ? 5.418 -22.5 -0.898 1 78.94 603 GLN B N 1
ATOM 11233 C CA . GLN B 1 603 ? 5.129 -21.219 -1.529 1 78.94 603 GLN B CA 1
ATOM 11234 C C . GLN B 1 603 ? 4.176 -20.391 -0.674 1 78.94 603 GLN B C 1
ATOM 11236 O O . GLN B 1 603 ? 3.869 -19.234 -1.013 1 78.94 603 GLN B O 1
ATOM 11241 N N . THR B 1 604 ? 3.805 -20.906 0.414 1 89.62 604 THR B N 1
ATOM 11242 C CA . THR B 1 604 ? 2.857 -20.234 1.292 1 89.62 604 THR B CA 1
ATOM 11243 C C . THR B 1 604 ? 3.557 -19.719 2.549 1 89.62 604 THR B C 1
ATOM 11245 O O . THR B 1 604 ? 4.742 -19.984 2.758 1 89.62 604 THR B O 1
ATOM 11248 N N . ARG B 1 605 ? 2.867 -18.938 3.283 1 89.69 605 ARG B N 1
ATOM 11249 C CA . ARG B 1 605 ? 3.402 -18.453 4.547 1 89.69 605 ARG B CA 1
ATOM 11250 C C . ARG B 1 605 ? 3.303 -19.516 5.637 1 89.69 605 ARG B C 1
ATOM 11252 O O . ARG B 1 605 ? 3.73 -19.281 6.77 1 89.69 605 ARG B O 1
ATOM 11259 N N . LEU B 1 606 ? 2.775 -20.656 5.285 1 95.81 606 LEU B N 1
ATOM 11260 C CA . LEU B 1 606 ? 2.459 -21.656 6.289 1 95.81 606 LEU B CA 1
ATOM 11261 C C . LEU B 1 606 ? 3.701 -22.469 6.66 1 95.81 606 LEU B C 1
ATOM 11263 O O . LEU B 1 606 ? 3.695 -23.203 7.648 1 95.81 606 LEU B O 1
ATOM 11267 N N . LEU B 1 607 ? 4.734 -22.297 5.883 1 91.81 607 LEU B N 1
ATOM 11268 C CA . LEU B 1 607 ? 5.977 -23.016 6.16 1 91.81 607 LEU B CA 1
ATOM 11269 C C . LEU B 1 607 ? 7.129 -22.047 6.387 1 91.81 607 LEU B C 1
ATOM 11271 O O . LEU B 1 607 ? 7.375 -21.156 5.562 1 91.81 607 LEU B O 1
ATOM 11275 N N . ASP B 1 608 ? 7.754 -22.266 7.496 1 86.19 608 ASP B N 1
ATOM 11276 C CA . ASP B 1 608 ? 8.93 -21.453 7.805 1 86.19 608 ASP B CA 1
ATOM 11277 C C . ASP B 1 608 ? 10.164 -21.984 7.086 1 86.19 608 ASP B C 1
ATOM 11279 O O . ASP B 1 608 ? 10.422 -23.188 7.078 1 86.19 608 ASP B O 1
ATOM 11283 N N . ARG B 1 609 ? 11.008 -21.156 6.625 1 79.25 609 ARG B N 1
ATOM 11284 C CA . ARG B 1 609 ? 12.109 -21.578 5.762 1 79.25 609 ARG B CA 1
ATOM 11285 C C . ARG B 1 609 ? 13.359 -21.875 6.578 1 79.25 609 ARG B C 1
ATOM 11287 O O . ARG B 1 609 ? 14.312 -22.469 6.07 1 79.25 609 ARG B O 1
ATOM 11294 N N . LEU B 1 610 ? 13.367 -21.531 7.836 1 83.12 610 LEU B N 1
ATOM 11295 C CA . LEU B 1 610 ? 14.539 -21.797 8.656 1 83.12 610 LEU B CA 1
ATOM 11296 C C . LEU B 1 610 ? 14.734 -23.297 8.852 1 83.12 610 LEU B C 1
ATOM 11298 O O . LEU B 1 610 ? 15.828 -23.828 8.625 1 83.12 610 LEU B O 1
ATOM 11302 N N . ASN B 1 611 ? 13.648 -23.922 9.289 1 86.81 611 ASN B N 1
ATOM 11303 C CA . ASN B 1 611 ? 13.688 -25.359 9.562 1 86.81 611 ASN B CA 1
ATOM 11304 C C . ASN B 1 611 ? 12.719 -26.125 8.672 1 86.81 611 ASN B C 1
ATOM 11306 O O . ASN B 1 611 ? 12.555 -27.328 8.828 1 86.81 611 ASN B O 1
ATOM 11310 N N . TYR B 1 612 ? 12.031 -25.344 7.754 1 87 612 TYR B N 1
ATOM 11311 C CA . TYR B 1 612 ? 11.023 -25.922 6.867 1 87 612 TYR B CA 1
ATOM 11312 C C . TYR B 1 612 ? 9.945 -26.641 7.664 1 87 612 TYR B C 1
ATOM 11314 O O . TYR B 1 612 ? 9.578 -27.766 7.348 1 87 612 TYR B O 1
ATOM 11322 N N . LEU B 1 613 ? 9.562 -26.031 8.766 1 94.62 613 LEU B N 1
ATOM 11323 C CA . LEU B 1 613 ? 8.484 -26.5 9.633 1 94.62 613 LEU B CA 1
ATOM 11324 C C . LEU B 1 613 ? 7.246 -25.625 9.492 1 94.62 613 LEU B C 1
ATOM 11326 O O . LEU B 1 613 ? 7.348 -24.453 9.148 1 94.62 613 LEU B O 1
ATOM 11330 N N . PRO B 1 614 ? 6.102 -26.297 9.664 1 95.94 614 PRO B N 1
ATOM 11331 C CA . PRO B 1 614 ? 4.891 -25.469 9.688 1 95.94 614 PRO B CA 1
ATOM 11332 C C . PRO B 1 614 ? 4.934 -24.375 10.75 1 95.94 614 PRO B C 1
ATOM 11334 O O . PRO B 1 614 ? 5.598 -24.547 11.781 1 95.94 614 PRO B O 1
ATOM 11337 N N . VAL B 1 615 ? 4.258 -23.359 10.562 1 95.75 615 VAL B N 1
ATOM 11338 C CA . VAL B 1 615 ? 4.254 -22.203 11.453 1 95.75 615 VAL B CA 1
ATOM 11339 C C . VAL B 1 615 ? 3.551 -22.562 12.758 1 95.75 615 VAL B C 1
ATOM 11341 O O . VAL B 1 615 ? 2.898 -23.594 12.859 1 95.75 615 VAL B O 1
ATOM 11344 N N . ALA B 1 616 ? 3.723 -21.609 13.734 1 94.88 616 ALA B N 1
ATOM 11345 C CA . ALA B 1 616 ? 3.059 -21.812 15.016 1 94.88 616 ALA B CA 1
ATOM 11346 C C . ALA B 1 616 ? 1.542 -21.75 14.867 1 94.88 616 ALA B C 1
ATOM 11348 O O . ALA B 1 616 ? 1.027 -21.047 13.992 1 94.88 616 ALA B O 1
ATOM 11349 N N . ASN B 1 617 ? 0.802 -22.562 15.727 1 95 617 ASN B N 1
ATOM 11350 C CA . ASN B 1 617 ? -0.654 -22.609 15.648 1 95 617 ASN B CA 1
ATOM 11351 C C . ASN B 1 617 ? -1.13 -23.016 14.258 1 95 617 ASN B C 1
ATOM 11353 O O . ASN B 1 617 ? -1.98 -22.344 13.664 1 95 617 ASN B O 1
ATOM 11357 N N . PHE B 1 618 ? -0.529 -24.062 13.766 1 97.12 618 PHE B N 1
ATOM 11358 C CA . PHE B 1 618 ? -0.668 -24.484 12.383 1 97.12 618 PHE B CA 1
ATOM 11359 C C . PHE B 1 618 ? -2.131 -24.734 12.031 1 97.12 618 PHE B C 1
ATOM 11361 O O . PHE B 1 618 ? -2.604 -24.312 10.977 1 97.12 618 PHE B O 1
ATOM 11368 N N . PRO B 1 619 ? -2.998 -25.391 12.844 1 97.31 619 PRO B N 1
ATOM 11369 C CA . PRO B 1 619 ? -4.398 -25.625 12.484 1 97.31 619 PRO B CA 1
ATOM 11370 C C . PRO B 1 619 ? -5.164 -24.328 12.242 1 97.31 619 PRO B C 1
ATOM 11372 O O . PRO B 1 619 ? -5.906 -24.219 11.266 1 97.31 619 PRO B O 1
ATOM 11375 N N . LEU B 1 620 ? -4.941 -23.438 13.086 1 96.19 620 LEU B N 1
ATOM 11376 C CA . LEU B 1 620 ? -5.617 -22.141 12.922 1 96.19 620 LEU B CA 1
ATOM 11377 C C . LEU B 1 620 ? -5.102 -21.422 11.688 1 96.19 620 LEU B C 1
ATOM 11379 O O . LEU B 1 620 ? -5.875 -20.766 10.984 1 96.19 620 LEU B O 1
ATOM 11383 N N . GLU B 1 621 ? -3.793 -21.516 11.461 1 97 621 GLU B N 1
ATOM 11384 C CA . GLU B 1 621 ? -3.201 -20.828 10.312 1 97 621 GLU B CA 1
ATOM 11385 C C . GLU B 1 621 ? -3.684 -21.438 9 1 97 621 GLU B C 1
ATOM 11387 O O . GLU B 1 621 ? -3.834 -20.734 8 1 97 621 GLU B O 1
ATOM 11392 N N . VAL B 1 622 ? -3.977 -22.688 9.031 1 97.81 622 VAL B N 1
ATOM 11393 C CA . VAL B 1 622 ? -4.535 -23.328 7.848 1 97.81 622 VAL B CA 1
ATOM 11394 C C . VAL B 1 622 ? -5.926 -22.781 7.566 1 97.81 622 VAL B C 1
ATOM 11396 O O . VAL B 1 622 ? -6.262 -22.469 6.418 1 97.81 622 VAL B O 1
ATOM 11399 N N . GLN B 1 623 ? -6.699 -22.672 8.594 1 97.19 623 GLN B N 1
ATOM 11400 C CA . GLN B 1 623 ? -8.031 -22.094 8.445 1 97.19 623 GLN B CA 1
ATOM 11401 C C . GLN B 1 623 ? -7.965 -20.656 7.938 1 97.19 623 GLN B C 1
ATOM 11403 O O . GLN B 1 623 ? -8.719 -20.281 7.039 1 97.19 623 GLN B O 1
ATOM 11408 N N . LYS B 1 624 ? -7.082 -19.953 8.484 1 96.38 624 LYS B N 1
ATOM 11409 C CA . LYS B 1 624 ? -6.918 -18.547 8.078 1 96.38 624 LYS B CA 1
ATOM 11410 C C . LYS B 1 624 ? -6.461 -18.453 6.629 1 96.38 624 LYS B C 1
ATOM 11412 O O . LYS B 1 624 ? -6.863 -17.531 5.91 1 96.38 624 LYS B O 1
ATOM 11417 N N . PHE B 1 625 ? -5.602 -19.328 6.285 1 96.81 625 PHE B N 1
ATOM 11418 C CA . PHE B 1 625 ? -5.125 -19.344 4.906 1 96.81 625 PHE B CA 1
ATOM 11419 C C . PHE B 1 625 ? -6.273 -19.578 3.938 1 96.81 625 PHE B C 1
ATOM 11421 O O . PHE B 1 625 ? -6.367 -18.922 2.898 1 96.81 625 PHE B O 1
ATOM 11428 N N . TYR B 1 626 ? -7.137 -20.516 4.285 1 97.88 626 TYR B N 1
ATOM 11429 C CA . TYR B 1 626 ? -8.32 -20.781 3.479 1 97.88 626 TYR B CA 1
ATOM 11430 C C . TYR B 1 626 ? -9.203 -19.531 3.379 1 97.88 626 TYR B C 1
ATOM 11432 O O . TYR B 1 626 ? -9.734 -19.234 2.309 1 97.88 626 TYR B O 1
ATOM 11440 N N . GLU B 1 627 ? -9.344 -18.875 4.441 1 97.69 627 GLU B N 1
ATOM 11441 C CA . GLU B 1 627 ? -10.141 -17.656 4.48 1 97.69 627 GLU B CA 1
ATOM 11442 C C . GLU B 1 627 ? -9.5 -16.547 3.652 1 97.69 627 GLU B C 1
ATOM 11444 O O . GLU B 1 627 ? -10.203 -15.727 3.051 1 97.69 627 GLU B O 1
ATOM 11449 N N . GLU B 1 628 ? -8.195 -16.516 3.65 1 96.75 628 GLU B N 1
ATOM 11450 C CA . GLU B 1 628 ? -7.5 -15.562 2.789 1 96.75 628 GLU B CA 1
ATOM 11451 C C . GLU B 1 628 ? -7.82 -15.812 1.319 1 96.75 628 GLU B C 1
ATOM 11453 O O . GLU B 1 628 ? -7.957 -14.867 0.539 1 96.75 628 GLU B O 1
ATOM 11458 N N . ILE B 1 629 ? -7.938 -17.016 1 1 96.81 629 ILE B N 1
ATOM 11459 C CA . ILE B 1 629 ? -8.328 -17.359 -0.365 1 96.81 629 ILE B CA 1
ATOM 11460 C C . ILE B 1 629 ? -9.75 -16.875 -0.633 1 96.81 629 ILE B C 1
ATOM 11462 O O . ILE B 1 629 ? -10.023 -16.312 -1.688 1 96.81 629 ILE B O 1
ATOM 11466 N N . LEU B 1 630 ? -10.617 -17.062 0.319 1 97.88 630 LEU B N 1
ATOM 11467 C CA . LEU B 1 630 ? -11.992 -16.609 0.172 1 97.88 630 LEU B CA 1
ATOM 11468 C C . LEU B 1 630 ? -12.055 -15.094 0.005 1 97.88 630 LEU B C 1
ATOM 11470 O O . LEU B 1 630 ? -12.719 -14.594 -0.905 1 97.88 630 LEU B O 1
ATOM 11474 N N . ILE B 1 631 ? -11.352 -14.414 0.83 1 97.19 631 ILE B N 1
ATOM 11475 C CA . ILE B 1 631 ? -11.359 -12.953 0.794 1 97.19 631 ILE B CA 1
ATOM 11476 C C . ILE B 1 631 ? -10.75 -12.469 -0.519 1 97.19 631 ILE B C 1
ATOM 11478 O O . ILE B 1 631 ? -11.156 -11.43 -1.054 1 97.19 631 ILE B O 1
ATOM 11482 N N . SER B 1 632 ? -9.875 -13.234 -1.065 1 96 632 SER B N 1
ATOM 11483 C CA . SER B 1 632 ? -9.188 -12.844 -2.293 1 96 632 SER B CA 1
ATOM 11484 C C . SER B 1 632 ? -10.125 -12.891 -3.492 1 96 632 SER B C 1
ATOM 11486 O O . SER B 1 632 ? -9.82 -12.344 -4.551 1 96 632 SER B O 1
ATOM 11488 N N . PHE B 1 633 ? -11.289 -13.539 -3.344 1 96.56 633 PHE B N 1
ATOM 11489 C CA . PHE B 1 633 ? -12.305 -13.484 -4.387 1 96.56 633 PHE B CA 1
ATOM 11490 C C . PHE B 1 633 ? -12.664 -12.039 -4.719 1 96.56 633 PHE B C 1
ATOM 11492 O O . PHE B 1 633 ? -12.953 -11.711 -5.871 1 96.56 633 PHE B O 1
ATOM 11499 N N . LEU B 1 634 ? -12.562 -11.211 -3.721 1 95.75 634 LEU B N 1
ATOM 11500 C CA . LEU B 1 634 ? -12.992 -9.82 -3.859 1 95.75 634 LEU B CA 1
ATOM 11501 C C . LEU B 1 634 ? -12.047 -9.047 -4.773 1 95.75 634 LEU B C 1
ATOM 11503 O O . LEU B 1 634 ? -12.375 -7.957 -5.238 1 95.75 634 LEU B O 1
ATOM 11507 N N . SER B 1 635 ? -10.906 -9.602 -4.98 1 91.5 635 SER B N 1
ATOM 11508 C CA . SER B 1 635 ? -9.945 -8.938 -5.855 1 91.5 635 SER B CA 1
ATOM 11509 C C . SER B 1 635 ? -10.367 -9.023 -7.316 1 91.5 635 SER B C 1
ATOM 11511 O O . SER B 1 635 ? -9.883 -8.266 -8.156 1 91.5 635 SER B O 1
ATOM 11513 N N . ASP B 1 636 ? -11.25 -9.961 -7.613 1 90.56 636 ASP B N 1
ATOM 11514 C CA . ASP B 1 636 ? -11.766 -10.133 -8.969 1 90.56 636 ASP B CA 1
ATOM 11515 C C . ASP B 1 636 ? -13.289 -10.023 -9 1 90.56 636 ASP B C 1
ATOM 11517 O O . ASP B 1 636 ? -13.992 -11.031 -8.938 1 90.56 636 ASP B O 1
ATOM 11521 N N . PRO B 1 637 ? -13.75 -8.883 -9.297 1 92.25 637 PRO B N 1
ATOM 11522 C CA . PRO B 1 637 ? -15.188 -8.648 -9.242 1 92.25 637 PRO B CA 1
ATOM 11523 C C . PRO B 1 637 ? -15.961 -9.438 -10.305 1 92.25 637 PRO B C 1
ATOM 11525 O O . PRO B 1 637 ? -17.188 -9.516 -10.25 1 92.25 637 PRO B O 1
ATOM 11528 N N . GLN B 1 638 ? -15.305 -10.047 -11.242 1 89.88 638 GLN B N 1
ATOM 11529 C CA . GLN B 1 638 ? -15.984 -10.789 -12.297 1 89.88 638 GLN B CA 1
ATOM 11530 C C . GLN B 1 638 ? -16.312 -12.211 -11.844 1 89.88 638 GLN B C 1
ATOM 11532 O O . GLN B 1 638 ? -17.016 -12.938 -12.539 1 89.88 638 GLN B O 1
ATOM 11537 N N . MET B 1 639 ? -15.789 -12.594 -10.719 1 93.94 639 MET B N 1
ATOM 11538 C CA . MET B 1 639 ? -16.188 -13.883 -10.18 1 93.94 639 MET B CA 1
ATOM 11539 C C . MET B 1 639 ? -17.672 -13.875 -9.781 1 93.94 639 MET B C 1
ATOM 11541 O O . MET B 1 639 ? -18.141 -12.922 -9.156 1 93.94 639 MET B O 1
ATOM 11545 N N . SER B 1 640 ? -18.359 -14.906 -10.086 1 95.31 640 SER B N 1
ATOM 11546 C CA . SER B 1 640 ? -19.797 -14.969 -9.836 1 95.31 640 SER B CA 1
ATOM 11547 C C . SER B 1 640 ? -20.109 -14.891 -8.344 1 95.31 640 SER B C 1
ATOM 11549 O O . SER B 1 640 ? -21.156 -14.383 -7.949 1 95.31 640 SER B O 1
ATOM 11551 N N . ALA B 1 641 ? -19.172 -15.32 -7.531 1 97.06 641 ALA B N 1
ATOM 11552 C CA . ALA B 1 641 ? -19.391 -15.344 -6.09 1 97.06 641 ALA B CA 1
ATOM 11553 C C . ALA B 1 641 ? -19.281 -13.938 -5.5 1 97.06 641 ALA B C 1
ATOM 11555 O O . ALA B 1 641 ? -19.688 -13.711 -4.352 1 97.06 641 ALA B O 1
ATOM 11556 N N . VAL B 1 642 ? -18.781 -12.984 -6.23 1 97.25 642 VAL B N 1
ATOM 11557 C CA . VAL B 1 642 ? -18.594 -11.625 -5.727 1 97.25 642 VAL B CA 1
ATOM 11558 C C . VAL B 1 642 ? -19.844 -10.797 -5.992 1 97.25 642 VAL B C 1
ATOM 11560 O O . VAL B 1 642 ? -20.344 -10.766 -7.121 1 97.25 642 VAL B O 1
ATOM 11563 N N . SER B 1 643 ? -20.375 -10.195 -4.922 1 97 643 SER B N 1
ATOM 11564 C CA . SER B 1 643 ? -21.594 -9.398 -4.988 1 97 643 SER B CA 1
ATOM 11565 C C . SER B 1 643 ? -21.453 -8.086 -4.223 1 97 643 SER B C 1
ATOM 11567 O O . SER B 1 643 ? -20.438 -7.867 -3.549 1 97 643 SER B O 1
ATOM 11569 N N . TRP B 1 644 ? -22.484 -7.281 -4.461 1 97 644 TRP B N 1
ATOM 11570 C CA . TRP B 1 644 ? -22.516 -6.047 -3.684 1 97 644 TRP B CA 1
ATOM 11571 C C . TRP B 1 644 ? -22.875 -6.332 -2.229 1 97 644 TRP B C 1
ATOM 11573 O O . TRP B 1 644 ? -23.75 -7.145 -1.946 1 97 644 TRP B O 1
ATOM 11583 N N . ALA B 1 645 ? -22.203 -5.707 -1.308 1 97.5 645 ALA B N 1
ATOM 11584 C CA . ALA B 1 645 ? -22.5 -5.918 0.11 1 97.5 645 ALA B CA 1
ATOM 11585 C C . ALA B 1 645 ? -23.875 -5.387 0.477 1 97.5 645 ALA B C 1
ATOM 11587 O O . ALA B 1 645 ? -24.578 -5.98 1.301 1 97.5 645 ALA B O 1
ATOM 11588 N N . ALA B 1 646 ? -24.266 -4.293 -0.112 1 96.25 646 ALA B N 1
ATOM 11589 C CA . ALA B 1 646 ? -25.562 -3.68 0.17 1 96.25 646 ALA B CA 1
ATOM 11590 C C . ALA B 1 646 ? -26.703 -4.559 -0.335 1 96.25 646 ALA B C 1
ATOM 11592 O O . ALA B 1 646 ? -27.797 -4.562 0.243 1 96.25 646 ALA B O 1
ATOM 11593 N N . ASP B 1 647 ? -26.469 -5.25 -1.429 1 96.25 647 ASP B N 1
ATOM 11594 C CA . ASP B 1 647 ? -27.422 -6.184 -2.014 1 96.25 647 ASP B CA 1
ATOM 11595 C C . ASP B 1 647 ? -26.719 -7.41 -2.582 1 96.25 647 ASP B C 1
ATOM 11597 O O . ASP B 1 647 ? -26.484 -7.496 -3.789 1 96.25 647 ASP B O 1
ATOM 11601 N N . PRO B 1 648 ? -26.578 -8.391 -1.796 1 96.25 648 PRO B N 1
ATOM 11602 C CA . PRO B 1 648 ? -25.781 -9.547 -2.197 1 96.25 648 PRO B CA 1
ATOM 11603 C C . PRO B 1 648 ? -26.438 -10.352 -3.322 1 96.25 648 PRO B C 1
ATOM 11605 O O . PRO B 1 648 ? -25.797 -11.25 -3.883 1 96.25 648 PRO B O 1
ATOM 11608 N N . SER B 1 649 ? -27.625 -10.047 -3.688 1 94.94 649 SER B N 1
ATOM 11609 C CA . SER B 1 649 ? -28.297 -10.773 -4.766 1 94.94 649 SER B CA 1
ATOM 11610 C C . SER B 1 649 ? -27.812 -10.297 -6.133 1 94.94 649 SER B C 1
ATOM 11612 O O . SER B 1 649 ? -27.984 -10.984 -7.137 1 94.94 649 SER B O 1
ATOM 11614 N N . LYS B 1 650 ? -27.172 -9.188 -6.152 1 94.25 650 LYS B N 1
ATOM 11615 C CA . LYS B 1 650 ? -26.719 -8.617 -7.418 1 94.25 650 LYS B CA 1
ATOM 11616 C C . LYS B 1 650 ? -25.219 -8.852 -7.621 1 94.25 650 LYS B C 1
ATOM 11618 O O . LYS B 1 650 ? -24.422 -8.664 -6.695 1 94.25 650 LYS B O 1
ATOM 11623 N N . TYR B 1 651 ? -24.906 -9.258 -8.836 1 94.62 651 TYR B N 1
ATOM 11624 C CA . TYR B 1 651 ? -23.5 -9.344 -9.219 1 94.62 651 TYR B CA 1
ATOM 11625 C C . TYR B 1 651 ? -22.844 -7.977 -9.164 1 94.62 651 TYR B C 1
ATOM 11627 O O . TYR B 1 651 ? -23.438 -6.973 -9.547 1 94.62 651 TYR B O 1
ATOM 11635 N N . SER B 1 652 ? -21.641 -7.867 -8.695 1 92.38 652 SER B N 1
ATOM 11636 C CA . SER B 1 652 ? -20.984 -6.57 -8.555 1 92.38 652 SER B CA 1
ATOM 11637 C C . SER B 1 652 ? -20.375 -6.113 -9.875 1 92.38 652 SER B C 1
ATOM 11639 O O . SER B 1 652 ? -20.453 -4.934 -10.227 1 92.38 652 SER B O 1
ATOM 11641 N N . GLY B 1 653 ? -19.781 -7.078 -10.656 1 88.19 653 GLY B N 1
ATOM 11642 C CA . GLY B 1 653 ? -19.094 -6.684 -11.875 1 88.19 653 GLY B CA 1
ATOM 11643 C C . GLY B 1 653 ? -17.875 -5.832 -11.617 1 88.19 653 GLY B C 1
ATOM 11644 O O . GLY B 1 653 ? -17.484 -5.609 -10.461 1 88.19 653 GLY B O 1
ATOM 11645 N N . ARG B 1 654 ? -17.312 -5.246 -12.703 1 85 654 ARG B N 1
ATOM 11646 C CA . ARG B 1 654 ? -16.016 -4.566 -12.625 1 85 654 ARG B CA 1
ATOM 11647 C C . ARG B 1 654 ? -16.203 -3.076 -12.367 1 85 654 ARG B C 1
ATOM 11649 O O . ARG B 1 654 ? -15.273 -2.402 -11.914 1 85 654 ARG B O 1
ATOM 11656 N N . PHE B 1 655 ? -17.438 -2.59 -12.555 1 82.62 655 PHE B N 1
ATOM 11657 C CA . PHE B 1 655 ? -17.594 -1.142 -12.539 1 82.62 655 PHE B CA 1
ATOM 11658 C C . PHE B 1 655 ? -18.125 -0.671 -11.188 1 82.62 655 PHE B C 1
ATOM 11660 O O . PHE B 1 655 ? -18.484 -1.488 -10.336 1 82.62 655 PHE B O 1
ATOM 11667 N N . ASP B 1 656 ? -18.188 0.644 -11 1 88.31 656 ASP B N 1
ATOM 11668 C CA . ASP B 1 656 ? -18.547 1.278 -9.734 1 88.31 656 ASP B CA 1
ATOM 11669 C C . ASP B 1 656 ? -20.031 1.129 -9.453 1 88.31 656 ASP B C 1
ATOM 11671 O O . ASP B 1 656 ? -20.844 1.073 -10.383 1 88.31 656 ASP B O 1
ATOM 11675 N N . SER B 1 657 ? -20.25 1.086 -8.188 1 89.25 657 SER B N 1
ATOM 11676 C CA . SER B 1 657 ? -21.641 0.978 -7.75 1 89.25 657 SER B CA 1
ATOM 11677 C C . SER B 1 657 ? -22.359 2.314 -7.871 1 89.25 657 SER B C 1
ATOM 11679 O O . SER B 1 657 ? -21.734 3.373 -7.828 1 89.25 657 SER B O 1
ATOM 11681 N N . GLY B 1 658 ? -23.672 2.191 -8.094 1 86.56 658 GLY B N 1
ATOM 11682 C CA . GLY B 1 658 ? -24.5 3.383 -7.98 1 86.56 658 GLY B CA 1
ATOM 11683 C C . GLY B 1 658 ? -24.719 3.826 -6.547 1 86.56 658 GLY B C 1
ATOM 11684 O O . GLY B 1 658 ? -24.391 3.096 -5.609 1 86.56 658 GLY B O 1
ATOM 11685 N N . PRO B 1 659 ? -25.234 4.973 -6.309 1 88.44 659 PRO B N 1
ATOM 11686 C CA . PRO B 1 659 ? -25.453 5.5 -4.957 1 88.44 659 PRO B CA 1
ATOM 11687 C C . PRO B 1 659 ? -26.406 4.641 -4.133 1 88.44 659 PRO B C 1
ATOM 11689 O O . PRO B 1 659 ? -26.328 4.629 -2.902 1 88.44 659 PRO B O 1
ATOM 11692 N N . ASP B 1 660 ? -27.172 3.869 -4.754 1 91 660 ASP B N 1
ATOM 11693 C CA . ASP B 1 660 ? -28.141 3.027 -4.055 1 91 660 ASP B CA 1
ATOM 11694 C C . ASP B 1 660 ? -27.453 1.824 -3.414 1 91 660 ASP B C 1
ATOM 11696 O O . ASP B 1 660 ? -28.031 1.175 -2.535 1 91 660 ASP B O 1
ATOM 11700 N N . LEU B 1 661 ? -26.234 1.659 -3.764 1 94.62 661 LEU B N 1
ATOM 11701 C CA . LEU B 1 661 ? -25.531 0.483 -3.273 1 94.62 661 LEU B CA 1
ATOM 11702 C C . LEU B 1 661 ? -24.422 0.883 -2.309 1 94.62 661 LEU B C 1
ATOM 11704 O O . LEU B 1 661 ? -23.484 0.114 -2.078 1 94.62 661 LEU B O 1
ATOM 11708 N N . ASP B 1 662 ? -24.609 2.014 -1.709 1 95.25 662 ASP B N 1
ATOM 11709 C CA . ASP B 1 662 ? -23.656 2.439 -0.692 1 95.25 662 ASP B CA 1
ATOM 11710 C C . ASP B 1 662 ? -23.797 1.602 0.577 1 95.25 662 ASP B C 1
ATOM 11712 O O . ASP B 1 662 ? -24.906 1.211 0.952 1 95.25 662 ASP B O 1
ATOM 11716 N N . TYR B 1 663 ? -22.734 1.381 1.246 1 97.12 663 TYR B N 1
ATOM 11717 C CA . TYR B 1 663 ? -22.688 0.503 2.41 1 97.12 663 TYR B CA 1
ATOM 11718 C C . TYR B 1 663 ? -22.156 1.245 3.633 1 97.12 663 TYR B C 1
ATOM 11720 O O . TYR B 1 663 ? -21.25 2.078 3.52 1 97.12 663 TYR B O 1
ATOM 11728 N N . PRO B 1 664 ? -22.703 0.969 4.797 1 95.88 664 PRO B N 1
ATOM 11729 C CA . PRO B 1 664 ? -22.25 1.673 6 1 95.88 664 PRO B CA 1
ATOM 11730 C C . PRO B 1 664 ? -20.766 1.451 6.293 1 95.88 664 PRO B C 1
ATOM 11732 O O . PRO B 1 664 ? -20.297 0.318 6.223 1 95.88 664 PRO B O 1
ATOM 11735 N N . CYS B 1 665 ? -20.047 2.502 6.566 1 97 665 CYS B N 1
ATOM 11736 C CA . CYS B 1 665 ? -18.625 2.42 6.895 1 97 665 CYS B CA 1
ATOM 11737 C C . CYS B 1 665 ? -18.203 3.6 7.758 1 97 665 CYS B C 1
ATOM 11739 O O . CYS B 1 665 ? -18.984 4.535 7.969 1 97 665 CYS B O 1
ATOM 11741 N N . VAL B 1 666 ? -17.094 3.422 8.391 1 96.25 666 VAL B N 1
ATOM 11742 C CA . VAL B 1 666 ? -16.469 4.496 9.148 1 96.25 666 VAL B CA 1
ATOM 11743 C C . VAL B 1 666 ? -15.227 5 8.398 1 96.25 666 VAL B C 1
ATOM 11745 O O . VAL B 1 666 ? -14.32 4.223 8.094 1 96.25 666 VAL B O 1
ATOM 11748 N N . ARG B 1 667 ? -15.234 6.246 8.062 1 94.62 667 ARG B N 1
ATOM 11749 C CA . ARG B 1 667 ? -14.102 6.828 7.363 1 94.62 667 ARG B CA 1
ATOM 11750 C C . ARG B 1 667 ? -13.344 7.805 8.258 1 94.62 667 ARG B C 1
ATOM 11752 O O . ARG B 1 667 ? -13.938 8.43 9.133 1 94.62 667 ARG B O 1
ATOM 11759 N N . TRP B 1 668 ? -12.008 7.867 8.125 1 93.38 668 TRP B N 1
ATOM 11760 C CA . TRP B 1 668 ? -11.227 8.812 8.914 1 93.38 668 TRP B CA 1
ATOM 11761 C C . TRP B 1 668 ? -10.031 9.328 8.117 1 93.38 668 TRP B C 1
ATOM 11763 O O . TRP B 1 668 ? -9.617 8.711 7.133 1 93.38 668 TRP B O 1
ATOM 11773 N N . GLN B 1 669 ? -9.57 10.453 8.344 1 89.25 669 GLN B N 1
ATOM 11774 C CA . GLN B 1 669 ? -8.391 11.078 7.742 1 89.25 669 GLN B CA 1
ATOM 11775 C C . GLN B 1 669 ? -7.676 11.969 8.75 1 89.25 669 GLN B C 1
ATOM 11777 O O . GLN B 1 669 ? -8.266 12.383 9.75 1 89.25 669 GLN B O 1
ATOM 11782 N N . ASN B 1 670 ? -6.426 12.125 8.594 1 84 670 ASN B N 1
ATOM 11783 C CA . ASN B 1 670 ? -5.656 13.062 9.406 1 84 670 ASN B CA 1
ATOM 11784 C C . ASN B 1 670 ? -5.617 14.445 8.781 1 84 670 ASN B C 1
ATOM 11786 O O . ASN B 1 670 ? -5.168 14.609 7.645 1 84 670 ASN B O 1
ATOM 11790 N N . ARG B 1 671 ? -6.219 15.375 9.461 1 85.62 671 ARG B N 1
ATOM 11791 C CA . ARG B 1 671 ? -6.234 16.75 8.992 1 85.62 671 ARG B CA 1
ATOM 11792 C C . ARG B 1 671 ? -5.781 17.703 10.094 1 85.62 671 ARG B C 1
ATOM 11794 O O . ARG B 1 671 ? -5.797 17.359 11.273 1 85.62 671 ARG B O 1
ATOM 11801 N N . ASN B 1 672 ? -5.379 18.859 9.648 1 89.69 672 ASN B N 1
ATOM 11802 C CA . ASN B 1 672 ? -5.004 19.906 10.602 1 89.69 672 ASN B CA 1
ATOM 11803 C C . ASN B 1 672 ? -6.234 20.531 11.25 1 89.69 672 ASN B C 1
ATOM 11805 O O . ASN B 1 672 ? -7.109 21.047 10.555 1 89.69 672 ASN B O 1
ATOM 11809 N N . CYS B 1 673 ? -6.223 20.453 12.531 1 92.06 673 CYS B N 1
ATOM 11810 C CA . CYS B 1 673 ? -7.316 21.016 13.305 1 92.06 673 CYS B CA 1
ATOM 11811 C C . CYS B 1 673 ? -6.793 21.984 14.359 1 92.06 673 CYS B C 1
ATOM 11813 O O . CYS B 1 673 ? -5.613 21.938 14.711 1 92.06 673 CYS B O 1
ATOM 11815 N N . PHE B 1 674 ? -7.695 22.891 14.727 1 94.75 674 PHE B N 1
ATOM 11816 C CA . PHE B 1 674 ? -7.348 23.828 15.797 1 94.75 674 PHE B CA 1
ATOM 11817 C C . PHE B 1 674 ? -7.332 23.109 17.141 1 94.75 674 PHE B C 1
ATOM 11819 O O . PHE B 1 674 ? -8.18 22.266 17.422 1 94.75 674 PHE B O 1
ATOM 11826 N N . PHE B 1 675 ? -6.395 23.422 17.953 1 94.62 675 PHE B N 1
ATOM 11827 C CA . PHE B 1 675 ? -6.305 22.922 19.328 1 94.62 675 PHE B CA 1
ATOM 11828 C C . PHE B 1 675 ? -6.281 24.078 20.312 1 94.62 675 PHE B C 1
ATOM 11830 O O . PHE B 1 675 ? -5.41 24.953 20.25 1 94.62 675 PHE B O 1
ATOM 11837 N N . TYR B 1 676 ? -7.297 24.047 21.188 1 95.81 676 TYR B N 1
ATOM 11838 C CA . TYR B 1 676 ? -7.488 25.109 22.156 1 95.81 676 TYR B CA 1
ATOM 11839 C C . TYR B 1 676 ? -6.977 24.688 23.531 1 95.81 676 TYR B C 1
ATOM 11841 O O . TYR B 1 676 ? -7.496 23.734 24.125 1 95.81 676 TYR B O 1
ATOM 11849 N N . ASN B 1 677 ? -5.945 25.422 24.016 1 95.06 677 ASN B N 1
ATOM 11850 C CA . ASN B 1 677 ? -5.445 25.25 25.375 1 95.06 677 ASN B CA 1
ATOM 11851 C C . ASN B 1 677 ? -6.191 26.141 26.375 1 95.06 677 ASN B C 1
ATOM 11853 O O . ASN B 1 677 ? -5.75 27.25 26.672 1 95.06 677 ASN B O 1
ATOM 11857 N N . TYR B 1 678 ? -7.238 25.672 27.047 1 94.88 678 TYR B N 1
ATOM 11858 C CA . TYR B 1 678 ? -8.125 26.469 27.891 1 94.88 678 TYR B CA 1
ATOM 11859 C C . TYR B 1 678 ? -7.461 26.797 29.219 1 94.88 678 TYR B C 1
ATOM 11861 O O . TYR B 1 678 ? -7.707 27.875 29.781 1 94.88 678 TYR B O 1
ATOM 11869 N N . ALA B 1 679 ? -6.574 25.953 29.703 1 95.06 679 ALA B N 1
ATOM 11870 C CA . ALA B 1 679 ? -5.926 26.188 30.984 1 95.06 679 ALA B CA 1
ATOM 11871 C C . ALA B 1 679 ? -5.016 27.406 30.938 1 95.06 679 ALA B C 1
ATOM 11873 O O . ALA B 1 679 ? -4.996 28.219 31.859 1 95.06 679 ALA B O 1
ATOM 11874 N N . GLN B 1 680 ? -4.371 27.578 29.922 1 94.94 680 GLN B N 1
ATOM 11875 C CA . GLN B 1 680 ? -3.451 28.703 29.781 1 94.94 680 GLN B CA 1
ATOM 11876 C C . GLN B 1 680 ? -4.211 30.016 29.594 1 94.94 680 GLN B C 1
ATOM 11878 O O . GLN B 1 680 ? -3.803 31.062 30.125 1 94.94 680 GLN B O 1
ATOM 11883 N N . LEU B 1 681 ? -5.27 30 28.766 1 96.44 681 LEU B N 1
ATOM 11884 C CA . LEU B 1 681 ? -6.07 31.203 28.562 1 96.44 681 LEU B CA 1
ATOM 11885 C C . LEU B 1 681 ? -6.641 31.719 29.875 1 96.44 681 LEU B C 1
ATOM 11887 O O . LEU B 1 681 ? -6.504 32.906 30.203 1 96.44 681 LEU B O 1
ATOM 11891 N N . TRP B 1 682 ? -7.168 30.844 30.703 1 95.81 682 TRP B N 1
ATOM 11892 C CA . TRP B 1 682 ? -7.828 31.266 31.938 1 95.81 682 TRP B CA 1
ATOM 11893 C C . TRP B 1 682 ? -6.809 31.594 33 1 95.81 682 TRP B C 1
ATOM 11895 O O . TRP B 1 682 ? -7.07 32.438 33.875 1 95.81 682 TRP B O 1
ATOM 11905 N N . ALA B 1 683 ? -5.637 31.016 32.938 1 96.5 683 ALA B N 1
ATOM 11906 C CA . ALA B 1 683 ? -4.586 31.406 33.875 1 96.5 683 ALA B CA 1
ATOM 11907 C C . ALA B 1 683 ? -4.227 32.875 33.719 1 96.5 683 ALA B C 1
ATOM 11909 O O . ALA B 1 683 ? -4.098 33.594 34.719 1 96.5 683 ALA B O 1
ATOM 11910 N N . VAL B 1 684 ? -4.102 33.344 32.469 1 96.12 684 VAL B N 1
ATOM 11911 C CA . VAL B 1 684 ? -3.713 34.719 32.219 1 96.12 684 VAL B CA 1
ATOM 11912 C C . VAL B 1 684 ? -4.871 35.656 32.531 1 96.12 684 VAL B C 1
ATOM 11914 O O . VAL B 1 684 ? -4.672 36.688 33.188 1 96.12 684 VAL B O 1
ATOM 11917 N N . TYR B 1 685 ? -6.105 35.25 32.188 1 96.81 685 TYR B N 1
ATOM 11918 C CA . TYR B 1 685 ? -7.258 36.125 32.469 1 96.81 685 TYR B CA 1
ATOM 11919 C C . TYR B 1 685 ? -7.547 36.156 33.969 1 96.81 685 TYR B C 1
ATOM 11921 O O . TYR B 1 685 ? -7.941 37.219 34.5 1 96.81 685 TYR B O 1
ATOM 11929 N N . ALA B 1 686 ? -7.312 35.094 34.688 1 96.31 686 ALA B N 1
ATOM 11930 C CA . ALA B 1 686 ? -7.543 35.094 36.125 1 96.31 686 ALA B CA 1
ATOM 11931 C C . ALA B 1 686 ? -6.574 36.031 36.844 1 96.31 686 ALA B C 1
ATOM 11933 O O . ALA B 1 686 ? -6.973 36.781 37.719 1 96.31 686 ALA B O 1
ATOM 11934 N N . LEU B 1 687 ? -5.363 36 36.438 1 95.56 687 LEU B N 1
ATOM 11935 C CA . LEU B 1 687 ? -4.371 36.906 37 1 95.56 687 LEU B CA 1
ATOM 11936 C C . LEU B 1 687 ? -4.723 38.344 36.688 1 95.56 687 LEU B C 1
ATOM 11938 O O . LEU B 1 687 ? -4.652 39.219 37.594 1 95.56 687 LEU B O 1
ATOM 11942 N N . SER B 1 688 ? -5.113 38.594 35.469 1 95.56 688 SER B N 1
ATOM 11943 C CA . SER B 1 688 ? -5.457 39.969 35.062 1 95.56 688 SER B CA 1
ATOM 11944 C C . SER B 1 688 ? -6.715 40.438 35.781 1 95.56 688 SER B C 1
ATOM 11946 O O . SER B 1 688 ? -6.789 41.594 36.188 1 95.56 688 SER B O 1
ATOM 11948 N N . MET B 1 689 ? -7.648 39.625 35.938 1 95.69 689 MET B N 1
ATOM 11949 C CA . MET B 1 689 ? -8.883 39.969 36.656 1 95.69 689 MET B CA 1
ATOM 11950 C C . MET B 1 689 ? -8.602 40.25 38.125 1 95.69 689 MET B C 1
ATOM 11952 O O . MET B 1 689 ? -9.117 41.188 38.688 1 95.69 689 MET B O 1
ATOM 11956 N N . GLY B 1 690 ? -7.793 39.438 38.719 1 95.25 690 GLY B N 1
ATOM 11957 C CA . GLY B 1 690 ? -7.445 39.625 40.125 1 95.25 690 GLY B CA 1
ATOM 11958 C C . GLY B 1 690 ? -6.773 40.938 40.406 1 95.25 690 GLY B C 1
ATOM 11959 O O . GLY B 1 690 ? -7.168 41.656 41.312 1 95.25 690 GLY B O 1
ATOM 11960 N N . ILE B 1 691 ? -5.84 41.312 39.5 1 94.94 691 ILE B N 1
ATOM 11961 C CA . ILE B 1 691 ? -5.125 42.594 39.656 1 94.94 691 ILE B CA 1
ATOM 11962 C C . ILE B 1 691 ? -6.082 43.75 39.438 1 94.94 691 ILE B C 1
ATOM 11964 O O . ILE B 1 691 ? -6.043 44.75 40.156 1 94.94 691 ILE B O 1
ATOM 11968 N N . THR B 1 692 ? -6.926 43.625 38.406 1 95.69 692 THR B N 1
ATOM 11969 C CA . THR B 1 692 ? -7.867 44.688 38.094 1 95.69 692 THR B CA 1
ATOM 11970 C C . THR B 1 692 ? -8.883 44.875 39.219 1 95.69 692 THR B C 1
ATOM 11972 O O . THR B 1 692 ? -9.203 46.031 39.562 1 95.69 692 THR B O 1
ATOM 11975 N N . ILE B 1 693 ? -9.352 43.844 39.781 1 95.06 693 ILE B N 1
ATOM 11976 C CA . ILE B 1 693 ? -10.328 43.938 40.875 1 95.06 693 ILE B CA 1
ATOM 11977 C C . ILE B 1 693 ? -9.672 44.562 42.094 1 95.06 693 ILE B C 1
ATOM 11979 O O . ILE B 1 693 ? -10.273 45.406 42.75 1 95.06 693 ILE B O 1
ATOM 11983 N N . LEU B 1 694 ? -8.469 44.25 42.344 1 94.44 694 LEU B N 1
ATOM 11984 C CA . LEU B 1 694 ? -7.734 44.844 43.438 1 94.44 694 LEU B CA 1
ATOM 11985 C C . LEU B 1 694 ? -7.508 46.344 43.219 1 94.44 694 LEU B C 1
ATOM 11987 O O . LEU B 1 694 ? -7.617 47.156 44.125 1 94.44 694 LEU B O 1
ATOM 11991 N N . ALA B 1 695 ? -7.191 46.656 41.938 1 94.12 695 ALA B N 1
ATOM 11992 C CA . ALA B 1 695 ? -6.977 48.062 41.594 1 94.12 695 ALA B CA 1
ATOM 11993 C C . ALA B 1 695 ? -8.266 48.875 41.719 1 94.12 695 ALA B C 1
ATOM 11995 O O . ALA B 1 695 ? -8.273 49.969 42.312 1 94.12 695 ALA B O 1
ATOM 11996 N N . VAL B 1 696 ? -9.344 48.375 41.219 1 93.25 696 VAL B N 1
ATOM 11997 C CA . VAL B 1 696 ? -10.625 49.062 41.25 1 93.25 696 VAL B CA 1
ATOM 11998 C C . VAL B 1 696 ? -11.117 49.156 42.688 1 93.25 696 VAL B C 1
ATOM 12000 O O . VAL B 1 696 ? -11.664 50.188 43.094 1 93.25 696 VAL B O 1
ATOM 12003 N N . ALA B 1 697 ? -10.891 48.156 43.5 1 91.88 697 ALA B N 1
ATOM 12004 C CA . ALA B 1 697 ? -11.258 48.219 44.938 1 91.88 697 ALA B CA 1
ATOM 12005 C C . ALA B 1 697 ? -10.484 49.312 45.625 1 91.88 697 ALA B C 1
ATOM 12007 O O . ALA B 1 697 ? -11.062 50.062 46.438 1 91.88 697 ALA B O 1
ATOM 12008 N N . SER B 1 698 ? -9.297 49.438 45.281 1 90 698 SER B N 1
ATOM 12009 C CA . SER B 1 698 ? -8.477 50.5 45.875 1 90 698 SER B CA 1
ATOM 12010 C C . SER B 1 698 ? -8.914 51.875 45.406 1 90 698 SER B C 1
ATOM 12012 O O . SER B 1 698 ? -8.906 52.844 46.156 1 90 698 SER B O 1
ATOM 12014 N N . GLY B 1 699 ? -9.273 51.938 44.094 1 87.62 699 GLY B N 1
ATOM 12015 C CA . GLY B 1 699 ? -9.758 53.188 43.562 1 87.62 699 GLY B CA 1
ATOM 12016 C C . GLY B 1 699 ? -11.086 53.625 44.156 1 87.62 699 GLY B C 1
ATOM 12017 O O . GLY B 1 699 ? -11.273 54.781 44.469 1 87.62 699 GLY B O 1
ATOM 12018 N N . VAL B 1 700 ? -11.938 52.719 44.344 1 86.62 700 VAL B N 1
ATOM 12019 C CA . VAL B 1 700 ? -13.234 53.031 44.938 1 86.62 700 VAL B CA 1
ATOM 12020 C C . VAL B 1 700 ? -13.07 53.438 46.406 1 86.62 700 VAL B C 1
ATOM 12022 O O . VAL B 1 700 ? -13.758 54.344 46.875 1 86.62 700 VAL B O 1
ATOM 12025 N N . ASN B 1 701 ? -12.188 52.844 47.094 1 85.94 701 ASN B N 1
ATOM 12026 C CA . ASN B 1 701 ? -11.898 53.25 48.469 1 85.94 701 ASN B CA 1
ATOM 12027 C C . ASN B 1 701 ? -11.344 54.656 48.562 1 85.94 701 ASN B C 1
ATOM 12029 O O . ASN B 1 701 ? -11.664 55.406 49.5 1 85.94 701 ASN B O 1
ATOM 12033 N N . ALA B 1 702 ? -10.57 55 47.594 1 83.81 702 ALA B N 1
ATOM 12034 C CA . ALA B 1 702 ? -10.023 56.344 47.531 1 83.81 702 ALA B CA 1
ATOM 12035 C C . ALA B 1 702 ? -11.125 57.375 47.25 1 83.81 702 ALA B C 1
ATOM 12037 O O . ALA B 1 702 ? -11.102 58.469 47.781 1 83.81 702 ALA B O 1
ATOM 12038 N N . MET B 1 703 ? -12.055 57 46.5 1 82 703 MET B N 1
ATOM 12039 C CA . MET B 1 703 ? -13.156 57.906 46.156 1 82 703 MET B CA 1
ATOM 12040 C C . MET B 1 703 ? -14.078 58.094 47.344 1 82 703 MET B C 1
ATOM 12042 O O . MET B 1 703 ? -14.609 59.188 47.562 1 82 703 MET B O 1
ATOM 12046 N N . GLU B 1 704 ? -14.297 57.156 48.062 1 77.06 704 GLU B N 1
ATOM 12047 C CA . GLU B 1 704 ? -15.172 57.25 49.25 1 77.06 704 GLU B CA 1
ATOM 12048 C C . GLU B 1 704 ? -14.539 58.094 50.344 1 77.06 704 GLU B C 1
ATOM 12050 O O . GLU B 1 704 ? -15.242 58.844 51.031 1 77.06 704 GLU B O 1
ATOM 12055 N N . GLU B 1 705 ? -13.367 58.031 50.469 1 71.38 705 GLU B N 1
ATOM 12056 C CA . GLU B 1 705 ? -12.695 58.844 51.469 1 71.38 705 GLU B CA 1
ATOM 12057 C C . GLU B 1 705 ? -12.711 60.312 51.062 1 71.38 705 GLU B C 1
ATOM 12059 O O . GLU B 1 705 ? -12.812 61.188 51.938 1 71.38 705 GLU B O 1
ATOM 12064 N N . ASP B 1 706 ? -12.523 60.594 49.781 1 60.62 706 ASP B N 1
ATOM 12065 C CA . ASP B 1 706 ? -12.406 61.969 49.344 1 60.62 706 ASP B CA 1
ATOM 12066 C C . ASP B 1 706 ? -13.781 62.562 49.031 1 60.62 706 ASP B C 1
ATOM 12068 O O . ASP B 1 706 ? -13.898 63.75 48.719 1 60.62 706 ASP B O 1
ATOM 12072 N N . ALA B 1 707 ? -14.922 62 49.406 1 50.56 707 ALA B N 1
ATOM 12073 C CA . ALA B 1 707 ? -16.328 62.344 49.219 1 50.56 707 ALA B CA 1
ATOM 12074 C C . ALA B 1 707 ? -16.625 62.688 47.781 1 50.56 707 ALA B C 1
ATOM 12076 O O . ALA B 1 707 ? -17.781 62.844 47.375 1 50.56 707 ALA B O 1
ATOM 12077 N N . MET B 1 708 ? -15.633 63.219 46.781 1 49.56 708 MET B N 1
ATOM 12078 C CA . MET B 1 708 ? -15.984 63.562 45.406 1 49.56 708 MET B CA 1
ATOM 12079 C C . MET B 1 708 ? -14.922 63.031 44.438 1 49.56 708 MET B C 1
ATOM 12081 O O . MET B 1 708 ? -13.742 62.969 44.781 1 49.56 708 MET B O 1
ATOM 12085 N N . MET B 1 709 ? -15.352 62.375 43.312 1 52.59 709 MET B N 1
ATOM 12086 C CA . MET B 1 709 ? -14.453 61.969 42.219 1 52.59 709 MET B CA 1
ATOM 12087 C C . MET B 1 709 ? -13.828 63.188 41.562 1 52.59 709 MET B C 1
ATOM 12089 O O . MET B 1 709 ? -14.531 64.125 41.125 1 52.59 709 MET B O 1
ATOM 12093 N N . ARG B 1 710 ? -12.539 63.406 41.688 1 57.5 710 ARG B N 1
ATOM 12094 C CA . ARG B 1 710 ? -11.891 64.562 41.125 1 57.5 710 ARG B CA 1
ATOM 12095 C C . ARG B 1 710 ? -11.211 64.25 39.812 1 57.5 710 ARG B C 1
ATOM 12097 O O . ARG B 1 710 ? -10.828 63.094 39.562 1 57.5 710 ARG B O 1
ATOM 12104 N N . SER B 1 711 ? -11.547 65 38.688 1 63.59 711 SER B N 1
ATOM 12105 C CA . SER B 1 711 ? -10.992 64.875 37.375 1 63.59 711 SER B CA 1
ATOM 12106 C C . SER B 1 711 ? -9.648 65.562 37.219 1 63.59 711 SER B C 1
ATOM 12108 O O . SER B 1 711 ? -9.375 66.5 37.938 1 63.59 711 SER B O 1
ATOM 12110 N N . LEU B 1 712 ? -8.703 64.875 36.625 1 65.81 712 LEU B N 1
ATOM 12111 C CA . LEU B 1 712 ? -7.406 65.5 36.344 1 65.81 712 LEU B CA 1
ATOM 12112 C C . LEU B 1 712 ? -7.445 66.25 35 1 65.81 712 LEU B C 1
ATOM 12114 O O . LEU B 1 712 ? -6.43 66.312 34.312 1 65.81 712 LEU B O 1
ATOM 12118 N N . SER B 1 713 ? -8.68 66.688 34.75 1 72.88 713 SER B N 1
ATOM 12119 C CA . SER B 1 713 ? -8.805 67.438 33.5 1 72.88 713 SER B CA 1
ATOM 12120 C C . SER B 1 713 ? -8.109 68.812 33.625 1 72.88 713 SER B C 1
ATOM 12122 O O . SER B 1 713 ? -7.77 69.25 34.75 1 72.88 713 SER B O 1
ATOM 12124 N N . PHE B 1 714 ? -7.762 69.375 32.531 1 74.19 714 PHE B N 1
ATOM 12125 C CA . PHE B 1 714 ? -7.105 70.688 32.5 1 74.19 714 PHE B CA 1
ATOM 12126 C C . PHE B 1 714 ? -7.906 71.688 33.281 1 74.19 714 PHE B C 1
ATOM 12128 O O . PHE B 1 714 ? -7.344 72.438 34.062 1 74.19 714 PHE B O 1
ATOM 12135 N N . SER B 1 715 ? -9.188 71.688 33.094 1 75.94 715 SER B N 1
ATOM 12136 C CA . SER B 1 715 ? -10.047 72.625 33.812 1 75.94 715 SER B CA 1
ATOM 12137 C C . SER B 1 715 ? -9.992 72.375 35.312 1 75.94 715 SER B C 1
ATOM 12139 O O . SER B 1 715 ? -10.008 73.375 36.094 1 75.94 715 SER B O 1
ATOM 12141 N N . ALA B 1 716 ? -9.875 71.188 35.656 1 75.56 716 ALA B N 1
ATOM 12142 C CA . ALA B 1 716 ? -9.812 70.875 37.094 1 75.56 716 ALA B CA 1
ATOM 12143 C C . ALA B 1 716 ? -8.484 71.312 37.688 1 75.56 716 ALA B C 1
ATOM 12145 O O . ALA B 1 716 ? -8.438 71.812 38.812 1 75.56 716 ALA B O 1
ATOM 12146 N N . ILE B 1 717 ? -7.453 71.125 36.969 1 75.44 717 ILE B N 1
ATOM 12147 C CA . ILE B 1 717 ? -6.137 71.5 37.469 1 75.44 717 ILE B CA 1
ATOM 12148 C C . ILE B 1 717 ? -6.066 73.062 37.5 1 75.44 717 ILE B C 1
ATOM 12150 O O . ILE B 1 717 ? -5.5 73.625 38.469 1 75.44 717 ILE B O 1
ATOM 12154 N N . LEU B 1 718 ? -6.676 73.625 36.531 1 76.69 718 LEU B N 1
ATOM 12155 C CA . LEU B 1 718 ? -6.703 75.125 36.5 1 76.69 718 LEU B CA 1
ATOM 12156 C C . LEU B 1 718 ? -7.449 75.688 37.719 1 76.69 718 LEU B C 1
ATOM 12158 O O . LEU B 1 718 ? -6.996 76.625 38.344 1 76.69 718 LEU B O 1
ATOM 12162 N N . ALA B 1 719 ? -8.484 75.125 38.031 1 74.81 719 ALA B N 1
ATOM 12163 C CA . ALA B 1 719 ? -9.281 75.562 39.188 1 74.81 719 ALA B CA 1
ATOM 12164 C C . ALA B 1 719 ? -8.57 75.312 40.5 1 74.81 719 ALA B C 1
ATOM 12166 O O . ALA B 1 719 ? -8.672 76.062 41.438 1 74.81 719 ALA B O 1
ATOM 12167 N N . ALA B 1 720 ? -7.723 74.25 40.5 1 75.94 720 ALA B N 1
ATOM 12168 C CA . ALA B 1 720 ? -7.086 73.812 41.75 1 75.94 720 ALA B CA 1
ATOM 12169 C C . ALA B 1 720 ? -5.758 74.562 41.969 1 75.94 720 ALA B C 1
ATOM 12171 O O . ALA B 1 720 ? -5.117 74.375 43 1 75.94 720 ALA B O 1
ATOM 12172 N N . THR B 1 721 ? -5.316 75.438 41.094 1 76.06 721 THR B N 1
ATOM 12173 C CA . THR B 1 721 ? -4.02 76.062 41.219 1 76.06 721 THR B CA 1
ATOM 12174 C C . THR B 1 721 ? -4.18 77.562 41.312 1 76.06 721 THR B C 1
ATOM 12176 O O . THR B 1 721 ? -3.238 78.312 41.062 1 76.06 721 THR B O 1
ATOM 12179 N N . ARG B 1 722 ? -5.277 78.125 41.781 1 73.88 722 ARG B N 1
ATOM 12180 C CA . ARG B 1 722 ? -5.523 79.562 41.781 1 73.88 722 ARG B CA 1
ATOM 12181 C C . ARG B 1 722 ? -5.152 80.188 43.125 1 73.88 722 ARG B C 1
ATOM 12183 O O . ARG B 1 722 ? -5.164 81.375 43.281 1 73.88 722 ARG B O 1
ATOM 12190 N N . ALA B 1 723 ? -4.652 79.375 44.031 1 70.5 723 ALA B N 1
ATOM 12191 C CA . ALA B 1 723 ? -4.395 79.938 45.375 1 70.5 723 ALA B CA 1
ATOM 12192 C C . ALA B 1 723 ? -3.123 80.75 45.375 1 70.5 723 ALA B C 1
ATOM 12194 O O . ALA B 1 723 ? -2.174 80.5 44.656 1 70.5 723 ALA B O 1
ATOM 12195 N N . SER B 1 724 ? -3.07 81.875 46.125 1 69 724 SER B N 1
ATOM 12196 C CA . SER B 1 724 ? -1.99 82.875 46.188 1 69 724 SER B CA 1
ATOM 12197 C C . SER B 1 724 ? -0.729 82.25 46.781 1 69 724 SER B C 1
ATOM 12199 O O . SER B 1 724 ? 0.375 82.75 46.562 1 69 724 SER B O 1
ATOM 12201 N N . SER B 1 725 ? -0.86 81.188 47.406 1 75.38 725 SER B N 1
ATOM 12202 C CA . SER B 1 725 ? 0.296 80.562 48.031 1 75.38 725 SER B CA 1
ATOM 12203 C C . SER B 1 725 ? 1.307 80.062 46.969 1 75.38 725 SER B C 1
ATOM 12205 O O . SER B 1 725 ? 2.502 80 47.25 1 75.38 725 SER B O 1
ATOM 12207 N N . LEU B 1 726 ? 0.894 79.875 45.844 1 77.31 726 LEU B N 1
ATOM 12208 C CA . LEU B 1 726 ? 1.766 79.375 44.781 1 77.31 726 LEU B CA 1
ATOM 12209 C C . LEU B 1 726 ? 2.523 80.5 44.094 1 77.31 726 LEU B C 1
ATOM 12211 O O . LEU B 1 726 ? 3.471 80.25 43.344 1 77.31 726 LEU B O 1
ATOM 12215 N N . ASP B 1 727 ? 2.139 81.688 44.406 1 69.31 727 ASP B N 1
ATOM 12216 C CA . ASP B 1 727 ? 2.818 82.875 43.812 1 69.31 727 ASP B CA 1
ATOM 12217 C C . ASP B 1 727 ? 4.168 83.062 44.5 1 69.31 727 ASP B C 1
ATOM 12219 O O . ASP B 1 727 ? 5.027 83.812 43.969 1 69.31 727 ASP B O 1
ATOM 12223 N N . LYS B 1 728 ? 4.273 82.438 45.594 1 67.44 728 LYS B N 1
ATOM 12224 C CA . LYS B 1 728 ? 5.527 82.562 46.344 1 67.44 728 LYS B CA 1
ATOM 12225 C C . LYS B 1 728 ? 6.648 81.812 45.656 1 67.44 728 LYS B C 1
ATOM 12227 O O . LYS B 1 728 ? 7.828 82 45.938 1 67.44 728 LYS B O 1
ATOM 12232 N N . LEU B 1 729 ? 6.312 80.938 44.75 1 72.81 729 LEU B N 1
ATOM 12233 C CA . LEU B 1 729 ? 7.324 80.062 44.094 1 72.81 729 LEU B CA 1
ATOM 12234 C C . LEU B 1 729 ? 8.047 80.875 43 1 72.81 729 LEU B C 1
ATOM 12236 O O . LEU B 1 729 ? 7.418 81.562 42.188 1 72.81 729 LEU B O 1
ATOM 12240 N N . ARG B 1 730 ? 9.297 81.062 43.25 1 62.91 730 ARG B N 1
ATOM 12241 C CA . ARG B 1 730 ? 10.125 81.75 42.25 1 62.91 730 ARG B CA 1
ATOM 12242 C C . ARG B 1 730 ? 10.367 80.875 41.031 1 62.91 730 ARG B C 1
ATOM 12244 O O . ARG B 1 730 ? 11.273 80.062 41.031 1 62.91 730 ARG B O 1
ATOM 12251 N N . TRP B 1 731 ? 9.586 80.938 40.062 1 63.06 731 TRP B N 1
ATOM 12252 C CA . TRP B 1 731 ? 9.547 80.125 38.875 1 63.06 731 TRP B CA 1
ATOM 12253 C C . TRP B 1 731 ? 10.766 80.375 38 1 63.06 731 TRP B C 1
ATOM 12255 O O . TRP B 1 731 ? 10.992 79.625 37.031 1 63.06 731 TRP B O 1
ATOM 12265 N N . GLU B 1 732 ? 11.75 81.312 38.375 1 57.59 732 GLU B N 1
ATOM 12266 C CA . GLU B 1 732 ? 12.938 81.688 37.594 1 57.59 732 GLU B CA 1
ATOM 12267 C C . GLU B 1 732 ? 13.992 80.562 37.719 1 57.59 732 GLU B C 1
ATOM 12269 O O . GLU B 1 732 ? 14.812 80.375 36.812 1 57.59 732 GLU B O 1
ATOM 12274 N N . ARG B 1 733 ? 13.977 79.812 38.781 1 59.78 733 ARG B N 1
ATOM 12275 C CA . ARG B 1 733 ? 14.945 78.75 38.969 1 59.78 733 ARG B CA 1
ATOM 12276 C C . ARG B 1 733 ? 14.258 77.375 39 1 59.78 733 ARG B C 1
ATOM 12278 O O . ARG B 1 733 ? 13.727 76.938 40 1 59.78 733 ARG B O 1
ATOM 12285 N N . GLU B 1 734 ? 14.273 76.625 37.844 1 63.31 734 GLU B N 1
ATOM 12286 C CA . GLU B 1 734 ? 13.5 75.375 37.594 1 63.31 734 GLU B CA 1
ATOM 12287 C C . GLU B 1 734 ? 13.859 74.312 38.625 1 63.31 734 GLU B C 1
ATOM 12289 O O . GLU B 1 734 ? 12.977 73.625 39.125 1 63.31 734 GLU B O 1
ATOM 12294 N N . ALA B 1 735 ? 15.086 74.125 38.938 1 65.94 735 ALA B N 1
ATOM 12295 C CA . ALA B 1 735 ? 15.523 73.062 39.844 1 65.94 735 ALA B CA 1
ATOM 12296 C C . ALA B 1 735 ? 15 73.312 41.25 1 65.94 735 ALA B C 1
ATOM 12298 O O . ALA B 1 735 ? 14.594 72.312 41.938 1 65.94 735 ALA B O 1
ATOM 12299 N N . ASP B 1 736 ? 15.008 74.5 41.656 1 65.94 736 ASP B N 1
ATOM 12300 C CA . ASP B 1 736 ? 14.562 74.812 43 1 65.94 736 ASP B CA 1
ATOM 12301 C C . ASP B 1 736 ? 13.055 74.625 43.125 1 65.94 736 ASP B C 1
ATOM 12303 O O . ASP B 1 736 ? 12.562 74.188 44.156 1 65.94 736 ASP B O 1
ATOM 12307 N N . VAL B 1 737 ? 12.398 74.938 42.062 1 75.12 737 VAL B N 1
ATOM 12308 C CA . VAL B 1 737 ? 10.945 74.812 42.094 1 75.12 737 VAL B CA 1
ATOM 12309 C C . VAL B 1 737 ? 10.539 73.375 42.062 1 75.12 737 VAL B C 1
ATOM 12311 O O . VAL B 1 737 ? 9.586 73 42.75 1 75.12 737 VAL B O 1
ATOM 12314 N N . LYS B 1 738 ? 11.312 72.562 41.438 1 79.12 738 LYS B N 1
ATOM 12315 C CA . LYS B 1 738 ? 10.984 71.188 41.281 1 79.12 738 LYS B CA 1
ATOM 12316 C C . LYS B 1 738 ? 11.211 70.438 42.594 1 79.12 738 LYS B C 1
ATOM 12318 O O . LYS B 1 738 ? 10.617 69.375 42.844 1 79.12 738 LYS B O 1
ATOM 12323 N N . SER B 1 739 ? 12.008 70.938 43.438 1 81 739 SER B N 1
ATOM 12324 C CA . SER B 1 739 ? 12.289 70.312 44.719 1 81 739 SER B CA 1
ATOM 12325 C C . SER B 1 739 ? 11.367 70.812 45.844 1 81 739 SER B C 1
ATOM 12327 O O . SER B 1 739 ? 11.375 70.312 46.938 1 81 739 SER B O 1
ATOM 12329 N N . SER B 1 740 ? 10.461 71.75 45.438 1 84.19 740 SER B N 1
ATOM 12330 C CA . SER B 1 740 ? 9.539 72.25 46.438 1 84.19 740 SER B CA 1
ATOM 12331 C C . SER B 1 740 ? 8.391 71.312 46.688 1 84.19 740 SER B C 1
ATOM 12333 O O . SER B 1 740 ? 7.891 70.625 45.75 1 84.19 740 SER B O 1
ATOM 12335 N N . LYS B 1 741 ? 8.055 71.188 47.938 1 86.44 741 LYS B N 1
ATOM 12336 C CA . LYS B 1 741 ? 6.977 70.312 48.312 1 86.44 741 LYS B CA 1
ATOM 12337 C C . LYS B 1 741 ? 5.617 71 48.25 1 86.44 741 LYS B C 1
ATOM 12339 O O . LYS B 1 741 ? 5.453 72.062 48.781 1 86.44 741 LYS B O 1
ATOM 12344 N N . ILE B 1 742 ? 4.832 70.375 47.469 1 84.62 742 ILE B N 1
ATOM 12345 C CA . ILE B 1 742 ? 3.494 70.938 47.25 1 84.62 742 ILE B CA 1
ATOM 12346 C C . ILE B 1 742 ? 2.447 69.938 47.719 1 84.62 742 ILE B C 1
ATOM 12348 O O . ILE B 1 742 ? 2.662 68.688 47.656 1 84.62 742 ILE B O 1
ATOM 12352 N N . GLY B 1 743 ? 1.451 70.375 48.375 1 81.25 743 GLY B N 1
ATOM 12353 C CA . GLY B 1 743 ? 0.333 69.562 48.812 1 81.25 743 GLY B CA 1
ATOM 12354 C C . GLY B 1 743 ? -1.018 70.125 48.469 1 81.25 743 GLY B C 1
ATOM 12355 O O . GLY B 1 743 ? -1.098 71.312 48.031 1 81.25 743 GLY B O 1
ATOM 12356 N N . PHE B 1 744 ? -2.033 69.375 48.438 1 81.94 744 PHE B N 1
ATOM 12357 C CA . PHE B 1 744 ? -3.395 69.812 48.156 1 81.94 744 PHE B CA 1
ATOM 12358 C C . PHE B 1 744 ? -4.219 69.812 49.438 1 81.94 744 PHE B C 1
ATOM 12360 O O . PHE B 1 744 ? -4.234 68.875 50.188 1 81.94 744 PHE B O 1
ATOM 12367 N N . GLY B 1 745 ? -4.754 71 49.812 1 77.69 745 GLY B N 1
ATOM 12368 C CA . GLY B 1 745 ? -5.559 71.125 51 1 77.69 745 GLY B CA 1
ATOM 12369 C C . GLY B 1 745 ? -6.188 72.562 51.125 1 77.69 745 GLY B C 1
ATOM 12370 O O . GLY B 1 745 ? -6.484 73.188 50.094 1 77.69 745 GLY B O 1
ATOM 12371 N N . ILE B 1 746 ? -6.512 72.938 52.281 1 79.31 746 ILE B N 1
ATOM 12372 C CA . ILE B 1 746 ? -7.148 74.188 52.531 1 79.31 746 ILE B CA 1
ATOM 12373 C C . ILE B 1 746 ? -6.082 75.312 52.656 1 79.31 746 ILE B C 1
ATOM 12375 O O . ILE B 1 746 ? -5.16 75.188 53.469 1 79.31 746 ILE B O 1
ATOM 12379 N N . VAL B 1 747 ? -6.172 76.188 51.625 1 77.44 747 VAL B N 1
ATOM 12380 C CA . VAL B 1 747 ? -5.227 77.312 51.656 1 77.44 747 VAL B CA 1
ATOM 12381 C C . VAL B 1 747 ? -5.949 78.562 52.062 1 77.44 747 VAL B C 1
ATOM 12383 O O . VAL B 1 747 ? -7.082 78.812 51.625 1 77.44 747 VAL B O 1
ATOM 12386 N N . SER B 1 748 ? -5.453 79.312 53.125 1 64.75 748 SER B N 1
ATOM 12387 C CA . SER B 1 748 ? -6.031 80.562 53.625 1 64.75 748 SER B CA 1
ATOM 12388 C C . SER B 1 748 ? -5.629 81.75 52.719 1 64.75 748 SER B C 1
ATOM 12390 O O . SER B 1 748 ? -4.445 81.938 52.438 1 64.75 748 SER B O 1
ATOM 12392 N N . ASP B 1 749 ? -6.453 82.375 51.781 1 58.78 749 ASP B N 1
ATOM 12393 C CA . ASP B 1 749 ? -6.164 83.5 50.969 1 58.78 749 ASP B CA 1
ATOM 12394 C C . ASP B 1 749 ? -6.062 84.812 51.812 1 58.78 749 ASP B C 1
ATOM 12396 O O . ASP B 1 749 ? -6.496 84.812 52.969 1 58.78 749 ASP B O 1
ATOM 12400 N N . ARG B 1 750 ? -5.43 85.938 51.375 1 53.19 750 ARG B N 1
ATOM 12401 C CA . ARG B 1 750 ? -5.297 87.188 52.062 1 53.19 750 ARG B CA 1
ATOM 12402 C C . ARG B 1 750 ? -6.664 87.75 52.469 1 53.19 750 ARG B C 1
ATOM 12404 O O . ARG B 1 750 ? -6.77 88.562 53.375 1 53.19 750 ARG B O 1
ATOM 12411 N N . THR B 1 751 ? -7.535 87.438 51.625 1 51.25 751 THR B N 1
ATOM 12412 C CA . THR B 1 751 ? -8.82 88.062 51.969 1 51.25 751 THR B CA 1
ATOM 12413 C C . THR B 1 751 ? -9.602 87.188 52.938 1 51.25 751 THR B C 1
ATOM 12415 O O . THR B 1 751 ? -10.742 87.5 53.281 1 51.25 751 THR B O 1
ATOM 12418 N N . GLY B 1 752 ? -9.016 86.188 53.594 1 54.03 752 GLY B N 1
ATOM 12419 C CA . GLY B 1 752 ? -9.641 85.375 54.656 1 54.03 752 GLY B CA 1
ATOM 12420 C C . GLY B 1 752 ? -10.438 84.188 54.125 1 54.03 752 GLY B C 1
ATOM 12421 O O . GLY B 1 752 ? -11.031 83.438 54.875 1 54.03 752 GLY B O 1
ATOM 12422 N N . GLU B 1 753 ? -10.648 84.125 52.812 1 57.75 753 GLU B N 1
ATOM 12423 C CA . GLU B 1 753 ? -11.508 83 52.312 1 57.75 753 GLU B CA 1
ATOM 12424 C C . GLU B 1 753 ? -10.727 81.75 52.156 1 57.75 753 GLU B C 1
ATOM 12426 O O . GLU B 1 753 ? -9.594 81.75 51.656 1 57.75 753 GLU B O 1
ATOM 12431 N N . ARG B 1 754 ? -11.195 80.625 52.781 1 62.16 754 ARG B N 1
ATOM 12432 C CA . ARG B 1 754 ? -10.578 79.312 52.812 1 62.16 754 ARG B CA 1
ATOM 12433 C C . ARG B 1 754 ? -10.992 78.5 51.594 1 62.16 754 ARG B C 1
ATOM 12435 O O . ARG B 1 754 ? -12.18 78.25 51.344 1 62.16 754 ARG B O 1
ATOM 12442 N N . THR B 1 755 ? -10.141 78.312 50.469 1 68.88 755 THR B N 1
ATOM 12443 C CA . THR B 1 755 ? -10.453 77.5 49.281 1 68.88 755 THR B CA 1
ATOM 12444 C C . THR B 1 755 ? -9.5 76.312 49.156 1 68.88 755 THR B C 1
ATOM 12446 O O . THR B 1 755 ? -8.367 76.375 49.625 1 68.88 755 THR B O 1
ATOM 12449 N N . TYR B 1 756 ? -10.055 75.062 48.719 1 74.12 756 TYR B N 1
ATOM 12450 C CA . TYR B 1 756 ? -9.211 73.938 48.469 1 74.12 756 TYR B CA 1
ATOM 12451 C C . TYR B 1 756 ? -8.336 74.188 47.25 1 74.12 756 TYR B C 1
ATOM 12453 O O . TYR B 1 756 ? -8.844 74.5 46.156 1 74.12 756 TYR B O 1
ATOM 12461 N N . SER B 1 757 ? -7.074 74.25 47.375 1 79.38 757 SER B N 1
ATOM 12462 C CA . SER B 1 757 ? -6.129 74.5 46.281 1 79.38 757 SER B CA 1
ATOM 12463 C C . SER B 1 757 ? -4.762 73.938 46.594 1 79.38 757 SER B C 1
ATOM 12465 O O . SER B 1 757 ? -4.512 73.5 47.719 1 79.38 757 SER B O 1
ATOM 12467 N N . PHE B 1 758 ? -4.004 73.812 45.531 1 82.19 758 PHE B N 1
ATOM 12468 C CA . PHE B 1 758 ? -2.611 73.438 45.75 1 82.19 758 PHE B CA 1
ATOM 12469 C C . PHE B 1 758 ? -1.84 74.562 46.438 1 82.19 758 PHE B C 1
ATOM 12471 O O . PHE B 1 758 ? -2.104 75.75 46.188 1 82.19 758 PHE B O 1
ATOM 12478 N N . GLY B 1 759 ? -1.019 74.188 47.344 1 81.75 759 GLY B N 1
ATOM 12479 C CA . GLY B 1 759 ? -0.204 75.188 48.031 1 81.75 759 GLY B CA 1
ATOM 12480 C C . GLY B 1 759 ? 1.131 74.625 48.5 1 81.75 759 GLY B C 1
ATOM 12481 O O . GLY B 1 759 ? 1.36 73.438 48.438 1 81.75 759 GLY B O 1
ATOM 12482 N N . VAL B 1 760 ? 2.096 75.5 48.844 1 82.94 760 VAL B N 1
ATOM 12483 C CA . VAL B 1 760 ? 3.436 75.125 49.281 1 82.94 760 VAL B CA 1
ATOM 12484 C C . VAL B 1 760 ? 3.387 74.688 50.719 1 82.94 760 VAL B C 1
ATOM 12486 O O . VAL B 1 760 ? 2.424 74.938 51.438 1 82.94 760 VAL B O 1
ATOM 12489 N N . GLU B 1 761 ? 4.477 73.938 51.062 1 82.25 761 GLU B N 1
ATOM 12490 C CA . GLU B 1 761 ? 4.566 73.375 52.406 1 82.25 761 GLU B CA 1
ATOM 12491 C C . GLU B 1 761 ? 4.492 74.5 53.438 1 82.25 761 GLU B C 1
ATOM 12493 O O . GLU B 1 761 ? 5.176 75.5 53.312 1 82.25 761 GLU B O 1
ATOM 12498 N N . GLY B 1 762 ? 3.607 74.438 54.406 1 76.56 762 GLY B N 1
ATOM 12499 C CA . GLY B 1 762 ? 3.461 75.375 55.469 1 76.56 762 GLY B CA 1
ATOM 12500 C C . GLY B 1 762 ? 2.184 76.188 55.344 1 76.56 762 GLY B C 1
ATOM 12501 O O . GLY B 1 762 ? 1.681 76.75 56.344 1 76.56 762 GLY B O 1
ATOM 12502 N N . ASP B 1 763 ? 1.688 76.312 54.094 1 79.56 763 ASP B N 1
ATOM 12503 C CA . ASP B 1 763 ? 0.498 77.125 53.906 1 79.56 763 ASP B CA 1
ATOM 12504 C C . ASP B 1 763 ? -0.742 76.25 53.688 1 79.56 763 ASP B C 1
ATOM 12506 O O . ASP B 1 763 ? -1.854 76.812 53.562 1 79.56 763 ASP B O 1
ATOM 12510 N N . VAL B 1 764 ? -0.524 75.062 53.625 1 81 764 VAL B N 1
ATOM 12511 C CA . VAL B 1 764 ? -1.641 74.125 53.312 1 81 764 VAL B CA 1
ATOM 12512 C C . VAL B 1 764 ? -1.946 73.25 54.531 1 81 764 VAL B C 1
ATOM 12514 O O . VAL B 1 764 ? -1.035 72.688 55.125 1 81 764 VAL B O 1
ATOM 12517 N N . ARG B 1 765 ? -3.143 73.438 55.062 1 78.31 765 ARG B N 1
ATOM 12518 C CA . ARG B 1 765 ? -3.586 72.5 56.094 1 78.31 765 ARG B CA 1
ATOM 12519 C C . ARG B 1 765 ? -4.207 71.25 55.469 1 78.31 765 ARG B C 1
ATOM 12521 O O . ARG B 1 765 ? -5.277 71.312 54.875 1 78.31 765 ARG B O 1
ATOM 12528 N N . GLN B 1 766 ? -3.412 70.188 55.531 1 74.44 766 GLN B N 1
ATOM 12529 C CA . GLN B 1 766 ? -3.867 68.938 54.938 1 74.44 766 GLN B CA 1
ATOM 12530 C C . GLN B 1 766 ? -4.621 68.125 55.938 1 74.44 766 GLN B C 1
ATOM 12532 O O . GLN B 1 766 ? -4.344 68.188 57.156 1 74.44 766 GLN B O 1
ATOM 12537 N N . GLU B 1 767 ? -5.859 67.875 55.688 1 59.53 767 GLU B N 1
ATOM 12538 C CA . GLU B 1 767 ? -6.66 67.062 56.594 1 59.53 767 GLU B CA 1
ATOM 12539 C C . GLU B 1 767 ? -5.934 65.812 56.969 1 59.53 767 GLU B C 1
ATOM 12541 O O . GLU B 1 767 ? -5.344 65.125 56.125 1 59.53 767 GLU B O 1
ATOM 12546 N N . LYS B 1 768 ? -5.238 65.875 58.188 1 50.25 768 LYS B N 1
ATOM 12547 C CA . LYS B 1 768 ? -4.574 64.688 58.719 1 50.25 768 LYS B CA 1
ATOM 12548 C C . LYS B 1 768 ? -5.414 63.406 58.469 1 50.25 768 LYS B C 1
ATOM 12550 O O . LYS B 1 768 ? -6.645 63.469 58.406 1 50.25 768 LYS B O 1
ATOM 12555 N N . ALA B 1 769 ? -4.867 62.406 57.969 1 46.5 769 ALA B N 1
ATOM 12556 C CA . ALA B 1 769 ? -5.445 61.062 58 1 46.5 769 ALA B CA 1
ATOM 12557 C C . ALA B 1 769 ? -6.18 60.812 59.312 1 46.5 769 ALA B C 1
ATOM 12559 O O . ALA B 1 769 ? -5.641 61.062 60.406 1 46.5 769 ALA B O 1
ATOM 12560 N N . MET B 1 770 ? -7.441 61 59.469 1 34.81 770 MET B N 1
ATOM 12561 C CA . MET B 1 770 ? -7.945 60.344 60.656 1 34.81 770 MET B CA 1
ATOM 12562 C C . MET B 1 770 ? -7.207 59.031 60.906 1 34.81 770 MET B C 1
ATOM 12564 O O . MET B 1 770 ? -7.051 58.219 60 1 34.81 770 MET B O 1
ATOM 12568 N N . ALA B 1 771 ? -6.172 59 61.719 1 31.75 771 ALA B N 1
ATOM 12569 C CA . ALA B 1 771 ? -5.457 57.812 62.125 1 31.75 771 ALA B CA 1
ATOM 12570 C C . ALA B 1 771 ? -6.398 56.625 62.25 1 31.75 771 ALA B C 1
ATOM 12572 O O . ALA B 1 771 ? -7.078 56.438 63.25 1 31.75 771 ALA B O 1
ATOM 12573 N N . THR B 1 772 ? -7.312 56.281 61.406 1 31.39 772 THR B N 1
ATOM 12574 C CA . THR B 1 772 ? -7.785 54.938 61.625 1 31.39 772 THR B CA 1
ATOM 12575 C C . THR B 1 772 ? -6.625 53.938 61.562 1 31.39 772 THR B C 1
ATOM 12577 O O . THR B 1 772 ? -6.082 53.656 60.5 1 31.39 772 THR B O 1
ATOM 12580 N N . GLY B 1 773 ? -5.578 54.062 62.375 1 30.31 773 GLY B N 1
ATOM 12581 C CA . GLY B 1 773 ? -4.551 53.062 62.562 1 30.31 773 GLY B CA 1
ATOM 12582 C C . GLY B 1 773 ? -5.078 51.656 62.406 1 30.31 773 GLY B C 1
ATOM 12583 O O . GLY B 1 773 ? -4.402 50.688 62.781 1 30.31 773 GLY B O 1
ATOM 12584 N N . ARG B 1 774 ? -6.398 51.312 62.75 1 31.19 774 ARG B N 1
ATOM 12585 C CA . ARG B 1 774 ? -6.586 49.875 62.812 1 31.19 774 ARG B CA 1
ATOM 12586 C C . ARG B 1 774 ? -6.32 49.219 61.469 1 31.19 774 ARG B C 1
ATOM 12588 O O . ARG B 1 774 ? -6.547 49.844 60.438 1 31.19 774 ARG B O 1
ATOM 12595 N N . SER B 1 775 ? -5.453 48.219 61.406 1 27.48 775 SER B N 1
ATOM 12596 C CA . SER B 1 775 ? -5.227 47.281 60.281 1 27.48 775 SER B CA 1
ATOM 12597 C C . SER B 1 775 ? -6.512 47.031 59.5 1 27.48 775 SER B C 1
ATOM 12599 O O . SER B 1 775 ? -7.598 47 60.094 1 27.48 775 SER B O 1
ATOM 12601 N N . PRO B 1 776 ? -6.66 47.469 58.281 1 28.86 776 PRO B N 1
ATOM 12602 C CA . PRO B 1 776 ? -7.824 46.969 57.531 1 28.86 776 PRO B CA 1
ATOM 12603 C C . PRO B 1 776 ? -8.117 45.5 57.781 1 28.86 776 PRO B C 1
ATOM 12605 O O . PRO B 1 776 ? -7.422 44.625 57.281 1 28.86 776 PRO B O 1
ATOM 12608 N N . GLY B 1 777 ? -8.156 44.938 59.031 1 26.92 777 GLY B N 1
ATOM 12609 C CA . GLY B 1 777 ? -8.906 43.688 59.094 1 26.92 777 GLY B CA 1
ATOM 12610 C C . GLY B 1 777 ? -10.227 43.75 58.375 1 26.92 777 GLY B C 1
ATOM 12611 O O . GLY B 1 777 ? -10.805 44.844 58.188 1 26.92 777 GLY B O 1
ATOM 12612 N N . LEU B 1 778 ? -10.484 42.812 57.312 1 27.97 778 LEU B N 1
ATOM 12613 C CA . LEU B 1 778 ? -11.719 42.594 56.562 1 27.97 778 LEU B CA 1
ATOM 12614 C C . LEU B 1 778 ? -12.938 42.875 57.406 1 27.97 778 LEU B C 1
ATOM 12616 O O . LEU B 1 778 ? -13.273 42.094 58.312 1 27.97 778 LEU B O 1
ATOM 12620 N N . SER B 1 779 ? -13 44.031 58.031 1 26.52 779 SER B N 1
ATOM 12621 C CA . SER B 1 779 ? -14.281 44.219 58.688 1 26.52 779 SER B CA 1
ATOM 12622 C C . SER B 1 779 ? -15.445 43.969 57.75 1 26.52 779 SER B C 1
ATOM 12624 O O . SER B 1 779 ? -15.734 44.75 56.844 1 26.52 779 SER B O 1
ATOM 12626 N N . VAL B 1 780 ? -15.727 42.719 57.344 1 28.44 780 VAL B N 1
ATOM 12627 C CA . VAL B 1 780 ? -16.938 42.125 56.781 1 28.44 780 VAL B CA 1
ATOM 12628 C C . VAL B 1 780 ? -18.156 42.625 57.531 1 28.44 780 VAL B C 1
ATOM 12630 O O . VAL B 1 780 ? -19.281 42.219 57.281 1 28.44 780 VAL B O 1
ATOM 12633 N N . MET B 1 781 ? -17.969 43.25 58.719 1 25.83 781 MET B N 1
ATOM 12634 C CA . MET B 1 781 ? -19.156 43.281 59.531 1 25.83 781 MET B CA 1
ATOM 12635 C C . MET B 1 781 ? -20.219 44.188 58.938 1 25.83 781 MET B C 1
ATOM 12637 O O . MET B 1 781 ? -21.391 43.812 58.812 1 25.83 781 MET B O 1
ATOM 12641 N N . ASN B 1 782 ? -20.047 45.562 59.031 1 26.72 782 ASN B N 1
ATOM 12642 C CA . ASN B 1 782 ? -21.234 46.375 59.156 1 26.72 782 ASN B CA 1
ATOM 12643 C C . ASN B 1 782 ? -21.875 46.688 57.812 1 26.72 782 ASN B C 1
ATOM 12645 O O . ASN B 1 782 ? -22.641 47.625 57.688 1 26.72 782 ASN B O 1
ATOM 12649 N N . TRP B 1 783 ? -21.516 46.094 56.75 1 29.19 783 TRP B N 1
ATOM 12650 C CA . TRP B 1 783 ? -22.328 46.312 55.562 1 29.19 783 TRP B CA 1
ATOM 12651 C C . TRP B 1 783 ? -23.797 46.031 55.844 1 29.19 783 TRP B C 1
ATOM 12653 O O . TRP B 1 783 ? -24.688 46.438 55.062 1 29.19 783 TRP B O 1
ATOM 12663 N N . GLY B 1 784 ? -24.016 45.219 56.844 1 29.17 784 GLY B N 1
ATOM 12664 C CA . GLY B 1 784 ? -25.391 44.906 57.188 1 29.17 784 GLY B CA 1
ATOM 12665 C C . GLY B 1 784 ? -26.156 46.094 57.75 1 29.17 784 GLY B C 1
ATOM 12666 O O . GLY B 1 784 ? -27.375 46.188 57.562 1 29.17 784 GLY B O 1
ATOM 12667 N N . ASP B 1 785 ? -25.469 46.875 58.531 1 29.7 785 ASP B N 1
ATOM 12668 C CA . ASP B 1 785 ? -26.297 47.812 59.281 1 29.7 785 ASP B CA 1
ATOM 12669 C C . ASP B 1 785 ? -26.719 49 58.375 1 29.7 785 ASP B C 1
ATOM 12671 O O . ASP B 1 785 ? -27.828 49.5 58.5 1 29.7 785 ASP B O 1
ATOM 12675 N N . ARG B 1 786 ? -25.859 49.5 57.562 1 32.28 786 ARG B N 1
ATOM 12676 C CA . ARG B 1 786 ? -26.375 50.656 56.812 1 32.28 786 ARG B CA 1
ATOM 12677 C C . ARG B 1 786 ? -27.406 50.219 55.781 1 32.28 786 ARG B C 1
ATOM 12679 O O . ARG B 1 786 ? -28.344 50.969 55.5 1 32.28 786 ARG B O 1
ATOM 12686 N N . ALA B 1 787 ? -27.219 49.062 55.125 1 31.33 787 ALA B N 1
ATOM 12687 C CA . ALA B 1 787 ? -28.375 48.594 54.344 1 31.33 787 ALA B CA 1
ATOM 12688 C C . ALA B 1 787 ? -29.594 48.406 55.25 1 31.33 787 ALA B C 1
ATOM 12690 O O . ALA B 1 787 ? -30.719 48.719 54.812 1 31.33 787 ALA B O 1
ATOM 12691 N N . ALA B 1 788 ? -29.312 48.062 56.469 1 31.98 788 ALA B N 1
ATOM 12692 C CA . ALA B 1 788 ? -30.438 47.938 57.406 1 31.98 788 ALA B CA 1
ATOM 12693 C C . ALA B 1 788 ? -31 49.312 57.781 1 31.98 788 ALA B C 1
ATOM 12695 O O . ALA B 1 788 ? -32.219 49.5 57.938 1 31.98 788 ALA B O 1
ATOM 12696 N N . ARG B 1 789 ? -30.141 50.281 57.938 1 33.53 789 ARG B N 1
ATOM 12697 C CA . ARG B 1 789 ? -30.703 51.562 58.312 1 33.53 789 ARG B CA 1
ATOM 12698 C C . ARG B 1 789 ? -31.422 52.219 57.156 1 33.53 789 ARG B C 1
ATOM 12700 O O . ARG B 1 789 ? -32.469 52.844 57.344 1 33.53 789 ARG B O 1
ATOM 12707 N N . ARG B 1 790 ? -30.781 52.125 55.969 1 32.31 790 ARG B N 1
ATOM 12708 C CA . ARG B 1 790 ? -31.578 52.688 54.875 1 32.31 790 ARG B CA 1
ATOM 12709 C C . ARG B 1 790 ? -32.875 51.906 54.688 1 32.31 790 ARG B C 1
ATOM 12711 O O . ARG B 1 790 ? -33.875 52.438 54.219 1 32.31 790 ARG B O 1
ATOM 12718 N N . MET B 1 791 ? -32.781 50.562 54.969 1 30.66 791 MET B N 1
ATOM 12719 C CA . MET B 1 791 ? -34.094 49.938 54.938 1 30.66 791 MET B CA 1
ATOM 12720 C C . MET B 1 791 ? -34.969 50.469 56.094 1 30.66 791 MET B C 1
ATOM 12722 O O . MET B 1 791 ? -36.219 50.406 56 1 30.66 791 MET B O 1
ATOM 12726 N N . SER B 1 792 ? -34.312 50.75 57.188 1 30.41 792 SER B N 1
ATOM 12727 C CA . SER B 1 792 ? -35.188 51.188 58.25 1 30.41 792 SER B CA 1
ATOM 12728 C C . SER B 1 792 ? -35.812 52.562 57.938 1 30.41 792 SER B C 1
ATOM 12730 O O . SER B 1 792 ? -36.938 52.844 58.312 1 30.41 792 SER B O 1
ATOM 12732 N N . TYR B 1 793 ? -34.938 53.438 57.375 1 29.14 793 TYR B N 1
ATOM 12733 C CA . TYR B 1 793 ? -35.562 54.719 57.156 1 29.14 793 TYR B CA 1
ATOM 12734 C C . TYR B 1 793 ? -36.688 54.594 56.094 1 29.14 793 TYR B C 1
ATOM 12736 O O . TYR B 1 793 ? -37.656 55.375 56.125 1 29.14 793 TYR B O 1
ATOM 12744 N N . ALA B 1 794 ? -36.406 53.719 55.094 1 29.95 794 ALA B N 1
ATOM 12745 C CA . ALA B 1 794 ? -37.531 53.562 54.188 1 29.95 794 ALA B CA 1
ATOM 12746 C C . ALA B 1 794 ? -38.781 53.031 54.906 1 29.95 794 ALA B C 1
ATOM 12748 O O . ALA B 1 794 ? -39.906 53.281 54.5 1 29.95 794 ALA B O 1
ATOM 12749 N N . MET B 1 795 ? -38.469 52.188 55.906 1 28.67 795 MET B N 1
ATOM 12750 C CA . MET B 1 795 ? -39.656 51.719 56.594 1 28.67 795 MET B CA 1
ATOM 12751 C C . MET B 1 795 ? -40.312 52.844 57.406 1 28.67 795 MET B C 1
ATOM 12753 O O . MET B 1 795 ? -41.5 52.812 57.688 1 28.67 795 MET B O 1
ATOM 12757 N N . VAL B 1 796 ? -39.438 53.688 58 1 28.75 796 VAL B N 1
ATOM 12758 C CA . VAL B 1 796 ? -40.125 54.625 58.875 1 28.75 796 VAL B CA 1
ATOM 12759 C C . VAL B 1 796 ? -41 55.562 58.031 1 28.75 796 VAL B C 1
ATOM 12761 O O . VAL B 1 796 ? -42.062 56 58.469 1 28.75 796 VAL B O 1
ATOM 12764 N N . ASN B 1 797 ? -40.531 55.938 56.844 1 27.36 797 ASN B N 1
ATOM 12765 C CA . ASN B 1 797 ? -41.375 56.906 56.188 1 27.36 797 ASN B CA 1
ATOM 12766 C C . ASN B 1 797 ? -42.719 56.312 55.75 1 27.36 797 ASN B C 1
ATOM 12768 O O . ASN B 1 797 ? -43.562 57.031 55.188 1 27.36 797 ASN B O 1
ATOM 12772 N N . ARG B 1 798 ? -42.75 55.031 55.562 1 27.23 798 ARG B N 1
ATOM 12773 C CA . ARG B 1 798 ? -44.094 54.594 55.188 1 27.23 798 ARG B CA 1
ATOM 12774 C C . ARG B 1 798 ? -45.094 54.781 56.312 1 27.23 798 ARG B C 1
ATOM 12776 O O . ARG B 1 798 ? -46.281 54.75 56.094 1 27.23 798 ARG B O 1
ATOM 12783 N N . ARG B 1 799 ? -44.438 54.594 57.5 1 27.92 799 ARG B N 1
ATOM 12784 C CA . ARG B 1 799 ? -45.5 54.531 58.469 1 27.92 799 ARG B CA 1
ATOM 12785 C C . ARG B 1 799 ? -46.219 55.906 58.594 1 27.92 799 ARG B C 1
ATOM 12787 O O . ARG B 1 799 ? -47.344 55.969 59.094 1 27.92 799 ARG B O 1
ATOM 12794 N N . ASP B 1 800 ? -45.469 56.906 58.469 1 27.16 800 ASP B N 1
ATOM 12795 C CA . ASP B 1 800 ? -46.156 58.094 58.938 1 27.16 800 ASP B CA 1
ATOM 12796 C C . ASP B 1 800 ? -47.312 58.438 57.969 1 27.16 800 ASP B C 1
ATOM 12798 O O . ASP B 1 800 ? -48.031 59.438 58.219 1 27.16 800 ASP B O 1
ATOM 12802 N N . ARG B 1 801 ? -47.344 57.938 56.75 1 29.08 801 ARG B N 1
ATOM 12803 C CA . ARG B 1 801 ? -48.438 58.5 55.969 1 29.08 801 ARG B CA 1
ATOM 12804 C C . ARG B 1 801 ? -49.781 58 56.5 1 29.08 801 ARG B C 1
ATOM 12806 O O . ARG B 1 801 ? -50.844 58.344 55.969 1 29.08 801 ARG B O 1
ATOM 12813 N N . GLN B 1 802 ? -49.688 56.875 57.281 1 25.59 802 GLN B N 1
ATOM 12814 C CA . GLN B 1 802 ? -51.062 56.5 57.562 1 25.59 802 GLN B CA 1
ATOM 12815 C C . GLN B 1 802 ? -51.75 57.5 58.5 1 25.59 802 GLN B C 1
ATOM 12817 O O . GLN B 1 802 ? -52.969 57.375 58.719 1 25.59 802 GLN B O 1
ATOM 12822 N N . GLU B 1 803 ? -50.938 58.125 59.406 1 26.8 803 GLU B N 1
ATOM 12823 C CA . GLU B 1 803 ? -51.844 58.719 60.406 1 26.8 803 GLU B CA 1
ATOM 12824 C C . GLU B 1 803 ? -52.594 59.906 59.781 1 26.8 803 GLU B C 1
ATOM 12826 O O . GLU B 1 803 ? -53.656 60.312 60.312 1 26.8 803 GLU B O 1
ATOM 12831 N N . ASN B 1 804 ? -52.094 60.719 58.844 1 23 804 ASN B N 1
ATOM 12832 C CA . ASN B 1 804 ? -53.125 61.688 58.5 1 23 804 ASN B CA 1
ATOM 12833 C C . ASN B 1 804 ? -54.188 61.094 57.594 1 23 804 ASN B C 1
ATOM 12835 O O . ASN B 1 804 ? -53.875 60.344 56.656 1 23 804 ASN B O 1
#